Protein 5VOL (pdb70)

Structure (mmCIF, N/CA/C/O backbone):
data_5VOL
#
_entry.id   5VOL
#
_cell.length_a   127.920
_cell.length_b   135.790
_cell.length_c   172.590
_cell.angle_alpha   90.000
_cell.angle_beta   90.000
_cell.angle_gamma   90.000
#
_symmetry.space_group_name_H-M   'P 21 21 21'
#
loop_
_entity.id
_entity.type
_entity.pdbx_description
1 polymer 'Putative esterase'
2 non-polymer 'CALCIUM ION'
3 non-polymer 'ISOPROPYL ALCOHOL'
4 water water
#
loop_
_atom_site.group_PDB
_atom_site.id
_atom_site.type_symbol
_atom_site.label_atom_id
_atom_site.label_alt_id
_atom_site.label_comp_id
_atom_site.label_asym_id
_atom_site.label_entity_id
_atom_site.label_seq_id
_atom_site.pdbx_PDB_ins_code
_atom_site.Cartn_x
_atom_site.Cartn_y
_atom_site.Cartn_z
_atom_site.occupancy
_atom_site.B_iso_or_equiv
_atom_site.auth_seq_id
_atom_site.auth_comp_id
_atom_site.auth_asym_id
_atom_site.auth_atom_id
_atom_site.pdbx_PDB_model_num
ATOM 1 N N . ASN A 1 7 ? 4.848 7.728 31.573 1.00 65.24 20 ASN A N 1
ATOM 2 C CA . ASN A 1 7 ? 5.802 6.827 32.212 1.00 68.66 20 ASN A CA 1
ATOM 3 C C . ASN A 1 7 ? 7.027 6.573 31.333 1.00 65.53 20 ASN A C 1
ATOM 4 O O . ASN A 1 7 ? 6.903 6.117 30.191 1.00 68.31 20 ASN A O 1
ATOM 9 N N . PHE A 1 8 ? 8.209 6.844 31.880 1.00 55.80 21 PHE A N 1
ATOM 10 C CA . PHE A 1 8 ? 9.427 6.855 31.078 1.00 50.27 21 PHE A CA 1
ATOM 11 C C . PHE A 1 8 ? 10.139 5.501 31.021 1.00 45.38 21 PHE A C 1
ATOM 12 O O . PHE A 1 8 ? 10.219 4.784 32.013 1.00 45.26 21 PHE A O 1
ATOM 20 N N . GLN A 1 9 ? 10.651 5.168 29.840 1.00 39.82 22 GLN A N 1
ATOM 21 C CA . GLN A 1 9 ? 11.365 3.918 29.606 1.00 37.87 22 GLN A CA 1
ATOM 22 C C . GLN A 1 9 ? 12.549 4.152 28.670 1.00 39.15 22 GLN A C 1
ATOM 23 O O . GLN A 1 9 ? 12.490 5.011 27.778 1.00 31.18 22 GLN A O 1
ATOM 29 N N . SER A 1 10 ? 13.627 3.401 28.875 1.00 31.54 23 SER A N 1
ATOM 30 C CA . SER A 1 10 ? 14.732 3.418 27.926 1.00 28.01 23 SER A CA 1
ATOM 31 C C . SER A 1 10 ? 14.230 2.837 26.624 1.00 28.35 23 SER A C 1
ATOM 32 O O . SER A 1 10 ? 13.314 2.021 26.619 1.00 29.26 23 SER A O 1
ATOM 35 N N . LYS A 1 11 ? 14.828 3.231 25.512 1.00 27.00 24 LYS A N 1
ATOM 36 C CA . LYS A 1 11 ? 14.392 2.656 24.253 1.00 30.23 24 LYS A CA 1
ATOM 37 C C . LYS A 1 11 ? 15.521 2.530 23.255 1.00 25.22 24 LYS A C 1
ATOM 38 O O . LYS A 1 11 ? 16.568 3.158 23.394 1.00 27.52 24 LYS A O 1
ATOM 44 N N . VAL A 1 12 ? 15.299 1.681 22.266 1.00 24.94 25 VAL A N 1
ATOM 45 C CA . VAL A 1 12 ? 16.248 1.480 21.177 1.00 26.93 25 VAL A CA 1
ATOM 46 C C . VAL A 1 12 ? 15.648 2.068 19.908 1.00 29.77 25 VAL A C 1
ATOM 47 O O . VAL A 1 12 ? 14.495 1.798 19.583 1.00 27.73 25 VAL A O 1
ATOM 51 N N . VAL A 1 13 ? 16.429 2.882 19.208 1.00 27.36 26 VAL A N 1
ATOM 52 C CA . VAL A 1 13 ? 15.953 3.549 18.001 1.00 29.91 26 VAL A CA 1
ATOM 53 C C . VAL A 1 13 ? 16.868 3.220 16.850 1.00 28.47 26 VAL A C 1
ATOM 54 O O . VAL A 1 13 ? 18.081 3.156 17.022 1.00 25.70 26 VAL A O 1
ATOM 58 N N . THR A 1 14 ? 16.277 3.016 15.676 1.00 30.16 27 THR A N 1
ATOM 59 C CA . THR A 1 14 ? 17.032 2.742 14.469 1.00 28.81 27 THR A CA 1
ATOM 60 C C . THR A 1 14 ? 16.679 3.809 13.432 1.00 29.92 27 THR A C 1
ATOM 61 O O . THR A 1 14 ? 15.510 4.097 13.217 1.00 31.57 27 THR A O 1
ATOM 65 N N . ASP A 1 15 ? 17.697 4.425 12.838 1.00 29.40 28 ASP A N 1
ATOM 66 C CA . ASP A 1 15 ? 17.504 5.502 11.866 1.00 27.94 28 ASP A CA 1
ATOM 67 C C . ASP A 1 15 ? 18.661 5.426 10.879 1.00 30.06 28 ASP A C 1
ATOM 68 O O . ASP A 1 15 ? 19.480 4.502 10.951 1.00 27.13 28 ASP A O 1
ATOM 73 N N . THR A 1 16 ? 18.735 6.380 9.956 1.00 30.91 29 THR A N 1
ATOM 74 C CA A THR A 1 16 ? 19.764 6.371 8.925 0.25 30.17 29 THR A CA 1
ATOM 75 C CA B THR A 1 16 ? 19.785 6.366 8.941 0.75 30.20 29 THR A CA 1
ATOM 76 C C . THR A 1 16 ? 20.374 7.760 8.747 1.00 31.37 29 THR A C 1
ATOM 77 O O . THR A 1 16 ? 19.703 8.769 8.940 1.00 31.67 29 THR A O 1
ATOM 84 N N . LEU A 1 17 ? 21.650 7.798 8.398 1.00 28.67 30 LEU A N 1
ATOM 85 C CA . LEU A 1 17 ? 22.349 9.038 8.115 1.00 29.98 30 LEU A CA 1
ATOM 86 C C . LEU A 1 17 ? 22.867 8.939 6.684 1.00 31.12 30 LEU A C 1
ATOM 87 O O . LEU A 1 17 ? 23.375 7.886 6.293 1.00 29.68 30 LEU A O 1
ATOM 92 N N . PHE A 1 18 ? 22.742 9.994 5.883 1.00 31.61 31 PHE A N 1
ATOM 93 C CA . PHE A 1 18 ? 23.357 9.908 4.562 1.00 26.48 31 PHE A CA 1
ATOM 94 C C . PHE A 1 18 ? 24.797 10.383 4.630 1.00 26.00 31 PHE A C 1
ATOM 95 O O . PHE A 1 18 ? 25.069 11.481 5.090 1.00 29.74 31 PHE A O 1
ATOM 103 N N . SER A 1 19 ? 25.717 9.550 4.169 1.00 28.10 32 SER A N 1
ATOM 104 C CA . SER A 1 19 ? 27.128 9.910 4.154 1.00 29.80 32 SER A CA 1
ATOM 105 C C . SER A 1 19 ? 27.555 10.517 2.821 1.00 32.11 32 SER A C 1
ATOM 106 O O . SER A 1 19 ? 27.543 9.830 1.808 1.00 29.42 32 SER A O 1
ATOM 109 N N . LYS A 1 20 ? 27.979 11.775 2.830 1.00 33.32 33 LYS A N 1
ATOM 110 C CA . LYS A 1 20 ? 28.553 12.355 1.618 1.00 37.22 33 LYS A CA 1
ATOM 111 C C . LYS A 1 20 ? 29.882 11.675 1.315 1.00 34.52 33 LYS A C 1
ATOM 112 O O . LYS A 1 20 ? 30.172 11.348 0.166 1.00 34.07 33 LYS A O 1
ATOM 118 N N . VAL A 1 21 ? 30.675 11.446 2.364 1.00 34.58 34 VAL A N 1
ATOM 119 C CA . VAL A 1 21 ? 31.974 10.779 2.238 1.00 30.88 34 VAL A CA 1
ATOM 120 C C . VAL A 1 21 ? 31.871 9.413 1.556 1.00 29.88 34 VAL A C 1
ATOM 121 O O . VAL A 1 21 ? 32.722 9.033 0.743 1.00 30.47 34 VAL A O 1
ATOM 125 N N . LEU A 1 22 ? 30.831 8.661 1.891 1.00 30.75 35 LEU A N 1
ATOM 126 C CA . LEU A 1 22 ? 30.666 7.330 1.316 1.00 29.64 35 LEU A CA 1
ATOM 127 C C . LEU A 1 22 ? 29.711 7.330 0.124 1.00 29.06 35 LEU A C 1
ATOM 128 O O . LEU A 1 22 ? 29.634 6.353 -0.605 1.00 29.27 35 LEU A O 1
ATOM 133 N N . ASN A 1 23 ? 28.970 8.419 -0.048 1.00 33.12 36 ASN A N 1
ATOM 134 C CA . ASN A 1 23 ? 27.845 8.421 -0.976 1.00 35.26 36 ASN A CA 1
ATOM 135 C C . ASN A 1 23 ? 26.931 7.236 -0.700 1.00 40.28 36 ASN A C 1
ATOM 136 O O . ASN A 1 23 ? 26.619 6.455 -1.595 1.00 39.96 36 ASN A O 1
ATOM 141 N N . SER A 1 24 ? 26.520 7.081 0.555 1.00 36.04 37 SER A N 1
ATOM 142 C CA . SER A 1 24 ? 25.677 5.953 0.914 1.00 31.81 37 SER A CA 1
ATOM 143 C C . SER A 1 24 ? 24.912 6.237 2.197 1.00 31.56 37 SER A C 1
ATOM 144 O O . SER A 1 24 ? 25.390 6.960 3.074 1.00 31.91 37 SER A O 1
ATOM 147 N N . LYS A 1 25 ? 23.701 5.703 2.273 1.00 32.58 38 LYS A N 1
ATOM 148 C CA . LYS A 1 25 ? 22.926 5.764 3.492 1.00 35.36 38 LYS A CA 1
ATOM 149 C C . LYS A 1 25 ? 23.628 4.876 4.510 1.00 29.80 38 LYS A C 1
ATOM 150 O O . LYS A 1 25 ? 24.113 3.808 4.160 1.00 31.23 38 LYS A O 1
ATOM 156 N N . ARG A 1 26 ? 23.722 5.325 5.753 1.00 28.84 39 ARG A N 1
ATOM 157 C CA . ARG A 1 26 ? 24.256 4.454 6.797 1.00 26.02 39 ARG A CA 1
ATOM 158 C C . ARG A 1 26 ? 23.235 4.322 7.908 1.00 26.80 39 ARG A C 1
ATOM 159 O O . ARG A 1 26 ? 22.856 5.311 8.533 1.00 26.05 39 ARG A O 1
ATOM 167 N N . ALA A 1 27 ? 22.769 3.098 8.122 1.00 25.83 40 ALA A N 1
ATOM 168 C CA . ALA A 1 27 ? 21.873 2.807 9.227 1.00 26.50 40 ALA A CA 1
ATOM 169 C C . ALA A 1 27 ? 22.667 2.765 10.526 1.00 24.13 40 ALA A C 1
ATOM 170 O O . ALA A 1 27 ? 23.870 2.502 10.527 1.00 24.11 40 ALA A O 1
ATOM 172 N N . TYR A 1 28 ? 21.987 3.038 11.628 1.00 23.49 41 TYR A N 1
ATOM 173 C CA . TYR A 1 28 ? 22.599 2.944 12.937 1.00 21.09 41 TYR A CA 1
ATOM 174 C C . TYR A 1 28 ? 21.503 2.655 13.941 1.00 27.13 41 TYR A C 1
ATOM 175 O O . TYR A 1 28 ? 20.336 2.993 13.719 1.00 24.36 41 TYR A O 1
ATOM 184 N N . THR A 1 29 ? 21.892 2.032 15.047 1.00 25.90 42 THR A N 1
ATOM 185 C CA . THR A 1 29 ? 20.976 1.682 16.126 1.00 23.16 42 THR A CA 1
ATOM 186 C C . THR A 1 29 ? 21.521 2.287 17.422 1.00 28.17 42 THR A C 1
ATOM 187 O O . THR A 1 29 ? 22.709 2.129 17.751 1.00 25.14 42 THR A O 1
ATOM 191 N N . VAL A 1 30 ? 20.657 3.002 18.135 1.00 23.83 43 VAL A N 1
ATOM 192 C CA . VAL A 1 30 ? 21.074 3.763 19.298 1.00 21.79 43 VAL A CA 1
ATOM 193 C C . VAL A 1 30 ? 20.204 3.414 20.506 1.00 25.11 43 VAL A C 1
ATOM 194 O O . VAL A 1 30 ? 18.996 3.242 20.375 1.00 26.61 43 VAL A O 1
ATOM 198 N N . PHE A 1 31 ? 20.828 3.296 21.675 1.00 24.76 44 PHE A N 1
ATOM 199 C CA . PHE A 1 31 ? 20.102 3.125 22.937 1.00 26.67 44 PHE A CA 1
ATOM 200 C C . PHE A 1 31 ? 19.913 4.479 23.602 1.00 22.76 44 PHE A C 1
ATOM 201 O O . PHE A 1 31 ? 20.875 5.214 23.801 1.00 23.26 44 PHE A O 1
ATOM 209 N N . LEU A 1 32 ? 18.670 4.820 23.929 1.00 23.41 45 LEU A N 1
ATOM 210 C CA . LEU A 1 32 ? 18.385 6.061 24.644 1.00 29.49 45 LEU A CA 1
ATOM 211 C C . LEU A 1 32 ? 17.955 5.785 26.098 1.00 24.22 45 LEU A C 1
ATOM 212 O O . LEU A 1 32 ? 17.000 5.052 26.331 1.00 24.96 45 LEU A O 1
ATOM 217 N N . PRO A 1 33 ? 18.672 6.367 27.071 1.00 22.64 46 PRO A N 1
ATOM 218 C CA . PRO A 1 33 ? 18.394 6.150 28.500 1.00 27.03 46 PRO A CA 1
ATOM 219 C C . PRO A 1 33 ? 16.960 6.498 28.902 1.00 27.82 46 PRO A C 1
ATOM 220 O O . PRO A 1 33 ? 16.287 7.304 28.262 1.00 27.05 46 PRO A O 1
ATOM 224 N N . LYS A 1 34 ? 16.507 5.885 29.984 1.00 28.11 47 LYS A N 1
ATOM 225 C CA . LYS A 1 34 ? 15.163 6.098 30.494 1.00 31.97 47 LYS A CA 1
ATOM 226 C C . LYS A 1 34 ? 14.846 7.582 30.775 1.00 30.22 47 LYS A C 1
ATOM 227 O O . LYS A 1 34 ? 13.707 8.014 30.623 1.00 31.92 47 LYS A O 1
ATOM 233 N N . SER A 1 35 ? 15.845 8.365 31.166 1.00 26.20 48 SER A N 1
ATOM 234 C CA . SER A 1 35 ? 15.607 9.779 31.450 1.00 31.38 48 SER A CA 1
ATOM 235 C C . SER A 1 35 ? 15.579 10.674 30.200 1.00 33.95 48 SER A C 1
ATOM 236 O O . SER A 1 35 ? 15.349 11.875 30.309 1.00 35.54 48 SER A O 1
ATOM 239 N N . PHE A 1 36 ? 15.796 10.105 29.021 1.00 31.73 49 PHE A N 1
ATOM 240 C CA . PHE A 1 36 ? 15.978 10.932 27.816 1.00 34.37 49 PHE A CA 1
ATOM 241 C C . PHE A 1 36 ? 14.819 11.898 27.548 1.00 37.49 49 PHE A C 1
ATOM 242 O O . PHE A 1 36 ? 15.048 13.083 27.323 1.00 35.66 49 PHE A O 1
ATOM 250 N N . GLU A 1 37 ? 13.588 11.390 27.579 1.00 40.78 50 GLU A N 1
ATOM 251 C CA . GLU A 1 37 ? 12.397 12.214 27.366 1.00 39.55 50 GLU A CA 1
ATOM 252 C C . GLU A 1 37 ? 11.953 12.932 28.638 1.00 44.92 50 GLU A C 1
ATOM 253 O O . GLU A 1 37 ? 11.133 13.847 28.587 1.00 49.10 50 GLU A O 1
ATOM 259 N N . GLN A 1 38 ? 12.489 12.508 29.776 1.00 45.33 51 GLN A N 1
ATOM 260 C CA . GLN A 1 38 ? 12.095 13.050 31.076 1.00 44.15 51 GLN A CA 1
ATOM 261 C C . GLN A 1 38 ? 12.814 14.355 31.374 1.00 45.97 51 GLN A C 1
ATOM 262 O O . GLN A 1 38 ? 12.187 15.365 31.686 1.00 48.14 51 GLN A O 1
ATOM 268 N N . ASN A 1 39 ? 14.139 14.328 31.287 1.00 43.52 52 ASN A N 1
ATOM 269 C CA . ASN A 1 39 ? 14.947 15.525 31.480 1.00 43.63 52 ASN A CA 1
ATOM 270 C C . ASN A 1 39 ? 15.557 15.953 30.148 1.00 47.17 52 ASN A C 1
ATOM 271 O O . ASN A 1 39 ? 16.655 15.522 29.796 1.00 44.87 52 ASN A O 1
ATOM 276 N N . LYS A 1 40 ? 14.844 16.804 29.415 1.00 45.32 53 LYS A N 1
ATOM 277 C CA . LYS A 1 40 ? 15.247 17.169 28.060 1.00 45.88 53 LYS A CA 1
ATOM 278 C C . LYS A 1 40 ? 16.564 17.943 28.005 1.00 41.85 53 LYS A C 1
ATOM 279 O O . LYS A 1 40 ? 17.112 18.166 26.929 1.00 43.84 53 LYS A O 1
ATOM 285 N N . GLU A 1 41 ? 17.082 18.338 29.159 1.00 40.79 54 GLU A N 1
ATOM 286 C CA . GLU A 1 41 ? 18.317 19.107 29.188 1.00 45.77 54 GLU A CA 1
ATOM 287 C C . GLU A 1 41 ? 19.530 18.310 29.661 1.00 40.40 54 GLU A C 1
ATOM 288 O O . GLU A 1 41 ? 20.644 18.829 29.673 1.00 43.45 54 GLU A O 1
ATOM 294 N N . LYS A 1 42 ? 19.323 17.058 30.056 1.00 39.81 55 LYS A N 1
ATOM 295 C CA . LYS A 1 42 ? 20.439 16.229 30.507 1.00 40.20 55 LYS A CA 1
ATOM 296 C C . LYS A 1 42 ? 21.338 15.842 29.330 1.00 36.79 55 LYS A C 1
ATOM 297 O O . LYS A 1 42 ? 20.847 15.545 28.236 1.00 34.06 55 LYS A O 1
ATOM 303 N N . LYS A 1 43 ? 22.649 15.865 29.561 1.00 33.92 56 LYS A N 1
ATOM 304 C CA . LYS A 1 43 ? 23.629 15.354 28.597 1.00 31.99 56 LYS A CA 1
ATOM 305 C C . LYS A 1 43 ? 24.293 14.096 29.150 1.00 28.72 56 LYS A C 1
ATOM 306 O O . LYS A 1 43 ? 24.470 13.974 30.360 1.00 29.17 56 LYS A O 1
ATOM 312 N N . TYR A 1 44 ? 24.700 13.202 28.251 1.00 27.85 57 TYR A N 1
ATOM 313 C CA . TYR A 1 44 ? 25.173 11.868 28.599 1.00 25.24 57 TYR A CA 1
ATOM 314 C C . TYR A 1 44 ? 26.554 11.554 28.034 1.00 22.80 57 TYR A C 1
ATOM 315 O O . TYR A 1 44 ? 26.947 12.103 27.010 1.00 27.36 57 TYR A O 1
ATOM 324 N N . PRO A 1 45 ? 27.291 10.655 28.697 1.00 24.75 58 PRO A N 1
ATOM 325 C CA . PRO A 1 45 ? 28.453 10.037 28.061 1.00 21.95 58 PRO A CA 1
ATOM 326 C C . PRO A 1 45 ? 27.997 9.117 26.935 1.00 20.67 58 PRO A C 1
ATOM 327 O O . PRO A 1 45 ? 26.813 8.801 26.825 1.00 21.87 58 PRO A O 1
ATOM 331 N N . VAL A 1 46 ? 28.927 8.696 26.095 1.00 21.03 59 VAL A N 1
ATOM 332 C CA . VAL A 1 46 ? 28.573 7.848 24.972 1.00 21.70 59 VAL A CA 1
ATOM 333 C C . VAL A 1 46 ? 29.498 6.635 24.876 1.00 20.70 59 VAL A C 1
ATOM 334 O O . VAL A 1 46 ? 30.696 6.706 25.174 1.00 19.92 59 VAL A O 1
ATOM 338 N N . LEU A 1 47 ? 28.918 5.507 24.488 1.00 17.84 60 LEU A N 1
ATOM 339 C CA . LEU A 1 47 ? 29.686 4.323 24.165 1.00 17.14 60 LEU A CA 1
ATOM 340 C C . LEU A 1 47 ? 29.430 3.957 22.705 1.00 19.87 60 LEU A C 1
ATOM 341 O O . LEU A 1 47 ? 28.299 3.648 22.339 1.00 20.93 60 LEU A O 1
ATOM 346 N N . TYR A 1 48 ? 30.466 3.997 21.872 1.00 18.32 61 TYR A N 1
ATOM 347 C CA . TYR A 1 48 ? 30.360 3.439 20.523 1.00 18.93 61 TYR A CA 1
ATOM 348 C C . TYR A 1 48 ? 30.582 1.942 20.601 1.00 20.31 61 TYR A C 1
ATOM 349 O O . TYR A 1 48 ? 31.609 1.493 21.105 1.00 21.44 61 TYR A O 1
ATOM 358 N N . LEU A 1 49 ? 29.600 1.171 20.135 1.00 19.96 62 LEU A N 1
ATOM 359 C CA . LEU A 1 49 ? 29.614 -0.275 20.330 1.00 20.36 62 LEU A CA 1
ATOM 360 C C . LEU A 1 49 ? 29.497 -0.996 18.981 1.00 19.04 62 LEU A C 1
ATOM 361 O O . LEU A 1 49 ? 28.413 -1.068 18.396 1.00 19.61 62 LEU A O 1
ATOM 366 N N . LEU A 1 50 ? 30.621 -1.532 18.511 1.00 18.12 63 LEU A N 1
ATOM 367 C CA . LEU A 1 50 ? 30.770 -1.955 17.107 1.00 19.68 63 LEU A CA 1
ATOM 368 C C . LEU A 1 50 ? 30.469 -3.432 16.894 1.00 23.66 63 LEU A C 1
ATOM 369 O O . LEU A 1 50 ? 30.796 -4.282 17.731 1.00 22.45 63 LEU A O 1
ATOM 374 N N . HIS A 1 51 ? 29.837 -3.740 15.762 1.00 21.09 64 HIS A N 1
ATOM 375 C CA . HIS A 1 51 ? 29.481 -5.117 15.445 1.00 17.98 64 HIS A CA 1
ATOM 376 C C . HIS A 1 51 ? 30.624 -5.806 14.711 1.00 18.82 64 HIS A C 1
ATOM 377 O O . HIS A 1 51 ? 31.621 -5.173 14.384 1.00 19.95 64 HIS A O 1
ATOM 384 N N . GLY A 1 52 ? 30.496 -7.111 14.484 1.00 21.42 65 GLY A N 1
ATOM 385 C CA . GLY A 1 52 ? 31.546 -7.883 13.829 1.00 20.39 65 GLY A CA 1
ATOM 386 C C . GLY A 1 52 ? 31.311 -8.044 12.322 1.00 22.17 65 GLY A C 1
ATOM 387 O O . GLY A 1 52 ? 30.349 -7.501 11.785 1.00 20.67 65 GLY A O 1
ATOM 388 N N . MET A 1 53 ? 32.191 -8.787 11.654 1.00 20.35 66 MET A N 1
ATOM 389 C CA . MET A 1 53 ? 32.081 -9.014 10.210 1.00 24.62 66 MET A CA 1
ATOM 390 C C . MET A 1 53 ? 30.813 -9.787 9.900 1.00 24.53 66 MET A C 1
ATOM 391 O O . MET A 1 53 ? 30.371 -10.601 10.728 1.00 23.30 66 MET A O 1
ATOM 396 N N . TRP A 1 54 ? 30.246 -9.542 8.714 1.00 23.48 67 TRP A N 1
ATOM 397 C CA . TRP A 1 54 ? 28.963 -10.118 8.295 1.00 22.80 67 TRP A CA 1
ATOM 398 C C . TRP A 1 54 ? 27.747 -9.480 8.965 1.00 27.49 67 TRP A C 1
ATOM 399 O O . TRP A 1 54 ? 26.634 -9.570 8.448 1.00 29.70 67 TRP A O 1
ATOM 410 N N . GLU A 1 55 ? 27.938 -8.856 10.126 1.00 25.02 68 GLU A N 1
ATOM 411 C CA . GLU A 1 55 ? 26.808 -8.342 10.894 1.00 22.57 68 GLU A CA 1
ATOM 412 C C . GLU A 1 55 ? 26.434 -6.935 10.453 1.00 24.70 68 GLU A C 1
ATOM 413 O O . GLU A 1 55 ? 27.183 -6.305 9.703 1.00 25.08 68 GLU A O 1
ATOM 419 N N . THR A 1 56 ? 25.283 -6.449 10.918 1.00 19.37 69 THR A N 1
ATOM 420 C CA . THR A 1 56 ? 24.893 -5.059 10.691 1.00 22.13 69 THR A CA 1
ATOM 421 C C . THR A 1 56 ? 24.448 -4.411 12.006 1.00 24.95 69 THR A C 1
ATOM 422 O O . THR A 1 56 ? 24.468 -5.064 13.050 1.00 22.37 69 THR A O 1
ATOM 426 N N . ASN A 1 57 ? 24.031 -3.145 11.952 1.00 24.21 70 ASN A N 1
ATOM 427 C CA . ASN A 1 57 ? 23.842 -2.339 13.167 1.00 23.72 70 ASN A CA 1
ATOM 428 C C . ASN A 1 57 ? 22.872 -2.858 14.263 1.00 23.80 70 ASN A C 1
ATOM 429 O O . ASN A 1 57 ? 23.104 -2.607 15.444 1.00 24.99 70 ASN A O 1
ATOM 434 N N . PRO A 1 58 ? 21.794 -3.574 13.900 1.00 24.61 71 PRO A N 1
ATOM 435 C CA . PRO A 1 58 ? 20.827 -3.936 14.956 1.00 22.42 71 PRO A CA 1
ATOM 436 C C . PRO A 1 58 ? 21.246 -5.091 15.887 1.00 23.61 71 PRO A C 1
ATOM 437 O O . PRO A 1 58 ? 20.526 -5.373 16.854 1.00 24.60 71 PRO A O 1
ATOM 441 N N . VAL A 1 59 ? 22.359 -5.762 15.609 1.00 20.96 72 VAL A N 1
ATOM 442 C CA . VAL A 1 59 ? 22.650 -7.012 16.314 1.00 23.11 72 VAL A CA 1
ATOM 443 C C . VAL A 1 59 ? 22.917 -6.816 17.827 1.00 23.58 72 VAL A C 1
ATOM 444 O O . VAL A 1 59 ? 22.541 -7.668 18.644 1.00 22.56 72 VAL A O 1
ATOM 448 N N . TRP A 1 60 ? 23.511 -5.691 18.212 1.00 21.98 73 TRP A N 1
ATOM 449 C CA . TRP A 1 60 ? 23.772 -5.456 19.637 1.00 23.84 73 TRP A CA 1
ATOM 450 C C . TRP A 1 60 ? 22.481 -5.270 20.442 1.00 26.01 73 TRP A C 1
ATOM 451 O O . TRP A 1 60 ? 22.379 -5.707 21.589 1.00 26.59 73 TRP A O 1
ATOM 462 N N . ALA A 1 61 ? 21.494 -4.623 19.849 1.00 23.21 74 ALA A N 1
ATOM 463 C CA . ALA A 1 61 ? 20.197 -4.516 20.493 1.00 22.23 74 ALA A CA 1
ATOM 464 C C . ALA A 1 61 ? 19.422 -5.839 20.445 1.00 22.96 74 ALA A C 1
ATOM 465 O O . ALA A 1 61 ? 18.825 -6.248 21.451 1.00 24.84 74 ALA A O 1
ATOM 467 N N . GLU A 1 62 ? 19.444 -6.520 19.299 1.00 21.65 75 GLU A N 1
ATOM 468 C CA . GLU A 1 62 ? 18.572 -7.676 19.089 1.00 23.68 75 GLU A CA 1
ATOM 469 C C . GLU A 1 62 ? 19.114 -8.973 19.693 1.00 25.70 75 GLU A C 1
ATOM 470 O O . GLU A 1 62 ? 18.340 -9.774 20.206 1.00 27.30 75 GLU A O 1
ATOM 476 N N . ARG A 1 63 ? 20.422 -9.204 19.609 1.00 22.37 76 ARG A N 1
ATOM 477 C CA . ARG A 1 63 ? 21.002 -10.430 20.181 1.00 24.26 76 ARG A CA 1
ATOM 478 C C . ARG A 1 63 ? 21.857 -10.121 21.417 1.00 23.25 76 ARG A C 1
ATOM 479 O O . ARG A 1 63 ? 22.023 -10.972 22.288 1.00 22.62 76 ARG A O 1
ATOM 487 N N . GLY A 1 64 ? 22.391 -8.906 21.494 1.00 21.18 77 GLY A N 1
ATOM 488 C CA . GLY A 1 64 ? 23.146 -8.495 22.673 1.00 22.43 77 GLY A CA 1
ATOM 489 C C . GLY A 1 64 ? 22.255 -8.068 23.821 1.00 21.77 77 GLY A C 1
ATOM 490 O O . GLY A 1 64 ? 22.711 -7.940 24.964 1.00 23.66 77 GLY A O 1
ATOM 491 N N . HIS A 1 65 ? 20.983 -7.832 23.510 1.00 21.50 78 HIS A N 1
ATOM 492 C CA . HIS A 1 65 ? 20.010 -7.320 24.474 1.00 21.27 78 HIS A CA 1
ATOM 493 C C . HIS A 1 65 ? 20.525 -6.115 25.269 1.00 25.75 78 HIS A C 1
ATOM 494 O O . HIS A 1 65 ? 20.328 -6.025 26.493 1.00 21.87 78 HIS A O 1
ATOM 501 N N . VAL A 1 66 ? 21.154 -5.179 24.563 1.00 22.38 79 VAL A N 1
ATOM 502 C CA . VAL A 1 66 ? 21.736 -4.000 25.187 1.00 22.82 79 VAL A CA 1
ATOM 503 C C . VAL A 1 66 ? 20.775 -3.229 26.079 1.00 23.51 79 VAL A C 1
ATOM 504 O O . VAL A 1 66 ? 21.176 -2.749 27.130 1.00 23.87 79 VAL A O 1
ATOM 508 N N . LYS A 1 67 ? 19.519 -3.093 25.664 1.00 22.59 80 LYS A N 1
ATOM 509 C CA . LYS A 1 67 ? 18.559 -2.359 26.472 1.00 23.41 80 LYS A CA 1
ATOM 510 C C . LYS A 1 67 ? 18.301 -3.079 27.792 1.00 25.03 80 LYS A C 1
ATOM 511 O O . LYS A 1 67 ? 18.253 -2.452 28.846 1.00 24.74 80 LYS A O 1
ATOM 517 N N . ASP A 1 68 ? 18.120 -4.394 27.724 1.00 24.44 81 ASP A N 1
ATOM 518 C CA . ASP A 1 68 ? 17.804 -5.172 28.916 1.00 23.97 81 ASP A CA 1
ATOM 519 C C . ASP A 1 68 ? 18.956 -5.120 29.904 1.00 24.65 81 ASP A C 1
ATOM 520 O O . ASP A 1 68 ? 18.743 -5.006 31.106 1.00 23.50 81 ASP A O 1
ATOM 525 N N . VAL A 1 69 ? 20.181 -5.231 29.402 1.00 21.64 82 VAL A N 1
ATOM 526 C CA . VAL A 1 69 ? 21.346 -5.196 30.275 1.00 20.90 82 VAL A CA 1
ATOM 527 C C . VAL A 1 69 ? 21.493 -3.823 30.918 1.00 24.76 82 VAL A C 1
ATOM 528 O O . VAL A 1 69 ? 21.741 -3.722 32.126 1.00 22.79 82 VAL A O 1
ATOM 532 N N . MET A 1 70 ? 21.328 -2.764 30.123 1.00 23.52 83 MET A N 1
ATOM 533 C CA . MET A 1 70 ? 21.412 -1.409 30.655 1.00 23.05 83 MET A CA 1
ATOM 534 C C . MET A 1 70 ? 20.345 -1.188 31.718 1.00 22.39 83 MET A C 1
ATOM 535 O O . MET A 1 70 ? 20.626 -0.590 32.745 1.00 24.12 83 MET A O 1
ATOM 540 N N . ASP A 1 71 ? 19.127 -1.661 31.470 1.00 21.97 84 ASP A N 1
ATOM 541 C CA . ASP A 1 71 ? 18.034 -1.448 32.420 1.00 25.04 84 ASP A CA 1
ATOM 542 C C . ASP A 1 71 ? 18.383 -2.066 33.780 1.00 24.51 84 ASP A C 1
ATOM 543 O O . ASP A 1 71 ? 18.105 -1.484 34.840 1.00 23.58 84 ASP A O 1
ATOM 548 N N . ARG A 1 72 ? 19.014 -3.234 33.739 1.00 23.97 85 ARG A N 1
ATOM 549 C CA . ARG A 1 72 ? 19.483 -3.894 34.952 1.00 22.22 85 ARG A CA 1
ATOM 550 C C . ARG A 1 72 ? 20.578 -3.076 35.641 1.00 25.15 85 ARG A C 1
ATOM 551 O O . ARG A 1 72 ? 20.483 -2.760 36.830 1.00 22.36 85 ARG A O 1
ATOM 559 N N . LEU A 1 73 ? 21.613 -2.714 34.894 1.00 20.60 86 LEU A N 1
ATOM 560 C CA . LEU A 1 73 ? 22.795 -2.134 35.513 1.00 20.29 86 LEU A CA 1
ATOM 561 C C . LEU A 1 73 ? 22.620 -0.658 35.861 1.00 22.93 86 LEU A C 1
ATOM 562 O O . LEU A 1 73 ? 23.285 -0.157 36.757 1.00 22.59 86 LEU A O 1
ATOM 567 N N . VAL A 1 74 ? 21.721 0.033 35.169 1.00 22.13 87 VAL A N 1
ATOM 568 C CA . VAL A 1 74 ? 21.388 1.394 35.551 1.00 20.70 87 VAL A CA 1
ATOM 569 C C . VAL A 1 74 ? 20.612 1.360 36.879 1.00 24.29 87 VAL A C 1
ATOM 570 O O . VAL A 1 74 ? 20.861 2.164 37.764 1.00 22.95 87 VAL A O 1
ATOM 574 N N . ALA A 1 75 ? 19.702 0.407 37.032 1.00 25.77 88 ALA A N 1
ATOM 575 C CA . ALA A 1 75 ? 18.877 0.357 38.239 1.00 24.70 88 ALA A CA 1
ATOM 576 C C . ALA A 1 75 ? 19.701 0.008 39.491 1.00 25.59 88 ALA A C 1
ATOM 577 O O . ALA A 1 75 ? 19.390 0.486 40.576 1.00 26.03 88 ALA A O 1
ATOM 579 N N . SER A 1 76 ? 20.756 -0.794 39.334 1.00 23.19 89 SER A N 1
ATOM 580 C CA . SER A 1 76 ? 21.619 -1.186 40.458 1.00 23.95 89 SER A CA 1
ATOM 581 C C . SER A 1 76 ? 22.734 -0.172 40.704 1.00 28.21 89 SER A C 1
ATOM 582 O O . SER A 1 76 ? 23.455 -0.255 41.704 1.00 27.73 89 SER A O 1
ATOM 585 N N . GLY A 1 77 ? 22.893 0.767 39.775 1.00 24.12 90 GLY A N 1
ATOM 586 C CA . GLY A 1 77 ? 23.929 1.774 39.879 1.00 23.49 90 GLY A CA 1
ATOM 587 C C . GLY A 1 77 ? 25.271 1.333 39.316 1.00 25.11 90 GLY A C 1
ATOM 588 O O . GLY A 1 77 ? 26.218 2.101 39.333 1.00 25.75 90 GLY A O 1
ATOM 589 N N . GLU A 1 78 ? 25.376 0.101 38.824 1.00 21.71 91 GLU A N 1
ATOM 590 C CA . GLU A 1 78 ? 26.666 -0.378 38.309 1.00 21.42 91 GLU A CA 1
ATOM 591 C C . GLU A 1 78 ? 27.064 0.278 36.974 1.00 23.15 91 GLU A C 1
ATOM 592 O O . GLU A 1 78 ? 28.251 0.369 36.653 1.00 19.85 91 GLU A O 1
ATOM 598 N N . ALA A 1 79 ? 26.075 0.711 36.199 1.00 18.65 92 ALA A N 1
ATOM 599 C CA . ALA A 1 79 ? 26.345 1.493 35.002 1.00 19.74 92 ALA A CA 1
ATOM 600 C C . ALA A 1 79 ? 25.623 2.824 35.120 1.00 22.90 92 ALA A C 1
ATOM 601 O O . ALA A 1 79 ? 24.560 2.897 35.740 1.00 23.18 92 ALA A O 1
ATOM 603 N N . CYS A 1 80 ? 26.204 3.870 34.545 1.00 20.94 93 CYS A N 1
ATOM 604 C CA . CYS A 1 80 ? 25.523 5.156 34.473 1.00 25.53 93 CYS A CA 1
ATOM 605 C C . CYS A 1 80 ? 24.660 5.171 33.219 1.00 26.46 93 CYS A C 1
ATOM 606 O O . CYS A 1 80 ? 24.835 4.338 32.321 1.00 21.68 93 CYS A O 1
ATOM 609 N N . GLU A 1 81 ? 23.708 6.091 33.164 1.00 23.21 94 GLU A N 1
ATOM 610 C CA . GLU A 1 81 ? 22.991 6.306 31.922 1.00 25.06 94 GLU A CA 1
ATOM 611 C C . GLU A 1 81 ? 23.972 6.829 30.875 1.00 22.03 94 GLU A C 1
ATOM 612 O O . GLU A 1 81 ? 24.747 7.746 31.141 1.00 22.33 94 GLU A O 1
ATOM 618 N N . MET A 1 82 ? 23.957 6.217 29.700 1.00 23.48 95 MET A N 1
ATOM 619 C CA . MET A 1 82 ? 24.821 6.633 28.599 1.00 21.07 95 MET A CA 1
ATOM 620 C C . MET A 1 82 ? 24.110 6.367 27.292 1.00 25.35 95 MET A C 1
ATOM 621 O O . MET A 1 82 ? 23.253 5.486 27.219 1.00 22.49 95 MET A O 1
ATOM 626 N N . ILE A 1 83 ? 24.458 7.142 26.266 1.00 23.10 96 ILE A N 1
ATOM 627 C CA . ILE A 1 83 ? 24.081 6.813 24.897 1.00 20.41 96 ILE A CA 1
ATOM 628 C C . ILE A 1 83 ? 24.966 5.671 24.407 1.00 21.41 96 ILE A C 1
ATOM 629 O O . ILE A 1 83 ? 26.187 5.701 24.594 1.00 22.40 96 ILE A O 1
ATOM 634 N N . ILE A 1 84 ? 24.356 4.657 23.799 1.00 20.13 97 ILE A N 1
ATOM 635 C CA . ILE A 1 84 ? 25.103 3.568 23.191 1.00 21.16 97 ILE A CA 1
ATOM 636 C C . ILE A 1 84 ? 24.697 3.505 21.722 1.00 21.44 97 ILE A C 1
ATOM 637 O O . ILE A 1 84 ? 23.513 3.531 21.402 1.00 24.11 97 ILE A O 1
ATOM 642 N N . VAL A 1 85 ? 25.670 3.436 20.827 1.00 20.17 98 VAL A N 1
ATOM 643 C CA . VAL A 1 85 ? 25.345 3.535 19.405 1.00 19.65 98 VAL A CA 1
ATOM 644 C C . VAL A 1 85 ? 26.144 2.558 18.551 1.00 23.10 98 VAL A C 1
ATOM 645 O O . VAL A 1 85 ? 27.348 2.388 18.734 1.00 21.45 98 VAL A O 1
ATOM 649 N N . THR A 1 86 ? 25.452 1.891 17.628 1.00 22.39 99 THR A N 1
ATOM 650 C CA . THR A 1 86 ? 26.093 0.966 16.714 1.00 19.94 99 THR A CA 1
ATOM 651 C C . THR A 1 86 ? 25.804 1.381 15.255 1.00 22.73 99 THR A C 1
ATOM 652 O O . THR A 1 86 ? 24.659 1.302 14.816 1.00 22.58 99 THR A O 1
ATOM 656 N N . PRO A 1 87 ? 26.835 1.814 14.507 1.00 21.38 100 PRO A N 1
ATOM 657 C CA . PRO A 1 87 ? 26.642 2.143 13.082 1.00 21.30 100 PRO A CA 1
ATOM 658 C C . PRO A 1 87 ? 26.708 0.897 12.207 1.00 23.43 100 PRO A C 1
ATOM 659 O O . PRO A 1 87 ? 27.279 -0.114 12.626 1.00 20.26 100 PRO A O 1
ATOM 663 N N . ASN A 1 88 ? 26.156 0.956 11.001 1.00 22.97 101 ASN A N 1
ATOM 664 C CA . ASN A 1 88 ? 26.339 -0.154 10.073 1.00 23.75 101 ASN A CA 1
ATOM 665 C C . ASN A 1 88 ? 27.701 -0.080 9.384 1.00 26.96 101 ASN A C 1
ATOM 666 O O . ASN A 1 88 ? 28.018 0.904 8.694 1.00 24.82 101 ASN A O 1
ATOM 671 N N . ALA A 1 89 ? 28.499 -1.127 9.576 1.00 23.01 102 ALA A N 1
ATOM 672 C CA . ALA A 1 89 ? 29.813 -1.241 8.951 1.00 22.95 102 ALA A CA 1
ATOM 673 C C . ALA A 1 89 ? 29.995 -2.622 8.333 1.00 22.97 102 ALA A C 1
ATOM 674 O O . ALA A 1 89 ? 31.118 -3.095 8.171 1.00 24.08 102 ALA A O 1
ATOM 676 N N . GLY A 1 90 ? 28.891 -3.286 8.011 1.00 22.54 103 GLY A N 1
ATOM 677 C CA . GLY A 1 90 ? 28.989 -4.613 7.438 1.00 22.57 103 GLY A CA 1
ATOM 678 C C . GLY A 1 90 ? 27.823 -5.079 6.588 1.00 26.47 103 GLY A C 1
ATOM 679 O O . GLY A 1 90 ? 27.177 -4.291 5.901 1.00 27.42 103 GLY A O 1
ATOM 680 N N . GLY A 1 91 ? 27.566 -6.384 6.643 1.00 24.16 104 GLY A N 1
ATOM 681 C CA . GLY A 1 91 ? 26.615 -7.044 5.771 1.00 26.35 104 GLY A CA 1
ATOM 682 C C . GLY A 1 91 ? 27.333 -8.205 5.096 1.00 27.46 104 GLY A C 1
ATOM 683 O O . GLY A 1 91 ? 28.507 -8.464 5.392 1.00 25.08 104 GLY A O 1
ATOM 684 N N . ASN A 1 92 ? 26.635 -8.907 4.207 1.00 26.94 105 ASN A N 1
ATOM 685 C CA . ASN A 1 92 ? 27.219 -10.006 3.435 1.00 29.10 105 ASN A CA 1
ATOM 686 C C . ASN A 1 92 ? 28.591 -9.602 2.889 1.00 28.75 105 ASN A C 1
ATOM 687 O O . ASN A 1 92 ? 28.711 -8.595 2.188 1.00 31.64 105 ASN A O 1
ATOM 692 N N . ILE A 1 93 ? 29.630 -10.364 3.213 1.00 26.34 106 ILE A N 1
ATOM 693 C CA . ILE A 1 93 ? 30.985 -9.907 2.912 1.00 27.69 106 ILE A CA 1
ATOM 694 C C . ILE A 1 93 ? 31.328 -9.937 1.415 1.00 34.78 106 ILE A C 1
ATOM 695 O O . ILE A 1 93 ? 32.309 -9.309 0.982 1.00 33.05 106 ILE A O 1
ATOM 700 N N . HIS A 1 94 ? 30.524 -10.654 0.633 1.00 29.69 107 HIS A N 1
ATOM 701 C CA . HIS A 1 94 ? 30.722 -10.706 -0.816 1.00 33.63 107 HIS A CA 1
ATOM 702 C C . HIS A 1 94 ? 30.000 -9.582 -1.546 1.00 33.22 107 HIS A C 1
ATOM 703 O O . HIS A 1 94 ? 30.274 -9.324 -2.718 1.00 35.23 107 HIS A O 1
ATOM 710 N N . LEU A 1 95 ? 29.089 -8.903 -0.859 1.00 31.62 108 LEU A N 1
ATOM 711 C CA . LEU A 1 95 ? 28.313 -7.846 -1.495 1.00 29.32 108 LEU A CA 1
ATOM 712 C C . LEU A 1 95 ? 28.562 -6.483 -0.871 1.00 36.36 108 LEU A C 1
ATOM 713 O O . LEU A 1 95 ? 28.664 -5.481 -1.588 1.00 29.27 108 LEU A O 1
ATOM 718 N N . GLU A 1 96 ? 28.665 -6.455 0.461 1.00 29.63 109 GLU A N 1
ATOM 719 C CA . GLU A 1 96 ? 28.746 -5.202 1.203 1.00 30.32 109 GLU A CA 1
ATOM 720 C C . GLU A 1 96 ? 30.140 -4.933 1.759 1.00 27.47 109 GLU A C 1
ATOM 721 O O . GLU A 1 96 ? 30.885 -5.854 2.069 1.00 26.16 109 GLU A O 1
ATOM 727 N N . TRP A 1 97 ? 30.474 -3.654 1.874 1.00 23.33 110 TRP A N 1
ATOM 728 C CA . TRP A 1 97 ? 31.711 -3.225 2.504 1.00 25.89 110 TRP A CA 1
ATOM 729 C C . TRP A 1 97 ? 31.680 -3.526 4.011 1.00 24.93 110 TRP A C 1
ATOM 730 O O . TRP A 1 97 ? 30.770 -3.086 4.709 1.00 22.98 110 TRP A O 1
ATOM 741 N N . ASN A 1 98 ? 32.672 -4.273 4.482 1.00 22.37 111 ASN A N 1
ATOM 742 C CA . ASN A 1 98 ? 32.841 -4.579 5.906 1.00 21.96 111 ASN A CA 1
ATOM 743 C C . ASN A 1 98 ? 34.092 -3.896 6.408 1.00 21.70 111 ASN A C 1
ATOM 744 O O . ASN A 1 98 ? 35.123 -3.994 5.764 1.00 19.40 111 ASN A O 1
ATOM 749 N N . GLY A 1 99 ? 34.023 -3.194 7.540 1.00 22.79 112 GLY A N 1
ATOM 750 C CA . GLY A 1 99 ? 35.241 -2.610 8.080 1.00 19.69 112 GLY A CA 1
ATOM 751 C C . GLY A 1 99 ? 35.120 -1.203 8.609 1.00 20.93 112 GLY A C 1
ATOM 752 O O . GLY A 1 99 ? 34.139 -0.513 8.321 1.00 21.66 112 GLY A O 1
ATOM 753 N N . TYR A 1 100 ? 36.129 -0.777 9.374 1.00 20.61 113 TYR A N 1
ATOM 754 C CA . TYR A 1 100 ? 36.084 0.499 10.103 1.00 19.27 113 TYR A CA 1
ATOM 755 C C . TYR A 1 100 ? 37.151 1.493 9.679 1.00 19.40 113 TYR A C 1
ATOM 756 O O . TYR A 1 100 ? 37.091 2.652 10.067 1.00 19.98 113 TYR A O 1
ATOM 765 N N . PHE A 1 101 ? 38.134 1.042 8.901 1.00 18.63 114 PHE A N 1
ATOM 766 C CA . PHE A 1 101 ? 39.237 1.910 8.507 1.00 21.47 114 PHE A CA 1
ATOM 767 C C . PHE A 1 101 ? 38.981 2.470 7.094 1.00 23.60 114 PHE A C 1
ATOM 768 O O . PHE A 1 101 ? 38.154 1.935 6.356 1.00 21.27 114 PHE A O 1
ATOM 776 N N . ASP A 1 102 ? 39.647 3.567 6.745 1.00 22.34 115 ASP A N 1
ATOM 777 C CA . ASP A 1 102 ? 39.543 4.100 5.386 1.00 23.17 115 ASP A CA 1
ATOM 778 C C . ASP A 1 102 ? 40.119 3.102 4.384 1.00 23.57 115 ASP A C 1
ATOM 779 O O . ASP A 1 102 ? 41.268 2.672 4.515 1.00 20.88 115 ASP A O 1
ATOM 784 N N . MET A 1 103 ? 39.304 2.725 3.402 1.00 22.33 116 MET A N 1
ATOM 785 C CA . MET A 1 103 ? 39.722 1.809 2.348 1.00 20.46 116 MET A CA 1
ATOM 786 C C . MET A 1 103 ? 39.457 2.456 0.977 1.00 24.34 116 MET A C 1
ATOM 787 O O . MET A 1 103 ? 38.618 3.358 0.857 1.00 23.96 116 MET A O 1
ATOM 792 N N . PRO A 1 104 ? 40.185 2.008 -0.052 1.00 29.51 117 PRO A N 1
ATOM 793 C CA . PRO A 1 104 ? 39.996 2.526 -1.421 1.00 25.10 117 PRO A CA 1
ATOM 794 C C . PRO A 1 104 ? 38.530 2.541 -1.817 1.00 22.57 117 PRO A C 1
ATOM 795 O O . PRO A 1 104 ? 37.943 1.481 -1.950 1.00 28.48 117 PRO A O 1
ATOM 799 N N . GLY A 1 105 ? 37.944 3.713 -1.997 1.00 22.85 118 GLY A N 1
ATOM 800 C CA . GLY A 1 105 ? 36.555 3.788 -2.415 1.00 24.83 118 GLY A CA 1
ATOM 801 C C . GLY A 1 105 ? 35.539 3.736 -1.286 1.00 31.62 118 GLY A C 1
ATOM 802 O O . GLY A 1 105 ? 34.337 3.881 -1.522 1.00 30.24 118 GLY A O 1
ATOM 803 N N . TRP A 1 106 ? 36.015 3.552 -0.053 1.00 29.22 119 TRP A N 1
ATOM 804 C CA . TRP A 1 106 ? 35.124 3.408 1.087 1.00 25.70 119 TRP A CA 1
ATOM 805 C C . TRP A 1 106 ? 35.843 3.907 2.345 1.00 24.81 119 TRP A C 1
ATOM 806 O O . TRP A 1 106 ? 36.451 3.126 3.089 1.00 22.41 119 TRP A O 1
ATOM 817 N N . LYS A 1 107 ? 35.804 5.219 2.543 1.00 19.82 120 LYS A N 1
ATOM 818 C CA . LYS A 1 107 ? 36.549 5.860 3.613 1.00 22.18 120 LYS A CA 1
ATOM 819 C C . LYS A 1 107 ? 35.713 5.843 4.887 1.00 20.73 120 LYS A C 1
ATOM 820 O O . LYS A 1 107 ? 35.237 6.879 5.339 1.00 22.58 120 LYS A O 1
ATOM 826 N N . TYR A 1 108 ? 35.520 4.650 5.450 1.00 21.85 121 TYR A N 1
ATOM 827 C CA . TYR A 1 108 ? 34.590 4.494 6.562 1.00 23.60 121 TYR A CA 1
ATOM 828 C C . TYR A 1 108 ? 35.006 5.317 7.769 1.00 18.39 121 TYR A C 1
ATOM 829 O O . TYR A 1 108 ? 34.172 5.918 8.421 1.00 22.19 121 TYR A O 1
ATOM 838 N N . GLU A 1 109 ? 36.296 5.353 8.062 1.00 19.53 122 GLU A N 1
ATOM 839 C CA . GLU A 1 109 ? 36.781 6.078 9.236 1.00 19.84 122 GLU A CA 1
ATOM 840 C C . GLU A 1 109 ? 36.561 7.588 9.091 1.00 23.96 122 GLU A C 1
ATOM 841 O O . GLU A 1 109 ? 36.245 8.284 10.063 1.00 20.36 122 GLU A O 1
ATOM 847 N N . THR A 1 110 ? 36.734 8.099 7.871 1.00 20.01 123 THR A N 1
ATOM 848 C CA . THR A 1 110 ? 36.484 9.518 7.621 1.00 22.82 123 THR A CA 1
ATOM 849 C C . THR A 1 110 ? 35.003 9.811 7.843 1.00 21.27 123 THR A C 1
ATOM 850 O O . THR A 1 110 ? 34.639 10.819 8.445 1.00 23.63 123 THR A O 1
ATOM 854 N N . PHE A 1 111 ? 34.144 8.910 7.389 1.00 19.69 124 PHE A N 1
ATOM 855 C CA . PHE A 1 111 ? 32.716 9.039 7.661 1.00 22.35 124 PHE A CA 1
ATOM 856 C C . PHE A 1 111 ? 32.433 9.040 9.176 1.00 22.71 124 PHE A C 1
ATOM 857 O O . PHE A 1 111 ? 31.674 9.867 9.684 1.00 23.15 124 PHE A O 1
ATOM 865 N N . PHE A 1 112 ? 33.059 8.118 9.894 1.00 21.31 125 PHE A N 1
ATOM 866 C CA . PHE A 1 112 ? 32.808 7.985 11.336 1.00 20.13 125 PHE A CA 1
ATOM 867 C C . PHE A 1 112 ? 33.145 9.287 12.072 1.00 21.11 125 PHE A C 1
ATOM 868 O O . PHE A 1 112 ? 32.341 9.800 12.852 1.00 21.50 125 PHE A O 1
ATOM 876 N N . TYR A 1 113 ? 34.316 9.850 11.804 1.00 21.20 126 TYR A N 1
ATOM 877 C CA . TYR A 1 113 ? 34.750 11.017 12.574 1.00 20.78 126 TYR A CA 1
ATOM 878 C C . TYR A 1 113 ? 34.246 12.367 12.063 1.00 21.53 126 TYR A C 1
ATOM 879 O O . TYR A 1 113 ? 34.067 13.282 12.867 1.00 24.93 126 TYR A O 1
ATOM 888 N N . THR A 1 114 ? 33.996 12.502 10.761 1.00 24.57 127 THR A N 1
ATOM 889 C CA . THR A 1 114 ? 33.609 13.816 10.231 1.00 27.55 127 THR A CA 1
ATOM 890 C C . THR A 1 114 ? 32.114 13.924 9.987 1.00 26.77 127 THR A C 1
ATOM 891 O O . THR A 1 114 ? 31.595 15.016 9.807 1.00 26.10 127 THR A O 1
ATOM 895 N N . GLU A 1 115 ? 31.412 12.801 10.006 1.00 23.54 128 GLU A N 1
ATOM 896 C CA . GLU A 1 115 ? 29.974 12.844 9.782 1.00 23.94 128 GLU A CA 1
ATOM 897 C C . GLU A 1 115 ? 29.176 12.197 10.912 1.00 26.78 128 GLU A C 1
ATOM 898 O O . GLU A 1 115 ? 28.355 12.856 11.555 1.00 25.26 128 GLU A O 1
ATOM 904 N N . PHE A 1 116 ? 29.416 10.903 11.136 1.00 25.02 129 PHE A N 1
ATOM 905 C CA . PHE A 1 116 ? 28.604 10.118 12.064 1.00 24.00 129 PHE A CA 1
ATOM 906 C C . PHE A 1 116 ? 28.670 10.662 13.491 1.00 25.94 129 PHE A C 1
ATOM 907 O O . PHE A 1 116 ? 27.647 10.987 14.108 1.00 26.26 129 PHE A O 1
ATOM 915 N N . LEU A 1 117 ? 29.884 10.761 14.009 1.00 22.49 130 LEU A N 1
ATOM 916 C CA . LEU A 1 117 ? 30.083 11.145 15.394 1.00 24.82 130 LEU A CA 1
ATOM 917 C C . LEU A 1 117 ? 29.525 12.546 15.695 1.00 28.05 130 LEU A C 1
ATOM 918 O O . LEU A 1 117 ? 28.746 12.706 16.637 1.00 27.59 130 LEU A O 1
ATOM 923 N N . PRO A 1 118 ? 29.879 13.559 14.882 1.00 27.66 131 PRO A N 1
ATOM 924 C CA . PRO A 1 118 ? 29.302 14.883 15.144 1.00 27.75 131 PRO A CA 1
ATOM 925 C C . PRO A 1 118 ? 27.778 14.872 15.108 1.00 27.64 131 PRO A C 1
ATOM 926 O O . PRO A 1 118 ? 27.146 15.509 15.957 1.00 27.37 131 PRO A O 1
ATOM 930 N N . TYR A 1 119 ? 27.202 14.157 14.145 1.00 25.08 132 TYR A N 1
ATOM 931 C CA . TYR A 1 119 ? 25.749 14.062 14.022 1.00 26.27 132 TYR A CA 1
ATOM 932 C C . TYR A 1 119 ? 25.100 13.356 15.222 1.00 27.35 132 TYR A C 1
ATOM 933 O O . TYR A 1 119 ? 24.109 13.844 15.772 1.00 27.39 132 TYR A O 1
ATOM 942 N N . ILE A 1 120 ? 25.651 12.213 15.628 1.00 25.01 133 ILE A N 1
ATOM 943 C CA . ILE A 1 120 ? 25.092 11.468 16.760 1.00 25.09 133 ILE A CA 1
ATOM 944 C C . ILE A 1 120 ? 25.141 12.269 18.056 1.00 23.68 133 ILE A C 1
ATOM 945 O O . ILE A 1 120 ? 24.167 12.323 18.809 1.00 28.54 133 ILE A O 1
ATOM 950 N N . GLU A 1 121 ? 26.274 12.901 18.323 1.00 23.67 134 GLU A N 1
ATOM 951 C CA . GLU A 1 121 ? 26.482 13.510 19.627 1.00 26.49 134 GLU A CA 1
ATOM 952 C C . GLU A 1 121 ? 25.687 14.799 19.777 1.00 29.54 134 GLU A C 1
ATOM 953 O O . GLU A 1 121 ? 25.267 15.148 20.882 1.00 25.71 134 GLU A O 1
ATOM 959 N N . LYS A 1 122 ? 25.436 15.480 18.661 1.00 28.00 135 LYS A N 1
ATOM 960 C CA . LYS A 1 122 ? 24.526 16.609 18.691 1.00 28.70 135 LYS A CA 1
ATOM 961 C C . LYS A 1 122 ? 23.089 16.130 18.887 1.00 30.64 135 LYS A C 1
ATOM 962 O O . LYS A 1 122 ? 22.387 16.592 19.794 1.00 32.17 135 LYS A O 1
ATOM 968 N N . LYS A 1 123 ? 22.668 15.172 18.070 1.00 27.45 136 LYS A N 1
ATOM 969 C CA . LYS A 1 123 ? 21.274 14.754 18.053 1.00 29.58 136 LYS A CA 1
ATOM 970 C C . LYS A 1 123 ? 20.825 14.046 19.330 1.00 32.28 136 LYS A C 1
ATOM 971 O O . LYS A 1 123 ? 19.671 14.178 19.758 1.00 31.03 136 LYS A O 1
ATOM 977 N N . TYR A 1 124 ? 21.721 13.286 19.936 1.00 28.42 137 TYR A N 1
ATOM 978 C CA . TYR A 1 124 ? 21.322 12.477 21.081 1.00 29.38 137 TYR A CA 1
ATOM 979 C C . TYR A 1 124 ? 21.931 12.984 22.380 1.00 27.59 137 TYR A C 1
ATOM 980 O O . TYR A 1 124 ? 22.012 12.250 23.356 1.00 29.20 137 TYR A O 1
ATOM 989 N N . ARG A 1 125 ? 22.334 14.256 22.378 1.00 29.51 138 ARG A N 1
ATOM 990 C CA . ARG A 1 125 ? 22.716 15.004 23.583 1.00 28.75 138 ARG A CA 1
ATOM 991 C C . ARG A 1 125 ? 23.897 14.397 24.343 1.00 29.21 138 ARG A C 1
ATOM 992 O O . ARG A 1 125 ? 23.875 14.254 25.573 1.00 27.66 138 ARG A O 1
ATOM 1000 N N . VAL A 1 126 ? 24.938 14.062 23.598 1.00 28.56 139 VAL A N 1
ATOM 1001 C CA . VAL A 1 126 ? 26.163 13.527 24.170 1.00 25.71 139 VAL A CA 1
ATOM 1002 C C . VAL A 1 126 ? 27.010 14.672 24.702 1.00 29.16 139 VAL A C 1
ATOM 1003 O O . VAL A 1 126 ? 27.093 15.727 24.073 1.00 28.13 139 VAL A O 1
ATOM 1007 N N . ILE A 1 127 ? 27.631 14.463 25.861 1.00 26.34 140 ILE A N 1
ATOM 1008 C CA . ILE A 1 127 ? 28.403 15.511 26.522 1.00 24.71 140 ILE A CA 1
ATOM 1009 C C . ILE A 1 127 ? 29.450 16.098 25.579 1.00 29.48 140 ILE A C 1
ATOM 1010 O O . ILE A 1 127 ? 29.528 17.320 25.414 1.00 27.45 140 ILE A O 1
ATOM 1015 N N . GLY A 1 128 ? 30.263 15.243 24.963 1.00 24.78 141 GLY A N 1
ATOM 1016 C CA . GLY A 1 128 ? 31.037 15.677 23.811 1.00 22.94 141 GLY A CA 1
ATOM 1017 C C . GLY A 1 128 ? 32.536 15.757 23.965 1.00 22.37 141 GLY A C 1
ATOM 1018 O O . GLY A 1 128 ? 33.229 16.111 23.015 1.00 25.35 141 GLY A O 1
ATOM 1019 N N . ASP A 1 129 ? 33.051 15.450 25.150 1.00 23.43 142 ASP A N 1
ATOM 1020 C CA . ASP A 1 129 ? 34.497 15.413 25.324 1.00 21.47 142 ASP A CA 1
ATOM 1021 C C . ASP A 1 129 ? 35.022 13.997 25.504 1.00 21.32 142 ASP A C 1
ATOM 1022 O O . ASP A 1 129 ? 34.280 13.034 25.636 1.00 21.31 142 ASP A O 1
ATOM 1027 N N . ARG A 1 130 ? 36.334 13.911 25.490 1.00 20.90 143 ARG A N 1
ATOM 1028 C CA . ARG A 1 130 ? 37.071 12.681 25.559 1.00 22.97 143 ARG A CA 1
ATOM 1029 C C . ARG A 1 130 ? 36.763 11.865 26.834 1.00 26.03 143 ARG A C 1
ATOM 1030 O O . ARG A 1 130 ? 36.558 10.645 26.786 1.00 21.95 143 ARG A O 1
ATOM 1038 N N . GLN A 1 131 ? 36.707 12.563 27.964 1.00 20.44 144 GLN A N 1
ATOM 1039 C CA . GLN A 1 131 ? 36.452 11.930 29.261 1.00 24.31 144 GLN A CA 1
ATOM 1040 C C . GLN A 1 131 ? 35.104 11.238 29.346 1.00 22.41 144 GLN A C 1
ATOM 1041 O O . GLN A 1 131 ? 34.873 10.451 30.266 1.00 25.56 144 GLN A O 1
ATOM 1047 N N . HIS A 1 132 ? 34.212 11.534 28.407 1.00 22.90 145 HIS A N 1
ATOM 1048 C CA . HIS A 1 132 ? 32.879 10.923 28.390 1.00 23.47 145 HIS A CA 1
ATOM 1049 C C . HIS A 1 132 ? 32.569 10.194 27.081 1.00 20.32 145 HIS A C 1
ATOM 1050 O O . HIS A 1 132 ? 31.418 10.086 26.678 1.00 19.88 145 HIS A O 1
ATOM 1057 N N . ARG A 1 133 ? 33.608 9.716 26.415 1.00 21.90 146 ARG A N 1
ATOM 1058 C CA . ARG A 1 133 ? 33.432 8.933 25.191 1.00 19.57 146 ARG A CA 1
ATOM 1059 C C . ARG A 1 133 ? 34.256 7.653 25.273 1.00 18.51 146 ARG A C 1
ATOM 1060 O O . ARG A 1 133 ? 35.457 7.699 25.505 1.00 20.35 146 ARG A O 1
ATOM 1068 N N . ALA A 1 134 ? 33.618 6.507 25.077 1.00 20.19 147 ALA A N 1
ATOM 1069 C CA . ALA A 1 134 ? 34.343 5.237 25.126 1.00 19.46 147 ALA A CA 1
ATOM 1070 C C . ALA A 1 134 ? 34.003 4.452 23.885 1.00 17.38 147 ALA A C 1
ATOM 1071 O O . ALA A 1 134 ? 33.074 4.808 23.155 1.00 19.27 147 ALA A O 1
ATOM 1073 N N . ILE A 1 135 ? 34.745 3.382 23.632 1.00 17.60 148 ILE A N 1
ATOM 1074 C CA . ILE A 1 135 ? 34.447 2.554 22.476 1.00 17.07 148 ILE A CA 1
ATOM 1075 C C . ILE A 1 135 ? 34.717 1.078 22.759 1.00 18.29 148 ILE A C 1
ATOM 1076 O O . ILE A 1 135 ? 35.641 0.714 23.496 1.00 18.01 148 ILE A O 1
ATOM 1081 N N . ALA A 1 136 ? 33.859 0.231 22.212 1.00 16.28 149 ALA A N 1
ATOM 1082 C CA . ALA A 1 136 ? 33.986 -1.208 22.396 1.00 18.53 149 ALA A CA 1
ATOM 1083 C C . ALA A 1 136 ? 33.478 -1.934 21.168 1.00 17.22 149 ALA A C 1
ATOM 1084 O O . ALA A 1 136 ? 32.801 -1.336 20.328 1.00 18.20 149 ALA A O 1
ATOM 1086 N N . GLY A 1 137 ? 33.787 -3.226 21.057 1.00 17.36 150 GLY A N 1
ATOM 1087 C CA . GLY A 1 137 ? 33.272 -3.994 19.935 1.00 21.36 150 GLY A CA 1
ATOM 1088 C C . GLY A 1 137 ? 33.707 -5.442 19.944 1.00 21.58 150 GLY A C 1
ATOM 1089 O O . GLY A 1 137 ? 34.639 -5.802 20.659 1.00 20.08 150 GLY A O 1
ATOM 1090 N N . LEU A 1 138 ? 33.034 -6.264 19.140 1.00 20.47 151 LEU A N 1
ATOM 1091 C CA . LEU A 1 138 ? 33.375 -7.682 19.021 1.00 20.72 151 LEU A CA 1
ATOM 1092 C C . LEU A 1 138 ? 34.000 -7.995 17.667 1.00 23.88 151 LEU A C 1
ATOM 1093 O O . LEU A 1 138 ? 33.595 -7.437 16.640 1.00 20.75 151 LEU A O 1
ATOM 1098 N N . SER A 1 139 ? 34.970 -8.904 17.683 1.00 20.04 152 SER A N 1
ATOM 1099 C CA . SER A 1 139 ? 35.621 -9.401 16.472 1.00 19.01 152 SER A CA 1
ATOM 1100 C C . SER A 1 139 ? 36.183 -8.264 15.617 1.00 20.45 152 SER A C 1
ATOM 1101 O O . SER A 1 139 ? 37.071 -7.520 16.065 1.00 18.49 152 SER A O 1
ATOM 1104 N N . MET A 1 140 ? 35.687 -8.125 14.384 1.00 19.03 153 MET A N 1
ATOM 1105 C CA . MET A 1 140 ? 36.128 -7.013 13.526 1.00 19.25 153 MET A CA 1
ATOM 1106 C C . MET A 1 140 ? 35.943 -5.664 14.233 1.00 17.44 153 MET A C 1
ATOM 1107 O O . MET A 1 140 ? 36.781 -4.761 14.125 1.00 17.51 153 MET A O 1
ATOM 1112 N N . GLY A 1 141 ? 34.842 -5.539 14.960 1.00 17.97 154 GLY A N 1
ATOM 1113 C CA . GLY A 1 141 ? 34.549 -4.342 15.727 1.00 20.00 154 GLY A CA 1
ATOM 1114 C C . GLY A 1 141 ? 35.458 -4.151 16.939 1.00 20.80 154 GLY A C 1
ATOM 1115 O O . GLY A 1 141 ? 35.706 -3.024 17.354 1.00 19.56 154 GLY A O 1
ATOM 1116 N N . GLY A 1 142 ? 35.954 -5.249 17.495 1.00 19.81 155 GLY A N 1
ATOM 1117 C CA . GLY A 1 142 ? 36.940 -5.190 18.559 1.00 18.45 155 GLY A CA 1
ATOM 1118 C C . GLY A 1 142 ? 38.268 -4.646 18.069 1.00 19.77 155 GLY A C 1
ATOM 1119 O O . GLY A 1 142 ? 38.938 -3.885 18.769 1.00 17.74 155 GLY A O 1
ATOM 1120 N N . GLY A 1 143 ? 38.648 -5.040 16.856 1.00 19.34 156 GLY A N 1
ATOM 1121 C CA . GLY A 1 143 ? 39.848 -4.525 16.222 1.00 19.30 156 GLY A CA 1
ATOM 1122 C C . GLY A 1 143 ? 39.673 -3.065 15.856 1.00 16.15 156 GLY A C 1
ATOM 1123 O O . GLY A 1 143 ? 40.580 -2.262 16.036 1.00 18.69 156 GLY A O 1
ATOM 1124 N N . GLY A 1 144 ? 38.492 -2.720 15.359 1.00 17.50 157 GLY A N 1
ATOM 1125 C CA . GLY A 1 144 ? 38.171 -1.337 15.050 1.00 18.85 157 GLY A CA 1
ATOM 1126 C C . GLY A 1 144 ? 38.213 -0.430 16.271 1.00 19.91 157 GLY A C 1
ATOM 1127 O O . GLY A 1 144 ? 38.817 0.645 16.238 1.00 20.31 157 GLY A O 1
ATOM 1128 N N . ALA A 1 145 ? 37.553 -0.854 17.346 1.00 20.02 158 ALA A N 1
ATOM 1129 C CA . ALA A 1 145 ? 37.586 -0.114 18.607 1.00 19.46 158 ALA A CA 1
ATOM 1130 C C . ALA A 1 145 ? 39.015 0.076 19.084 1.00 16.54 158 ALA A C 1
ATOM 1131 O O . ALA A 1 145 ? 39.400 1.161 19.486 1.00 19.40 158 ALA A O 1
ATOM 1133 N N . THR A 1 146 ? 39.806 -0.986 19.048 1.00 18.10 159 THR A N 1
ATOM 1134 C CA . THR A 1 146 ? 41.169 -0.910 19.565 1.00 17.77 159 THR A CA 1
ATOM 1135 C C . THR A 1 146 ? 42.033 0.060 18.747 1.00 20.88 159 THR A C 1
ATOM 1136 O O . THR A 1 146 ? 42.716 0.934 19.305 1.00 19.50 159 THR A O 1
ATOM 1140 N N . ASN A 1 147 ? 42.030 -0.086 17.423 1.00 19.13 160 ASN A N 1
ATOM 1141 C CA . ASN A 1 147 ? 42.894 0.765 16.605 1.00 19.47 160 ASN A CA 1
ATOM 1142 C C . ASN A 1 147 ? 42.362 2.196 16.603 1.00 18.13 160 ASN A C 1
ATOM 1143 O O . ASN A 1 147 ? 43.136 3.123 16.505 1.00 20.88 160 ASN A O 1
ATOM 1148 N N . TYR A 1 148 ? 41.047 2.385 16.738 1.00 18.54 161 TYR A N 1
ATOM 1149 C CA . TYR A 1 148 ? 40.502 3.742 16.894 1.00 20.24 161 TYR A CA 1
ATOM 1150 C C . TYR A 1 148 ? 41.056 4.412 18.160 1.00 23.68 161 TYR A C 1
ATOM 1151 O O . TYR A 1 148 ? 41.432 5.590 18.143 1.00 21.59 161 TYR A O 1
ATOM 1160 N N . GLY A 1 149 ? 41.091 3.655 19.258 1.00 18.93 162 GLY A N 1
ATOM 1161 C CA . GLY A 1 149 ? 41.579 4.169 20.534 1.00 17.77 162 GLY A CA 1
ATOM 1162 C C . GLY A 1 149 ? 43.073 4.403 20.459 1.00 20.97 162 GLY A C 1
ATOM 1163 O O . GLY A 1 149 ? 43.604 5.313 21.099 1.00 23.57 162 GLY A O 1
ATOM 1164 N N . GLN A 1 150 ? 43.752 3.603 19.645 1.00 16.83 163 GLN A N 1
ATOM 1165 C CA . GLN A 1 150 ? 45.191 3.746 19.469 1.00 19.50 163 GLN A CA 1
ATOM 1166 C C . GLN A 1 150 ? 45.539 5.016 18.675 1.00 24.93 163 GLN A C 1
ATOM 1167 O O . GLN A 1 150 ? 46.373 5.819 19.101 1.00 23.12 163 GLN A O 1
ATOM 1173 N N . ARG A 1 151 ? 44.893 5.193 17.526 1.00 18.77 164 ARG A N 1
ATOM 1174 C CA . ARG A 1 151 ? 45.242 6.303 16.631 1.00 23.93 164 ARG A CA 1
ATOM 1175 C C . ARG A 1 151 ? 44.473 7.593 16.954 1.00 27.09 164 ARG A C 1
ATOM 1176 O O . ARG A 1 151 ? 44.821 8.668 16.472 1.00 21.45 164 ARG A O 1
ATOM 1184 N N . HIS A 1 152 ? 43.442 7.487 17.791 1.00 25.30 165 HIS A N 1
ATOM 1185 C CA . HIS A 1 152 ? 42.696 8.658 18.230 1.00 22.30 165 HIS A CA 1
ATOM 1186 C C . HIS A 1 152 ? 42.552 8.677 19.751 1.00 23.63 165 HIS A C 1
ATOM 1187 O O . HIS A 1 152 ? 41.442 8.778 20.276 1.00 23.38 165 HIS A O 1
ATOM 1194 N N . SER A 1 153 ? 43.672 8.583 20.454 1.00 22.84 166 SER A N 1
ATOM 1195 C CA . SER A 1 153 ? 43.646 8.571 21.921 1.00 24.55 166 SER A CA 1
ATOM 1196 C C . SER A 1 153 ? 43.088 9.886 22.464 1.00 27.36 166 SER A C 1
ATOM 1197 O O . SER A 1 153 ? 42.656 9.953 23.614 1.00 26.31 166 SER A O 1
ATOM 1200 N N . ASP A 1 154 ? 43.075 10.921 21.619 1.00 24.14 167 ASP A N 1
ATOM 1201 C CA . ASP A 1 154 ? 42.467 12.206 21.965 1.00 23.26 167 ASP A CA 1
ATOM 1202 C C . ASP A 1 154 ? 40.937 12.151 21.996 1.00 23.91 167 ASP A C 1
ATOM 1203 O O . ASP A 1 154 ? 40.292 13.077 22.487 1.00 23.21 167 ASP A O 1
ATOM 1208 N N . MET A 1 155 ? 40.352 11.083 21.461 1.00 22.00 168 MET A N 1
ATOM 1209 C CA . MET A 1 155 ? 38.896 10.991 21.366 1.00 21.42 168 MET A CA 1
ATOM 1210 C C . MET A 1 155 ? 38.250 10.057 22.399 1.00 21.34 168 MET A C 1
ATOM 1211 O O . MET A 1 155 ? 37.049 10.160 22.640 1.00 21.77 168 MET A O 1
ATOM 1216 N N . PHE A 1 156 ? 39.024 9.129 22.966 1.00 21.40 169 PHE A N 1
ATOM 1217 C CA . PHE A 1 156 ? 38.451 8.061 23.805 1.00 22.32 169 PHE A CA 1
ATOM 1218 C C . PHE A 1 156 ? 39.147 7.917 25.150 1.00 20.50 169 PHE A C 1
ATOM 1219 O O . PHE A 1 156 ? 40.366 7.961 25.221 1.00 22.02 169 PHE A O 1
ATOM 1227 N N . CYS A 1 157 ? 38.381 7.712 26.218 1.00 19.57 170 CYS A N 1
ATOM 1228 C CA . CYS A 1 157 ? 39.007 7.477 27.515 1.00 18.51 170 CYS A CA 1
ATOM 1229 C C . CYS A 1 157 ? 39.177 5.979 27.797 1.00 20.19 170 CYS A C 1
ATOM 1230 O O . CYS A 1 157 ? 40.007 5.589 28.616 1.00 20.37 170 CYS A O 1
ATOM 1233 N N . ALA A 1 158 ? 38.409 5.142 27.099 1.00 20.21 171 ALA A N 1
ATOM 1234 C CA . ALA A 1 158 ? 38.380 3.704 27.391 1.00 19.44 171 ALA A CA 1
ATOM 1235 C C . ALA A 1 158 ? 38.042 2.884 26.152 1.00 20.09 171 ALA A C 1
ATOM 1236 O O . ALA A 1 158 ? 37.277 3.326 25.297 1.00 19.01 171 ALA A O 1
ATOM 1238 N N . VAL A 1 159 ? 38.616 1.686 26.102 1.00 19.71 172 VAL A N 1
ATOM 1239 C CA . VAL A 1 159 ? 38.418 0.716 25.039 1.00 17.82 172 VAL A CA 1
ATOM 1240 C C . VAL A 1 159 ? 38.175 -0.651 25.643 1.00 18.23 172 VAL A C 1
ATOM 1241 O O . VAL A 1 159 ? 38.980 -1.111 26.465 1.00 20.31 172 VAL A O 1
ATOM 1245 N N . TYR A 1 160 ? 37.076 -1.296 25.252 1.00 16.73 173 TYR A N 1
ATOM 1246 C CA . TYR A 1 160 ? 36.791 -2.681 25.660 1.00 17.48 173 TYR A CA 1
ATOM 1247 C C . TYR A 1 160 ? 36.713 -3.546 24.397 1.00 17.38 173 TYR A C 1
ATOM 1248 O O . TYR A 1 160 ? 35.774 -3.430 23.596 1.00 18.17 173 TYR A O 1
ATOM 1257 N N . ALA A 1 161 ? 37.709 -4.409 24.234 1.00 15.66 174 ALA A N 1
ATOM 1258 C CA . ALA A 1 161 ? 37.860 -5.229 23.027 1.00 16.79 174 ALA A CA 1
ATOM 1259 C C . ALA A 1 161 ? 37.420 -6.678 23.266 1.00 19.67 174 ALA A C 1
ATOM 1260 O O . ALA A 1 161 ? 38.058 -7.390 24.040 1.00 20.16 174 ALA A O 1
ATOM 1262 N N . MET A 1 162 ? 36.343 -7.111 22.610 1.00 17.05 175 MET A N 1
ATOM 1263 C CA . MET A 1 162 ? 35.798 -8.471 22.801 1.00 19.81 175 MET A CA 1
ATOM 1264 C C . MET A 1 162 ? 36.164 -9.399 21.649 1.00 21.40 175 MET A C 1
ATOM 1265 O O . MET A 1 162 ? 35.785 -9.117 20.504 1.00 19.81 175 MET A O 1
ATOM 1270 N N . SER A 1 163 ? 36.861 -10.498 21.947 1.00 18.43 176 SER A N 1
ATOM 1271 C CA . SER A 1 163 ? 37.235 -11.483 20.932 1.00 19.03 176 SER A CA 1
ATOM 1272 C C . SER A 1 163 ? 37.748 -10.757 19.687 1.00 21.15 176 SER A C 1
ATOM 1273 O O . SER A 1 163 ? 37.284 -11.016 18.563 1.00 18.74 176 SER A O 1
ATOM 1276 N N . ALA A 1 164 ? 38.684 -9.839 19.903 1.00 18.80 177 ALA A N 1
ATOM 1277 C CA . ALA A 1 164 ? 38.985 -8.799 18.921 1.00 19.45 177 ALA A CA 1
ATOM 1278 C C . ALA A 1 164 ? 39.883 -9.264 17.772 1.00 19.23 177 ALA A C 1
ATOM 1279 O O . ALA A 1 164 ? 40.822 -10.039 17.958 1.00 17.93 177 ALA A O 1
ATOM 1281 N N . LEU A 1 165 ? 39.569 -8.783 16.573 1.00 20.04 178 LEU A N 1
ATOM 1282 C CA . LEU A 1 165 ? 40.429 -8.989 15.406 1.00 19.66 178 LEU A CA 1
ATOM 1283 C C . LEU A 1 165 ? 41.638 -8.069 15.520 1.00 17.66 178 LEU A C 1
ATOM 1284 O O . LEU A 1 165 ? 41.733 -7.067 14.807 1.00 22.31 178 LEU A O 1
ATOM 1289 N N . MET A 1 166 ? 42.537 -8.364 16.458 1.00 20.00 179 MET A N 1
ATOM 1290 C CA . MET A 1 166 ? 43.707 -7.508 16.691 1.00 20.55 179 MET A CA 1
ATOM 1291 C C . MET A 1 166 ? 44.628 -7.529 15.478 1.00 22.94 179 MET A C 1
ATOM 1292 O O . MET A 1 166 ? 45.307 -6.561 15.176 1.00 23.29 179 MET A O 1
ATOM 1297 N N . SER A 1 167 ? 44.664 -8.668 14.811 1.00 22.04 180 SER A N 1
ATOM 1298 C CA . SER A 1 167 ? 45.293 -8.766 13.503 1.00 27.50 180 SER A CA 1
ATOM 1299 C C . SER A 1 167 ? 44.754 -10.028 12.876 1.00 24.61 180 SER A C 1
ATOM 1300 O O . SER A 1 167 ? 43.966 -10.725 13.498 1.00 24.12 180 SER A O 1
ATOM 1303 N N . ILE A 1 168 ? 45.171 -10.326 11.651 1.00 25.24 181 ILE A N 1
ATOM 1304 C CA . ILE A 1 168 ? 44.747 -11.556 10.992 1.00 25.54 181 ILE A CA 1
ATOM 1305 C C . ILE A 1 168 ? 45.396 -12.772 11.656 1.00 26.85 181 ILE A C 1
ATOM 1306 O O . ILE A 1 168 ? 46.614 -12.819 11.829 1.00 30.58 181 ILE A O 1
ATOM 1311 N N . PRO A 1 169 ? 44.576 -13.760 12.036 1.00 26.68 182 PRO A N 1
ATOM 1312 C CA . PRO A 1 169 ? 45.054 -15.001 12.654 1.00 30.67 182 PRO A CA 1
ATOM 1313 C C . PRO A 1 169 ? 45.838 -15.863 11.660 1.00 38.69 182 PRO A C 1
ATOM 1314 O O . PRO A 1 169 ? 45.728 -15.646 10.459 1.00 34.73 182 PRO A O 1
ATOM 1318 N N . GLU A 1 170 ? 46.628 -16.813 12.146 1.00 42.05 183 GLU A N 1
ATOM 1319 C CA . GLU A 1 170 ? 47.383 -17.688 11.245 1.00 46.57 183 GLU A CA 1
ATOM 1320 C C . GLU A 1 170 ? 46.512 -18.791 10.650 1.00 49.53 183 GLU A C 1
ATOM 1321 O O . GLU A 1 170 ? 45.639 -19.333 11.327 1.00 48.22 183 GLU A O 1
ATOM 1327 N N . ASP A 1 178 ? 41.955 -12.908 -4.669 1.00 41.96 191 ASP A N 1
ATOM 1328 C CA . ASP A 1 178 ? 41.120 -11.918 -5.342 1.00 35.69 191 ASP A CA 1
ATOM 1329 C C . ASP A 1 178 ? 41.339 -10.512 -4.772 1.00 35.78 191 ASP A C 1
ATOM 1330 O O . ASP A 1 178 ? 40.510 -10.010 -4.025 1.00 34.35 191 ASP A O 1
ATOM 1335 N N . PRO A 1 179 ? 42.452 -9.861 -5.152 1.00 35.89 192 PRO A N 1
ATOM 1336 C CA . PRO A 1 179 ? 42.896 -8.620 -4.509 1.00 33.86 192 PRO A CA 1
ATOM 1337 C C . PRO A 1 179 ? 41.940 -7.437 -4.650 1.00 34.93 192 PRO A C 1
ATOM 1338 O O . PRO A 1 179 ? 42.073 -6.494 -3.874 1.00 30.80 192 PRO A O 1
ATOM 1342 N N . ASN A 1 180 ? 41.000 -7.478 -5.594 1.00 29.93 193 ASN A N 1
ATOM 1343 C CA . ASN A 1 180 ? 40.053 -6.371 -5.758 1.00 29.34 193 ASN A CA 1
ATOM 1344 C C . ASN A 1 180 ? 38.708 -6.613 -5.076 1.00 30.89 193 ASN A C 1
ATOM 1345 O O . ASN A 1 180 ? 37.828 -5.759 -5.130 1.00 32.21 193 ASN A O 1
ATOM 1350 N N . SER A 1 181 ? 38.555 -7.762 -4.421 1.00 29.69 194 SER A N 1
ATOM 1351 C CA . SER A 1 181 ? 37.348 -8.024 -3.640 1.00 30.21 194 SER A CA 1
ATOM 1352 C C . SER A 1 181 ? 37.347 -7.201 -2.345 1.00 27.30 194 SER A C 1
ATOM 1353 O O . SER A 1 181 ? 38.396 -6.829 -1.835 1.00 24.68 194 SER A O 1
ATOM 1356 N N . LYS A 1 182 ? 36.159 -6.899 -1.842 1.00 26.89 195 LYS A N 1
ATOM 1357 C CA . LYS A 1 182 ? 36.019 -6.143 -0.600 1.00 29.80 195 LYS A CA 1
ATOM 1358 C C . LYS A 1 182 ? 36.580 -6.915 0.587 1.00 25.12 195 LYS A C 1
ATOM 1359 O O . LYS A 1 182 ? 37.115 -6.315 1.515 1.00 28.09 195 LYS A O 1
ATOM 1365 N N . ILE A 1 183 ? 36.495 -8.245 0.541 1.00 25.66 196 ILE A N 1
ATOM 1366 C CA . ILE A 1 183 ? 37.035 -9.059 1.630 1.00 25.81 196 ILE A CA 1
ATOM 1367 C C . ILE A 1 183 ? 38.564 -9.004 1.606 1.00 26.18 196 ILE A C 1
ATOM 1368 O O . ILE A 1 183 ? 39.195 -8.890 2.655 1.00 22.41 196 ILE A O 1
ATOM 1373 N N . ALA A 1 184 ? 39.168 -9.022 0.420 1.00 24.51 197 ALA A N 1
ATOM 1374 C CA . ALA A 1 184 ? 40.626 -8.909 0.334 1.00 21.38 197 ALA A CA 1
ATOM 1375 C C . ALA A 1 184 ? 41.097 -7.526 0.790 1.00 22.82 197 ALA A C 1
ATOM 1376 O O . ALA A 1 184 ? 42.148 -7.387 1.425 1.00 24.44 197 ALA A O 1
ATOM 1378 N N . ILE A 1 185 ? 40.317 -6.502 0.460 1.00 20.57 198 ILE A N 1
ATOM 1379 C CA . ILE A 1 185 ? 40.676 -5.133 0.818 1.00 19.85 198 ILE A CA 1
ATOM 1380 C C . ILE A 1 185 ? 40.621 -4.941 2.348 1.00 23.39 198 ILE A C 1
ATOM 1381 O O . ILE A 1 185 ? 41.517 -4.342 2.926 1.00 21.76 198 ILE A O 1
ATOM 1386 N N . LEU A 1 186 ? 39.570 -5.455 2.981 1.00 20.23 199 LEU A N 1
ATOM 1387 C CA . LEU A 1 186 ? 39.484 -5.500 4.451 1.00 21.80 199 LEU A CA 1
ATOM 1388 C C . LEU A 1 186 ? 40.695 -6.203 5.055 1.00 21.06 199 LEU A C 1
ATOM 1389 O O . LEU A 1 186 ? 41.316 -5.705 5.985 1.00 24.43 199 LEU A O 1
ATOM 1394 N N . THR A 1 187 ? 41.028 -7.374 4.522 1.00 22.25 200 THR A N 1
ATOM 1395 C CA . THR A 1 187 ? 42.173 -8.132 5.016 1.00 21.99 200 THR A CA 1
ATOM 1396 C C . THR A 1 187 ? 43.467 -7.324 4.994 1.00 24.71 200 THR A C 1
ATOM 1397 O O . THR A 1 187 ? 44.209 -7.317 5.977 1.00 22.50 200 THR A O 1
ATOM 1401 N N . ARG A 1 188 ? 43.759 -6.655 3.878 1.00 22.86 201 ARG A N 1
ATOM 1402 C CA . ARG A 1 188 ? 44.968 -5.833 3.816 1.00 24.49 201 ARG A CA 1
ATOM 1403 C C . ARG A 1 188 ? 44.890 -4.682 4.811 1.00 21.51 201 ARG A C 1
ATOM 1404 O O . ARG A 1 188 ? 45.889 -4.309 5.412 1.00 24.76 201 ARG A O 1
ATOM 1412 N N . SER A 1 189 ? 43.710 -4.091 4.942 1.00 21.02 202 SER A N 1
ATOM 1413 C CA . SER A 1 189 ? 43.498 -2.973 5.867 1.00 23.67 202 SER A CA 1
ATOM 1414 C C . SER A 1 189 ? 43.773 -3.378 7.328 1.00 23.92 202 SER A C 1
ATOM 1415 O O . SER A 1 189 ? 44.371 -2.633 8.109 1.00 23.87 202 SER A O 1
ATOM 1418 N N . VAL A 1 190 ? 43.347 -4.578 7.684 1.00 21.70 203 VAL A N 1
ATOM 1419 C CA . VAL A 1 190 ? 43.549 -5.074 9.048 1.00 22.26 203 VAL A CA 1
ATOM 1420 C C . VAL A 1 190 ? 45.034 -5.332 9.320 1.00 24.47 203 VAL A C 1
ATOM 1421 O O . VAL A 1 190 ? 45.543 -4.973 10.369 1.00 22.94 203 VAL A O 1
ATOM 1425 N N . ILE A 1 191 ? 45.732 -5.932 8.360 1.00 23.49 204 ILE A N 1
ATOM 1426 C CA . ILE A 1 191 ? 47.173 -6.151 8.472 1.00 25.64 204 ILE A CA 1
ATOM 1427 C C . ILE A 1 191 ? 47.951 -4.834 8.580 1.00 24.98 204 ILE A C 1
ATOM 1428 O O . ILE A 1 191 ? 48.833 -4.680 9.431 1.00 25.24 204 ILE A O 1
ATOM 1433 N N . GLU A 1 192 ? 47.621 -3.887 7.708 1.00 23.62 205 GLU A N 1
ATOM 1434 C CA . GLU A 1 192 ? 48.268 -2.575 7.705 1.00 25.00 205 GLU A CA 1
ATOM 1435 C C . GLU A 1 192 ? 48.092 -1.868 9.052 1.00 26.14 205 GLU A C 1
ATOM 1436 O O . GLU A 1 192 ? 48.995 -1.194 9.532 1.00 27.63 205 GLU A O 1
ATOM 1442 N N . ASN A 1 193 ? 46.923 -2.046 9.652 1.00 24.24 206 ASN A N 1
ATOM 1443 C CA . ASN A 1 193 ? 46.573 -1.395 10.909 1.00 23.48 206 ASN A CA 1
ATOM 1444 C C . ASN A 1 193 ? 46.591 -2.335 12.118 1.00 26.84 206 ASN A C 1
ATOM 1445 O O . ASN A 1 193 ? 45.855 -2.112 13.094 1.00 26.66 206 ASN A O 1
ATOM 1450 N N . SER A 1 194 ? 47.427 -3.367 12.050 1.00 22.53 207 SER A N 1
ATOM 1451 C CA . SER A 1 194 ? 47.527 -4.369 13.104 1.00 26.32 207 SER A CA 1
ATOM 1452 C C . SER A 1 194 ? 47.603 -3.704 14.477 1.00 22.70 207 SER A C 1
ATOM 1453 O O . SER A 1 194 ? 48.487 -2.887 14.714 1.00 20.15 207 SER A O 1
ATOM 1456 N N . CYS A 1 195 ? 46.665 -4.030 15.363 1.00 19.26 208 CYS A N 1
ATOM 1457 C CA . CYS A 1 195 ? 46.693 -3.474 16.727 1.00 20.19 208 CYS A CA 1
ATOM 1458 C C . CYS A 1 195 ? 47.920 -3.962 17.492 1.00 23.47 208 CYS A C 1
ATOM 1459 O O . CYS A 1 195 ? 48.443 -3.267 18.369 1.00 24.10 208 CYS A O 1
ATOM 1462 N N . VAL A 1 196 ? 48.377 -5.167 17.165 1.00 22.94 209 VAL A N 1
ATOM 1463 C CA . VAL A 1 196 ? 49.569 -5.717 17.807 1.00 21.18 209 VAL A CA 1
ATOM 1464 C C . VAL A 1 196 ? 50.810 -4.947 17.368 1.00 23.19 209 VAL A C 1
ATOM 1465 O O . VAL A 1 196 ? 51.642 -4.534 18.192 1.00 24.33 209 VAL A O 1
ATOM 1469 N N . LYS A 1 197 ? 50.939 -4.761 16.058 1.00 24.58 210 LYS A N 1
ATOM 1470 C CA . LYS A 1 197 ? 52.082 -4.057 15.493 1.00 21.38 210 LYS A CA 1
ATOM 1471 C C . LYS A 1 197 ? 52.157 -2.628 16.031 1.00 22.70 210 LYS A C 1
ATOM 1472 O O . LYS A 1 197 ? 53.236 -2.122 16.335 1.00 25.91 210 LYS A O 1
ATOM 1478 N N . TYR A 1 198 ? 51.010 -1.974 16.154 1.00 21.31 211 TYR A N 1
ATOM 1479 C CA . TYR A 1 198 ? 50.981 -0.602 16.652 1.00 19.46 211 TYR A CA 1
ATOM 1480 C C . TYR A 1 198 ? 51.658 -0.470 18.032 1.00 24.80 211 TYR A C 1
ATOM 1481 O O . TYR A 1 198 ? 52.364 0.506 18.293 1.00 24.33 211 TYR A O 1
ATOM 1490 N N . VAL A 1 199 ? 51.446 -1.451 18.911 1.00 21.38 212 VAL A N 1
ATOM 1491 C CA . VAL A 1 199 ? 52.074 -1.434 20.239 1.00 22.68 212 VAL A CA 1
ATOM 1492 C C . VAL A 1 199 ? 53.554 -1.816 20.153 1.00 24.69 212 VAL A C 1
ATOM 1493 O O . VAL A 1 199 ? 54.406 -1.166 20.761 1.00 24.70 212 VAL A O 1
ATOM 1497 N N . MET A 1 200 ? 53.845 -2.862 19.382 1.00 24.18 213 MET A N 1
ATOM 1498 C CA . MET A 1 200 ? 55.200 -3.393 19.234 1.00 28.22 213 MET A CA 1
ATOM 1499 C C . MET A 1 200 ? 56.210 -2.370 18.701 1.00 30.44 213 MET A C 1
ATOM 1500 O O . MET A 1 200 ? 57.382 -2.372 19.089 1.00 32.29 213 MET A O 1
ATOM 1505 N N . GLU A 1 201 ? 55.759 -1.496 17.813 1.00 29.68 214 GLU A N 1
ATOM 1506 C CA . GLU A 1 201 ? 56.653 -0.517 17.204 1.00 32.44 214 GLU A CA 1
ATOM 1507 C C . GLU A 1 201 ? 56.701 0.796 17.991 1.00 33.41 214 GLU A C 1
ATOM 1508 O O . GLU A 1 201 ? 57.354 1.750 17.569 1.00 33.51 214 GLU A O 1
ATOM 1514 N N . ALA A 1 202 ? 56.033 0.847 19.141 1.00 29.52 215 ALA A N 1
ATOM 1515 C CA . ALA A 1 202 ? 55.862 2.115 19.856 1.00 29.51 215 ALA A CA 1
ATOM 1516 C C . ALA A 1 202 ? 57.167 2.692 20.404 1.00 30.85 215 ALA A C 1
ATOM 1517 O O . ALA A 1 202 ? 58.003 1.967 20.947 1.00 32.98 215 ALA A O 1
ATOM 1519 N N . ASP A 1 203 ? 57.333 4.003 20.245 1.00 32.91 216 ASP A N 1
ATOM 1520 C CA . ASP A 1 203 ? 58.381 4.739 20.938 1.00 33.52 216 ASP A CA 1
ATOM 1521 C C . ASP A 1 203 ? 57.812 5.250 22.252 1.00 31.44 216 ASP A C 1
ATOM 1522 O O . ASP A 1 203 ? 56.648 4.993 22.567 1.00 29.57 216 ASP A O 1
ATOM 1527 N N . GLU A 1 204 ? 58.616 5.990 23.007 1.00 34.31 217 GLU A N 1
ATOM 1528 C CA . GLU A 1 204 ? 58.199 6.446 24.333 1.00 32.69 217 GLU A CA 1
ATOM 1529 C C . GLU A 1 204 ? 56.998 7.370 24.271 1.00 33.92 217 GLU A C 1
ATOM 1530 O O . GLU A 1 204 ? 56.083 7.254 25.090 1.00 30.69 217 GLU A O 1
ATOM 1536 N N . ASP A 1 205 ? 56.987 8.277 23.295 1.00 30.53 218 ASP A N 1
ATOM 1537 C CA . ASP A 1 205 ? 55.853 9.172 23.133 1.00 32.60 218 ASP A CA 1
ATOM 1538 C C . ASP A 1 205 ? 54.562 8.396 22.893 1.00 29.21 218 ASP A C 1
ATOM 1539 O O . ASP A 1 205 ? 53.532 8.696 23.498 1.00 29.72 218 ASP A O 1
ATOM 1544 N N . ARG A 1 206 ? 54.610 7.409 22.005 1.00 30.81 219 ARG A N 1
ATOM 1545 C CA . ARG A 1 206 ? 53.423 6.595 21.747 1.00 30.27 219 ARG A CA 1
ATOM 1546 C C . ARG A 1 206 ? 52.959 5.833 23.000 1.00 27.41 219 ARG A C 1
ATOM 1547 O O . ARG A 1 206 ? 51.766 5.786 23.289 1.00 27.64 219 ARG A O 1
ATOM 1555 N N . LYS A 1 207 ? 53.898 5.252 23.744 1.00 27.57 220 LYS A N 1
ATOM 1556 C CA . LYS A 1 207 ? 53.547 4.551 24.981 1.00 27.19 220 LYS A CA 1
ATOM 1557 C C . LYS A 1 207 ? 52.857 5.491 25.956 1.00 26.46 220 LYS A C 1
ATOM 1558 O O . LYS A 1 207 ? 51.868 5.118 26.584 1.00 27.21 220 LYS A O 1
ATOM 1564 N N . ALA A 1 208 ? 53.349 6.724 26.069 1.00 26.22 221 ALA A N 1
ATOM 1565 C CA . ALA A 1 208 ? 52.702 7.692 26.939 1.00 25.33 221 ALA A CA 1
ATOM 1566 C C . ALA A 1 208 ? 51.274 7.957 26.467 1.00 27.96 221 ALA A C 1
ATOM 1567 O O . ALA A 1 208 ? 50.367 8.098 27.284 1.00 26.78 221 ALA A O 1
ATOM 1569 N N . ASP A 1 209 ? 51.074 8.043 25.151 1.00 27.37 222 ASP A N 1
ATOM 1570 C CA . ASP A 1 209 ? 49.732 8.271 24.604 1.00 26.54 222 ASP A CA 1
ATOM 1571 C C . ASP A 1 209 ? 48.803 7.087 24.875 1.00 22.80 222 ASP A C 1
ATOM 1572 O O . ASP A 1 209 ? 47.641 7.262 25.246 1.00 25.30 222 ASP A O 1
ATOM 1577 N N . LEU A 1 210 ? 49.319 5.887 24.675 1.00 21.76 223 LEU A N 1
ATOM 1578 C CA . LEU A 1 210 ? 48.544 4.673 24.942 1.00 24.27 223 LEU A CA 1
ATOM 1579 C C . LEU A 1 210 ? 48.143 4.582 26.412 1.00 23.07 223 LEU A C 1
ATOM 1580 O O . LEU A 1 210 ? 47.057 4.105 26.727 1.00 22.70 223 LEU A O 1
ATOM 1585 N N . ARG A 1 211 ? 48.998 5.074 27.308 1.00 25.03 224 ARG A N 1
ATOM 1586 C CA . ARG A 1 211 ? 48.691 5.036 28.745 1.00 22.86 224 ARG A CA 1
ATOM 1587 C C . ARG A 1 211 ? 47.579 6.001 29.133 1.00 27.14 224 ARG A C 1
ATOM 1588 O O . ARG A 1 211 ? 47.061 5.923 30.246 1.00 24.33 224 ARG A O 1
ATOM 1596 N N . SER A 1 212 ? 47.209 6.920 28.236 1.00 23.17 225 SER A N 1
ATOM 1597 C CA . SER A 1 212 ? 46.143 7.871 28.548 1.00 21.95 225 SER A CA 1
ATOM 1598 C C . SER A 1 212 ? 44.759 7.244 28.379 1.00 23.18 225 SER A C 1
ATOM 1599 O O . SER A 1 212 ? 43.738 7.853 28.712 1.00 21.95 225 SER A O 1
ATOM 1602 N N . VAL A 1 213 ? 44.739 6.011 27.878 1.00 21.59 226 VAL A N 1
ATOM 1603 C CA . VAL A 1 213 ? 43.498 5.295 27.611 1.00 20.38 226 VAL A CA 1
ATOM 1604 C C . VAL A 1 213 ? 43.397 4.069 28.530 1.00 21.13 226 VAL A C 1
ATOM 1605 O O . VAL A 1 213 ? 44.404 3.445 28.853 1.00 21.53 226 VAL A O 1
ATOM 1609 N N . ALA A 1 214 ? 42.189 3.742 28.972 1.00 21.16 227 ALA A N 1
ATOM 1610 C CA . ALA A 1 214 ? 41.985 2.537 29.771 1.00 20.52 227 ALA A CA 1
ATOM 1611 C C . ALA A 1 214 ? 41.609 1.381 28.851 1.00 19.46 227 ALA A C 1
ATOM 1612 O O . ALA A 1 214 ? 40.705 1.528 28.024 1.00 20.70 227 ALA A O 1
ATOM 1614 N N . TRP A 1 215 ? 42.292 0.241 28.998 1.00 18.19 228 TRP A N 1
ATOM 1615 C CA . TRP A 1 215 ? 42.131 -0.881 28.059 1.00 18.59 228 TRP A CA 1
ATOM 1616 C C . TRP A 1 215 ? 41.631 -2.126 28.781 1.00 19.13 228 TRP A C 1
ATOM 1617 O O . TRP A 1 215 ? 42.098 -2.438 29.868 1.00 18.11 228 TRP A O 1
ATOM 1628 N N . PHE A 1 216 ? 40.705 -2.841 28.152 1.00 18.74 229 PHE A N 1
ATOM 1629 C CA . PHE A 1 216 ? 40.173 -4.098 28.681 1.00 16.28 229 PHE A CA 1
ATOM 1630 C C . PHE A 1 216 ? 40.050 -5.077 27.509 1.00 19.14 229 PHE A C 1
ATOM 1631 O O . PHE A 1 216 ? 39.372 -4.777 26.526 1.00 18.40 229 PHE A O 1
ATOM 1639 N N . VAL A 1 217 ? 40.726 -6.219 27.608 1.00 17.93 230 VAL A N 1
ATOM 1640 C CA . VAL A 1 217 ? 40.753 -7.225 26.543 1.00 20.28 230 VAL A CA 1
ATOM 1641 C C . VAL A 1 217 ? 40.116 -8.498 27.069 1.00 18.52 230 VAL A C 1
ATOM 1642 O O . VAL A 1 217 ? 40.548 -9.030 28.084 1.00 17.83 230 VAL A O 1
ATOM 1646 N N . ASP A 1 218 ? 39.081 -8.970 26.373 1.00 18.95 231 ASP A N 1
ATOM 1647 C CA . ASP A 1 218 ? 38.230 -10.078 26.831 1.00 17.37 231 ASP A CA 1
ATOM 1648 C C . ASP A 1 218 ? 38.034 -11.067 25.676 1.00 20.22 231 ASP A C 1
ATOM 1649 O O . ASP A 1 218 ? 37.367 -10.735 24.696 1.00 19.81 231 ASP A O 1
ATOM 1654 N N . CYS A 1 219 ? 38.612 -12.261 25.779 1.00 18.15 232 CYS A N 1
ATOM 1655 C CA . CYS A 1 219 ? 38.556 -13.240 24.680 1.00 15.86 232 CYS A CA 1
ATOM 1656 C C . CYS A 1 219 ? 38.491 -14.685 25.211 1.00 18.70 232 CYS A C 1
ATOM 1657 O O . CYS A 1 219 ? 39.233 -15.029 26.120 1.00 18.56 232 CYS A O 1
ATOM 1660 N N . GLY A 1 220 ? 37.616 -15.521 24.643 1.00 16.84 233 GLY A N 1
ATOM 1661 C CA . GLY A 1 220 ? 37.373 -16.867 25.168 1.00 15.41 233 GLY A CA 1
ATOM 1662 C C . GLY A 1 220 ? 38.473 -17.889 24.926 1.00 19.03 233 GLY A C 1
ATOM 1663 O O . GLY A 1 220 ? 39.235 -17.770 23.952 1.00 17.56 233 GLY A O 1
ATOM 1664 N N . ASP A 1 221 ? 38.566 -18.916 25.779 1.00 14.95 234 ASP A N 1
ATOM 1665 C CA . ASP A 1 221 ? 39.647 -19.887 25.608 1.00 16.62 234 ASP A CA 1
ATOM 1666 C C . ASP A 1 221 ? 39.490 -20.736 24.321 1.00 18.63 234 ASP A C 1
ATOM 1667 O O . ASP A 1 221 ? 40.470 -21.278 23.798 1.00 16.20 234 ASP A O 1
ATOM 1672 N N . ASP A 1 222 ? 38.282 -20.812 23.779 1.00 18.55 235 ASP A N 1
ATOM 1673 C CA . ASP A 1 222 ? 38.095 -21.610 22.562 1.00 21.06 235 ASP A CA 1
ATOM 1674 C C . ASP A 1 222 ? 37.995 -20.762 21.295 1.00 23.56 235 ASP A C 1
ATOM 1675 O O . ASP A 1 222 ? 37.553 -21.257 20.261 1.00 21.96 235 ASP A O 1
ATOM 1680 N N . ASP A 1 223 ? 38.428 -19.499 21.375 1.00 18.95 236 ASP A N 1
ATOM 1681 C CA . ASP A 1 223 ? 38.302 -18.551 20.267 1.00 20.51 236 ASP A CA 1
ATOM 1682 C C . ASP A 1 223 ? 39.485 -18.598 19.301 1.00 21.53 236 ASP A C 1
ATOM 1683 O O . ASP A 1 223 ? 40.634 -18.575 19.737 1.00 19.09 236 ASP A O 1
ATOM 1688 N N . PHE A 1 224 ? 39.214 -18.641 17.990 1.00 21.52 237 PHE A N 1
ATOM 1689 C CA . PHE A 1 224 ? 40.294 -18.695 17.002 1.00 19.00 237 PHE A CA 1
ATOM 1690 C C . PHE A 1 224 ? 41.129 -17.421 17.023 1.00 18.68 237 PHE A C 1
ATOM 1691 O O . PHE A 1 224 ? 42.251 -17.401 16.523 1.00 21.85 237 PHE A O 1
ATOM 1699 N N . LEU A 1 225 ? 40.597 -16.361 17.620 1.00 19.60 238 LEU A N 1
ATOM 1700 C CA . LEU A 1 225 ? 41.353 -15.111 17.752 1.00 19.15 238 LEU A CA 1
ATOM 1701 C C . LEU A 1 225 ? 42.123 -14.991 19.076 1.00 22.47 238 LEU A C 1
ATOM 1702 O O . LEU A 1 225 ? 42.761 -13.967 19.325 1.00 22.53 238 LEU A O 1
ATOM 1707 N N . LEU A 1 226 ? 42.081 -16.028 19.915 1.00 19.43 239 LEU A N 1
ATOM 1708 C CA . LEU A 1 226 ? 42.741 -15.949 21.230 1.00 17.79 239 LEU A CA 1
ATOM 1709 C C . LEU A 1 226 ? 44.226 -15.632 21.107 1.00 18.85 239 LEU A C 1
ATOM 1710 O O . LEU A 1 226 ? 44.720 -14.722 21.781 1.00 17.48 239 LEU A O 1
ATOM 1715 N N . ASP A 1 227 ? 44.928 -16.325 20.203 1.00 20.35 240 ASP A N 1
ATOM 1716 C CA . ASP A 1 227 ? 46.368 -16.100 20.055 1.00 19.38 240 ASP A CA 1
ATOM 1717 C C . ASP A 1 227 ? 46.746 -14.657 19.698 1.00 19.93 240 ASP A C 1
ATOM 1718 O O . ASP A 1 227 ? 47.730 -14.135 20.234 1.00 22.20 240 ASP A O 1
ATOM 1723 N N . ARG A 1 228 ? 45.987 -14.001 18.824 1.00 18.65 241 ARG A N 1
ATOM 1724 C CA . ARG A 1 228 ? 46.284 -12.596 18.502 1.00 18.93 241 ARG A CA 1
ATOM 1725 C C . ARG A 1 228 ? 46.018 -11.662 19.694 1.00 19.88 241 ARG A C 1
ATOM 1726 O O . ARG A 1 228 ? 46.734 -10.687 19.904 1.00 18.84 241 ARG A O 1
ATOM 1734 N N . ASN A 1 229 ? 44.950 -11.931 20.431 1.00 16.94 242 ASN A N 1
ATOM 1735 C CA . ASN A 1 229 ? 44.646 -11.132 21.616 1.00 18.76 242 ASN A CA 1
ATOM 1736 C C . ASN A 1 229 ? 45.702 -11.310 22.690 1.00 19.57 242 ASN A C 1
ATOM 1737 O O . ASN A 1 229 ? 46.066 -10.353 23.379 1.00 20.34 242 ASN A O 1
ATOM 1742 N N . ILE A 1 230 ? 46.203 -12.535 22.821 1.00 18.85 243 ILE A N 1
ATOM 1743 C CA . ILE A 1 230 ? 47.330 -12.797 23.700 1.00 18.50 243 ILE A CA 1
ATOM 1744 C C . ILE A 1 230 ? 48.548 -11.969 23.283 1.00 20.50 243 ILE A C 1
ATOM 1745 O O . ILE A 1 230 ? 49.229 -11.376 24.126 1.00 21.40 243 ILE A O 1
ATOM 1750 N N . GLU A 1 231 ? 48.827 -11.928 21.983 1.00 19.33 244 GLU A N 1
ATOM 1751 C CA . GLU A 1 231 ? 49.952 -11.142 21.476 1.00 23.17 244 GLU A CA 1
ATOM 1752 C C . GLU A 1 231 ? 49.799 -9.674 21.812 1.00 18.90 244 GLU A C 1
ATOM 1753 O O . GLU A 1 231 ? 50.762 -9.022 22.187 1.00 20.99 244 GLU A O 1
ATOM 1759 N N . PHE A 1 232 ? 48.585 -9.156 21.660 1.00 17.22 245 PHE A N 1
ATOM 1760 C CA . PHE A 1 232 ? 48.305 -7.765 21.972 1.00 18.42 245 PHE A CA 1
ATOM 1761 C C . PHE A 1 232 ? 48.538 -7.485 23.469 1.00 17.76 245 PHE A C 1
ATOM 1762 O O . PHE A 1 232 ? 49.191 -6.513 23.840 1.00 18.64 245 PHE A O 1
ATOM 1770 N N . TYR A 1 233 ? 47.999 -8.339 24.326 1.00 19.93 246 TYR A N 1
ATOM 1771 C CA . TYR A 1 233 ? 48.165 -8.120 25.767 1.00 20.90 246 TYR A CA 1
ATOM 1772 C C . TYR A 1 233 ? 49.630 -8.189 26.196 1.00 17.79 246 TYR A C 1
ATOM 1773 O O . TYR A 1 233 ? 50.099 -7.371 26.980 1.00 22.74 246 TYR A O 1
ATOM 1782 N N . GLN A 1 234 ? 50.363 -9.156 25.677 1.00 19.80 247 GLN A N 1
ATOM 1783 C CA . GLN A 1 234 ? 51.782 -9.273 26.011 1.00 21.67 247 GLN A CA 1
ATOM 1784 C C . GLN A 1 234 ? 52.580 -8.030 25.565 1.00 23.92 247 GLN A C 1
ATOM 1785 O O . GLN A 1 234 ? 53.446 -7.535 26.299 1.00 23.27 247 GLN A O 1
ATOM 1791 N N . ALA A 1 235 ? 52.286 -7.534 24.366 1.00 23.07 248 ALA A N 1
ATOM 1792 C CA . ALA A 1 235 ? 52.899 -6.307 23.861 1.00 22.38 248 ALA A CA 1
ATOM 1793 C C . ALA A 1 235 ? 52.602 -5.124 24.789 1.00 23.46 248 ALA A C 1
ATOM 1794 O O . ALA A 1 235 ? 53.505 -4.357 25.145 1.00 21.50 248 ALA A O 1
ATOM 1796 N N . MET A 1 236 ? 51.339 -4.986 25.188 1.00 19.52 249 MET A N 1
ATOM 1797 C CA . MET A 1 236 ? 50.931 -3.910 26.082 1.00 20.88 249 MET A CA 1
ATOM 1798 C C . MET A 1 236 ? 51.643 -4.020 27.434 1.00 24.22 249 MET A C 1
ATOM 1799 O O . MET A 1 236 ? 52.266 -3.065 27.913 1.00 23.33 249 MET A O 1
ATOM 1804 N N . ARG A 1 237 ? 51.538 -5.200 28.035 1.00 22.60 250 ARG A N 1
ATOM 1805 C CA . ARG A 1 237 ? 52.144 -5.472 29.333 1.00 27.07 250 ARG A CA 1
ATOM 1806 C C . ARG A 1 237 ? 53.642 -5.238 29.261 1.00 27.63 250 ARG A C 1
ATOM 1807 O O . ARG A 1 237 ? 54.202 -4.570 30.115 1.00 30.16 250 ARG A O 1
ATOM 1815 N N . ASN A 1 238 ? 54.290 -5.754 28.223 1.00 26.56 251 ASN A N 1
ATOM 1816 C CA . ASN A 1 238 ? 55.736 -5.581 28.108 1.00 27.77 251 ASN A CA 1
ATOM 1817 C C . ASN A 1 238 ? 56.130 -4.118 27.894 1.00 29.99 251 ASN A C 1
ATOM 1818 O O . ASN A 1 238 ? 57.213 -3.717 28.304 1.00 36.07 251 ASN A O 1
ATOM 1823 N N . ALA A 1 239 ? 55.245 -3.318 27.299 1.00 27.08 252 ALA A N 1
ATOM 1824 C CA . ALA A 1 239 ? 55.510 -1.888 27.103 1.00 28.53 252 ALA A CA 1
ATOM 1825 C C . ALA A 1 239 ? 55.110 -1.012 28.306 1.00 27.90 252 ALA A C 1
ATOM 1826 O O . ALA A 1 239 ? 55.219 0.219 28.255 1.00 30.07 252 ALA A O 1
ATOM 1828 N N . GLY A 1 240 ? 54.619 -1.631 29.369 1.00 25.24 253 GLY A N 1
ATOM 1829 C CA . GLY A 1 240 ? 54.221 -0.882 30.545 1.00 26.70 253 GLY A CA 1
ATOM 1830 C C . GLY A 1 240 ? 52.984 -0.033 30.312 1.00 28.27 253 GLY A C 1
ATOM 1831 O O . GLY A 1 240 ? 52.872 1.074 30.845 1.00 25.04 253 GLY A O 1
ATOM 1832 N N . VAL A 1 241 ? 52.058 -0.552 29.508 1.00 24.14 254 VAL A N 1
ATOM 1833 C CA . VAL A 1 241 ? 50.757 0.075 29.315 1.00 21.74 254 VAL A CA 1
ATOM 1834 C C . VAL A 1 241 ? 49.682 -0.721 30.046 1.00 24.31 254 VAL A C 1
ATOM 1835 O O . VAL A 1 241 ? 49.331 -1.830 29.619 1.00 22.46 254 VAL A O 1
ATOM 1839 N N . PRO A 1 242 ? 49.152 -0.161 31.145 1.00 24.54 255 PRO A N 1
ATOM 1840 C CA . PRO A 1 242 ? 48.121 -0.860 31.919 1.00 27.29 255 PRO A CA 1
ATOM 1841 C C . PRO A 1 242 ? 46.966 -1.359 31.049 1.00 27.16 255 PRO A C 1
ATOM 1842 O O . PRO A 1 242 ? 46.436 -0.631 30.201 1.00 23.96 255 PRO A O 1
ATOM 1846 N N . CYS A 1 243 ? 46.575 -2.604 31.292 1.00 23.60 256 CYS A N 1
ATOM 1847 C CA . CYS A 1 243 ? 45.575 -3.278 30.489 1.00 21.84 256 CYS A CA 1
ATOM 1848 C C . CYS A 1 243 ? 45.030 -4.446 31.285 1.00 21.71 256 CYS A C 1
ATOM 1849 O O . CYS A 1 243 ? 45.804 -5.189 31.869 1.00 20.87 256 CYS A O 1
ATOM 1852 N N . GLN A 1 244 ? 43.713 -4.598 31.320 1.00 19.21 257 GLN A N 1
ATOM 1853 C CA . GLN A 1 244 ? 43.097 -5.801 31.890 1.00 19.44 257 GLN A CA 1
ATOM 1854 C C . GLN A 1 244 ? 42.950 -6.861 30.803 1.00 21.94 257 GLN A C 1
ATOM 1855 O O . GLN A 1 244 ? 42.537 -6.539 29.686 1.00 19.13 257 GLN A O 1
ATOM 1861 N N . PHE A 1 245 ? 43.256 -8.112 31.141 1.00 19.64 258 PHE A N 1
ATOM 1862 C CA . PHE A 1 245 ? 43.078 -9.247 30.216 1.00 17.98 258 PHE A CA 1
ATOM 1863 C C . PHE A 1 245 ? 42.213 -10.301 30.897 1.00 18.28 258 PHE A C 1
ATOM 1864 O O . PHE A 1 245 ? 42.485 -10.668 32.032 1.00 19.77 258 PHE A O 1
ATOM 1872 N N . ARG A 1 246 ? 41.153 -10.751 30.237 1.00 18.76 259 ARG A N 1
ATOM 1873 C CA . ARG A 1 246 ? 40.346 -11.868 30.729 1.00 17.38 259 ARG A CA 1
ATOM 1874 C C . ARG A 1 246 ? 40.197 -12.930 29.643 1.00 18.36 259 ARG A C 1
ATOM 1875 O O . ARG A 1 246 ? 39.849 -12.612 28.509 1.00 17.88 259 ARG A O 1
ATOM 1883 N N . VAL A 1 247 ? 40.470 -14.183 29.992 1.00 16.53 260 VAL A N 1
ATOM 1884 C CA . VAL A 1 247 ? 40.139 -15.307 29.129 1.00 17.83 260 VAL A CA 1
ATOM 1885 C C . VAL A 1 247 ? 39.093 -16.116 29.865 1.00 18.32 260 VAL A C 1
ATOM 1886 O O . VAL A 1 247 ? 39.385 -16.777 30.875 1.00 17.88 260 VAL A O 1
ATOM 1890 N N . ARG A 1 248 ? 37.853 -15.989 29.414 1.00 17.27 261 ARG A N 1
ATOM 1891 C CA . ARG A 1 248 ? 36.753 -16.713 30.032 1.00 18.38 261 ARG A CA 1
ATOM 1892 C C . ARG A 1 248 ? 36.423 -17.939 29.198 1.00 21.24 261 ARG A C 1
ATOM 1893 O O . ARG A 1 248 ? 36.922 -18.080 28.084 1.00 18.77 261 ARG A O 1
ATOM 1901 N N . ASP A 1 249 ? 35.597 -18.827 29.734 1.00 18.76 262 ASP A N 1
ATOM 1902 C CA . ASP A 1 249 ? 35.190 -19.998 28.973 1.00 18.72 262 ASP A CA 1
ATOM 1903 C C . ASP A 1 249 ? 34.430 -19.551 27.729 1.00 20.32 262 ASP A C 1
ATOM 1904 O O . ASP A 1 249 ? 33.557 -18.699 27.815 1.00 18.40 262 ASP A O 1
ATOM 1909 N N . GLY A 1 250 ? 34.731 -20.144 26.579 1.00 20.74 263 GLY A N 1
ATOM 1910 C CA . GLY A 1 250 ? 33.912 -19.872 25.421 1.00 21.55 263 GLY A CA 1
ATOM 1911 C C . GLY A 1 250 ? 34.623 -19.562 24.126 1.00 19.23 263 GLY A C 1
ATOM 1912 O O . GLY A 1 250 ? 35.854 -19.538 24.035 1.00 19.86 263 GLY A O 1
ATOM 1913 N N . GLY A 1 251 ? 33.815 -19.334 23.104 1.00 20.18 264 GLY A N 1
ATOM 1914 C CA . GLY A 1 251 ? 34.325 -19.178 21.758 1.00 18.35 264 GLY A CA 1
ATOM 1915 C C . GLY A 1 251 ? 33.852 -17.898 21.116 1.00 22.46 264 GLY A C 1
ATOM 1916 O O . GLY A 1 251 ? 33.468 -16.943 21.796 1.00 19.30 264 GLY A O 1
ATOM 1917 N N . HIS A 1 252 ? 33.882 -17.890 19.789 1.00 21.73 265 HIS A N 1
ATOM 1918 C CA . HIS A 1 252 ? 33.538 -16.724 19.005 1.00 20.52 265 HIS A CA 1
ATOM 1919 C C . HIS A 1 252 ? 32.030 -16.663 18.850 1.00 22.03 265 HIS A C 1
ATOM 1920 O O . HIS A 1 252 ? 31.523 -16.939 17.774 1.00 18.88 265 HIS A O 1
ATOM 1927 N N . ASP A 1 253 ? 31.309 -16.302 19.908 1.00 20.03 266 ASP A N 1
ATOM 1928 C CA . ASP A 1 253 ? 29.855 -16.417 19.865 1.00 20.00 266 ASP A CA 1
ATOM 1929 C C . ASP A 1 253 ? 29.126 -15.384 20.706 1.00 21.06 266 ASP A C 1
ATOM 1930 O O . ASP A 1 253 ? 29.721 -14.701 21.529 1.00 20.08 266 ASP A O 1
ATOM 1935 N N . TRP A 1 254 ? 27.814 -15.294 20.512 1.00 21.01 267 TRP A N 1
ATOM 1936 C CA . TRP A 1 254 ? 27.044 -14.225 21.124 1.00 19.25 267 TRP A CA 1
ATOM 1937 C C . TRP A 1 254 ? 26.749 -14.424 22.608 1.00 18.83 267 TRP A C 1
ATOM 1938 O O . TRP A 1 254 ? 26.378 -13.468 23.282 1.00 20.79 267 TRP A O 1
ATOM 1949 N N . GLU A 1 255 ? 26.932 -15.627 23.145 1.00 19.92 268 GLU A N 1
ATOM 1950 C CA . GLU A 1 255 ? 26.862 -15.749 24.605 1.00 21.11 268 GLU A CA 1
ATOM 1951 C C . GLU A 1 255 ? 28.079 -15.055 25.210 1.00 16.80 268 GLU A C 1
ATOM 1952 O O . GLU A 1 255 ? 27.986 -14.415 26.248 1.00 19.46 268 GLU A O 1
ATOM 1958 N N . TYR A 1 256 ? 29.220 -15.177 24.549 1.00 16.09 269 TYR A N 1
ATOM 1959 C CA . TYR A 1 256 ? 30.413 -14.494 25.002 1.00 17.08 269 TYR A CA 1
ATOM 1960 C C . TYR A 1 256 ? 30.244 -12.969 24.980 1.00 18.85 269 TYR A C 1
ATOM 1961 O O . TYR A 1 256 ? 30.656 -12.267 25.923 1.00 17.55 269 TYR A O 1
ATOM 1970 N N . TRP A 1 257 ? 29.646 -12.455 23.905 1.00 19.16 270 TRP A N 1
ATOM 1971 C CA . TRP A 1 257 ? 29.571 -11.004 23.695 1.00 15.16 270 TRP A CA 1
ATOM 1972 C C . TRP A 1 257 ? 28.454 -10.378 24.522 1.00 19.52 270 TRP A C 1
ATOM 1973 O O . TRP A 1 257 ? 28.611 -9.278 25.047 1.00 20.13 270 TRP A O 1
ATOM 1984 N N . HIS A 1 258 ? 27.325 -11.069 24.659 1.00 19.70 271 HIS A N 1
ATOM 1985 C CA . HIS A 1 258 ? 26.290 -10.594 25.575 1.00 19.11 271 HIS A CA 1
ATOM 1986 C C . HIS A 1 258 ? 26.818 -10.544 27.016 1.00 20.14 271 HIS A C 1
ATOM 1987 O O . HIS A 1 258 ? 26.647 -9.543 27.717 1.00 18.83 271 HIS A O 1
ATOM 1994 N N . SER A 1 259 ? 27.491 -11.606 27.452 1.00 20.30 272 SER A N 1
ATOM 1995 C CA . SER A 1 259 ? 27.963 -11.642 28.838 1.00 22.64 272 SER A CA 1
ATOM 1996 C C . SER A 1 259 ? 29.069 -10.616 29.071 1.00 20.65 272 SER A C 1
ATOM 1997 O O . SER A 1 259 ? 29.179 -10.069 30.167 1.00 17.44 272 SER A O 1
ATOM 2000 N N . ALA A 1 260 ? 29.862 -10.330 28.037 1.00 19.06 273 ALA A N 1
ATOM 2001 C CA . ALA A 1 260 ? 30.892 -9.295 28.129 1.00 19.15 273 ALA A CA 1
ATOM 2002 C C . ALA A 1 260 ? 30.307 -7.928 28.462 1.00 20.82 273 ALA A C 1
ATOM 2003 O O . ALA A 1 260 ? 30.975 -7.113 29.089 1.00 21.51 273 ALA A O 1
ATOM 2005 N N . LEU A 1 261 ? 29.065 -7.669 28.058 1.00 20.35 274 LEU A N 1
ATOM 2006 C CA . LEU A 1 261 ? 28.404 -6.406 28.432 1.00 22.73 274 LEU A CA 1
ATOM 2007 C C . LEU A 1 261 ? 28.340 -6.164 29.928 1.00 24.44 274 LEU A C 1
ATOM 2008 O O . LEU A 1 261 ? 28.360 -5.017 30.386 1.00 23.97 274 LEU A O 1
ATOM 2013 N N . TYR A 1 262 ? 28.223 -7.239 30.696 1.00 23.12 275 TYR A N 1
ATOM 2014 C CA . TYR A 1 262 ? 28.171 -7.090 32.139 1.00 22.66 275 TYR A CA 1
ATOM 2015 C C . TYR A 1 262 ? 29.536 -6.688 32.715 1.00 22.74 275 TYR A C 1
ATOM 2016 O O . TYR A 1 262 ? 29.616 -6.214 33.846 1.00 23.48 275 TYR A O 1
ATOM 2025 N N . GLN A 1 263 ? 30.615 -6.868 31.956 1.00 21.44 276 GLN A N 1
ATOM 2026 C CA . GLN A 1 263 ? 31.910 -6.355 32.419 1.00 20.07 276 GLN A CA 1
ATOM 2027 C C . GLN A 1 263 ? 32.194 -4.979 31.767 1.00 21.44 276 GLN A C 1
ATOM 2028 O O . GLN A 1 263 ? 32.719 -4.066 32.402 1.00 17.47 276 GLN A O 1
ATOM 2034 N N . CYS A 1 264 ? 31.835 -4.838 30.493 1.00 20.20 277 CYS A N 1
ATOM 2035 C CA . CYS A 1 264 ? 32.113 -3.610 29.740 1.00 17.88 277 CYS A CA 1
ATOM 2036 C C . CYS A 1 264 ? 31.336 -2.367 30.246 1.00 19.08 277 CYS A C 1
ATOM 2037 O O . CYS A 1 264 ? 31.906 -1.286 30.389 1.00 18.25 277 CYS A O 1
ATOM 2040 N N . LEU A 1 265 ? 30.040 -2.496 30.505 1.00 16.68 278 LEU A N 1
ATOM 2041 C CA . LEU A 1 265 ? 29.267 -1.299 30.836 1.00 19.25 278 LEU A CA 1
ATOM 2042 C C . LEU A 1 265 ? 29.665 -0.722 32.206 1.00 18.01 278 LEU A C 1
ATOM 2043 O O . LEU A 1 265 ? 29.793 0.494 32.338 1.00 19.07 278 LEU A O 1
ATOM 2048 N N . PRO A 1 266 ? 29.902 -1.581 33.217 1.00 19.21 279 PRO A N 1
ATOM 2049 C CA . PRO A 1 266 ? 30.445 -1.009 34.460 1.00 19.18 279 PRO A CA 1
ATOM 2050 C C . PRO A 1 266 ? 31.874 -0.479 34.314 1.00 18.89 279 PRO A C 1
ATOM 2051 O O . PRO A 1 266 ? 32.216 0.495 34.980 1.00 19.42 279 PRO A O 1
ATOM 2055 N N . PHE A 1 267 ? 32.683 -1.096 33.462 1.00 20.37 280 PHE A N 1
ATOM 2056 C CA . PHE A 1 267 ? 34.051 -0.630 33.198 1.00 17.14 280 PHE A CA 1
ATOM 2057 C C . PHE A 1 267 ? 34.071 0.800 32.642 1.00 21.48 280 PHE A C 1
ATOM 2058 O O . PHE A 1 267 ? 34.720 1.680 33.232 1.00 19.56 280 PHE A O 1
ATOM 2066 N N . VAL A 1 268 ? 33.356 1.056 31.538 1.00 20.53 281 VAL A N 1
ATOM 2067 C CA . VAL A 1 268 ? 33.417 2.389 30.940 1.00 21.85 281 VAL A CA 1
ATOM 2068 C C . VAL A 1 268 ? 32.787 3.387 31.914 1.00 21.71 281 VAL A C 1
ATOM 2069 O O . VAL A 1 268 ? 33.234 4.521 32.026 1.00 19.66 281 VAL A O 1
ATOM 2073 N N . THR A 1 269 ? 31.780 2.941 32.652 1.00 21.26 282 THR A N 1
ATOM 2074 C CA . THR A 1 269 ? 31.164 3.784 33.670 1.00 21.35 282 THR A CA 1
ATOM 2075 C C . THR A 1 269 ? 32.186 4.248 34.694 1.00 23.03 282 THR A C 1
ATOM 2076 O O . THR A 1 269 ? 32.207 5.423 35.060 1.00 21.74 282 THR A O 1
ATOM 2080 N N . ARG A 1 270 ? 33.049 3.345 35.141 1.00 21.99 283 ARG A N 1
ATOM 2081 C CA . ARG A 1 270 ? 34.090 3.726 36.091 1.00 24.23 283 ARG A CA 1
ATOM 2082 C C . ARG A 1 270 ? 35.053 4.731 35.473 1.00 26.84 283 ARG A C 1
ATOM 2083 O O . ARG A 1 270 ? 35.518 5.634 36.155 1.00 24.30 283 ARG A O 1
ATOM 2091 N N . ILE A 1 271 ? 35.361 4.578 34.185 1.00 21.55 284 ILE A N 1
ATOM 2092 C CA . ILE A 1 271 ? 36.379 5.433 33.578 1.00 20.80 284 ILE A CA 1
ATOM 2093 C C . ILE A 1 271 ? 35.822 6.820 33.275 1.00 23.26 284 ILE A C 1
ATOM 2094 O O . ILE A 1 271 ? 36.546 7.809 33.377 1.00 24.55 284 ILE A O 1
ATOM 2099 N N . PHE A 1 272 ? 34.544 6.895 32.909 1.00 23.84 285 PHE A N 1
ATOM 2100 C CA . PHE A 1 272 ? 33.899 8.173 32.619 1.00 20.39 285 PHE A CA 1
ATOM 2101 C C . PHE A 1 272 ? 34.097 9.144 33.784 1.00 32.07 285 PHE A C 1
ATOM 2102 O O . PHE A 1 272 ? 34.074 8.735 34.936 1.00 33.77 285 PHE A O 1
ATOM 2110 N N . GLY A 1 273 ? 34.279 10.423 33.468 1.00 30.38 286 GLY A N 1
ATOM 2111 C CA . GLY A 1 273 ? 34.531 11.452 34.464 1.00 42.27 286 GLY A CA 1
ATOM 2112 C C . GLY A 1 273 ? 33.314 12.322 34.711 1.00 47.27 286 GLY A C 1
ATOM 2113 O O . GLY A 1 273 ? 33.353 13.254 35.520 1.00 63.25 286 GLY A O 1
ATOM 2114 N N . ASN B 1 7 ? 28.010 -32.341 67.436 1.00 63.09 20 ASN B N 1
ATOM 2115 C CA . ASN B 1 7 ? 27.678 -32.932 66.139 1.00 58.20 20 ASN B CA 1
ATOM 2116 C C . ASN B 1 7 ? 28.912 -33.267 65.304 1.00 52.57 20 ASN B C 1
ATOM 2117 O O . ASN B 1 7 ? 30.020 -32.819 65.600 1.00 48.53 20 ASN B O 1
ATOM 2122 N N . PHE B 1 8 ? 28.711 -34.060 64.257 1.00 44.79 21 PHE B N 1
ATOM 2123 C CA . PHE B 1 8 ? 29.796 -34.411 63.352 1.00 41.32 21 PHE B CA 1
ATOM 2124 C C . PHE B 1 8 ? 30.209 -33.198 62.510 1.00 38.16 21 PHE B C 1
ATOM 2125 O O . PHE B 1 8 ? 29.376 -32.392 62.112 1.00 35.86 21 PHE B O 1
ATOM 2133 N N . GLN B 1 9 ? 31.500 -33.076 62.244 1.00 35.11 22 GLN B N 1
ATOM 2134 C CA . GLN B 1 9 ? 32.016 -31.922 61.522 1.00 33.14 22 GLN B CA 1
ATOM 2135 C C . GLN B 1 9 ? 33.225 -32.312 60.711 1.00 29.26 22 GLN B C 1
ATOM 2136 O O . GLN B 1 9 ? 34.020 -33.157 61.139 1.00 25.38 22 GLN B O 1
ATOM 2142 N N . SER B 1 10 ? 33.364 -31.715 59.531 1.00 25.61 23 SER B N 1
ATOM 2143 C CA . SER B 1 10 ? 34.585 -31.880 58.772 1.00 21.14 23 SER B CA 1
ATOM 2144 C C . SER B 1 10 ? 35.722 -31.351 59.637 1.00 24.63 23 SER B C 1
ATOM 2145 O O . SER B 1 10 ? 35.512 -30.478 60.481 1.00 23.90 23 SER B O 1
ATOM 2148 N N . LYS B 1 11 ? 36.924 -31.874 59.452 1.00 23.57 24 LYS B N 1
ATOM 2149 C CA . LYS B 1 11 ? 38.035 -31.332 60.213 1.00 26.80 24 LYS B CA 1
ATOM 2150 C C . LYS B 1 11 ? 39.341 -31.421 59.452 1.00 25.92 24 LYS B C 1
ATOM 2151 O O . LYS B 1 11 ? 39.473 -32.189 58.496 1.00 24.36 24 LYS B O 1
ATOM 2157 N N . VAL B 1 12 ? 40.290 -30.595 59.873 1.00 22.74 25 VAL B N 1
ATOM 2158 C CA . VAL B 1 12 ? 41.620 -30.594 59.310 1.00 21.42 25 VAL B CA 1
ATOM 2159 C C . VAL B 1 12 ? 42.571 -31.200 60.335 1.00 24.54 25 VAL B C 1
ATOM 2160 O O . VAL B 1 12 ? 42.549 -30.839 61.512 1.00 24.86 25 VAL B O 1
ATOM 2164 N N . VAL B 1 13 ? 43.390 -32.138 59.879 1.00 26.13 26 VAL B N 1
ATOM 2165 C CA . VAL B 1 13 ? 44.320 -32.850 60.748 1.00 29.86 26 VAL B CA 1
ATOM 2166 C C . VAL B 1 13 ? 45.708 -32.718 60.161 1.00 28.29 26 VAL B C 1
ATOM 2167 O O . VAL B 1 13 ? 45.871 -32.827 58.950 1.00 23.74 26 VAL B O 1
ATOM 2171 N N . THR B 1 14 ? 46.701 -32.458 61.006 1.00 26.79 27 THR B N 1
ATOM 2172 C CA . THR B 1 14 ? 48.097 -32.457 60.573 1.00 23.52 27 THR B CA 1
ATOM 2173 C C . THR B 1 14 ? 48.828 -33.584 61.297 1.00 28.90 27 THR B C 1
ATOM 2174 O O . THR B 1 14 ? 48.642 -33.784 62.494 1.00 31.23 27 THR B O 1
ATOM 2178 N N . ASP B 1 15 ? 49.620 -34.351 60.557 1.00 28.47 28 ASP B N 1
ATOM 2179 C CA . ASP B 1 15 ? 50.317 -35.498 61.123 1.00 28.69 28 ASP B CA 1
ATOM 2180 C C . ASP B 1 15 ? 51.603 -35.676 60.339 1.00 29.90 28 ASP B C 1
ATOM 2181 O O . ASP B 1 15 ? 51.958 -34.813 59.539 1.00 26.37 28 ASP B O 1
ATOM 2186 N N . THR B 1 16 ? 52.296 -36.785 60.561 1.00 27.64 29 THR B N 1
ATOM 2187 C CA A THR B 1 16 ? 53.585 -37.018 59.924 0.34 30.32 29 THR B CA 1
ATOM 2188 C CA B THR B 1 16 ? 53.585 -37.019 59.918 0.66 30.32 29 THR B CA 1
ATOM 2189 C C . THR B 1 16 ? 53.776 -38.490 59.573 1.00 33.42 29 THR B C 1
ATOM 2190 O O . THR B 1 16 ? 53.205 -39.371 60.213 1.00 36.54 29 THR B O 1
ATOM 2197 N N . LEU B 1 17 ? 54.589 -38.739 58.556 1.00 29.92 30 LEU B N 1
ATOM 2198 C CA . LEU B 1 17 ? 54.931 -40.077 58.109 1.00 33.97 30 LEU B CA 1
ATOM 2199 C C . LEU B 1 17 ? 56.442 -40.108 57.931 1.00 35.87 30 LEU B C 1
ATOM 2200 O O . LEU B 1 17 ? 57.011 -39.163 57.375 1.00 34.09 30 LEU B O 1
ATOM 2205 N N . PHE B 1 18 ? 57.109 -41.161 58.391 1.00 31.86 31 PHE B N 1
ATOM 2206 C CA . PHE B 1 18 ? 58.541 -41.250 58.123 1.00 34.09 31 PHE B CA 1
ATOM 2207 C C . PHE B 1 18 ? 58.769 -41.828 56.736 1.00 30.38 31 PHE B C 1
ATOM 2208 O O . PHE B 1 18 ? 58.172 -42.829 56.376 1.00 31.67 31 PHE B O 1
ATOM 2216 N N . SER B 1 19 ? 59.617 -41.169 55.953 1.00 31.60 32 SER B N 1
ATOM 2217 C CA . SER B 1 19 ? 59.980 -41.647 54.628 1.00 29.46 32 SER B CA 1
ATOM 2218 C C . SER B 1 19 ? 61.352 -42.318 54.630 1.00 33.19 32 SER B C 1
ATOM 2219 O O . SER B 1 19 ? 62.356 -41.681 54.941 1.00 31.78 32 SER B O 1
ATOM 2222 N N . LYS B 1 20 ? 61.394 -43.603 54.284 1.00 31.52 33 LYS B N 1
ATOM 2223 C CA . LYS B 1 20 ? 62.660 -44.303 54.129 1.00 32.98 33 LYS B CA 1
ATOM 2224 C C . LYS B 1 20 ? 63.364 -43.810 52.874 1.00 34.49 33 LYS B C 1
ATOM 2225 O O . LYS B 1 20 ? 64.591 -43.712 52.839 1.00 34.07 33 LYS B O 1
ATOM 2231 N N . VAL B 1 21 ? 62.588 -43.493 51.839 1.00 30.17 34 VAL B N 1
ATOM 2232 C CA . VAL B 1 21 ? 63.166 -43.011 50.590 1.00 29.87 34 VAL B CA 1
ATOM 2233 C C . VAL B 1 21 ? 63.943 -41.708 50.830 1.00 32.05 34 VAL B C 1
ATOM 2234 O O . VAL B 1 21 ? 65.041 -41.512 50.310 1.00 30.69 34 VAL B O 1
ATOM 2238 N N . LEU B 1 22 ? 63.367 -40.819 51.627 1.00 27.61 35 LEU B N 1
ATOM 2239 C CA . LEU B 1 22 ? 63.985 -39.526 51.875 1.00 30.09 35 LEU B CA 1
ATOM 2240 C C . LEU B 1 22 ? 64.854 -39.550 53.121 1.00 34.29 35 LEU B C 1
ATOM 2241 O O . LEU B 1 22 ? 65.659 -38.645 53.324 1.00 38.00 35 LEU B O 1
ATOM 2246 N N . ASN B 1 23 ? 64.681 -40.589 53.942 1.00 37.14 36 ASN B N 1
ATOM 2247 C CA . ASN B 1 23 ? 65.282 -40.674 55.281 1.00 36.72 36 ASN B CA 1
ATOM 2248 C C . ASN B 1 23 ? 64.940 -39.427 56.077 1.00 38.79 36 ASN B C 1
ATOM 2249 O O . ASN B 1 23 ? 65.799 -38.796 56.691 1.00 42.43 36 ASN B O 1
ATOM 2254 N N . SER B 1 24 ? 63.662 -39.082 56.070 1.00 40.22 37 SER B N 1
ATOM 2255 C CA . SER B 1 24 ? 63.217 -37.812 56.621 1.00 40.98 37 SER B CA 1
ATOM 2256 C C . SER B 1 24 ? 61.769 -37.926 57.057 1.00 38.20 37 SER B C 1
ATOM 2257 O O . SER B 1 24 ? 60.980 -38.636 56.424 1.00 35.95 37 SER B O 1
ATOM 2260 N N . LYS B 1 25 ? 61.430 -37.254 58.150 1.00 35.18 38 LYS B N 1
ATOM 2261 C CA . LYS B 1 25 ? 60.041 -37.086 58.549 1.00 35.59 38 LYS B CA 1
ATOM 2262 C C . LYS B 1 25 ? 59.324 -36.180 57.557 1.00 34.46 38 LYS B C 1
ATOM 2263 O O . LYS B 1 25 ? 59.874 -35.158 57.137 1.00 35.25 38 LYS B O 1
ATOM 2269 N N . ARG B 1 26 ? 58.102 -36.548 57.188 1.00 32.41 39 ARG B N 1
ATOM 2270 C CA . ARG B 1 26 ? 57.311 -35.743 56.255 1.00 26.14 39 ARG B CA 1
ATOM 2271 C C . ARG B 1 26 ? 55.955 -35.396 56.847 1.00 29.04 39 ARG B C 1
ATOM 2272 O O . ARG B 1 26 ? 55.110 -36.274 57.033 1.00 26.51 39 ARG B O 1
ATOM 2280 N N . ALA B 1 27 ? 55.754 -34.119 57.163 1.00 24.20 40 ALA B N 1
ATOM 2281 C CA . ALA B 1 27 ? 54.451 -33.654 57.616 1.00 23.90 40 ALA B CA 1
ATOM 2282 C C . ALA B 1 27 ? 53.481 -33.594 56.454 1.00 23.95 40 ALA B C 1
ATOM 2283 O O . ALA B 1 27 ? 53.886 -33.499 55.303 1.00 22.95 40 ALA B O 1
ATOM 2285 N N . TYR B 1 28 ? 52.196 -33.631 56.772 1.00 22.97 41 TYR B N 1
ATOM 2286 C CA . TYR B 1 28 ? 51.152 -33.467 55.775 1.00 23.17 41 TYR B CA 1
ATOM 2287 C C . TYR B 1 28 ? 49.933 -32.936 56.505 1.00 23.43 41 TYR B C 1
ATOM 2288 O O . TYR B 1 28 ? 49.796 -33.106 57.720 1.00 21.15 41 TYR B O 1
ATOM 2297 N N . THR B 1 29 ? 49.049 -32.288 55.764 1.00 21.35 42 THR B N 1
ATOM 2298 C CA . THR B 1 29 ? 47.808 -31.793 56.328 1.00 19.90 42 THR B CA 1
ATOM 2299 C C . THR B 1 29 ? 46.650 -32.387 55.533 1.00 27.29 42 THR B C 1
ATOM 2300 O O . THR B 1 29 ? 46.680 -32.387 54.295 1.00 25.01 42 THR B O 1
ATOM 2304 N N . VAL B 1 30 ? 45.636 -32.898 56.224 1.00 23.23 43 VAL B N 1
ATOM 2305 C CA . VAL B 1 30 ? 44.539 -33.558 55.523 1.00 22.43 43 VAL B CA 1
ATOM 2306 C C . VAL B 1 30 ? 43.193 -32.969 55.960 1.00 24.84 43 VAL B C 1
ATOM 2307 O O . VAL B 1 30 ? 43.008 -32.588 57.119 1.00 22.78 43 VAL B O 1
ATOM 2311 N N . PHE B 1 31 ? 42.290 -32.839 54.997 1.00 19.87 44 PHE B N 1
ATOM 2312 C CA . PHE B 1 31 ? 40.905 -32.489 55.253 1.00 20.98 44 PHE B CA 1
ATOM 2313 C C . PHE B 1 31 ? 40.066 -33.760 55.275 1.00 23.62 44 PHE B C 1
ATOM 2314 O O . PHE B 1 31 ? 40.107 -34.540 54.310 1.00 21.01 44 PHE B O 1
ATOM 2322 N N . LEU B 1 32 ? 39.292 -33.949 56.345 1.00 21.06 45 LEU B N 1
ATOM 2323 C CA . LEU B 1 32 ? 38.399 -35.100 56.475 1.00 22.67 45 LEU B CA 1
ATOM 2324 C C . LEU B 1 32 ? 36.949 -34.631 56.459 1.00 21.41 45 LEU B C 1
ATOM 2325 O O . LEU B 1 32 ? 36.574 -33.749 57.230 1.00 25.68 45 LEU B O 1
ATOM 2330 N N . PRO B 1 33 ? 36.130 -35.215 55.574 1.00 21.89 46 PRO B N 1
ATOM 2331 C CA . PRO B 1 33 ? 34.704 -34.918 55.423 1.00 21.20 46 PRO B CA 1
ATOM 2332 C C . PRO B 1 33 ? 33.895 -35.123 56.695 1.00 26.69 46 PRO B C 1
ATOM 2333 O O . PRO B 1 33 ? 34.255 -35.943 57.541 1.00 26.55 46 PRO B O 1
ATOM 2337 N N . LYS B 1 34 ? 32.789 -34.395 56.786 1.00 23.94 47 LYS B N 1
ATOM 2338 C CA . LYS B 1 34 ? 31.875 -34.447 57.910 1.00 25.23 47 LYS B CA 1
ATOM 2339 C C . LYS B 1 34 ? 31.472 -35.880 58.271 1.00 29.20 47 LYS B C 1
ATOM 2340 O O . LYS B 1 34 ? 31.318 -36.216 59.443 1.00 29.64 47 LYS B O 1
ATOM 2346 N N . SER B 1 35 ? 31.325 -36.730 57.263 1.00 27.87 48 SER B N 1
ATOM 2347 C CA . SER B 1 35 ? 30.827 -38.083 57.496 1.00 28.32 48 SER B CA 1
ATOM 2348 C C . SER B 1 35 ? 31.912 -39.057 57.932 1.00 32.76 48 SER B C 1
ATOM 2349 O O . SER B 1 35 ? 31.628 -40.227 58.179 1.00 35.28 48 SER B O 1
ATOM 2352 N N . PHE B 1 36 ? 33.150 -38.581 58.043 1.00 29.12 49 PHE B N 1
ATOM 2353 C CA . PHE B 1 36 ? 34.272 -39.491 58.243 1.00 31.20 49 PHE B CA 1
ATOM 2354 C C . PHE B 1 36 ? 34.157 -40.330 59.526 1.00 32.96 49 PHE B C 1
ATOM 2355 O O . PHE B 1 36 ? 34.417 -41.529 59.499 1.00 32.20 49 PHE B O 1
ATOM 2363 N N . GLU B 1 37 ? 33.777 -39.700 60.636 1.00 32.89 50 GLU B N 1
ATOM 2364 C CA . GLU B 1 37 ? 33.634 -40.409 61.914 1.00 37.64 50 GLU B CA 1
ATOM 2365 C C . GLU B 1 37 ? 32.242 -41.019 62.077 1.00 37.21 50 GLU B C 1
ATOM 2366 O O . GLU B 1 37 ? 32.016 -41.817 62.978 1.00 37.82 50 GLU B O 1
ATOM 2372 N N . GLN B 1 38 ? 31.311 -40.619 61.216 1.00 35.79 51 GLN B N 1
ATOM 2373 C CA . GLN B 1 38 ? 29.917 -41.050 61.299 1.00 36.93 51 GLN B CA 1
ATOM 2374 C C . GLN B 1 38 ? 29.668 -42.359 60.545 1.00 40.96 51 GLN B C 1
ATOM 2375 O O . GLN B 1 38 ? 28.995 -43.258 61.045 1.00 40.42 51 GLN B O 1
ATOM 2381 N N . ASN B 1 39 ? 30.214 -42.459 59.339 1.00 35.12 52 ASN B N 1
ATOM 2382 C CA . ASN B 1 39 ? 30.115 -43.676 58.545 1.00 41.13 52 ASN B CA 1
ATOM 2383 C C . ASN B 1 39 ? 31.487 -44.309 58.296 1.00 42.29 52 ASN B C 1
ATOM 2384 O O . ASN B 1 39 ? 32.147 -44.025 57.288 1.00 33.91 52 ASN B O 1
ATOM 2389 N N . LYS B 1 40 ? 31.892 -45.181 59.213 1.00 38.35 53 LYS B N 1
ATOM 2390 C CA . LYS B 1 40 ? 33.226 -45.770 59.210 1.00 38.70 53 LYS B CA 1
ATOM 2391 C C . LYS B 1 40 ? 33.484 -46.671 58.014 1.00 39.63 53 LYS B C 1
ATOM 2392 O O . LYS B 1 40 ? 34.625 -47.063 57.761 1.00 40.79 53 LYS B O 1
ATOM 2398 N N . GLU B 1 41 ? 32.431 -46.999 57.274 1.00 39.07 54 GLU B N 1
ATOM 2399 C CA . GLU B 1 41 ? 32.571 -47.856 56.098 1.00 39.27 54 GLU B CA 1
ATOM 2400 C C . GLU B 1 41 ? 32.686 -47.068 54.786 1.00 37.04 54 GLU B C 1
ATOM 2401 O O . GLU B 1 41 ? 33.074 -47.619 53.755 1.00 36.48 54 GLU B O 1
ATOM 2407 N N . LYS B 1 42 ? 32.344 -45.786 54.818 1.00 35.13 55 LYS B N 1
ATOM 2408 C CA . LYS B 1 42 ? 32.330 -44.993 53.588 1.00 33.70 55 LYS B CA 1
ATOM 2409 C C . LYS B 1 42 ? 33.746 -44.793 53.049 1.00 26.13 55 LYS B C 1
ATOM 2410 O O . LYS B 1 42 ? 34.659 -44.540 53.816 1.00 27.76 55 LYS B O 1
ATOM 2416 N N . LYS B 1 43 ? 33.919 -44.942 51.734 1.00 25.06 56 LYS B N 1
ATOM 2417 C CA . LYS B 1 43 ? 35.175 -44.613 51.043 1.00 27.52 56 LYS B CA 1
ATOM 2418 C C . LYS B 1 43 ? 35.019 -43.323 50.217 1.00 26.42 56 LYS B C 1
ATOM 2419 O O . LYS B 1 43 ? 33.915 -42.983 49.802 1.00 27.09 56 LYS B O 1
ATOM 2425 N N . TYR B 1 44 ? 36.117 -42.617 49.966 1.00 24.18 57 TYR B N 1
ATOM 2426 C CA . TYR B 1 44 ? 36.039 -41.281 49.359 1.00 20.17 57 TYR B CA 1
ATOM 2427 C C . TYR B 1 44 ? 36.967 -41.104 48.175 1.00 19.72 57 TYR B C 1
ATOM 2428 O O . TYR B 1 44 ? 38.032 -41.715 48.138 1.00 22.70 57 TYR B O 1
ATOM 2437 N N . PRO B 1 45 ? 36.592 -40.222 47.225 1.00 20.71 58 PRO B N 1
ATOM 2438 C CA . PRO B 1 45 ? 37.580 -39.767 46.244 1.00 20.38 58 PRO B CA 1
ATOM 2439 C C . PRO B 1 45 ? 38.680 -38.994 46.962 1.00 18.64 58 PRO B C 1
ATOM 2440 O O . PRO B 1 45 ? 38.498 -38.625 48.123 1.00 21.94 58 PRO B O 1
ATOM 2444 N N . VAL B 1 46 ? 39.804 -38.756 46.306 1.00 19.75 59 VAL B N 1
ATOM 2445 C CA . VAL B 1 46 ? 40.864 -37.975 46.933 1.00 19.95 59 VAL B CA 1
ATOM 2446 C C . VAL B 1 46 ? 41.358 -36.883 45.980 1.00 22.09 59 VAL B C 1
ATOM 2447 O O . VAL B 1 46 ? 41.417 -37.077 44.771 1.00 20.96 59 VAL B O 1
ATOM 2451 N N . LEU B 1 47 ? 41.668 -35.721 46.544 1.00 19.09 60 LEU B N 1
ATOM 2452 C CA . LEU B 1 47 ? 42.345 -34.658 45.832 1.00 18.59 60 LEU B CA 1
ATOM 2453 C C . LEU B 1 47 ? 43.693 -34.370 46.490 1.00 19.18 60 LEU B C 1
ATOM 2454 O O . LEU B 1 47 ? 43.747 -33.943 47.657 1.00 18.27 60 LEU B O 1
ATOM 2459 N N . TYR B 1 48 ? 44.779 -34.604 45.759 1.00 17.87 61 TYR B N 1
ATOM 2460 C CA . TYR B 1 48 ? 46.086 -34.168 46.236 1.00 16.97 61 TYR B CA 1
ATOM 2461 C C . TYR B 1 48 ? 46.246 -32.697 45.847 1.00 18.33 61 TYR B C 1
ATOM 2462 O O . TYR B 1 48 ? 46.107 -32.336 44.679 1.00 17.78 61 TYR B O 1
ATOM 2471 N N . LEU B 1 49 ? 46.478 -31.846 46.849 1.00 18.23 62 LEU B N 1
ATOM 2472 C CA . LEU B 1 49 ? 46.450 -30.396 46.681 1.00 16.98 62 LEU B CA 1
ATOM 2473 C C . LEU B 1 49 ? 47.795 -29.813 47.133 1.00 16.69 62 LEU B C 1
ATOM 2474 O O . LEU B 1 49 ? 48.078 -29.730 48.322 1.00 16.50 62 LEU B O 1
ATOM 2479 N N . LEU B 1 50 ? 48.618 -29.424 46.170 1.00 19.03 63 LEU B N 1
ATOM 2480 C CA . LEU B 1 50 ? 50.026 -29.141 46.412 1.00 19.47 63 LEU B CA 1
ATOM 2481 C C . LEU B 1 50 ? 50.289 -27.654 46.648 1.00 20.87 63 LEU B C 1
ATOM 2482 O O . LEU B 1 50 ? 49.671 -26.788 46.009 1.00 18.06 63 LEU B O 1
ATOM 2487 N N . HIS B 1 51 ? 51.222 -27.366 47.557 1.00 19.64 64 HIS B N 1
ATOM 2488 C CA . HIS B 1 51 ? 51.594 -25.987 47.857 1.00 19.72 64 HIS B CA 1
ATOM 2489 C C . HIS B 1 51 ? 52.751 -25.517 46.984 1.00 20.65 64 HIS B C 1
ATOM 2490 O O . HIS B 1 51 ? 53.356 -26.310 46.241 1.00 20.54 64 HIS B O 1
ATOM 2497 N N . GLY B 1 52 ? 53.069 -24.228 47.092 1.00 21.81 65 GLY B N 1
ATOM 2498 C CA . GLY B 1 52 ? 54.099 -23.616 46.273 1.00 21.50 65 GLY B CA 1
ATOM 2499 C C . GLY B 1 52 ? 55.457 -23.533 46.963 1.00 26.01 65 GLY B C 1
ATOM 2500 O O . GLY B 1 52 ? 55.628 -23.998 48.094 1.00 23.68 65 GLY B O 1
ATOM 2501 N N . MET B 1 53 ? 56.428 -22.943 46.269 1.00 25.06 66 MET B N 1
ATOM 2502 C CA . MET B 1 53 ? 57.775 -22.782 46.807 1.00 27.26 66 MET B CA 1
ATOM 2503 C C . MET B 1 53 ? 57.754 -21.907 48.060 1.00 25.74 66 MET B C 1
ATOM 2504 O O . MET B 1 53 ? 56.902 -21.019 48.198 1.00 25.06 66 MET B O 1
ATOM 2509 N N . TRP B 1 54 ? 58.679 -22.185 48.977 1.00 30.48 67 TRP B N 1
ATOM 2510 C CA . TRP B 1 54 ? 58.764 -21.498 50.273 1.00 28.86 67 TRP B CA 1
ATOM 2511 C C . TRP B 1 54 ? 57.705 -21.948 51.278 1.00 31.06 67 TRP B C 1
ATOM 2512 O O . TRP B 1 54 ? 57.876 -21.755 52.476 1.00 38.40 67 TRP B O 1
ATOM 2523 N N . GLU B 1 55 ? 56.615 -22.532 50.796 1.00 27.62 68 GLU B N 1
ATOM 2524 C CA . GLU B 1 55 ? 55.477 -22.859 51.651 1.00 28.75 68 GLU B CA 1
ATOM 2525 C C . GLU B 1 55 ? 55.609 -24.273 52.222 1.00 25.50 68 GLU B C 1
ATOM 2526 O O . GLU B 1 55 ? 56.484 -25.026 51.813 1.00 23.66 68 GLU B O 1
ATOM 2532 N N . THR B 1 56 ? 54.752 -24.623 53.174 1.00 24.81 69 THR B N 1
ATOM 2533 C CA . THR B 1 56 ? 54.718 -25.988 53.705 1.00 24.39 69 THR B CA 1
ATOM 2534 C C . THR B 1 56 ? 53.275 -26.474 53.758 1.00 22.44 69 THR B C 1
ATOM 2535 O O . THR B 1 56 ? 52.361 -25.757 53.352 1.00 23.51 69 THR B O 1
ATOM 2539 N N . ASN B 1 57 ? 53.062 -27.677 54.279 1.00 22.96 70 ASN B N 1
ATOM 2540 C CA . ASN B 1 57 ? 51.757 -28.336 54.170 1.00 22.55 70 ASN B CA 1
ATOM 2541 C C . ASN B 1 57 ? 50.504 -27.616 54.734 1.00 21.12 70 ASN B C 1
ATOM 2542 O O . ASN B 1 57 ? 49.411 -27.785 54.188 1.00 22.74 70 ASN B O 1
ATOM 2547 N N . PRO B 1 58 ? 50.633 -26.827 55.818 1.00 22.46 71 PRO B N 1
ATOM 2548 C CA . PRO B 1 58 ? 49.396 -26.260 56.383 1.00 19.16 71 PRO B CA 1
ATOM 2549 C C . PRO B 1 58 ? 48.766 -25.091 55.601 1.00 22.97 71 PRO B C 1
ATOM 2550 O O . PRO B 1 58 ? 47.678 -24.646 55.965 1.00 22.68 71 PRO B O 1
ATOM 2554 N N . VAL B 1 59 ? 49.416 -24.605 54.551 1.00 22.07 72 VAL B N 1
ATOM 2555 C CA . VAL B 1 59 ? 49.001 -23.336 53.953 1.00 21.11 72 VAL B CA 1
ATOM 2556 C C . VAL B 1 59 ? 47.629 -23.441 53.286 1.00 20.64 72 VAL B C 1
ATOM 2557 O O . VAL B 1 59 ? 46.855 -22.484 53.302 1.00 21.39 72 VAL B O 1
ATOM 2561 N N . TRP B 1 60 ? 47.289 -24.612 52.754 1.00 21.07 73 TRP B N 1
ATOM 2562 C CA . TRP B 1 60 ? 46.010 -24.745 52.062 1.00 21.80 73 TRP B CA 1
ATOM 2563 C C . TRP B 1 60 ? 44.863 -24.701 53.060 1.00 22.24 73 TRP B C 1
ATOM 2564 O O . TRP B 1 60 ? 43.822 -24.108 52.782 1.00 21.93 73 TRP B O 1
ATOM 2575 N N . ALA B 1 61 ? 45.051 -25.308 54.232 1.00 20.08 74 ALA B N 1
ATOM 2576 C CA . ALA B 1 61 ? 44.052 -25.196 55.286 1.00 19.73 74 ALA B CA 1
ATOM 2577 C C . ALA B 1 61 ? 44.019 -23.783 55.879 1.00 22.68 74 ALA B C 1
ATOM 2578 O O . ALA B 1 61 ? 42.949 -23.224 56.092 1.00 21.53 74 ALA B O 1
ATOM 2580 N N . GLU B 1 62 ? 45.184 -23.206 56.158 1.00 20.61 75 GLU B N 1
ATOM 2581 C CA . GLU B 1 62 ? 45.214 -21.970 56.935 1.00 23.50 75 GLU B CA 1
ATOM 2582 C C . GLU B 1 62 ? 44.937 -20.712 56.120 1.00 23.13 75 GLU B C 1
ATOM 2583 O O . GLU B 1 62 ? 44.276 -19.792 56.608 1.00 23.78 75 GLU B O 1
ATOM 2589 N N . ARG B 1 63 ? 45.441 -20.650 54.895 1.00 21.83 76 ARG B N 1
ATOM 2590 C CA . ARG B 1 63 ? 45.241 -19.455 54.083 1.00 22.04 76 ARG B CA 1
ATOM 2591 C C . ARG B 1 63 ? 44.273 -19.744 52.919 1.00 22.63 76 ARG B C 1
ATOM 2592 O O . ARG B 1 63 ? 43.534 -18.859 52.480 1.00 22.16 76 ARG B O 1
ATOM 2600 N N . GLY B 1 64 ? 44.288 -20.981 52.422 1.00 21.69 77 GLY B N 1
ATOM 2601 C CA . GLY B 1 64 ? 43.333 -21.414 51.415 1.00 20.28 77 GLY B CA 1
ATOM 2602 C C . GLY B 1 64 ? 41.933 -21.626 51.978 1.00 21.57 77 GLY B C 1
ATOM 2603 O O . GLY B 1 64 ? 40.959 -21.642 51.228 1.00 20.33 77 GLY B O 1
ATOM 2604 N N . HIS B 1 65 ? 41.835 -21.788 53.297 1.00 19.56 78 HIS B N 1
ATOM 2605 C CA . HIS B 1 65 ? 40.556 -22.041 53.976 1.00 21.30 78 HIS B CA 1
ATOM 2606 C C . HIS B 1 65 ? 39.793 -23.234 53.380 1.00 20.48 78 HIS B C 1
ATOM 2607 O O . HIS B 1 65 ? 38.568 -23.193 53.234 1.00 19.98 78 HIS B O 1
ATOM 2614 N N . VAL B 1 66 ? 40.525 -24.295 53.071 1.00 17.61 79 VAL B N 1
ATOM 2615 C CA . VAL B 1 66 ? 39.957 -25.487 52.446 1.00 22.59 79 VAL B CA 1
ATOM 2616 C C . VAL B 1 66 ? 38.704 -26.003 53.136 1.00 21.15 79 VAL B C 1
ATOM 2617 O O . VAL B 1 66 ? 37.704 -26.279 52.480 1.00 21.52 79 VAL B O 1
ATOM 2621 N N . LYS B 1 67 ? 38.750 -26.119 54.461 1.00 20.35 80 LYS B N 1
ATOM 2622 C CA . LYS B 1 67 ? 37.607 -26.661 55.175 1.00 19.79 80 LYS B CA 1
ATOM 2623 C C . LYS B 1 67 ? 36.361 -25.801 55.002 1.00 21.04 80 LYS B C 1
ATOM 2624 O O . LYS B 1 67 ? 35.273 -26.331 54.809 1.00 19.97 80 LYS B O 1
ATOM 2630 N N . ASP B 1 68 ? 36.513 -24.481 55.096 1.00 20.82 81 ASP B N 1
ATOM 2631 C CA . ASP B 1 68 ? 35.369 -23.575 54.950 1.00 22.08 81 ASP B CA 1
ATOM 2632 C C . ASP B 1 68 ? 34.770 -23.623 53.536 1.00 20.38 81 ASP B C 1
ATOM 2633 O O . ASP B 1 68 ? 33.556 -23.539 53.361 1.00 18.49 81 ASP B O 1
ATOM 2638 N N . VAL B 1 69 ? 35.624 -23.738 52.528 1.00 19.47 82 VAL B N 1
ATOM 2639 C CA . VAL B 1 69 ? 35.144 -23.795 51.151 1.00 17.29 82 VAL B CA 1
ATOM 2640 C C . VAL B 1 69 ? 34.425 -25.133 50.931 1.00 20.03 82 VAL B C 1
ATOM 2641 O O . VAL B 1 69 ? 33.327 -25.185 50.363 1.00 22.23 82 VAL B O 1
ATOM 2645 N N . MET B 1 70 ? 35.027 -26.215 51.409 1.00 18.33 83 MET B N 1
ATOM 2646 C CA . MET B 1 70 ? 34.394 -27.519 51.289 1.00 20.36 83 MET B CA 1
ATOM 2647 C C . MET B 1 70 ? 33.061 -27.565 52.016 1.00 19.28 83 MET B C 1
ATOM 2648 O O . MET B 1 70 ? 32.095 -28.108 51.493 1.00 20.02 83 MET B O 1
ATOM 2653 N N . ASP B 1 71 ? 33.003 -27.011 53.227 1.00 20.63 84 ASP B N 1
ATOM 2654 C CA . ASP B 1 71 ? 31.736 -26.995 53.956 1.00 21.75 84 ASP B CA 1
ATOM 2655 C C . ASP B 1 71 ? 30.646 -26.274 53.143 1.00 24.55 84 ASP B C 1
ATOM 2656 O O . ASP B 1 71 ? 29.499 -26.724 53.096 1.00 21.18 84 ASP B O 1
ATOM 2661 N N . ARG B 1 72 ? 31.007 -25.177 52.479 1.00 20.28 85 ARG B N 1
ATOM 2662 C CA . ARG B 1 72 ? 30.045 -24.484 51.627 1.00 20.88 85 ARG B CA 1
ATOM 2663 C C . ARG B 1 72 ? 29.588 -25.372 50.453 1.00 19.52 85 ARG B C 1
ATOM 2664 O O . ARG B 1 72 ? 28.390 -25.595 50.257 1.00 18.17 85 ARG B O 1
ATOM 2672 N N . LEU B 1 73 ? 30.546 -25.881 49.688 1.00 17.34 86 LEU B N 1
ATOM 2673 C CA . LEU B 1 73 ? 30.252 -26.561 48.427 1.00 19.25 86 LEU B CA 1
ATOM 2674 C C . LEU B 1 73 ? 29.656 -27.957 48.637 1.00 21.51 86 LEU B C 1
ATOM 2675 O O . LEU B 1 73 ? 28.860 -28.429 47.830 1.00 21.39 86 LEU B O 1
ATOM 2680 N N . VAL B 1 74 ? 30.024 -28.608 49.725 1.00 19.88 87 VAL B N 1
ATOM 2681 C CA . VAL B 1 74 ? 29.406 -29.895 50.062 1.00 21.75 87 VAL B CA 1
ATOM 2682 C C . VAL B 1 74 ? 27.937 -29.669 50.408 1.00 22.46 87 VAL B C 1
ATOM 2683 O O . VAL B 1 74 ? 27.076 -30.423 49.964 1.00 21.03 87 VAL B O 1
ATOM 2687 N N . ALA B 1 75 ? 27.643 -28.609 51.164 1.00 20.66 88 ALA B N 1
ATOM 2688 C CA . ALA B 1 75 ? 26.259 -28.335 51.564 1.00 22.65 88 ALA B CA 1
ATOM 2689 C C . ALA B 1 75 ? 25.369 -27.986 50.371 1.00 24.13 88 ALA B C 1
ATOM 2690 O O . ALA B 1 75 ? 24.177 -28.303 50.366 1.00 24.82 88 ALA B O 1
ATOM 2692 N N . SER B 1 76 ? 25.937 -27.348 49.351 1.00 22.26 89 SER B N 1
ATOM 2693 C CA . SER B 1 76 ? 25.134 -26.951 48.192 1.00 21.70 89 SER B CA 1
ATOM 2694 C C . SER B 1 76 ? 25.103 -28.051 47.141 1.00 26.61 89 SER B C 1
ATOM 2695 O O . SER B 1 76 ? 24.368 -27.969 46.156 1.00 26.20 89 SER B O 1
ATOM 2698 N N . GLY B 1 77 ? 25.919 -29.076 47.343 1.00 24.46 90 GLY B N 1
ATOM 2699 C CA . GLY B 1 77 ? 26.002 -30.168 46.403 1.00 25.87 90 GLY B CA 1
ATOM 2700 C C . GLY B 1 77 ? 26.981 -29.956 45.257 1.00 26.15 90 GLY B C 1
ATOM 2701 O O . GLY B 1 77 ? 27.214 -30.870 44.472 1.00 25.15 90 GLY B O 1
ATOM 2702 N N . GLU B 1 78 ? 27.566 -28.766 45.170 1.00 23.47 91 GLU B N 1
ATOM 2703 C CA . GLU B 1 78 ? 28.505 -28.453 44.100 1.00 22.09 91 GLU B CA 1
ATOM 2704 C C . GLU B 1 78 ? 29.788 -29.273 44.163 1.00 21.72 91 GLU B C 1
ATOM 2705 O O . GLU B 1 78 ? 30.454 -29.486 43.149 1.00 22.01 91 GLU B O 1
ATOM 2711 N N . ALA B 1 79 ? 30.149 -29.730 45.354 1.00 20.15 92 ALA B N 1
ATOM 2712 C CA . ALA B 1 79 ? 31.280 -30.628 45.475 1.00 20.08 92 ALA B CA 1
ATOM 2713 C C . ALA B 1 79 ? 30.852 -31.833 46.283 1.00 21.33 92 ALA B C 1
ATOM 2714 O O . ALA B 1 79 ? 29.976 -31.726 47.142 1.00 20.70 92 ALA B O 1
ATOM 2716 N N . CYS B 1 80 ? 31.481 -32.970 46.026 1.00 19.07 93 CYS B N 1
ATOM 2717 C CA . CYS B 1 80 ? 31.221 -34.151 46.838 1.00 23.04 93 CYS B CA 1
ATOM 2718 C C . CYS B 1 80 ? 32.196 -34.210 48.012 1.00 22.81 93 CYS B C 1
ATOM 2719 O O . CYS B 1 80 ? 33.252 -33.565 47.995 1.00 21.03 93 CYS B O 1
ATOM 2722 N N . GLU B 1 81 ? 31.848 -34.990 49.026 1.00 22.12 94 GLU B N 1
ATOM 2723 C CA . GLU B 1 81 ? 32.806 -35.269 50.084 1.00 24.29 94 GLU B CA 1
ATOM 2724 C C . GLU B 1 81 ? 34.015 -35.960 49.487 1.00 24.29 94 GLU B C 1
ATOM 2725 O O . GLU B 1 81 ? 33.888 -36.886 48.680 1.00 23.16 94 GLU B O 1
ATOM 2731 N N . MET B 1 82 ? 35.195 -35.476 49.854 1.00 21.20 95 MET B N 1
ATOM 2732 C CA . MET B 1 82 ? 36.441 -36.054 49.369 1.00 20.91 95 MET B CA 1
ATOM 2733 C C . MET B 1 82 ? 37.532 -35.843 50.402 1.00 19.41 95 MET B C 1
ATOM 2734 O O . MET B 1 82 ? 37.458 -34.919 51.200 1.00 21.16 95 MET B O 1
ATOM 2739 N N . ILE B 1 83 ? 38.528 -36.719 50.396 1.00 21.62 96 ILE B N 1
ATOM 2740 C CA . ILE B 1 83 ? 39.747 -36.502 51.165 1.00 20.14 96 ILE B CA 1
ATOM 2741 C C . ILE B 1 83 ? 40.596 -35.484 50.399 1.00 21.23 96 ILE B C 1
ATOM 2742 O O . ILE B 1 83 ? 40.749 -35.600 49.184 1.00 18.46 96 ILE B O 1
ATOM 2747 N N . ILE B 1 84 ? 41.096 -34.457 51.084 1.00 20.18 97 ILE B N 1
ATOM 2748 C CA . ILE B 1 84 ? 42.010 -33.509 50.447 1.00 18.49 97 ILE B CA 1
ATOM 2749 C C . ILE B 1 84 ? 43.298 -33.523 51.258 1.00 21.06 97 ILE B C 1
ATOM 2750 O O . ILE B 1 84 ? 43.252 -33.417 52.477 1.00 22.94 97 ILE B O 1
ATOM 2755 N N . VAL B 1 85 ? 44.441 -33.695 50.604 1.00 21.03 98 VAL B N 1
ATOM 2756 C CA . VAL B 1 85 ? 45.687 -33.783 51.348 1.00 19.97 98 VAL B CA 1
ATOM 2757 C C . VAL B 1 85 ? 46.828 -32.993 50.714 1.00 21.27 98 VAL B C 1
ATOM 2758 O O . VAL B 1 85 ? 47.010 -32.973 49.488 1.00 20.41 98 VAL B O 1
ATOM 2762 N N . THR B 1 86 ? 47.597 -32.340 51.579 1.00 21.38 99 THR B N 1
ATOM 2763 C CA . THR B 1 86 ? 48.740 -31.544 51.177 1.00 19.15 99 THR B CA 1
ATOM 2764 C C . THR B 1 86 ? 49.988 -32.050 51.890 1.00 20.34 99 THR B C 1
ATOM 2765 O O . THR B 1 86 ? 50.106 -31.895 53.103 1.00 21.90 99 THR B O 1
ATOM 2769 N N . PRO B 1 87 ? 50.922 -32.665 51.143 1.00 22.34 100 PRO B N 1
ATOM 2770 C CA . PRO B 1 87 ? 52.192 -33.096 51.741 1.00 23.63 100 PRO B CA 1
ATOM 2771 C C . PRO B 1 87 ? 53.180 -31.942 51.841 1.00 25.02 100 PRO B C 1
ATOM 2772 O O . PRO B 1 87 ? 53.092 -31.000 51.047 1.00 22.15 100 PRO B O 1
ATOM 2776 N N . ASN B 1 88 ? 54.110 -32.001 52.790 1.00 24.88 101 ASN B N 1
ATOM 2777 C CA . ASN B 1 88 ? 55.169 -30.999 52.818 1.00 24.91 101 ASN B CA 1
ATOM 2778 C C . ASN B 1 88 ? 56.216 -31.283 51.738 1.00 27.33 101 ASN B C 1
ATOM 2779 O O . ASN B 1 88 ? 56.817 -32.359 51.706 1.00 24.81 101 ASN B O 1
ATOM 2784 N N . ALA B 1 89 ? 56.412 -30.310 50.849 1.00 22.26 102 ALA B N 1
ATOM 2785 C CA . ALA B 1 89 ? 57.424 -30.388 49.808 1.00 23.47 102 ALA B CA 1
ATOM 2786 C C . ALA B 1 89 ? 58.209 -29.084 49.779 1.00 24.48 102 ALA B C 1
ATOM 2787 O O . ALA B 1 89 ? 58.795 -28.726 48.760 1.00 23.90 102 ALA B O 1
ATOM 2789 N N . GLY B 1 90 ? 58.205 -28.364 50.894 1.00 23.19 103 GLY B N 1
ATOM 2790 C CA . GLY B 1 90 ? 58.771 -27.027 50.899 1.00 25.88 103 GLY B CA 1
ATOM 2791 C C . GLY B 1 90 ? 59.537 -26.647 52.146 1.00 29.08 103 GLY B C 1
ATOM 2792 O O . GLY B 1 90 ? 60.117 -27.499 52.826 1.00 28.90 103 GLY B O 1
ATOM 2793 N N . GLY B 1 91 ? 59.522 -25.354 52.448 1.00 27.89 104 GLY B N 1
ATOM 2794 C CA . GLY B 1 91 ? 60.298 -24.802 53.540 1.00 31.53 104 GLY B CA 1
ATOM 2795 C C . GLY B 1 91 ? 61.225 -23.727 53.013 1.00 33.35 104 GLY B C 1
ATOM 2796 O O . GLY B 1 91 ? 61.175 -23.383 51.828 1.00 31.79 104 GLY B O 1
ATOM 2797 N N . ASN B 1 92 ? 62.050 -23.185 53.905 1.00 34.22 105 ASN B N 1
ATOM 2798 C CA . ASN B 1 92 ? 63.165 -22.303 53.554 1.00 34.14 105 ASN B CA 1
ATOM 2799 C C . ASN B 1 92 ? 64.085 -22.956 52.522 1.00 35.21 105 ASN B C 1
ATOM 2800 O O . ASN B 1 92 ? 64.814 -23.893 52.851 1.00 36.01 105 ASN B O 1
ATOM 2805 N N . ILE B 1 93 ? 64.062 -22.452 51.287 1.00 35.51 106 ILE B N 1
ATOM 2806 C CA . ILE B 1 93 ? 64.773 -23.083 50.159 1.00 38.63 106 ILE B CA 1
ATOM 2807 C C . ILE B 1 93 ? 66.290 -23.107 50.306 1.00 38.65 106 ILE B C 1
ATOM 2808 O O . ILE B 1 93 ? 66.979 -23.833 49.588 1.00 35.19 106 ILE B O 1
ATOM 2813 N N . HIS B 1 94 ? 66.813 -22.302 51.223 1.00 39.77 107 HIS B N 1
ATOM 2814 C CA . HIS B 1 94 ? 68.251 -22.278 51.455 1.00 38.90 107 HIS B CA 1
ATOM 2815 C C . HIS B 1 94 ? 68.685 -23.490 52.270 1.00 35.85 107 HIS B C 1
ATOM 2816 O O . HIS B 1 94 ? 69.794 -23.982 52.100 1.00 40.82 107 HIS B O 1
ATOM 2823 N N . LEU B 1 95 ? 67.807 -23.986 53.138 1.00 34.13 108 LEU B N 1
ATOM 2824 C CA . LEU B 1 95 ? 68.161 -25.116 53.997 1.00 34.18 108 LEU B CA 1
ATOM 2825 C C . LEU B 1 95 ? 67.352 -26.371 53.683 1.00 36.46 108 LEU B C 1
ATOM 2826 O O . LEU B 1 95 ? 67.797 -27.484 53.952 1.00 39.89 108 LEU B O 1
ATOM 2831 N N . GLU B 1 96 ? 66.158 -26.192 53.132 1.00 32.07 109 GLU B N 1
ATOM 2832 C CA . GLU B 1 96 ? 65.243 -27.308 52.953 1.00 34.07 109 GLU B CA 1
ATOM 2833 C C . GLU B 1 96 ? 64.891 -27.544 51.482 1.00 33.80 109 GLU B C 1
ATOM 2834 O O . GLU B 1 96 ? 64.733 -26.600 50.707 1.00 31.96 109 GLU B O 1
ATOM 2840 N N . TRP B 1 97 ? 64.798 -28.813 51.103 1.00 28.63 110 TRP B N 1
ATOM 2841 C CA . TRP B 1 97 ? 64.452 -29.188 49.737 1.00 27.91 110 TRP B CA 1
ATOM 2842 C C . TRP B 1 97 ? 63.055 -28.719 49.328 1.00 27.35 110 TRP B C 1
ATOM 2843 O O . TRP B 1 97 ? 62.071 -29.018 49.995 1.00 27.40 110 TRP B O 1
ATOM 2854 N N . ASN B 1 98 ? 62.973 -27.984 48.228 1.00 25.37 111 ASN B N 1
ATOM 2855 C CA . ASN B 1 98 ? 61.688 -27.653 47.626 1.00 26.14 111 ASN B CA 1
ATOM 2856 C C . ASN B 1 98 ? 61.511 -28.462 46.344 1.00 26.19 111 ASN B C 1
ATOM 2857 O O . ASN B 1 98 ? 62.453 -28.593 45.561 1.00 26.22 111 ASN B O 1
ATOM 2862 N N . GLY B 1 99 ? 60.319 -28.993 46.105 1.00 23.95 112 GLY B N 1
ATOM 2863 C CA . GLY B 1 99 ? 60.075 -29.628 44.817 1.00 22.86 112 GLY B CA 1
ATOM 2864 C C . GLY B 1 99 ? 59.386 -30.974 44.869 1.00 24.09 112 GLY B C 1
ATOM 2865 O O . GLY B 1 99 ? 59.297 -31.585 45.933 1.00 23.43 112 GLY B O 1
ATOM 2866 N N . TYR B 1 100 ? 58.939 -31.452 43.706 1.00 22.96 113 TYR B N 1
ATOM 2867 C CA . TYR B 1 100 ? 58.055 -32.618 43.647 1.00 23.67 113 TYR B CA 1
ATOM 2868 C C . TYR B 1 100 ? 58.624 -33.776 42.845 1.00 19.10 113 TYR B C 1
ATOM 2869 O O . TYR B 1 100 ? 58.092 -34.882 42.891 1.00 23.38 113 TYR B O 1
ATOM 2878 N N . PHE B 1 101 ? 59.699 -33.529 42.112 1.00 20.97 114 PHE B N 1
ATOM 2879 C CA . PHE B 1 101 ? 60.275 -34.548 41.236 1.00 25.24 114 PHE B CA 1
ATOM 2880 C C . PHE B 1 101 ? 61.491 -35.180 41.913 1.00 25.29 114 PHE B C 1
ATOM 2881 O O . PHE B 1 101 ? 62.006 -34.639 42.894 1.00 25.65 114 PHE B O 1
ATOM 2889 N N . ASP B 1 102 ? 61.946 -36.322 41.407 1.00 26.63 115 ASP B N 1
ATOM 2890 C CA . ASP B 1 102 ? 63.155 -36.951 41.949 1.00 29.04 115 ASP B CA 1
ATOM 2891 C C . ASP B 1 102 ? 64.391 -36.133 41.584 1.00 31.98 115 ASP B C 1
ATOM 2892 O O . ASP B 1 102 ? 64.677 -35.916 40.408 1.00 32.18 115 ASP B O 1
ATOM 2897 N N . MET B 1 103 ? 65.113 -35.667 42.598 1.00 31.74 116 MET B N 1
ATOM 2898 C CA . MET B 1 103 ? 66.320 -34.875 42.392 1.00 32.21 116 MET B CA 1
ATOM 2899 C C . MET B 1 103 ? 67.501 -35.574 43.065 1.00 37.25 116 MET B C 1
ATOM 2900 O O . MET B 1 103 ? 67.315 -36.336 44.015 1.00 36.15 116 MET B O 1
ATOM 2905 N N . PRO B 1 104 ? 68.723 -35.315 42.578 1.00 38.93 117 PRO B N 1
ATOM 2906 C CA . PRO B 1 104 ? 69.923 -35.866 43.212 1.00 36.21 117 PRO B CA 1
ATOM 2907 C C . PRO B 1 104 ? 69.932 -35.584 44.703 1.00 38.37 117 PRO B C 1
ATOM 2908 O O . PRO B 1 104 ? 69.997 -34.423 45.103 1.00 40.41 117 PRO B O 1
ATOM 2912 N N . GLY B 1 105 ? 69.837 -36.636 45.508 1.00 37.04 118 GLY B N 1
ATOM 2913 C CA . GLY B 1 105 ? 69.825 -36.502 46.950 1.00 42.44 118 GLY B CA 1
ATOM 2914 C C . GLY B 1 105 ? 68.445 -36.337 47.557 1.00 35.77 118 GLY B C 1
ATOM 2915 O O . GLY B 1 105 ? 68.316 -36.217 48.765 1.00 30.88 118 GLY B O 1
ATOM 2916 N N . TRP B 1 106 ? 67.405 -36.340 46.730 1.00 34.77 119 TRP B N 1
ATOM 2917 C CA . TRP B 1 106 ? 66.062 -36.072 47.240 1.00 32.09 119 TRP B CA 1
ATOM 2918 C C . TRP B 1 106 ? 65.010 -36.618 46.287 1.00 29.84 119 TRP B C 1
ATOM 2919 O O . TRP B 1 106 ? 64.565 -35.916 45.380 1.00 29.55 119 TRP B O 1
ATOM 2930 N N . LYS B 1 107 ? 64.621 -37.873 46.484 1.00 28.17 120 LYS B N 1
ATOM 2931 C CA . LYS B 1 107 ? 63.730 -38.536 45.534 1.00 30.74 120 LYS B CA 1
ATOM 2932 C C . LYS B 1 107 ? 62.284 -38.356 45.967 1.00 29.51 120 LYS B C 1
ATOM 2933 O O . LYS B 1 107 ? 61.622 -39.309 46.392 1.00 25.97 120 LYS B O 1
ATOM 2939 N N . TYR B 1 108 ? 61.798 -37.119 45.858 1.00 25.44 121 TYR B N 1
ATOM 2940 C CA . TYR B 1 108 ? 60.493 -36.782 46.405 1.00 26.84 121 TYR B CA 1
ATOM 2941 C C . TYR B 1 108 ? 59.379 -37.528 45.693 1.00 22.05 121 TYR B C 1
ATOM 2942 O O . TYR B 1 108 ? 58.421 -37.984 46.316 1.00 23.63 121 TYR B O 1
ATOM 2951 N N . GLU B 1 109 ? 59.501 -37.645 44.379 1.00 24.01 122 GLU B N 1
ATOM 2952 C CA . GLU B 1 109 ? 58.449 -38.286 43.608 1.00 24.61 122 GLU B CA 1
ATOM 2953 C C . GLU B 1 109 ? 58.343 -39.775 43.988 1.00 27.16 122 GLU B C 1
ATOM 2954 O O . GLU B 1 109 ? 57.244 -40.303 44.169 1.00 26.26 122 GLU B O 1
ATOM 2960 N N . THR B 1 110 ? 59.486 -40.444 44.125 1.00 27.30 123 THR B N 1
ATOM 2961 C CA . THR B 1 110 ? 59.480 -41.837 44.567 1.00 25.04 123 THR B CA 1
ATOM 2962 C C . THR B 1 110 ? 58.813 -41.948 45.936 1.00 26.01 123 THR B C 1
ATOM 2963 O O . THR B 1 110 ? 58.010 -42.852 46.165 1.00 25.87 123 THR B O 1
ATOM 2967 N N . PHE B 1 111 ? 59.124 -41.013 46.835 1.00 26.53 124 PHE B N 1
ATOM 2968 C CA . PHE B 1 111 ? 58.438 -40.925 48.123 1.00 23.90 124 PHE B CA 1
ATOM 2969 C C . PHE B 1 111 ? 56.935 -40.803 47.933 1.00 23.39 124 PHE B C 1
ATOM 2970 O O . PHE B 1 111 ? 56.156 -41.495 48.584 1.00 23.50 124 PHE B O 1
ATOM 2978 N N . PHE B 1 112 ? 56.529 -39.895 47.051 1.00 23.05 125 PHE B N 1
ATOM 2979 C CA . PHE B 1 112 ? 55.111 -39.612 46.870 1.00 21.90 125 PHE B CA 1
ATOM 2980 C C . PHE B 1 112 ? 54.333 -40.863 46.451 1.00 23.54 125 PHE B C 1
ATOM 2981 O O . PHE B 1 112 ? 53.281 -41.150 47.006 1.00 24.32 125 PHE B O 1
ATOM 2989 N N . TYR B 1 113 ? 54.850 -41.604 45.478 1.00 23.40 126 TYR B N 1
ATOM 2990 C CA . TYR B 1 113 ? 54.081 -42.702 44.911 1.00 23.78 126 TYR B CA 1
ATOM 2991 C C . TYR B 1 113 ? 54.264 -44.018 45.675 1.00 25.29 126 TYR B C 1
ATOM 2992 O O . TYR B 1 113 ? 53.323 -44.816 45.776 1.00 25.03 126 TYR B O 1
ATOM 3001 N N . THR B 1 114 ? 55.441 -44.252 46.237 1.00 25.68 127 THR B N 1
ATOM 3002 C CA . THR B 1 114 ? 55.665 -45.546 46.884 1.00 26.15 127 THR B CA 1
ATOM 3003 C C . THR B 1 114 ? 55.421 -45.528 48.374 1.00 28.48 127 THR B C 1
ATOM 3004 O O . THR B 1 114 ? 55.278 -46.592 48.984 1.00 30.69 127 THR B O 1
ATOM 3008 N N . GLU B 1 115 ? 55.363 -44.343 48.978 1.00 23.81 128 GLU B N 1
ATOM 3009 C CA . GLU B 1 115 ? 55.164 -44.272 50.422 1.00 27.29 128 GLU B CA 1
ATOM 3010 C C . GLU B 1 115 ? 53.966 -43.423 50.821 1.00 27.02 128 GLU B C 1
ATOM 3011 O O . GLU B 1 115 ? 53.124 -43.859 51.593 1.00 25.48 128 GLU B O 1
ATOM 3017 N N . PHE B 1 116 ? 53.911 -42.196 50.314 1.00 24.48 129 PHE B N 1
ATOM 3018 C CA . PHE B 1 116 ? 52.905 -41.259 50.769 1.00 21.53 129 PHE B CA 1
ATOM 3019 C C . PHE B 1 116 ? 51.508 -41.681 50.323 1.00 24.04 129 PHE B C 1
ATOM 3020 O O . PHE B 1 116 ? 50.597 -41.816 51.143 1.00 24.33 129 PHE B O 1
ATOM 3028 N N . LEU B 1 117 ? 51.337 -41.884 49.020 1.00 22.47 130 LEU B N 1
ATOM 3029 C CA . LEU B 1 117 ? 50.019 -42.216 48.487 1.00 25.06 130 LEU B CA 1
ATOM 3030 C C . LEU B 1 117 ? 49.450 -43.502 49.122 1.00 23.16 130 LEU B C 1
ATOM 3031 O O . LEU B 1 117 ? 48.306 -43.520 49.570 1.00 23.91 130 LEU B O 1
ATOM 3036 N N . PRO B 1 118 ? 50.249 -44.576 49.182 1.00 25.52 131 PRO B N 1
ATOM 3037 C CA . PRO B 1 118 ? 49.749 -45.804 49.818 1.00 26.00 131 PRO B CA 1
ATOM 3038 C C . PRO B 1 118 ? 49.330 -45.597 51.268 1.00 26.43 131 PRO B C 1
ATOM 3039 O O . PRO B 1 118 ? 48.300 -46.107 51.707 1.00 24.57 131 PRO B O 1
ATOM 3043 N N . TYR B 1 119 ? 50.134 -44.845 52.007 1.00 23.07 132 TYR B N 1
ATOM 3044 C CA . TYR B 1 119 ? 49.837 -44.571 53.406 1.00 26.30 132 TYR B CA 1
ATOM 3045 C C . TYR B 1 119 ? 48.519 -43.804 53.553 1.00 25.40 132 TYR B C 1
ATOM 3046 O O . TYR B 1 119 ? 47.653 -44.181 54.335 1.00 25.11 132 TYR B O 1
ATOM 3055 N N . ILE B 1 120 ? 48.363 -42.736 52.773 1.00 24.76 133 ILE B N 1
ATOM 3056 C CA . ILE B 1 120 ? 47.184 -41.884 52.853 1.00 22.63 133 ILE B CA 1
ATOM 3057 C C . ILE B 1 120 ? 45.899 -42.602 52.439 1.00 22.72 133 ILE B C 1
ATOM 3058 O O . ILE B 1 120 ? 44.864 -42.489 53.097 1.00 22.32 133 ILE B O 1
ATOM 3063 N N . GLU B 1 121 ? 45.957 -43.330 51.332 1.00 21.08 134 GLU B N 1
ATOM 3064 C CA . GLU B 1 121 ? 44.744 -43.916 50.783 1.00 23.91 134 GLU B CA 1
ATOM 3065 C C . GLU B 1 121 ? 44.258 -45.077 51.639 1.00 25.19 134 GLU B C 1
ATOM 3066 O O . GLU B 1 121 ? 43.060 -45.331 51.712 1.00 23.55 134 GLU B O 1
ATOM 3072 N N . LYS B 1 122 ? 45.186 -45.743 52.314 1.00 24.76 135 LYS B N 1
ATOM 3073 C CA . LYS B 1 122 ? 44.833 -46.763 53.297 1.00 26.15 135 LYS B CA 1
ATOM 3074 C C . LYS B 1 122 ? 44.247 -46.117 54.546 1.00 25.67 135 LYS B C 1
ATOM 3075 O O . LYS B 1 122 ? 43.127 -46.416 54.946 1.00 21.79 135 LYS B O 1
ATOM 3081 N N . LYS B 1 123 ? 44.996 -45.185 55.130 1.00 23.87 136 LYS B N 1
ATOM 3082 C CA . LYS B 1 123 ? 44.611 -44.580 56.393 1.00 25.58 136 LYS B CA 1
ATOM 3083 C C . LYS B 1 123 ? 43.322 -43.773 56.311 1.00 29.05 136 LYS B C 1
ATOM 3084 O O . LYS B 1 123 ? 42.517 -43.783 57.242 1.00 23.11 136 LYS B O 1
ATOM 3090 N N . TYR B 1 124 ? 43.115 -43.054 55.210 1.00 24.40 137 TYR B N 1
ATOM 3091 C CA . TYR B 1 124 ? 41.963 -42.169 55.181 1.00 22.76 137 TYR B CA 1
ATOM 3092 C C . TYR B 1 124 ? 40.857 -42.653 54.238 1.00 24.48 137 TYR B C 1
ATOM 3093 O O . TYR B 1 124 ? 40.016 -41.867 53.802 1.00 22.60 137 TYR B O 1
ATOM 3102 N N . ARG B 1 125 ? 40.862 -43.955 53.951 1.00 23.97 138 ARG B N 1
ATOM 3103 C CA . ARG B 1 125 ? 39.733 -44.643 53.317 1.00 22.43 138 ARG B CA 1
ATOM 3104 C C . ARG B 1 125 ? 39.402 -44.070 51.951 1.00 25.28 138 ARG B C 1
ATOM 3105 O O . ARG B 1 125 ? 38.253 -43.757 51.632 1.00 23.64 138 ARG B O 1
ATOM 3113 N N . VAL B 1 126 ? 40.430 -43.957 51.132 1.00 21.66 139 VAL B N 1
ATOM 3114 C CA . VAL B 1 126 ? 40.251 -43.484 49.779 1.00 21.75 139 VAL B CA 1
ATOM 3115 C C . VAL B 1 126 ? 39.837 -44.649 48.872 1.00 24.49 139 VAL B C 1
ATOM 3116 O O . VAL B 1 126 ? 40.245 -45.796 49.085 1.00 23.42 139 VAL B O 1
ATOM 3120 N N . ILE B 1 127 ? 38.998 -44.357 47.880 1.00 24.28 140 ILE B N 1
ATOM 3121 C CA . ILE B 1 127 ? 38.455 -45.403 47.022 1.00 25.32 140 ILE B CA 1
ATOM 3122 C C . ILE B 1 127 ? 39.598 -46.143 46.342 1.00 27.70 140 ILE B C 1
ATOM 3123 O O . ILE B 1 127 ? 39.630 -47.370 46.338 1.00 27.19 140 ILE B O 1
ATOM 3128 N N . GLY B 1 128 ? 40.555 -45.401 45.794 1.00 24.16 141 GLY B N 1
ATOM 3129 C CA . GLY B 1 128 ? 41.780 -46.019 45.314 1.00 21.72 141 GLY B CA 1
ATOM 3130 C C . GLY B 1 128 ? 41.907 -46.269 43.824 1.00 22.67 141 GLY B C 1
ATOM 3131 O O . GLY B 1 128 ? 42.957 -46.703 43.370 1.00 26.31 141 GLY B O 1
ATOM 3132 N N . ASP B 1 129 ? 40.862 -45.999 43.050 1.00 25.50 142 ASP B N 1
ATOM 3133 C CA . ASP B 1 129 ? 40.979 -46.127 41.598 1.00 26.78 142 ASP B CA 1
ATOM 3134 C C . ASP B 1 129 ? 41.246 -44.769 40.947 1.00 26.74 142 ASP B C 1
ATOM 3135 O O . ASP B 1 129 ? 41.038 -43.724 41.564 1.00 22.87 142 ASP B O 1
ATOM 3140 N N . ARG B 1 130 ? 41.719 -44.806 39.704 1.00 23.24 143 ARG B N 1
ATOM 3141 C CA . ARG B 1 130 ? 42.097 -43.612 38.952 1.00 23.25 143 ARG B CA 1
ATOM 3142 C C . ARG B 1 130 ? 40.935 -42.634 38.811 1.00 24.77 143 ARG B C 1
ATOM 3143 O O . ARG B 1 130 ? 41.115 -41.410 38.865 1.00 21.87 143 ARG B O 1
ATOM 3151 N N . GLN B 1 131 ? 39.742 -43.188 38.628 1.00 23.23 144 GLN B N 1
ATOM 3152 C CA . GLN B 1 131 ? 38.528 -42.403 38.433 1.00 28.75 144 GLN B CA 1
ATOM 3153 C C . GLN B 1 131 ? 38.210 -41.474 39.619 1.00 23.75 144 GLN B C 1
ATOM 3154 O O . GLN B 1 131 ? 37.529 -40.472 39.453 1.00 25.56 144 GLN B O 1
ATOM 3160 N N . HIS B 1 132 ? 38.685 -41.811 40.812 1.00 22.24 145 HIS B N 1
ATOM 3161 C CA . HIS B 1 132 ? 38.404 -40.983 41.983 1.00 22.40 145 HIS B CA 1
ATOM 3162 C C . HIS B 1 132 ? 39.677 -40.433 42.607 1.00 21.61 145 HIS B C 1
ATOM 3163 O O . HIS B 1 132 ? 39.757 -40.261 43.827 1.00 20.83 145 HIS B O 1
ATOM 3170 N N . ARG B 1 133 ? 40.670 -40.158 41.770 1.00 20.54 146 ARG B N 1
ATOM 3171 C CA . ARG B 1 133 ? 41.924 -39.574 42.244 1.00 22.29 146 ARG B CA 1
ATOM 3172 C C . ARG B 1 133 ? 42.292 -38.394 41.365 1.00 19.13 146 ARG B C 1
ATOM 3173 O O . ARG B 1 133 ? 42.470 -38.538 40.157 1.00 19.67 146 ARG B O 1
ATOM 3181 N N . ALA B 1 134 ? 42.375 -37.212 41.965 1.00 19.57 147 ALA B N 1
ATOM 3182 C CA . ALA B 1 134 ? 42.706 -36.015 41.197 1.00 16.98 147 ALA B CA 1
ATOM 3183 C C . ALA B 1 134 ? 43.848 -35.277 41.875 1.00 21.32 147 ALA B C 1
ATOM 3184 O O . ALA B 1 134 ? 44.198 -35.577 43.023 1.00 17.12 147 ALA B O 1
ATOM 3186 N N . ILE B 1 135 ? 44.420 -34.308 41.165 1.00 19.80 148 ILE B N 1
ATOM 3187 C CA . ILE B 1 135 ? 45.541 -33.563 41.696 1.00 18.93 148 ILE B CA 1
ATOM 3188 C C . ILE B 1 135 ? 45.511 -32.114 41.222 1.00 19.46 148 ILE B C 1
ATOM 3189 O O . ILE B 1 135 ? 45.151 -31.814 40.075 1.00 20.00 148 ILE B O 1
ATOM 3194 N N . ALA B 1 136 ? 45.861 -31.214 42.131 1.00 16.83 149 ALA B N 1
ATOM 3195 C CA . ALA B 1 136 ? 45.839 -29.787 41.850 1.00 16.81 149 ALA B CA 1
ATOM 3196 C C . ALA B 1 136 ? 46.957 -29.126 42.635 1.00 17.78 149 ALA B C 1
ATOM 3197 O O . ALA B 1 136 ? 47.488 -29.712 43.567 1.00 18.04 149 ALA B O 1
ATOM 3199 N N . GLY B 1 137 ? 47.316 -27.897 42.279 1.00 19.50 150 GLY B N 1
ATOM 3200 C CA . GLY B 1 137 ? 48.293 -27.173 43.068 1.00 16.72 150 GLY B CA 1
ATOM 3201 C C . GLY B 1 137 ? 48.562 -25.783 42.515 1.00 22.25 150 GLY B C 1
ATOM 3202 O O . GLY B 1 137 ? 48.184 -25.458 41.377 1.00 17.67 150 GLY B O 1
ATOM 3203 N N . LEU B 1 138 ? 49.245 -24.972 43.315 1.00 19.57 151 LEU B N 1
ATOM 3204 C CA . LEU B 1 138 ? 49.600 -23.610 42.912 1.00 17.78 151 LEU B CA 1
ATOM 3205 C C . LEU B 1 138 ? 51.110 -23.470 42.720 1.00 20.48 151 LEU B C 1
ATOM 3206 O O . LEU B 1 138 ? 51.908 -24.088 43.438 1.00 19.17 151 LEU B O 1
ATOM 3211 N N . SER B 1 139 ? 51.487 -22.689 41.710 1.00 18.73 152 SER B N 1
ATOM 3212 C CA . SER B 1 139 ? 52.874 -22.326 41.470 1.00 22.15 152 SER B CA 1
ATOM 3213 C C . SER B 1 139 ? 53.725 -23.584 41.270 1.00 21.53 152 SER B C 1
ATOM 3214 O O . SER B 1 139 ? 53.399 -24.426 40.428 1.00 19.79 152 SER B O 1
ATOM 3217 N N . MET B 1 140 ? 54.802 -23.733 42.039 1.00 20.87 153 MET B N 1
ATOM 3218 C CA . MET B 1 140 ? 55.604 -24.968 41.972 1.00 20.52 153 MET B CA 1
ATOM 3219 C C . MET B 1 140 ? 54.745 -26.236 42.083 1.00 20.62 153 MET B C 1
ATOM 3220 O O . MET B 1 140 ? 55.030 -27.262 41.450 1.00 21.08 153 MET B O 1
ATOM 3225 N N . GLY B 1 141 ? 53.705 -26.169 42.907 1.00 19.29 154 GLY B N 1
ATOM 3226 C CA . GLY B 1 141 ? 52.781 -27.281 43.058 1.00 18.53 154 GLY B CA 1
ATOM 3227 C C . GLY B 1 141 ? 51.891 -27.453 41.824 1.00 19.76 154 GLY B C 1
ATOM 3228 O O . GLY B 1 141 ? 51.399 -28.542 41.576 1.00 20.35 154 GLY B O 1
ATOM 3229 N N . GLY B 1 142 ? 51.648 -26.367 41.086 1.00 20.53 155 GLY B N 1
ATOM 3230 C CA . GLY B 1 142 ? 50.863 -26.428 39.858 1.00 19.65 155 GLY B CA 1
ATOM 3231 C C . GLY B 1 142 ? 51.640 -27.174 38.790 1.00 18.39 155 GLY B C 1
ATOM 3232 O O . GLY B 1 142 ? 51.081 -27.945 38.015 1.00 21.48 155 GLY B O 1
ATOM 3233 N N . GLY B 1 143 ? 52.942 -26.932 38.749 1.00 18.59 156 GLY B N 1
ATOM 3234 C CA . GLY B 1 143 ? 53.824 -27.643 37.844 1.00 19.77 156 GLY B CA 1
ATOM 3235 C C . GLY B 1 143 ? 53.922 -29.101 38.243 1.00 22.51 156 GLY B C 1
ATOM 3236 O O . GLY B 1 143 ? 53.879 -29.984 37.388 1.00 22.10 156 GLY B O 1
ATOM 3237 N N . GLY B 1 144 ? 54.064 -29.352 39.543 1.00 22.67 157 GLY B N 1
ATOM 3238 C CA . GLY B 1 144 ? 54.144 -30.710 40.044 1.00 20.98 157 GLY B CA 1
ATOM 3239 C C . GLY B 1 144 ? 52.866 -31.462 39.752 1.00 21.35 157 GLY B C 1
ATOM 3240 O O . GLY B 1 144 ? 52.902 -32.615 39.307 1.00 23.94 157 GLY B O 1
ATOM 3241 N N . ALA B 1 145 ? 51.727 -30.815 39.990 1.00 19.10 158 ALA B N 1
ATOM 3242 C CA . ALA B 1 145 ? 50.439 -31.441 39.681 1.00 20.68 158 ALA B CA 1
ATOM 3243 C C . ALA B 1 145 ? 50.361 -31.798 38.199 1.00 22.31 158 ALA B C 1
ATOM 3244 O O . ALA B 1 145 ? 49.940 -32.899 37.827 1.00 20.89 158 ALA B O 1
ATOM 3246 N N . THR B 1 146 ? 50.768 -30.856 37.354 1.00 20.44 159 THR B N 1
ATOM 3247 C CA . THR B 1 146 ? 50.639 -31.044 35.917 1.00 19.47 159 THR B CA 1
ATOM 3248 C C . THR B 1 146 ? 51.548 -32.175 35.417 1.00 22.18 159 THR B C 1
ATOM 3249 O O . THR B 1 146 ? 51.100 -33.064 34.705 1.00 20.05 159 THR B O 1
ATOM 3253 N N . ASN B 1 147 ? 52.817 -32.155 35.799 1.00 20.87 160 ASN B N 1
ATOM 3254 C CA . ASN B 1 147 ? 53.746 -33.172 35.308 1.00 23.47 160 ASN B CA 1
ATOM 3255 C C . ASN B 1 147 ? 53.427 -34.549 35.904 1.00 22.55 160 ASN B C 1
ATOM 3256 O O . ASN B 1 147 ? 53.617 -35.564 35.236 1.00 23.04 160 ASN B O 1
ATOM 3261 N N . TYR B 1 148 ? 52.899 -34.586 37.130 1.00 21.14 161 TYR B N 1
ATOM 3262 C CA . TYR B 1 148 ? 52.434 -35.848 37.712 1.00 22.94 161 TYR B CA 1
ATOM 3263 C C . TYR B 1 148 ? 51.302 -36.429 36.860 1.00 23.05 161 TYR B C 1
ATOM 3264 O O . TYR B 1 148 ? 51.262 -37.635 36.592 1.00 22.09 161 TYR B O 1
ATOM 3273 N N . GLY B 1 149 ? 50.366 -35.570 36.469 1.00 20.02 162 GLY B N 1
ATOM 3274 C CA . GLY B 1 149 ? 49.270 -35.979 35.607 1.00 20.60 162 GLY B CA 1
ATOM 3275 C C . GLY B 1 149 ? 49.807 -36.457 34.267 1.00 23.13 162 GLY B C 1
ATOM 3276 O O . GLY B 1 149 ? 49.336 -37.447 33.719 1.00 22.14 162 GLY B O 1
ATOM 3277 N N . GLN B 1 150 ? 50.811 -35.767 33.745 1.00 19.22 163 GLN B N 1
ATOM 3278 C CA . GLN B 1 150 ? 51.366 -36.131 32.447 1.00 19.65 163 GLN B CA 1
ATOM 3279 C C . GLN B 1 150 ? 52.015 -37.528 32.447 1.00 26.54 163 GLN B C 1
ATOM 3280 O O . GLN B 1 150 ? 51.755 -38.350 31.554 1.00 23.81 163 GLN B O 1
ATOM 3286 N N . ARG B 1 151 ? 52.835 -37.798 33.457 1.00 23.59 164 ARG B N 1
ATOM 3287 C CA . ARG B 1 151 ? 53.653 -39.007 33.468 1.00 24.88 164 ARG B CA 1
ATOM 3288 C C . ARG B 1 151 ? 53.006 -40.152 34.251 1.00 26.31 164 ARG B C 1
ATOM 3289 O O . ARG B 1 151 ? 53.483 -41.287 34.208 1.00 26.42 164 ARG B O 1
ATOM 3297 N N . HIS B 1 152 ? 51.917 -39.856 34.958 1.00 21.85 165 HIS B N 1
ATOM 3298 C CA . HIS B 1 152 ? 51.174 -40.868 35.706 1.00 23.68 165 HIS B CA 1
ATOM 3299 C C . HIS B 1 152 ? 49.698 -40.804 35.353 1.00 23.65 165 HIS B C 1
ATOM 3300 O O . HIS B 1 152 ? 48.837 -40.769 36.231 1.00 23.22 165 HIS B O 1
ATOM 3307 N N . SER B 1 153 ? 49.406 -40.802 34.059 1.00 22.77 166 SER B N 1
ATOM 3308 C CA . SER B 1 153 ? 48.031 -40.674 33.605 1.00 25.04 166 SER B CA 1
ATOM 3309 C C . SER B 1 153 ? 47.179 -41.876 34.046 1.00 26.95 166 SER B C 1
ATOM 3310 O O . SER B 1 153 ? 45.946 -41.798 34.074 1.00 25.92 166 SER B O 1
ATOM 3313 N N . ASP B 1 154 ? 47.829 -42.974 34.437 1.00 24.60 167 ASP B N 1
ATOM 3314 C CA . ASP B 1 154 ? 47.081 -44.122 34.942 1.00 25.64 167 ASP B CA 1
ATOM 3315 C C . ASP B 1 154 ? 46.659 -43.932 36.405 1.00 29.72 167 ASP B C 1
ATOM 3316 O O . ASP B 1 154 ? 45.920 -44.757 36.943 1.00 26.80 167 ASP B O 1
ATOM 3321 N N . MET B 1 155 ? 47.106 -42.846 37.044 1.00 22.50 168 MET B N 1
ATOM 3322 C CA . MET B 1 155 ? 46.774 -42.606 38.453 1.00 22.10 168 MET B CA 1
ATOM 3323 C C . MET B 1 155 ? 45.756 -41.467 38.704 1.00 23.26 168 MET B C 1
ATOM 3324 O O . MET B 1 155 ? 45.111 -41.429 39.764 1.00 22.86 168 MET B O 1
ATOM 3329 N N . PHE B 1 156 ? 45.622 -40.543 37.755 1.00 21.22 169 PHE B N 1
ATOM 3330 C CA . PHE B 1 156 ? 44.830 -39.329 37.969 1.00 22.23 169 PHE B CA 1
ATOM 3331 C C . PHE B 1 156 ? 43.772 -39.138 36.906 1.00 19.71 169 PHE B C 1
ATOM 3332 O O . PHE B 1 156 ? 44.053 -39.286 35.730 1.00 22.61 169 PHE B O 1
ATOM 3340 N N . CYS B 1 157 ? 42.557 -38.801 37.316 1.00 20.24 170 CYS B N 1
ATOM 3341 C CA . CYS B 1 157 ? 41.501 -38.523 36.348 1.00 20.13 170 CYS B CA 1
ATOM 3342 C C . CYS B 1 157 ? 41.483 -37.051 35.935 1.00 22.00 170 CYS B C 1
ATOM 3343 O O . CYS B 1 157 ? 41.002 -36.716 34.854 1.00 20.46 170 CYS B O 1
ATOM 3346 N N . ALA B 1 158 ? 42.022 -36.176 36.783 1.00 18.33 171 ALA B N 1
ATOM 3347 C CA . ALA B 1 158 ? 41.930 -34.735 36.517 1.00 20.59 171 ALA B CA 1
ATOM 3348 C C . ALA B 1 158 ? 43.077 -33.962 37.140 1.00 21.18 171 ALA B C 1
ATOM 3349 O O . ALA B 1 158 ? 43.602 -34.352 38.181 1.00 19.84 171 ALA B O 1
ATOM 3351 N N . VAL B 1 159 ? 43.440 -32.860 36.489 1.00 19.98 172 VAL B N 1
ATOM 3352 C CA . VAL B 1 159 ? 44.487 -31.959 36.953 1.00 15.93 172 VAL B CA 1
ATOM 3353 C C . VAL B 1 159 ? 43.968 -30.530 36.921 1.00 17.67 172 VAL B C 1
ATOM 3354 O O . VAL B 1 159 ? 43.436 -30.094 35.907 1.00 19.77 172 VAL B O 1
ATOM 3358 N N . TYR B 1 160 ? 44.106 -29.810 38.032 1.00 17.45 173 TYR B N 1
ATOM 3359 C CA . TYR B 1 160 ? 43.758 -28.394 38.079 1.00 16.60 173 TYR B CA 1
ATOM 3360 C C . TYR B 1 160 ? 45.020 -27.616 38.430 1.00 19.98 173 TYR B C 1
ATOM 3361 O O . TYR B 1 160 ? 45.520 -27.704 39.556 1.00 19.91 173 TYR B O 1
ATOM 3370 N N . ALA B 1 161 ? 45.534 -26.857 37.462 1.00 16.04 174 ALA B N 1
ATOM 3371 C CA . ALA B 1 161 ? 46.816 -26.163 37.610 1.00 18.97 174 ALA B CA 1
ATOM 3372 C C . ALA B 1 161 ? 46.632 -24.658 37.859 1.00 18.76 174 ALA B C 1
ATOM 3373 O O . ALA B 1 161 ? 46.184 -23.953 36.965 1.00 18.17 174 ALA B O 1
ATOM 3375 N N . MET B 1 162 ? 47.016 -24.172 39.044 1.00 16.75 175 MET B N 1
ATOM 3376 C CA . MET B 1 162 ? 46.851 -22.764 39.404 1.00 18.89 175 MET B CA 1
ATOM 3377 C C . MET B 1 162 ? 48.156 -22.003 39.321 1.00 19.08 175 MET B C 1
ATOM 3378 O O . MET B 1 162 ? 49.108 -22.374 40.006 1.00 19.80 175 MET B O 1
ATOM 3383 N N . SER B 1 163 ? 48.193 -20.939 38.512 1.00 20.07 176 SER B N 1
ATOM 3384 C CA . SER B 1 163 ? 49.375 -20.080 38.412 1.00 18.18 176 SER B CA 1
ATOM 3385 C C . SER B 1 163 ? 50.620 -20.956 38.332 1.00 22.92 176 SER B C 1
ATOM 3386 O O . SER B 1 163 ? 51.598 -20.734 39.063 1.00 19.70 176 SER B O 1
ATOM 3389 N N . ALA B 1 164 ? 50.566 -21.972 37.467 1.00 17.83 177 ALA B N 1
ATOM 3390 C CA . ALA B 1 164 ? 51.475 -23.110 37.567 1.00 18.84 177 ALA B CA 1
ATOM 3391 C C . ALA B 1 164 ? 52.870 -22.817 37.044 1.00 20.21 177 ALA B C 1
ATOM 3392 O O . ALA B 1 164 ? 53.039 -22.129 36.046 1.00 21.17 177 ALA B O 1
ATOM 3394 N N . LEU B 1 165 ? 53.870 -23.371 37.716 1.00 20.07 178 LEU B N 1
ATOM 3395 C CA . LEU B 1 165 ? 55.237 -23.321 37.219 1.00 20.68 178 LEU B CA 1
ATOM 3396 C C . LEU B 1 165 ? 55.396 -24.355 36.113 1.00 21.83 178 LEU B C 1
ATOM 3397 O O . LEU B 1 165 ? 56.062 -25.372 36.304 1.00 21.99 178 LEU B O 1
ATOM 3402 N N . MET B 1 166 ? 54.782 -24.097 34.952 1.00 24.07 179 MET B N 1
ATOM 3403 C CA . MET B 1 166 ? 54.813 -25.044 33.829 1.00 24.95 179 MET B CA 1
ATOM 3404 C C . MET B 1 166 ? 56.239 -25.266 33.325 1.00 26.64 179 MET B C 1
ATOM 3405 O O . MET B 1 166 ? 56.593 -26.359 32.879 1.00 24.65 179 MET B O 1
ATOM 3410 N N . SER B 1 167 ? 57.028 -24.201 33.363 1.00 25.45 180 SER B N 1
ATOM 3411 C CA . SER B 1 167 ? 58.478 -24.267 33.215 1.00 27.96 180 SER B CA 1
ATOM 3412 C C . SER B 1 167 ? 59.035 -22.984 33.836 1.00 30.36 180 SER B C 1
ATOM 3413 O O . SER B 1 167 ? 58.277 -22.188 34.376 1.00 26.11 180 SER B O 1
ATOM 3416 N N . ILE B 1 168 ? 60.347 -22.791 33.769 1.00 33.42 181 ILE B N 1
ATOM 3417 C CA . ILE B 1 168 ? 60.969 -21.580 34.306 1.00 32.08 181 ILE B CA 1
ATOM 3418 C C . ILE B 1 168 ? 60.633 -20.368 33.438 1.00 31.00 181 ILE B C 1
ATOM 3419 O O . ILE B 1 168 ? 60.805 -20.403 32.227 1.00 31.30 181 ILE B O 1
ATOM 3424 N N . PRO B 1 169 ? 60.137 -19.290 34.059 1.00 33.17 182 PRO B N 1
ATOM 3425 C CA . PRO B 1 169 ? 59.822 -18.064 33.307 1.00 34.45 182 PRO B CA 1
ATOM 3426 C C . PRO B 1 169 ? 61.077 -17.422 32.711 1.00 43.87 182 PRO B C 1
ATOM 3427 O O . PRO B 1 169 ? 62.181 -17.800 33.090 1.00 42.84 182 PRO B O 1
ATOM 3431 N N . GLU B 1 170 ? 60.917 -16.476 31.789 1.00 48.03 183 GLU B N 1
ATOM 3432 C CA . GLU B 1 170 ? 62.073 -15.772 31.226 1.00 53.30 183 GLU B CA 1
ATOM 3433 C C . GLU B 1 170 ? 62.437 -14.534 32.038 1.00 53.90 183 GLU B C 1
ATOM 3434 O O . GLU B 1 170 ? 63.436 -13.876 31.761 1.00 65.27 183 GLU B O 1
ATOM 3440 N N . GLN B 1 171 ? 61.627 -14.229 33.043 1.00 48.00 184 GLN B N 1
ATOM 3441 C CA . GLN B 1 171 ? 61.872 -13.092 33.919 1.00 54.18 184 GLN B CA 1
ATOM 3442 C C . GLN B 1 171 ? 61.569 -13.466 35.360 1.00 55.62 184 GLN B C 1
ATOM 3443 O O . GLN B 1 171 ? 60.482 -13.958 35.656 1.00 50.07 184 GLN B O 1
ATOM 3449 N N . PRO B 1 175 ? 68.872 -16.004 39.031 1.00 61.41 188 PRO B N 1
ATOM 3450 C CA . PRO B 1 175 ? 69.747 -17.185 39.002 1.00 61.20 188 PRO B CA 1
ATOM 3451 C C . PRO B 1 175 ? 70.645 -17.254 40.235 1.00 59.76 188 PRO B C 1
ATOM 3452 O O . PRO B 1 175 ? 71.330 -16.276 40.534 1.00 54.37 188 PRO B O 1
ATOM 3456 N N . ALA B 1 176 ? 70.638 -18.382 40.942 1.00 59.58 189 ALA B N 1
ATOM 3457 C CA . ALA B 1 176 ? 71.462 -18.531 42.139 1.00 49.81 189 ALA B CA 1
ATOM 3458 C C . ALA B 1 176 ? 72.939 -18.459 41.774 1.00 43.28 189 ALA B C 1
ATOM 3459 O O . ALA B 1 176 ? 73.343 -18.919 40.709 1.00 38.99 189 ALA B O 1
ATOM 3461 N N . ASP B 1 177 ? 73.740 -17.869 42.655 1.00 40.46 190 ASP B N 1
ATOM 3462 C CA . ASP B 1 177 ? 75.179 -17.814 42.443 1.00 39.70 190 ASP B CA 1
ATOM 3463 C C . ASP B 1 177 ? 75.783 -19.227 42.499 1.00 41.62 190 ASP B C 1
ATOM 3464 O O . ASP B 1 177 ? 76.712 -19.535 41.756 1.00 40.02 190 ASP B O 1
ATOM 3469 N N . ASP B 1 178 ? 75.240 -20.081 43.369 1.00 37.35 191 ASP B N 1
ATOM 3470 C CA . ASP B 1 178 ? 75.745 -21.449 43.546 1.00 33.74 191 ASP B CA 1
ATOM 3471 C C . ASP B 1 178 ? 74.950 -22.451 42.714 1.00 37.82 191 ASP B C 1
ATOM 3472 O O . ASP B 1 178 ? 73.800 -22.752 43.037 1.00 38.27 191 ASP B O 1
ATOM 3477 N N . PRO B 1 179 ? 75.571 -22.989 41.652 1.00 38.20 192 PRO B N 1
ATOM 3478 C CA . PRO B 1 179 ? 74.903 -23.929 40.743 1.00 39.52 192 PRO B CA 1
ATOM 3479 C C . PRO B 1 179 ? 74.602 -25.273 41.394 1.00 40.00 192 PRO B C 1
ATOM 3480 O O . PRO B 1 179 ? 73.886 -26.085 40.809 1.00 42.08 192 PRO B O 1
ATOM 3484 N N . ASN B 1 180 ? 75.127 -25.513 42.587 1.00 37.04 193 ASN B N 1
ATOM 3485 C CA . ASN B 1 180 ? 74.827 -26.766 43.255 1.00 39.81 193 ASN B CA 1
ATOM 3486 C C . ASN B 1 180 ? 73.983 -26.595 44.507 1.00 37.38 193 ASN B C 1
ATOM 3487 O O . ASN B 1 180 ? 73.854 -27.521 45.301 1.00 42.18 193 ASN B O 1
ATOM 3492 N N . SER B 1 181 ? 73.388 -25.416 44.664 1.00 35.02 194 SER B N 1
ATOM 3493 C CA . SER B 1 181 ? 72.435 -25.166 45.746 1.00 36.31 194 SER B CA 1
ATOM 3494 C C . SER B 1 181 ? 71.099 -25.866 45.485 1.00 36.19 194 SER B C 1
ATOM 3495 O O . SER B 1 181 ? 70.797 -26.242 44.350 1.00 37.30 194 SER B O 1
ATOM 3498 N N . LYS B 1 182 ? 70.295 -26.015 46.533 1.00 38.69 195 LYS B N 1
ATOM 3499 C CA . LYS B 1 182 ? 68.995 -26.662 46.410 1.00 34.00 195 LYS B CA 1
ATOM 3500 C C . LYS B 1 182 ? 68.092 -25.959 45.395 1.00 35.63 195 LYS B C 1
ATOM 3501 O O . LYS B 1 182 ? 67.391 -26.621 44.629 1.00 35.13 195 LYS B O 1
ATOM 3507 N N . ILE B 1 183 ? 68.109 -24.627 45.377 1.00 34.56 196 ILE B N 1
ATOM 3508 C CA . ILE B 1 183 ? 67.288 -23.899 44.414 1.00 34.25 196 ILE B CA 1
ATOM 3509 C C . ILE B 1 183 ? 67.801 -24.081 42.988 1.00 33.93 196 ILE B C 1
ATOM 3510 O O . ILE B 1 183 ? 67.007 -24.134 42.055 1.00 35.66 196 ILE B O 1
ATOM 3515 N N . ALA B 1 184 ? 69.117 -24.171 42.813 1.00 31.68 197 ALA B N 1
ATOM 3516 C CA . ALA B 1 184 ? 69.687 -24.416 41.488 1.00 34.57 197 ALA B CA 1
ATOM 3517 C C . ALA B 1 184 ? 69.307 -25.815 40.987 1.00 32.01 197 ALA B C 1
ATOM 3518 O O . ALA B 1 184 ? 68.966 -25.997 39.816 1.00 28.35 197 ALA B O 1
ATOM 3520 N N . ILE B 1 185 ? 69.356 -26.793 41.883 1.00 30.08 198 ILE B N 1
ATOM 3521 C CA . ILE B 1 185 ? 68.960 -28.167 41.553 1.00 33.45 198 ILE B CA 1
ATOM 3522 C C . ILE B 1 185 ? 67.468 -28.239 41.194 1.00 32.04 198 ILE B C 1
ATOM 3523 O O . ILE B 1 185 ? 67.087 -28.911 40.238 1.00 32.26 198 ILE B O 1
ATOM 3528 N N . LEU B 1 186 ? 66.635 -27.534 41.953 1.00 29.59 199 LEU B N 1
ATOM 3529 C CA . LEU B 1 186 ? 65.214 -27.437 41.644 1.00 28.64 199 LEU B CA 1
ATOM 3530 C C . LEU B 1 186 ? 64.999 -26.803 40.263 1.00 31.69 199 LEU B C 1
ATOM 3531 O O . LEU B 1 186 ? 64.186 -27.283 39.468 1.00 25.43 199 LEU B O 1
ATOM 3536 N N . THR B 1 187 ? 65.733 -25.732 39.973 1.00 26.55 200 THR B N 1
ATOM 3537 C CA . THR B 1 187 ? 65.577 -25.048 38.691 1.00 30.40 200 THR B CA 1
ATOM 3538 C C . THR B 1 187 ? 65.839 -25.995 37.532 1.00 31.87 200 THR B C 1
ATOM 3539 O O . THR B 1 187 ? 65.059 -26.047 36.588 1.00 30.70 200 THR B O 1
ATOM 3543 N N . ARG B 1 188 ? 66.924 -26.760 37.608 1.00 30.93 201 ARG B N 1
ATOM 3544 C CA . ARG B 1 188 ? 67.250 -27.692 36.534 1.00 31.35 201 ARG B CA 1
ATOM 3545 C C . ARG B 1 188 ? 66.217 -28.816 36.452 1.00 31.94 201 ARG B C 1
ATOM 3546 O O . ARG B 1 188 ? 65.909 -29.303 35.374 1.00 32.45 201 ARG B O 1
ATOM 3554 N N . SER B 1 189 ? 65.684 -29.226 37.597 1.00 31.64 202 SER B N 1
ATOM 3555 C CA . SER B 1 189 ? 64.653 -30.261 37.634 1.00 30.28 202 SER B CA 1
ATOM 3556 C C . SER B 1 189 ? 63.366 -29.804 36.928 1.00 29.55 202 SER B C 1
ATOM 3557 O O . SER B 1 189 ? 62.748 -30.562 36.181 1.00 25.71 202 SER B O 1
ATOM 3560 N N . VAL B 1 190 ? 62.965 -28.558 37.173 1.00 27.58 203 VAL B N 1
ATOM 3561 C CA . VAL B 1 190 ? 61.758 -28.006 36.561 1.00 24.76 203 VAL B CA 1
ATOM 3562 C C . VAL B 1 190 ? 61.925 -27.882 35.044 1.00 29.57 203 VAL B C 1
ATOM 3563 O O . VAL B 1 190 ? 61.009 -28.203 34.279 1.00 28.90 203 VAL B O 1
ATOM 3567 N N . ILE B 1 191 ? 63.095 -27.420 34.614 1.00 28.83 204 ILE B N 1
ATOM 3568 C CA . ILE B 1 191 ? 63.419 -27.315 33.191 1.00 31.50 204 ILE B CA 1
ATOM 3569 C C . ILE B 1 191 ? 63.408 -28.688 32.527 1.00 32.53 204 ILE B C 1
ATOM 3570 O O . ILE B 1 191 ? 62.828 -28.878 31.457 1.00 30.49 204 ILE B O 1
ATOM 3575 N N . GLU B 1 192 ? 64.061 -29.649 33.169 1.00 30.40 205 GLU B N 1
ATOM 3576 C CA . GLU B 1 192 ? 64.152 -30.995 32.624 1.00 31.04 205 GLU B CA 1
ATOM 3577 C C . GLU B 1 192 ? 62.769 -31.632 32.472 1.00 33.51 205 GLU B C 1
ATOM 3578 O O . GLU B 1 192 ? 62.531 -32.424 31.563 1.00 30.12 205 GLU B O 1
ATOM 3584 N N . ASN B 1 193 ? 61.855 -31.273 33.370 1.00 29.97 206 ASN B N 1
ATOM 3585 C CA . ASN B 1 193 ? 60.507 -31.836 33.370 1.00 26.61 206 ASN B CA 1
ATOM 3586 C C . ASN B 1 193 ? 59.453 -30.836 32.904 1.00 26.88 206 ASN B C 1
ATOM 3587 O O . ASN B 1 193 ? 58.290 -30.932 33.295 1.00 25.11 206 ASN B O 1
ATOM 3592 N N . SER B 1 194 ? 59.864 -29.886 32.070 1.00 28.46 207 SER B N 1
ATOM 3593 C CA . SER B 1 194 ? 58.963 -28.846 31.588 1.00 26.83 207 SER B CA 1
ATOM 3594 C C . SER B 1 194 ? 57.642 -29.436 31.108 1.00 29.67 207 SER B C 1
ATOM 3595 O O . SER B 1 194 ? 57.622 -30.341 30.269 1.00 25.95 207 SER B O 1
ATOM 3598 N N . CYS B 1 195 ? 56.544 -28.923 31.652 1.00 25.79 208 CYS B N 1
ATOM 3599 C CA . CYS B 1 195 ? 55.221 -29.393 31.279 1.00 24.12 208 CYS B CA 1
ATOM 3600 C C . CYS B 1 195 ? 54.910 -28.964 29.839 1.00 23.30 208 CYS B C 1
ATOM 3601 O O . CYS B 1 195 ? 54.138 -29.611 29.130 1.00 22.83 208 CYS B O 1
ATOM 3604 N N . VAL B 1 196 ? 55.511 -27.864 29.412 1.00 21.88 209 VAL B N 1
ATOM 3605 C CA . VAL B 1 196 ? 55.297 -27.391 28.045 1.00 23.65 209 VAL B CA 1
ATOM 3606 C C . VAL B 1 196 ? 56.003 -28.326 27.069 1.00 24.09 209 VAL B C 1
ATOM 3607 O O . VAL B 1 196 ? 55.414 -28.776 26.093 1.00 24.82 209 VAL B O 1
ATOM 3611 N N . LYS B 1 197 ? 57.269 -28.606 27.348 1.00 24.57 210 LYS B N 1
ATOM 3612 C CA . LYS B 1 197 ? 58.071 -29.522 26.535 1.00 25.63 210 LYS B CA 1
ATOM 3613 C C . LYS B 1 197 ? 57.427 -30.897 26.375 1.00 25.17 210 LYS B C 1
ATOM 3614 O O . LYS B 1 197 ? 57.426 -31.473 25.288 1.00 26.27 210 LYS B O 1
ATOM 3620 N N . TYR B 1 198 ? 56.885 -31.421 27.467 1.00 24.44 211 TYR B N 1
ATOM 3621 C CA . TYR B 1 198 ? 56.274 -32.738 27.459 1.00 23.73 211 TYR B CA 1
ATOM 3622 C C . TYR B 1 198 ? 55.151 -32.803 26.429 1.00 26.26 211 TYR B C 1
ATOM 3623 O O . TYR B 1 198 ? 54.980 -33.816 25.753 1.00 24.96 211 TYR B O 1
ATOM 3632 N N . VAL B 1 199 ? 54.395 -31.716 26.297 1.00 21.76 212 VAL B N 1
ATOM 3633 C CA . VAL B 1 199 ? 53.304 -31.692 25.336 1.00 24.08 212 VAL B CA 1
ATOM 3634 C C . VAL B 1 199 ? 53.842 -31.480 23.913 1.00 27.35 212 VAL B C 1
ATOM 3635 O O . VAL B 1 199 ? 53.429 -32.158 22.970 1.00 27.00 212 VAL B O 1
ATOM 3639 N N . MET B 1 200 ? 54.786 -30.561 23.764 1.00 24.73 213 MET B N 1
ATOM 3640 C CA . MET B 1 200 ? 55.293 -30.236 22.432 1.00 30.84 213 MET B CA 1
ATOM 3641 C C . MET B 1 200 ? 55.994 -31.412 21.738 1.00 30.49 213 MET B C 1
ATOM 3642 O O . MET B 1 200 ? 55.970 -31.514 20.518 1.00 33.55 213 MET B O 1
ATOM 3647 N N . GLU B 1 201 ? 56.625 -32.290 22.507 1.00 31.32 214 GLU B N 1
ATOM 3648 C CA . GLU B 1 201 ? 57.382 -33.387 21.912 1.00 29.80 214 GLU B CA 1
ATOM 3649 C C . GLU B 1 201 ? 56.541 -34.658 21.753 1.00 33.80 214 GLU B C 1
ATOM 3650 O O . GLU B 1 201 ? 57.052 -35.695 21.334 1.00 32.43 214 GLU B O 1
ATOM 3656 N N . ALA B 1 202 ? 55.252 -34.582 22.075 1.00 28.77 215 ALA B N 1
ATOM 3657 C CA . ALA B 1 202 ? 54.405 -35.777 22.093 1.00 29.31 215 ALA B CA 1
ATOM 3658 C C . ALA B 1 202 ? 54.244 -36.444 20.723 1.00 33.57 215 ALA B C 1
ATOM 3659 O O . ALA B 1 202 ? 54.073 -35.772 19.707 1.00 28.74 215 ALA B O 1
ATOM 3661 N N . ASP B 1 203 ? 54.297 -37.775 20.715 1.00 33.11 216 ASP B N 1
ATOM 3662 C CA . ASP B 1 203 ? 53.879 -38.540 19.551 1.00 33.92 216 ASP B CA 1
ATOM 3663 C C . ASP B 1 203 ? 52.389 -38.813 19.723 1.00 38.22 216 ASP B C 1
ATOM 3664 O O . ASP B 1 203 ? 51.786 -38.353 20.704 1.00 30.83 216 ASP B O 1
ATOM 3669 N N . GLU B 1 204 ? 51.796 -39.565 18.798 1.00 31.03 217 GLU B N 1
ATOM 3670 C CA . GLU B 1 204 ? 50.356 -39.817 18.838 1.00 30.21 217 GLU B CA 1
ATOM 3671 C C . GLU B 1 204 ? 49.942 -40.632 20.070 1.00 30.47 217 GLU B C 1
ATOM 3672 O O . GLU B 1 204 ? 48.884 -40.382 20.650 1.00 29.51 217 GLU B O 1
ATOM 3678 N N . ASP B 1 205 ? 50.766 -41.598 20.471 1.00 29.93 218 ASP B N 1
ATOM 3679 C CA . ASP B 1 205 ? 50.491 -42.370 21.679 1.00 31.14 218 ASP B CA 1
ATOM 3680 C C . ASP B 1 205 ? 50.464 -41.497 22.938 1.00 31.12 218 ASP B C 1
ATOM 3681 O O . ASP B 1 205 ? 49.638 -41.712 23.824 1.00 29.80 218 ASP B O 1
ATOM 3686 N N . ARG B 1 206 ? 51.380 -40.540 23.034 1.00 29.68 219 ARG B N 1
ATOM 3687 C CA . ARG B 1 206 ? 51.411 -39.678 24.214 1.00 30.25 219 ARG B CA 1
ATOM 3688 C C . ARG B 1 206 ? 50.193 -38.758 24.213 1.00 27.37 219 ARG B C 1
ATOM 3689 O O . ARG B 1 206 ? 49.577 -38.531 25.249 1.00 30.68 219 ARG B O 1
ATOM 3697 N N . LYS B 1 207 ? 49.843 -38.236 23.044 1.00 27.55 220 LYS B N 1
ATOM 3698 C CA . LYS B 1 207 ? 48.666 -37.385 22.925 1.00 29.75 220 LYS B CA 1
ATOM 3699 C C . LYS B 1 207 ? 47.430 -38.140 23.385 1.00 30.23 220 LYS B C 1
ATOM 3700 O O . LYS B 1 207 ? 46.589 -37.589 24.092 1.00 27.23 220 LYS B O 1
ATOM 3706 N N . ALA B 1 208 ? 47.324 -39.413 23.004 1.00 29.44 221 ALA B N 1
ATOM 3707 C CA . ALA B 1 208 ? 46.165 -40.198 23.397 1.00 25.95 221 ALA B CA 1
ATOM 3708 C C . ALA B 1 208 ? 46.111 -40.398 24.911 1.00 25.66 221 ALA B C 1
ATOM 3709 O O . ALA B 1 208 ? 45.028 -40.373 25.503 1.00 29.10 221 ALA B O 1
ATOM 3711 N N . ASP B 1 209 ? 47.259 -40.602 25.550 1.00 24.92 222 ASP B N 1
ATOM 3712 C CA . ASP B 1 209 ? 47.267 -40.725 27.003 1.00 26.90 222 ASP B CA 1
ATOM 3713 C C . ASP B 1 209 ? 46.848 -39.405 27.661 1.00 23.29 222 ASP B C 1
ATOM 3714 O O . ASP B 1 209 ? 46.086 -39.402 28.615 1.00 27.84 222 ASP B O 1
ATOM 3719 N N . LEU B 1 210 ? 47.343 -38.295 27.141 1.00 22.26 223 LEU B N 1
ATOM 3720 C CA . LEU B 1 210 ? 47.028 -36.986 27.729 1.00 24.99 223 LEU B CA 1
ATOM 3721 C C . LEU B 1 210 ? 45.531 -36.732 27.645 1.00 25.82 223 LEU B C 1
ATOM 3722 O O . LEU B 1 210 ? 44.949 -36.158 28.562 1.00 21.63 223 LEU B O 1
ATOM 3727 N N . ARG B 1 211 ? 44.913 -37.193 26.551 1.00 22.23 224 ARG B N 1
ATOM 3728 C CA . ARG B 1 211 ? 43.472 -37.048 26.358 1.00 21.23 224 ARG B CA 1
ATOM 3729 C C . ARG B 1 211 ? 42.631 -37.846 27.353 1.00 21.52 224 ARG B C 1
ATOM 3730 O O . ARG B 1 211 ? 41.446 -37.561 27.524 1.00 22.71 224 ARG B O 1
ATOM 3738 N N . SER B 1 212 ? 43.225 -38.843 28.006 1.00 21.64 225 SER B N 1
ATOM 3739 C CA . SER B 1 212 ? 42.496 -39.626 28.995 1.00 21.89 225 SER B CA 1
ATOM 3740 C C . SER B 1 212 ? 42.368 -38.876 30.328 1.00 22.84 225 SER B C 1
ATOM 3741 O O . SER B 1 212 ? 41.657 -39.322 31.232 1.00 22.67 225 SER B O 1
ATOM 3744 N N . VAL B 1 213 ? 43.047 -37.735 30.431 1.00 23.53 226 VAL B N 1
ATOM 3745 C CA . VAL B 1 213 ? 43.014 -36.900 31.639 1.00 22.13 226 VAL B CA 1
ATOM 3746 C C . VAL B 1 213 ? 42.247 -35.596 31.382 1.00 21.29 226 VAL B C 1
ATOM 3747 O O . VAL B 1 213 ? 42.336 -35.028 30.300 1.00 19.61 226 VAL B O 1
ATOM 3751 N N . ALA B 1 214 ? 41.493 -35.126 32.372 1.00 20.75 227 ALA B N 1
ATOM 3752 C CA . ALA B 1 214 ? 40.797 -33.847 32.259 1.00 22.80 227 ALA B CA 1
ATOM 3753 C C . ALA B 1 214 ? 41.702 -32.731 32.782 1.00 19.70 227 ALA B C 1
ATOM 3754 O O . ALA B 1 214 ? 42.240 -32.857 33.883 1.00 20.77 227 ALA B O 1
ATOM 3756 N N . TRP B 1 215 ? 41.862 -31.647 32.020 1.00 18.93 228 TRP B N 1
ATOM 3757 C CA . TRP B 1 215 ? 42.796 -30.577 32.397 1.00 19.60 228 TRP B CA 1
ATOM 3758 C C . TRP B 1 215 ? 42.122 -29.218 32.533 1.00 19.84 228 TRP B C 1
ATOM 3759 O O . TRP B 1 215 ? 41.278 -28.847 31.717 1.00 18.41 228 TRP B O 1
ATOM 3770 N N . PHE B 1 216 ? 42.543 -28.470 33.548 1.00 18.63 229 PHE B N 1
ATOM 3771 C CA . PHE B 1 216 ? 42.031 -27.135 33.820 1.00 17.56 229 PHE B CA 1
ATOM 3772 C C . PHE B 1 216 ? 43.215 -26.262 34.222 1.00 19.50 229 PHE B C 1
ATOM 3773 O O . PHE B 1 216 ? 43.911 -26.589 35.169 1.00 17.61 229 PHE B O 1
ATOM 3781 N N . VAL B 1 217 ? 43.448 -25.181 33.477 1.00 18.63 230 VAL B N 1
ATOM 3782 C CA . VAL B 1 217 ? 44.563 -24.267 33.700 1.00 16.11 230 VAL B CA 1
ATOM 3783 C C . VAL B 1 217 ? 43.996 -22.882 34.037 1.00 19.09 230 VAL B C 1
ATOM 3784 O O . VAL B 1 217 ? 43.218 -22.315 33.270 1.00 18.83 230 VAL B O 1
ATOM 3788 N N . ASP B 1 218 ? 44.394 -22.346 35.184 1.00 18.89 231 ASP B N 1
ATOM 3789 C CA . ASP B 1 218 ? 43.832 -21.109 35.727 1.00 16.93 231 ASP B CA 1
ATOM 3790 C C . ASP B 1 218 ? 44.989 -20.204 36.167 1.00 18.92 231 ASP B C 1
ATOM 3791 O O . ASP B 1 218 ? 45.702 -20.537 37.117 1.00 20.01 231 ASP B O 1
ATOM 3796 N N . CYS B 1 219 ? 45.201 -19.082 35.475 1.00 15.06 232 CYS B N 1
ATOM 3797 C CA . CYS B 1 219 ? 46.332 -18.205 35.785 1.00 19.08 232 CYS B CA 1
ATOM 3798 C C . CYS B 1 219 ? 45.974 -16.725 35.537 1.00 19.56 232 CYS B C 1
ATOM 3799 O O . CYS B 1 219 ? 45.408 -16.384 34.496 1.00 16.60 232 CYS B O 1
ATOM 3802 N N . GLY B 1 220 ? 46.296 -15.858 36.497 1.00 15.78 233 GLY B N 1
ATOM 3803 C CA . GLY B 1 220 ? 45.887 -14.457 36.448 1.00 16.05 233 GLY B CA 1
ATOM 3804 C C . GLY B 1 220 ? 46.591 -13.551 35.438 1.00 17.54 233 GLY B C 1
ATOM 3805 O O . GLY B 1 220 ? 47.728 -13.799 35.023 1.00 17.53 233 GLY B O 1
ATOM 3806 N N . ASP B 1 221 ? 45.941 -12.458 35.057 1.00 15.95 234 ASP B N 1
ATOM 3807 C CA . ASP B 1 221 ? 46.506 -11.662 33.976 1.00 18.91 234 ASP B CA 1
ATOM 3808 C C . ASP B 1 221 ? 47.762 -10.908 34.418 1.00 24.41 234 ASP B C 1
ATOM 3809 O O . ASP B 1 221 ? 48.560 -10.504 33.574 1.00 19.83 234 ASP B O 1
ATOM 3814 N N . ASP B 1 222 ? 47.966 -10.769 35.734 1.00 20.85 235 ASP B N 1
ATOM 3815 C CA . ASP B 1 222 ? 49.129 -10.042 36.240 1.00 22.59 235 ASP B CA 1
ATOM 3816 C C . ASP B 1 222 ? 50.220 -10.949 36.771 1.00 24.40 235 ASP B C 1
ATOM 3817 O O . ASP B 1 222 ? 51.148 -10.486 37.433 1.00 22.89 235 ASP B O 1
ATOM 3822 N N . ASP B 1 223 ? 50.099 -12.240 36.487 1.00 19.22 236 ASP B N 1
ATOM 3823 C CA . ASP B 1 223 ? 51.006 -13.238 37.025 1.00 19.71 236 ASP B CA 1
ATOM 3824 C C . ASP B 1 223 ? 52.279 -13.347 36.169 1.00 23.86 236 ASP B C 1
ATOM 3825 O O . ASP B 1 223 ? 52.193 -13.449 34.936 1.00 20.07 236 ASP B O 1
ATOM 3830 N N . PHE B 1 224 ? 53.454 -13.347 36.801 1.00 18.88 237 PHE B N 1
ATOM 3831 C CA . PHE B 1 224 ? 54.699 -13.537 36.037 1.00 22.02 237 PHE B CA 1
ATOM 3832 C C . PHE B 1 224 ? 54.817 -14.905 35.344 1.00 21.81 237 PHE B C 1
ATOM 3833 O O . PHE B 1 224 ? 55.689 -15.094 34.493 1.00 24.26 237 PHE B O 1
ATOM 3841 N N . LEU B 1 225 ? 53.958 -15.856 35.699 1.00 19.84 238 LEU B N 1
ATOM 3842 C CA . LEU B 1 225 ? 53.981 -17.167 35.039 1.00 21.00 238 LEU B CA 1
ATOM 3843 C C . LEU B 1 225 ? 52.896 -17.295 33.958 1.00 21.19 238 LEU B C 1
ATOM 3844 O O . LEU B 1 225 ? 52.699 -18.379 33.407 1.00 21.70 238 LEU B O 1
ATOM 3849 N N . LEU B 1 226 ? 52.188 -16.203 33.659 1.00 18.62 239 LEU B N 1
ATOM 3850 C CA . LEU B 1 226 ? 51.120 -16.261 32.665 1.00 19.15 239 LEU B CA 1
ATOM 3851 C C . LEU B 1 226 ? 51.651 -16.749 31.317 1.00 22.36 239 LEU B C 1
ATOM 3852 O O . LEU B 1 226 ? 51.030 -17.590 30.679 1.00 20.34 239 LEU B O 1
ATOM 3857 N N . ASP B 1 227 ? 52.809 -16.241 30.896 1.00 21.38 240 ASP B N 1
ATOM 3858 C CA . ASP B 1 227 ? 53.330 -16.588 29.573 1.00 20.89 240 ASP B CA 1
ATOM 3859 C C . ASP B 1 227 ? 53.596 -18.097 29.434 1.00 24.27 240 ASP B C 1
ATOM 3860 O O . ASP B 1 227 ? 53.274 -18.689 28.399 1.00 21.61 240 ASP B O 1
ATOM 3865 N N . ARG B 1 228 ? 54.155 -18.722 30.472 1.00 20.48 241 ARG B N 1
ATOM 3866 C CA . ARG B 1 228 ? 54.411 -20.160 30.437 1.00 19.66 241 ARG B CA 1
ATOM 3867 C C . ARG B 1 228 ? 53.116 -20.968 30.414 1.00 20.26 241 ARG B C 1
ATOM 3868 O O . ARG B 1 228 ? 53.052 -22.015 29.781 1.00 22.27 241 ARG B O 1
ATOM 3876 N N . ASN B 1 229 ? 52.090 -20.502 31.119 1.00 19.25 242 ASN B N 1
ATOM 3877 C CA . ASN B 1 229 ? 50.794 -21.175 31.083 1.00 17.86 242 ASN B CA 1
ATOM 3878 C C . ASN B 1 229 ? 50.082 -21.019 29.738 1.00 19.55 242 ASN B C 1
ATOM 3879 O O . ASN B 1 229 ? 49.359 -21.911 29.306 1.00 19.90 242 ASN B O 1
ATOM 3884 N N . ILE B 1 230 ? 50.279 -19.877 29.096 1.00 19.70 243 ILE B N 1
ATOM 3885 C CA . ILE B 1 230 ? 49.790 -19.672 27.735 1.00 19.35 243 ILE B CA 1
ATOM 3886 C C . ILE B 1 230 ? 50.459 -20.676 26.788 1.00 19.52 243 ILE B C 1
ATOM 3887 O O . ILE B 1 230 ? 49.791 -21.327 25.989 1.00 20.66 243 ILE B O 1
ATOM 3892 N N . GLU B 1 231 ? 51.773 -20.838 26.905 1.00 20.97 244 GLU B N 1
ATOM 3893 C CA . GLU B 1 231 ? 52.475 -21.799 26.055 1.00 22.83 244 GLU B CA 1
ATOM 3894 C C . GLU B 1 231 ? 51.977 -23.216 26.269 1.00 23.12 244 GLU B C 1
ATOM 3895 O O . GLU B 1 231 ? 51.882 -24.009 25.317 1.00 21.82 244 GLU B O 1
ATOM 3901 N N . PHE B 1 232 ? 51.678 -23.543 27.527 1.00 20.61 245 PHE B N 1
ATOM 3902 C CA . PHE B 1 232 ? 51.155 -24.861 27.853 1.00 21.12 245 PHE B CA 1
ATOM 3903 C C . PHE B 1 232 ? 49.789 -25.045 27.199 1.00 21.18 245 PHE B C 1
ATOM 3904 O O . PHE B 1 232 ? 49.527 -26.063 26.543 1.00 21.15 245 PHE B O 1
ATOM 3912 N N . TYR B 1 233 ? 48.919 -24.052 27.354 1.00 18.75 246 TYR B N 1
ATOM 3913 C CA . TYR B 1 233 ? 47.583 -24.165 26.788 1.00 20.62 246 TYR B CA 1
ATOM 3914 C C . TYR B 1 233 ? 47.645 -24.244 25.250 1.00 21.73 246 TYR B C 1
ATOM 3915 O O . TYR B 1 233 ? 46.972 -25.072 24.631 1.00 20.34 246 TYR B O 1
ATOM 3924 N N . GLN B 1 234 ? 48.462 -23.394 24.643 1.00 19.18 247 GLN B N 1
ATOM 3925 C CA . GLN B 1 234 ? 48.603 -23.404 23.183 1.00 21.80 247 GLN B CA 1
ATOM 3926 C C . GLN B 1 234 ? 49.132 -24.754 22.665 1.00 22.44 247 GLN B C 1
ATOM 3927 O O . GLN B 1 234 ? 48.640 -25.267 21.669 1.00 23.13 247 GLN B O 1
ATOM 3933 N N . ALA B 1 235 ? 50.100 -25.343 23.356 1.00 19.93 248 ALA B N 1
ATOM 3934 C CA . ALA B 1 235 ? 50.609 -26.664 22.977 1.00 22.49 248 ALA B CA 1
ATOM 3935 C C . ALA B 1 235 ? 49.524 -27.739 23.064 1.00 26.22 248 ALA B C 1
ATOM 3936 O O . ALA B 1 235 ? 49.411 -28.599 22.180 1.00 24.95 248 ALA B O 1
ATOM 3938 N N . MET B 1 236 ? 48.738 -27.690 24.137 1.00 22.17 249 MET B N 1
ATOM 3939 C CA . MET B 1 236 ? 47.659 -28.646 24.354 1.00 21.69 249 MET B CA 1
ATOM 3940 C C . MET B 1 236 ? 46.607 -28.495 23.266 1.00 23.13 249 MET B C 1
ATOM 3941 O O . MET B 1 236 ? 46.219 -29.474 22.629 1.00 25.34 249 MET B O 1
ATOM 3946 N N . ARG B 1 237 ? 46.154 -27.262 23.062 1.00 21.96 250 ARG B N 1
ATOM 3947 C CA . ARG B 1 237 ? 45.107 -26.965 22.092 1.00 24.12 250 ARG B CA 1
ATOM 3948 C C . ARG B 1 237 ? 45.577 -27.381 20.704 1.00 26.63 250 ARG B C 1
ATOM 3949 O O . ARG B 1 237 ? 44.820 -27.987 19.939 1.00 29.04 250 ARG B O 1
ATOM 3957 N N . ASN B 1 238 ? 46.838 -27.099 20.396 1.00 23.98 251 ASN B N 1
ATOM 3958 C CA . ASN B 1 238 ? 47.387 -27.457 19.091 1.00 26.64 251 ASN B CA 1
ATOM 3959 C C . ASN B 1 238 ? 47.555 -28.966 18.914 1.00 28.96 251 ASN B C 1
ATOM 3960 O O . ASN B 1 238 ? 47.507 -29.463 17.786 1.00 32.24 251 ASN B O 1
ATOM 3965 N N . ALA B 1 239 ? 47.760 -29.687 20.016 1.00 25.70 252 ALA B N 1
ATOM 3966 C CA . ALA B 1 239 ? 47.924 -31.142 19.976 1.00 25.77 252 ALA B CA 1
ATOM 3967 C C . ALA B 1 239 ? 46.591 -31.879 19.991 1.00 26.02 252 ALA B C 1
ATOM 3968 O O . ALA B 1 239 ? 46.561 -33.106 19.955 1.00 29.03 252 ALA B O 1
ATOM 3970 N N . GLY B 1 240 ? 45.497 -31.133 20.077 1.00 24.51 253 GLY B N 1
ATOM 3971 C CA . GLY B 1 240 ? 44.170 -31.713 20.155 1.00 24.30 253 GLY B CA 1
ATOM 3972 C C . GLY B 1 240 ? 43.875 -32.389 21.481 1.00 28.82 253 GLY B C 1
ATOM 3973 O O . GLY B 1 240 ? 43.146 -33.392 21.535 1.00 25.26 253 GLY B O 1
ATOM 3974 N N . VAL B 1 241 ? 44.450 -31.858 22.560 1.00 23.00 254 VAL B N 1
ATOM 3975 C CA . VAL B 1 241 ? 44.174 -32.376 23.901 1.00 22.47 254 VAL B CA 1
ATOM 3976 C C . VAL B 1 241 ? 43.245 -31.383 24.610 1.00 26.61 254 VAL B C 1
ATOM 3977 O O . VAL B 1 241 ? 43.651 -30.254 24.894 1.00 21.53 254 VAL B O 1
ATOM 3981 N N . PRO B 1 242 ? 41.982 -31.779 24.840 1.00 25.11 255 PRO B N 1
ATOM 3982 C CA . PRO B 1 242 ? 41.006 -30.876 25.453 1.00 23.52 255 PRO B CA 1
ATOM 3983 C C . PRO B 1 242 ? 41.519 -30.319 26.776 1.00 24.62 255 PRO B C 1
ATOM 3984 O O . PRO B 1 242 ? 42.081 -31.060 27.584 1.00 23.34 255 PRO B O 1
ATOM 3988 N N . CYS B 1 243 ? 41.316 -29.024 26.986 1.00 21.90 256 CYS B N 1
ATOM 3989 C CA . CYS B 1 243 ? 41.851 -28.347 28.163 1.00 23.69 256 CYS B CA 1
ATOM 3990 C C . CYS B 1 243 ? 41.074 -27.054 28.391 1.00 21.46 256 CYS B C 1
ATOM 3991 O O . CYS B 1 243 ? 40.856 -26.308 27.445 1.00 21.66 256 CYS B O 1
ATOM 3994 N N . GLN B 1 244 ? 40.629 -26.800 29.621 1.00 18.85 257 GLN B N 1
ATOM 3995 C CA . GLN B 1 244 ? 40.028 -25.498 29.940 1.00 19.94 257 GLN B CA 1
ATOM 3996 C C . GLN B 1 244 ? 41.127 -24.508 30.325 1.00 19.92 257 GLN B C 1
ATOM 3997 O O . GLN B 1 244 ? 42.077 -24.872 31.012 1.00 20.46 257 GLN B O 1
ATOM 4003 N N . PHE B 1 245 ? 40.993 -23.257 29.886 1.00 18.21 258 PHE B N 1
ATOM 4004 C CA . PHE B 1 245 ? 41.966 -22.213 30.207 1.00 17.80 258 PHE B CA 1
ATOM 4005 C C . PHE B 1 245 ? 41.198 -20.993 30.694 1.00 17.43 258 PHE B C 1
ATOM 4006 O O . PHE B 1 245 ? 40.233 -20.581 30.046 1.00 16.63 258 PHE B O 1
ATOM 4014 N N . ARG B 1 246 ? 41.575 -20.475 31.868 1.00 18.22 259 ARG B N 1
ATOM 4015 C CA . ARG B 1 246 ? 40.971 -19.273 32.436 1.00 17.83 259 ARG B CA 1
ATOM 4016 C C . ARG B 1 246 ? 42.075 -18.299 32.801 1.00 17.78 259 ARG B C 1
ATOM 4017 O O . ARG B 1 246 ? 43.059 -18.669 33.448 1.00 18.38 259 ARG B O 1
ATOM 4025 N N . VAL B 1 247 ? 41.916 -17.053 32.372 1.00 16.65 260 VAL B N 1
ATOM 4026 C CA . VAL B 1 247 ? 42.787 -15.984 32.820 1.00 18.78 260 VAL B CA 1
ATOM 4027 C C . VAL B 1 247 ? 41.859 -15.009 33.513 1.00 20.53 260 VAL B C 1
ATOM 4028 O O . VAL B 1 247 ? 41.051 -14.340 32.858 1.00 18.25 260 VAL B O 1
ATOM 4032 N N . ARG B 1 248 ? 41.932 -14.988 34.844 1.00 18.16 261 ARG B N 1
ATOM 4033 C CA . ARG B 1 248 ? 41.107 -14.105 35.645 1.00 17.32 261 ARG B CA 1
ATOM 4034 C C . ARG B 1 248 ? 41.968 -12.941 36.092 1.00 17.80 261 ARG B C 1
ATOM 4035 O O . ARG B 1 248 ? 43.182 -12.948 35.895 1.00 16.84 261 ARG B O 1
ATOM 4043 N N . ASP B 1 249 ? 41.331 -11.932 36.664 1.00 17.41 262 ASP B N 1
ATOM 4044 C CA . ASP B 1 249 ? 42.054 -10.803 37.237 1.00 19.69 262 ASP B CA 1
ATOM 4045 C C . ASP B 1 249 ? 42.944 -11.282 38.376 1.00 20.63 262 ASP B C 1
ATOM 4046 O O . ASP B 1 249 ? 42.493 -12.039 39.231 1.00 18.84 262 ASP B O 1
ATOM 4051 N N . GLY B 1 250 ? 44.201 -10.851 38.389 1.00 20.19 263 GLY B N 1
ATOM 4052 C CA . GLY B 1 250 ? 45.006 -11.016 39.586 1.00 20.25 263 GLY B CA 1
ATOM 4053 C C . GLY B 1 250 ? 46.399 -11.521 39.318 1.00 21.58 263 GLY B C 1
ATOM 4054 O O . GLY B 1 250 ? 46.796 -11.726 38.172 1.00 18.59 263 GLY B O 1
ATOM 4055 N N . GLY B 1 251 ? 47.142 -11.748 40.391 1.00 22.29 264 GLY B N 1
ATOM 4056 C CA . GLY B 1 251 ? 48.519 -12.164 40.259 1.00 21.04 264 GLY B CA 1
ATOM 4057 C C . GLY B 1 251 ? 48.859 -13.403 41.062 1.00 21.18 264 GLY B C 1
ATOM 4058 O O . GLY B 1 251 ? 48.022 -14.286 41.291 1.00 19.87 264 GLY B O 1
ATOM 4059 N N . HIS B 1 252 ? 50.117 -13.471 41.470 1.00 19.44 265 HIS B N 1
ATOM 4060 C CA . HIS B 1 252 ? 50.653 -14.658 42.103 1.00 21.19 265 HIS B CA 1
ATOM 4061 C C . HIS B 1 252 ? 50.391 -14.567 43.591 1.00 21.76 265 HIS B C 1
ATOM 4062 O O . HIS B 1 252 ? 51.304 -14.309 44.352 1.00 22.03 265 HIS B O 1
ATOM 4069 N N . ASP B 1 253 ? 49.142 -14.765 44.001 1.00 20.50 266 ASP B N 1
ATOM 4070 C CA . ASP B 1 253 ? 48.755 -14.475 45.379 1.00 23.07 266 ASP B CA 1
ATOM 4071 C C . ASP B 1 253 ? 47.623 -15.356 45.890 1.00 21.44 266 ASP B C 1
ATOM 4072 O O . ASP B 1 253 ? 46.943 -16.049 45.115 1.00 18.23 266 ASP B O 1
ATOM 4077 N N . TRP B 1 254 ? 47.404 -15.321 47.206 1.00 17.15 267 TRP B N 1
ATOM 4078 C CA . TRP B 1 254 ? 46.473 -16.264 47.807 1.00 19.55 267 TRP B CA 1
ATOM 4079 C C . TRP B 1 254 ? 45.014 -15.920 47.552 1.00 18.42 267 TRP B C 1
ATOM 4080 O O . TRP B 1 254 ? 44.167 -16.783 47.663 1.00 20.33 267 TRP B O 1
ATOM 4091 N N . GLU B 1 255 ? 44.693 -14.690 47.171 1.00 17.15 268 GLU B N 1
ATOM 4092 C CA . GLU B 1 255 ? 43.309 -14.455 46.777 1.00 18.74 268 GLU B CA 1
ATOM 4093 C C . GLU B 1 255 ? 43.005 -15.204 45.470 1.00 19.15 268 GLU B C 1
ATOM 4094 O O . GLU B 1 255 ? 41.883 -15.662 45.259 1.00 16.95 268 GLU B O 1
ATOM 4100 N N . TYR B 1 256 ? 44.008 -15.328 44.610 1.00 16.55 269 TYR B N 1
ATOM 4101 C CA . TYR B 1 256 ? 43.842 -16.078 43.361 1.00 19.83 269 TYR B CA 1
ATOM 4102 C C . TYR B 1 256 ? 43.647 -17.560 43.657 1.00 18.05 269 TYR B C 1
ATOM 4103 O O . TYR B 1 256 ? 42.781 -18.210 43.065 1.00 19.12 269 TYR B O 1
ATOM 4112 N N . TRP B 1 257 ? 44.434 -18.087 44.594 1.00 16.56 270 TRP B N 1
ATOM 4113 C CA . TRP B 1 257 ? 44.436 -19.533 44.827 1.00 19.05 270 TRP B CA 1
ATOM 4114 C C . TRP B 1 257 ? 43.248 -19.959 45.682 1.00 19.54 270 TRP B C 1
ATOM 4115 O O . TRP B 1 257 ? 42.674 -21.025 45.451 1.00 18.88 270 TRP B O 1
ATOM 4126 N N . HIS B 1 258 ? 42.848 -19.121 46.636 1.00 19.55 271 HIS B N 1
ATOM 4127 C CA . HIS B 1 258 ? 41.644 -19.396 47.409 1.00 18.18 271 HIS B CA 1
ATOM 4128 C C . HIS B 1 258 ? 40.417 -19.378 46.505 1.00 17.19 271 HIS B C 1
ATOM 4129 O O . HIS B 1 258 ? 39.581 -20.278 46.571 1.00 19.22 271 HIS B O 1
ATOM 4136 N N . SER B 1 259 ? 40.308 -18.359 45.660 1.00 15.49 272 SER B N 1
ATOM 4137 C CA . SER B 1 259 ? 39.168 -18.271 44.739 1.00 19.98 272 SER B CA 1
ATOM 4138 C C . SER B 1 259 ? 39.201 -19.411 43.714 1.00 18.83 272 SER B C 1
ATOM 4139 O O . SER B 1 259 ? 38.154 -19.863 43.234 1.00 19.92 272 SER B O 1
ATOM 4142 N N . ALA B 1 260 ? 40.391 -19.897 43.388 1.00 17.28 273 ALA B N 1
ATOM 4143 C CA . ALA B 1 260 ? 40.469 -20.986 42.409 1.00 19.23 273 ALA B CA 1
ATOM 4144 C C . ALA B 1 260 ? 39.787 -22.244 42.946 1.00 20.65 273 ALA B C 1
ATOM 4145 O O . ALA B 1 260 ? 39.293 -23.068 42.165 1.00 16.90 273 ALA B O 1
ATOM 4147 N N . LEU B 1 261 ? 39.755 -22.386 44.274 1.00 19.00 274 LEU B N 1
ATOM 4148 C CA . LEU B 1 261 ? 39.143 -23.557 44.894 1.00 19.87 274 LEU B CA 1
ATOM 4149 C C . LEU B 1 261 ? 37.680 -23.691 44.536 1.00 19.14 274 LEU B C 1
ATOM 4150 O O . LEU B 1 261 ? 37.167 -24.808 44.433 1.00 21.31 274 LEU B O 1
ATOM 4155 N N . TYR B 1 262 ? 36.996 -22.559 44.390 1.00 19.07 275 TYR B N 1
ATOM 4156 C CA . TYR B 1 262 ? 35.579 -22.560 44.006 1.00 20.15 275 TYR B CA 1
ATOM 4157 C C . TYR B 1 262 ? 35.329 -23.022 42.569 1.00 23.69 275 TYR B C 1
ATOM 4158 O O . TYR B 1 262 ? 34.187 -23.315 42.198 1.00 25.81 275 TYR B O 1
ATOM 4167 N N . GLN B 1 263 ? 36.378 -23.049 41.747 1.00 21.71 276 GLN B N 1
ATOM 4168 C CA . GLN B 1 263 ? 36.284 -23.661 40.419 1.00 17.29 276 GLN B CA 1
ATOM 4169 C C . GLN B 1 263 ? 36.833 -25.104 40.451 1.00 21.00 276 GLN B C 1
ATOM 4170 O O . GLN B 1 263 ? 36.292 -25.997 39.816 1.00 18.21 276 GLN B O 1
ATOM 4176 N N . CYS B 1 264 ? 37.893 -25.320 41.223 1.00 18.39 277 CYS B N 1
ATOM 4177 C CA . CYS B 1 264 ? 38.569 -26.611 41.278 1.00 19.70 277 CYS B CA 1
ATOM 4178 C C . CYS B 1 264 ? 37.729 -27.732 41.898 1.00 21.75 277 CYS B C 1
ATOM 4179 O O . CYS B 1 264 ? 37.645 -28.832 41.349 1.00 21.58 277 CYS B O 1
ATOM 4182 N N . LEU B 1 265 ? 37.117 -27.466 43.047 1.00 20.48 278 LEU B N 1
ATOM 4183 C CA . LEU B 1 265 ? 36.441 -28.532 43.784 1.00 19.61 278 LEU B CA 1
ATOM 4184 C C . LEU B 1 265 ? 35.201 -29.046 43.015 1.00 20.90 278 LEU B C 1
ATOM 4185 O O . LEU B 1 265 ? 34.973 -30.258 42.943 1.00 21.10 278 LEU B O 1
ATOM 4190 N N . PRO B 1 266 ? 34.412 -28.137 42.415 1.00 18.01 279 PRO B N 1
ATOM 4191 C CA . PRO B 1 266 ? 33.307 -28.599 41.564 1.00 20.75 279 PRO B CA 1
ATOM 4192 C C . PRO B 1 266 ? 33.803 -29.302 40.294 1.00 20.01 279 PRO B C 1
ATOM 4193 O O . PRO B 1 266 ? 33.172 -30.260 39.861 1.00 20.49 279 PRO B O 1
ATOM 4197 N N . PHE B 1 267 ? 34.922 -28.855 39.732 1.00 18.83 280 PHE B N 1
ATOM 4198 C CA . PHE B 1 267 ? 35.495 -29.486 38.534 1.00 21.81 280 PHE B CA 1
ATOM 4199 C C . PHE B 1 267 ? 35.892 -30.944 38.805 1.00 21.85 280 PHE B C 1
ATOM 4200 O O . PHE B 1 267 ? 35.482 -31.842 38.064 1.00 20.22 280 PHE B O 1
ATOM 4208 N N . VAL B 1 268 ? 36.646 -31.199 39.875 1.00 16.85 281 VAL B N 1
ATOM 4209 C CA . VAL B 1 268 ? 37.080 -32.568 40.121 1.00 19.49 281 VAL B CA 1
ATOM 4210 C C . VAL B 1 268 ? 35.893 -33.432 40.516 1.00 20.13 281 VAL B C 1
ATOM 4211 O O . VAL B 1 268 ? 35.845 -34.619 40.182 1.00 20.22 281 VAL B O 1
ATOM 4215 N N . THR B 1 269 ? 34.908 -32.829 41.165 1.00 18.78 282 THR B N 1
ATOM 4216 C CA . THR B 1 269 ? 33.692 -33.552 41.514 1.00 19.18 282 THR B CA 1
ATOM 4217 C C . THR B 1 269 ? 32.999 -34.046 40.253 1.00 22.37 282 THR B C 1
ATOM 4218 O O . THR B 1 269 ? 32.548 -35.196 40.195 1.00 19.24 282 THR B O 1
ATOM 4222 N N . ARG B 1 270 ? 32.948 -33.188 39.230 1.00 18.94 283 ARG B N 1
ATOM 4223 C CA . ARG B 1 270 ? 32.320 -33.560 37.973 1.00 20.52 283 ARG B CA 1
ATOM 4224 C C . ARG B 1 270 ? 33.079 -34.711 37.343 1.00 23.89 283 ARG B C 1
ATOM 4225 O O . ARG B 1 270 ? 32.470 -35.655 36.857 1.00 21.94 283 ARG B O 1
ATOM 4233 N N . ILE B 1 271 ? 34.407 -34.648 37.361 1.00 19.45 284 ILE B N 1
ATOM 4234 C CA . ILE B 1 271 ? 35.185 -35.697 36.717 1.00 22.84 284 ILE B CA 1
ATOM 4235 C C . ILE B 1 271 ? 35.111 -37.015 37.497 1.00 24.83 284 ILE B C 1
ATOM 4236 O O . ILE B 1 271 ? 35.094 -38.095 36.896 1.00 25.85 284 ILE B O 1
ATOM 4241 N N . PHE B 1 272 ? 35.065 -36.932 38.827 1.00 22.93 285 PHE B N 1
ATOM 4242 C CA . PHE B 1 272 ? 34.901 -38.121 39.677 1.00 23.50 285 PHE B CA 1
ATOM 4243 C C . PHE B 1 272 ? 33.661 -38.935 39.300 1.00 31.17 285 PHE B C 1
ATOM 4244 O O . PHE B 1 272 ? 33.678 -40.163 39.369 1.00 32.68 285 PHE B O 1
ATOM 4252 N N . GLY B 1 273 ? 32.585 -38.240 38.935 1.00 28.30 286 GLY B N 1
ATOM 4253 C CA . GLY B 1 273 ? 31.269 -38.851 38.801 1.00 35.18 286 GLY B CA 1
ATOM 4254 C C . GLY B 1 273 ? 31.009 -39.551 37.482 1.00 37.11 286 GLY B C 1
ATOM 4255 O O . GLY B 1 273 ? 31.809 -39.456 36.549 1.00 47.11 286 GLY B O 1
ATOM 4256 N N . PRO C 1 5 ? 61.396 -4.000 49.776 1.00 66.71 18 PRO C N 1
ATOM 4257 C CA . PRO C 1 5 ? 61.834 -2.726 50.364 1.00 66.55 18 PRO C CA 1
ATOM 4258 C C . PRO C 1 5 ? 61.810 -1.599 49.337 1.00 64.94 18 PRO C C 1
ATOM 4259 O O . PRO C 1 5 ? 61.598 -0.430 49.674 1.00 62.59 18 PRO C O 1
ATOM 4263 N N . TRP C 1 6 ? 62.019 -1.979 48.081 1.00 62.57 19 TRP C N 1
ATOM 4264 C CA . TRP C 1 6 ? 62.039 -1.054 46.954 1.00 62.16 19 TRP C CA 1
ATOM 4265 C C . TRP C 1 6 ? 60.639 -0.685 46.453 1.00 62.19 19 TRP C C 1
ATOM 4266 O O . TRP C 1 6 ? 60.503 0.047 45.470 1.00 54.76 19 TRP C O 1
ATOM 4277 N N . ASN C 1 7 ? 59.606 -1.192 47.125 1.00 60.17 20 ASN C N 1
ATOM 4278 C CA . ASN C 1 7 ? 58.225 -0.879 46.760 1.00 56.98 20 ASN C CA 1
ATOM 4279 C C . ASN C 1 7 ? 57.450 -0.215 47.892 1.00 51.67 20 ASN C C 1
ATOM 4280 O O . ASN C 1 7 ? 57.707 -0.476 49.062 1.00 53.13 20 ASN C O 1
ATOM 4285 N N . PHE C 1 8 ? 56.516 0.659 47.527 1.00 44.94 21 PHE C N 1
ATOM 4286 C CA . PHE C 1 8 ? 55.472 1.092 48.443 1.00 44.22 21 PHE C CA 1
ATOM 4287 C C . PHE C 1 8 ? 54.409 0.005 48.495 1.00 46.78 21 PHE C C 1
ATOM 4288 O O . PHE C 1 8 ? 54.154 -0.665 47.489 1.00 48.09 21 PHE C O 1
ATOM 4296 N N . GLN C 1 9 ? 53.795 -0.184 49.658 1.00 39.32 22 GLN C N 1
ATOM 4297 C CA . GLN C 1 9 ? 52.739 -1.181 49.782 1.00 35.48 22 GLN C CA 1
ATOM 4298 C C . GLN C 1 9 ? 51.646 -0.739 50.735 1.00 35.14 22 GLN C C 1
ATOM 4299 O O . GLN C 1 9 ? 51.904 -0.014 51.691 1.00 30.83 22 GLN C O 1
ATOM 4305 N N . SER C 1 10 ? 50.418 -1.165 50.453 1.00 31.45 23 SER C N 1
ATOM 4306 C CA . SER C 1 10 ? 49.322 -0.955 51.377 1.00 26.16 23 SER C CA 1
ATOM 4307 C C . SER C 1 10 ? 49.676 -1.676 52.672 1.00 26.59 23 SER C C 1
ATOM 4308 O O . SER C 1 10 ? 50.449 -2.640 52.671 1.00 26.39 23 SER C O 1
ATOM 4311 N N . LYS C 1 11 ? 49.113 -1.197 53.773 1.00 25.27 24 LYS C N 1
ATOM 4312 C CA . LYS C 1 11 ? 49.501 -1.644 55.106 1.00 28.00 24 LYS C CA 1
ATOM 4313 C C . LYS C 1 11 ? 48.289 -1.799 55.984 1.00 22.31 24 LYS C C 1
ATOM 4314 O O . LYS C 1 11 ? 47.334 -1.030 55.874 1.00 25.35 24 LYS C O 1
ATOM 4320 N N . VAL C 1 12 ? 48.345 -2.772 56.879 1.00 21.60 25 VAL C N 1
ATOM 4321 C CA . VAL C 1 12 ? 47.359 -2.868 57.941 1.00 24.86 25 VAL C CA 1
ATOM 4322 C C . VAL C 1 12 ? 48.065 -2.512 59.243 1.00 25.40 25 VAL C C 1
ATOM 4323 O O . VAL C 1 12 ? 49.105 -3.073 59.566 1.00 25.40 25 VAL C O 1
ATOM 4327 N N . VAL C 1 13 ? 47.514 -1.555 59.971 1.00 29.29 26 VAL C N 1
ATOM 4328 C CA . VAL C 1 13 ? 48.147 -1.090 61.200 1.00 26.50 26 VAL C CA 1
ATOM 4329 C C . VAL C 1 13 ? 47.168 -1.266 62.350 1.00 24.64 26 VAL C C 1
ATOM 4330 O O . VAL C 1 13 ? 45.978 -1.004 62.195 1.00 24.57 26 VAL C O 1
ATOM 4334 N N . THR C 1 14 ? 47.664 -1.736 63.493 1.00 27.80 27 THR C N 1
ATOM 4335 C CA . THR C 1 14 ? 46.832 -1.836 64.688 1.00 29.06 27 THR C CA 1
ATOM 4336 C C . THR C 1 14 ? 47.357 -0.874 65.761 1.00 30.66 27 THR C C 1
ATOM 4337 O O . THR C 1 14 ? 48.540 -0.881 66.082 1.00 31.32 27 THR C O 1
ATOM 4341 N N . ASP C 1 15 ? 46.478 -0.035 66.294 1.00 29.16 28 ASP C N 1
ATOM 4342 C CA . ASP C 1 15 ? 46.873 0.910 67.330 1.00 29.51 28 ASP C CA 1
ATOM 4343 C C . ASP C 1 15 ? 45.754 1.027 68.363 1.00 31.46 28 ASP C C 1
ATOM 4344 O O . ASP C 1 15 ? 44.763 0.282 68.308 1.00 26.48 28 ASP C O 1
ATOM 4349 N N . THR C 1 16 ? 45.909 1.952 69.310 1.00 30.59 29 THR C N 1
ATOM 4350 C CA . THR C 1 16 ? 44.873 2.173 70.317 1.00 30.30 29 THR C CA 1
ATOM 4351 C C . THR C 1 16 ? 44.642 3.654 70.552 1.00 31.52 29 THR C C 1
ATOM 4352 O O . THR C 1 16 ? 45.560 4.460 70.458 1.00 35.15 29 THR C O 1
ATOM 4356 N N . LEU C 1 17 ? 43.393 3.992 70.843 1.00 32.15 30 LEU C N 1
ATOM 4357 C CA . LEU C 1 17 ? 43.002 5.326 71.263 1.00 30.73 30 LEU C CA 1
ATOM 4358 C C . LEU C 1 17 ? 42.424 5.246 72.676 1.00 32.12 30 LEU C C 1
ATOM 4359 O O . LEU C 1 17 ? 41.602 4.374 72.960 1.00 30.13 30 LEU C O 1
ATOM 4364 N N . PHE C 1 18 ? 42.841 6.127 73.577 1.00 33.71 31 PHE C N 1
ATOM 4365 C CA . PHE C 1 18 ? 42.211 6.113 74.896 1.00 31.67 31 PHE C CA 1
ATOM 4366 C C . PHE C 1 18 ? 40.918 6.916 74.896 1.00 27.94 31 PHE C C 1
ATOM 4367 O O . PHE C 1 18 ? 40.908 8.080 74.528 1.00 31.31 31 PHE C O 1
ATOM 4375 N N . SER C 1 19 ? 39.824 6.287 75.312 1.00 29.74 32 SER C N 1
ATOM 4376 C CA . SER C 1 19 ? 38.530 6.962 75.349 1.00 26.34 32 SER C CA 1
ATOM 4377 C C . SER C 1 19 ? 38.191 7.459 76.757 1.00 31.35 32 SER C C 1
ATOM 4378 O O . SER C 1 19 ? 38.122 6.662 77.697 1.00 28.34 32 SER C O 1
ATOM 4381 N N . LYS C 1 20 ? 37.961 8.766 76.880 1.00 32.61 33 LYS C N 1
ATOM 4382 C CA . LYS C 1 20 ? 37.498 9.379 78.121 1.00 33.00 33 LYS C CA 1
ATOM 4383 C C . LYS C 1 20 ? 36.031 9.048 78.349 1.00 36.19 33 LYS C C 1
ATOM 4384 O O . LYS C 1 20 ? 35.611 8.822 79.483 1.00 33.31 33 LYS C O 1
ATOM 4390 N N . VAL C 1 21 ? 35.250 9.032 77.269 1.00 28.36 34 VAL C N 1
ATOM 4391 C CA . VAL C 1 21 ? 33.845 8.630 77.350 1.00 31.66 34 VAL C CA 1
ATOM 4392 C C . VAL C 1 21 ? 33.657 7.232 77.966 1.00 30.38 34 VAL C C 1
ATOM 4393 O O . VAL C 1 21 ? 32.730 7.007 78.753 1.00 31.12 34 VAL C O 1
ATOM 4397 N N . LEU C 1 22 ? 34.536 6.297 77.609 1.00 26.21 35 LEU C N 1
ATOM 4398 C CA . LEU C 1 22 ? 34.409 4.904 78.039 1.00 28.70 35 LEU C CA 1
ATOM 4399 C C . LEU C 1 22 ? 35.344 4.557 79.188 1.00 28.72 35 LEU C C 1
ATOM 4400 O O . LEU C 1 22 ? 35.213 3.496 79.792 1.00 28.15 35 LEU C O 1
ATOM 4405 N N . ASN C 1 23 ? 36.298 5.445 79.455 1.00 31.56 36 ASN C N 1
ATOM 4406 C CA . ASN C 1 23 ? 37.401 5.163 80.369 1.00 31.42 36 ASN C CA 1
ATOM 4407 C C . ASN C 1 23 ? 38.106 3.859 80.000 1.00 34.52 36 ASN C C 1
ATOM 4408 O O . ASN C 1 23 ? 38.294 2.966 80.837 1.00 29.82 36 ASN C O 1
ATOM 4413 N N . SER C 1 24 ? 38.516 3.758 78.740 1.00 30.68 37 SER C N 1
ATOM 4414 C CA . SER C 1 24 ? 39.036 2.501 78.232 1.00 32.00 37 SER C CA 1
ATOM 4415 C C . SER C 1 24 ? 39.938 2.739 77.022 1.00 30.27 37 SER C C 1
ATOM 4416 O O . SER C 1 24 ? 39.631 3.570 76.170 1.00 28.35 37 SER C O 1
ATOM 4419 N N . LYS C 1 25 ? 41.066 2.036 76.978 1.00 35.40 38 LYS C N 1
ATOM 4420 C CA . LYS C 1 25 ? 41.867 1.955 75.764 1.00 35.73 38 LYS C CA 1
ATOM 4421 C C . LYS C 1 25 ? 41.045 1.212 74.713 1.00 31.01 38 LYS C C 1
ATOM 4422 O O . LYS C 1 25 ? 40.545 0.115 74.962 1.00 31.30 38 LYS C O 1
ATOM 4428 N N . ARG C 1 26 ? 40.871 1.822 73.552 1.00 30.18 39 ARG C N 1
ATOM 4429 C CA . ARG C 1 26 ? 40.137 1.162 72.484 1.00 24.50 39 ARG C CA 1
ATOM 4430 C C . ARG C 1 26 ? 41.086 0.858 71.334 1.00 29.41 39 ARG C C 1
ATOM 4431 O O . ARG C 1 26 ? 41.625 1.771 70.697 1.00 25.99 39 ARG C O 1
ATOM 4439 N N . ALA C 1 27 ? 41.320 -0.425 71.092 1.00 26.90 40 ALA C N 1
ATOM 4440 C CA . ALA C 1 27 ? 42.153 -0.827 69.974 1.00 27.52 40 ALA C CA 1
ATOM 4441 C C . ALA C 1 27 ? 41.384 -0.653 68.661 1.00 23.65 40 ALA C C 1
ATOM 4442 O O . ALA C 1 27 ? 40.153 -0.687 68.626 1.00 23.19 40 ALA C O 1
ATOM 4444 N N . TYR C 1 28 ? 42.125 -0.472 67.583 1.00 24.54 41 TYR C N 1
ATOM 4445 C CA . TYR C 1 28 ? 41.526 -0.418 66.257 1.00 22.28 41 TYR C CA 1
ATOM 4446 C C . TYR C 1 28 ? 42.537 -0.922 65.245 1.00 27.37 41 TYR C C 1
ATOM 4447 O O . TYR C 1 28 ? 43.738 -0.940 65.512 1.00 24.34 41 TYR C O 1
ATOM 4456 N N . THR C 1 29 ? 42.039 -1.340 64.085 1.00 24.45 42 THR C N 1
ATOM 4457 C CA . THR C 1 29 ? 42.887 -1.840 63.015 1.00 23.82 42 THR C CA 1
ATOM 4458 C C . THR C 1 29 ? 42.517 -1.080 61.752 1.00 22.96 42 THR C C 1
ATOM 4459 O O . THR C 1 29 ? 41.344 -0.979 61.404 1.00 24.62 42 THR C O 1
ATOM 4463 N N . VAL C 1 30 ? 43.505 -0.522 61.076 1.00 22.85 43 VAL C N 1
ATOM 4464 C CA . VAL C 1 30 ? 43.203 0.322 59.929 1.00 21.76 43 VAL C CA 1
ATOM 4465 C C . VAL C 1 30 ? 43.981 -0.161 58.713 1.00 23.94 43 VAL C C 1
ATOM 4466 O O . VAL C 1 30 ? 45.136 -0.584 58.834 1.00 24.35 43 VAL C O 1
ATOM 4470 N N . PHE C 1 31 ? 43.326 -0.137 57.554 1.00 21.34 44 PHE C N 1
ATOM 4471 C CA . PHE C 1 31 ? 44.003 -0.374 56.282 1.00 21.67 44 PHE C CA 1
ATOM 4472 C C . PHE C 1 31 ? 44.480 0.951 55.684 1.00 21.36 44 PHE C C 1
ATOM 4473 O O . PHE C 1 31 ? 43.693 1.869 55.540 1.00 21.00 44 PHE C O 1
ATOM 4481 N N . LEU C 1 32 ? 45.757 1.032 55.325 1.00 21.12 45 LEU C N 1
ATOM 4482 C CA . LEU C 1 32 ? 46.297 2.228 54.695 1.00 24.13 45 LEU C CA 1
ATOM 4483 C C . LEU C 1 32 ? 46.712 1.940 53.245 1.00 22.86 45 LEU C C 1
ATOM 4484 O O . LEU C 1 32 ? 47.510 1.049 53.000 1.00 23.77 45 LEU C O 1
ATOM 4489 N N . PRO C 1 33 ? 46.184 2.716 52.291 1.00 23.03 46 PRO C N 1
ATOM 4490 C CA . PRO C 1 33 ? 46.489 2.558 50.860 1.00 29.44 46 PRO C CA 1
ATOM 4491 C C . PRO C 1 33 ? 47.989 2.547 50.534 1.00 30.06 46 PRO C C 1
ATOM 4492 O O . PRO C 1 33 ? 48.814 3.081 51.282 1.00 29.72 46 PRO C O 1
ATOM 4496 N N . LYS C 1 34 ? 48.324 1.957 49.391 1.00 28.43 47 LYS C N 1
ATOM 4497 C CA . LYS C 1 34 ? 49.698 1.884 48.913 1.00 28.78 47 LYS C CA 1
ATOM 4498 C C . LYS C 1 34 ? 50.334 3.268 48.751 1.00 29.02 47 LYS C C 1
ATOM 4499 O O . LYS C 1 34 ? 51.540 3.430 48.951 1.00 32.88 47 LYS C O 1
ATOM 4505 N N . SER C 1 35 ? 49.522 4.258 48.394 1.00 26.07 48 SER C N 1
ATOM 4506 C CA . SER C 1 35 ? 50.007 5.624 48.189 1.00 33.20 48 SER C CA 1
ATOM 4507 C C . SER C 1 35 ? 50.153 6.443 49.477 1.00 37.36 48 SER C C 1
ATOM 4508 O O . SER C 1 35 ? 50.561 7.604 49.431 1.00 34.49 48 SER C O 1
ATOM 4511 N N . PHE C 1 36 ? 49.814 5.855 50.621 1.00 31.94 49 PHE C N 1
ATOM 4512 C CA . PHE C 1 36 ? 49.716 6.651 51.846 1.00 33.75 49 PHE C CA 1
ATOM 4513 C C . PHE C 1 36 ? 51.058 7.295 52.209 1.00 32.60 49 PHE C C 1
ATOM 4514 O O . PHE C 1 36 ? 51.110 8.480 52.511 1.00 35.20 49 PHE C O 1
ATOM 4522 N N . GLU C 1 37 ? 52.136 6.519 52.145 1.00 38.34 50 GLU C N 1
ATOM 4523 C CA . GLU C 1 37 ? 53.477 7.010 52.459 1.00 39.04 50 GLU C CA 1
ATOM 4524 C C . GLU C 1 37 ? 54.119 7.754 51.291 1.00 47.99 50 GLU C C 1
ATOM 4525 O O . GLU C 1 37 ? 55.133 8.428 51.452 1.00 46.82 50 GLU C O 1
ATOM 4531 N N . GLN C 1 38 ? 53.524 7.616 50.115 1.00 44.92 51 GLN C N 1
ATOM 4532 C CA . GLN C 1 38 ? 54.126 8.099 48.882 1.00 46.31 51 GLN C CA 1
ATOM 4533 C C . GLN C 1 38 ? 53.638 9.495 48.516 1.00 48.32 51 GLN C C 1
ATOM 4534 O O . GLN C 1 38 ? 54.425 10.355 48.134 1.00 56.57 51 GLN C O 1
ATOM 4540 N N . ASN C 1 39 ? 52.335 9.714 48.630 1.00 46.47 52 ASN C N 1
ATOM 4541 C CA . ASN C 1 39 ? 51.762 11.027 48.395 1.00 43.40 52 ASN C CA 1
ATOM 4542 C C . ASN C 1 39 ? 51.191 11.581 49.691 1.00 47.77 52 ASN C C 1
ATOM 4543 O O . ASN C 1 39 ? 49.984 11.516 49.930 1.00 45.49 52 ASN C O 1
ATOM 4548 N N . LYS C 1 40 ? 52.068 12.146 50.515 1.00 49.61 53 LYS C N 1
ATOM 4549 C CA . LYS C 1 40 ? 51.707 12.592 51.856 1.00 46.01 53 LYS C CA 1
ATOM 4550 C C . LYS C 1 40 ? 50.615 13.669 51.903 1.00 46.63 53 LYS C C 1
ATOM 4551 O O . LYS C 1 40 ? 50.117 14.003 52.977 1.00 47.73 53 LYS C O 1
ATOM 4557 N N . GLU C 1 41 ? 50.226 14.197 50.751 1.00 45.17 54 GLU C N 1
ATOM 4558 C CA . GLU C 1 41 ? 49.178 15.216 50.716 1.00 49.69 54 GLU C CA 1
ATOM 4559 C C . GLU C 1 41 ? 47.824 14.663 50.269 1.00 47.34 54 GLU C C 1
ATOM 4560 O O . GLU C 1 41 ? 46.819 15.369 50.313 1.00 44.52 54 GLU C O 1
ATOM 4566 N N . LYS C 1 42 ? 47.793 13.410 49.826 1.00 43.66 55 LYS C N 1
ATOM 4567 C CA . LYS C 1 42 ? 46.544 12.828 49.351 1.00 39.00 55 LYS C CA 1
ATOM 4568 C C . LYS C 1 42 ? 45.556 12.618 50.497 1.00 33.13 55 LYS C C 1
ATOM 4569 O O . LYS C 1 42 ? 45.923 12.137 51.558 1.00 36.59 55 LYS C O 1
ATOM 4575 N N . LYS C 1 43 ? 44.304 12.999 50.276 1.00 36.16 56 LYS C N 1
ATOM 4576 C CA . LYS C 1 43 ? 43.227 12.708 51.214 1.00 32.20 56 LYS C CA 1
ATOM 4577 C C . LYS C 1 43 ? 42.359 11.593 50.636 1.00 32.66 56 LYS C C 1
ATOM 4578 O O . LYS C 1 43 ? 42.272 11.456 49.421 1.00 28.74 56 LYS C O 1
ATOM 4584 N N . TYR C 1 44 ? 41.704 10.825 51.505 1.00 27.23 57 TYR C N 1
ATOM 4585 C CA . TYR C 1 44 ? 40.999 9.612 51.095 1.00 25.53 57 TYR C CA 1
ATOM 4586 C C . TYR C 1 44 ? 39.564 9.531 51.594 1.00 25.65 57 TYR C C 1
ATOM 4587 O O . TYR C 1 44 ? 39.226 10.100 52.637 1.00 30.73 57 TYR C O 1
ATOM 4596 N N . PRO C 1 45 ? 38.707 8.808 50.859 1.00 26.10 58 PRO C N 1
ATOM 4597 C CA . PRO C 1 45 ? 37.444 8.439 51.490 1.00 23.20 58 PRO C CA 1
ATOM 4598 C C . PRO C 1 45 ? 37.694 7.403 52.587 1.00 22.90 58 PRO C C 1
ATOM 4599 O O . PRO C 1 45 ? 38.805 6.881 52.704 1.00 22.43 58 PRO C O 1
ATOM 4603 N N . VAL C 1 46 ? 36.678 7.130 53.395 1.00 22.41 59 VAL C N 1
ATOM 4604 C CA . VAL C 1 46 ? 36.828 6.164 54.468 1.00 21.52 59 VAL C CA 1
ATOM 4605 C C . VAL C 1 46 ? 35.630 5.232 54.534 1.00 20.97 59 VAL C C 1
ATOM 4606 O O . VAL C 1 46 ? 34.480 5.637 54.316 1.00 20.14 59 VAL C O 1
ATOM 4610 N N . LEU C 1 47 ? 35.932 3.966 54.800 1.00 18.09 60 LEU C N 1
ATOM 4611 C CA . LEU C 1 47 ? 34.928 2.968 55.108 1.00 20.76 60 LEU C CA 1
ATOM 4612 C C . LEU C 1 47 ? 35.131 2.482 56.550 1.00 18.70 60 LEU C C 1
ATOM 4613 O O . LEU C 1 47 ? 36.196 1.957 56.891 1.00 19.12 60 LEU C O 1
ATOM 4618 N N . TYR C 1 48 ? 34.112 2.654 57.388 1.00 19.55 61 TYR C N 1
ATOM 4619 C CA . TYR C 1 48 ? 34.118 2.034 58.711 1.00 18.31 61 TYR C CA 1
ATOM 4620 C C . TYR C 1 48 ? 33.590 0.613 58.559 1.00 18.35 61 TYR C C 1
ATOM 4621 O O . TYR C 1 48 ? 32.479 0.394 58.100 1.00 20.28 61 TYR C O 1
ATOM 4630 N N . LEU C 1 49 ? 34.415 -0.359 58.905 1.00 17.75 62 LEU C N 1
ATOM 4631 C CA . LEU C 1 49 ? 34.051 -1.754 58.693 1.00 20.20 62 LEU C CA 1
ATOM 4632 C C . LEU C 1 49 ? 34.001 -2.501 60.038 1.00 17.47 62 LEU C C 1
ATOM 4633 O O . LEU C 1 49 ? 35.034 -2.806 60.625 1.00 17.92 62 LEU C O 1
ATOM 4638 N N . LEU C 1 50 ? 32.796 -2.826 60.480 1.00 18.05 63 LEU C N 1
ATOM 4639 C CA . LEU C 1 50 ? 32.559 -3.274 61.858 1.00 20.93 63 LEU C CA 1
ATOM 4640 C C . LEU C 1 50 ? 32.507 -4.797 62.018 1.00 23.73 63 LEU C C 1
ATOM 4641 O O . LEU C 1 50 ? 31.962 -5.509 61.154 1.00 20.49 63 LEU C O 1
ATOM 4646 N N . HIS C 1 51 ? 33.062 -5.293 63.130 1.00 20.67 64 HIS C N 1
ATOM 4647 C CA . HIS C 1 51 ? 33.076 -6.735 63.398 1.00 21.98 64 HIS C CA 1
ATOM 4648 C C . HIS C 1 51 ? 31.813 -7.203 64.109 1.00 21.82 64 HIS C C 1
ATOM 4649 O O . HIS C 1 51 ? 30.969 -6.393 64.494 1.00 22.16 64 HIS C O 1
ATOM 4656 N N . GLY C 1 52 ? 31.694 -8.518 64.277 1.00 20.90 65 GLY C N 1
ATOM 4657 C CA . GLY C 1 52 ? 30.516 -9.110 64.884 1.00 20.55 65 GLY C CA 1
ATOM 4658 C C . GLY C 1 52 ? 30.684 -9.334 66.379 1.00 22.97 65 GLY C C 1
ATOM 4659 O O . GLY C 1 52 ? 31.746 -9.060 66.938 1.00 21.45 65 GLY C O 1
ATOM 4660 N N . MET C 1 53 ? 29.638 -9.842 67.018 1.00 23.28 66 MET C N 1
ATOM 4661 C CA . MET C 1 53 ? 29.702 -10.183 68.447 1.00 26.96 66 MET C CA 1
ATOM 4662 C C . MET C 1 53 ? 30.790 -11.231 68.709 1.00 27.15 66 MET C C 1
ATOM 4663 O O . MET C 1 53 ? 31.071 -12.062 67.841 1.00 26.76 66 MET C O 1
ATOM 4668 N N . TRP C 1 54 ? 31.405 -11.164 69.890 1.00 27.84 67 TRP C N 1
ATOM 4669 C CA . TRP C 1 54 ? 32.503 -12.049 70.303 1.00 27.17 67 TRP C CA 1
ATOM 4670 C C . TRP C 1 54 ? 33.847 -11.686 69.674 1.00 30.80 67 TRP C C 1
ATOM 4671 O O . TRP C 1 54 ? 34.898 -12.066 70.189 1.00 31.66 67 TRP C O 1
ATOM 4682 N N . GLU C 1 55 ? 33.815 -10.976 68.548 1.00 27.24 68 GLU C N 1
ATOM 4683 C CA . GLU C 1 55 ? 35.029 -10.647 67.800 1.00 24.28 68 GLU C CA 1
ATOM 4684 C C . GLU C 1 55 ? 35.694 -9.363 68.298 1.00 25.14 68 GLU C C 1
ATOM 4685 O O . GLU C 1 55 ? 35.098 -8.600 69.044 1.00 24.88 68 GLU C O 1
ATOM 4691 N N . THR C 1 56 ? 36.933 -9.137 67.879 1.00 23.61 69 THR C N 1
ATOM 4692 C CA . THR C 1 56 ? 37.604 -7.876 68.131 1.00 22.81 69 THR C CA 1
ATOM 4693 C C . THR C 1 56 ? 38.136 -7.284 66.814 1.00 26.04 69 THR C C 1
ATOM 4694 O O . THR C 1 56 ? 37.958 -7.872 65.739 1.00 23.31 69 THR C O 1
ATOM 4698 N N . ASN C 1 57 ? 38.801 -6.135 66.912 1.00 23.37 70 ASN C N 1
ATOM 4699 C CA . ASN C 1 57 ? 39.151 -5.315 65.744 1.00 22.70 70 ASN C CA 1
ATOM 4700 C C . ASN C 1 57 ? 39.980 -5.976 64.634 1.00 22.07 70 ASN C C 1
ATOM 4701 O O . ASN C 1 57 ? 39.839 -5.590 63.481 1.00 26.36 70 ASN C O 1
ATOM 4706 N N . PRO C 1 58 ? 40.851 -6.955 64.959 1.00 24.02 71 PRO C N 1
ATOM 4707 C CA . PRO C 1 58 ? 41.748 -7.458 63.908 1.00 21.19 71 PRO C CA 1
ATOM 4708 C C . PRO C 1 58 ? 41.128 -8.461 62.931 1.00 25.22 71 PRO C C 1
ATOM 4709 O O . PRO C 1 58 ? 41.819 -8.866 61.998 1.00 23.35 71 PRO C O 1
ATOM 4713 N N . VAL C 1 59 ? 39.878 -8.861 63.137 1.00 21.13 72 VAL C N 1
ATOM 4714 C CA . VAL C 1 59 ? 39.334 -9.988 62.389 1.00 20.03 72 VAL C CA 1
ATOM 4715 C C . VAL C 1 59 ? 39.159 -9.674 60.884 1.00 23.40 72 VAL C C 1
ATOM 4716 O O . VAL C 1 59 ? 39.391 -10.543 60.047 1.00 23.68 72 VAL C O 1
ATOM 4720 N N . TRP C 1 60 ? 38.774 -8.447 60.542 1.00 23.07 73 TRP C N 1
ATOM 4721 C CA . TRP C 1 60 ? 38.575 -8.083 59.137 1.00 21.97 73 TRP C CA 1
ATOM 4722 C C . TRP C 1 60 ? 39.892 -8.160 58.357 1.00 21.59 73 TRP C C 1
ATOM 4723 O O . TRP C 1 60 ? 39.905 -8.571 57.197 1.00 23.94 73 TRP C O 1
ATOM 4734 N N . ALA C 1 61 ? 41.005 -7.803 58.989 1.00 20.44 74 ALA C N 1
ATOM 4735 C CA . ALA C 1 61 ? 42.296 -7.950 58.337 1.00 21.79 74 ALA C CA 1
ATOM 4736 C C . ALA C 1 61 ? 42.772 -9.408 58.335 1.00 25.47 74 ALA C C 1
ATOM 4737 O O . ALA C 1 61 ? 43.278 -9.898 57.331 1.00 25.15 74 ALA C O 1
ATOM 4739 N N . GLU C 1 62 ? 42.601 -10.108 59.449 1.00 22.45 75 GLU C N 1
ATOM 4740 C CA . GLU C 1 62 ? 43.186 -11.440 59.596 1.00 22.20 75 GLU C CA 1
ATOM 4741 C C . GLU C 1 62 ? 42.391 -12.538 58.903 1.00 20.59 75 GLU C C 1
ATOM 4742 O O . GLU C 1 62 ? 42.973 -13.441 58.320 1.00 25.80 75 GLU C O 1
ATOM 4748 N N . ARG C 1 63 ? 41.068 -12.479 58.973 1.00 21.23 76 ARG C N 1
ATOM 4749 C CA . ARG C 1 63 ? 40.238 -13.503 58.345 1.00 22.80 76 ARG C CA 1
ATOM 4750 C C . ARG C 1 63 ? 39.494 -12.944 57.118 1.00 23.72 76 ARG C C 1
ATOM 4751 O O . ARG C 1 63 ? 39.174 -13.684 56.188 1.00 21.07 76 ARG C O 1
ATOM 4759 N N . GLY C 1 64 ? 39.199 -11.650 57.137 1.00 21.78 77 GLY C N 1
ATOM 4760 C CA . GLY C 1 64 ? 38.548 -10.996 56.016 1.00 21.20 77 GLY C CA 1
ATOM 4761 C C . GLY C 1 64 ? 39.532 -10.755 54.889 1.00 19.78 77 GLY C C 1
ATOM 4762 O O . GLY C 1 64 ? 39.126 -10.576 53.746 1.00 23.14 77 GLY C O 1
ATOM 4763 N N . HIS C 1 65 ? 40.821 -10.779 55.215 1.00 19.17 78 HIS C N 1
ATOM 4764 C CA . HIS C 1 65 ? 41.895 -10.473 54.260 1.00 20.69 78 HIS C CA 1
ATOM 4765 C C . HIS C 1 65 ? 41.673 -9.147 53.527 1.00 22.54 78 HIS C C 1
ATOM 4766 O O . HIS C 1 65 ? 41.888 -9.058 52.304 1.00 20.03 78 HIS C O 1
ATOM 4773 N N . VAL C 1 66 ? 41.264 -8.117 54.270 1.00 18.70 79 VAL C N 1
ATOM 4774 C CA . VAL C 1 66 ? 40.930 -6.836 53.653 1.00 20.18 79 VAL C CA 1
ATOM 4775 C C . VAL C 1 66 ? 42.081 -6.281 52.821 1.00 21.50 79 VAL C C 1
ATOM 4776 O O . VAL C 1 66 ? 41.845 -5.743 51.748 1.00 21.43 79 VAL C O 1
ATOM 4780 N N . LYS C 1 67 ? 43.317 -6.409 53.296 1.00 18.36 80 LYS C N 1
ATOM 4781 C CA . LYS C 1 67 ? 44.439 -5.887 52.516 1.00 24.39 80 LYS C CA 1
ATOM 4782 C C . LYS C 1 67 ? 44.528 -6.552 51.127 1.00 22.90 80 LYS C C 1
ATOM 4783 O O . LYS C 1 67 ? 44.712 -5.876 50.115 1.00 20.58 80 LYS C O 1
ATOM 4789 N N . ASP C 1 68 ? 44.400 -7.876 51.090 1.00 21.80 81 ASP C N 1
ATOM 4790 C CA . ASP C 1 68 ? 44.545 -8.617 49.834 1.00 21.66 81 ASP C CA 1
ATOM 4791 C C . ASP C 1 68 ? 43.416 -8.316 48.864 1.00 20.49 81 ASP C C 1
ATOM 4792 O O . ASP C 1 68 ? 43.641 -8.242 47.656 1.00 22.21 81 ASP C O 1
ATOM 4797 N N . VAL C 1 69 ? 42.199 -8.173 49.380 1.00 19.13 82 VAL C N 1
ATOM 4798 C CA . VAL C 1 69 ? 41.064 -7.845 48.533 1.00 19.67 82 VAL C CA 1
ATOM 4799 C C . VAL C 1 69 ? 41.214 -6.422 47.981 1.00 22.53 82 VAL C C 1
ATOM 4800 O O . VAL C 1 69 ? 41.008 -6.197 46.787 1.00 19.66 82 VAL C O 1
ATOM 4804 N N . MET C 1 70 ? 41.592 -5.465 48.836 1.00 20.19 83 MET C N 1
ATOM 4805 C CA . MET C 1 70 ? 41.826 -4.107 48.353 1.00 18.08 83 MET C CA 1
ATOM 4806 C C . MET C 1 70 ? 42.949 -4.034 47.314 1.00 19.71 83 MET C C 1
ATOM 4807 O O . MET C 1 70 ? 42.823 -3.319 46.319 1.00 23.71 83 MET C O 1
ATOM 4812 N N . ASP C 1 71 ? 44.047 -4.746 47.538 1.00 17.78 84 ASP C N 1
ATOM 4813 C CA . ASP C 1 71 ? 45.157 -4.710 46.594 1.00 23.03 84 ASP C CA 1
ATOM 4814 C C . ASP C 1 71 ? 44.713 -5.185 45.202 1.00 24.37 84 ASP C C 1
ATOM 4815 O O . ASP C 1 71 ? 45.096 -4.598 44.195 1.00 23.17 84 ASP C O 1
ATOM 4820 N N . ARG C 1 72 ? 43.888 -6.234 45.168 1.00 21.93 85 ARG C N 1
ATOM 4821 C CA . ARG C 1 72 ? 43.256 -6.695 43.933 1.00 19.32 85 ARG C CA 1
ATOM 4822 C C . ARG C 1 72 ? 42.326 -5.630 43.325 1.00 22.76 85 ARG C C 1
ATOM 4823 O O . ARG C 1 72 ? 42.473 -5.254 42.153 1.00 21.58 85 ARG C O 1
ATOM 4831 N N . LEU C 1 73 ? 41.374 -5.128 44.107 1.00 20.33 86 LEU C N 1
ATOM 4832 C CA . LEU C 1 73 ? 40.351 -4.261 43.547 1.00 18.95 86 LEU C CA 1
ATOM 4833 C C . LEU C 1 73 ? 40.880 -2.851 43.241 1.00 23.04 86 LEU C C 1
ATOM 4834 O O . LEU C 1 73 ? 40.386 -2.182 42.330 1.00 21.40 86 LEU C O 1
ATOM 4839 N N . VAL C 1 74 ? 41.898 -2.401 43.969 1.00 19.97 87 VAL C N 1
ATOM 4840 C CA . VAL C 1 74 ? 42.496 -1.107 43.652 1.00 19.69 87 VAL C CA 1
ATOM 4841 C C . VAL C 1 74 ? 43.238 -1.203 42.311 1.00 21.48 87 VAL C C 1
ATOM 4842 O O . VAL C 1 74 ? 43.135 -0.308 41.481 1.00 23.32 87 VAL C O 1
ATOM 4846 N N . ALA C 1 75 ? 43.954 -2.299 42.090 1.00 23.02 88 ALA C N 1
ATOM 4847 C CA . ALA C 1 75 ? 44.726 -2.476 40.852 1.00 25.40 88 ALA C CA 1
ATOM 4848 C C . ALA C 1 75 ? 43.840 -2.584 39.607 1.00 26.17 88 ALA C C 1
ATOM 4849 O O . ALA C 1 75 ? 44.243 -2.167 38.533 1.00 28.83 88 ALA C O 1
ATOM 4851 N N . SER C 1 76 ? 42.641 -3.140 39.756 1.00 23.98 89 SER C N 1
ATOM 4852 C CA . SER C 1 76 ? 41.714 -3.282 38.636 1.00 23.02 89 SER C CA 1
ATOM 4853 C C . SER C 1 76 ? 40.847 -2.039 38.442 1.00 27.50 89 SER C C 1
ATOM 4854 O O . SER C 1 76 ? 40.120 -1.934 37.459 1.00 24.85 89 SER C O 1
ATOM 4857 N N . GLY C 1 77 ? 40.906 -1.114 39.394 1.00 21.57 90 GLY C N 1
ATOM 4858 C CA . GLY C 1 77 ? 40.072 0.072 39.354 1.00 23.16 90 GLY C CA 1
ATOM 4859 C C . GLY C 1 77 ? 38.659 -0.136 39.881 1.00 25.53 90 GLY C C 1
ATOM 4860 O O . GLY C 1 77 ? 37.868 0.797 39.912 1.00 24.11 90 GLY C O 1
ATOM 4861 N N . GLU C 1 78 ? 38.322 -1.354 40.288 1.00 19.61 91 GLU C N 1
ATOM 4862 C CA . GLU C 1 78 ? 36.984 -1.602 40.808 1.00 20.69 91 GLU C CA 1
ATOM 4863 C C . GLU C 1 78 ? 36.756 -0.950 42.180 1.00 24.44 91 GLU C C 1
ATOM 4864 O O . GLU C 1 78 ? 35.628 -0.586 42.522 1.00 20.75 91 GLU C O 1
ATOM 4870 N N . ALA C 1 79 ? 37.820 -0.814 42.969 1.00 19.47 92 ALA C N 1
ATOM 4871 C CA . ALA C 1 79 ? 37.720 -0.037 44.205 1.00 20.12 92 ALA C CA 1
ATOM 4872 C C . ALA C 1 79 ? 38.691 1.125 44.132 1.00 19.98 92 ALA C C 1
ATOM 4873 O O . ALA C 1 79 ? 39.775 0.982 43.574 1.00 22.17 92 ALA C O 1
ATOM 4875 N N . CYS C 1 80 ? 38.312 2.276 44.681 1.00 21.58 93 CYS C N 1
ATOM 4876 C CA . CYS C 1 80 ? 39.264 3.376 44.818 1.00 22.36 93 CYS C CA 1
ATOM 4877 C C . CYS C 1 80 ? 40.088 3.188 46.094 1.00 26.69 93 CYS C C 1
ATOM 4878 O O . CYS C 1 80 ? 39.702 2.434 46.994 1.00 24.28 93 CYS C O 1
ATOM 4881 N N . GLU C 1 81 ? 41.242 3.837 46.172 1.00 24.62 94 GLU C N 1
ATOM 4882 C CA . GLU C 1 81 ? 41.980 3.815 47.421 1.00 27.61 94 GLU C CA 1
ATOM 4883 C C . GLU C 1 81 ? 41.128 4.482 48.505 1.00 24.20 94 GLU C C 1
ATOM 4884 O O . GLU C 1 81 ? 40.475 5.494 48.270 1.00 24.85 94 GLU C O 1
ATOM 4890 N N . MET C 1 82 ? 41.103 3.883 49.684 1.00 24.18 95 MET C N 1
ATOM 4891 C CA . MET C 1 82 ? 40.296 4.403 50.777 1.00 23.21 95 MET C CA 1
ATOM 4892 C C . MET C 1 82 ? 40.881 3.929 52.097 1.00 24.19 95 MET C C 1
ATOM 4893 O O . MET C 1 82 ? 41.542 2.891 52.154 1.00 22.05 95 MET C O 1
ATOM 4898 N N . ILE C 1 83 ? 40.649 4.708 53.146 1.00 23.60 96 ILE C N 1
ATOM 4899 C CA . ILE C 1 83 ? 40.965 4.285 54.510 1.00 21.83 96 ILE C CA 1
ATOM 4900 C C . ILE C 1 83 ? 39.877 3.310 54.957 1.00 19.27 96 ILE C C 1
ATOM 4901 O O . ILE C 1 83 ? 38.682 3.577 54.777 1.00 21.00 96 ILE C O 1
ATOM 4906 N N . ILE C 1 84 ? 40.279 2.170 55.508 1.00 17.37 97 ILE C N 1
ATOM 4907 C CA . ILE C 1 84 ? 39.312 1.240 56.060 1.00 20.85 97 ILE C CA 1
ATOM 4908 C C . ILE C 1 84 ? 39.660 1.015 57.538 1.00 22.51 97 ILE C C 1
ATOM 4909 O O . ILE C 1 84 ? 40.814 0.750 57.880 1.00 22.24 97 ILE C O 1
ATOM 4914 N N . VAL C 1 85 ? 38.674 1.121 58.416 1.00 21.46 98 VAL C N 1
ATOM 4915 C CA . VAL C 1 85 ? 38.999 1.012 59.844 1.00 18.86 98 VAL C CA 1
ATOM 4916 C C . VAL C 1 85 ? 37.957 0.224 60.624 1.00 20.42 98 VAL C C 1
ATOM 4917 O O . VAL C 1 85 ? 36.750 0.356 60.403 1.00 18.04 98 VAL C O 1
ATOM 4921 N N . THR C 1 86 ? 38.457 -0.604 61.539 1.00 19.25 99 THR C N 1
ATOM 4922 C CA . THR C 1 86 ? 37.630 -1.438 62.394 1.00 20.39 99 THR C CA 1
ATOM 4923 C C . THR C 1 86 ? 37.997 -1.138 63.852 1.00 20.87 99 THR C C 1
ATOM 4924 O O . THR C 1 86 ? 39.120 -1.428 64.269 1.00 19.65 99 THR C O 1
ATOM 4928 N N . PRO C 1 87 ? 37.080 -0.515 64.609 1.00 20.33 100 PRO C N 1
ATOM 4929 C CA . PRO C 1 87 ? 37.358 -0.281 66.036 1.00 21.55 100 PRO C CA 1
ATOM 4930 C C . PRO C 1 87 ? 37.035 -1.526 66.868 1.00 22.37 100 PRO C C 1
ATOM 4931 O O . PRO C 1 87 ? 36.211 -2.333 66.427 1.00 21.99 100 PRO C O 1
ATOM 4935 N N . ASN C 1 88 ? 37.642 -1.691 68.046 1.00 22.11 101 ASN C N 1
ATOM 4936 C CA . ASN C 1 88 ? 37.239 -2.807 68.900 1.00 22.18 101 ASN C CA 1
ATOM 4937 C C . ASN C 1 88 ? 35.922 -2.485 69.578 1.00 25.15 101 ASN C C 1
ATOM 4938 O O . ASN C 1 88 ? 35.817 -1.498 70.313 1.00 26.24 101 ASN C O 1
ATOM 4943 N N . ALA C 1 89 ? 34.923 -3.321 69.333 1.00 22.50 102 ALA C N 1
ATOM 4944 C CA . ALA C 1 89 ? 33.618 -3.171 69.961 1.00 21.01 102 ALA C CA 1
ATOM 4945 C C . ALA C 1 89 ? 33.173 -4.492 70.557 1.00 22.61 102 ALA C C 1
ATOM 4946 O O . ALA C 1 89 ? 31.977 -4.732 70.725 1.00 23.11 102 ALA C O 1
ATOM 4948 N N . GLY C 1 90 ? 34.127 -5.369 70.848 1.00 22.88 103 GLY C N 1
ATOM 4949 C CA . GLY C 1 90 ? 33.764 -6.709 71.282 1.00 22.90 103 GLY C CA 1
ATOM 4950 C C . GLY C 1 90 ? 34.727 -7.416 72.211 1.00 23.33 103 GLY C C 1
ATOM 4951 O O . GLY C 1 90 ? 35.378 -6.792 73.046 1.00 25.44 103 GLY C O 1
ATOM 4952 N N . GLY C 1 91 ? 34.800 -8.737 72.053 1.00 25.41 104 GLY C N 1
ATOM 4953 C CA . GLY C 1 91 ? 35.518 -9.614 72.957 1.00 25.69 104 GLY C CA 1
ATOM 4954 C C . GLY C 1 91 ? 34.562 -10.623 73.580 1.00 28.45 104 GLY C C 1
ATOM 4955 O O . GLY C 1 91 ? 33.381 -10.657 73.230 1.00 26.63 104 GLY C O 1
ATOM 4956 N N . ASN C 1 92 ? 35.068 -11.449 74.496 1.00 30.24 105 ASN C N 1
ATOM 4957 C CA . ASN C 1 92 ? 34.235 -12.420 75.219 1.00 30.56 105 ASN C CA 1
ATOM 4958 C C . ASN C 1 92 ? 32.999 -11.754 75.826 1.00 27.68 105 ASN C C 1
ATOM 4959 O O . ASN C 1 92 ? 33.109 -10.817 76.606 1.00 30.71 105 ASN C O 1
ATOM 4964 N N . ILE C 1 93 ? 31.817 -12.233 75.463 1.00 28.62 106 ILE C N 1
ATOM 4965 C CA . ILE C 1 93 ? 30.598 -11.519 75.819 1.00 30.93 106 ILE C CA 1
ATOM 4966 C C . ILE C 1 93 ? 30.296 -11.580 77.317 1.00 34.08 106 ILE C C 1
ATOM 4967 O O . ILE C 1 93 ? 29.475 -10.812 77.814 1.00 32.87 106 ILE C O 1
ATOM 4972 N N . HIS C 1 94 ? 30.957 -12.484 78.033 1.00 33.22 107 HIS C N 1
ATOM 4973 C CA . HIS C 1 94 ? 30.736 -12.585 79.476 1.00 40.15 107 HIS C CA 1
ATOM 4974 C C . HIS C 1 94 ? 31.693 -11.678 80.245 1.00 38.27 107 HIS C C 1
ATOM 4975 O O . HIS C 1 94 ? 31.476 -11.400 81.418 1.00 49.72 107 HIS C O 1
ATOM 4982 N N . LEU C 1 95 ? 32.741 -11.204 79.577 1.00 35.43 108 LEU C N 1
ATOM 4983 C CA . LEU C 1 95 ? 33.758 -10.383 80.226 1.00 36.46 108 LEU C CA 1
ATOM 4984 C C . LEU C 1 95 ? 33.777 -8.956 79.701 1.00 39.37 108 LEU C C 1
ATOM 4985 O O . LEU C 1 95 ? 34.012 -8.019 80.464 1.00 36.19 108 LEU C O 1
ATOM 4990 N N . GLU C 1 96 ? 33.555 -8.809 78.391 1.00 35.62 109 GLU C N 1
ATOM 4991 C CA . GLU C 1 96 ? 33.777 -7.545 77.685 1.00 33.83 109 GLU C CA 1
ATOM 4992 C C . GLU C 1 96 ? 32.492 -6.952 77.105 1.00 28.21 109 GLU C C 1
ATOM 4993 O O . GLU C 1 96 ? 31.584 -7.673 76.706 1.00 30.58 109 GLU C O 1
ATOM 4999 N N . TRP C 1 97 ? 32.440 -5.633 77.034 1.00 24.81 110 TRP C N 1
ATOM 5000 C CA . TRP C 1 97 ? 31.325 -4.955 76.399 1.00 27.76 110 TRP C CA 1
ATOM 5001 C C . TRP C 1 97 ? 31.277 -5.213 74.889 1.00 28.02 110 TRP C C 1
ATOM 5002 O O . TRP C 1 97 ? 32.239 -4.923 74.177 1.00 28.03 110 TRP C O 1
ATOM 5013 N N . ASN C 1 98 ? 30.152 -5.741 74.422 1.00 25.23 111 ASN C N 1
ATOM 5014 C CA . ASN C 1 98 ? 29.878 -5.889 72.989 1.00 23.57 111 ASN C CA 1
ATOM 5015 C C . ASN C 1 98 ? 28.801 -4.904 72.548 1.00 26.02 111 ASN C C 1
ATOM 5016 O O . ASN C 1 98 ? 27.796 -4.740 73.233 1.00 22.58 111 ASN C O 1
ATOM 5021 N N . GLY C 1 99 ? 28.991 -4.238 71.414 1.00 24.38 112 GLY C N 1
ATOM 5022 C CA . GLY C 1 99 ? 27.915 -3.407 70.900 1.00 22.27 112 GLY C CA 1
ATOM 5023 C C . GLY C 1 99 ? 28.325 -2.027 70.440 1.00 23.31 112 GLY C C 1
ATOM 5024 O O . GLY C 1 99 ? 29.411 -1.561 70.775 1.00 23.61 112 GLY C O 1
ATOM 5025 N N . TYR C 1 100 ? 27.437 -1.368 69.692 1.00 22.88 113 TYR C N 1
ATOM 5026 C CA . TYR C 1 100 ? 27.771 -0.130 68.978 1.00 21.26 113 TYR C CA 1
ATOM 5027 C C . TYR C 1 100 ? 26.956 1.075 69.434 1.00 22.17 113 TYR C C 1
ATOM 5028 O O . TYR C 1 100 ? 27.297 2.206 69.107 1.00 22.63 113 TYR C O 1
ATOM 5037 N N . PHE C 1 101 ? 25.886 0.847 70.191 1.00 25.37 114 PHE C N 1
ATOM 5038 C CA . PHE C 1 101 ? 25.030 1.962 70.592 1.00 22.29 114 PHE C CA 1
ATOM 5039 C C . PHE C 1 101 ? 25.332 2.365 72.041 1.00 26.19 114 PHE C C 1
ATOM 5040 O O . PHE C 1 101 ? 25.980 1.620 72.774 1.00 23.52 114 PHE C O 1
ATOM 5048 N N . ASP C 1 102 ? 24.863 3.540 72.444 1.00 26.72 115 ASP C N 1
ATOM 5049 C CA . ASP C 1 102 ? 25.029 3.989 73.827 1.00 27.75 115 ASP C CA 1
ATOM 5050 C C . ASP C 1 102 ? 24.223 3.126 74.782 1.00 26.83 115 ASP C C 1
ATOM 5051 O O . ASP C 1 102 ? 22.997 3.009 74.665 1.00 28.72 115 ASP C O 1
ATOM 5056 N N . MET C 1 103 ? 24.938 2.501 75.709 1.00 24.49 116 MET C N 1
ATOM 5057 C CA . MET C 1 103 ? 24.336 1.664 76.735 1.00 26.03 116 MET C CA 1
ATOM 5058 C C . MET C 1 103 ? 24.709 2.187 78.133 1.00 26.85 116 MET C C 1
ATOM 5059 O O . MET C 1 103 ? 25.686 2.919 78.287 1.00 26.18 116 MET C O 1
ATOM 5064 N N . PRO C 1 104 ? 23.929 1.813 79.156 1.00 33.22 117 PRO C N 1
ATOM 5065 C CA . PRO C 1 104 ? 24.235 2.260 80.534 1.00 29.71 117 PRO C CA 1
ATOM 5066 C C . PRO C 1 104 ? 25.616 1.793 80.994 1.00 22.76 117 PRO C C 1
ATOM 5067 O O . PRO C 1 104 ? 25.846 0.588 81.094 1.00 29.41 117 PRO C O 1
ATOM 5071 N N . GLY C 1 105 ? 26.527 2.728 81.235 1.00 27.08 118 GLY C N 1
ATOM 5072 C CA . GLY C 1 105 ? 27.887 2.385 81.618 1.00 28.77 118 GLY C CA 1
ATOM 5073 C C . GLY C 1 105 ? 28.897 2.215 80.481 1.00 32.22 118 GLY C C 1
ATOM 5074 O O . GLY C 1 105 ? 30.073 1.930 80.724 1.00 28.70 118 GLY C O 1
ATOM 5075 N N . TRP C 1 106 ? 28.449 2.408 79.242 1.00 29.88 119 TRP C N 1
ATOM 5076 C CA . TRP C 1 106 ? 29.278 2.136 78.071 1.00 26.92 119 TRP C CA 1
ATOM 5077 C C . TRP C 1 106 ? 28.680 2.857 76.858 1.00 25.95 119 TRP C C 1
ATOM 5078 O O . TRP C 1 106 ? 27.901 2.287 76.097 1.00 26.41 119 TRP C O 1
ATOM 5089 N N . LYS C 1 107 ? 29.035 4.125 76.706 1.00 22.19 120 LYS C N 1
ATOM 5090 C CA . LYS C 1 107 ? 28.430 4.970 75.704 1.00 24.22 120 LYS C CA 1
ATOM 5091 C C . LYS C 1 107 ? 29.273 4.874 74.427 1.00 23.53 120 LYS C C 1
ATOM 5092 O O . LYS C 1 107 ? 30.006 5.799 74.081 1.00 20.52 120 LYS C O 1
ATOM 5098 N N . TYR C 1 108 ? 29.188 3.729 73.756 1.00 24.88 121 TYR C N 1
ATOM 5099 C CA . TYR C 1 108 ? 30.098 3.449 72.649 1.00 23.96 121 TYR C CA 1
ATOM 5100 C C . TYR C 1 108 ? 29.844 4.381 71.475 1.00 20.54 121 TYR C C 1
ATOM 5101 O O . TYR C 1 108 ? 30.780 4.831 70.816 1.00 24.83 121 TYR C O 1
ATOM 5110 N N . GLU C 1 109 ? 28.586 4.695 71.213 1.00 21.49 122 GLU C N 1
ATOM 5111 C CA . GLU C 1 109 ? 28.277 5.552 70.077 1.00 22.16 122 GLU C CA 1
ATOM 5112 C C . GLU C 1 109 ? 28.851 6.953 70.303 1.00 28.53 122 GLU C C 1
ATOM 5113 O O . GLU C 1 109 ? 29.387 7.594 69.381 1.00 24.48 122 GLU C O 1
ATOM 5119 N N . THR C 1 110 ? 28.759 7.432 71.542 1.00 24.67 123 THR C N 1
ATOM 5120 C CA . THR C 1 110 ? 29.295 8.744 71.857 1.00 23.29 123 THR C CA 1
ATOM 5121 C C . THR C 1 110 ? 30.807 8.717 71.675 1.00 22.17 123 THR C C 1
ATOM 5122 O O . THR C 1 110 ? 31.396 9.675 71.177 1.00 23.37 123 THR C O 1
ATOM 5126 N N . PHE C 1 111 ? 31.430 7.604 72.061 1.00 21.90 124 PHE C N 1
ATOM 5127 C CA . PHE C 1 111 ? 32.858 7.417 71.814 1.00 23.80 124 PHE C CA 1
ATOM 5128 C C . PHE C 1 111 ? 33.141 7.449 70.302 1.00 26.52 124 PHE C C 1
ATOM 5129 O O . PHE C 1 111 ? 34.094 8.081 69.844 1.00 25.59 124 PHE C O 1
ATOM 5137 N N . PHE C 1 112 ? 32.311 6.746 69.539 1.00 26.40 125 PHE C N 1
ATOM 5138 C CA . PHE C 1 112 ? 32.531 6.623 68.092 1.00 25.98 125 PHE C CA 1
ATOM 5139 C C . PHE C 1 112 ? 32.518 7.998 67.415 1.00 22.06 125 PHE C C 1
ATOM 5140 O O . PHE C 1 112 ? 33.445 8.360 66.692 1.00 26.79 125 PHE C O 1
ATOM 5148 N N . TYR C 1 113 ? 31.470 8.768 67.672 1.00 27.24 126 TYR C N 1
ATOM 5149 C CA . TYR C 1 113 ? 31.264 10.050 66.990 1.00 27.82 126 TYR C CA 1
ATOM 5150 C C . TYR C 1 113 ? 32.000 11.258 67.555 1.00 33.19 126 TYR C C 1
ATOM 5151 O O . TYR C 1 113 ? 32.260 12.206 66.805 1.00 28.10 126 TYR C O 1
ATOM 5160 N N . THR C 1 114 ? 32.334 11.256 68.849 1.00 26.12 127 THR C N 1
ATOM 5161 C CA . THR C 1 114 ? 32.965 12.461 69.403 1.00 27.93 127 THR C CA 1
ATOM 5162 C C . THR C 1 114 ? 34.444 12.256 69.654 1.00 27.02 127 THR C C 1
ATOM 5163 O O . THR C 1 114 ? 35.172 13.226 69.832 1.00 28.51 127 THR C O 1
ATOM 5167 N N . GLU C 1 115 ? 34.895 11.003 69.678 1.00 24.63 128 GLU C N 1
ATOM 5168 C CA . GLU C 1 115 ? 36.312 10.716 69.926 1.00 25.67 128 GLU C CA 1
ATOM 5169 C C . GLU C 1 115 ? 36.976 9.931 68.779 1.00 28.87 128 GLU C C 1
ATOM 5170 O O . GLU C 1 115 ? 38.013 10.340 68.243 1.00 28.12 128 GLU C O 1
ATOM 5176 N N . PHE C 1 116 ? 36.392 8.791 68.421 1.00 26.57 129 PHE C N 1
ATOM 5177 C CA . PHE C 1 116 ? 37.038 7.896 67.455 1.00 24.32 129 PHE C CA 1
ATOM 5178 C C . PHE C 1 116 ? 37.080 8.506 66.060 1.00 22.99 129 PHE C C 1
ATOM 5179 O O . PHE C 1 116 ? 38.148 8.631 65.476 1.00 23.66 129 PHE C O 1
ATOM 5187 N N . LEU C 1 117 ? 35.922 8.896 65.539 1.00 24.64 130 LEU C N 1
ATOM 5188 C CA . LEU C 1 117 ? 35.842 9.390 64.160 1.00 24.06 130 LEU C CA 1
ATOM 5189 C C . LEU C 1 117 ? 36.721 10.632 63.925 1.00 26.87 130 LEU C C 1
ATOM 5190 O O . LEU C 1 117 ? 37.488 10.670 62.968 1.00 27.40 130 LEU C O 1
ATOM 5195 N N . PRO C 1 118 ? 36.644 11.648 64.812 1.00 30.61 131 PRO C N 1
ATOM 5196 C CA . PRO C 1 118 ? 37.526 12.803 64.587 1.00 27.33 131 PRO C CA 1
ATOM 5197 C C . PRO C 1 118 ? 39.012 12.455 64.633 1.00 24.88 131 PRO C C 1
ATOM 5198 O O . PRO C 1 118 ? 39.783 12.977 63.830 1.00 29.94 131 PRO C O 1
ATOM 5202 N N . TYR C 1 119 ? 39.409 11.588 65.553 1.00 26.76 132 TYR C N 1
ATOM 5203 C CA . TYR C 1 119 ? 40.809 11.201 65.685 1.00 27.41 132 TYR C CA 1
ATOM 5204 C C . TYR C 1 119 ? 41.307 10.441 64.451 1.00 29.80 132 TYR C C 1
ATOM 5205 O O . TYR C 1 119 ? 42.401 10.702 63.952 1.00 28.60 132 TYR C O 1
ATOM 5214 N N . ILE C 1 120 ? 40.508 9.485 63.985 1.00 27.43 133 ILE C N 1
ATOM 5215 C CA . ILE C 1 120 ? 40.870 8.672 62.832 1.00 26.39 133 ILE C CA 1
ATOM 5216 C C . ILE C 1 120 ? 40.985 9.530 61.576 1.00 25.44 133 ILE C C 1
ATOM 5217 O O . ILE C 1 120 ? 41.962 9.435 60.823 1.00 25.87 133 ILE C O 1
ATOM 5222 N N . GLU C 1 121 ? 39.985 10.373 61.355 1.00 26.01 134 GLU C N 1
ATOM 5223 C CA . GLU C 1 121 ? 39.881 11.077 60.083 1.00 27.76 134 GLU C CA 1
ATOM 5224 C C . GLU C 1 121 ? 40.907 12.187 59.955 1.00 31.69 134 GLU C C 1
ATOM 5225 O O . GLU C 1 121 ? 41.257 12.575 58.845 1.00 29.77 134 GLU C O 1
ATOM 5231 N N . LYS C 1 122 ? 41.416 12.664 61.090 1.00 31.15 135 LYS C N 1
ATOM 5232 C CA . LYS C 1 122 ? 42.550 13.577 61.096 1.00 28.37 135 LYS C CA 1
ATOM 5233 C C . LYS C 1 122 ? 43.872 12.829 60.925 1.00 27.29 135 LYS C C 1
ATOM 5234 O O . LYS C 1 122 ? 44.703 13.194 60.103 1.00 30.10 135 LYS C O 1
ATOM 5240 N N . LYS C 1 123 ? 44.061 11.763 61.689 1.00 26.60 136 LYS C N 1
ATOM 5241 C CA . LYS C 1 123 ? 45.334 11.056 61.677 1.00 26.00 136 LYS C CA 1
ATOM 5242 C C . LYS C 1 123 ? 45.614 10.382 60.338 1.00 28.08 136 LYS C C 1
ATOM 5243 O O . LYS C 1 123 ? 46.758 10.328 59.891 1.00 24.95 136 LYS C O 1
ATOM 5249 N N . TYR C 1 124 ? 44.573 9.855 59.705 1.00 28.60 137 TYR C N 1
ATOM 5250 C CA . TYR C 1 124 ? 44.777 9.067 58.485 1.00 30.18 137 TYR C CA 1
ATOM 5251 C C . TYR C 1 124 ? 44.256 9.793 57.249 1.00 28.21 137 TYR C C 1
ATOM 5252 O O . TYR C 1 124 ? 43.952 9.166 56.227 1.00 29.21 137 TYR C O 1
ATOM 5261 N N . ARG C 1 125 ? 44.176 11.120 57.350 1.00 29.79 138 ARG C N 1
ATOM 5262 C CA . ARG C 1 125 ? 43.938 12.008 56.205 1.00 27.60 138 ARG C CA 1
ATOM 5263 C C . ARG C 1 125 ? 42.691 11.664 55.392 1.00 31.30 138 ARG C C 1
ATOM 5264 O O . ARG C 1 125 ? 42.751 11.493 54.170 1.00 29.44 138 ARG C O 1
ATOM 5272 N N . VAL C 1 126 ? 41.565 11.568 56.084 1.00 28.80 139 VAL C N 1
ATOM 5273 C CA . VAL C 1 126 ? 40.284 11.304 55.454 1.00 25.08 139 VAL C CA 1
ATOM 5274 C C . VAL C 1 126 ? 39.684 12.621 54.970 1.00 33.11 139 VAL C C 1
ATOM 5275 O O . VAL C 1 126 ? 39.828 13.641 55.634 1.00 29.78 139 VAL C O 1
ATOM 5279 N N . ILE C 1 127 ? 39.037 12.604 53.805 1.00 29.07 140 ILE C N 1
ATOM 5280 C CA . ILE C 1 127 ? 38.477 13.821 53.225 1.00 33.22 140 ILE C CA 1
ATOM 5281 C C . ILE C 1 127 ? 37.569 14.534 54.227 1.00 33.45 140 ILE C C 1
ATOM 5282 O O . ILE C 1 127 ? 37.647 15.750 54.388 1.00 32.69 140 ILE C O 1
ATOM 5287 N N . GLY C 1 128 ? 36.731 13.773 54.920 1.00 30.99 141 GLY C N 1
ATOM 5288 C CA . GLY C 1 128 ? 36.030 14.300 56.075 1.00 29.26 141 GLY C CA 1
ATOM 5289 C C . GLY C 1 128 ? 34.599 14.728 55.842 1.00 33.16 141 GLY C C 1
ATOM 5290 O O . GLY C 1 128 ? 33.968 15.279 56.746 1.00 30.05 141 GLY C O 1
ATOM 5291 N N . ASP C 1 129 ? 34.071 14.491 54.646 1.00 27.49 142 ASP C N 1
ATOM 5292 C CA . ASP C 1 129 ? 32.667 14.789 54.424 1.00 26.21 142 ASP C CA 1
ATOM 5293 C C . ASP C 1 129 ? 31.846 13.522 54.174 1.00 27.26 142 ASP C C 1
ATOM 5294 O O . ASP C 1 129 ? 32.383 12.424 53.981 1.00 26.14 142 ASP C O 1
ATOM 5299 N N . ARG C 1 130 ? 30.535 13.709 54.198 1.00 25.12 143 ARG C N 1
ATOM 5300 C CA . ARG C 1 130 ? 29.542 12.659 54.026 1.00 27.57 143 ARG C CA 1
ATOM 5301 C C . ARG C 1 130 ? 29.693 11.893 52.712 1.00 31.66 143 ARG C C 1
ATOM 5302 O O . ARG C 1 130 ? 29.536 10.671 52.650 1.00 27.00 143 ARG C O 1
ATOM 5310 N N . GLN C 1 131 ? 30.007 12.642 51.667 1.00 27.21 144 GLN C N 1
ATOM 5311 C CA . GLN C 1 131 ? 30.128 12.113 50.321 1.00 27.41 144 GLN C CA 1
ATOM 5312 C C . GLN C 1 131 ? 31.279 11.123 50.190 1.00 27.07 144 GLN C C 1
ATOM 5313 O O . GLN C 1 131 ? 31.341 10.361 49.222 1.00 29.35 144 GLN C O 1
ATOM 5319 N N . HIS C 1 132 ? 32.195 11.137 51.154 1.00 25.85 145 HIS C N 1
ATOM 5320 C CA . HIS C 1 132 ? 33.324 10.212 51.154 1.00 25.17 145 HIS C CA 1
ATOM 5321 C C . HIS C 1 132 ? 33.435 9.399 52.452 1.00 25.09 145 HIS C C 1
ATOM 5322 O O . HIS C 1 132 ? 34.533 9.038 52.895 1.00 23.14 145 HIS C O 1
ATOM 5329 N N . ARG C 1 133 ? 32.290 9.098 53.047 1.00 23.49 146 ARG C N 1
ATOM 5330 C CA . ARG C 1 133 ? 32.272 8.307 54.271 1.00 22.36 146 ARG C CA 1
ATOM 5331 C C . ARG C 1 133 ? 31.215 7.230 54.178 1.00 23.03 146 ARG C C 1
ATOM 5332 O O . ARG C 1 133 ? 30.046 7.529 53.955 1.00 25.62 146 ARG C O 1
ATOM 5340 N N . ALA C 1 134 ? 31.621 5.972 54.353 1.00 21.22 147 ALA C N 1
ATOM 5341 C CA . ALA C 1 134 ? 30.678 4.865 54.246 1.00 21.49 147 ALA C CA 1
ATOM 5342 C C . ALA C 1 134 ? 30.816 3.946 55.456 1.00 18.30 147 ALA C C 1
ATOM 5343 O O . ALA C 1 134 ? 31.789 4.028 56.197 1.00 20.32 147 ALA C O 1
ATOM 5345 N N . ILE C 1 135 ? 29.845 3.068 55.656 1.00 19.62 148 ILE C N 1
ATOM 5346 C CA . ILE C 1 135 ? 29.923 2.147 56.776 1.00 20.09 148 ILE C CA 1
ATOM 5347 C C . ILE C 1 135 ? 29.318 0.791 56.416 1.00 23.12 148 ILE C C 1
ATOM 5348 O O . ILE C 1 135 ? 28.348 0.703 55.661 1.00 24.75 148 ILE C O 1
ATOM 5353 N N . ALA C 1 136 ? 29.934 -0.267 56.927 1.00 20.94 149 ALA C N 1
ATOM 5354 C CA . ALA C 1 136 ? 29.499 -1.638 56.662 1.00 19.31 149 ALA C CA 1
ATOM 5355 C C . ALA C 1 136 ? 29.880 -2.490 57.858 1.00 19.41 149 ALA C C 1
ATOM 5356 O O . ALA C 1 136 ? 30.736 -2.094 58.646 1.00 21.98 149 ALA C O 1
ATOM 5358 N N . GLY C 1 137 ? 29.273 -3.662 57.996 1.00 22.58 150 GLY C N 1
ATOM 5359 C CA . GLY C 1 137 ? 29.692 -4.583 59.036 1.00 19.52 150 GLY C CA 1
ATOM 5360 C C . GLY C 1 137 ? 28.952 -5.892 58.942 1.00 21.60 150 GLY C C 1
ATOM 5361 O O . GLY C 1 137 ? 27.955 -5.979 58.221 1.00 19.70 150 GLY C O 1
ATOM 5362 N N . LEU C 1 138 ? 29.425 -6.897 59.686 1.00 17.93 151 LEU C N 1
ATOM 5363 C CA . LEU C 1 138 ? 28.767 -8.195 59.742 1.00 20.42 151 LEU C CA 1
ATOM 5364 C C . LEU C 1 138 ? 28.078 -8.435 61.084 1.00 22.65 151 LEU C C 1
ATOM 5365 O O . LEU C 1 138 ? 28.551 -7.982 62.133 1.00 19.57 151 LEU C O 1
ATOM 5370 N N . SER C 1 139 ? 26.949 -9.142 61.033 1.00 22.91 152 SER C N 1
ATOM 5371 C CA . SER C 1 139 ? 26.209 -9.538 62.233 1.00 22.02 152 SER C CA 1
ATOM 5372 C C . SER C 1 139 ? 25.858 -8.349 63.121 1.00 22.52 152 SER C C 1
ATOM 5373 O O . SER C 1 139 ? 25.139 -7.444 62.698 1.00 20.60 152 SER C O 1
ATOM 5376 N N . MET C 1 140 ? 26.341 -8.373 64.366 1.00 21.61 153 MET C N 1
ATOM 5377 C CA . MET C 1 140 ? 26.190 -7.231 65.261 1.00 21.19 153 MET C CA 1
ATOM 5378 C C . MET C 1 140 ? 26.676 -5.959 64.581 1.00 20.93 153 MET C C 1
ATOM 5379 O O . MET C 1 140 ? 26.036 -4.912 64.674 1.00 22.38 153 MET C O 1
ATOM 5384 N N . GLY C 1 141 ? 27.822 -6.057 63.912 1.00 22.23 154 GLY C N 1
ATOM 5385 C CA . GLY C 1 141 ? 28.378 -4.944 63.155 1.00 20.19 154 GLY C CA 1
ATOM 5386 C C . GLY C 1 141 ? 27.523 -4.491 61.975 1.00 21.76 154 GLY C C 1
ATOM 5387 O O . GLY C 1 141 ? 27.562 -3.320 61.597 1.00 23.40 154 GLY C O 1
ATOM 5388 N N . GLY C 1 142 ? 26.755 -5.413 61.398 1.00 22.31 155 GLY C N 1
ATOM 5389 C CA . GLY C 1 142 ? 25.807 -5.090 60.344 1.00 21.20 155 GLY C CA 1
ATOM 5390 C C . GLY C 1 142 ? 24.629 -4.297 60.882 1.00 26.24 155 GLY C C 1
ATOM 5391 O O . GLY C 1 142 ? 24.116 -3.400 60.217 1.00 23.24 155 GLY C O 1
ATOM 5392 N N . GLY C 1 143 ? 24.181 -4.634 62.091 1.00 23.24 156 GLY C N 1
ATOM 5393 C CA . GLY C 1 143 ? 23.113 -3.873 62.715 1.00 21.24 156 GLY C CA 1
ATOM 5394 C C . GLY C 1 143 ? 23.622 -2.505 63.131 1.00 20.94 156 GLY C C 1
ATOM 5395 O O . GLY C 1 143 ? 22.930 -1.500 62.979 1.00 22.19 156 GLY C O 1
ATOM 5396 N N . GLY C 1 144 ? 24.842 -2.467 63.657 1.00 20.31 157 GLY C N 1
ATOM 5397 C CA . GLY C 1 144 ? 25.478 -1.213 64.006 1.00 20.52 157 GLY C CA 1
ATOM 5398 C C . GLY C 1 144 ? 25.589 -0.283 62.803 1.00 24.69 157 GLY C C 1
ATOM 5399 O O . GLY C 1 144 ? 25.257 0.900 62.870 1.00 21.31 157 GLY C O 1
ATOM 5400 N N . ALA C 1 145 ? 26.061 -0.830 61.693 1.00 24.18 158 ALA C N 1
ATOM 5401 C CA . ALA C 1 145 ? 26.226 -0.056 60.472 1.00 22.91 158 ALA C CA 1
ATOM 5402 C C . ALA C 1 145 ? 24.885 0.520 60.008 1.00 17.48 158 ALA C C 1
ATOM 5403 O O . ALA C 1 145 ? 24.773 1.690 59.691 1.00 22.55 158 ALA C O 1
ATOM 5405 N N . THR C 1 146 ? 23.866 -0.321 59.992 1.00 21.95 159 THR C N 1
ATOM 5406 C CA . THR C 1 146 ? 22.560 0.063 59.497 1.00 21.11 159 THR C CA 1
ATOM 5407 C C . THR C 1 146 ? 21.918 1.149 60.369 1.00 24.55 159 THR C C 1
ATOM 5408 O O . THR C 1 146 ? 21.435 2.152 59.850 1.00 24.37 159 THR C O 1
ATOM 5412 N N . ASN C 1 147 ? 21.924 0.966 61.690 1.00 23.58 160 ASN C N 1
ATOM 5413 C CA . ASN C 1 147 ? 21.270 1.938 62.568 1.00 22.45 160 ASN C CA 1
ATOM 5414 C C . ASN C 1 147 ? 22.058 3.250 62.636 1.00 19.66 160 ASN C C 1
ATOM 5415 O O . ASN C 1 147 ? 21.467 4.314 62.756 1.00 22.99 160 ASN C O 1
ATOM 5420 N N . TYR C 1 148 ? 23.381 3.185 62.522 1.00 21.20 161 TYR C N 1
ATOM 5421 C CA . TYR C 1 148 ? 24.181 4.401 62.402 1.00 18.65 161 TYR C CA 1
ATOM 5422 C C . TYR C 1 148 ? 23.769 5.181 61.155 1.00 26.97 161 TYR C C 1
ATOM 5423 O O . TYR C 1 148 ? 23.650 6.419 61.171 1.00 23.42 161 TYR C O 1
ATOM 5432 N N . GLY C 1 149 ? 23.578 4.451 60.059 1.00 24.51 162 GLY C N 1
ATOM 5433 C CA . GLY C 1 149 ? 23.193 5.082 58.808 1.00 23.59 162 GLY C CA 1
ATOM 5434 C C . GLY C 1 149 ? 21.795 5.657 58.918 1.00 23.46 162 GLY C C 1
ATOM 5435 O O . GLY C 1 149 ? 21.489 6.694 58.336 1.00 26.73 162 GLY C O 1
ATOM 5436 N N . GLN C 1 150 ? 20.948 4.985 59.688 1.00 23.84 163 GLN C N 1
ATOM 5437 C CA . GLN C 1 150 ? 19.576 5.417 59.881 1.00 23.29 163 GLN C CA 1
ATOM 5438 C C . GLN C 1 150 ? 19.503 6.701 60.728 1.00 29.47 163 GLN C C 1
ATOM 5439 O O . GLN C 1 150 ? 18.766 7.637 60.398 1.00 28.26 163 GLN C O 1
ATOM 5445 N N . ARG C 1 151 ? 20.272 6.753 61.812 1.00 24.25 164 ARG C N 1
ATOM 5446 C CA . ARG C 1 151 ? 20.176 7.888 62.731 1.00 26.72 164 ARG C CA 1
ATOM 5447 C C . ARG C 1 151 ? 21.235 8.959 62.439 1.00 30.18 164 ARG C C 1
ATOM 5448 O O . ARG C 1 151 ? 21.157 10.070 62.959 1.00 30.47 164 ARG C O 1
ATOM 5456 N N . HIS C 1 152 ? 22.211 8.642 61.590 1.00 25.41 165 HIS C N 1
ATOM 5457 C CA . HIS C 1 152 ? 23.232 9.617 61.216 1.00 25.52 165 HIS C CA 1
ATOM 5458 C C . HIS C 1 152 ? 23.386 9.742 59.703 1.00 26.86 165 HIS C C 1
ATOM 5459 O O . HIS C 1 152 ? 24.506 9.744 59.183 1.00 27.09 165 HIS C O 1
ATOM 5466 N N . SER C 1 153 ? 22.259 9.875 59.014 1.00 28.10 166 SER C N 1
ATOM 5467 C CA . SER C 1 153 ? 22.258 9.961 57.556 1.00 29.68 166 SER C CA 1
ATOM 5468 C C . SER C 1 153 ? 23.049 11.174 57.051 1.00 33.43 166 SER C C 1
ATOM 5469 O O . SER C 1 153 ? 23.485 11.200 55.894 1.00 33.46 166 SER C O 1
ATOM 5472 N N . ASP C 1 154 ? 23.275 12.163 57.913 1.00 29.52 167 ASP C N 1
ATOM 5473 C CA . ASP C 1 154 ? 24.094 13.310 57.517 1.00 29.16 167 ASP C CA 1
ATOM 5474 C C . ASP C 1 154 ? 25.583 12.975 57.561 1.00 30.65 167 ASP C C 1
ATOM 5475 O O . ASP C 1 154 ? 26.421 13.781 57.159 1.00 30.20 167 ASP C O 1
ATOM 5480 N N . MET C 1 155 ? 25.919 11.778 58.037 1.00 29.72 168 MET C N 1
ATOM 5481 C CA . MET C 1 155 ? 27.323 11.382 58.137 1.00 24.53 168 MET C CA 1
ATOM 5482 C C . MET C 1 155 ? 27.738 10.346 57.081 1.00 24.75 168 MET C C 1
ATOM 5483 O O . MET C 1 155 ? 28.909 10.239 56.760 1.00 26.79 168 MET C O 1
ATOM 5488 N N . PHE C 1 156 ? 26.788 9.572 56.566 1.00 23.92 169 PHE C N 1
ATOM 5489 C CA . PHE C 1 156 ? 27.125 8.463 55.663 1.00 28.47 169 PHE C CA 1
ATOM 5490 C C . PHE C 1 156 ? 26.385 8.504 54.330 1.00 25.85 169 PHE C C 1
ATOM 5491 O O . PHE C 1 156 ? 25.177 8.736 54.290 1.00 27.65 169 PHE C O 1
ATOM 5499 N N . CYS C 1 157 ? 27.110 8.245 53.243 1.00 27.04 170 CYS C N 1
ATOM 5500 C CA . CYS C 1 157 ? 26.488 8.187 51.920 1.00 26.98 170 CYS C CA 1
ATOM 5501 C C . CYS C 1 157 ? 25.992 6.785 51.582 1.00 25.48 170 CYS C C 1
ATOM 5502 O O . CYS C 1 157 ? 25.107 6.622 50.729 1.00 26.09 170 CYS C O 1
ATOM 5505 N N . ALA C 1 158 ? 26.552 5.773 52.251 1.00 25.17 171 ALA C N 1
ATOM 5506 C CA . ALA C 1 158 ? 26.268 4.384 51.901 1.00 22.96 171 ALA C CA 1
ATOM 5507 C C . ALA C 1 158 ? 26.418 3.426 53.086 1.00 23.46 171 ALA C C 1
ATOM 5508 O O . ALA C 1 158 ? 27.330 3.579 53.889 1.00 20.68 171 ALA C O 1
ATOM 5510 N N . VAL C 1 159 ? 25.542 2.424 53.140 1.00 23.87 172 VAL C N 1
ATOM 5511 C CA . VAL C 1 159 ? 25.587 1.360 54.142 1.00 23.97 172 VAL C CA 1
ATOM 5512 C C . VAL C 1 159 ? 25.574 -0.013 53.462 1.00 21.47 172 VAL C C 1
ATOM 5513 O O . VAL C 1 159 ? 24.712 -0.286 52.633 1.00 19.47 172 VAL C O 1
ATOM 5517 N N . TYR C 1 160 ? 26.522 -0.874 53.824 1.00 19.61 173 TYR C N 1
ATOM 5518 C CA . TYR C 1 160 ? 26.531 -2.250 53.334 1.00 20.26 173 TYR C CA 1
ATOM 5519 C C . TYR C 1 160 ? 26.406 -3.180 54.542 1.00 19.08 173 TYR C C 1
ATOM 5520 O O . TYR C 1 160 ? 27.345 -3.334 55.305 1.00 19.71 173 TYR C O 1
ATOM 5529 N N . ALA C 1 161 ? 25.250 -3.804 54.689 1.00 17.04 174 ALA C N 1
ATOM 5530 C CA . ALA C 1 161 ? 24.927 -4.622 55.853 1.00 21.11 174 ALA C CA 1
ATOM 5531 C C . ALA C 1 161 ? 25.072 -6.119 55.552 1.00 22.68 174 ALA C C 1
ATOM 5532 O O . ALA C 1 161 ? 24.304 -6.641 54.750 1.00 22.63 174 ALA C O 1
ATOM 5534 N N . MET C 1 162 ? 26.035 -6.803 56.187 1.00 19.09 175 MET C N 1
ATOM 5535 C CA . MET C 1 162 ? 26.262 -8.240 55.948 1.00 19.82 175 MET C CA 1
ATOM 5536 C C . MET C 1 162 ? 25.687 -9.103 57.054 1.00 22.59 175 MET C C 1
ATOM 5537 O O . MET C 1 162 ? 26.073 -8.924 58.209 1.00 22.92 175 MET C O 1
ATOM 5542 N N . SER C 1 163 ? 24.807 -10.042 56.699 1.00 21.20 176 SER C N 1
ATOM 5543 C CA . SER C 1 163 ? 24.239 -10.986 57.661 1.00 23.06 176 SER C CA 1
ATOM 5544 C C . SER C 1 163 ? 23.819 -10.254 58.935 1.00 22.75 176 SER C C 1
ATOM 5545 O O . SER C 1 163 ? 24.155 -10.683 60.046 1.00 21.76 176 SER C O 1
ATOM 5548 N N . ALA C 1 164 ? 23.123 -9.133 58.762 1.00 20.02 177 ALA C N 1
ATOM 5549 C CA . ALA C 1 164 ? 23.056 -8.103 59.800 1.00 22.25 177 ALA C CA 1
ATOM 5550 C C . ALA C 1 164 ? 22.117 -8.464 60.939 1.00 21.66 177 ALA C C 1
ATOM 5551 O O . ALA C 1 164 ? 21.095 -9.100 60.730 1.00 19.14 177 ALA C O 1
ATOM 5553 N N . LEU C 1 165 ? 22.477 -8.043 62.146 1.00 21.81 178 LEU C N 1
ATOM 5554 C CA . LEU C 1 165 ? 21.571 -8.156 63.288 1.00 22.26 178 LEU C CA 1
ATOM 5555 C C . LEU C 1 165 ? 20.601 -6.976 63.252 1.00 25.39 178 LEU C C 1
ATOM 5556 O O . LEU C 1 165 ? 20.763 -6.009 63.992 1.00 26.34 178 LEU C O 1
ATOM 5561 N N . MET C 1 166 ? 19.626 -7.043 62.346 1.00 27.35 179 MET C N 1
ATOM 5562 C CA . MET C 1 166 ? 18.685 -5.945 62.130 1.00 24.91 179 MET C CA 1
ATOM 5563 C C . MET C 1 166 ? 17.755 -5.809 63.333 1.00 23.31 179 MET C C 1
ATOM 5564 O O . MET C 1 166 ? 17.261 -4.730 63.638 1.00 24.70 179 MET C O 1
ATOM 5569 N N . SER C 1 167 ? 17.493 -6.942 63.969 1.00 29.51 180 SER C N 1
ATOM 5570 C CA . SER C 1 167 ? 16.746 -7.011 65.223 1.00 30.10 180 SER C CA 1
ATOM 5571 C C . SER C 1 167 ? 16.997 -8.392 65.796 1.00 29.97 180 SER C C 1
ATOM 5572 O O . SER C 1 167 ? 17.576 -9.237 65.117 1.00 27.87 180 SER C O 1
ATOM 5575 N N . ILE C 1 168 ? 16.559 -8.635 67.030 1.00 29.69 181 ILE C N 1
ATOM 5576 C CA . ILE C 1 168 ? 16.713 -9.959 67.632 1.00 28.55 181 ILE C CA 1
ATOM 5577 C C . ILE C 1 168 ? 15.894 -10.994 66.887 1.00 27.81 181 ILE C C 1
ATOM 5578 O O . ILE C 1 168 ? 14.695 -10.807 66.700 1.00 32.75 181 ILE C O 1
ATOM 5583 N N . PRO C 1 169 ? 16.535 -12.097 66.464 1.00 28.71 182 PRO C N 1
ATOM 5584 C CA . PRO C 1 169 ? 15.833 -13.176 65.754 1.00 31.09 182 PRO C CA 1
ATOM 5585 C C . PRO C 1 169 ? 14.819 -13.871 66.654 1.00 40.73 182 PRO C C 1
ATOM 5586 O O . PRO C 1 169 ? 15.029 -13.915 67.862 1.00 39.75 182 PRO C O 1
ATOM 5590 N N . GLU C 1 170 ? 13.738 -14.396 66.087 1.00 39.99 183 GLU C N 1
ATOM 5591 C CA . GLU C 1 170 ? 12.759 -15.130 66.888 1.00 46.10 183 GLU C CA 1
ATOM 5592 C C . GLU C 1 170 ? 13.375 -16.389 67.497 1.00 51.16 183 GLU C C 1
ATOM 5593 O O . GLU C 1 170 ? 12.932 -16.867 68.545 1.00 59.39 183 GLU C O 1
ATOM 5599 N N . GLN C 1 171 ? 14.403 -16.920 66.838 1.00 52.97 184 GLN C N 1
ATOM 5600 C CA . GLN C 1 171 ? 15.140 -18.067 67.362 1.00 59.35 184 GLN C CA 1
ATOM 5601 C C . GLN C 1 171 ? 16.645 -17.907 67.142 1.00 55.65 184 GLN C C 1
ATOM 5602 O O . GLN C 1 171 ? 17.073 -17.370 66.124 1.00 46.71 184 GLN C O 1
ATOM 5608 N N . GLY C 1 172 ? 17.442 -18.366 68.104 1.00 56.78 185 GLY C N 1
ATOM 5609 C CA . GLY C 1 172 ? 18.891 -18.334 67.972 1.00 54.56 185 GLY C CA 1
ATOM 5610 C C . GLY C 1 172 ? 19.598 -17.295 68.825 1.00 52.78 185 GLY C C 1
ATOM 5611 O O . GLY C 1 172 ? 20.826 -17.203 68.811 1.00 55.14 185 GLY C O 1
ATOM 5612 N N . ALA C 1 173 ? 18.827 -16.514 69.575 1.00 51.98 186 ALA C N 1
ATOM 5613 C CA . ALA C 1 173 ? 19.392 -15.453 70.404 1.00 56.49 186 ALA C CA 1
ATOM 5614 C C . ALA C 1 173 ? 20.126 -16.012 71.624 1.00 61.43 186 ALA C C 1
ATOM 5615 O O . ALA C 1 173 ? 19.716 -17.027 72.195 1.00 59.01 186 ALA C O 1
ATOM 5617 N N . VAL C 1 174 ? 21.210 -15.345 72.021 1.00 61.67 187 VAL C N 1
ATOM 5618 C CA . VAL C 1 174 ? 21.954 -15.734 73.220 1.00 63.97 187 VAL C CA 1
ATOM 5619 C C . VAL C 1 174 ? 21.147 -15.412 74.481 1.00 64.93 187 VAL C C 1
ATOM 5620 O O . VAL C 1 174 ? 20.702 -14.273 74.666 1.00 60.52 187 VAL C O 1
ATOM 5624 N N . PRO C 1 175 ? 20.942 -16.425 75.344 1.00 64.23 188 PRO C N 1
ATOM 5625 C CA . PRO C 1 175 ? 20.221 -16.257 76.614 1.00 64.62 188 PRO C CA 1
ATOM 5626 C C . PRO C 1 175 ? 20.791 -15.117 77.464 1.00 62.25 188 PRO C C 1
ATOM 5627 O O . PRO C 1 175 ? 22.002 -15.035 77.666 1.00 61.56 188 PRO C O 1
ATOM 5631 N N . ALA C 1 176 ? 19.916 -14.241 77.946 1.00 58.74 189 ALA C N 1
ATOM 5632 C CA . ALA C 1 176 ? 20.342 -13.072 78.705 1.00 52.48 189 ALA C CA 1
ATOM 5633 C C . ALA C 1 176 ? 19.343 -12.741 79.805 1.00 45.82 189 ALA C C 1
ATOM 5634 O O . ALA C 1 176 ? 18.731 -11.676 79.788 1.00 46.43 189 ALA C O 1
ATOM 5636 N N . ASP C 1 177 ? 19.184 -13.653 80.758 1.00 39.44 190 ASP C N 1
ATOM 5637 C CA . ASP C 1 177 ? 18.202 -13.485 81.821 1.00 43.36 190 ASP C CA 1
ATOM 5638 C C . ASP C 1 177 ? 18.695 -12.592 82.975 1.00 38.82 190 ASP C C 1
ATOM 5639 O O . ASP C 1 177 ? 17.881 -12.066 83.736 1.00 32.80 190 ASP C O 1
ATOM 5644 N N . ASP C 1 178 ? 20.010 -12.432 83.120 1.00 33.08 191 ASP C N 1
ATOM 5645 C CA . ASP C 1 178 ? 20.540 -11.550 84.167 1.00 31.90 191 ASP C CA 1
ATOM 5646 C C . ASP C 1 178 ? 20.541 -10.099 83.675 1.00 27.97 191 ASP C C 1
ATOM 5647 O O . ASP C 1 178 ? 21.398 -9.719 82.895 1.00 27.26 191 ASP C O 1
ATOM 5652 N N . PRO C 1 179 ? 19.598 -9.280 84.166 1.00 27.90 192 PRO C N 1
ATOM 5653 C CA . PRO C 1 179 ? 19.375 -7.924 83.635 1.00 28.25 192 PRO C CA 1
ATOM 5654 C C . PRO C 1 179 ? 20.584 -6.985 83.772 1.00 33.01 192 PRO C C 1
ATOM 5655 O O . PRO C 1 179 ? 20.661 -5.979 83.053 1.00 28.39 192 PRO C O 1
ATOM 5659 N N . ASN C 1 180 ? 21.505 -7.302 84.680 1.00 26.05 193 ASN C N 1
ATOM 5660 C CA . ASN C 1 180 ? 22.698 -6.486 84.882 1.00 22.49 193 ASN C CA 1
ATOM 5661 C C . ASN C 1 180 ? 23.919 -7.013 84.125 1.00 25.85 193 ASN C C 1
ATOM 5662 O O . ASN C 1 180 ? 25.007 -6.437 84.217 1.00 25.63 193 ASN C O 1
ATOM 5667 N N . SER C 1 181 ? 23.743 -8.106 83.379 1.00 24.11 194 SER C N 1
ATOM 5668 C CA . SER C 1 181 ? 24.824 -8.658 82.561 1.00 24.11 194 SER C CA 1
ATOM 5669 C C . SER C 1 181 ? 25.019 -7.826 81.294 1.00 25.88 194 SER C C 1
ATOM 5670 O O . SER C 1 181 ? 24.067 -7.260 80.766 1.00 23.53 194 SER C O 1
ATOM 5673 N N . LYS C 1 182 ? 26.248 -7.766 80.802 1.00 23.94 195 LYS C N 1
ATOM 5674 C CA . LYS C 1 182 ? 26.519 -6.999 79.591 1.00 29.19 195 LYS C CA 1
ATOM 5675 C C . LYS C 1 182 ? 25.755 -7.574 78.394 1.00 25.51 195 LYS C C 1
ATOM 5676 O O . LYS C 1 182 ? 25.311 -6.826 77.536 1.00 26.23 195 LYS C O 1
ATOM 5682 N N . ILE C 1 183 ? 25.560 -8.889 78.359 1.00 25.52 196 ILE C N 1
ATOM 5683 C CA . ILE C 1 183 ? 24.861 -9.501 77.219 1.00 26.81 196 ILE C CA 1
ATOM 5684 C C . ILE C 1 183 ? 23.381 -9.109 77.241 1.00 32.22 196 ILE C C 1
ATOM 5685 O O . ILE C 1 183 ? 22.809 -8.764 76.200 1.00 28.53 196 ILE C O 1
ATOM 5690 N N . ALA C 1 184 ? 22.779 -9.083 78.431 1.00 31.64 197 ALA C N 1
ATOM 5691 C CA . ALA C 1 184 ? 21.399 -8.602 78.586 1.00 26.92 197 ALA C CA 1
ATOM 5692 C C . ALA C 1 184 ? 21.264 -7.144 78.207 1.00 26.00 197 ALA C C 1
ATOM 5693 O O . ALA C 1 184 ? 20.254 -6.734 77.648 1.00 29.11 197 ALA C O 1
ATOM 5695 N N . ILE C 1 185 ? 22.269 -6.348 78.541 1.00 22.48 198 ILE C N 1
ATOM 5696 C CA . ILE C 1 185 ? 22.226 -4.933 78.238 1.00 23.57 198 ILE C CA 1
ATOM 5697 C C . ILE C 1 185 ? 22.286 -4.740 76.706 1.00 28.15 198 ILE C C 1
ATOM 5698 O O . ILE C 1 185 ? 21.545 -3.936 76.133 1.00 23.98 198 ILE C O 1
ATOM 5703 N N . LEU C 1 186 ? 23.168 -5.491 76.057 1.00 26.06 199 LEU C N 1
ATOM 5704 C CA . LEU C 1 186 ? 23.270 -5.451 74.593 1.00 24.52 199 LEU C CA 1
ATOM 5705 C C . LEU C 1 186 ? 21.941 -5.842 73.968 1.00 26.28 199 LEU C C 1
ATOM 5706 O O . LEU C 1 186 ? 21.458 -5.186 73.044 1.00 27.57 199 LEU C O 1
ATOM 5711 N N . THR C 1 187 ? 21.344 -6.905 74.492 1.00 27.52 200 THR C N 1
ATOM 5712 C CA . THR C 1 187 ? 20.094 -7.424 73.953 1.00 28.53 200 THR C CA 1
ATOM 5713 C C . THR C 1 187 ? 19.016 -6.349 73.976 1.00 28.78 200 THR C C 1
ATOM 5714 O O . THR C 1 187 ? 18.371 -6.091 72.954 1.00 29.82 200 THR C O 1
ATOM 5718 N N . ARG C 1 188 ? 18.851 -5.684 75.116 1.00 29.75 201 ARG C N 1
ATOM 5719 C CA . ARG C 1 188 ? 17.881 -4.593 75.215 1.00 29.37 201 ARG C CA 1
ATOM 5720 C C . ARG C 1 188 ? 18.188 -3.467 74.238 1.00 28.19 201 ARG C C 1
ATOM 5721 O O . ARG C 1 188 ? 17.277 -2.909 73.635 1.00 31.10 201 ARG C O 1
ATOM 5729 N N . SER C 1 189 ? 19.467 -3.127 74.105 1.00 25.56 202 SER C N 1
ATOM 5730 C CA . SER C 1 189 ? 19.909 -2.053 73.212 1.00 30.15 202 SER C CA 1
ATOM 5731 C C . SER C 1 189 ? 19.557 -2.349 71.744 1.00 28.14 202 SER C C 1
ATOM 5732 O O . SER C 1 189 ? 19.166 -1.456 70.995 1.00 27.61 202 SER C O 1
ATOM 5735 N N . VAL C 1 190 ? 19.697 -3.609 71.353 1.00 26.61 203 VAL C N 1
ATOM 5736 C CA . VAL C 1 190 ? 19.408 -4.029 69.982 1.00 27.72 203 VAL C CA 1
ATOM 5737 C C . VAL C 1 190 ? 17.916 -3.933 69.720 1.00 31.20 203 VAL C C 1
ATOM 5738 O O . VAL C 1 190 ? 17.484 -3.480 68.662 1.00 28.87 203 VAL C O 1
ATOM 5742 N N . ILE C 1 191 ? 17.126 -4.324 70.712 1.00 30.86 204 ILE C N 1
ATOM 5743 C CA . ILE C 1 191 ? 15.678 -4.237 70.605 1.00 32.46 204 ILE C CA 1
ATOM 5744 C C . ILE C 1 191 ? 15.197 -2.795 70.501 1.00 31.32 204 ILE C C 1
ATOM 5745 O O . ILE C 1 191 ? 14.356 -2.475 69.655 1.00 34.97 204 ILE C O 1
ATOM 5750 N N . GLU C 1 192 ? 15.729 -1.924 71.357 1.00 30.82 205 GLU C N 1
ATOM 5751 C CA . GLU C 1 192 ? 15.314 -0.528 71.366 1.00 33.35 205 GLU C CA 1
ATOM 5752 C C . GLU C 1 192 ? 15.715 0.154 70.067 1.00 35.53 205 GLU C C 1
ATOM 5753 O O . GLU C 1 192 ? 15.059 1.093 69.617 1.00 34.28 205 GLU C O 1
ATOM 5759 N N . ASN C 1 193 ? 16.797 -0.320 69.460 1.00 33.72 206 ASN C N 1
ATOM 5760 C CA . ASN C 1 193 ? 17.290 0.325 68.247 1.00 30.00 206 ASN C CA 1
ATOM 5761 C C . ASN C 1 193 ? 17.066 -0.531 66.998 1.00 30.08 206 ASN C C 1
ATOM 5762 O O . ASN C 1 193 ? 17.853 -0.475 66.047 1.00 28.92 206 ASN C O 1
ATOM 5767 N N . SER C 1 194 ? 15.992 -1.318 67.019 1.00 25.31 207 SER C N 1
ATOM 5768 C CA . SER C 1 194 ? 15.641 -2.197 65.913 1.00 27.31 207 SER C CA 1
ATOM 5769 C C . SER C 1 194 ? 15.728 -1.457 64.580 1.00 28.19 207 SER C C 1
ATOM 5770 O O . SER C 1 194 ? 15.167 -0.370 64.424 1.00 24.01 207 SER C O 1
ATOM 5773 N N . CYS C 1 195 ? 16.467 -2.040 63.644 1.00 25.38 208 CYS C N 1
ATOM 5774 C CA . CYS C 1 195 ? 16.634 -1.439 62.327 1.00 25.43 208 CYS C CA 1
ATOM 5775 C C . CYS C 1 195 ? 15.333 -1.561 61.568 1.00 25.12 208 CYS C C 1
ATOM 5776 O O . CYS C 1 195 ? 14.973 -0.682 60.796 1.00 29.75 208 CYS C O 1
ATOM 5779 N N . VAL C 1 196 ? 14.636 -2.666 61.797 1.00 23.10 209 VAL C N 1
ATOM 5780 C CA . VAL C 1 196 ? 13.347 -2.911 61.178 1.00 23.55 209 VAL C CA 1
ATOM 5781 C C . VAL C 1 196 ? 12.315 -1.911 61.674 1.00 30.50 209 VAL C C 1
ATOM 5782 O O . VAL C 1 196 ? 11.683 -1.223 60.871 1.00 29.60 209 VAL C O 1
ATOM 5786 N N . LYS C 1 197 ? 12.165 -1.806 62.997 1.00 32.29 210 LYS C N 1
ATOM 5787 C CA . LYS C 1 197 ? 11.196 -0.880 63.580 1.00 30.39 210 LYS C CA 1
ATOM 5788 C C . LYS C 1 197 ? 11.429 0.542 63.096 1.00 30.72 210 LYS C C 1
ATOM 5789 O O . LYS C 1 197 ? 10.477 1.275 62.833 1.00 34.64 210 LYS C O 1
ATOM 5795 N N . TYR C 1 198 ? 12.697 0.925 62.971 1.00 30.12 211 TYR C N 1
ATOM 5796 C CA . TYR C 1 198 ? 13.046 2.282 62.579 1.00 26.50 211 TYR C CA 1
ATOM 5797 C C . TYR C 1 198 ? 12.437 2.653 61.234 1.00 32.18 211 TYR C C 1
ATOM 5798 O O . TYR C 1 198 ? 11.982 3.780 61.037 1.00 32.01 211 TYR C O 1
ATOM 5807 N N . VAL C 1 199 ? 12.423 1.696 60.310 1.00 29.14 212 VAL C N 1
ATOM 5808 C CA . VAL C 1 199 ? 11.807 1.922 59.006 1.00 31.95 212 VAL C CA 1
ATOM 5809 C C . VAL C 1 199 ? 10.289 1.813 59.092 1.00 29.15 212 VAL C C 1
ATOM 5810 O O . VAL C 1 199 ? 9.580 2.631 58.529 1.00 31.99 212 VAL C O 1
ATOM 5814 N N . MET C 1 200 ? 9.798 0.813 59.815 1.00 31.17 213 MET C N 1
ATOM 5815 C CA . MET C 1 200 ? 8.356 0.561 59.909 1.00 35.53 213 MET C CA 1
ATOM 5816 C C . MET C 1 200 ? 7.572 1.751 60.447 1.00 35.21 213 MET C C 1
ATOM 5817 O O . MET C 1 200 ? 6.454 2.005 60.012 1.00 33.80 213 MET C O 1
ATOM 5822 N N . GLU C 1 201 ? 8.165 2.463 61.400 1.00 34.27 214 GLU C N 1
ATOM 5823 C CA . GLU C 1 201 ? 7.498 3.578 62.062 1.00 37.23 214 GLU C CA 1
ATOM 5824 C C . GLU C 1 201 ? 7.811 4.911 61.394 1.00 38.74 214 GLU C C 1
ATOM 5825 O O . GLU C 1 201 ? 7.444 5.967 61.899 1.00 39.35 214 GLU C O 1
ATOM 5831 N N . ALA C 1 202 ? 8.483 4.869 60.250 1.00 39.21 215 ALA C N 1
ATOM 5832 C CA . ALA C 1 202 ? 8.920 6.098 59.591 1.00 38.45 215 ALA C CA 1
ATOM 5833 C C . ALA C 1 202 ? 7.756 6.977 59.118 1.00 39.19 215 ALA C C 1
ATOM 5834 O O . ALA C 1 202 ? 6.774 6.478 58.563 1.00 39.68 215 ALA C O 1
ATOM 5836 N N . ASP C 1 203 ? 7.869 8.285 59.332 1.00 37.65 216 ASP C N 1
ATOM 5837 C CA . ASP C 1 203 ? 6.966 9.228 58.672 1.00 41.36 216 ASP C CA 1
ATOM 5838 C C . ASP C 1 203 ? 7.603 9.683 57.364 1.00 42.77 216 ASP C C 1
ATOM 5839 O O . ASP C 1 203 ? 8.701 9.246 57.021 1.00 41.01 216 ASP C O 1
ATOM 5844 N N . GLU C 1 204 ? 6.930 10.572 56.643 1.00 39.14 217 GLU C N 1
ATOM 5845 C CA . GLU C 1 204 ? 7.417 10.989 55.340 1.00 40.61 217 GLU C CA 1
ATOM 5846 C C . GLU C 1 204 ? 8.785 11.673 55.444 1.00 39.56 217 GLU C C 1
ATOM 5847 O O . GLU C 1 204 ? 9.653 11.469 54.592 1.00 39.29 217 GLU C O 1
ATOM 5853 N N . ASP C 1 205 ? 8.993 12.460 56.494 1.00 39.10 218 ASP C N 1
ATOM 5854 C CA . ASP C 1 205 ? 10.278 13.133 56.681 1.00 38.10 218 ASP C CA 1
ATOM 5855 C C . ASP C 1 205 ? 11.406 12.120 56.854 1.00 36.77 218 ASP C C 1
ATOM 5856 O O . ASP C 1 205 ? 12.498 12.291 56.318 1.00 34.18 218 ASP C O 1
ATOM 5861 N N . ARG C 1 206 ? 11.141 11.072 57.625 1.00 34.76 219 ARG C N 1
ATOM 5862 C CA . ARG C 1 206 ? 12.171 10.079 57.891 1.00 37.11 219 ARG C CA 1
ATOM 5863 C C . ARG C 1 206 ? 12.523 9.323 56.610 1.00 33.80 219 ARG C C 1
ATOM 5864 O O . ARG C 1 206 ? 13.695 9.129 56.307 1.00 33.81 219 ARG C O 1
ATOM 5872 N N . LYS C 1 207 ? 11.500 8.922 55.861 1.00 30.58 220 LYS C N 1
ATOM 5873 C CA . LYS C 1 207 ? 11.690 8.258 54.579 1.00 35.50 220 LYS C CA 1
ATOM 5874 C C . LYS C 1 207 ? 12.583 9.057 53.635 1.00 32.48 220 LYS C C 1
ATOM 5875 O O . LYS C 1 207 ? 13.463 8.488 52.994 1.00 33.66 220 LYS C O 1
ATOM 5881 N N . ALA C 1 208 ? 12.376 10.370 53.569 1.00 31.42 221 ALA C N 1
ATOM 5882 C CA . ALA C 1 208 ? 13.208 11.234 52.738 1.00 32.54 221 ALA C CA 1
ATOM 5883 C C . ALA C 1 208 ? 14.652 11.224 53.200 1.00 34.15 221 ALA C C 1
ATOM 5884 O O . ALA C 1 208 ? 15.577 11.220 52.378 1.00 29.91 221 ALA C O 1
ATOM 5886 N N . ASP C 1 209 ? 14.851 11.244 54.516 1.00 31.75 222 ASP C N 1
ATOM 5887 C CA . ASP C 1 209 ? 16.198 11.147 55.064 1.00 31.21 222 ASP C CA 1
ATOM 5888 C C . ASP C 1 209 ? 16.859 9.821 54.678 1.00 28.28 222 ASP C C 1
ATOM 5889 O O . ASP C 1 209 ? 18.024 9.789 54.298 1.00 31.02 222 ASP C O 1
ATOM 5894 N N . LEU C 1 210 ? 16.109 8.734 54.787 1.00 27.04 223 LEU C N 1
ATOM 5895 C CA . LEU C 1 210 ? 16.637 7.405 54.478 1.00 27.06 223 LEU C CA 1
ATOM 5896 C C . LEU C 1 210 ? 17.029 7.265 52.997 1.00 29.05 223 LEU C C 1
ATOM 5897 O O . LEU C 1 210 ? 18.021 6.615 52.673 1.00 27.17 223 LEU C O 1
ATOM 5902 N N . ARG C 1 211 ? 16.262 7.897 52.110 1.00 29.70 224 ARG C N 1
ATOM 5903 C CA . ARG C 1 211 ? 16.556 7.879 50.668 1.00 29.34 224 ARG C CA 1
ATOM 5904 C C . ARG C 1 211 ? 17.834 8.647 50.298 1.00 29.81 224 ARG C C 1
ATOM 5905 O O . ARG C 1 211 ? 18.323 8.525 49.176 1.00 28.31 224 ARG C O 1
ATOM 5913 N N . SER C 1 212 ? 18.388 9.426 51.224 1.00 27.15 225 SER C N 1
ATOM 5914 C CA . SER C 1 212 ? 19.635 10.135 50.924 1.00 29.72 225 SER C CA 1
ATOM 5915 C C . SER C 1 212 ? 20.847 9.227 51.118 1.00 24.73 225 SER C C 1
ATOM 5916 O O . SER C 1 212 ? 21.992 9.624 50.880 1.00 28.07 225 SER C O 1
ATOM 5919 N N . VAL C 1 213 ? 20.588 8.002 51.551 1.00 25.76 226 VAL C N 1
ATOM 5920 C CA . VAL C 1 213 ? 21.641 7.024 51.773 1.00 24.37 226 VAL C CA 1
ATOM 5921 C C . VAL C 1 213 ? 21.471 5.848 50.803 1.00 25.17 226 VAL C C 1
ATOM 5922 O O . VAL C 1 213 ? 20.354 5.432 50.519 1.00 22.30 226 VAL C O 1
ATOM 5926 N N . ALA C 1 214 ? 22.580 5.328 50.286 1.00 22.58 227 ALA C N 1
ATOM 5927 C CA . ALA C 1 214 ? 22.538 4.129 49.457 1.00 24.60 227 ALA C CA 1
ATOM 5928 C C . ALA C 1 214 ? 22.639 2.901 50.354 1.00 22.44 227 ALA C C 1
ATOM 5929 O O . ALA C 1 214 ? 23.536 2.843 51.187 1.00 23.69 227 ALA C O 1
ATOM 5931 N N . TRP C 1 215 ? 21.740 1.937 50.170 1.00 20.10 228 TRP C N 1
ATOM 5932 C CA . TRP C 1 215 ? 21.675 0.746 51.027 1.00 23.59 228 TRP C CA 1
ATOM 5933 C C . TRP C 1 215 ? 21.904 -0.559 50.267 1.00 22.26 228 TRP C C 1
ATOM 5934 O O . TRP C 1 215 ? 21.372 -0.751 49.178 1.00 24.06 228 TRP C O 1
ATOM 5945 N N . PHE C 1 216 ? 22.679 -1.461 50.857 1.00 22.69 229 PHE C N 1
ATOM 5946 C CA . PHE C 1 216 ? 22.928 -2.782 50.273 1.00 18.96 229 PHE C CA 1
ATOM 5947 C C . PHE C 1 216 ? 22.813 -3.815 51.398 1.00 20.15 229 PHE C C 1
ATOM 5948 O O . PHE C 1 216 ? 23.541 -3.737 52.383 1.00 21.62 229 PHE C O 1
ATOM 5956 N N . VAL C 1 217 ? 21.884 -4.755 51.261 1.00 21.44 230 VAL C N 1
ATOM 5957 C CA . VAL C 1 217 ? 21.674 -5.804 52.257 1.00 21.71 230 VAL C CA 1
ATOM 5958 C C . VAL C 1 217 ? 22.021 -7.176 51.675 1.00 22.50 230 VAL C C 1
ATOM 5959 O O . VAL C 1 217 ? 21.490 -7.578 50.632 1.00 21.84 230 VAL C O 1
ATOM 5963 N N . ASP C 1 218 ? 22.906 -7.896 52.360 1.00 19.93 231 ASP C N 1
ATOM 5964 C CA . ASP C 1 218 ? 23.506 -9.128 51.832 1.00 19.23 231 ASP C CA 1
ATOM 5965 C C . ASP C 1 218 ? 23.501 -10.205 52.917 1.00 22.22 231 ASP C C 1
ATOM 5966 O O . ASP C 1 218 ? 24.209 -10.052 53.908 1.00 21.25 231 ASP C O 1
ATOM 5971 N N . CYS C 1 219 ? 22.715 -11.275 52.736 1.00 19.33 232 CYS C N 1
ATOM 5972 C CA . CYS C 1 219 ? 22.529 -12.300 53.788 1.00 18.07 232 CYS C CA 1
ATOM 5973 C C . CYS C 1 219 ? 22.239 -13.682 53.196 1.00 22.45 232 CYS C C 1
ATOM 5974 O O . CYS C 1 219 ? 21.429 -13.808 52.274 1.00 23.28 232 CYS C O 1
ATOM 5977 N N . GLY C 1 220 ? 22.903 -14.710 53.723 1.00 18.68 233 GLY C N 1
ATOM 5978 C CA . GLY C 1 220 ? 22.883 -16.037 53.129 1.00 18.96 233 GLY C CA 1
ATOM 5979 C C . GLY C 1 220 ? 21.595 -16.808 53.329 1.00 20.71 233 GLY C C 1
ATOM 5980 O O . GLY C 1 220 ? 20.882 -16.596 54.309 1.00 21.80 233 GLY C O 1
ATOM 5981 N N . ASP C 1 221 ? 21.311 -17.745 52.430 1.00 17.36 234 ASP C N 1
ATOM 5982 C CA . ASP C 1 221 ? 20.054 -18.477 52.514 1.00 21.67 234 ASP C CA 1
ATOM 5983 C C . ASP C 1 221 ? 19.996 -19.383 53.750 1.00 24.17 234 ASP C C 1
ATOM 5984 O O . ASP C 1 221 ? 18.905 -19.719 54.213 1.00 24.85 234 ASP C O 1
ATOM 5989 N N . ASP C 1 222 ? 21.147 -19.738 54.312 1.00 22.61 235 ASP C N 1
ATOM 5990 C CA . ASP C 1 222 ? 21.160 -20.619 55.479 1.00 24.79 235 ASP C CA 1
ATOM 5991 C C . ASP C 1 222 ? 21.456 -19.879 56.794 1.00 26.29 235 ASP C C 1
ATOM 5992 O O . ASP C 1 222 ? 21.732 -20.505 57.812 1.00 24.34 235 ASP C O 1
ATOM 5997 N N . ASP C 1 223 ? 21.375 -18.555 56.767 1.00 21.02 236 ASP C N 1
ATOM 5998 C CA . ASP C 1 223 ? 21.653 -17.730 57.936 1.00 23.86 236 ASP C CA 1
ATOM 5999 C C . ASP C 1 223 ? 20.460 -17.610 58.885 1.00 22.90 236 ASP C C 1
ATOM 6000 O O . ASP C 1 223 ? 19.338 -17.380 58.442 1.00 23.29 236 ASP C O 1
ATOM 6005 N N . PHE C 1 224 ? 20.706 -17.735 60.190 1.00 24.62 237 PHE C N 1
ATOM 6006 C CA . PHE C 1 224 ? 19.631 -17.604 61.179 1.00 21.46 237 PHE C CA 1
ATOM 6007 C C . PHE C 1 224 ? 19.098 -16.173 61.242 1.00 24.39 237 PHE C C 1
ATOM 6008 O O . PHE C 1 224 ? 18.012 -15.945 61.757 1.00 25.18 237 PHE C O 1
ATOM 6016 N N . LEU C 1 225 ? 19.833 -15.213 60.675 1.00 23.14 238 LEU C N 1
ATOM 6017 C CA . LEU C 1 225 ? 19.351 -13.837 60.622 1.00 23.47 238 LEU C CA 1
ATOM 6018 C C . LEU C 1 225 ? 18.679 -13.472 59.288 1.00 21.84 238 LEU C C 1
ATOM 6019 O O . LEU C 1 225 ? 18.333 -12.310 59.073 1.00 22.43 238 LEU C O 1
ATOM 6024 N N . LEU C 1 226 ? 18.475 -14.451 58.410 1.00 23.00 239 LEU C N 1
ATOM 6025 C CA . LEU C 1 226 ? 17.846 -14.186 57.114 1.00 23.94 239 LEU C CA 1
ATOM 6026 C C . LEU C 1 226 ? 16.454 -13.572 57.284 1.00 25.11 239 LEU C C 1
ATOM 6027 O O . LEU C 1 226 ? 16.113 -12.596 56.623 1.00 22.82 239 LEU C O 1
ATOM 6032 N N . ASP C 1 227 ? 15.655 -14.128 58.188 1.00 25.78 240 ASP C N 1
ATOM 6033 C CA . ASP C 1 227 ? 14.274 -13.677 58.319 1.00 25.76 240 ASP C CA 1
ATOM 6034 C C . ASP C 1 227 ? 14.169 -12.203 58.727 1.00 25.87 240 ASP C C 1
ATOM 6035 O O . ASP C 1 227 ? 13.301 -11.479 58.219 1.00 27.32 240 ASP C O 1
ATOM 6040 N N . ARG C 1 228 ? 15.046 -11.743 59.617 1.00 24.32 241 ARG C N 1
ATOM 6041 C CA . ARG C 1 228 ? 15.030 -10.334 60.013 1.00 22.83 241 ARG C CA 1
ATOM 6042 C C . ARG C 1 228 ? 15.531 -9.410 58.900 1.00 25.26 241 ARG C C 1
ATOM 6043 O O . ARG C 1 228 ? 15.099 -8.262 58.797 1.00 22.54 241 ARG C O 1
ATOM 6051 N N . ASN C 1 229 ? 16.481 -9.889 58.103 1.00 24.63 242 ASN C N 1
ATOM 6052 C CA . ASN C 1 229 ? 16.996 -9.066 57.004 1.00 25.14 242 ASN C CA 1
ATOM 6053 C C . ASN C 1 229 ? 15.930 -8.935 55.929 1.00 22.42 242 ASN C C 1
ATOM 6054 O O . ASN C 1 229 ? 15.811 -7.900 55.274 1.00 24.37 242 ASN C O 1
ATOM 6059 N N . ILE C 1 230 ? 15.140 -9.989 55.773 1.00 23.68 243 ILE C N 1
ATOM 6060 C CA . ILE C 1 230 ? 14.019 -9.967 54.857 1.00 24.45 243 ILE C CA 1
ATOM 6061 C C . ILE C 1 230 ? 13.003 -8.924 55.304 1.00 29.35 243 ILE C C 1
ATOM 6062 O O . ILE C 1 230 ? 12.505 -8.138 54.488 1.00 26.49 243 ILE C O 1
ATOM 6067 N N . GLU C 1 231 ? 12.696 -8.902 56.601 1.00 26.08 244 GLU C N 1
ATOM 6068 C CA . GLU C 1 231 ? 11.747 -7.923 57.119 1.00 23.75 244 GLU C CA 1
ATOM 6069 C C . GLU C 1 231 ? 12.259 -6.509 56.909 1.00 22.75 244 GLU C C 1
ATOM 6070 O O . GLU C 1 231 ? 11.492 -5.597 56.597 1.00 26.91 244 GLU C O 1
ATOM 6076 N N . PHE C 1 232 ? 13.553 -6.309 57.114 1.00 20.62 245 PHE C N 1
ATOM 6077 C CA . PHE C 1 232 ? 14.126 -4.998 56.875 1.00 21.82 245 PHE C CA 1
ATOM 6078 C C . PHE C 1 232 ? 13.964 -4.607 55.405 1.00 23.68 245 PHE C C 1
ATOM 6079 O O . PHE C 1 232 ? 13.537 -3.493 55.084 1.00 24.53 245 PHE C O 1
ATOM 6087 N N . TYR C 1 233 ? 14.306 -5.524 54.507 1.00 23.21 246 TYR C N 1
ATOM 6088 C CA . TYR C 1 233 ? 14.212 -5.211 53.085 1.00 23.41 246 TYR C CA 1
ATOM 6089 C C . TYR C 1 233 ? 12.761 -4.924 52.689 1.00 26.99 246 TYR C C 1
ATOM 6090 O O . TYR C 1 233 ? 12.478 -3.924 52.030 1.00 27.46 246 TYR C O 1
ATOM 6099 N N . GLN C 1 234 ? 11.844 -5.798 53.094 1.00 26.59 247 GLN C N 1
ATOM 6100 C CA . GLN C 1 234 ? 10.429 -5.597 52.799 1.00 27.85 247 GLN C CA 1
ATOM 6101 C C . GLN C 1 234 ? 9.937 -4.232 53.307 1.00 30.36 247 GLN C C 1
ATOM 6102 O O . GLN C 1 234 ? 9.255 -3.510 52.573 1.00 28.98 247 GLN C O 1
ATOM 6108 N N . ALA C 1 235 ? 10.319 -3.856 54.527 1.00 26.10 248 ALA C N 1
ATOM 6109 C CA . ALA C 1 235 ? 9.950 -2.534 55.056 1.00 29.31 248 ALA C CA 1
ATOM 6110 C C . ALA C 1 235 ? 10.525 -1.395 54.204 1.00 30.35 248 ALA C C 1
ATOM 6111 O O . ALA C 1 235 ? 9.834 -0.425 53.907 1.00 29.93 248 ALA C O 1
ATOM 6113 N N . MET C 1 236 ? 11.792 -1.513 53.819 1.00 30.53 249 MET C N 1
ATOM 6114 C CA . MET C 1 236 ? 12.427 -0.514 52.962 1.00 27.15 249 MET C CA 1
ATOM 6115 C C . MET C 1 236 ? 11.693 -0.379 51.615 1.00 30.27 249 MET C C 1
ATOM 6116 O O . MET C 1 236 ? 11.292 0.717 51.217 1.00 29.02 249 MET C O 1
ATOM 6121 N N . ARG C 1 237 ? 11.530 -1.503 50.925 1.00 28.42 250 ARG C N 1
ATOM 6122 C CA . ARG C 1 237 ? 10.863 -1.533 49.630 1.00 30.16 250 ARG C CA 1
ATOM 6123 C C . ARG C 1 237 ? 9.452 -0.963 49.746 1.00 34.37 250 ARG C C 1
ATOM 6124 O O . ARG C 1 237 ? 9.061 -0.098 48.966 1.00 34.74 250 ARG C O 1
ATOM 6132 N N . ASN C 1 238 ? 8.693 -1.437 50.731 1.00 34.64 251 ASN C N 1
ATOM 6133 C CA . ASN C 1 238 ? 7.320 -0.981 50.916 1.00 37.30 251 ASN C CA 1
ATOM 6134 C C . ASN C 1 238 ? 7.240 0.501 51.230 1.00 39.62 251 ASN C C 1
ATOM 6135 O O . ASN C 1 238 ? 6.211 1.135 50.997 1.00 38.52 251 ASN C O 1
ATOM 6140 N N . ALA C 1 239 ? 8.328 1.042 51.769 1.00 35.41 252 ALA C N 1
ATOM 6141 C CA . ALA C 1 239 ? 8.388 2.444 52.142 1.00 35.37 252 ALA C CA 1
ATOM 6142 C C . ALA C 1 239 ? 8.910 3.306 50.990 1.00 34.79 252 ALA C C 1
ATOM 6143 O O . ALA C 1 239 ? 8.984 4.529 51.103 1.00 35.09 252 ALA C O 1
ATOM 6145 N N . GLY C 1 240 ? 9.283 2.668 49.886 1.00 31.27 253 GLY C N 1
ATOM 6146 C CA . GLY C 1 240 ? 9.808 3.396 48.743 1.00 30.82 253 GLY C CA 1
ATOM 6147 C C . GLY C 1 240 ? 11.196 3.955 48.992 1.00 30.71 253 GLY C C 1
ATOM 6148 O O . GLY C 1 240 ? 11.525 5.049 48.537 1.00 28.92 253 GLY C O 1
ATOM 6149 N N . VAL C 1 241 ? 12.002 3.209 49.742 1.00 29.50 254 VAL C N 1
ATOM 6150 C CA . VAL C 1 241 ? 13.398 3.556 49.974 1.00 26.25 254 VAL C CA 1
ATOM 6151 C C . VAL C 1 241 ? 14.278 2.586 49.182 1.00 29.09 254 VAL C C 1
ATOM 6152 O O . VAL C 1 241 ? 14.318 1.393 49.488 1.00 29.40 254 VAL C O 1
ATOM 6156 N N . PRO C 1 242 ? 14.960 3.086 48.141 1.00 30.27 255 PRO C N 1
ATOM 6157 C CA . PRO C 1 242 ? 15.784 2.205 47.298 1.00 29.49 255 PRO C CA 1
ATOM 6158 C C . PRO C 1 242 ? 16.825 1.426 48.102 1.00 28.69 255 PRO C C 1
ATOM 6159 O O . PRO C 1 242 ? 17.535 2.006 48.927 1.00 28.30 255 PRO C O 1
ATOM 6163 N N . CYS C 1 243 ? 16.899 0.125 47.845 1.00 24.82 256 CYS C N 1
ATOM 6164 C CA . CYS C 1 243 ? 17.759 -0.778 48.594 1.00 26.48 256 CYS C CA 1
ATOM 6165 C C . CYS C 1 243 ? 18.086 -2.010 47.736 1.00 25.39 256 CYS C C 1
ATOM 6166 O O . CYS C 1 243 ? 17.185 -2.588 47.146 1.00 24.25 256 CYS C O 1
ATOM 6169 N N . GLN C 1 244 ? 19.358 -2.397 47.648 1.00 21.70 257 GLN C N 1
ATOM 6170 C CA . GLN C 1 244 ? 19.699 -3.672 47.015 1.00 21.65 257 GLN C CA 1
ATOM 6171 C C . GLN C 1 244 ? 19.603 -4.788 48.051 1.00 24.61 257 GLN C C 1
ATOM 6172 O O . GLN C 1 244 ? 19.998 -4.599 49.203 1.00 22.37 257 GLN C O 1
ATOM 6178 N N . PHE C 1 245 ? 19.101 -5.945 47.635 1.00 22.31 258 PHE C N 1
ATOM 6179 C CA . PHE C 1 245 ? 19.009 -7.111 48.518 1.00 21.56 258 PHE C CA 1
ATOM 6180 C C . PHE C 1 245 ? 19.599 -8.313 47.780 1.00 20.24 258 PHE C C 1
ATOM 6181 O O . PHE C 1 245 ? 19.221 -8.579 46.643 1.00 20.26 258 PHE C O 1
ATOM 6189 N N . ARG C 1 246 ? 20.561 -8.998 48.397 1.00 19.41 259 ARG C N 1
ATOM 6190 C CA . ARG C 1 246 ? 21.073 -10.253 47.851 1.00 18.50 259 ARG C CA 1
ATOM 6191 C C . ARG C 1 246 ? 20.978 -11.355 48.879 1.00 21.34 259 ARG C C 1
ATOM 6192 O O . ARG C 1 246 ? 21.363 -11.168 50.019 1.00 18.70 259 ARG C O 1
ATOM 6200 N N . VAL C 1 247 ? 20.492 -12.512 48.454 1.00 18.44 260 VAL C N 1
ATOM 6201 C CA . VAL C 1 247 ? 20.557 -13.700 49.284 1.00 20.57 260 VAL C CA 1
ATOM 6202 C C . VAL C 1 247 ? 21.422 -14.663 48.490 1.00 21.90 260 VAL C C 1
ATOM 6203 O O . VAL C 1 247 ? 20.999 -15.154 47.448 1.00 17.93 260 VAL C O 1
ATOM 6207 N N . ARG C 1 248 ? 22.655 -14.861 48.947 1.00 19.36 261 ARG C N 1
ATOM 6208 C CA . ARG C 1 248 ? 23.576 -15.776 48.291 1.00 20.21 261 ARG C CA 1
ATOM 6209 C C . ARG C 1 248 ? 23.638 -17.094 49.052 1.00 21.50 261 ARG C C 1
ATOM 6210 O O . ARG C 1 248 ? 23.092 -17.197 50.152 1.00 20.92 261 ARG C O 1
ATOM 6218 N N . ASP C 1 249 ? 24.285 -18.101 48.471 1.00 19.59 262 ASP C N 1
ATOM 6219 C CA . ASP C 1 249 ? 24.494 -19.358 49.187 1.00 21.36 262 ASP C CA 1
ATOM 6220 C C . ASP C 1 249 ? 25.356 -19.135 50.445 1.00 23.01 262 ASP C C 1
ATOM 6221 O O . ASP C 1 249 ? 26.403 -18.496 50.389 1.00 19.69 262 ASP C O 1
ATOM 6226 N N . GLY C 1 250 ? 24.916 -19.678 51.573 1.00 22.33 263 GLY C N 1
ATOM 6227 C CA . GLY C 1 250 ? 25.767 -19.717 52.744 1.00 21.56 263 GLY C CA 1
ATOM 6228 C C . GLY C 1 250 ? 25.111 -19.333 54.054 1.00 22.23 263 GLY C C 1
ATOM 6229 O O . GLY C 1 250 ? 23.938 -18.983 54.111 1.00 20.21 263 GLY C O 1
ATOM 6230 N N . GLY C 1 251 ? 25.900 -19.379 55.119 1.00 23.24 264 GLY C N 1
ATOM 6231 C CA . GLY C 1 251 ? 25.396 -19.047 56.436 1.00 24.59 264 GLY C CA 1
ATOM 6232 C C . GLY C 1 251 ? 26.172 -17.947 57.129 1.00 23.92 264 GLY C C 1
ATOM 6233 O O . GLY C 1 251 ? 26.763 -17.073 56.493 1.00 21.88 264 GLY C O 1
ATOM 6234 N N . HIS C 1 252 ? 26.154 -18.000 58.457 1.00 23.73 265 HIS C N 1
ATOM 6235 C CA . HIS C 1 252 ? 26.732 -16.966 59.297 1.00 22.52 265 HIS C CA 1
ATOM 6236 C C . HIS C 1 252 ? 28.209 -17.273 59.430 1.00 23.37 265 HIS C C 1
ATOM 6237 O O . HIS C 1 252 ? 28.657 -17.702 60.491 1.00 20.49 265 HIS C O 1
ATOM 6244 N N . ASP C 1 253 ? 28.977 -17.062 58.364 1.00 19.90 266 ASP C N 1
ATOM 6245 C CA . ASP C 1 253 ? 30.365 -17.508 58.379 1.00 20.31 266 ASP C CA 1
ATOM 6246 C C . ASP C 1 253 ? 31.288 -16.592 57.589 1.00 19.99 266 ASP C C 1
ATOM 6247 O O . ASP C 1 253 ? 30.830 -15.740 56.819 1.00 20.25 266 ASP C O 1
ATOM 6252 N N . TRP C 1 254 ? 32.591 -16.772 57.783 1.00 18.68 267 TRP C N 1
ATOM 6253 C CA . TRP C 1 254 ? 33.566 -15.850 57.212 1.00 20.62 267 TRP C CA 1
ATOM 6254 C C . TRP C 1 254 ? 33.770 -16.011 55.709 1.00 21.47 267 TRP C C 1
ATOM 6255 O O . TRP C 1 254 ? 34.234 -15.076 55.049 1.00 21.53 267 TRP C O 1
ATOM 6266 N N . GLU C 1 255 ? 33.398 -17.151 55.139 1.00 19.18 268 GLU C N 1
ATOM 6267 C CA . GLU C 1 255 ? 33.419 -17.216 53.679 1.00 20.54 268 GLU C CA 1
ATOM 6268 C C . GLU C 1 255 ? 32.374 -16.259 53.128 1.00 20.64 268 GLU C C 1
ATOM 6269 O O . GLU C 1 255 ? 32.587 -15.629 52.097 1.00 20.86 268 GLU C O 1
ATOM 6275 N N . TYR C 1 256 ? 31.241 -16.140 53.814 1.00 17.95 269 TYR C N 1
ATOM 6276 C CA . TYR C 1 256 ? 30.216 -15.203 53.382 1.00 20.31 269 TYR C CA 1
ATOM 6277 C C . TYR C 1 256 ? 30.695 -13.741 53.481 1.00 20.67 269 TYR C C 1
ATOM 6278 O O . TYR C 1 256 ? 30.391 -12.925 52.621 1.00 19.46 269 TYR C O 1
ATOM 6287 N N . TRP C 1 257 ? 31.446 -13.426 54.528 1.00 18.39 270 TRP C N 1
ATOM 6288 C CA . TRP C 1 257 ? 31.786 -12.034 54.832 1.00 17.51 270 TRP C CA 1
ATOM 6289 C C . TRP C 1 257 ? 33.009 -11.612 54.032 1.00 18.95 270 TRP C C 1
ATOM 6290 O O . TRP C 1 257 ? 33.073 -10.492 53.541 1.00 18.68 270 TRP C O 1
ATOM 6301 N N . HIS C 1 258 ? 33.956 -12.524 53.842 1.00 18.84 271 HIS C N 1
ATOM 6302 C CA . HIS C 1 258 ? 35.067 -12.228 52.935 1.00 22.75 271 HIS C CA 1
ATOM 6303 C C . HIS C 1 258 ? 34.584 -12.007 51.480 1.00 21.61 271 HIS C C 1
ATOM 6304 O O . HIS C 1 258 ? 34.966 -11.037 50.818 1.00 19.28 271 HIS C O 1
ATOM 6311 N N . SER C 1 259 ? 33.745 -12.907 50.980 1.00 21.04 272 SER C N 1
ATOM 6312 C CA . SER C 1 259 ? 33.239 -12.765 49.622 1.00 21.10 272 SER C CA 1
ATOM 6313 C C . SER C 1 259 ? 32.357 -11.508 49.499 1.00 23.57 272 SER C C 1
ATOM 6314 O O . SER C 1 259 ? 32.306 -10.886 48.442 1.00 21.15 272 SER C O 1
ATOM 6317 N N . ALA C 1 260 ? 31.702 -11.109 50.594 1.00 19.29 273 ALA C N 1
ATOM 6318 C CA . ALA C 1 260 ? 30.893 -9.894 50.595 1.00 18.98 273 ALA C CA 1
ATOM 6319 C C . ALA C 1 260 ? 31.728 -8.651 50.283 1.00 19.98 273 ALA C C 1
ATOM 6320 O O . ALA C 1 260 ? 31.241 -7.697 49.670 1.00 21.83 273 ALA C O 1
ATOM 6322 N N . LEU C 1 261 ? 32.988 -8.654 50.698 1.00 20.15 274 LEU C N 1
ATOM 6323 C CA . LEU C 1 261 ? 33.881 -7.531 50.404 1.00 21.69 274 LEU C CA 1
ATOM 6324 C C . LEU C 1 261 ? 33.988 -7.222 48.928 1.00 25.19 274 LEU C C 1
ATOM 6325 O O . LEU C 1 261 ? 34.142 -6.066 48.546 1.00 23.11 274 LEU C O 1
ATOM 6330 N N . TYR C 1 262 ? 33.934 -8.264 48.099 1.00 24.01 275 TYR C N 1
ATOM 6331 C CA . TYR C 1 262 ? 34.060 -8.097 46.662 1.00 23.06 275 TYR C CA 1
ATOM 6332 C C . TYR C 1 262 ? 32.849 -7.391 46.062 1.00 22.82 275 TYR C C 1
ATOM 6333 O O . TYR C 1 262 ? 32.919 -6.861 44.953 1.00 26.21 275 TYR C O 1
ATOM 6342 N N . GLN C 1 263 ? 31.742 -7.356 46.791 1.00 22.13 276 GLN C N 1
ATOM 6343 C CA . GLN C 1 263 ? 30.602 -6.534 46.376 1.00 20.50 276 GLN C CA 1
ATOM 6344 C C . GLN C 1 263 ? 30.594 -5.185 47.102 1.00 22.33 276 GLN C C 1
ATOM 6345 O O . GLN C 1 263 ? 30.254 -4.136 46.520 1.00 20.29 276 GLN C O 1
ATOM 6351 N N . CYS C 1 264 ? 30.974 -5.221 48.376 1.00 19.85 277 CYS C N 1
ATOM 6352 C CA . CYS C 1 264 ? 30.946 -4.029 49.230 1.00 17.41 277 CYS C CA 1
ATOM 6353 C C . CYS C 1 264 ? 31.915 -2.947 48.781 1.00 18.68 277 CYS C C 1
ATOM 6354 O O . CYS C 1 264 ? 31.541 -1.791 48.674 1.00 18.96 277 CYS C O 1
ATOM 6357 N N . LEU C 1 265 ? 33.164 -3.313 48.532 1.00 17.72 278 LEU C N 1
ATOM 6358 C CA . LEU C 1 265 ? 34.163 -2.302 48.214 1.00 18.55 278 LEU C CA 1
ATOM 6359 C C . LEU C 1 265 ? 33.890 -1.585 46.880 1.00 20.77 278 LEU C C 1
ATOM 6360 O O . LEU C 1 265 ? 33.981 -0.344 46.810 1.00 20.28 278 LEU C O 1
ATOM 6365 N N . PRO C 1 266 ? 33.520 -2.335 45.827 1.00 22.09 279 PRO C N 1
ATOM 6366 C CA . PRO C 1 266 ? 33.124 -1.606 44.604 1.00 20.88 279 PRO C CA 1
ATOM 6367 C C . PRO C 1 266 ? 31.851 -0.780 44.781 1.00 19.04 279 PRO C C 1
ATOM 6368 O O . PRO C 1 266 ? 31.717 0.278 44.167 1.00 21.32 279 PRO C O 1
ATOM 6372 N N . PHE C 1 267 ? 30.926 -1.265 45.605 1.00 21.63 280 PHE C N 1
ATOM 6373 C CA . PHE C 1 267 ? 29.676 -0.565 45.878 1.00 22.11 280 PHE C CA 1
ATOM 6374 C C . PHE C 1 267 ? 29.907 0.813 46.497 1.00 24.99 280 PHE C C 1
ATOM 6375 O O . PHE C 1 267 ? 29.419 1.809 45.971 1.00 21.40 280 PHE C O 1
ATOM 6383 N N . VAL C 1 268 ? 30.639 0.890 47.610 1.00 22.30 281 VAL C N 1
ATOM 6384 C CA . VAL C 1 268 ? 30.858 2.207 48.222 1.00 24.40 281 VAL C CA 1
ATOM 6385 C C . VAL C 1 268 ? 31.692 3.096 47.294 1.00 23.80 281 VAL C C 1
ATOM 6386 O O . VAL C 1 268 ? 31.501 4.315 47.244 1.00 24.09 281 VAL C O 1
ATOM 6390 N N . THR C 1 269 ? 32.602 2.489 46.537 1.00 23.49 282 THR C N 1
ATOM 6391 C CA . THR C 1 269 ? 33.403 3.256 45.587 1.00 22.64 282 THR C CA 1
ATOM 6392 C C . THR C 1 269 ? 32.500 3.962 44.578 1.00 24.03 282 THR C C 1
ATOM 6393 O O . THR C 1 269 ? 32.718 5.126 44.250 1.00 24.73 282 THR C O 1
ATOM 6397 N N . ARG C 1 270 ? 31.472 3.265 44.110 1.00 23.57 283 ARG C N 1
ATOM 6398 C CA . ARG C 1 270 ? 30.480 3.868 43.227 1.00 23.88 283 ARG C CA 1
ATOM 6399 C C . ARG C 1 270 ? 29.780 5.056 43.881 1.00 28.59 283 ARG C C 1
ATOM 6400 O O . ARG C 1 270 ? 29.635 6.113 43.264 1.00 23.49 283 ARG C O 1
ATOM 6408 N N . ILE C 1 271 ? 29.350 4.889 45.134 1.00 22.81 284 ILE C N 1
ATOM 6409 C CA . ILE C 1 271 ? 28.602 5.946 45.803 1.00 22.33 284 ILE C CA 1
ATOM 6410 C C . ILE C 1 271 ? 29.478 7.157 46.146 1.00 25.35 284 ILE C C 1
ATOM 6411 O O . ILE C 1 271 ? 29.000 8.289 46.113 1.00 30.05 284 ILE C O 1
ATOM 6416 N N . PHE C 1 272 ? 30.746 6.933 46.482 1.00 23.44 285 PHE C N 1
ATOM 6417 C CA . PHE C 1 272 ? 31.643 8.036 46.833 1.00 23.79 285 PHE C CA 1
ATOM 6418 C C . PHE C 1 272 ? 31.632 9.094 45.722 1.00 30.92 285 PHE C C 1
ATOM 6419 O O . PHE C 1 272 ? 31.651 8.720 44.532 1.00 31.98 285 PHE C O 1
ATOM 6427 N N . ASN D 1 7 ? 32.013 43.599 -17.138 1.00 63.13 20 ASN D N 1
ATOM 6428 C CA . ASN D 1 7 ? 31.601 43.694 -15.740 1.00 67.08 20 ASN D CA 1
ATOM 6429 C C . ASN D 1 7 ? 32.215 42.608 -14.854 1.00 62.07 20 ASN D C 1
ATOM 6430 O O . ASN D 1 7 ? 31.504 41.780 -14.284 1.00 62.20 20 ASN D O 1
ATOM 6435 N N . PHE D 1 8 ? 33.539 42.618 -14.743 1.00 52.31 21 PHE D N 1
ATOM 6436 C CA . PHE D 1 8 ? 34.235 41.705 -13.848 1.00 50.66 21 PHE D CA 1
ATOM 6437 C C . PHE D 1 8 ? 33.990 42.120 -12.391 1.00 49.15 21 PHE D C 1
ATOM 6438 O O . PHE D 1 8 ? 33.864 43.307 -12.093 1.00 47.69 21 PHE D O 1
ATOM 6446 N N . GLN D 1 9 ? 33.914 41.146 -11.492 1.00 42.56 22 GLN D N 1
ATOM 6447 C CA . GLN D 1 9 ? 33.752 41.441 -10.068 1.00 40.58 22 GLN D CA 1
ATOM 6448 C C . GLN D 1 9 ? 34.716 40.596 -9.244 1.00 36.17 22 GLN D C 1
ATOM 6449 O O . GLN D 1 9 ? 35.094 39.502 -9.655 1.00 29.62 22 GLN D O 1
ATOM 6455 N N . SER D 1 10 ? 35.131 41.115 -8.095 1.00 29.45 23 SER D N 1
ATOM 6456 C CA . SER D 1 10 ? 35.900 40.312 -7.160 1.00 26.47 23 SER D CA 1
ATOM 6457 C C . SER D 1 10 ? 35.001 39.185 -6.675 1.00 27.95 23 SER D C 1
ATOM 6458 O O . SER D 1 10 ? 33.777 39.329 -6.632 1.00 27.87 23 SER D O 1
ATOM 6461 N N . LYS D 1 11 ? 35.614 38.062 -6.324 1.00 26.95 24 LYS D N 1
ATOM 6462 C CA . LYS D 1 11 ? 34.887 36.859 -5.932 1.00 31.51 24 LYS D CA 1
ATOM 6463 C C . LYS D 1 11 ? 35.500 36.222 -4.697 1.00 27.64 24 LYS D C 1
ATOM 6464 O O . LYS 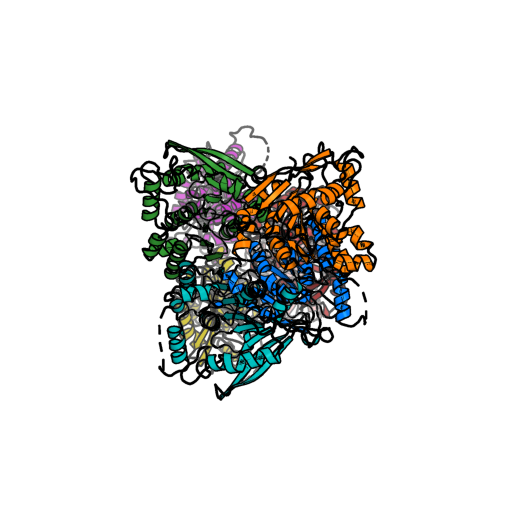D 1 11 ? 36.712 36.302 -4.482 1.00 27.92 24 LYS D O 1
ATOM 6470 N N . VAL D 1 12 ? 34.662 35.546 -3.922 1.00 25.33 25 VAL D N 1
ATOM 6471 C CA . VAL D 1 12 ? 35.127 34.672 -2.868 1.00 23.73 25 VAL D CA 1
ATOM 6472 C C . VAL D 1 12 ? 34.860 33.228 -3.270 1.00 28.79 25 VAL D C 1
ATOM 6473 O O . VAL D 1 12 ? 33.742 32.875 -3.648 1.00 28.51 25 VAL D O 1
ATOM 6477 N N . VAL D 1 13 ? 35.901 32.407 -3.191 1.00 25.04 26 VAL D N 1
ATOM 6478 C CA . VAL D 1 13 ? 35.851 31.021 -3.609 1.00 27.33 26 VAL D CA 1
ATOM 6479 C C . VAL D 1 13 ? 36.233 30.105 -2.447 1.00 26.86 26 VAL D C 1
ATOM 6480 O O . VAL D 1 13 ? 37.136 30.407 -1.679 1.00 23.75 26 VAL D O 1
ATOM 6484 N N . THR D 1 14 ? 35.525 28.993 -2.311 1.00 28.16 27 THR D N 1
ATOM 6485 C CA . THR D 1 14 ? 35.841 28.014 -1.281 1.00 25.71 27 THR D CA 1
ATOM 6486 C C . THR D 1 14 ? 36.159 26.702 -1.986 1.00 31.79 27 THR D C 1
ATOM 6487 O O . THR D 1 14 ? 35.441 26.284 -2.900 1.00 28.61 27 THR D O 1
ATOM 6491 N N . ASP D 1 15 ? 37.273 26.087 -1.614 1.00 23.45 28 ASP D N 1
ATOM 6492 C CA . ASP D 1 15 ? 37.669 24.841 -2.254 1.00 26.73 28 ASP D CA 1
ATOM 6493 C C . ASP D 1 15 ? 38.443 23.985 -1.263 1.00 30.84 28 ASP D C 1
ATOM 6494 O O . ASP D 1 15 ? 38.500 24.301 -0.055 1.00 25.56 28 ASP D O 1
ATOM 6499 N N . THR D 1 16 ? 39.028 22.896 -1.753 1.00 27.78 29 THR D N 1
ATOM 6500 C CA . THR D 1 16 ? 39.777 22.001 -0.880 1.00 30.75 29 THR D CA 1
ATOM 6501 C C . THR D 1 16 ? 41.051 21.506 -1.556 1.00 32.19 29 THR D C 1
ATOM 6502 O O . THR D 1 16 ? 41.170 21.533 -2.779 1.00 28.07 29 THR D O 1
ATOM 6506 N N . LEU D 1 17 ? 42.013 21.080 -0.750 1.00 25.86 30 LEU D N 1
ATOM 6507 C CA . LEU D 1 17 ? 43.101 20.265 -1.268 1.00 29.25 30 LEU D CA 1
ATOM 6508 C C . LEU D 1 17 ? 43.341 19.120 -0.305 1.00 28.40 30 LEU D C 1
ATOM 6509 O O . LEU D 1 17 ? 43.002 19.212 0.879 1.00 27.24 30 LEU D O 1
ATOM 6514 N N . PHE D 1 18 ? 43.929 18.043 -0.808 1.00 27.66 31 PHE D N 1
ATOM 6515 C CA . PHE D 1 18 ? 44.268 16.932 0.053 1.00 26.17 31 PHE D CA 1
ATOM 6516 C C . PHE D 1 18 ? 45.657 17.114 0.638 1.00 26.88 31 PHE D C 1
ATOM 6517 O O . PHE D 1 18 ? 46.623 17.370 -0.077 1.00 27.19 31 PHE D O 1
ATOM 6525 N N . SER D 1 19 ? 45.751 16.975 1.952 1.00 24.49 32 SER D N 1
ATOM 6526 C CA . SER D 1 19 ? 47.031 17.044 2.627 1.00 24.77 32 SER D CA 1
ATOM 6527 C C . SER D 1 19 ? 47.539 15.656 2.986 1.00 27.49 32 SER D C 1
ATOM 6528 O O . SER D 1 19 ? 46.902 14.954 3.777 1.00 26.95 32 SER D O 1
ATOM 6531 N N . LYS D 1 20 ? 48.687 15.276 2.420 1.00 27.60 33 LYS D N 1
ATOM 6532 C CA . LYS D 1 20 ? 49.387 14.049 2.813 1.00 32.74 33 LYS D CA 1
ATOM 6533 C C . LYS D 1 20 ? 49.871 14.133 4.257 1.00 30.86 33 LYS D C 1
ATOM 6534 O O . LYS D 1 20 ? 49.784 13.165 5.005 1.00 28.39 33 LYS D O 1
ATOM 6540 N N . VAL D 1 21 ? 50.401 15.295 4.636 1.00 27.46 34 VAL D N 1
ATOM 6541 C CA . VAL D 1 21 ? 50.920 15.500 5.985 1.00 27.19 34 VAL D CA 1
ATOM 6542 C C . VAL D 1 21 ? 49.840 15.264 7.044 1.00 25.10 34 VAL D C 1
ATOM 6543 O O . VAL D 1 21 ? 50.089 14.666 8.083 1.00 27.03 34 VAL D O 1
ATOM 6547 N N . LEU D 1 22 ? 48.633 15.739 6.775 1.00 28.38 35 LEU D N 1
ATOM 6548 C CA . LEU D 1 22 ? 47.560 15.668 7.753 1.00 27.09 35 LEU D CA 1
ATOM 6549 C C . LEU D 1 22 ? 46.652 14.487 7.464 1.00 30.39 35 LEU D C 1
ATOM 6550 O O . LEU D 1 22 ? 45.757 14.180 8.253 1.00 27.57 35 LEU D O 1
ATOM 6555 N N . ASN D 1 23 ? 46.885 13.840 6.322 1.00 32.69 36 ASN D N 1
ATOM 6556 C CA . ASN D 1 23 ? 46.032 12.747 5.862 1.00 29.16 36 ASN D CA 1
ATOM 6557 C C . ASN D 1 23 ? 44.582 13.184 5.913 1.00 33.16 36 ASN D C 1
ATOM 6558 O O . ASN D 1 23 ? 43.743 12.546 6.547 1.00 35.63 36 ASN D O 1
ATOM 6563 N N . SER D 1 24 ? 44.295 14.305 5.270 1.00 31.56 37 SER D N 1
ATOM 6564 C CA . SER D 1 24 ? 43.035 14.985 5.496 1.00 29.49 37 SER D CA 1
ATOM 6565 C C . SER D 1 24 ? 42.730 15.915 4.330 1.00 32.45 37 SER D C 1
ATOM 6566 O O . SER D 1 24 ? 43.625 16.571 3.796 1.00 28.44 37 SER D O 1
ATOM 6569 N N . LYS D 1 25 ? 41.466 15.958 3.929 1.00 30.86 38 LYS D N 1
ATOM 6570 C CA . LYS D 1 25 ? 41.016 16.911 2.929 1.00 29.97 38 LYS D CA 1
ATOM 6571 C C . LYS D 1 25 ? 40.859 18.281 3.612 1.00 30.61 38 LYS D C 1
ATOM 6572 O O . LYS D 1 25 ? 40.053 18.430 4.524 1.00 36.02 38 LYS D O 1
ATOM 6578 N N . ARG D 1 26 ? 41.661 19.267 3.211 1.00 25.56 39 ARG D N 1
ATOM 6579 C CA . ARG D 1 26 ? 41.674 20.561 3.902 1.00 23.24 39 ARG D CA 1
ATOM 6580 C C . ARG D 1 26 ? 40.963 21.645 3.100 1.00 26.65 39 ARG D C 1
ATOM 6581 O O . ARG D 1 26 ? 41.305 21.897 1.944 1.00 23.58 39 ARG D O 1
ATOM 6589 N N . ALA D 1 27 ? 39.977 22.282 3.726 1.00 25.24 40 ALA D N 1
ATOM 6590 C CA . ALA D 1 27 ? 39.222 23.345 3.067 1.00 25.72 40 ALA D CA 1
ATOM 6591 C C . ALA D 1 27 ? 39.907 24.703 3.215 1.00 24.83 40 ALA D C 1
ATOM 6592 O O . ALA D 1 27 ? 40.662 24.934 4.156 1.00 22.84 40 ALA D O 1
ATOM 6594 N N . TYR D 1 28 ? 39.631 25.604 2.285 1.00 21.48 41 TYR D N 1
ATOM 6595 C CA . TYR D 1 28 ? 40.103 26.979 2.412 1.00 21.56 41 TYR D CA 1
ATOM 6596 C C . TYR D 1 28 ? 39.159 27.923 1.672 1.00 22.54 41 TYR D C 1
ATOM 6597 O O . TYR D 1 28 ? 38.341 27.511 0.834 1.00 22.70 41 TYR D O 1
ATOM 6606 N N . THR D 1 29 ? 39.267 29.199 1.993 1.00 22.77 42 THR D N 1
ATOM 6607 C CA . THR D 1 29 ? 38.436 30.201 1.355 1.00 21.79 42 THR D CA 1
ATOM 6608 C C . THR D 1 29 ? 39.349 31.295 0.835 1.00 23.94 42 THR D C 1
ATOM 6609 O O . THR D 1 29 ? 40.243 31.758 1.558 1.00 23.83 42 THR D O 1
ATOM 6613 N N . VAL D 1 30 ? 39.145 31.714 -0.412 1.00 22.31 43 VAL D N 1
ATOM 6614 C CA . VAL D 1 30 ? 40.052 32.698 -1.001 1.00 22.34 43 VAL D CA 1
ATOM 6615 C C . VAL D 1 30 ? 39.298 33.866 -1.638 1.00 22.58 43 VAL D C 1
ATOM 6616 O O . VAL D 1 30 ? 38.251 33.666 -2.251 1.00 24.75 43 VAL D O 1
ATOM 6620 N N . PHE D 1 31 ? 39.815 35.085 -1.455 1.00 24.78 44 PHE D N 1
ATOM 6621 C CA . PHE D 1 31 ? 39.309 36.274 -2.150 1.00 23.77 44 PHE D CA 1
ATOM 6622 C C . PHE D 1 31 ? 40.127 36.519 -3.403 1.00 24.53 44 PHE D C 1
ATOM 6623 O O . PHE D 1 31 ? 41.350 36.561 -3.340 1.00 23.64 44 PHE D O 1
ATOM 6631 N N . LEU D 1 32 ? 39.443 36.700 -4.528 1.00 21.42 45 LEU D N 1
ATOM 6632 C CA . LEU D 1 32 ? 40.102 36.967 -5.804 1.00 26.34 45 LEU D CA 1
ATOM 6633 C C . LEU D 1 32 ? 39.716 38.352 -6.311 1.00 24.88 45 LEU D C 1
ATOM 6634 O O . LEU D 1 32 ? 38.531 38.662 -6.419 1.00 25.83 45 LEU D O 1
ATOM 6639 N N . PRO D 1 33 ? 40.718 39.189 -6.624 1.00 26.25 46 PRO D N 1
ATOM 6640 C CA . PRO D 1 33 ? 40.479 40.576 -7.041 1.00 26.93 46 PRO D CA 1
ATOM 6641 C C . PRO D 1 33 ? 39.634 40.691 -8.311 1.00 31.10 46 PRO D C 1
ATOM 6642 O O . PRO D 1 33 ? 39.555 39.747 -9.104 1.00 26.59 46 PRO D O 1
ATOM 6646 N N . LYS D 1 34 ? 39.022 41.856 -8.489 1.00 27.49 47 LYS D N 1
ATOM 6647 C CA . LYS D 1 34 ? 38.160 42.134 -9.633 1.00 33.18 47 LYS D CA 1
ATOM 6648 C C . LYS D 1 34 ? 38.847 41.833 -10.966 1.00 33.83 47 LYS D C 1
ATOM 6649 O O . LYS D 1 34 ? 38.216 41.364 -11.909 1.00 37.44 47 LYS D O 1
ATOM 6655 N N . SER D 1 35 ? 40.147 42.082 -11.041 1.00 32.03 48 SER D N 1
ATOM 6656 C CA . SER D 1 35 ? 40.854 41.933 -12.303 1.00 34.99 48 SER D CA 1
ATOM 6657 C C . SER D 1 35 ? 41.336 40.500 -12.559 1.00 39.58 48 SER D C 1
ATOM 6658 O O . SER D 1 35 ? 41.911 40.222 -13.614 1.00 37.77 48 SER D O 1
ATOM 6661 N N . PHE D 1 36 ? 41.087 39.593 -11.614 1.00 31.63 49 PHE D N 1
ATOM 6662 C CA . PHE D 1 36 ? 41.648 38.237 -11.696 1.00 33.77 49 PHE D CA 1
ATOM 6663 C C . PHE D 1 36 ? 41.313 37.494 -12.994 1.00 33.36 49 PHE D C 1
ATOM 6664 O O . PHE D 1 36 ? 42.199 36.909 -13.612 1.00 32.97 49 PHE D O 1
ATOM 6672 N N . GLU D 1 37 ? 40.041 37.509 -13.386 1.00 32.19 50 GLU D N 1
ATOM 6673 C CA . GLU D 1 37 ? 39.597 36.846 -14.620 1.00 40.36 50 GLU D CA 1
ATOM 6674 C C . GLU D 1 37 ? 39.796 37.719 -15.863 1.00 43.66 50 GLU D C 1
ATOM 6675 O O . GLU D 1 37 ? 39.758 37.231 -16.993 1.00 42.25 50 GLU D O 1
ATOM 6681 N N . GLN D 1 38 ? 40.006 39.011 -15.651 1.00 42.23 51 GLN D N 1
ATOM 6682 C CA . GLN D 1 38 ? 40.099 39.960 -16.755 1.00 43.97 51 GLN D CA 1
ATOM 6683 C C . GLN D 1 38 ? 41.503 40.020 -17.347 1.00 48.54 51 GLN D C 1
ATOM 6684 O O . GLN D 1 38 ? 41.674 40.084 -18.559 1.00 43.43 51 GLN D O 1
ATOM 6690 N N . ASN D 1 39 ? 42.503 40.019 -16.475 1.00 43.58 52 ASN D N 1
ATOM 6691 C CA . ASN D 1 39 ? 43.894 40.028 -16.888 1.00 42.65 52 ASN D CA 1
ATOM 6692 C C . ASN D 1 39 ? 44.563 38.752 -16.406 1.00 44.26 52 ASN D C 1
ATOM 6693 O O . ASN D 1 39 ? 45.079 38.689 -15.286 1.00 42.01 52 ASN D O 1
ATOM 6698 N N . LYS D 1 40 ? 44.546 37.732 -17.257 1.00 43.87 53 LYS D N 1
ATOM 6699 C CA . LYS D 1 40 ? 45.006 36.401 -16.882 1.00 43.04 53 LYS D CA 1
ATOM 6700 C C . LYS D 1 40 ? 46.514 36.324 -16.631 1.00 42.31 53 LYS D C 1
ATOM 6701 O O . LYS D 1 40 ? 47.016 35.298 -16.177 1.00 46.29 53 LYS D O 1
ATOM 6707 N N . GLU D 1 41 ? 47.234 37.400 -16.927 1.00 43.42 54 GLU D N 1
ATOM 6708 C CA . GLU D 1 41 ? 48.684 37.404 -16.744 1.00 47.11 54 GLU D CA 1
ATOM 6709 C C . GLU D 1 41 ? 49.128 38.151 -15.482 1.00 45.82 54 GLU D C 1
ATOM 6710 O O . GLU D 1 41 ? 50.285 38.044 -15.071 1.00 44.05 54 GLU D O 1
ATOM 6716 N N . LYS D 1 42 ? 48.223 38.910 -14.874 1.00 35.25 55 LYS D N 1
ATOM 6717 C CA . LYS D 1 42 ? 48.573 39.661 -13.675 1.00 35.38 55 LYS D CA 1
ATOM 6718 C C . LYS D 1 42 ? 48.895 38.737 -12.492 1.00 35.30 55 LYS D C 1
ATOM 6719 O O . LYS D 1 42 ? 48.187 37.750 -12.254 1.00 33.62 55 LYS D O 1
ATOM 6725 N N . LYS D 1 43 ? 49.982 39.053 -11.782 1.00 34.94 56 LYS D N 1
ATOM 6726 C CA . LYS D 1 43 ? 50.311 38.431 -10.492 1.00 31.93 56 LYS D CA 1
ATOM 6727 C C . LYS D 1 43 ? 49.959 39.401 -9.351 1.00 33.63 56 LYS D C 1
ATOM 6728 O O . LYS D 1 43 ? 49.890 40.617 -9.560 1.00 29.05 56 LYS D O 1
ATOM 6734 N N . TYR D 1 44 ? 49.767 38.858 -8.149 1.00 26.58 57 TYR D N 1
ATOM 6735 C CA . TYR D 1 44 ? 49.271 39.628 -7.014 1.00 24.39 57 TYR D CA 1
ATOM 6736 C C . TYR D 1 44 ? 50.043 39.377 -5.722 1.00 24.50 57 TYR D C 1
ATOM 6737 O O . TYR D 1 44 ? 50.559 38.284 -5.506 1.00 24.78 57 TYR D O 1
ATOM 6746 N N . PRO D 1 45 ? 50.096 40.386 -4.840 1.00 26.41 58 PRO D N 1
ATOM 6747 C CA . PRO D 1 45 ? 50.534 40.072 -3.474 1.00 25.48 58 PRO D CA 1
ATOM 6748 C C . PRO D 1 45 ? 49.484 39.200 -2.779 1.00 24.79 58 PRO D C 1
ATOM 6749 O O . PRO D 1 45 ? 48.366 39.055 -3.287 1.00 23.98 58 PRO D O 1
ATOM 6753 N N . VAL D 1 46 ? 49.849 38.613 -1.647 1.00 21.56 59 VAL D N 1
ATOM 6754 C CA . VAL D 1 46 ? 48.932 37.763 -0.915 1.00 19.93 59 VAL D CA 1
ATOM 6755 C C . VAL D 1 46 ? 48.947 38.131 0.567 1.00 22.30 59 VAL D C 1
ATOM 6756 O O . VAL D 1 46 ? 49.988 38.485 1.130 1.00 21.41 59 VAL D O 1
ATOM 6760 N N . LEU D 1 47 ? 47.766 38.084 1.168 1.00 23.77 60 LEU D N 1
ATOM 6761 C CA . LEU D 1 47 ? 47.597 38.175 2.614 1.00 21.07 60 LEU D CA 1
ATOM 6762 C C . LEU D 1 47 ? 46.995 36.865 3.120 1.00 20.85 60 LEU D C 1
ATOM 6763 O O . LEU D 1 47 ? 45.894 36.522 2.715 1.00 17.88 60 LEU D O 1
ATOM 6768 N N . TYR D 1 48 ? 47.703 36.144 3.990 1.00 19.08 61 TYR D N 1
ATOM 6769 C CA . TYR D 1 48 ? 47.105 35.024 4.707 1.00 21.52 61 TYR D CA 1
ATOM 6770 C C . TYR D 1 48 ? 46.348 35.584 5.915 1.00 22.80 61 TYR D C 1
ATOM 6771 O O . TYR D 1 48 ? 46.917 36.312 6.723 1.00 20.37 61 TYR D O 1
ATOM 6780 N N . LEU D 1 49 ? 45.055 35.285 5.992 1.00 20.64 62 LEU D N 1
ATOM 6781 C CA . LEU D 1 49 ? 44.170 35.903 6.979 1.00 21.80 62 LEU D CA 1
ATOM 6782 C C . LEU D 1 49 ? 43.519 34.816 7.820 1.00 20.72 62 LEU D C 1
ATOM 6783 O O . LEU D 1 49 ? 42.549 34.178 7.392 1.00 20.48 62 LEU D O 1
ATOM 6788 N N . LEU D 1 50 ? 44.074 34.601 9.009 1.00 19.89 63 LEU D N 1
ATOM 6789 C CA . LEU D 1 50 ? 43.776 33.413 9.822 1.00 19.40 63 LEU D CA 1
ATOM 6790 C C . LEU D 1 50 ? 42.602 33.599 10.779 1.00 18.36 63 LEU D C 1
ATOM 6791 O O . LEU D 1 50 ? 42.461 34.651 11.392 1.00 18.59 63 LEU D O 1
ATOM 6796 N N . HIS D 1 51 ? 41.787 32.556 10.941 1.00 19.24 64 HIS D N 1
ATOM 6797 C CA . HIS D 1 51 ? 40.626 32.621 11.827 1.00 19.54 64 HIS D CA 1
ATOM 6798 C C . HIS D 1 51 ? 40.952 32.190 13.270 1.00 20.42 64 HIS D C 1
ATOM 6799 O O . HIS D 1 51 ? 42.067 31.753 13.567 1.00 20.01 64 HIS D O 1
ATOM 6806 N N . GLY D 1 52 ? 39.980 32.326 14.164 1.00 19.25 65 GLY D N 1
ATOM 6807 C CA . GLY D 1 52 ? 40.178 31.961 15.562 1.00 18.46 65 GLY D CA 1
ATOM 6808 C C . GLY D 1 52 ? 39.755 30.536 15.922 1.00 19.75 65 GLY D C 1
ATOM 6809 O O . GLY D 1 52 ? 39.296 29.767 15.072 1.00 19.10 65 GLY D O 1
ATOM 6810 N N . MET D 1 53 ? 39.911 30.178 17.196 1.00 20.52 66 MET D N 1
ATOM 6811 C CA . MET D 1 53 ? 39.477 28.872 17.684 1.00 24.29 66 MET D CA 1
ATOM 6812 C C . MET D 1 53 ? 37.974 28.678 17.483 1.00 24.76 66 MET D C 1
ATOM 6813 O O . MET D 1 53 ? 37.229 29.650 17.510 1.00 23.49 66 MET D O 1
ATOM 6818 N N . TRP D 1 54 ? 37.544 27.424 17.299 1.00 21.53 67 TRP D N 1
ATOM 6819 C CA . TRP D 1 54 ? 36.137 27.057 17.041 1.00 25.12 67 TRP D CA 1
ATOM 6820 C C . TRP D 1 54 ? 35.674 27.389 15.613 1.00 28.65 67 TRP D C 1
ATOM 6821 O O . TRP D 1 54 ? 34.886 26.639 15.027 1.00 30.19 67 TRP D O 1
ATOM 6832 N N . GLU D 1 55 ? 36.169 28.490 15.050 1.00 22.82 68 GLU D N 1
ATOM 6833 C CA . GLU D 1 55 ? 35.767 28.922 13.703 1.00 20.16 68 GLU D CA 1
ATOM 6834 C C . GLU D 1 55 ? 36.386 28.053 12.609 1.00 21.35 68 GLU D C 1
ATOM 6835 O O . GLU D 1 55 ? 37.305 27.288 12.878 1.00 22.42 68 GLU D O 1
ATOM 6841 N N . THR D 1 56 ? 35.884 28.184 11.379 1.00 21.73 69 THR D N 1
ATOM 6842 C CA . THR D 1 56 ? 36.498 27.557 10.209 1.00 21.30 69 THR D CA 1
ATOM 6843 C C . THR D 1 56 ? 36.692 28.576 9.064 1.00 23.60 69 THR D C 1
ATOM 6844 O O . THR D 1 56 ? 36.407 29.768 9.226 1.00 22.16 69 THR D O 1
ATOM 6848 N N . ASN D 1 57 ? 37.177 28.106 7.910 1.00 21.40 70 ASN D N 1
ATOM 6849 C CA . ASN D 1 57 ? 37.689 29.004 6.871 1.00 21.77 70 ASN D CA 1
ATOM 6850 C C . ASN D 1 57 ? 36.729 30.088 6.337 1.00 20.61 70 ASN D C 1
ATOM 6851 O O . ASN D 1 57 ? 37.181 31.159 5.956 1.00 23.34 70 ASN D O 1
ATOM 6856 N N . PRO D 1 58 ? 35.413 29.828 6.302 1.00 23.25 71 PRO D N 1
ATOM 6857 C CA . PRO D 1 58 ? 34.544 30.827 5.650 1.00 21.83 71 PRO D CA 1
ATOM 6858 C C . PRO D 1 58 ? 34.270 32.092 6.475 1.00 23.18 71 PRO D C 1
ATOM 6859 O O . PRO D 1 58 ? 33.649 33.024 5.965 1.00 23.72 71 PRO D O 1
ATOM 6863 N N . VAL D 1 59 ? 34.700 32.124 7.730 1.00 20.49 72 VAL D N 1
ATOM 6864 C CA . VAL D 1 59 ? 34.198 33.146 8.641 1.00 19.99 72 VAL D CA 1
ATOM 6865 C C . VAL D 1 59 ? 34.667 34.564 8.267 1.00 24.69 72 VAL D C 1
ATOM 6866 O O . VAL D 1 59 ? 33.922 35.527 8.452 1.00 22.71 72 VAL D O 1
ATOM 6870 N N . TRP D 1 60 ? 35.870 34.690 7.708 1.00 21.44 73 TRP D N 1
ATOM 6871 C CA . TRP D 1 60 ? 36.374 35.999 7.308 1.00 24.32 73 TRP D CA 1
ATOM 6872 C C . TRP D 1 60 ? 35.546 36.582 6.163 1.00 25.68 73 TRP D C 1
ATOM 6873 O O . TRP D 1 60 ? 35.239 37.780 6.155 1.00 24.84 73 TRP D O 1
ATOM 6884 N N . ALA D 1 61 ? 35.157 35.738 5.211 1.00 25.75 74 ALA D N 1
ATOM 6885 C CA . ALA D 1 61 ? 34.306 36.190 4.112 1.00 22.31 74 ALA D CA 1
ATOM 6886 C C . ALA D 1 61 ? 32.901 36.514 4.615 1.00 21.18 74 ALA D C 1
ATOM 6887 O O . ALA D 1 61 ? 32.349 37.565 4.298 1.00 24.36 74 ALA D O 1
ATOM 6889 N N . GLU D 1 62 ? 32.326 35.615 5.408 1.00 21.92 75 GLU D N 1
ATOM 6890 C CA . GLU D 1 62 ? 30.912 35.720 5.768 1.00 26.23 75 GLU D CA 1
ATOM 6891 C C . GLU D 1 62 ? 30.589 36.677 6.927 1.00 27.84 75 GLU D C 1
ATOM 6892 O O . GLU D 1 62 ? 29.525 37.294 6.920 1.00 28.61 75 GLU D O 1
ATOM 6898 N N . ARG D 1 63 ? 31.480 36.794 7.915 1.00 24.88 76 ARG D N 1
ATOM 6899 C CA . ARG D 1 63 ? 31.264 37.725 9.031 1.00 23.89 76 ARG D CA 1
ATOM 6900 C C . ARG D 1 63 ? 32.224 38.912 8.970 1.00 24.82 76 ARG D C 1
ATOM 6901 O O . ARG D 1 63 ? 31.888 40.021 9.393 1.00 24.35 76 ARG D O 1
ATOM 6909 N N . GLY D 1 64 ? 33.423 38.683 8.449 1.00 23.85 77 GLY D N 1
ATOM 6910 C CA . GLY D 1 64 ? 34.365 39.768 8.261 1.00 21.68 77 GLY D CA 1
ATOM 6911 C C . GLY D 1 64 ? 34.044 40.631 7.047 1.00 22.04 77 GLY D C 1
ATOM 6912 O O . GLY D 1 64 ? 34.533 41.755 6.943 1.00 23.45 77 GLY D O 1
ATOM 6913 N N . HIS D 1 65 ? 33.221 40.113 6.135 1.00 22.60 78 HIS D N 1
ATOM 6914 C CA . HIS D 1 65 ? 32.850 40.825 4.895 1.00 25.15 78 HIS D CA 1
ATOM 6915 C C . HIS D 1 65 ? 34.056 41.304 4.077 1.00 25.39 78 HIS D C 1
ATOM 6916 O O . HIS D 1 65 ? 34.052 42.411 3.525 1.00 24.20 78 HIS D O 1
ATOM 6923 N N . VAL D 1 66 ? 35.067 40.446 3.978 1.00 25.10 79 VAL D N 1
ATOM 6924 C CA . VAL D 1 66 ? 36.327 40.772 3.305 1.00 24.80 79 VAL D CA 1
ATOM 6925 C C . VAL D 1 66 ? 36.134 41.298 1.885 1.00 23.31 79 VAL D C 1
ATOM 6926 O O . VAL D 1 66 ? 36.804 42.245 1.472 1.00 23.72 79 VAL D O 1
ATOM 6930 N N . LYS D 1 67 ? 35.230 40.679 1.130 1.00 25.20 80 LYS D N 1
ATOM 6931 C CA . LYS D 1 67 ? 34.985 41.129 -0.240 1.00 29.78 80 LYS D CA 1
ATOM 6932 C C . LYS D 1 67 ? 34.479 42.578 -0.255 1.00 26.25 80 LYS D C 1
ATOM 6933 O O . LYS D 1 67 ? 34.970 43.393 -1.036 1.00 25.26 80 LYS D O 1
ATOM 6939 N N . ASP D 1 68 ? 33.512 42.895 0.607 1.00 24.47 81 ASP D N 1
ATOM 6940 C CA . ASP D 1 68 ? 32.936 44.242 0.642 1.00 26.70 81 ASP D CA 1
ATOM 6941 C C . ASP D 1 68 ? 33.946 45.290 1.094 1.00 27.62 81 ASP D C 1
ATOM 6942 O O . ASP D 1 68 ? 33.950 46.420 0.587 1.00 24.28 81 ASP D O 1
ATOM 6947 N N . VAL D 1 69 ? 34.795 44.928 2.054 1.00 24.86 82 VAL D N 1
ATOM 6948 C CA . VAL D 1 69 ? 35.815 45.858 2.521 1.00 21.99 82 VAL D CA 1
ATOM 6949 C C . VAL D 1 69 ? 36.861 46.083 1.417 1.00 24.29 82 VAL D C 1
ATOM 6950 O O . VAL D 1 69 ? 37.230 47.219 1.127 1.00 24.72 82 VAL D O 1
ATOM 6954 N N . MET D 1 70 ? 37.327 45.006 0.789 1.00 24.46 83 MET D N 1
ATOM 6955 C CA . MET D 1 70 ? 38.269 45.154 -0.319 1.00 25.69 83 MET D CA 1
ATOM 6956 C C . MET D 1 70 ? 37.689 45.971 -1.476 1.00 26.26 83 MET D C 1
ATOM 6957 O O . MET D 1 70 ? 38.385 46.804 -2.040 1.00 25.97 83 MET D O 1
ATOM 6962 N N . ASP D 1 71 ? 36.431 45.732 -1.838 1.00 25.25 84 ASP D N 1
ATOM 6963 C CA . ASP D 1 71 ? 35.853 46.468 -2.962 1.00 25.78 84 ASP D CA 1
ATOM 6964 C C . ASP D 1 71 ? 35.918 47.969 -2.668 1.00 27.37 84 ASP D C 1
ATOM 6965 O O . ASP D 1 71 ? 36.261 48.756 -3.541 1.00 26.81 84 ASP D O 1
ATOM 6970 N N . ARG D 1 72 ? 35.630 48.344 -1.422 1.00 25.35 85 ARG D N 1
ATOM 6971 C CA . ARG D 1 72 ? 35.690 49.744 -0.995 1.00 22.41 85 ARG D CA 1
ATOM 6972 C C . ARG D 1 72 ? 37.107 50.285 -1.083 1.00 24.80 85 ARG D C 1
ATOM 6973 O O . ARG D 1 72 ? 37.352 51.309 -1.720 1.00 26.07 85 ARG D O 1
ATOM 6981 N N . LEU D 1 73 ? 38.049 49.596 -0.448 1.00 23.99 86 LEU D N 1
ATOM 6982 C CA . LEU D 1 73 ? 39.403 50.137 -0.323 1.00 23.92 86 LEU D CA 1
ATOM 6983 C C . LEU D 1 73 ? 40.223 50.024 -1.610 1.00 23.31 86 LEU D C 1
ATOM 6984 O O . LEU D 1 73 ? 41.130 50.821 -1.839 1.00 23.36 86 LEU D O 1
ATOM 6989 N N . VAL D 1 74 ? 39.920 49.037 -2.448 1.00 24.35 87 VAL D N 1
ATOM 6990 C CA . VAL D 1 74 ? 40.552 48.975 -3.773 1.00 24.59 87 VAL D CA 1
ATOM 6991 C C . VAL D 1 74 ? 40.092 50.167 -4.638 1.00 27.18 87 VAL D C 1
ATOM 6992 O O . VAL D 1 74 ? 40.900 50.794 -5.321 1.00 25.78 87 VAL D O 1
ATOM 6996 N N . ALA D 1 75 ? 38.804 50.490 -4.579 1.00 26.05 88 ALA D N 1
ATOM 6997 C CA . ALA D 1 75 ? 38.253 51.594 -5.357 1.00 26.81 88 ALA D CA 1
ATOM 6998 C C . ALA D 1 75 ? 38.816 52.956 -4.944 1.00 29.30 88 ALA D C 1
ATOM 6999 O O . ALA D 1 75 ? 38.996 53.830 -5.788 1.00 29.63 88 ALA D O 1
ATOM 7001 N N . SER D 1 76 ? 39.100 53.148 -3.656 1.00 26.98 89 SER D N 1
ATOM 7002 C CA . SER D 1 76 ? 39.632 54.435 -3.197 1.00 25.62 89 SER D CA 1
ATOM 7003 C C . SER D 1 76 ? 41.152 54.502 -3.288 1.00 27.26 89 SER D C 1
ATOM 7004 O O . SER D 1 76 ? 41.741 55.556 -3.055 1.00 31.44 89 SER D O 1
ATOM 7007 N N . GLY D 1 77 ? 41.787 53.374 -3.589 1.00 25.19 90 GLY D N 1
ATOM 7008 C CA . GLY D 1 77 ? 43.236 53.309 -3.665 1.00 25.52 90 GLY D CA 1
ATOM 7009 C C . GLY D 1 77 ? 43.932 53.013 -2.342 1.00 28.25 90 GLY D C 1
ATOM 7010 O O . GLY D 1 77 ? 45.154 52.873 -2.296 1.00 30.18 90 GLY D O 1
ATOM 7011 N N . GLU D 1 78 ? 43.171 52.917 -1.257 1.00 26.84 91 GLU D N 1
ATOM 7012 C CA . GLU D 1 78 ? 43.776 52.659 0.051 1.00 25.35 91 GLU D CA 1
ATOM 7013 C C . GLU D 1 78 ? 44.372 51.251 0.169 1.00 26.38 91 GLU D C 1
ATOM 7014 O O . GLU D 1 78 ? 45.332 51.032 0.907 1.00 27.52 91 GLU D O 1
ATOM 7020 N N . ALA D 1 79 ? 43.791 50.301 -0.550 1.00 23.24 92 ALA D N 1
ATOM 7021 C CA . ALA D 1 79 ? 44.339 48.953 -0.619 1.00 25.47 92 ALA D CA 1
ATOM 7022 C C . ALA D 1 79 ? 44.632 48.621 -2.068 1.00 26.13 92 ALA D C 1
ATOM 7023 O O . ALA D 1 79 ? 43.923 49.086 -2.957 1.00 26.11 92 ALA D O 1
ATOM 7025 N N . CYS D 1 80 ? 45.680 47.834 -2.297 1.00 28.01 93 CYS D N 1
ATOM 7026 C CA . CYS D 1 80 ? 45.963 47.298 -3.629 1.00 29.58 93 CYS D CA 1
ATOM 7027 C C . CYS D 1 80 ? 45.199 45.991 -3.810 1.00 29.10 93 CYS D C 1
ATOM 7028 O O . CYS D 1 80 ? 44.802 45.356 -2.829 1.00 26.39 93 CYS D O 1
ATOM 7031 N N . GLU D 1 81 ? 44.986 45.580 -5.054 1.00 24.65 94 GLU D N 1
ATOM 7032 C CA . GLU D 1 81 ? 44.410 44.264 -5.289 1.00 24.04 94 GLU D CA 1
ATOM 7033 C C . GLU D 1 81 ? 45.373 43.218 -4.744 1.00 27.05 94 GLU D C 1
ATOM 7034 O O . GLU D 1 81 ? 46.581 43.315 -4.949 1.00 26.25 94 GLU D O 1
ATOM 7040 N N . MET D 1 82 ? 44.842 42.224 -4.035 1.00 24.26 95 MET D N 1
ATOM 7041 C CA . MET D 1 82 ? 45.675 41.171 -3.476 1.00 22.87 95 MET D CA 1
ATOM 7042 C C . MET D 1 82 ? 44.862 39.904 -3.347 1.00 24.59 95 MET D C 1
ATOM 7043 O O . MET D 1 82 ? 43.633 39.962 -3.263 1.00 22.76 95 MET D O 1
ATOM 7048 N N . ILE D 1 83 ? 45.541 38.761 -3.350 1.00 21.14 96 ILE D N 1
ATOM 7049 C CA . ILE D 1 83 ? 44.896 37.509 -2.989 1.00 21.16 96 ILE D CA 1
ATOM 7050 C C . ILE D 1 83 ? 44.783 37.482 -1.464 1.00 23.53 96 ILE D C 1
ATOM 7051 O O . ILE D 1 83 ? 45.741 37.822 -0.773 1.00 22.06 96 ILE D O 1
ATOM 7056 N N . ILE D 1 84 ? 43.623 37.091 -0.942 1.00 21.49 97 ILE D N 1
ATOM 7057 C CA . ILE D 1 84 ? 43.464 36.914 0.510 1.00 20.10 97 ILE D CA 1
ATOM 7058 C C . ILE D 1 84 ? 42.996 35.495 0.761 1.00 21.29 97 ILE D C 1
ATOM 7059 O O . ILE D 1 84 ? 42.053 35.040 0.132 1.00 24.80 97 ILE D O 1
ATOM 7064 N N . VAL D 1 85 ? 43.662 34.780 1.656 1.00 22.46 98 VAL D N 1
ATOM 7065 C CA . VAL D 1 85 ? 43.334 33.365 1.834 1.00 22.62 98 VAL D CA 1
ATOM 7066 C C . VAL D 1 85 ? 43.220 32.954 3.302 1.00 21.76 98 VAL D C 1
ATOM 7067 O O . VAL D 1 85 ? 44.022 33.359 4.152 1.00 19.96 98 VAL D O 1
ATOM 7071 N N . THR D 1 86 ? 42.203 32.146 3.576 1.00 21.78 99 THR D N 1
ATOM 7072 C CA . THR D 1 86 ? 41.922 31.654 4.925 1.00 20.66 99 THR D CA 1
ATOM 7073 C C . THR D 1 86 ? 41.798 30.132 4.884 1.00 21.81 99 THR D C 1
ATOM 7074 O O . THR D 1 86 ? 40.815 29.602 4.369 1.00 20.07 99 THR D O 1
ATOM 7078 N N . PRO D 1 87 ? 42.818 29.425 5.390 1.00 20.92 100 PRO D N 1
ATOM 7079 C CA . PRO D 1 87 ? 42.746 27.963 5.450 1.00 23.84 100 PRO D CA 1
ATOM 7080 C C . PRO D 1 87 ? 41.927 27.530 6.653 1.00 24.77 100 PRO D C 1
ATOM 7081 O O . PRO D 1 87 ? 41.865 28.267 7.643 1.00 19.33 100 PRO D O 1
ATOM 7085 N N . ASN D 1 88 ? 41.301 26.360 6.585 1.00 22.39 101 ASN D N 1
ATOM 7086 C CA . ASN D 1 88 ? 40.662 25.826 7.783 1.00 23.99 101 ASN D CA 1
ATOM 7087 C C . ASN D 1 88 ? 41.716 25.311 8.765 1.00 24.65 101 ASN D C 1
ATOM 7088 O O . ASN D 1 88 ? 42.561 24.481 8.397 1.00 22.71 101 ASN D O 1
ATOM 7093 N N . ALA D 1 89 ? 41.663 25.805 10.006 1.00 23.73 102 ALA D N 1
ATOM 7094 C CA . ALA D 1 89 ? 42.524 25.324 11.085 1.00 20.19 102 ALA D CA 1
ATOM 7095 C C . ALA D 1 89 ? 41.697 25.142 12.350 1.00 21.98 102 ALA D C 1
ATOM 7096 O O . ALA D 1 89 ? 42.233 25.186 13.457 1.00 21.38 102 ALA D O 1
ATOM 7098 N N . GLY D 1 90 ? 40.389 24.961 12.188 1.00 21.43 103 GLY D N 1
ATOM 7099 C CA . GLY D 1 90 ? 39.481 25.005 13.326 1.00 23.60 103 GLY D CA 1
ATOM 7100 C C . GLY D 1 90 ? 38.323 24.027 13.288 1.00 25.61 103 GLY D C 1
ATOM 7101 O O . GLY D 1 90 ? 38.434 22.928 12.752 1.00 25.53 103 GLY D O 1
ATOM 7102 N N . GLY D 1 91 ? 37.200 24.443 13.857 1.00 22.58 104 GLY D N 1
ATOM 7103 C CA . GLY D 1 91 ? 36.040 23.587 13.996 1.00 25.32 104 GLY D CA 1
ATOM 7104 C C . GLY D 1 91 ? 35.867 23.265 15.475 1.00 26.08 104 GLY D C 1
ATOM 7105 O O . GLY D 1 91 ? 36.606 23.782 16.311 1.00 22.19 104 GLY D O 1
ATOM 7106 N N . ASN D 1 92 ? 34.877 22.437 15.788 1.00 22.43 105 ASN D N 1
ATOM 7107 C CA . ASN D 1 92 ? 34.639 21.988 17.154 1.00 25.18 105 ASN D CA 1
ATOM 7108 C C . ASN D 1 92 ? 35.944 21.475 17.777 1.00 24.40 105 ASN D C 1
ATOM 7109 O O . ASN D 1 92 ? 36.508 20.494 17.310 1.00 25.57 105 ASN D O 1
ATOM 7114 N N . ILE D 1 93 ? 36.426 22.146 18.818 1.00 24.15 106 ILE D N 1
ATOM 7115 C CA . ILE D 1 93 ? 37.706 21.791 19.441 1.00 25.82 106 ILE D CA 1
ATOM 7116 C C . ILE D 1 93 ? 37.756 20.356 20.001 1.00 26.99 106 ILE D C 1
ATOM 7117 O O . ILE D 1 93 ? 38.840 19.811 20.223 1.00 25.38 106 ILE D O 1
ATOM 7122 N N . HIS D 1 94 ? 36.599 19.751 20.252 1.00 24.38 107 HIS D N 1
ATOM 7123 C CA . HIS D 1 94 ? 36.590 18.375 20.771 1.00 25.89 107 HIS D CA 1
ATOM 7124 C C . HIS D 1 94 ? 36.662 17.337 19.649 1.00 29.44 107 HIS D C 1
ATOM 7125 O O . HIS D 1 94 ? 37.103 16.203 19.868 1.00 23.67 107 HIS D O 1
ATOM 7132 N N . LEU D 1 95 ? 36.245 17.740 18.451 1.00 26.11 108 LEU D N 1
ATOM 7133 C CA . LEU D 1 95 ? 36.107 16.814 17.320 1.00 25.99 108 LEU D CA 1
ATOM 7134 C C . LEU D 1 95 ? 37.131 17.048 16.210 1.00 28.58 108 LEU D C 1
ATOM 7135 O O . LEU D 1 95 ? 37.417 16.138 15.435 1.00 25.64 108 LEU D O 1
ATOM 7140 N N . GLU D 1 96 ? 37.651 18.275 16.125 1.00 26.22 109 GLU D N 1
ATOM 7141 C CA . GLU D 1 96 ? 38.583 18.678 15.063 1.00 28.52 109 GLU D CA 1
ATOM 7142 C C . GLU D 1 96 ? 39.819 19.357 15.652 1.00 28.10 109 GLU D C 1
ATOM 7143 O O . GLU D 1 96 ? 39.716 20.084 16.635 1.00 26.12 109 GLU D O 1
ATOM 7149 N N . TRP D 1 97 ? 40.982 19.141 15.049 1.00 23.02 110 TRP D N 1
ATOM 7150 C CA . TRP D 1 97 ? 42.203 19.784 15.533 1.00 26.43 110 TRP D CA 1
ATOM 7151 C C . TRP D 1 97 ? 42.227 21.298 15.284 1.00 27.52 110 TRP D C 1
ATOM 7152 O O . TRP D 1 97 ? 42.183 21.743 14.131 1.00 22.62 110 TRP D O 1
ATOM 7163 N N . ASN D 1 98 ? 42.309 22.077 16.360 1.00 23.83 111 ASN D N 1
ATOM 7164 C CA . ASN D 1 98 ? 42.485 23.525 16.257 1.00 22.63 111 ASN D CA 1
ATOM 7165 C C . ASN D 1 98 ? 43.953 23.911 16.376 1.00 22.11 111 ASN D C 1
ATOM 7166 O O . ASN D 1 98 ? 44.667 23.379 17.216 1.00 22.53 111 ASN D O 1
ATOM 7171 N N . GLY D 1 99 ? 44.412 24.855 15.557 1.00 22.56 112 GLY D N 1
ATOM 7172 C CA . GLY D 1 99 ? 45.758 25.377 15.738 1.00 20.12 112 GLY D CA 1
ATOM 7173 C C . GLY D 1 99 ? 46.616 25.482 14.496 1.00 21.13 112 GLY D C 1
ATOM 7174 O O . GLY D 1 99 ? 46.286 24.912 13.451 1.00 22.63 112 GLY D O 1
ATOM 7175 N N . TYR D 1 100 ? 47.741 26.181 14.629 1.00 20.58 113 TYR D N 1
ATOM 7176 C CA . TYR D 1 100 ? 48.588 26.548 13.490 1.00 20.54 113 TYR D CA 1
ATOM 7177 C C . TYR D 1 100 ? 50.002 25.976 13.563 1.00 19.44 113 TYR D C 1
ATOM 7178 O O . TYR D 1 100 ? 50.746 26.043 12.579 1.00 22.45 113 TYR D O 1
ATOM 7187 N N . PHE D 1 101 ? 50.373 25.402 14.704 1.00 20.63 114 PHE D N 1
ATOM 7188 C CA . PHE D 1 101 ? 51.739 24.896 14.885 1.00 23.14 114 PHE D CA 1
ATOM 7189 C C . PHE D 1 101 ? 51.750 23.372 14.777 1.00 25.98 114 PHE D C 1
ATOM 7190 O O . PHE D 1 101 ? 50.698 22.745 14.912 1.00 24.91 114 PHE D O 1
ATOM 7198 N N . ASP D 1 102 ? 52.919 22.780 14.520 1.00 22.23 115 ASP D N 1
ATOM 7199 C CA . ASP D 1 102 ? 53.030 21.315 14.505 1.00 28.05 115 ASP D CA 1
ATOM 7200 C C . ASP D 1 102 ? 52.814 20.780 15.911 1.00 28.34 115 ASP D C 1
ATOM 7201 O O . ASP D 1 102 ? 53.548 21.124 16.833 1.00 27.27 115 ASP D O 1
ATOM 7206 N N . MET D 1 103 ? 51.792 19.954 16.072 1.00 25.90 116 MET D N 1
ATOM 7207 C CA . MET D 1 103 ? 51.506 19.327 17.348 1.00 25.35 116 MET D CA 1
ATOM 7208 C C . MET D 1 103 ? 51.589 17.811 17.168 1.00 28.78 116 MET D C 1
ATOM 7209 O O . MET D 1 103 ? 51.488 17.320 16.048 1.00 30.44 116 MET D O 1
ATOM 7214 N N . PRO D 1 104 ? 51.807 17.066 18.258 1.00 30.41 117 PRO D N 1
ATOM 7215 C CA . PRO D 1 104 ? 51.870 15.607 18.095 1.00 30.99 117 PRO D CA 1
ATOM 7216 C C . PRO D 1 104 ? 50.564 15.055 17.528 1.00 31.74 117 PRO D C 1
ATOM 7217 O O . PRO D 1 104 ? 49.506 15.229 18.124 1.00 37.21 117 PRO D O 1
ATOM 7221 N N . GLY D 1 105 ? 50.641 14.404 16.379 1.00 32.15 118 GLY D N 1
ATOM 7222 C CA . GLY D 1 105 ? 49.457 13.876 15.729 1.00 37.85 118 GLY D CA 1
ATOM 7223 C C . GLY D 1 105 ? 48.759 14.849 14.789 1.00 39.15 118 GLY D C 1
ATOM 7224 O O . GLY D 1 105 ? 47.760 14.491 14.154 1.00 32.39 118 GLY D O 1
ATOM 7225 N N . TRP D 1 106 ? 49.279 16.077 14.689 1.00 35.49 119 TRP D N 1
ATOM 7226 C CA . TRP D 1 106 ? 48.681 17.089 13.817 1.00 28.61 119 TRP D CA 1
ATOM 7227 C C . TRP D 1 106 ? 49.704 18.151 13.408 1.00 29.20 119 TRP D C 1
ATOM 7228 O O . TRP D 1 106 ? 49.853 19.175 14.080 1.00 27.16 119 TRP D O 1
ATOM 7239 N N . LYS D 1 107 ? 50.410 17.900 12.308 1.00 24.55 120 LYS D N 1
ATOM 7240 C CA . LYS D 1 107 ? 51.501 18.761 11.890 1.00 26.03 120 LYS D CA 1
ATOM 7241 C C . LYS D 1 107 ? 50.976 19.848 10.966 1.00 28.89 120 LYS D C 1
ATOM 7242 O O . LYS D 1 107 ? 51.262 19.854 9.765 1.00 24.94 120 LYS D O 1
ATOM 7248 N N . TYR D 1 108 ? 50.206 20.770 11.536 1.00 23.45 121 TYR D N 1
ATOM 7249 C CA . TYR D 1 108 ? 49.544 21.773 10.721 1.00 22.79 121 TYR D CA 1
ATOM 7250 C C . TYR D 1 108 ? 50.537 22.711 10.040 1.00 21.28 121 TYR D C 1
ATOM 7251 O O . TYR D 1 108 ? 50.340 23.094 8.883 1.00 22.83 121 TYR D O 1
ATOM 7260 N N . GLU D 1 109 ? 51.599 23.094 10.742 1.00 21.00 122 GLU D N 1
ATOM 7261 C CA . GLU D 1 109 ? 52.541 24.046 10.168 1.00 23.46 122 GLU D CA 1
ATOM 7262 C C . GLU D 1 109 ? 53.303 23.423 8.992 1.00 22.81 122 GLU D C 1
ATOM 7263 O O . GLU D 1 109 ? 53.548 24.079 7.980 1.00 23.51 122 GLU D O 1
ATOM 7269 N N . THR D 1 110 ? 53.678 22.157 9.128 1.00 24.17 123 THR D N 1
ATOM 7270 C CA . THR D 1 110 ? 54.321 21.449 8.032 1.00 25.52 123 THR D CA 1
ATOM 7271 C C . THR D 1 110 ? 53.375 21.469 6.827 1.00 23.67 123 THR D C 1
ATOM 7272 O O . THR D 1 110 ? 53.798 21.749 5.720 1.00 23.22 123 THR D O 1
ATOM 7276 N N . PHE D 1 111 ? 52.088 21.216 7.060 1.00 22.42 124 PHE D N 1
ATOM 7277 C CA . PHE D 1 111 ? 51.072 21.346 6.004 1.00 22.14 124 PHE D CA 1
ATOM 7278 C C . PHE D 1 111 ? 51.068 22.732 5.353 1.00 25.22 124 PHE D C 1
ATOM 7279 O O . PHE D 1 111 ? 51.090 22.871 4.119 1.00 22.61 124 PHE D O 1
ATOM 7287 N N . PHE D 1 112 ? 51.052 23.759 6.192 1.00 23.11 125 PHE D N 1
ATOM 7288 C CA . PHE D 1 112 ? 50.927 25.131 5.707 1.00 21.85 125 PHE D CA 1
ATOM 7289 C C . PHE D 1 112 ? 52.068 25.518 4.770 1.00 21.88 125 PHE D C 1
ATOM 7290 O O . PHE D 1 112 ? 51.830 26.089 3.696 1.00 22.74 125 PHE D O 1
ATOM 7298 N N . TYR D 1 113 ? 53.302 25.209 5.168 1.00 23.11 126 TYR D N 1
ATOM 7299 C CA . TYR D 1 113 ? 54.471 25.634 4.398 1.00 24.16 126 TYR D CA 1
ATOM 7300 C C . TYR D 1 113 ? 54.845 24.671 3.268 1.00 23.81 126 TYR D C 1
ATOM 7301 O O . TYR D 1 113 ? 55.240 25.122 2.193 1.00 26.45 126 TYR D O 1
ATOM 7310 N N . THR D 1 114 ? 54.695 23.365 3.477 1.00 26.55 127 THR D N 1
ATOM 7311 C CA . THR D 1 114 ? 55.131 22.415 2.436 1.00 26.69 127 THR D CA 1
ATOM 7312 C C . THR D 1 114 ? 54.028 22.027 1.445 1.00 28.06 127 THR D C 1
ATOM 7313 O O . THR D 1 114 ? 54.325 21.619 0.327 1.00 27.94 127 THR D O 1
ATOM 7317 N N . GLU D 1 115 ? 52.762 22.167 1.831 1.00 25.31 128 GLU D N 1
ATOM 7318 C CA . GLU D 1 115 ? 51.668 21.815 0.926 1.00 27.73 128 GLU D CA 1
ATOM 7319 C C . GLU D 1 115 ? 50.778 23.012 0.556 1.00 28.26 128 GLU D C 1
ATOM 7320 O O . GLU D 1 115 ? 50.548 23.293 -0.625 1.00 22.23 128 GLU D O 1
ATOM 7326 N N . PHE D 1 116 ? 50.283 23.718 1.562 1.00 25.10 129 PHE D N 1
ATOM 7327 C CA . PHE D 1 116 ? 49.264 24.739 1.331 1.00 21.76 129 PHE D CA 1
ATOM 7328 C C . PHE D 1 116 ? 49.783 25.946 0.567 1.00 21.03 129 PHE D C 1
ATOM 7329 O O . PHE D 1 116 ? 49.233 26.320 -0.467 1.00 23.12 129 PHE D O 1
ATOM 7337 N N . LEU D 1 117 ? 50.841 26.560 1.077 1.00 23.61 130 LEU D N 1
ATOM 7338 C CA . LEU D 1 117 ? 51.357 27.790 0.482 1.00 22.15 130 LEU D CA 1
ATOM 7339 C C . LEU D 1 117 ? 51.793 27.609 -0.982 1.00 26.18 130 LEU D C 1
ATOM 7340 O O . LEU D 1 117 ? 51.399 28.404 -1.853 1.00 25.09 130 LEU D O 1
ATOM 7345 N N . PRO D 1 118 ? 52.608 26.572 -1.262 1.00 24.26 131 PRO D N 1
ATOM 7346 C CA . PRO D 1 118 ? 53.029 26.368 -2.657 1.00 24.09 131 PRO D CA 1
ATOM 7347 C C . PRO D 1 118 ? 51.847 26.167 -3.607 1.00 27.12 131 PRO D C 1
ATOM 7348 O O . PRO D 1 118 ? 51.865 26.694 -4.714 1.00 28.57 131 PRO D O 1
ATOM 7352 N N . TYR D 1 119 ? 50.843 25.418 -3.165 1.00 25.47 132 TYR D N 1
ATOM 7353 C CA . TYR D 1 119 ? 49.642 25.163 -3.946 1.00 28.86 132 TYR D CA 1
ATOM 7354 C C . TYR D 1 119 ? 48.860 26.430 -4.231 1.00 29.15 132 TYR D C 1
ATOM 7355 O O . TYR D 1 119 ? 48.541 26.742 -5.384 1.00 27.67 132 TYR D O 1
ATOM 7364 N N . ILE D 1 120 ? 48.535 27.142 -3.156 1.00 24.01 133 ILE D N 1
ATOM 7365 C CA . ILE D 1 120 ? 47.799 28.398 -3.252 1.00 22.98 133 ILE D CA 1
ATOM 7366 C C . ILE D 1 120 ? 48.488 29.421 -4.146 1.00 24.19 133 ILE D C 1
ATOM 7367 O O . ILE D 1 120 ? 47.854 30.064 -4.973 1.00 27.43 133 ILE D O 1
ATOM 7372 N N . GLU D 1 121 ? 49.789 29.587 -3.969 1.00 23.06 134 GLU D N 1
ATOM 7373 C CA . GLU D 1 121 ? 50.459 30.696 -4.618 1.00 24.36 134 GLU D CA 1
ATOM 7374 C C . GLU D 1 121 ? 50.649 30.413 -6.110 1.00 28.38 134 GLU D C 1
ATOM 7375 O O . GLU D 1 121 ? 50.652 31.332 -6.926 1.00 29.01 134 GLU D O 1
ATOM 7381 N N . LYS D 1 122 ? 50.751 29.140 -6.473 1.00 26.92 135 LYS D N 1
ATOM 7382 C CA . LYS D 1 122 ? 50.779 28.796 -7.884 1.00 27.98 135 LYS D CA 1
ATOM 7383 C C . LYS D 1 122 ? 49.382 28.947 -8.499 1.00 31.88 135 LYS D C 1
ATOM 7384 O O . LYS D 1 122 ? 49.213 29.575 -9.549 1.00 27.54 135 LYS D O 1
ATOM 7390 N N . LYS D 1 123 ? 48.378 28.384 -7.834 1.00 28.15 136 LYS D N 1
ATOM 7391 C CA . LYS D 1 123 ? 47.025 28.390 -8.375 1.00 26.92 136 LYS D CA 1
ATOM 7392 C C . LYS D 1 123 ? 46.429 29.790 -8.530 1.00 27.46 136 LYS D C 1
ATOM 7393 O O . LYS D 1 123 ? 45.745 30.079 -9.519 1.00 27.16 136 LYS D O 1
ATOM 7399 N N . TYR D 1 124 ? 46.672 30.673 -7.567 1.00 24.20 137 TYR D N 1
ATOM 7400 C CA . TYR D 1 124 ? 46.001 31.968 -7.616 1.00 25.94 137 TYR D CA 1
ATOM 7401 C C . TYR D 1 124 ? 46.940 33.126 -7.979 1.00 29.39 137 TYR D C 1
ATOM 7402 O O . TYR D 1 124 ? 46.675 34.283 -7.656 1.00 27.69 137 TYR D O 1
ATOM 7411 N N . ARG D 1 125 ? 48.021 32.793 -8.683 1.00 29.14 138 ARG D N 1
ATOM 7412 C CA . ARG D 1 125 ? 48.910 33.773 -9.312 1.00 30.17 138 ARG D CA 1
ATOM 7413 C C . ARG D 1 125 ? 49.473 34.802 -8.331 1.00 31.53 138 ARG D C 1
ATOM 7414 O O . ARG D 1 125 ? 49.479 36.012 -8.589 1.00 32.68 138 ARG D O 1
ATOM 7422 N N . VAL D 1 126 ? 49.968 34.299 -7.208 1.00 26.28 139 VAL D N 1
ATOM 7423 C CA . VAL D 1 126 ? 50.657 35.119 -6.223 1.00 26.36 139 VAL D CA 1
ATOM 7424 C C . VAL D 1 126 ? 52.090 35.377 -6.705 1.00 31.38 139 VAL D C 1
ATOM 7425 O O . VAL D 1 126 ? 52.738 34.475 -7.247 1.00 28.19 139 VAL D O 1
ATOM 7429 N N . ILE D 1 127 ? 52.573 36.607 -6.532 1.00 30.57 140 ILE D N 1
ATOM 7430 C CA . ILE D 1 127 ? 53.910 36.979 -6.991 1.00 29.34 140 ILE D CA 1
ATOM 7431 C C . ILE D 1 127 ? 54.956 35.990 -6.460 1.00 32.78 140 ILE D C 1
ATOM 7432 O O . ILE D 1 127 ? 55.768 35.464 -7.229 1.00 27.85 140 ILE D O 1
ATOM 7437 N N . GLY D 1 128 ? 54.928 35.725 -5.153 1.00 30.42 141 GLY D N 1
ATOM 7438 C CA . GLY D 1 128 ? 55.688 34.615 -4.603 1.00 24.43 141 GLY D CA 1
ATOM 7439 C C . GLY D 1 128 ? 56.920 34.960 -3.801 1.00 29.22 141 GLY D C 1
ATOM 7440 O O . GLY D 1 128 ? 57.611 34.067 -3.310 1.00 28.91 141 GLY D O 1
ATOM 7441 N N . ASP D 1 129 ? 57.199 36.250 -3.637 1.00 32.20 142 ASP D N 1
ATOM 7442 C CA . ASP D 1 129 ? 58.312 36.642 -2.781 1.00 30.09 142 ASP D CA 1
ATOM 7443 C C . ASP D 1 129 ? 57.864 37.250 -1.453 1.00 31.37 142 ASP D C 1
ATOM 7444 O O . ASP D 1 129 ? 56.690 37.562 -1.240 1.00 27.08 142 ASP D O 1
ATOM 7449 N N . ARG D 1 130 ? 58.842 37.399 -0.572 1.00 28.00 143 ARG D N 1
ATOM 7450 C CA . ARG D 1 130 ? 58.676 37.953 0.762 1.00 32.19 143 ARG D CA 1
ATOM 7451 C C . ARG D 1 130 ? 58.029 39.340 0.732 1.00 32.06 143 ARG D C 1
ATOM 7452 O O . ARG D 1 130 ? 57.132 39.648 1.517 1.00 29.75 143 ARG D O 1
ATOM 7460 N N . GLN D 1 131 ? 58.498 40.161 -0.199 1.00 29.70 144 GLN D N 1
ATOM 7461 C CA . GLN D 1 131 ? 58.064 41.544 -0.344 1.00 31.02 144 GLN D CA 1
ATOM 7462 C C . GLN D 1 131 ? 56.570 41.673 -0.646 1.00 31.60 144 GLN D C 1
ATOM 7463 O O . GLN D 1 131 ? 55.981 42.738 -0.441 1.00 30.86 144 GLN D O 1
ATOM 7469 N N . HIS D 1 132 ? 55.957 40.598 -1.139 1.00 28.23 145 HIS D N 1
ATOM 7470 C CA . HIS D 1 132 ? 54.533 40.628 -1.476 1.00 27.07 145 HIS D CA 1
ATOM 7471 C C . HIS D 1 132 ? 53.730 39.530 -0.756 1.00 24.07 145 HIS D C 1
ATOM 7472 O O . HIS D 1 132 ? 52.737 39.025 -1.276 1.00 23.77 145 HIS D O 1
ATOM 7479 N N . ARG D 1 133 ? 54.167 39.175 0.450 1.00 24.77 146 ARG D N 1
ATOM 7480 C CA . ARG D 1 133 ? 53.461 38.194 1.269 1.00 23.30 146 ARG D CA 1
ATOM 7481 C C . ARG D 1 133 ? 53.319 38.705 2.704 1.00 24.10 146 ARG D C 1
ATOM 7482 O O . ARG D 1 133 ? 54.312 38.941 3.379 1.00 25.47 146 ARG D O 1
ATOM 7490 N N . ALA D 1 134 ? 52.084 38.837 3.171 1.00 22.82 147 ALA D N 1
ATOM 7491 C CA . ALA D 1 134 ? 51.818 39.298 4.532 1.00 23.06 147 ALA D CA 1
ATOM 7492 C C . ALA D 1 134 ? 50.894 38.310 5.247 1.00 21.83 147 ALA D C 1
ATOM 7493 O O . ALA D 1 134 ? 50.314 37.434 4.617 1.00 23.07 147 ALA D O 1
ATOM 7495 N N . ILE D 1 135 ? 50.758 38.443 6.561 1.00 20.40 148 ILE D N 1
ATOM 7496 C CA . ILE D 1 135 ? 49.931 37.516 7.314 1.00 17.82 148 ILE D CA 1
ATOM 7497 C C . ILE D 1 135 ? 49.287 38.261 8.482 1.00 22.82 148 ILE D C 1
ATOM 7498 O O . ILE D 1 135 ? 49.898 39.162 9.076 1.00 21.79 148 ILE D O 1
ATOM 7503 N N . ALA D 1 136 ? 48.038 37.905 8.770 1.00 21.25 149 ALA D N 1
ATOM 7504 C CA . ALA D 1 136 ? 47.235 38.572 9.787 1.00 19.69 149 ALA D CA 1
ATOM 7505 C C . ALA D 1 136 ? 46.279 37.532 10.341 1.00 20.74 149 ALA D C 1
ATOM 7506 O O . ALA D 1 136 ? 46.112 36.474 9.743 1.00 19.96 149 ALA D O 1
ATOM 7508 N N . GLY D 1 137 ? 45.651 37.810 11.476 1.00 21.71 150 GLY D N 1
ATOM 7509 C CA . GLY D 1 137 ? 44.656 36.887 11.997 1.00 20.38 150 GLY D CA 1
ATOM 7510 C C . GLY D 1 137 ? 44.104 37.339 13.334 1.00 21.63 150 GLY D C 1
ATOM 7511 O O . GLY D 1 137 ? 44.638 38.258 13.963 1.00 18.53 150 GLY D O 1
ATOM 7512 N N . LEU D 1 138 ? 43.033 36.693 13.783 1.00 19.55 151 LEU D N 1
ATOM 7513 C CA . LEU D 1 138 ? 42.437 37.072 15.053 1.00 19.56 151 LEU D CA 1
ATOM 7514 C C . LEU D 1 138 ? 42.511 35.941 16.087 1.00 20.99 151 LEU D C 1
ATOM 7515 O O . LEU D 1 138 ? 42.420 34.752 15.751 1.00 21.74 151 LEU D O 1
ATOM 7520 N N . SER D 1 139 ? 42.721 36.331 17.339 1.00 20.26 152 SER D N 1
ATOM 7521 C CA . SER D 1 139 ? 42.753 35.400 18.464 1.00 20.62 152 SER D CA 1
ATOM 7522 C C . SER D 1 139 ? 43.808 34.317 18.222 1.00 20.40 152 SER D C 1
ATOM 7523 O O . SER D 1 139 ? 44.984 34.642 18.028 1.00 21.99 152 SER D O 1
ATOM 7526 N N . MET D 1 140 ? 43.413 33.043 18.244 1.00 19.33 153 MET D N 1
ATOM 7527 C CA . MET D 1 140 ? 44.336 31.952 17.927 1.00 18.14 153 MET D CA 1
ATOM 7528 C C . MET D 1 140 ? 45.083 32.223 16.608 1.00 19.23 153 MET D C 1
ATOM 7529 O O . MET D 1 140 ? 46.265 31.914 16.474 1.00 18.66 153 MET D O 1
ATOM 7534 N N . GLY D 1 141 ? 44.390 32.813 15.641 1.00 18.03 154 GLY D N 1
ATOM 7535 C CA . GLY D 1 141 ? 44.997 33.134 14.354 1.00 20.00 154 GLY D CA 1
ATOM 7536 C C . GLY D 1 141 ? 45.944 34.331 14.406 1.00 20.98 154 GLY D C 1
ATOM 7537 O O . GLY D 1 141 ? 46.840 34.480 13.566 1.00 19.53 154 GLY D O 1
ATOM 7538 N N . GLY D 1 142 ? 45.745 35.192 15.397 1.00 18.87 155 GLY D N 1
ATOM 7539 C CA . GLY D 1 142 ? 46.624 36.331 15.589 1.00 21.89 155 GLY D CA 1
ATOM 7540 C C . GLY D 1 142 ? 47.943 35.851 16.166 1.00 20.10 155 GLY D C 1
ATOM 7541 O O . GLY D 1 142 ? 49.003 36.361 15.815 1.00 20.88 155 GLY D O 1
ATOM 7542 N N . GLY D 1 143 ? 47.863 34.872 17.063 1.00 21.13 156 GLY D N 1
ATOM 7543 C CA . GLY D 1 143 ? 49.046 34.236 17.618 1.00 20.46 156 GLY D CA 1
ATOM 7544 C C . GLY D 1 143 ? 49.764 33.430 16.546 1.00 19.82 156 GLY D C 1
ATOM 7545 O O . GLY D 1 143 ? 50.994 33.441 16.466 1.00 21.22 156 GLY D O 1
ATOM 7546 N N . GLY D 1 144 ? 48.999 32.725 15.717 1.00 22.50 157 GLY D N 1
ATOM 7547 C CA . GLY D 1 144 ? 49.571 31.980 14.599 1.00 19.78 157 GLY D CA 1
ATOM 7548 C C . GLY D 1 144 ? 50.293 32.904 13.628 1.00 21.95 157 GLY D C 1
ATOM 7549 O O . GLY D 1 144 ? 51.427 32.630 13.225 1.00 22.26 157 GLY D O 1
ATOM 7550 N N . ALA D 1 145 ? 49.642 34.009 13.253 1.00 21.07 158 ALA D N 1
ATOM 7551 C CA . ALA D 1 145 ? 50.237 34.970 12.335 1.00 18.78 158 ALA D CA 1
ATOM 7552 C C . ALA D 1 145 ? 51.546 35.534 12.899 1.00 22.64 158 ALA D C 1
ATOM 7553 O O . ALA D 1 145 ? 52.559 35.627 12.197 1.00 20.20 158 ALA D O 1
ATOM 7555 N N . THR D 1 146 ? 51.516 35.898 14.176 1.00 20.15 159 THR D N 1
ATOM 7556 C CA . THR D 1 146 ? 52.670 36.495 14.826 1.00 21.67 159 THR D CA 1
ATOM 7557 C C . THR D 1 146 ? 53.838 35.509 14.917 1.00 22.34 159 THR D C 1
ATOM 7558 O O . THR D 1 146 ? 54.956 35.844 14.524 1.00 23.85 159 THR D O 1
ATOM 7562 N N . ASN D 1 147 ? 53.591 34.293 15.404 1.00 18.25 160 ASN D N 1
ATOM 7563 C CA . ASN D 1 147 ? 54.694 33.333 15.539 1.00 23.54 160 ASN D CA 1
ATOM 7564 C C . ASN D 1 147 ? 55.212 32.871 14.164 1.00 22.85 160 ASN D C 1
ATOM 7565 O O . ASN D 1 147 ? 56.409 32.623 14.027 1.00 23.37 160 ASN D O 1
ATOM 7570 N N . TYR D 1 148 ? 54.331 32.778 13.155 1.00 22.02 161 TYR D N 1
ATOM 7571 C CA . TYR D 1 148 ? 54.769 32.468 11.780 1.00 21.16 161 TYR D CA 1
ATOM 7572 C C . TYR D 1 148 ? 55.710 33.570 11.297 1.00 25.53 161 TYR D C 1
ATOM 7573 O O . TYR D 1 148 ? 56.750 33.295 10.704 1.00 24.09 161 TYR D O 1
ATOM 7582 N N . GLY D 1 149 ? 55.320 34.825 11.515 1.00 21.19 162 GLY D N 1
ATOM 7583 C CA . GLY D 1 149 ? 56.162 35.944 11.127 1.00 24.01 162 GLY D CA 1
ATOM 7584 C C . GLY D 1 149 ? 57.479 35.970 11.899 1.00 23.27 162 GLY D C 1
ATOM 7585 O O . GLY D 1 149 ? 58.503 36.414 11.388 1.00 26.40 162 GLY D O 1
ATOM 7586 N N . GLN D 1 150 ? 57.459 35.492 13.135 1.00 23.52 163 GLN D N 1
ATOM 7587 C CA . GLN D 1 150 ? 58.672 35.461 13.950 1.00 24.56 163 GLN D CA 1
ATOM 7588 C C . GLN D 1 150 ? 59.657 34.397 13.462 1.00 30.13 163 GLN D C 1
ATOM 7589 O O . GLN D 1 150 ? 60.849 34.674 13.293 1.00 27.42 163 GLN D O 1
ATOM 7595 N N . ARG D 1 151 ? 59.154 33.187 13.227 1.00 25.21 164 ARG D N 1
ATOM 7596 C CA . ARG D 1 151 ? 60.028 32.057 12.903 1.00 28.66 164 ARG D CA 1
ATOM 7597 C C . ARG D 1 151 ? 60.210 31.892 11.402 1.00 29.69 164 ARG D C 1
ATOM 7598 O O . ARG D 1 151 ? 61.075 31.137 10.963 1.00 32.41 164 ARG D O 1
ATOM 7606 N N . HIS D 1 152 ? 59.409 32.609 10.618 1.00 25.34 165 HIS D N 1
ATOM 7607 C CA . HIS D 1 152 ? 59.558 32.612 9.164 1.00 30.10 165 HIS D CA 1
ATOM 7608 C C . HIS D 1 152 ? 59.664 34.044 8.643 1.00 29.10 165 HIS D C 1
ATOM 7609 O O . HIS D 1 152 ? 58.975 34.415 7.696 1.00 28.94 165 HIS D O 1
ATOM 7616 N N . SER D 1 153 ? 60.512 34.855 9.270 1.00 28.56 166 SER D N 1
ATOM 7617 C CA . SER D 1 153 ? 60.640 36.253 8.867 1.00 29.22 166 SER D CA 1
ATOM 7618 C C . SER D 1 153 ? 61.133 36.372 7.429 1.00 30.92 166 SER D C 1
ATOM 7619 O O . SER D 1 153 ? 60.918 37.395 6.779 1.00 32.78 166 SER D O 1
ATOM 7622 N N . ASP D 1 154 ? 61.771 35.320 6.922 1.00 28.12 167 ASP D N 1
ATOM 7623 C CA . ASP D 1 154 ? 62.200 35.299 5.522 1.00 30.49 167 ASP D CA 1
ATOM 7624 C C . ASP D 1 154 ? 61.018 35.127 4.563 1.00 33.59 167 ASP D C 1
ATOM 7625 O O . ASP D 1 154 ? 61.170 35.271 3.346 1.00 31.07 167 ASP D O 1
ATOM 7630 N N . MET D 1 155 ? 59.835 34.832 5.102 1.00 29.22 168 MET D N 1
ATOM 7631 C CA . MET D 1 155 ? 58.662 34.612 4.245 1.00 28.45 168 MET D CA 1
ATOM 7632 C C . MET D 1 155 ? 57.671 35.787 4.236 1.00 24.78 168 MET D C 1
ATOM 7633 O O . MET D 1 155 ? 56.931 35.955 3.270 1.00 27.81 168 MET D O 1
ATOM 7638 N N . PHE D 1 156 ? 57.631 36.578 5.310 1.00 25.41 169 PHE D N 1
ATOM 7639 C CA . PHE D 1 156 ? 56.628 37.642 5.419 1.00 26.06 169 PHE D CA 1
ATOM 7640 C C . PHE D 1 156 ? 57.230 39.034 5.623 1.00 26.25 169 PHE D C 1
ATOM 7641 O O . PHE D 1 156 ? 58.188 39.210 6.373 1.00 26.59 169 PHE D O 1
ATOM 7649 N N . CYS D 1 157 ? 56.637 40.026 4.970 1.00 26.62 170 CYS D N 1
ATOM 7650 C CA . CYS D 1 157 ? 57.085 41.406 5.119 1.00 27.11 170 CYS D CA 1
ATOM 7651 C C . CYS D 1 157 ? 56.294 42.138 6.197 1.00 23.09 170 CYS D C 1
ATOM 7652 O O . CYS D 1 157 ? 56.742 43.161 6.711 1.00 26.31 170 CYS D O 1
ATOM 7655 N N . ALA D 1 158 ? 55.113 41.629 6.531 1.00 23.83 171 ALA D N 1
ATOM 7656 C CA . ALA D 1 158 ? 54.239 42.318 7.479 1.00 23.30 171 ALA D CA 1
ATOM 7657 C C . ALA D 1 158 ? 53.338 41.354 8.243 1.00 25.54 171 ALA D C 1
ATOM 7658 O O . ALA D 1 158 ? 52.869 40.342 7.691 1.00 22.17 171 ALA D O 1
ATOM 7660 N N . VAL D 1 159 ? 53.095 41.690 9.508 1.00 21.62 172 VAL D N 1
ATOM 7661 C CA . VAL D 1 159 ? 52.201 40.939 10.384 1.00 22.27 172 VAL D CA 1
ATOM 7662 C C . VAL D 1 159 ? 51.196 41.904 11.009 1.00 23.12 172 VAL D C 1
ATOM 7663 O O . VAL D 1 159 ? 51.584 42.941 11.544 1.00 22.14 172 VAL D O 1
ATOM 7667 N N . TYR D 1 160 ? 49.912 41.561 10.949 1.00 19.84 173 TYR D N 1
ATOM 7668 C CA . TYR D 1 160 ? 48.890 42.334 11.651 1.00 20.59 173 TYR D CA 1
ATOM 7669 C C . TYR D 1 160 ? 48.141 41.411 12.619 1.00 19.58 173 TYR D C 1
ATOM 7670 O O . TYR D 1 160 ? 47.347 40.571 12.192 1.00 18.79 173 TYR D O 1
ATOM 7679 N N . ALA D 1 161 ? 48.395 41.575 13.916 1.00 19.54 174 ALA D N 1
ATOM 7680 C CA . ALA D 1 161 ? 47.832 40.699 14.945 1.00 21.25 174 ALA D CA 1
ATOM 7681 C C . ALA D 1 161 ? 46.612 41.317 15.643 1.00 23.70 174 ALA D C 1
ATOM 7682 O O . ALA D 1 161 ? 46.751 42.308 16.376 1.00 22.55 174 ALA D O 1
ATOM 7684 N N . MET D 1 162 ? 45.437 40.709 15.446 1.00 18.66 175 MET D N 1
ATOM 7685 C CA . MET D 1 162 ? 44.174 41.197 16.016 1.00 20.44 175 MET D CA 1
ATOM 7686 C C . MET D 1 162 ? 43.756 40.389 17.233 1.00 20.55 175 MET D C 1
ATOM 7687 O O . MET D 1 162 ? 43.563 39.175 17.121 1.00 18.77 175 MET D O 1
ATOM 7692 N N . SER D 1 163 ? 43.606 41.057 18.376 1.00 19.06 176 SER D N 1
ATOM 7693 C CA . SER D 1 163 ? 43.177 40.401 19.604 1.00 19.30 176 SER D CA 1
ATOM 7694 C C . SER D 1 163 ? 43.897 39.069 19.764 1.00 22.05 176 SER D C 1
ATOM 7695 O O . SER D 1 163 ? 43.262 38.033 20.012 1.00 19.45 176 SER D O 1
ATOM 7698 N N . ALA D 1 164 ? 45.217 39.108 19.601 1.00 17.97 177 ALA D N 1
ATOM 7699 C CA . ALA D 1 164 ? 46.004 37.899 19.367 1.00 20.11 177 ALA D CA 1
ATOM 7700 C C . ALA D 1 164 ? 46.297 37.055 20.597 1.00 22.17 177 ALA D C 1
ATOM 7701 O O . ALA D 1 164 ? 46.585 37.557 21.686 1.00 20.00 177 ALA D O 1
ATOM 7703 N N . LEU D 1 165 ? 46.245 35.747 20.391 1.00 20.12 178 LEU D N 1
ATOM 7704 C CA . LEU D 1 165 ? 46.643 34.799 21.406 1.00 20.83 178 LEU D CA 1
ATOM 7705 C C . LEU D 1 165 ? 48.171 34.760 21.476 1.00 21.45 178 LEU D C 1
ATOM 7706 O O . LEU D 1 165 ? 48.789 33.780 21.076 1.00 21.44 178 LEU D O 1
ATOM 7711 N N . MET D 1 166 ? 48.779 35.841 21.960 1.00 23.03 179 MET D N 1
ATOM 7712 C CA . MET D 1 166 ? 50.238 35.941 22.015 1.00 22.27 179 MET D CA 1
ATOM 7713 C C . MET D 1 166 ? 50.796 34.887 22.957 1.00 23.11 179 MET D C 1
ATOM 7714 O O . MET D 1 166 ? 51.914 34.408 22.784 1.00 22.73 179 MET D O 1
ATOM 7719 N N . SER D 1 167 ? 50.010 34.577 23.983 1.00 22.01 180 SER D N 1
ATOM 7720 C CA . SER D 1 167 ? 50.200 33.391 24.801 1.00 25.32 180 SER D CA 1
ATOM 7721 C C . SER D 1 167 ? 48.889 33.106 25.502 1.00 28.91 180 SER D C 1
ATOM 7722 O O . SER D 1 167 ? 47.900 33.821 25.298 1.00 27.59 180 SER D O 1
ATOM 7725 N N . ILE D 1 168 ? 48.881 32.061 26.319 1.00 26.70 181 ILE D N 1
ATOM 7726 C CA . ILE D 1 168 ? 47.719 31.723 27.125 1.00 27.59 181 ILE D CA 1
ATOM 7727 C C . ILE D 1 168 ? 47.525 32.774 28.224 1.00 28.13 181 ILE D C 1
ATOM 7728 O O . ILE D 1 168 ? 48.465 33.101 28.951 1.00 32.13 181 ILE D O 1
ATOM 7733 N N . PRO D 1 169 ? 46.309 33.325 28.339 1.00 27.17 182 PRO D N 1
ATOM 7734 C CA . PRO D 1 169 ? 46.062 34.382 29.331 1.00 32.03 182 PRO D CA 1
ATOM 7735 C C . PRO D 1 169 ? 46.028 33.810 30.737 1.00 36.14 182 PRO D C 1
ATOM 7736 O O . PRO D 1 169 ? 45.659 32.651 30.892 1.00 33.94 182 PRO D O 1
ATOM 7740 N N . GLU D 1 170 ? 46.411 34.591 31.741 1.00 38.94 183 GLU D N 1
ATOM 7741 C CA . GLU D 1 170 ? 46.367 34.098 33.113 1.00 43.60 183 GLU D CA 1
ATOM 7742 C C . GLU D 1 170 ? 44.922 33.874 33.556 1.00 43.05 183 GLU D C 1
ATOM 7743 O O . GLU D 1 170 ? 44.630 32.955 34.317 1.00 54.64 183 GLU D O 1
ATOM 7749 N N . GLN D 1 171 ? 44.016 34.706 33.060 1.00 44.91 184 GLN D N 1
ATOM 7750 C CA . GLN D 1 171 ? 42.603 34.598 33.414 1.00 50.85 184 GLN D CA 1
ATOM 7751 C C . GLN D 1 171 ? 41.748 34.417 32.164 1.00 48.16 184 GLN D C 1
ATOM 7752 O O . GLN D 1 171 ? 41.970 35.076 31.143 1.00 40.56 184 GLN D O 1
ATOM 7758 N N . GLY D 1 172 ? 40.766 33.525 32.251 1.00 49.00 185 GLY D N 1
ATOM 7759 C CA . GLY D 1 172 ? 39.957 33.176 31.098 1.00 51.26 185 GLY D CA 1
ATOM 7760 C C . GLY D 1 172 ? 40.581 32.044 30.304 1.00 44.68 185 GLY D C 1
ATOM 7761 O O . GLY D 1 172 ? 40.246 31.843 29.140 1.00 54.75 185 GLY D O 1
ATOM 7762 N N . PRO D 1 175 ? 39.502 26.303 29.469 1.00 58.96 188 PRO D N 1
ATOM 7763 C CA . PRO D 1 175 ? 39.872 25.269 30.444 1.00 64.20 188 PRO D CA 1
ATOM 7764 C C . PRO D 1 175 ? 40.286 23.959 29.760 1.00 58.16 188 PRO D C 1
ATOM 7765 O O . PRO D 1 175 ? 39.526 23.385 28.977 1.00 52.46 188 PRO D O 1
ATOM 7769 N N . ALA D 1 176 ? 41.499 23.506 30.061 1.00 52.52 189 ALA D N 1
ATOM 7770 C CA . ALA D 1 176 ? 42.099 22.363 29.386 1.00 49.71 189 ALA D CA 1
ATOM 7771 C C . ALA D 1 176 ? 42.687 21.385 30.400 1.00 48.07 189 ALA D C 1
ATOM 7772 O O . ALA D 1 176 ? 43.894 21.143 30.416 1.00 50.67 189 ALA D O 1
ATOM 7774 N N . ASP D 1 177 ? 41.828 20.819 31.240 1.00 47.82 190 ASP D N 1
ATOM 7775 C CA . ASP D 1 177 ? 42.286 19.992 32.350 1.00 52.98 190 ASP D CA 1
ATOM 7776 C C . ASP D 1 177 ? 42.524 18.531 31.978 1.00 48.72 190 ASP D C 1
ATOM 7777 O O . ASP D 1 177 ? 43.119 17.782 32.756 1.00 50.02 190 ASP D O 1
ATOM 7782 N N . ASP D 1 178 ? 42.055 18.116 30.806 1.00 42.32 191 ASP D N 1
ATOM 7783 C CA . ASP D 1 178 ? 42.365 16.774 30.319 1.00 35.14 191 ASP D CA 1
ATOM 7784 C C . ASP D 1 178 ? 43.585 16.874 29.419 1.00 34.38 191 ASP D C 1
ATOM 7785 O O . ASP D 1 178 ? 43.485 17.309 28.269 1.00 36.95 191 ASP D O 1
ATOM 7790 N N . PRO D 1 179 ? 44.744 16.468 29.942 1.00 32.85 192 PRO D N 1
ATOM 7791 C CA . PRO D 1 179 ? 46.047 16.655 29.296 1.00 34.53 192 PRO D CA 1
ATOM 7792 C C . PRO D 1 179 ? 46.187 15.950 27.947 1.00 35.23 192 PRO D C 1
ATOM 7793 O O . PRO D 1 179 ? 47.136 16.244 27.213 1.00 34.34 192 PRO D O 1
ATOM 7797 N N . ASN D 1 180 ? 45.273 15.036 27.626 1.00 31.38 193 ASN D N 1
ATOM 7798 C CA . ASN D 1 180 ? 45.328 14.335 26.345 1.00 29.11 193 ASN D CA 1
ATOM 7799 C C . ASN D 1 180 ? 44.229 14.760 25.384 1.00 30.46 193 ASN D C 1
ATOM 7800 O O . ASN D 1 180 ? 44.012 14.119 24.354 1.00 30.80 193 ASN D O 1
ATOM 7805 N N . SER D 1 181 ? 43.540 15.843 25.723 1.00 27.01 194 SER D N 1
ATOM 7806 C CA . SER D 1 181 ? 42.517 16.400 24.855 1.00 29.07 194 SER D CA 1
ATOM 7807 C C . SER D 1 181 ? 43.174 17.319 23.827 1.00 28.32 194 SER D C 1
ATOM 7808 O O . SER D 1 181 ? 44.281 17.824 24.053 1.00 24.01 194 SER D O 1
ATOM 7811 N N . LYS D 1 182 ? 42.503 17.531 22.697 1.00 27.35 195 LYS D N 1
ATOM 7812 C CA . LYS D 1 182 ? 43.057 18.413 21.673 1.00 24.96 195 LYS D CA 1
ATOM 7813 C C . LYS D 1 182 ? 43.195 19.837 22.208 1.00 25.94 195 LYS D C 1
ATOM 7814 O O . LYS D 1 182 ? 44.148 20.532 21.872 1.00 26.10 195 LYS D O 1
ATOM 7820 N N . ILE D 1 183 ? 42.275 20.263 23.069 1.00 24.41 196 ILE D N 1
ATOM 7821 C CA . ILE D 1 183 ? 42.372 21.620 23.601 1.00 29.23 196 ILE D CA 1
ATOM 7822 C C . ILE D 1 183 ? 43.600 21.778 24.522 1.00 28.54 196 ILE D C 1
ATOM 7823 O O . ILE D 1 183 ? 44.270 22.817 24.499 1.00 25.28 196 ILE D O 1
ATOM 7828 N N . ALA D 1 184 ? 43.931 20.739 25.290 1.00 28.52 197 ALA D N 1
ATOM 7829 C CA . ALA D 1 184 ? 45.113 20.791 26.150 1.00 24.92 197 ALA D CA 1
ATOM 7830 C C . ALA D 1 184 ? 46.378 20.727 25.308 1.00 25.43 197 ALA D C 1
ATOM 7831 O O . ALA D 1 184 ? 47.374 21.377 25.614 1.00 27.57 197 ALA D O 1
ATOM 7833 N N . ILE D 1 185 ? 46.346 19.932 24.250 1.00 25.48 198 ILE D N 1
ATOM 7834 C CA . ILE D 1 185 ? 47.502 19.811 23.372 1.00 23.50 198 ILE D CA 1
ATOM 7835 C C . ILE D 1 185 ? 47.785 21.173 22.708 1.00 28.30 198 ILE D C 1
ATOM 7836 O O . ILE D 1 185 ? 48.935 21.621 22.633 1.00 23.69 198 ILE D O 1
ATOM 7841 N N . LEU D 1 186 ? 46.727 21.835 22.249 1.00 24.90 199 LEU D N 1
ATOM 7842 C CA . LEU D 1 186 ? 46.835 23.189 21.720 1.00 24.99 199 LEU D CA 1
ATOM 7843 C C . LEU D 1 186 ? 47.377 24.158 22.763 1.00 23.79 199 LEU D C 1
ATOM 7844 O O . LEU D 1 186 ? 48.276 24.950 22.477 1.00 25.24 199 LEU D O 1
ATOM 7849 N N . THR D 1 187 ? 46.829 24.096 23.974 1.00 24.91 200 THR D N 1
ATOM 7850 C CA . THR D 1 187 ? 47.263 24.982 25.046 1.00 25.79 200 THR D CA 1
ATOM 7851 C C . THR D 1 187 ? 48.767 24.879 25.280 1.00 26.88 200 THR D C 1
ATOM 7852 O O . THR D 1 187 ? 49.447 25.903 25.375 1.00 26.14 200 THR D O 1
ATOM 7856 N N . ARG D 1 188 ? 49.298 23.660 25.337 1.00 24.72 201 ARG D N 1
ATOM 7857 C CA . ARG D 1 188 ? 50.733 23.476 25.540 1.00 26.20 201 ARG D CA 1
ATOM 7858 C C . ARG D 1 188 ? 51.557 23.970 24.357 1.00 25.09 201 ARG D C 1
ATOM 7859 O O . ARG D 1 188 ? 52.638 24.529 24.538 1.00 27.61 201 ARG D O 1
ATOM 7867 N N . SER D 1 189 ? 51.050 23.733 23.151 1.00 24.22 202 SER D N 1
ATOM 7868 C CA . SER D 1 189 ? 51.659 24.220 21.927 1.00 25.28 202 SER D CA 1
ATOM 7869 C C . SER D 1 189 ? 51.796 25.750 21.926 1.00 23.89 202 SER D C 1
ATOM 7870 O O . SER D 1 189 ? 52.828 26.291 21.541 1.00 25.51 202 SER D O 1
ATOM 7873 N N . VAL D 1 190 ? 50.738 26.429 22.346 1.00 23.18 203 VAL D N 1
ATOM 7874 C CA . VAL D 1 190 ? 50.709 27.898 22.372 1.00 23.59 203 VAL D CA 1
ATOM 7875 C C . VAL D 1 190 ? 51.694 28.444 23.411 1.00 24.17 203 VAL D C 1
ATOM 7876 O O . VAL D 1 190 ? 52.436 29.376 23.129 1.00 26.16 203 VAL D O 1
ATOM 7880 N N . ILE D 1 191 ? 51.714 27.851 24.599 1.00 25.37 204 ILE D N 1
ATOM 7881 C CA . ILE D 1 191 ? 52.676 28.222 25.637 1.00 24.81 204 ILE D CA 1
ATOM 7882 C C . ILE D 1 191 ? 54.108 28.030 25.141 1.00 29.69 204 ILE D C 1
ATOM 7883 O O . ILE D 1 191 ? 54.953 28.926 25.251 1.00 29.06 204 ILE D O 1
ATOM 7888 N N . GLU D 1 192 ? 54.353 26.860 24.564 1.00 26.80 205 GLU D N 1
ATOM 7889 C CA . GLU D 1 192 ? 55.658 26.473 24.051 1.00 30.32 205 GLU D CA 1
ATOM 7890 C C . GLU D 1 192 ? 56.173 27.432 22.975 1.00 30.33 205 GLU D C 1
ATOM 7891 O O . GLU D 1 192 ? 57.371 27.709 22.891 1.00 29.80 205 GLU D O 1
ATOM 7897 N N . ASN D 1 193 ? 55.260 27.938 22.154 1.00 26.67 206 ASN D N 1
ATOM 7898 C CA . ASN D 1 193 ? 55.606 28.895 21.105 1.00 23.80 206 ASN D CA 1
ATOM 7899 C C . ASN D 1 193 ? 55.190 30.335 21.445 1.00 26.70 206 ASN D C 1
ATOM 7900 O O . ASN D 1 193 ? 54.882 31.126 20.549 1.00 23.40 206 ASN D O 1
ATOM 7905 N N . SER D 1 194 ? 55.171 30.662 22.734 1.00 24.86 207 SER D N 1
ATOM 7906 C CA . SER D 1 194 ? 54.764 31.995 23.178 1.00 25.89 207 SER D CA 1
ATOM 7907 C C . SER D 1 194 ? 55.398 33.094 22.338 1.00 24.84 207 SER D C 1
ATOM 7908 O O . SER D 1 194 ? 56.615 33.146 22.172 1.00 25.10 207 SER D O 1
ATOM 7911 N N . CYS D 1 195 ? 54.560 33.964 21.792 1.00 24.31 208 CYS D N 1
ATOM 7912 C CA . CYS D 1 195 ? 55.052 35.085 20.996 1.00 23.81 208 CYS D CA 1
ATOM 7913 C C . CYS D 1 195 ? 55.816 36.085 21.867 1.00 22.88 208 CYS D C 1
ATOM 7914 O O . CYS D 1 195 ? 56.735 36.759 21.397 1.00 23.80 208 CYS D O 1
ATOM 7917 N N . VAL D 1 196 ? 55.427 36.183 23.132 1.00 23.69 209 VAL D N 1
ATOM 7918 C CA . VAL D 1 196 ? 56.113 37.075 24.053 1.00 23.81 209 VAL D CA 1
ATOM 7919 C C . VAL D 1 196 ? 57.520 36.544 24.336 1.00 26.78 209 VAL D C 1
ATOM 7920 O O . VAL D 1 196 ? 58.505 37.278 24.230 1.00 27.20 209 VAL D O 1
ATOM 7924 N N . LYS D 1 197 ? 57.607 35.259 24.674 1.00 25.87 210 LYS D N 1
ATOM 7925 C CA . LYS D 1 197 ? 58.893 34.648 25.015 1.00 27.10 210 LYS D CA 1
ATOM 7926 C C . LYS D 1 197 ? 59.893 34.755 23.876 1.00 27.32 210 LYS D C 1
ATOM 7927 O O . LYS D 1 197 ? 61.059 35.043 24.106 1.00 28.99 210 LYS D O 1
ATOM 7933 N N . TYR D 1 198 ? 59.426 34.552 22.646 1.00 25.51 211 TYR D N 1
ATOM 7934 C CA . TYR D 1 198 ? 60.295 34.599 21.477 1.00 26.22 211 TYR D CA 1
ATOM 7935 C C . TYR D 1 198 ? 61.040 35.933 21.368 1.00 27.48 211 TYR D C 1
ATOM 7936 O O . TYR D 1 198 ? 62.208 35.980 20.975 1.00 29.97 211 TYR D O 1
ATOM 7945 N N . VAL D 1 199 ? 60.358 37.027 21.687 1.00 25.75 212 VAL D N 1
ATOM 7946 C CA . VAL D 1 199 ? 60.995 38.335 21.637 1.00 23.85 212 VAL D CA 1
ATOM 7947 C C . VAL D 1 199 ? 61.876 38.539 22.875 1.00 28.04 212 VAL D C 1
ATOM 7948 O O . VAL D 1 199 ? 62.992 39.041 22.777 1.00 28.58 212 VAL D O 1
ATOM 7952 N N . MET D 1 200 ? 61.352 38.156 24.034 1.00 25.34 213 MET D N 1
ATOM 7953 C CA . MET D 1 200 ? 62.068 38.281 25.306 1.00 30.83 213 MET D CA 1
ATOM 7954 C C . MET D 1 200 ? 63.445 37.616 25.256 1.00 36.46 213 MET D C 1
ATOM 7955 O O . MET D 1 200 ? 64.415 38.137 25.793 1.00 37.49 213 MET D O 1
ATOM 7960 N N . GLU D 1 201 ? 63.517 36.457 24.607 1.00 33.47 214 GLU D N 1
ATOM 7961 C CA . GLU D 1 201 ? 64.750 35.676 24.561 1.00 36.38 214 GLU D CA 1
ATOM 7962 C C . GLU D 1 201 ? 65.625 35.928 23.342 1.00 34.87 214 GLU D C 1
ATOM 7963 O O . GLU D 1 201 ? 66.631 35.251 23.153 1.00 38.76 214 GLU D O 1
ATOM 7969 N N . ALA D 1 202 ? 65.266 36.912 22.526 1.00 32.51 215 ALA D N 1
ATOM 7970 C CA . ALA D 1 202 ? 66.007 37.154 21.293 1.00 35.05 215 ALA D CA 1
ATOM 7971 C C . ALA D 1 202 ? 67.432 37.636 21.553 1.00 41.45 215 ALA D C 1
ATOM 7972 O O . ALA D 1 202 ? 67.654 38.524 22.374 1.00 37.46 215 ALA D O 1
ATOM 7974 N N . ASP D 1 203 ? 68.397 37.044 20.850 1.00 41.45 216 ASP D N 1
ATOM 7975 C CA . ASP D 1 203 ? 69.740 37.616 20.787 1.00 45.00 216 ASP D CA 1
ATOM 7976 C C . ASP D 1 203 ? 69.772 38.664 19.671 1.00 41.85 216 ASP D C 1
ATOM 7977 O O . ASP D 1 203 ? 68.743 38.962 19.066 1.00 41.80 216 ASP D O 1
ATOM 7982 N N . GLU D 1 204 ? 70.944 39.220 19.394 1.00 44.63 217 GLU D N 1
ATOM 7983 C CA . GLU D 1 204 ? 71.038 40.312 18.436 1.00 41.16 217 GLU D CA 1
ATOM 7984 C C . GLU D 1 204 ? 70.656 39.897 17.028 1.00 41.04 217 GLU D C 1
ATOM 7985 O O . GLU D 1 204 ? 70.096 40.698 16.273 1.00 40.34 217 GLU D O 1
ATOM 7991 N N . ASP D 1 205 ? 70.969 38.655 16.665 1.00 43.73 218 ASP D N 1
ATOM 7992 C CA . ASP D 1 205 ? 70.633 38.159 15.331 1.00 46.00 218 ASP D CA 1
ATOM 7993 C C . ASP D 1 205 ? 69.127 38.061 15.162 1.00 38.71 218 ASP D C 1
ATOM 7994 O O . ASP D 1 205 ? 68.590 38.450 14.133 1.00 40.09 218 ASP D O 1
ATOM 7999 N N . ARG D 1 206 ? 68.451 37.535 16.179 1.00 37.51 219 ARG D N 1
ATOM 8000 C CA . ARG D 1 206 ? 67.005 37.405 16.132 1.00 36.13 219 ARG D CA 1
ATOM 8001 C C . ARG D 1 206 ? 66.341 38.777 16.121 1.00 34.96 219 ARG D C 1
ATOM 8002 O O . ARG D 1 206 ? 65.390 39.005 15.374 1.00 35.47 219 ARG D O 1
ATOM 8010 N N . LYS D 1 207 ? 66.859 39.696 16.930 1.00 34.10 220 LYS D N 1
ATOM 8011 C CA . LYS D 1 207 ? 66.341 41.055 16.948 1.00 34.31 220 LYS D CA 1
ATOM 8012 C C . LYS D 1 207 ? 66.441 41.685 15.561 1.00 34.42 220 LYS D C 1
ATOM 8013 O O . LYS D 1 207 ? 65.511 42.334 15.101 1.00 33.22 220 LYS D O 1
ATOM 8019 N N . ALA D 1 208 ? 67.566 41.477 14.884 1.00 36.98 221 ALA D N 1
ATOM 8020 C CA . ALA D 1 208 ? 67.737 41.994 13.530 1.00 36.82 221 ALA D CA 1
ATOM 8021 C C . ALA D 1 208 ? 66.732 41.365 12.562 1.00 33.59 221 ALA D C 1
ATOM 8022 O O . ALA D 1 208 ? 66.163 42.047 11.710 1.00 33.95 221 ALA D O 1
ATOM 8024 N N . ASP D 1 209 ? 66.516 40.064 12.690 1.00 33.89 222 ASP D N 1
ATOM 8025 C CA . ASP D 1 209 ? 65.531 39.389 11.849 1.00 34.76 222 ASP D CA 1
ATOM 8026 C C . ASP D 1 209 ? 64.121 39.922 12.087 1.00 31.06 222 ASP D C 1
ATOM 8027 O O . ASP D 1 209 ? 63.372 40.116 11.132 1.00 31.92 222 ASP D O 1
ATOM 8032 N N . LEU D 1 210 ? 63.766 40.154 13.354 1.00 32.02 223 LEU D N 1
ATOM 8033 C CA . LEU D 1 210 ? 62.441 40.670 13.703 1.00 30.41 223 LEU D CA 1
ATOM 8034 C C . LEU D 1 210 ? 62.239 42.060 13.102 1.00 29.54 223 LEU D C 1
ATOM 8035 O O . LEU D 1 210 ? 61.144 42.402 12.656 1.00 29.06 223 LEU D O 1
ATOM 8040 N N . ARG D 1 211 ? 63.313 42.846 13.060 1.00 31.36 224 ARG D N 1
ATOM 8041 C CA . ARG D 1 211 ? 63.254 44.196 12.513 1.00 29.84 224 ARG D CA 1
ATOM 8042 C C . ARG D 1 211 ? 63.018 44.205 11.006 1.00 32.28 224 ARG D C 1
ATOM 8043 O O . ARG D 1 211 ? 62.628 45.229 10.452 1.00 28.51 224 ARG D O 1
ATOM 8051 N N . SER D 1 212 ? 63.246 43.074 10.337 1.00 29.86 225 SER D N 1
ATOM 8052 C CA . SER D 1 212 ? 63.018 43.026 8.899 1.00 29.52 225 SER D CA 1
ATOM 8053 C C . SER D 1 212 ? 61.518 42.942 8.574 1.00 31.41 225 SER D C 1
ATOM 8054 O O . SER D 1 212 ? 61.110 43.083 7.410 1.00 27.95 225 SER D O 1
ATOM 8057 N N . VAL D 1 213 ? 60.710 42.720 9.606 1.00 27.09 226 VAL D N 1
ATOM 8058 C CA . VAL D 1 213 ? 59.254 42.590 9.461 1.00 25.83 226 VAL D CA 1
ATOM 8059 C C . VAL D 1 213 ? 58.526 43.819 10.029 1.00 23.14 226 VAL D C 1
ATOM 8060 O O . VAL D 1 213 ? 58.939 44.359 1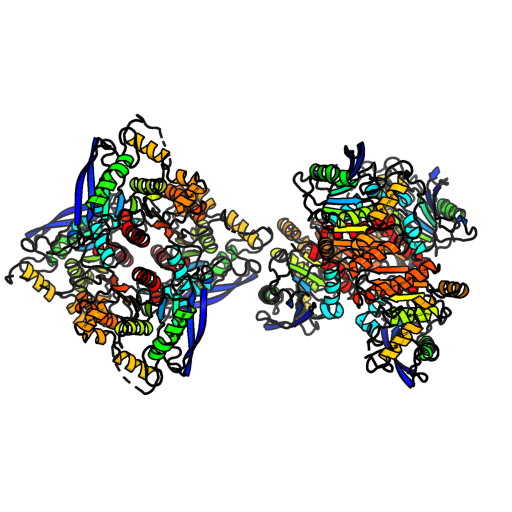1.052 1.00 24.97 226 VAL D O 1
ATOM 8064 N N . ALA D 1 214 ? 57.455 44.262 9.369 1.00 21.97 227 ALA D N 1
ATOM 8065 C CA . ALA D 1 214 ? 56.603 45.328 9.908 1.00 23.27 227 ALA D CA 1
ATOM 8066 C C . ALA D 1 214 ? 55.498 44.727 10.783 1.00 27.35 227 ALA D C 1
ATOM 8067 O O . ALA D 1 214 ? 54.828 43.780 10.364 1.00 25.50 227 ALA D O 1
ATOM 8069 N N . TRP D 1 215 ? 55.325 45.263 11.993 1.00 24.19 228 TRP D N 1
ATOM 8070 C CA . TRP D 1 215 ? 54.404 44.697 12.985 1.00 22.46 228 TRP D CA 1
ATOM 8071 C C . TRP D 1 215 ? 53.303 45.672 13.408 1.00 22.81 228 TRP D C 1
ATOM 8072 O O . TRP D 1 215 ? 53.568 46.839 13.676 1.00 20.38 228 TRP D O 1
ATOM 8083 N N . PHE D 1 216 ? 52.076 45.168 13.495 1.00 22.13 229 PHE D N 1
ATOM 8084 C CA . PHE D 1 216 ? 50.920 45.953 13.913 1.00 21.14 229 PHE D CA 1
ATOM 8085 C C . PHE D 1 216 ? 50.083 45.085 14.859 1.00 24.67 229 PHE D C 1
ATOM 8086 O O . PHE D 1 216 ? 49.688 43.958 14.499 1.00 23.09 229 PHE D O 1
ATOM 8094 N N . VAL D 1 217 ? 49.860 45.590 16.073 1.00 19.59 230 VAL D N 1
ATOM 8095 C CA . VAL D 1 217 ? 49.139 44.875 17.121 1.00 20.84 230 VAL D CA 1
ATOM 8096 C C . VAL D 1 217 ? 47.899 45.676 17.532 1.00 23.63 230 VAL D C 1
ATOM 8097 O O . VAL D 1 217 ? 47.999 46.842 17.921 1.00 22.60 230 VAL D O 1
ATOM 8101 N N . ASP D 1 218 ? 46.734 45.041 17.439 1.00 23.11 231 ASP D N 1
ATOM 8102 C CA . ASP D 1 218 ? 45.447 45.720 17.565 1.00 20.50 231 ASP D CA 1
ATOM 8103 C C . ASP D 1 218 ? 44.570 44.895 18.508 1.00 20.21 231 ASP D C 1
ATOM 8104 O O . ASP D 1 218 ? 44.188 43.772 18.175 1.00 21.94 231 ASP D O 1
ATOM 8109 N N . CYS D 1 219 ? 44.269 45.428 19.690 1.00 17.75 232 CYS D N 1
ATOM 8110 C CA . CYS D 1 219 ? 43.536 44.652 20.700 1.00 18.65 232 CYS D CA 1
ATOM 8111 C C . CYS D 1 219 ? 42.655 45.560 21.568 1.00 20.16 232 CYS D C 1
ATOM 8112 O O . CYS D 1 219 ? 43.116 46.608 22.037 1.00 20.29 232 CYS D O 1
ATOM 8115 N N . GLY D 1 220 ? 41.394 45.160 21.770 1.00 20.96 233 GLY D N 1
ATOM 8116 C CA . GLY D 1 220 ? 40.401 45.996 22.433 1.00 17.72 233 GLY D CA 1
ATOM 8117 C C . GLY D 1 220 ? 40.595 46.125 23.941 1.00 21.81 233 GLY D C 1
ATOM 8118 O O . GLY D 1 220 ? 41.149 45.214 24.578 1.00 22.39 233 GLY D O 1
ATOM 8119 N N . ASP D 1 221 ? 40.115 47.225 24.532 1.00 17.83 234 ASP D N 1
ATOM 8120 C CA . ASP D 1 221 ? 40.392 47.481 25.944 1.00 18.64 234 ASP D CA 1
ATOM 8121 C C . ASP D 1 221 ? 39.624 46.512 26.850 1.00 21.39 234 ASP D C 1
ATOM 8122 O O . ASP D 1 221 ? 39.976 46.328 28.023 1.00 19.35 234 ASP D O 1
ATOM 8127 N N . ASP D 1 222 ? 38.591 45.880 26.302 1.00 20.32 235 ASP D N 1
ATOM 8128 C CA . ASP D 1 222 ? 37.788 44.926 27.076 1.00 23.78 235 ASP D CA 1
ATOM 8129 C C . ASP D 1 222 ? 38.139 43.471 26.772 1.00 22.39 235 ASP D C 1
ATOM 8130 O O . ASP D 1 222 ? 37.434 42.560 27.185 1.00 23.89 235 ASP D O 1
ATOM 8135 N N . ASP D 1 223 ? 39.241 43.258 26.072 1.00 20.96 236 ASP D N 1
ATOM 8136 C CA . ASP D 1 223 ? 39.616 41.912 25.647 1.00 21.96 236 ASP D CA 1
ATOM 8137 C C . ASP D 1 223 ? 40.392 41.138 26.726 1.00 23.36 236 ASP D C 1
ATOM 8138 O O . ASP D 1 223 ? 41.365 41.647 27.282 1.00 22.15 236 ASP D O 1
ATOM 8143 N N . PHE D 1 224 ? 39.997 39.891 26.995 1.00 23.62 237 PHE D N 1
ATOM 8144 C CA . PHE D 1 224 ? 40.723 39.087 27.969 1.00 23.27 237 PHE D CA 1
ATOM 8145 C C . PHE D 1 224 ? 42.158 38.791 27.516 1.00 23.85 237 PHE D C 1
ATOM 8146 O O . PHE D 1 224 ? 42.990 38.398 28.322 1.00 23.80 237 PHE D O 1
ATOM 8154 N N . LEU D 1 225 ? 42.466 39.001 26.239 1.00 20.36 238 LEU D N 1
ATOM 8155 C CA . LEU D 1 225 ? 43.840 38.814 25.796 1.00 19.41 238 LEU D CA 1
ATOM 8156 C C . LEU D 1 225 ? 44.645 40.114 25.794 1.00 20.52 238 LEU D C 1
ATOM 8157 O O . LEU D 1 225 ? 45.786 40.127 25.351 1.00 19.93 238 LEU D O 1
ATOM 8162 N N . LEU D 1 226 ? 44.064 41.209 26.282 1.00 20.80 239 LEU D N 1
ATOM 8163 C CA . LEU D 1 226 ? 44.788 42.482 26.262 1.00 19.45 239 LEU D CA 1
ATOM 8164 C C . LEU D 1 226 ? 46.139 42.404 26.980 1.00 19.82 239 LEU D C 1
ATOM 8165 O O . LEU D 1 226 ? 47.136 42.880 26.453 1.00 17.67 239 LEU D O 1
ATOM 8170 N N . ASP D 1 227 ? 46.185 41.796 28.169 1.00 20.53 240 ASP D N 1
ATOM 8171 C CA . ASP D 1 227 ? 47.421 41.790 28.948 1.00 20.51 240 ASP D CA 1
ATOM 8172 C C . ASP D 1 227 ? 48.579 41.097 28.221 1.00 24.26 240 ASP D C 1
ATOM 8173 O O . ASP D 1 227 ? 49.717 41.574 28.283 1.00 21.95 240 ASP D O 1
ATOM 8178 N N . ARG D 1 228 ? 48.295 39.991 27.523 1.00 21.79 241 ARG D N 1
ATOM 8179 C CA . ARG D 1 228 ? 49.332 39.296 26.750 1.00 19.37 241 ARG D CA 1
ATOM 8180 C C . ARG D 1 228 ? 49.810 40.126 25.569 1.00 21.21 241 ARG D C 1
ATOM 8181 O O . ARG D 1 228 ? 50.985 40.080 25.205 1.00 20.77 241 ARG D O 1
ATOM 8189 N N . ASN D 1 229 ? 48.899 40.877 24.957 1.00 18.78 242 ASN D N 1
ATOM 8190 C CA . ASN D 1 229 ? 49.300 41.771 23.863 1.00 19.95 242 ASN D CA 1
ATOM 8191 C C . ASN D 1 229 ? 50.116 42.958 24.353 1.00 20.53 242 ASN D C 1
ATOM 8192 O O . ASN D 1 229 ? 51.076 43.389 23.703 1.00 19.91 242 ASN D O 1
ATOM 8197 N N . ILE D 1 230 ? 49.747 43.473 25.518 1.00 21.12 243 ILE D N 1
ATOM 8198 C CA . ILE D 1 230 ? 50.569 44.484 26.178 1.00 24.22 243 ILE D CA 1
ATOM 8199 C C . ILE D 1 230 ? 51.979 43.932 26.430 1.00 21.56 243 ILE D C 1
ATOM 8200 O O . ILE D 1 230 ? 52.970 44.585 26.100 1.00 22.96 243 ILE D O 1
ATOM 8205 N N . GLU D 1 231 ? 52.069 42.717 26.971 1.00 22.01 244 GLU D N 1
ATOM 8206 C CA . GLU D 1 231 ? 53.373 42.099 27.232 1.00 23.88 244 GLU D CA 1
ATOM 8207 C C . GLU D 1 231 ? 54.182 41.940 25.935 1.00 23.12 244 GLU D C 1
ATOM 8208 O O . GLU D 1 231 ? 55.379 42.212 25.903 1.00 22.04 244 GLU D O 1
ATOM 8214 N N . PHE D 1 232 ? 53.527 41.528 24.855 1.00 20.84 245 PHE D N 1
ATOM 8215 C CA . PHE D 1 232 ? 54.209 41.445 23.572 1.00 20.92 245 PHE D CA 1
ATOM 8216 C C . PHE D 1 232 ? 54.767 42.806 23.151 1.00 22.03 245 PHE D C 1
ATOM 8217 O O . PHE D 1 232 ? 55.929 42.911 22.765 1.00 21.14 245 PHE D O 1
ATOM 8225 N N . TYR D 1 233 ? 53.935 43.843 23.212 1.00 21.08 246 TYR D N 1
ATOM 8226 C CA . TYR D 1 233 ? 54.361 45.172 22.770 1.00 21.32 246 TYR D CA 1
ATOM 8227 C C . TYR D 1 233 ? 55.535 45.691 23.612 1.00 21.93 246 TYR D C 1
ATOM 8228 O O . TYR D 1 233 ? 56.510 46.230 23.078 1.00 23.21 246 TYR D O 1
ATOM 8237 N N . GLN D 1 234 ? 55.445 45.509 24.922 1.00 21.50 247 GLN D N 1
ATOM 8238 C CA . GLN D 1 234 ? 56.516 45.947 25.816 1.00 24.31 247 GLN D CA 1
ATOM 8239 C C . GLN D 1 234 ? 57.813 45.187 25.550 1.00 26.12 247 GLN D C 1
ATOM 8240 O O . GLN D 1 234 ? 58.905 45.757 25.641 1.00 23.93 247 GLN D O 1
ATOM 8246 N N . ALA D 1 235 ? 57.691 43.903 25.202 1.00 24.26 248 ALA D N 1
ATOM 8247 C CA . ALA D 1 235 ? 58.860 43.102 24.870 1.00 22.31 248 ALA D CA 1
ATOM 8248 C C . ALA D 1 235 ? 59.493 43.627 23.598 1.00 27.24 248 ALA D C 1
ATOM 8249 O O . ALA D 1 235 ? 60.713 43.738 23.520 1.00 28.70 248 ALA D O 1
ATOM 8251 N N . MET D 1 236 ? 58.661 43.954 22.604 1.00 23.63 249 MET D N 1
ATOM 8252 C CA . MET D 1 236 ? 59.147 44.513 21.347 1.00 22.67 249 MET D CA 1
ATOM 8253 C C . MET D 1 236 ? 59.836 45.869 21.556 1.00 27.58 249 MET D C 1
ATOM 8254 O O . MET D 1 236 ? 60.924 46.101 21.031 1.00 27.74 249 MET D O 1
ATOM 8259 N N . ARG D 1 237 ? 59.199 46.767 22.303 1.00 24.58 250 ARG D N 1
ATOM 8260 C CA . ARG D 1 237 ? 59.832 48.048 22.630 1.00 33.10 250 ARG D CA 1
ATOM 8261 C C . ARG D 1 237 ? 61.188 47.820 23.298 1.00 29.34 250 ARG D C 1
ATOM 8262 O O . ARG D 1 237 ? 62.196 48.378 22.873 1.00 33.62 250 ARG D O 1
ATOM 8270 N N . ASN D 1 238 ? 61.203 46.985 24.333 1.00 32.14 251 ASN D N 1
ATOM 8271 C CA . ASN D 1 238 ? 62.427 46.667 25.073 1.00 31.83 251 ASN D CA 1
ATOM 8272 C C . ASN D 1 238 ? 63.501 46.015 24.176 1.00 39.97 251 ASN D C 1
ATOM 8273 O O . ASN D 1 238 ? 64.697 46.095 24.467 1.00 42.37 251 ASN D O 1
ATOM 8278 N N . ALA D 1 239 ? 63.082 45.397 23.073 1.00 34.25 252 ALA D N 1
ATOM 8279 C CA . ALA D 1 239 ? 64.019 44.784 22.134 1.00 31.02 252 ALA D CA 1
ATOM 8280 C C . ALA D 1 239 ? 64.401 45.728 20.993 1.00 31.75 252 ALA D C 1
ATOM 8281 O O . ALA D 1 239 ? 65.154 45.354 20.096 1.00 37.19 252 ALA D O 1
ATOM 8283 N N . GLY D 1 240 ? 63.885 46.950 21.022 1.00 29.52 253 GLY D N 1
ATOM 8284 C CA . GLY D 1 240 ? 64.127 47.892 19.941 1.00 27.66 253 GLY D CA 1
ATOM 8285 C C . GLY D 1 240 ? 63.641 47.379 18.592 1.00 30.77 253 GLY D C 1
ATOM 8286 O O . GLY D 1 240 ? 64.296 47.581 17.569 1.00 30.19 253 GLY D O 1
ATOM 8287 N N . VAL D 1 241 ? 62.497 46.698 18.584 1.00 29.26 254 VAL D N 1
ATOM 8288 C CA . VAL D 1 241 ? 61.872 46.267 17.328 1.00 28.78 254 VAL D CA 1
ATOM 8289 C C . VAL D 1 241 ? 60.624 47.099 17.095 1.00 26.36 254 VAL D C 1
ATOM 8290 O O . VAL D 1 241 ? 59.655 46.966 17.844 1.00 30.88 254 VAL D O 1
ATOM 8294 N N . PRO D 1 242 ? 60.646 47.981 16.083 1.00 28.90 255 PRO D N 1
ATOM 8295 C CA . PRO D 1 242 ? 59.508 48.872 15.818 1.00 30.05 255 PRO D CA 1
ATOM 8296 C C . PRO D 1 242 ? 58.183 48.124 15.684 1.00 30.74 255 PRO D C 1
ATOM 8297 O O . PRO D 1 242 ? 58.115 47.066 15.043 1.00 27.34 255 PRO D O 1
ATOM 8301 N N . CYS D 1 243 ? 57.128 48.690 16.251 1.00 23.43 256 CYS D N 1
ATOM 8302 C CA . CYS D 1 243 ? 55.839 48.014 16.262 1.00 25.11 256 CYS D CA 1
ATOM 8303 C C . CYS D 1 243 ? 54.732 49.032 16.505 1.00 26.24 256 CYS D C 1
ATOM 8304 O O . CYS D 1 243 ? 54.879 49.901 17.362 1.00 29.07 256 CYS D O 1
ATOM 8307 N N . GLN D 1 244 ? 53.641 48.952 15.743 1.00 23.69 257 GLN D N 1
ATOM 8308 C CA . GLN D 1 244 ? 52.479 49.788 16.035 1.00 24.97 257 GLN D CA 1
ATOM 8309 C C . GLN D 1 244 ? 51.566 49.069 17.033 1.00 23.12 257 GLN D C 1
ATOM 8310 O O . GLN D 1 244 ? 51.348 47.866 16.924 1.00 21.38 257 GLN D O 1
ATOM 8316 N N . PHE D 1 245 ? 51.028 49.812 17.996 1.00 19.17 258 PHE D N 1
ATOM 8317 C CA . PHE D 1 245 ? 50.122 49.254 18.992 1.00 20.94 258 PHE D CA 1
ATOM 8318 C C . PHE D 1 245 ? 48.861 50.124 19.059 1.00 22.77 258 PHE D C 1
ATOM 8319 O O . PHE D 1 245 ? 48.943 51.337 19.188 1.00 21.74 258 PHE D O 1
ATOM 8327 N N . ARG D 1 246 ? 47.695 49.507 18.912 1.00 22.09 259 ARG D N 1
ATOM 8328 C CA . ARG D 1 246 ? 46.433 50.219 19.083 1.00 18.83 259 ARG D CA 1
ATOM 8329 C C . ARG D 1 246 ? 45.584 49.469 20.082 1.00 22.42 259 ARG D C 1
ATOM 8330 O O . ARG D 1 246 ? 45.434 48.239 20.001 1.00 19.63 259 ARG D O 1
ATOM 8338 N N . VAL D 1 247 ? 45.028 50.209 21.026 1.00 18.29 260 VAL D N 1
ATOM 8339 C CA . VAL D 1 247 ? 43.998 49.665 21.873 1.00 19.12 260 VAL D CA 1
ATOM 8340 C C . VAL D 1 247 ? 42.751 50.478 21.599 1.00 21.58 260 VAL D C 1
ATOM 8341 O O . VAL D 1 247 ? 42.676 51.649 21.963 1.00 19.79 260 VAL D O 1
ATOM 8345 N N . ARG D 1 248 ? 41.774 49.853 20.954 1.00 19.30 261 ARG D N 1
ATOM 8346 C CA . ARG D 1 248 ? 40.537 50.537 20.627 1.00 18.95 261 ARG D CA 1
ATOM 8347 C C . ARG D 1 248 ? 39.444 50.047 21.545 1.00 22.48 261 ARG D C 1
ATOM 8348 O O . ARG D 1 248 ? 39.639 49.092 22.300 1.00 20.37 261 ARG D O 1
ATOM 8356 N N . ASP D 1 249 ? 38.289 50.699 21.481 1.00 21.68 262 ASP D N 1
ATOM 8357 C CA . ASP D 1 249 ? 37.161 50.263 22.282 1.00 22.07 262 ASP D CA 1
ATOM 8358 C C . ASP D 1 249 ? 36.695 48.881 21.826 1.00 21.98 262 ASP D C 1
ATOM 8359 O O . ASP D 1 249 ? 36.603 48.625 20.634 1.00 21.08 262 ASP D O 1
ATOM 8364 N N . GLY D 1 250 ? 36.434 47.981 22.768 1.00 23.79 263 GLY D N 1
ATOM 8365 C CA . GLY D 1 250 ? 35.772 46.734 22.431 1.00 20.41 263 GLY D CA 1
ATOM 8366 C C . GLY D 1 250 ? 36.424 45.475 22.980 1.00 21.38 263 GLY D C 1
ATOM 8367 O O . GLY D 1 250 ? 37.400 45.514 23.721 1.00 20.74 263 GLY D O 1
ATOM 8368 N N . GLY D 1 251 ? 35.874 44.335 22.595 1.00 23.62 264 GLY D N 1
ATOM 8369 C CA . GLY D 1 251 ? 36.290 43.077 23.179 1.00 21.07 264 GLY D CA 1
ATOM 8370 C C . GLY D 1 251 ? 36.606 42.047 22.124 1.00 22.72 264 GLY D C 1
ATOM 8371 O O . GLY D 1 251 ? 37.006 42.380 20.992 1.00 20.94 264 GLY D O 1
ATOM 8372 N N . HIS D 1 252 ? 36.425 40.787 22.506 1.00 20.09 265 HIS D N 1
ATOM 8373 C CA . HIS D 1 252 ? 36.802 39.659 21.671 1.00 20.97 265 HIS D CA 1
ATOM 8374 C C . HIS D 1 252 ? 35.640 39.339 20.756 1.00 22.80 265 HIS D C 1
ATOM 8375 O O . HIS D 1 252 ? 34.959 38.348 20.967 1.00 23.93 265 HIS D O 1
ATOM 8382 N N . ASP D 1 253 ? 35.392 40.191 19.760 1.00 22.31 266 ASP D N 1
ATOM 8383 C CA . ASP D 1 253 ? 34.191 40.074 18.932 1.00 22.24 266 ASP D CA 1
ATOM 8384 C C . ASP D 1 253 ? 34.427 40.504 17.487 1.00 23.12 266 ASP D C 1
ATOM 8385 O O . ASP D 1 253 ? 35.440 41.124 17.175 1.00 20.66 266 ASP D O 1
ATOM 8390 N N . TRP D 1 254 ? 33.463 40.187 16.620 1.00 20.38 267 TRP D N 1
ATOM 8391 C CA . TRP D 1 254 ? 33.619 40.381 15.184 1.00 21.65 267 TRP D CA 1
ATOM 8392 C C . TRP D 1 254 ? 33.446 41.831 14.703 1.00 22.66 267 TRP D C 1
ATOM 8393 O O . TRP D 1 254 ? 33.879 42.177 13.591 1.00 22.24 267 TRP D O 1
ATOM 8404 N N . GLU D 1 255 ? 32.863 42.701 15.525 1.00 23.65 268 GLU D N 1
ATOM 8405 C CA . GLU D 1 255 ? 32.953 44.126 15.203 1.00 20.80 268 GLU D CA 1
ATOM 8406 C C . GLU D 1 255 ? 34.404 44.580 15.327 1.00 20.63 268 GLU D C 1
ATOM 8407 O O . GLU D 1 255 ? 34.861 45.430 14.555 1.00 22.18 268 GLU D O 1
ATOM 8413 N N . TYR D 1 256 ? 35.135 44.030 16.294 1.00 19.50 269 TYR D N 1
ATOM 8414 C CA . TYR D 1 256 ? 36.534 44.423 16.464 1.00 21.04 269 TYR D CA 1
ATOM 8415 C C . TYR D 1 256 ? 37.353 43.973 15.246 1.00 20.42 269 TYR D C 1
ATOM 8416 O O . TYR D 1 256 ? 38.186 44.730 14.718 1.00 19.15 269 TYR D O 1
ATOM 8425 N N . TRP D 1 257 ? 37.097 42.743 14.801 1.00 19.50 270 TRP D N 1
ATOM 8426 C CA . TRP D 1 257 ? 37.891 42.119 13.740 1.00 20.60 270 TRP D CA 1
ATOM 8427 C C . TRP D 1 257 ? 37.500 42.634 12.360 1.00 21.33 270 TRP D C 1
ATOM 8428 O O . TRP D 1 257 ? 38.366 42.861 11.509 1.00 19.66 270 TRP D O 1
ATOM 8439 N N . HIS D 1 258 ? 36.209 42.859 12.141 1.00 19.62 271 HIS D N 1
ATOM 8440 C CA . HIS D 1 258 ? 35.776 43.496 10.889 1.00 24.16 271 HIS D CA 1
ATOM 8441 C C . HIS D 1 258 ? 36.386 44.897 10.776 1.00 21.96 271 HIS D C 1
ATOM 8442 O O . HIS D 1 258 ? 36.921 45.275 9.725 1.00 22.21 271 HIS D O 1
ATOM 8449 N N . SER D 1 259 ? 36.315 45.674 11.851 1.00 21.87 272 SER D N 1
ATOM 8450 C CA . SER D 1 259 ? 36.780 47.058 11.761 1.00 23.74 272 SER D CA 1
ATOM 8451 C C . SER D 1 259 ? 38.306 47.080 11.634 1.00 22.77 272 SER D C 1
ATOM 8452 O O . SER D 1 259 ? 38.869 47.999 11.043 1.00 20.52 272 SER D O 1
ATOM 8455 N N . ALA D 1 260 ? 38.968 46.041 12.142 1.00 21.81 273 ALA D N 1
ATOM 8456 C CA . ALA D 1 260 ? 40.425 45.959 12.050 1.00 21.71 273 ALA D CA 1
ATOM 8457 C C . ALA D 1 260 ? 40.879 45.836 10.594 1.00 22.95 273 ALA D C 1
ATOM 8458 O O . ALA D 1 260 ? 42.010 46.205 10.256 1.00 22.69 273 ALA D O 1
ATOM 8460 N N . LEU D 1 261 ? 39.997 45.343 9.723 1.00 22.87 274 LEU D N 1
ATOM 8461 C CA . LEU D 1 261 ? 40.356 45.187 8.313 1.00 21.94 274 LEU D CA 1
ATOM 8462 C C . LEU D 1 261 ? 40.671 46.518 7.667 1.00 26.56 274 LEU D C 1
ATOM 8463 O O . LEU D 1 261 ? 41.513 46.597 6.760 1.00 25.91 274 LEU D O 1
ATOM 8468 N N . TYR D 1 262 ? 39.976 47.561 8.120 1.00 21.98 275 TYR D N 1
ATOM 8469 C CA . TYR D 1 262 ? 40.136 48.886 7.536 1.00 24.69 275 TYR D CA 1
ATOM 8470 C C . TYR D 1 262 ? 41.488 49.498 7.879 1.00 27.20 275 TYR D C 1
ATOM 8471 O O . TYR D 1 262 ? 41.934 50.434 7.227 1.00 29.69 275 TYR D O 1
ATOM 8480 N N . GLN D 1 263 ? 42.135 48.971 8.911 1.00 24.43 276 GLN D N 1
ATOM 8481 C CA . GLN D 1 263 ? 43.496 49.373 9.226 1.00 22.97 276 GLN D CA 1
ATOM 8482 C C . GLN D 1 263 ? 44.491 48.386 8.617 1.00 23.31 276 GLN D C 1
ATOM 8483 O O . GLN D 1 263 ? 45.551 48.784 8.133 1.00 23.49 276 GLN D O 1
ATOM 8489 N N . CYS D 1 264 ? 44.129 47.102 8.627 1.00 21.52 277 CYS D N 1
ATOM 8490 C CA . CYS D 1 264 ? 45.021 46.019 8.191 1.00 22.58 277 CYS D CA 1
ATOM 8491 C C . CYS D 1 264 ? 45.308 46.053 6.689 1.00 22.51 277 CYS D C 1
ATOM 8492 O O . CYS D 1 264 ? 46.460 45.991 6.272 1.00 21.44 277 CYS D O 1
ATOM 8495 N N . LEU D 1 265 ? 44.257 46.144 5.881 1.00 20.61 278 LEU D N 1
ATOM 8496 C CA . LEU D 1 265 ? 44.432 46.092 4.426 1.00 21.76 278 LEU D CA 1
ATOM 8497 C C . LEU D 1 265 ? 45.261 47.284 3.895 1.00 24.58 278 LEU D C 1
ATOM 8498 O O . LEU D 1 265 ? 46.126 47.097 3.031 1.00 21.93 278 LEU D O 1
ATOM 8503 N N . PRO D 1 266 ? 45.011 48.511 4.402 1.00 22.92 279 PRO D N 1
ATOM 8504 C CA . PRO D 1 266 ? 45.897 49.596 3.936 1.00 22.12 279 PRO D CA 1
ATOM 8505 C C . PRO D 1 266 ? 47.325 49.456 4.471 1.00 22.65 279 PRO D C 1
ATOM 8506 O O . PRO D 1 266 ? 48.276 49.801 3.775 1.00 25.00 279 PRO D O 1
ATOM 8510 N N . PHE D 1 267 ? 47.469 48.932 5.684 1.00 22.38 280 PHE D N 1
ATOM 8511 C CA . PHE D 1 267 ? 48.780 48.685 6.273 1.00 21.98 280 PHE D CA 1
ATOM 8512 C C . PHE D 1 267 ? 49.646 47.755 5.422 1.00 25.83 280 PHE D C 1
ATOM 8513 O O . PHE D 1 267 ? 50.783 48.091 5.092 1.00 23.56 280 PHE D O 1
ATOM 8521 N N . VAL D 1 268 ? 49.119 46.585 5.066 1.00 21.13 281 VAL D N 1
ATOM 8522 C CA . VAL D 1 268 ? 49.929 45.636 4.315 1.00 23.15 281 VAL D CA 1
ATOM 8523 C C . VAL D 1 268 ? 50.165 46.169 2.899 1.00 22.69 281 VAL D C 1
ATOM 8524 O O . VAL D 1 268 ? 51.214 45.924 2.307 1.00 23.38 281 VAL D O 1
ATOM 8528 N N . THR D 1 269 ? 49.213 46.933 2.373 1.00 23.12 282 THR D N 1
ATOM 8529 C CA . THR D 1 269 ? 49.404 47.595 1.080 1.00 23.97 282 THR D CA 1
ATOM 8530 C C . THR D 1 269 ? 50.612 48.548 1.095 1.00 27.24 282 THR D C 1
ATOM 8531 O O . THR D 1 269 ? 51.416 48.572 0.155 1.00 24.31 282 THR D O 1
ATOM 8535 N N . ARG D 1 270 ? 50.752 49.325 2.166 1.00 24.22 283 ARG D N 1
ATOM 8536 C CA . ARG D 1 270 ? 51.918 50.192 2.312 1.00 27.25 283 ARG D CA 1
ATOM 8537 C C . ARG D 1 270 ? 53.216 49.381 2.360 1.00 28.33 283 ARG D C 1
ATOM 8538 O O . ARG D 1 270 ? 54.199 49.757 1.731 1.00 28.21 283 ARG D O 1
ATOM 8546 N N . ILE D 1 271 ? 53.221 48.268 3.093 1.00 25.12 284 ILE D N 1
ATOM 8547 C CA . ILE D 1 271 ? 54.453 47.489 3.248 1.00 23.41 284 ILE D CA 1
ATOM 8548 C C . ILE D 1 271 ? 54.846 46.747 1.950 1.00 27.52 284 ILE D C 1
ATOM 8549 O O . ILE D 1 271 ? 56.031 46.664 1.633 1.00 31.46 284 ILE D O 1
ATOM 8554 N N . PHE D 1 272 ? 53.867 46.224 1.209 1.00 26.94 285 PHE D N 1
ATOM 8555 C CA . PHE D 1 272 ? 54.112 45.506 -0.063 1.00 29.37 285 PHE D CA 1
ATOM 8556 C C . PHE D 1 272 ? 55.023 46.271 -1.035 1.00 31.82 285 PHE D C 1
ATOM 8557 O O . PHE D 1 272 ? 54.847 47.479 -1.218 1.00 38.17 285 PHE D O 1
ATOM 8565 N N . TRP E 1 6 ? 28.424 92.919 14.463 1.00 63.03 19 TRP E N 1
ATOM 8566 C CA . TRP E 1 6 ? 28.837 91.590 14.920 1.00 70.40 19 TRP E CA 1
ATOM 8567 C C . TRP E 1 6 ? 27.686 90.781 15.528 1.00 69.37 19 TRP E C 1
ATOM 8568 O O . TRP E 1 6 ? 26.515 90.992 15.201 1.00 69.23 19 TRP E O 1
ATOM 8579 N N . ASN E 1 7 ? 28.035 89.847 16.410 1.00 65.59 20 ASN E N 1
ATOM 8580 C CA . ASN E 1 7 ? 27.044 89.019 17.090 1.00 63.83 20 ASN E CA 1
ATOM 8581 C C . ASN E 1 7 ? 27.671 88.214 18.235 1.00 57.70 20 ASN E C 1
ATOM 8582 O O . ASN E 1 7 ? 28.894 88.183 18.382 1.00 55.98 20 ASN E O 1
ATOM 8587 N N . PHE E 1 8 ? 26.837 87.574 19.052 1.00 50.60 21 PHE E N 1
ATOM 8588 C CA . PHE E 1 8 ? 27.337 86.810 20.192 1.00 50.21 21 PHE E CA 1
ATOM 8589 C C . PHE E 1 8 ? 28.085 85.563 19.749 1.00 45.45 21 PHE E C 1
ATOM 8590 O O . PHE E 1 8 ? 27.627 84.832 18.878 1.00 44.92 21 PHE E O 1
ATOM 8598 N N . GLN E 1 9 ? 29.250 85.340 20.345 1.00 45.01 22 GLN E N 1
ATOM 8599 C CA . GLN E 1 9 ? 30.034 84.144 20.065 1.00 43.94 22 GLN E CA 1
ATOM 8600 C C . GLN E 1 9 ? 30.819 83.684 21.290 1.00 41.42 22 GLN E C 1
ATOM 8601 O O . GLN E 1 9 ? 30.945 84.419 22.277 1.00 33.84 22 GLN E O 1
ATOM 8607 N N . SER E 1 10 ? 31.328 82.457 21.221 1.00 29.93 23 SER E N 1
ATOM 8608 C CA . SER E 1 10 ? 32.190 81.924 22.260 1.00 32.23 23 SER E CA 1
ATOM 8609 C C . SER E 1 10 ? 33.479 82.729 22.317 1.00 27.18 23 SER E C 1
ATOM 8610 O O . SER E 1 10 ? 33.943 83.226 21.301 1.00 28.60 23 SER E O 1
ATOM 8613 N N . LYS E 1 11 ? 34.060 82.844 23.505 1.00 26.91 24 LYS E N 1
ATOM 8614 C CA . LYS E 1 11 ? 35.300 83.604 23.677 1.00 33.40 24 LYS E CA 1
ATOM 8615 C C . LYS E 1 11 ? 36.239 82.871 24.599 1.00 28.57 24 LYS E C 1
ATOM 8616 O O . LYS E 1 11 ? 35.793 82.135 25.467 1.00 30.74 24 LYS E O 1
ATOM 8622 N N . VAL E 1 12 ? 37.535 83.110 24.441 1.00 26.70 25 VAL E N 1
ATOM 8623 C CA . VAL E 1 12 ? 38.499 82.699 25.454 1.00 29.90 25 VAL E CA 1
ATOM 8624 C C . VAL E 1 12 ? 38.974 83.931 26.230 1.00 30.90 25 VAL E C 1
ATOM 8625 O O . VAL E 1 12 ? 39.421 84.906 25.629 1.00 30.32 25 VAL E O 1
ATOM 8629 N N . VAL E 1 13 ? 38.853 83.891 27.553 1.00 29.03 26 VAL E N 1
ATOM 8630 C CA . VAL E 1 13 ? 39.305 84.989 28.405 1.00 31.64 26 VAL E CA 1
ATOM 8631 C C . VAL E 1 13 ? 40.414 84.527 29.348 1.00 32.36 26 VAL E C 1
ATOM 8632 O O . VAL E 1 13 ? 40.382 83.396 29.848 1.00 30.05 26 VAL E O 1
ATOM 8636 N N . THR E 1 14 ? 41.393 85.397 29.584 1.00 27.32 27 THR E N 1
ATOM 8637 C CA . THR E 1 14 ? 42.425 85.145 30.589 1.00 27.94 27 THR E CA 1
ATOM 8638 C C . THR E 1 14 ? 42.367 86.215 31.676 1.00 31.38 27 THR E C 1
ATOM 8639 O O . THR E 1 14 ? 42.266 87.393 31.379 1.00 30.15 27 THR E O 1
ATOM 8643 N N . ASP E 1 15 ? 42.422 85.803 32.935 1.00 32.00 28 ASP E N 1
ATOM 8644 C CA . ASP E 1 15 ? 42.345 86.756 34.034 1.00 28.91 28 ASP E CA 1
ATOM 8645 C C . ASP E 1 15 ? 43.183 86.230 35.194 1.00 33.14 28 ASP E C 1
ATOM 8646 O O . ASP E 1 15 ? 43.726 85.115 35.134 1.00 28.04 28 ASP E O 1
ATOM 8651 N N . THR E 1 16 ? 43.269 87.020 36.257 1.00 29.32 29 THR E N 1
ATOM 8652 C CA . THR E 1 16 ? 44.164 86.718 37.364 1.00 30.93 29 THR E CA 1
ATOM 8653 C C . THR E 1 16 ? 43.522 86.966 38.723 1.00 33.04 29 THR E C 1
ATOM 8654 O O . THR E 1 16 ? 42.864 87.982 38.942 1.00 31.28 29 THR E O 1
ATOM 8658 N N . LEU E 1 17 ? 43.730 86.011 39.619 1.00 29.49 30 LEU E N 1
ATOM 8659 C CA . LEU E 1 17 ? 43.212 86.038 40.975 1.00 32.07 30 LEU E CA 1
ATOM 8660 C C . LEU E 1 17 ? 44.382 85.889 41.927 1.00 34.87 30 LEU E C 1
ATOM 8661 O O . LEU E 1 17 ? 45.202 84.983 41.754 1.00 35.71 30 LEU E O 1
ATOM 8666 N N . PHE E 1 18 ? 44.469 86.758 42.929 1.00 28.89 31 PHE E N 1
ATOM 8667 C CA . PHE E 1 18 ? 45.495 86.590 43.943 1.00 29.24 31 PHE E CA 1
ATOM 8668 C C . PHE E 1 18 ? 45.083 85.510 44.945 1.00 31.73 31 PHE E C 1
ATOM 8669 O O . PHE E 1 18 ? 44.019 85.589 45.559 1.00 31.52 31 PHE E O 1
ATOM 8677 N N . SER E 1 19 ? 45.938 84.511 45.128 1.00 32.60 32 SER E N 1
ATOM 8678 C CA . SER E 1 19 ? 45.637 83.428 46.054 1.00 28.73 32 SER E CA 1
ATOM 8679 C C . SER E 1 19 ? 46.184 83.724 47.436 1.00 26.91 32 SER E C 1
ATOM 8680 O O . SER E 1 19 ? 47.388 83.899 47.608 1.00 28.36 32 SER E O 1
ATOM 8683 N N . LYS E 1 20 ? 45.304 83.753 48.425 1.00 27.03 33 LYS E N 1
ATOM 8684 C CA . LYS E 1 20 ? 45.734 83.977 49.801 1.00 26.42 33 LYS E CA 1
ATOM 8685 C C . LYS E 1 20 ? 46.338 82.694 50.380 1.00 32.32 33 LYS E C 1
ATOM 8686 O O . LYS E 1 20 ? 47.207 82.747 51.240 1.00 32.04 33 LYS E O 1
ATOM 8692 N N . VAL E 1 21 ? 45.894 81.543 49.875 1.00 31.28 34 VAL E N 1
ATOM 8693 C CA . VAL E 1 21 ? 46.443 80.260 50.308 1.00 31.35 34 VAL E CA 1
ATOM 8694 C C . VAL E 1 21 ? 47.897 80.097 49.861 1.00 29.99 34 VAL E C 1
ATOM 8695 O O . VAL E 1 21 ? 48.743 79.615 50.614 1.00 28.69 34 VAL E O 1
ATOM 8699 N N . LEU E 1 22 ? 48.182 80.514 48.634 1.00 27.21 35 LEU E N 1
ATOM 8700 C CA . LEU E 1 22 ? 49.504 80.336 48.044 1.00 27.64 35 LEU E CA 1
ATOM 8701 C C . LEU E 1 22 ? 50.380 81.558 48.246 1.00 33.22 35 LEU E C 1
ATOM 8702 O O . LEU E 1 22 ? 51.595 81.492 48.055 1.00 34.45 35 LEU E O 1
ATOM 8707 N N . ASN E 1 23 ? 49.755 82.676 48.605 1.00 31.27 36 ASN E N 1
ATOM 8708 C CA . ASN E 1 23 ? 50.465 83.945 48.691 1.00 33.69 36 ASN E CA 1
ATOM 8709 C C . ASN E 1 23 ? 51.064 84.311 47.341 1.00 35.84 36 ASN E C 1
ATOM 8710 O O . ASN E 1 23 ? 52.234 84.690 47.240 1.00 37.65 36 ASN E O 1
ATOM 8715 N N . SER E 1 24 ? 50.259 84.188 46.294 1.00 33.82 37 SER E N 1
ATOM 8716 C CA . SER E 1 24 ? 50.757 84.365 44.936 1.00 27.39 37 SER E CA 1
ATOM 8717 C C . SER E 1 24 ? 49.594 84.583 43.982 1.00 30.31 37 SER E C 1
ATOM 8718 O O . SER E 1 24 ? 48.496 84.055 44.195 1.00 29.08 37 SER E O 1
ATOM 8721 N N . LYS E 1 25 ? 49.823 85.369 42.939 1.00 26.06 38 LYS E N 1
ATOM 8722 C CA . LYS E 1 25 ? 48.802 85.553 41.928 1.00 34.63 38 LYS E CA 1
ATOM 8723 C C . LYS E 1 25 ? 48.682 84.269 41.108 1.00 34.55 38 LYS E C 1
ATOM 8724 O O . LYS E 1 25 ? 49.677 83.570 40.895 1.00 31.73 38 LYS E O 1
ATOM 8730 N N . ARG E 1 26 ? 47.463 83.963 40.674 1.00 28.30 39 ARG E N 1
ATOM 8731 C CA . ARG E 1 26 ? 47.208 82.807 39.818 1.00 31.24 39 ARG E CA 1
ATOM 8732 C C . ARG E 1 26 ? 46.383 83.242 38.627 1.00 29.58 39 ARG E C 1
ATOM 8733 O O . ARG E 1 26 ? 45.211 83.616 38.783 1.00 28.43 39 ARG E O 1
ATOM 8741 N N . ALA E 1 27 ? 46.988 83.217 37.442 1.00 27.21 40 ALA E N 1
ATOM 8742 C CA . ALA E 1 27 ? 46.235 83.436 36.220 1.00 27.29 40 ALA E CA 1
ATOM 8743 C C . ALA E 1 27 ? 45.460 82.167 35.863 1.00 29.26 40 ALA E C 1
ATOM 8744 O O . ALA E 1 27 ? 45.810 81.060 36.297 1.00 25.71 40 ALA E O 1
ATOM 8746 N N . TYR E 1 28 ? 44.414 82.340 35.066 1.00 26.27 41 TYR E N 1
ATOM 8747 C CA . TYR E 1 28 ? 43.644 81.218 34.553 1.00 24.93 41 TYR E CA 1
ATOM 8748 C C . TYR E 1 28 ? 43.089 81.622 33.201 1.00 31.14 41 TYR E C 1
ATOM 8749 O O . TYR E 1 28 ? 42.975 82.815 32.898 1.00 28.27 41 TYR E O 1
ATOM 8758 N N . THR E 1 29 ? 42.740 80.625 32.401 1.00 24.79 42 THR E N 1
ATOM 8759 C CA . THR E 1 29 ? 42.181 80.842 31.083 1.00 25.66 42 THR E CA 1
ATOM 8760 C C . THR E 1 29 ? 40.866 80.080 30.949 1.00 28.24 42 THR E C 1
ATOM 8761 O O . THR E 1 29 ? 40.793 78.877 31.229 1.00 27.28 42 THR E O 1
ATOM 8765 N N . VAL E 1 30 ? 39.823 80.773 30.518 1.00 26.10 43 VAL E N 1
ATOM 8766 C CA . VAL E 1 30 ? 38.493 80.186 30.542 1.00 26.77 43 VAL E CA 1
ATOM 8767 C C . VAL E 1 30 ? 37.800 80.290 29.185 1.00 30.38 43 VAL E C 1
ATOM 8768 O O . VAL E 1 30 ? 37.888 81.321 28.503 1.00 30.07 43 VAL E O 1
ATOM 8772 N N . PHE E 1 31 ? 37.137 79.206 28.780 1.00 26.67 44 PHE E N 1
ATOM 8773 C CA . PHE E 1 31 ? 36.300 79.210 27.584 1.00 25.68 44 PHE E CA 1
ATOM 8774 C C . PHE E 1 31 ? 34.879 79.552 27.985 1.00 27.79 44 PHE E C 1
ATOM 8775 O O . PHE E 1 31 ? 34.323 78.914 28.880 1.00 26.00 44 PHE E O 1
ATOM 8783 N N . LEU E 1 32 ? 34.292 80.545 27.319 1.00 26.04 45 LEU E N 1
ATOM 8784 C CA . LEU E 1 32 ? 32.910 80.934 27.581 1.00 27.25 45 LEU E CA 1
ATOM 8785 C C . LEU E 1 32 ? 32.032 80.655 26.357 1.00 27.73 45 LEU E C 1
ATOM 8786 O O . LEU E 1 32 ? 32.336 81.113 25.267 1.00 29.03 45 LEU E O 1
ATOM 8791 N N . PRO E 1 33 ? 30.934 79.910 26.542 1.00 27.69 46 PRO E N 1
ATOM 8792 C CA . PRO E 1 33 ? 30.045 79.535 25.436 1.00 30.01 46 PRO E CA 1
ATOM 8793 C C . PRO E 1 33 ? 29.417 80.750 24.752 1.00 35.24 46 PRO E C 1
ATOM 8794 O O . PRO E 1 33 ? 29.379 81.847 25.328 1.00 31.75 46 PRO E O 1
ATOM 8798 N N . LYS E 1 34 ? 28.905 80.530 23.546 1.00 33.45 47 LYS E N 1
ATOM 8799 C CA . LYS E 1 34 ? 28.315 81.586 22.729 1.00 36.97 47 LYS E CA 1
ATOM 8800 C C . LYS E 1 34 ? 27.170 82.289 23.451 1.00 38.43 47 LYS E C 1
ATOM 8801 O O . LYS E 1 34 ? 26.993 83.501 23.333 1.00 38.30 47 LYS E O 1
ATOM 8807 N N . SER E 1 35 ? 26.400 81.517 24.208 1.00 39.41 48 SER E N 1
ATOM 8808 C CA . SER E 1 35 ? 25.215 82.034 24.876 1.00 37.42 48 SER E CA 1
ATOM 8809 C C . SER E 1 35 ? 25.513 82.790 26.160 1.00 36.62 48 SER E C 1
ATOM 8810 O O . SER E 1 35 ? 24.592 83.284 26.804 1.00 36.57 48 SER E O 1
ATOM 8813 N N . PHE E 1 36 ? 26.783 82.869 26.547 1.00 34.32 49 PHE E N 1
ATOM 8814 C CA . PHE E 1 36 ? 27.125 83.418 27.864 1.00 34.12 49 PHE E CA 1
ATOM 8815 C C . PHE E 1 36 ? 26.631 84.864 28.039 1.00 41.35 49 PHE E C 1
ATOM 8816 O O . PHE E 1 36 ? 26.002 85.186 29.050 1.00 38.38 49 PHE E O 1
ATOM 8824 N N . GLU E 1 37 ? 26.904 85.718 27.052 1.00 38.96 50 GLU E N 1
ATOM 8825 C CA . GLU E 1 37 ? 26.497 87.129 27.105 1.00 44.73 50 GLU E CA 1
ATOM 8826 C C . GLU E 1 37 ? 25.039 87.334 26.710 1.00 48.81 50 GLU E C 1
ATOM 8827 O O . GLU E 1 37 ? 24.460 88.383 26.979 1.00 56.67 50 GLU E O 1
ATOM 8833 N N . GLN E 1 38 ? 24.455 86.330 26.068 1.00 46.79 51 GLN E N 1
ATOM 8834 C CA . GLN E 1 38 ? 23.116 86.445 25.501 1.00 52.56 51 GLN E CA 1
ATOM 8835 C C . GLN E 1 38 ? 22.014 86.028 26.468 1.00 52.40 51 GLN E C 1
ATOM 8836 O O . GLN E 1 38 ? 20.980 86.687 26.571 1.00 55.46 51 GLN E O 1
ATOM 8842 N N . ASN E 1 39 ? 22.239 84.918 27.158 1.00 51.00 52 ASN E N 1
ATOM 8843 C CA . ASN E 1 39 ? 21.291 84.402 28.131 1.00 44.07 52 ASN E CA 1
ATOM 8844 C C . ASN E 1 39 ? 21.913 84.462 29.519 1.00 49.23 52 ASN E C 1
ATOM 8845 O O . ASN E 1 39 ? 22.486 83.486 29.997 1.00 47.32 52 ASN E O 1
ATOM 8850 N N . LYS E 1 40 ? 21.803 85.615 30.166 1.00 47.38 53 LYS E N 1
ATOM 8851 C CA . LYS E 1 40 ? 22.476 85.837 31.437 1.00 46.21 53 LYS E CA 1
ATOM 8852 C C . LYS E 1 40 ? 21.888 85.006 32.570 1.00 43.10 53 LYS E C 1
ATOM 8853 O O . LYS E 1 40 ? 22.412 85.008 33.682 1.00 46.69 53 LYS E O 1
ATOM 8859 N N . GLU E 1 41 ? 20.807 84.287 32.290 1.00 46.42 54 GLU E N 1
ATOM 8860 C CA . GLU E 1 41 ? 20.182 83.438 33.307 1.00 50.82 54 GLU E CA 1
ATOM 8861 C C . GLU E 1 41 ? 20.640 81.982 33.208 1.00 46.39 54 GLU E C 1
ATOM 8862 O O . GLU E 1 41 ? 20.398 81.187 34.117 1.00 43.43 54 GLU E O 1
ATOM 8868 N N . LYS E 1 42 ? 21.289 81.632 32.101 1.00 41.59 55 LYS E N 1
ATOM 8869 C CA . LYS E 1 42 ? 21.721 80.254 31.900 1.00 39.99 55 LYS E CA 1
ATOM 8870 C C . LYS E 1 42 ? 22.870 79.881 32.840 1.00 39.26 55 LYS E C 1
ATOM 8871 O O . LYS E 1 42 ? 23.763 80.686 33.108 1.00 39.11 55 LYS E O 1
ATOM 8877 N N . LYS E 1 43 ? 22.816 78.660 33.362 1.00 39.61 56 LYS E N 1
ATOM 8878 C CA . LYS E 1 43 ? 23.924 78.086 34.114 1.00 33.88 56 LYS E CA 1
ATOM 8879 C C . LYS E 1 43 ? 24.496 76.885 33.350 1.00 33.10 56 LYS E C 1
ATOM 8880 O O . LYS E 1 43 ? 23.803 76.272 32.531 1.00 32.25 56 LYS E O 1
ATOM 8886 N N . TYR E 1 44 ? 25.759 76.562 33.607 1.00 30.25 57 TYR E N 1
ATOM 8887 C CA . TYR E 1 44 ? 26.486 75.613 32.759 1.00 29.38 57 TYR E CA 1
ATOM 8888 C C . TYR E 1 44 ? 27.237 74.547 33.552 1.00 26.86 57 TYR E C 1
ATOM 8889 O O . TYR E 1 44 ? 27.702 74.803 34.666 1.00 26.36 57 TYR E O 1
ATOM 8898 N N . PRO E 1 45 ? 27.399 73.358 32.960 1.00 27.37 58 PRO E N 1
ATOM 8899 C CA . PRO E 1 45 ? 28.351 72.415 33.550 1.00 24.09 58 PRO E CA 1
ATOM 8900 C C . PRO E 1 45 ? 29.762 72.962 33.339 1.00 25.06 58 PRO E C 1
ATOM 8901 O O . PRO E 1 45 ? 29.924 73.890 32.546 1.00 25.46 58 PRO E O 1
ATOM 8905 N N . VAL E 1 46 ? 30.753 72.414 34.037 1.00 27.81 59 VAL E N 1
ATOM 8906 C CA . VAL E 1 46 ? 32.121 72.895 33.912 1.00 25.50 59 VAL E CA 1
ATOM 8907 C C . VAL E 1 46 ? 33.129 71.748 33.729 1.00 24.34 59 VAL E C 1
ATOM 8908 O O . VAL E 1 46 ? 32.996 70.677 34.315 1.00 25.59 59 VAL E O 1
ATOM 8912 N N . LEU E 1 47 ? 34.122 71.989 32.886 1.00 26.05 60 LEU E N 1
ATOM 8913 C CA . LEU E 1 47 ? 35.255 71.095 32.729 1.00 21.40 60 LEU E CA 1
ATOM 8914 C C . LEU E 1 47 ? 36.521 71.808 33.176 1.00 22.44 60 LEU E C 1
ATOM 8915 O O . LEU E 1 47 ? 36.905 72.817 32.577 1.00 22.80 60 LEU E O 1
ATOM 8920 N N . TYR E 1 48 ? 37.164 71.300 34.226 1.00 22.10 61 TYR E N 1
ATOM 8921 C CA . TYR E 1 48 ? 38.504 71.761 34.573 1.00 22.17 61 TYR E CA 1
ATOM 8922 C C . TYR E 1 48 ? 39.499 70.985 33.711 1.00 24.44 61 TYR E C 1
ATOM 8923 O O . TYR E 1 48 ? 39.497 69.754 33.693 1.00 26.30 61 TYR E O 1
ATOM 8932 N N . LEU E 1 49 ? 40.330 71.719 32.980 1.00 24.39 62 LEU E N 1
ATOM 8933 C CA . LEU E 1 49 ? 41.184 71.138 31.954 1.00 22.50 62 LEU E CA 1
ATOM 8934 C C . LEU E 1 49 ? 42.628 71.552 32.220 1.00 24.62 62 LEU E C 1
ATOM 8935 O O . LEU E 1 49 ? 43.016 72.701 31.978 1.00 23.26 62 LEU E O 1
ATOM 8940 N N . LEU E 1 50 ? 43.413 70.614 32.749 1.00 22.53 63 LEU E N 1
ATOM 8941 C CA . LEU E 1 50 ? 44.714 70.935 33.333 1.00 23.47 63 LEU E CA 1
ATOM 8942 C C . LEU E 1 50 ? 45.871 70.771 32.343 1.00 24.27 63 LEU E C 1
ATOM 8943 O O . LEU E 1 50 ? 45.857 69.877 31.489 1.00 23.41 63 LEU E O 1
ATOM 8948 N N . HIS E 1 51 ? 46.876 71.638 32.465 1.00 21.71 64 HIS E N 1
ATOM 8949 C CA . HIS E 1 51 ? 48.049 71.604 31.589 1.00 21.06 64 HIS E CA 1
ATOM 8950 C C . HIS E 1 51 ? 49.136 70.725 32.196 1.00 22.61 64 HIS E C 1
ATOM 8951 O O . HIS E 1 51 ? 48.998 70.250 33.334 1.00 22.05 64 HIS E O 1
ATOM 8958 N N . GLY E 1 52 ? 50.220 70.528 31.446 1.00 23.01 65 GLY E N 1
ATOM 8959 C CA . GLY E 1 52 ? 51.306 69.678 31.893 1.00 25.64 65 GLY E CA 1
ATOM 8960 C C . GLY E 1 52 ? 52.449 70.443 32.541 1.00 32.05 65 GLY E C 1
ATOM 8961 O O . GLY E 1 52 ? 52.391 71.673 32.695 1.00 30.31 65 GLY E O 1
ATOM 8962 N N . MET E 1 53 ? 53.488 69.710 32.938 1.00 27.28 66 MET E N 1
ATOM 8963 C CA . MET E 1 53 ? 54.679 70.324 33.523 1.00 31.35 66 MET E CA 1
ATOM 8964 C C . MET E 1 53 ? 55.351 71.284 32.537 1.00 31.34 66 MET E C 1
ATOM 8965 O O . MET E 1 53 ? 55.304 71.068 31.328 1.00 28.44 66 MET E O 1
ATOM 8970 N N . TRP E 1 54 ? 55.959 72.346 33.066 1.00 31.31 67 TRP E N 1
ATOM 8971 C CA . TRP E 1 54 ? 56.589 73.398 32.262 1.00 33.61 67 TRP E CA 1
ATOM 8972 C C . TRP E 1 54 ? 55.594 74.385 31.641 1.00 35.86 67 TRP E C 1
ATOM 8973 O O . TRP E 1 54 ? 55.966 75.496 31.279 1.00 39.49 67 TRP E O 1
ATOM 8984 N N . GLU E 1 55 ? 54.335 73.994 31.504 1.00 28.15 68 GLU E N 1
ATOM 8985 C CA . GLU E 1 55 ? 53.377 74.852 30.811 1.00 29.64 68 GLU E CA 1
ATOM 8986 C C . GLU E 1 55 ? 52.658 75.815 31.766 1.00 28.24 68 GLU E C 1
ATOM 8987 O O . GLU E 1 55 ? 52.836 75.756 32.980 1.00 29.21 68 GLU E O 1
ATOM 8993 N N . THR E 1 56 ? 51.856 76.715 31.204 1.00 30.28 69 THR E N 1
ATOM 8994 C CA . THR E 1 56 ? 51.028 77.610 32.004 1.00 30.93 69 THR E CA 1
ATOM 8995 C C . THR E 1 56 ? 49.621 77.667 31.407 1.00 29.66 69 THR E C 1
ATOM 8996 O O . THR E 1 56 ? 49.345 77.058 30.373 1.00 27.65 69 THR E O 1
ATOM 9000 N N . ASN E 1 57 ? 48.743 78.422 32.054 1.00 27.00 70 ASN E N 1
ATOM 9001 C CA . ASN E 1 57 ? 47.316 78.383 31.756 1.00 26.46 70 ASN E CA 1
ATOM 9002 C C . ASN E 1 57 ? 46.859 78.587 30.301 1.00 25.21 70 ASN E C 1
ATOM 9003 O O . ASN E 1 57 ? 45.849 78.003 29.915 1.00 27.56 70 ASN E O 1
ATOM 9008 N N . PRO E 1 58 ? 47.577 79.393 29.486 1.00 26.95 71 PRO E N 1
ATOM 9009 C CA . PRO E 1 58 ? 47.062 79.668 28.126 1.00 25.68 71 PRO E CA 1
ATOM 9010 C C . PRO E 1 58 ? 47.202 78.527 27.095 1.00 27.73 71 PRO E C 1
ATOM 9011 O O . PRO E 1 58 ? 46.687 78.638 25.973 1.00 26.08 71 PRO E O 1
ATOM 9015 N N . VAL E 1 59 ? 47.891 77.454 27.453 1.00 26.03 72 VAL E N 1
ATOM 9016 C CA . VAL E 1 59 ? 48.309 76.465 26.448 1.00 26.43 72 VAL E CA 1
ATOM 9017 C C . VAL E 1 59 ? 47.139 75.689 25.812 1.00 25.14 72 VAL E C 1
ATOM 9018 O O . VAL E 1 59 ? 47.165 75.392 24.616 1.00 25.87 72 VAL E O 1
ATOM 9022 N N . TRP E 1 60 ? 46.103 75.378 26.589 1.00 26.21 73 TRP E N 1
ATOM 9023 C CA . TRP E 1 60 ? 44.953 74.662 26.038 1.00 25.55 73 TRP E CA 1
ATOM 9024 C C . TRP E 1 60 ? 44.197 75.493 25.004 1.00 28.25 73 TRP E C 1
ATOM 9025 O O . TRP E 1 60 ? 43.738 74.965 23.986 1.00 27.19 73 TRP E O 1
ATOM 9036 N N . ALA E 1 61 ? 44.074 76.793 25.246 1.00 24.36 74 ALA E N 1
ATOM 9037 C CA . ALA E 1 61 ? 43.461 77.671 24.254 1.00 27.41 74 ALA E CA 1
ATOM 9038 C C . ALA E 1 61 ? 44.351 77.874 23.023 1.00 27.60 74 ALA E C 1
ATOM 9039 O O . ALA E 1 61 ? 43.855 77.865 21.889 1.00 26.72 74 ALA E O 1
ATOM 9041 N N . GLU E 1 62 ? 45.657 78.048 23.231 1.00 25.53 75 GLU E N 1
ATOM 9042 C CA . GLU E 1 62 ? 46.546 78.458 22.135 1.00 28.91 75 GLU E CA 1
ATOM 9043 C C . GLU E 1 62 ? 47.057 77.310 21.251 1.00 28.26 75 GLU E C 1
ATOM 9044 O O . GLU E 1 62 ? 47.154 77.448 20.027 1.00 30.60 75 GLU E O 1
ATOM 9050 N N . ARG E 1 63 ? 47.406 76.192 21.872 1.00 28.87 76 ARG E N 1
ATOM 9051 C CA . ARG E 1 63 ? 47.906 75.039 21.130 1.00 28.61 76 ARG E CA 1
ATOM 9052 C C . ARG E 1 63 ? 46.821 73.949 21.048 1.00 30.39 76 ARG E C 1
ATOM 9053 O O . ARG E 1 63 ? 46.726 73.222 20.061 1.00 27.03 76 ARG E O 1
ATOM 9061 N N . GLY E 1 64 ? 45.972 73.868 22.067 1.00 26.36 77 GLY E N 1
ATOM 9062 C CA . GLY E 1 64 ? 44.872 72.915 22.041 1.00 28.58 77 GLY E CA 1
ATOM 9063 C C . GLY E 1 64 ? 43.681 73.357 21.195 1.00 27.89 77 GLY E C 1
ATOM 9064 O O . GLY E 1 64 ? 42.798 72.561 20.900 1.00 25.13 77 GLY E O 1
ATOM 9065 N N . HIS E 1 65 ? 43.651 74.633 20.823 1.00 25.85 78 HIS E N 1
ATOM 9066 C CA . HIS E 1 65 ? 42.561 75.198 20.027 1.00 27.09 78 HIS E CA 1
ATOM 9067 C C . HIS E 1 65 ? 41.178 74.896 20.602 1.00 25.36 78 HIS E C 1
ATOM 9068 O O . HIS E 1 65 ? 40.244 74.611 19.862 1.00 25.03 78 HIS E O 1
ATOM 9075 N N . VAL E 1 66 ? 41.059 74.987 21.926 1.00 27.24 79 VAL E N 1
ATOM 9076 C CA . VAL E 1 66 ? 39.826 74.637 22.626 1.00 26.05 79 VAL E CA 1
ATOM 9077 C C . VAL E 1 66 ? 38.603 75.330 22.046 1.00 26.45 79 VAL E C 1
ATOM 9078 O O . VAL E 1 66 ? 37.572 74.695 21.832 1.00 24.15 79 VAL E O 1
ATOM 9082 N N . LYS E 1 67 ? 38.711 76.634 21.792 1.00 24.32 80 LYS E N 1
ATOM 9083 C CA . LYS E 1 67 ? 37.582 77.376 21.251 1.00 25.05 80 LYS E CA 1
ATOM 9084 C C . LYS E 1 67 ? 37.130 76.803 19.913 1.00 22.87 80 LYS E C 1
ATOM 9085 O O . LYS E 1 67 ? 35.937 76.625 19.677 1.00 25.87 80 LYS E O 1
ATOM 9091 N N . ASP E 1 68 ? 38.079 76.526 19.030 1.00 24.38 81 ASP E N 1
ATOM 9092 C CA . ASP E 1 68 ? 37.737 76.013 17.702 1.00 29.30 81 ASP E CA 1
ATOM 9093 C C . ASP E 1 68 ? 37.062 74.643 17.781 1.00 28.67 81 ASP E C 1
ATOM 9094 O O . ASP E 1 68 ? 36.115 74.361 17.041 1.00 25.15 81 ASP E O 1
ATOM 9099 N N . VAL E 1 69 ? 37.552 73.795 18.680 1.00 25.75 82 VAL E N 1
ATOM 9100 C CA . VAL E 1 69 ? 36.992 72.455 18.823 1.00 27.94 82 VAL E CA 1
ATOM 9101 C C . VAL E 1 69 ? 35.581 72.521 19.396 1.00 27.47 82 VAL E C 1
ATOM 9102 O O . VAL E 1 69 ? 34.653 71.896 18.864 1.00 23.45 82 VAL E O 1
ATOM 9106 N N . MET E 1 70 ? 35.410 73.298 20.462 1.00 25.07 83 MET E N 1
ATOM 9107 C CA . MET E 1 70 ? 34.072 73.529 21.011 1.00 24.87 83 MET E CA 1
ATOM 9108 C C . MET E 1 70 ? 33.101 74.088 19.965 1.00 25.24 83 MET E C 1
ATOM 9109 O O . MET E 1 70 ? 31.973 73.604 19.848 1.00 25.87 83 MET E O 1
ATOM 9114 N N . ASP E 1 71 ? 33.532 75.098 19.209 1.00 24.77 84 ASP E N 1
ATOM 9115 C CA . ASP E 1 71 ? 32.666 75.706 18.198 1.00 26.15 84 ASP E CA 1
ATOM 9116 C C . ASP E 1 71 ? 32.161 74.639 17.225 1.00 29.58 84 ASP E C 1
ATOM 9117 O O . ASP E 1 71 ? 30.989 74.628 16.862 1.00 28.80 84 ASP E O 1
ATOM 9122 N N . ARG E 1 72 ? 33.044 73.726 16.828 1.00 28.54 85 ARG E N 1
ATOM 9123 C CA . ARG E 1 72 ? 32.652 72.608 15.973 1.00 28.28 85 ARG E CA 1
ATOM 9124 C C . ARG E 1 72 ? 31.674 71.670 16.689 1.00 25.92 85 ARG E C 1
ATOM 9125 O O . ARG E 1 72 ? 30.586 71.414 16.194 1.00 28.48 85 ARG E O 1
ATOM 9133 N N . LEU E 1 73 ? 32.054 71.170 17.860 1.00 24.47 86 LEU E N 1
ATOM 9134 C CA . LEU E 1 73 ? 31.257 70.132 18.514 1.00 25.56 86 LEU E CA 1
ATOM 9135 C C . LEU E 1 73 ? 29.941 70.654 19.099 1.00 25.55 86 LEU E C 1
ATOM 9136 O O . LEU E 1 73 ? 28.951 69.923 19.178 1.00 25.70 86 LEU E O 1
ATOM 9141 N N . VAL E 1 74 ? 29.913 71.921 19.498 1.00 24.99 87 VAL E N 1
ATOM 9142 C CA . VAL E 1 74 ? 28.666 72.497 19.981 1.00 24.81 87 VAL E CA 1
ATOM 9143 C C . VAL E 1 74 ? 27.674 72.598 18.822 1.00 25.46 87 VAL E C 1
ATOM 9144 O O . VAL E 1 74 ? 26.488 72.317 18.975 1.00 29.39 87 VAL E O 1
ATOM 9148 N N . ALA E 1 75 ? 28.163 72.993 17.656 1.00 27.42 88 ALA E N 1
ATOM 9149 C CA . ALA E 1 75 ? 27.277 73.196 16.512 1.00 30.00 88 ALA E CA 1
ATOM 9150 C C . ALA E 1 75 ? 26.704 71.861 16.014 1.00 31.52 88 ALA E C 1
ATOM 9151 O O . ALA E 1 75 ? 25.585 71.808 15.504 1.00 27.45 88 ALA E O 1
ATOM 9153 N N . SER E 1 76 ? 27.460 70.780 16.194 1.00 31.35 89 SER E N 1
ATOM 9154 C CA . SER E 1 76 ? 27.020 69.464 15.730 1.00 29.52 89 SER E CA 1
ATOM 9155 C C . SER E 1 76 ? 26.206 68.768 16.806 1.00 31.07 89 SER E C 1
ATOM 9156 O O . SER E 1 76 ? 25.587 67.744 16.556 1.00 35.69 89 SER E O 1
ATOM 9159 N N . GLY E 1 77 ? 26.233 69.320 18.014 1.00 29.69 90 GLY E N 1
ATOM 9160 C CA . GLY E 1 77 ? 25.530 68.739 19.138 1.00 27.59 90 GLY E CA 1
ATOM 9161 C C . GLY E 1 77 ? 26.314 67.682 19.909 1.00 28.01 90 GLY E C 1
ATOM 9162 O O . GLY E 1 77 ? 25.824 67.174 20.906 1.00 28.24 90 GLY E O 1
ATOM 9163 N N . GLU E 1 78 ? 27.521 67.343 19.461 1.00 26.60 91 GLU E N 1
ATOM 9164 C CA . GLU E 1 78 ? 28.301 66.290 20.131 1.00 26.87 91 GLU E CA 1
ATOM 9165 C C . GLU E 1 78 ? 28.820 66.751 21.492 1.00 27.27 91 GLU E C 1
ATOM 9166 O O . GLU E 1 78 ? 29.071 65.942 22.383 1.00 25.89 91 GLU E O 1
ATOM 9172 N N . ALA E 1 79 ? 28.998 68.056 21.645 1.00 27.09 92 ALA E N 1
ATOM 9173 C CA . ALA E 1 79 ? 29.287 68.615 22.961 1.00 28.01 92 ALA E CA 1
ATOM 9174 C C . ALA E 1 79 ? 28.207 69.625 23.328 1.00 29.11 92 ALA E C 1
ATOM 9175 O O . ALA E 1 79 ? 27.629 70.278 22.448 1.00 25.62 92 ALA E O 1
ATOM 9177 N N . CYS E 1 80 ? 27.925 69.731 24.623 1.00 28.97 93 CYS E N 1
ATOM 9178 C CA . CYS E 1 80 ? 27.031 70.767 25.132 1.00 27.67 93 CYS E CA 1
ATOM 9179 C C . CYS E 1 80 ? 27.823 72.037 25.439 1.00 27.29 93 CYS E C 1
ATOM 9180 O O . CYS E 1 80 ? 29.052 72.013 25.528 1.00 26.01 93 CYS E O 1
ATOM 9183 N N . GLU E 1 81 ? 27.129 73.154 25.601 1.00 27.45 94 GLU E N 1
ATOM 9184 C CA . GLU E 1 81 ? 27.817 74.341 26.070 1.00 28.78 94 GLU E CA 1
ATOM 9185 C C . GLU E 1 81 ? 28.279 74.097 27.498 1.00 26.59 94 GLU E C 1
ATOM 9186 O O . GLU E 1 81 ? 27.530 73.602 28.333 1.00 26.39 94 GLU E O 1
ATOM 9192 N N . MET E 1 82 ? 29.529 74.431 27.769 1.00 26.57 95 MET E N 1
ATOM 9193 C CA . MET E 1 82 ? 30.066 74.302 29.110 1.00 26.14 95 MET E CA 1
ATOM 9194 C C . MET E 1 82 ? 31.140 75.342 29.313 1.00 23.69 95 MET E C 1
ATOM 9195 O O . MET E 1 82 ? 31.709 75.842 28.346 1.00 24.23 95 MET E O 1
ATOM 9200 N N . ILE E 1 83 ? 31.395 75.671 30.574 1.00 24.39 96 ILE E N 1
ATOM 9201 C CA . ILE E 1 83 ? 32.576 76.432 30.958 1.00 25.74 96 ILE E CA 1
ATOM 9202 C C . ILE E 1 83 ? 33.797 75.509 30.975 1.00 23.21 96 ILE E C 1
ATOM 9203 O O . ILE E 1 83 ? 33.747 74.419 31.557 1.00 24.13 96 ILE E O 1
ATOM 9208 N N . ILE E 1 84 ? 34.889 75.937 30.349 1.00 25.70 97 ILE E N 1
ATOM 9209 C CA . ILE E 1 84 ? 36.139 75.184 30.413 1.00 26.14 97 ILE E CA 1
ATOM 9210 C C . ILE E 1 84 ? 37.229 76.062 31.022 1.00 26.87 97 ILE E C 1
ATOM 9211 O O . ILE E 1 84 ? 37.459 77.185 30.572 1.00 24.96 97 ILE E O 1
ATOM 9216 N N . VAL E 1 85 ? 37.905 75.522 32.030 1.00 24.08 98 VAL E N 1
ATOM 9217 C CA . VAL E 1 85 ? 38.768 76.297 32.910 1.00 24.61 98 VAL E CA 1
ATOM 9218 C C . VAL E 1 85 ? 40.164 75.711 33.042 1.00 25.92 98 VAL E C 1
ATOM 9219 O O . VAL E 1 85 ? 40.322 74.568 33.466 1.00 23.76 98 VAL E O 1
ATOM 9223 N N . THR E 1 86 ? 41.182 76.487 32.704 1.00 24.12 99 THR E N 1
ATOM 9224 C CA . THR E 1 86 ? 42.554 76.042 32.940 1.00 26.45 99 THR E CA 1
ATOM 9225 C C . THR E 1 86 ? 43.290 77.003 33.885 1.00 24.17 99 THR E C 1
ATOM 9226 O O . THR E 1 86 ? 43.576 78.140 33.514 1.00 25.35 99 THR E O 1
ATOM 9230 N N . PRO E 1 87 ? 43.590 76.550 35.111 1.00 25.38 100 PRO E N 1
ATOM 9231 C CA . PRO E 1 87 ? 44.347 77.374 36.067 1.00 26.42 100 PRO E CA 1
ATOM 9232 C C . PRO E 1 87 ? 45.837 77.289 35.800 1.00 30.41 100 PRO E C 1
ATOM 9233 O O . PRO E 1 87 ? 46.294 76.275 35.259 1.00 27.02 100 PRO E O 1
ATOM 9237 N N . ASN E 1 88 ? 46.595 78.318 36.169 1.00 27.45 101 ASN E N 1
ATOM 9238 C CA . ASN E 1 88 ? 48.046 78.204 36.075 1.00 26.45 101 ASN E CA 1
ATOM 9239 C C . ASN E 1 88 ? 48.576 77.338 37.209 1.00 29.55 101 ASN E C 1
ATOM 9240 O O . ASN E 1 88 ? 48.319 77.620 38.384 1.00 26.82 101 ASN E O 1
ATOM 9245 N N . ALA E 1 89 ? 49.288 76.268 36.853 1.00 29.21 102 ALA E N 1
ATOM 9246 C CA . ALA E 1 89 ? 49.918 75.408 37.850 1.00 28.36 102 ALA E CA 1
ATOM 9247 C C . ALA E 1 89 ? 51.351 75.043 37.454 1.00 28.16 102 ALA E C 1
ATOM 9248 O O . ALA E 1 89 ? 51.885 74.023 37.889 1.00 29.85 102 ALA E O 1
ATOM 9250 N N . GLY E 1 90 ? 51.979 75.871 36.632 1.00 27.43 103 GLY E N 1
ATOM 9251 C CA . GLY E 1 90 ? 53.320 75.562 36.175 1.00 28.96 103 GLY E CA 1
ATOM 9252 C C . GLY E 1 90 ? 54.183 76.751 35.798 1.00 35.45 103 GLY E C 1
ATOM 9253 O O . GLY E 1 90 ? 54.154 77.799 36.460 1.00 35.74 103 GLY E O 1
ATOM 9254 N N . GLY E 1 91 ? 54.945 76.578 34.722 1.00 32.22 104 GLY E N 1
ATOM 9255 C CA . GLY E 1 91 ? 56.019 77.486 34.362 1.00 36.42 104 GLY E CA 1
ATOM 9256 C C . GLY E 1 91 ? 57.358 76.770 34.479 1.00 40.60 104 GLY E C 1
ATOM 9257 O O . GLY E 1 91 ? 57.401 75.568 34.758 1.00 35.27 104 GLY E O 1
ATOM 9258 N N . ASN E 1 92 ? 58.446 77.505 34.257 1.00 43.82 105 ASN E N 1
ATOM 9259 C CA . ASN E 1 92 ? 59.806 76.982 34.412 1.00 43.98 105 ASN E CA 1
ATOM 9260 C C . ASN E 1 92 ? 59.974 76.253 35.742 1.00 41.30 105 ASN E C 1
ATOM 9261 O O . ASN E 1 92 ? 59.860 76.855 36.805 1.00 44.59 105 ASN E O 1
ATOM 9266 N N . ILE E 1 93 ? 60.249 74.955 35.673 1.00 44.28 106 ILE E N 1
ATOM 9267 C CA . ILE E 1 93 ? 60.294 74.104 36.863 1.00 45.18 106 ILE E CA 1
ATOM 9268 C C . ILE E 1 93 ? 61.366 74.519 37.881 1.00 45.45 106 ILE E C 1
ATOM 9269 O O . ILE E 1 93 ? 61.265 74.193 39.065 1.00 44.91 106 ILE E O 1
ATOM 9274 N N . HIS E 1 94 ? 62.390 75.232 37.423 1.00 43.95 107 HIS E N 1
ATOM 9275 C CA . HIS E 1 94 ? 63.465 75.660 38.314 1.00 46.09 107 HIS E CA 1
ATOM 9276 C C . HIS E 1 94 ? 63.094 76.929 39.080 1.00 47.83 107 HIS E C 1
ATOM 9277 O O . HIS E 1 94 ? 63.616 77.180 40.162 1.00 49.75 107 HIS E O 1
ATOM 9284 N N . LEU E 1 95 ? 62.187 77.721 38.516 1.00 46.54 108 LEU E N 1
ATOM 9285 C CA . LEU E 1 95 ? 61.832 79.016 39.089 1.00 44.82 108 LEU E CA 1
ATOM 9286 C C . LEU E 1 95 ? 60.399 79.088 39.602 1.00 44.45 108 LEU E C 1
ATOM 9287 O O . LEU E 1 95 ? 60.105 79.878 40.491 1.00 47.08 108 LEU E O 1
ATOM 9292 N N . GLU E 1 96 ? 59.509 78.278 39.034 1.00 44.70 109 GLU E N 1
ATOM 9293 C CA . GLU E 1 96 ? 58.087 78.338 39.371 1.00 39.65 109 GLU E CA 1
ATOM 9294 C C . GLU E 1 96 ? 57.582 77.003 39.899 1.00 41.67 109 GLU E C 1
ATOM 9295 O O . GLU E 1 96 ? 58.089 75.943 39.523 1.00 40.36 109 GLU E O 1
ATOM 9301 N N . TRP E 1 97 ? 56.582 77.056 40.771 1.00 36.57 110 TRP E N 1
ATOM 9302 C CA . TRP E 1 97 ? 56.004 75.840 41.326 1.00 35.42 110 TRP E CA 1
ATOM 9303 C C . TRP E 1 97 ? 55.152 75.083 40.294 1.00 33.70 110 TRP E C 1
ATOM 9304 O O . TRP E 1 97 ? 54.215 75.642 39.727 1.00 31.08 110 TRP E O 1
ATOM 9315 N N . ASN E 1 98 ? 55.490 73.817 40.056 1.00 35.24 111 ASN E N 1
ATOM 9316 C CA . ASN E 1 98 ? 54.659 72.929 39.239 1.00 29.32 111 ASN E CA 1
ATOM 9317 C C . ASN E 1 98 ? 53.959 71.903 40.112 1.00 28.77 111 ASN E C 1
ATOM 9318 O O . ASN E 1 98 ? 54.560 71.351 41.032 1.00 31.11 111 ASN E O 1
ATOM 9323 N N . GLY E 1 99 ? 52.686 71.644 39.836 1.00 30.41 112 GLY E N 1
ATOM 9324 C CA . GLY E 1 99 ? 51.993 70.553 40.505 1.00 29.53 112 GLY E CA 1
ATOM 9325 C C . GLY E 1 99 ? 50.606 70.912 40.986 1.00 30.25 112 GLY E C 1
ATOM 9326 O O . GLY E 1 99 ? 50.261 72.093 41.080 1.00 28.91 112 GLY E O 1
ATOM 9327 N N . TYR E 1 100 ? 49.814 69.892 41.309 1.00 29.19 113 TYR E N 1
ATOM 9328 C CA . TYR E 1 100 ? 48.412 70.096 41.653 1.00 25.36 113 TYR E CA 1
ATOM 9329 C C . TYR E 1 100 ? 48.059 69.712 43.077 1.00 24.39 113 TYR E C 1
ATOM 9330 O O . TYR E 1 100 ? 46.956 69.996 43.534 1.00 26.79 113 TYR E O 1
ATOM 9339 N N . PHE E 1 101 ? 48.978 69.069 43.783 1.00 24.50 114 PHE E N 1
ATOM 9340 C CA . PHE E 1 101 ? 48.685 68.616 45.147 1.00 24.34 114 PHE E CA 1
ATOM 9341 C C . PHE E 1 101 ? 49.279 69.587 46.178 1.00 25.94 114 PHE E C 1
ATOM 9342 O O . PHE E 1 101 ? 50.012 70.510 45.812 1.00 28.70 114 PHE E O 1
ATOM 9350 N N . ASP E 1 102 ? 48.927 69.403 47.451 1.00 29.97 115 ASP E N 1
ATOM 9351 C CA . ASP E 1 102 ? 49.499 70.206 48.529 1.00 28.04 115 ASP E CA 1
ATOM 9352 C C . ASP E 1 102 ? 50.925 69.772 48.807 1.00 30.73 115 ASP E C 1
ATOM 9353 O O . ASP E 1 102 ? 51.176 68.633 49.208 1.00 30.05 115 ASP E O 1
ATOM 9358 N N . MET E 1 103 ? 51.854 70.681 48.548 1.00 30.82 116 MET E N 1
ATOM 9359 C CA . MET E 1 103 ? 53.269 70.442 48.778 1.00 34.03 116 MET E CA 1
ATOM 9360 C C . MET E 1 103 ? 53.800 71.424 49.820 1.00 37.02 116 MET E C 1
ATOM 9361 O O . MET E 1 103 ? 53.182 72.465 50.064 1.00 35.92 116 MET E O 1
ATOM 9366 N N . PRO E 1 104 ? 54.941 71.093 50.450 1.00 38.79 117 PRO E N 1
ATOM 9367 C CA . PRO E 1 104 ? 55.494 71.991 51.470 1.00 37.26 117 PRO E CA 1
ATOM 9368 C C . PRO E 1 104 ? 55.862 73.343 50.870 1.00 37.78 117 PRO E C 1
ATOM 9369 O O . PRO E 1 104 ? 56.704 73.405 49.974 1.00 40.32 117 PRO E O 1
ATOM 9373 N N . GLY E 1 105 ? 55.218 74.407 51.345 1.00 42.86 118 GLY E N 1
ATOM 9374 C CA . GLY E 1 105 ? 55.452 75.741 50.821 1.00 35.38 118 GLY E CA 1
ATOM 9375 C C . GLY E 1 105 ? 54.542 76.107 49.663 1.00 38.63 118 GLY E C 1
ATOM 9376 O O . GLY E 1 105 ? 54.626 77.216 49.131 1.00 37.02 118 GLY E O 1
ATOM 9377 N N . TRP E 1 106 ? 53.663 75.189 49.264 1.00 35.66 119 TRP E N 1
ATOM 9378 C CA . TRP E 1 106 ? 52.820 75.432 48.093 1.00 30.51 119 TRP E CA 1
ATOM 9379 C C . TRP E 1 106 ? 51.595 74.532 48.102 1.00 33.17 119 TRP E C 1
ATOM 9380 O O . TRP E 1 106 ? 51.620 73.420 47.555 1.00 33.99 119 TRP E O 1
ATOM 9391 N N . LYS E 1 107 ? 50.526 75.013 48.729 1.00 26.82 120 LYS E N 1
ATOM 9392 C CA . LYS E 1 107 ? 49.347 74.190 48.946 1.00 27.41 120 LYS E CA 1
ATOM 9393 C C . LYS E 1 107 ? 48.358 74.365 47.802 1.00 28.82 120 LYS E C 1
ATOM 9394 O O . LYS E 1 107 ? 47.285 74.934 47.979 1.00 25.41 120 LYS E O 1
ATOM 9400 N N . TYR E 1 108 ? 48.732 73.868 46.625 1.00 26.87 121 TYR E N 1
ATOM 9401 C CA . TYR E 1 108 ? 47.935 74.117 45.427 1.00 29.77 121 TYR E CA 1
ATOM 9402 C C . TYR E 1 108 ? 46.532 73.539 45.534 1.00 27.56 121 TYR E C 1
ATOM 9403 O O . TYR E 1 108 ? 45.578 74.142 45.045 1.00 25.85 121 TYR E O 1
ATOM 9412 N N . GLU E 1 109 ? 46.401 72.377 46.172 1.00 27.18 122 GLU E N 1
ATOM 9413 C CA . GLU E 1 109 ? 45.108 71.705 46.202 1.00 28.56 122 GLU E CA 1
ATOM 9414 C C . GLU E 1 109 ? 44.139 72.462 47.109 1.00 28.86 122 GLU E C 1
ATOM 9415 O O . GLU E 1 109 ? 42.943 72.562 46.830 1.00 25.34 122 GLU E O 1
ATOM 9421 N N . THR E 1 110 ? 44.662 73.003 48.199 1.00 27.55 123 THR E N 1
ATOM 9422 C CA . THR E 1 110 ? 43.827 73.802 49.087 1.00 30.46 123 THR E CA 1
ATOM 9423 C C . THR E 1 110 ? 43.381 75.076 48.370 1.00 25.69 123 THR E C 1
ATOM 9424 O O . THR E 1 110 ? 42.230 75.478 48.484 1.00 25.70 123 THR E O 1
ATOM 9428 N N . PHE E 1 111 ? 44.287 75.674 47.604 1.00 24.91 124 PHE E N 1
ATOM 9429 C CA . PHE E 1 111 ? 43.947 76.789 46.727 1.00 26.97 124 PHE E CA 1
ATOM 9430 C C . PHE E 1 111 ? 42.855 76.394 45.742 1.00 27.34 124 PHE E C 1
ATOM 9431 O O . PHE E 1 111 ? 41.895 77.137 45.532 1.00 27.12 124 PHE E O 1
ATOM 9439 N N . PHE E 1 112 ? 43.002 75.223 45.134 1.00 25.56 125 PHE E N 1
ATOM 9440 C CA . PHE E 1 112 ? 42.048 74.805 44.111 1.00 24.23 125 PHE E CA 1
ATOM 9441 C C . PHE E 1 112 ? 40.638 74.658 44.680 1.00 22.59 125 PHE E C 1
ATOM 9442 O O . PHE E 1 112 ? 39.688 75.180 44.115 1.00 25.69 125 PHE E O 1
ATOM 9450 N N . TYR E 1 113 ? 40.505 73.975 45.812 1.00 24.19 126 TYR E N 1
ATOM 9451 C CA . TYR E 1 113 ? 39.178 73.679 46.344 1.00 26.96 126 TYR E CA 1
ATOM 9452 C C . TYR E 1 113 ? 38.588 74.773 47.235 1.00 27.47 126 TYR E C 1
ATOM 9453 O O . TYR E 1 113 ? 37.372 74.951 47.241 1.00 28.34 126 TYR E O 1
ATOM 9462 N N . THR E 1 114 ? 39.419 75.510 47.971 1.00 27.67 127 THR E N 1
ATOM 9463 C CA . THR E 1 114 ? 38.875 76.509 48.902 1.00 30.31 127 THR E CA 1
ATOM 9464 C C . THR E 1 114 ? 38.823 77.919 48.294 1.00 31.44 127 THR E C 1
ATOM 9465 O O . THR E 1 114 ? 38.033 78.750 48.746 1.00 31.77 127 THR E O 1
ATOM 9469 N N . GLU E 1 115 ? 39.646 78.191 47.280 1.00 28.64 128 GLU E N 1
ATOM 9470 C CA . GLU E 1 115 ? 39.652 79.511 46.626 1.00 29.15 128 GLU E CA 1
ATOM 9471 C C . GLU E 1 115 ? 39.173 79.507 45.172 1.00 30.93 128 GLU E C 1
ATOM 9472 O O . GLU E 1 115 ? 38.202 80.185 44.826 1.00 26.64 128 GLU E O 1
ATOM 9478 N N . PHE E 1 116 ? 39.873 78.750 44.323 1.00 29.19 129 PHE E N 1
ATOM 9479 C CA . PHE E 1 116 ? 39.689 78.831 42.877 1.00 27.28 129 PHE E CA 1
ATOM 9480 C C . PHE E 1 116 ? 38.312 78.366 42.414 1.00 27.58 129 PHE E C 1
ATOM 9481 O O . PHE E 1 116 ? 37.603 79.101 41.705 1.00 28.18 129 PHE E O 1
ATOM 9489 N N . LEU E 1 117 ? 37.938 77.150 42.805 1.00 25.05 130 LEU E N 1
ATOM 9490 C CA . LEU E 1 117 ? 36.693 76.553 42.345 1.00 24.72 130 LEU E CA 1
ATOM 9491 C C . LEU E 1 117 ? 35.473 77.386 42.762 1.00 26.54 130 LEU E C 1
ATOM 9492 O O . LEU E 1 117 ? 34.604 77.651 41.931 1.00 26.63 130 LEU E O 1
ATOM 9497 N N . PRO E 1 118 ? 35.405 77.814 44.042 1.00 28.68 131 PRO E N 1
ATOM 9498 C CA . PRO E 1 118 ? 34.278 78.666 44.454 1.00 31.17 131 PRO E CA 1
ATOM 9499 C C . PRO E 1 118 ? 34.213 79.984 43.660 1.00 28.00 131 PRO E C 1
ATOM 9500 O O . PRO E 1 118 ? 33.148 80.373 43.178 1.00 27.60 131 PRO E O 1
ATOM 9504 N N . TYR E 1 119 ? 35.354 80.636 43.498 1.00 28.86 132 TYR E N 1
ATOM 9505 C CA . TYR E 1 119 ? 35.435 81.860 42.712 1.00 28.32 132 TYR E CA 1
ATOM 9506 C C . TYR E 1 119 ? 34.961 81.644 41.275 1.00 30.94 132 TYR E C 1
ATOM 9507 O O . TYR E 1 119 ? 34.060 82.349 40.791 1.00 23.99 132 TYR E O 1
ATOM 9516 N N . ILE E 1 120 ? 35.579 80.672 40.604 1.00 26.41 133 ILE E N 1
ATOM 9517 C CA . ILE E 1 120 ? 35.253 80.350 39.217 1.00 25.91 133 ILE E CA 1
ATOM 9518 C C . ILE E 1 120 ? 33.771 80.043 39.028 1.00 27.25 133 ILE E C 1
ATOM 9519 O O . ILE E 1 120 ? 33.132 80.571 38.113 1.00 26.70 133 ILE E O 1
ATOM 9524 N N . GLU E 1 121 ? 33.220 79.184 39.883 1.00 26.41 134 GLU E N 1
ATOM 9525 C CA . GLU E 1 121 ? 31.880 78.659 39.630 1.00 28.18 134 GLU E CA 1
ATOM 9526 C C . GLU E 1 121 ? 30.787 79.718 39.866 1.00 30.43 134 GLU E C 1
ATOM 9527 O O . GLU E 1 121 ? 29.804 79.780 39.123 1.00 27.21 134 GLU E O 1
ATOM 9533 N N . LYS E 1 122 ? 30.991 80.576 40.862 1.00 30.00 135 LYS E N 1
ATOM 9534 C CA . LYS E 1 122 ? 30.143 81.758 41.043 1.00 32.36 135 LYS E CA 1
ATOM 9535 C C . LYS E 1 122 ? 30.262 82.715 39.859 1.00 28.22 135 LYS E C 1
ATOM 9536 O O . LYS E 1 122 ? 29.263 83.125 39.275 1.00 31.46 135 LYS E O 1
ATOM 9542 N N . LYS E 1 123 ? 31.491 83.060 39.500 1.00 27.95 136 LYS E N 1
ATOM 9543 C CA . LYS E 1 123 ? 31.735 84.073 38.481 1.00 28.22 136 LYS E CA 1
ATOM 9544 C C . LYS E 1 123 ? 31.198 83.695 37.099 1.00 31.31 136 LYS E C 1
ATOM 9545 O O . LYS E 1 123 ? 30.669 84.546 36.379 1.00 26.34 136 LYS E O 1
ATOM 9551 N N . TYR E 1 124 ? 31.335 82.425 36.723 1.00 27.59 137 TYR E N 1
ATOM 9552 C CA . TYR E 1 124 ? 30.945 82.011 35.376 1.00 26.86 137 TYR E CA 1
ATOM 9553 C C . TYR E 1 124 ? 29.700 81.126 35.371 1.00 28.53 137 TYR E C 1
ATOM 9554 O O . TYR E 1 124 ? 29.489 80.332 34.443 1.00 30.17 137 TYR E O 1
ATOM 9563 N N . ARG E 1 125 ? 28.883 81.273 36.412 1.00 25.77 138 ARG E N 1
ATOM 9564 C CA . ARG E 1 125 ? 27.530 80.722 36.439 1.00 28.73 138 ARG E CA 1
ATOM 9565 C C . ARG E 1 125 ? 27.529 79.205 36.237 1.00 33.87 138 ARG E C 1
ATOM 9566 O O . ARG E 1 125 ? 26.757 78.666 35.443 1.00 31.51 138 ARG E O 1
ATOM 9574 N N . VAL E 1 126 ? 28.405 78.525 36.965 1.00 31.79 139 VAL E N 1
ATOM 9575 C CA . VAL E 1 126 ? 28.466 77.075 36.904 1.00 29.11 139 VAL E CA 1
ATOM 9576 C C . VAL E 1 126 ? 27.367 76.494 37.795 1.00 31.20 139 VAL E C 1
ATOM 9577 O O . VAL E 1 126 ? 27.135 76.981 38.904 1.00 28.10 139 VAL E O 1
ATOM 9581 N N . ILE E 1 127 ? 26.688 75.462 37.300 1.00 27.60 140 ILE E N 1
ATOM 9582 C CA . ILE E 1 127 ? 25.563 74.867 38.015 1.00 28.61 140 ILE E CA 1
ATOM 9583 C C . ILE E 1 127 ? 25.959 74.501 39.437 1.00 31.25 140 ILE E C 1
ATOM 9584 O O . ILE E 1 127 ? 25.243 74.827 40.386 1.00 35.46 140 ILE E O 1
ATOM 9589 N N . GLY E 1 128 ? 27.106 73.850 39.596 1.00 30.25 141 GLY E N 1
ATOM 9590 C CA . GLY E 1 128 ? 27.687 73.677 40.917 1.00 27.53 141 GLY E CA 1
ATOM 9591 C C . GLY E 1 128 ? 27.538 72.343 41.631 1.00 33.59 141 GLY E C 1
ATOM 9592 O O . GLY E 1 128 ? 27.985 72.202 42.776 1.00 30.74 141 GLY E O 1
ATOM 9593 N N . ASP E 1 129 ? 26.915 71.357 40.992 1.00 30.58 142 ASP E N 1
ATOM 9594 C CA . ASP E 1 129 ? 26.884 70.019 41.592 1.00 32.16 142 ASP E CA 1
ATOM 9595 C C . ASP E 1 129 ? 27.838 69.057 40.861 1.00 30.19 142 ASP E C 1
ATOM 9596 O O . ASP E 1 129 ? 28.344 69.374 39.770 1.00 27.05 142 ASP E O 1
ATOM 9601 N N . ARG E 1 130 ? 28.090 67.889 41.453 1.00 31.97 143 ARG E N 1
ATOM 9602 C CA . ARG E 1 130 ? 29.067 66.962 40.871 1.00 30.60 143 ARG E CA 1
ATOM 9603 C C . ARG E 1 130 ? 28.599 66.446 39.506 1.00 29.95 143 ARG E C 1
ATOM 9604 O O . ARG E 1 130 ? 29.414 66.188 38.617 1.00 28.23 143 ARG E O 1
ATOM 9612 N N . GLN E 1 131 ? 27.286 66.327 39.342 1.00 28.69 144 GLN E N 1
ATOM 9613 C CA . GLN E 1 131 ? 26.680 65.890 38.083 1.00 30.29 144 GLN E CA 1
ATOM 9614 C C . GLN E 1 131 ? 27.052 66.774 36.903 1.00 30.60 144 GLN E C 1
ATOM 9615 O O . GLN E 1 131 ? 26.945 66.350 35.750 1.00 27.98 144 GLN E O 1
ATOM 9621 N N . HIS E 1 132 ? 27.464 68.012 37.178 1.00 28.22 145 HIS E N 1
ATOM 9622 C CA . HIS E 1 132 ? 27.827 68.918 36.102 1.00 26.76 145 HIS E CA 1
ATOM 9623 C C . HIS E 1 132 ? 29.236 69.449 36.255 1.00 27.44 145 HIS E C 1
ATOM 9624 O O . HIS E 1 132 ? 29.540 70.551 35.806 1.00 25.93 145 HIS E O 1
ATOM 9631 N N . ARG E 1 133 ? 30.092 68.653 36.890 1.00 26.61 146 ARG E N 1
ATOM 9632 C CA . ARG E 1 133 ? 31.497 69.004 37.056 1.00 25.75 146 ARG E CA 1
ATOM 9633 C C . ARG E 1 133 ? 32.400 67.848 36.631 1.00 26.80 146 ARG E C 1
ATOM 9634 O O . ARG E 1 133 ? 32.282 66.748 37.153 1.00 25.51 146 ARG E O 1
ATOM 9642 N N . ALA E 1 134 ? 33.296 68.103 35.683 1.00 24.29 147 ALA E N 1
ATOM 9643 C CA . ALA E 1 134 ? 34.224 67.083 35.210 1.00 23.02 147 ALA E CA 1
ATOM 9644 C C . ALA E 1 134 ? 35.642 67.642 35.214 1.00 24.38 147 ALA E C 1
ATOM 9645 O O . ALA E 1 134 ? 35.844 68.848 35.364 1.00 22.81 147 ALA E O 1
ATOM 9647 N N . ILE E 1 135 ? 36.627 66.764 35.073 1.00 23.75 148 ILE E N 1
ATOM 9648 C CA . ILE E 1 135 ? 38.017 67.190 35.098 1.00 22.16 148 ILE E CA 1
ATOM 9649 C C . ILE E 1 135 ? 38.842 66.345 34.135 1.00 24.27 148 ILE E C 1
ATOM 9650 O O . ILE E 1 135 ? 38.594 65.145 33.964 1.00 23.14 148 ILE E O 1
ATOM 9655 N N . ALA E 1 136 ? 39.799 66.986 33.480 1.00 20.82 149 ALA E N 1
ATOM 9656 C CA . ALA E 1 136 ? 40.631 66.323 32.491 1.00 20.47 149 ALA E CA 1
ATOM 9657 C C . ALA E 1 136 ? 42.007 66.953 32.526 1.00 22.27 149 ALA E C 1
ATOM 9658 O O . ALA E 1 136 ? 42.167 68.034 33.073 1.00 22.14 149 ALA E O 1
ATOM 9660 N N . GLY E 1 137 ? 43.003 66.302 31.935 1.00 21.32 150 GLY E N 1
ATOM 9661 C CA . GLY E 1 137 ? 44.313 66.920 31.843 1.00 22.84 150 GLY E CA 1
ATOM 9662 C C . GLY E 1 137 ? 45.345 66.075 31.123 1.00 27.59 150 GLY E C 1
ATOM 9663 O O . GLY E 1 137 ? 45.156 64.855 30.943 1.00 22.58 150 GLY E O 1
ATOM 9664 N N . LEU E 1 138 ? 46.436 66.723 30.712 1.00 20.88 151 LEU E N 1
ATOM 9665 C CA . LEU E 1 138 ? 47.539 66.019 30.064 1.00 21.70 151 LEU E CA 1
ATOM 9666 C C . LEU E 1 138 ? 48.754 65.915 30.987 1.00 25.50 151 LEU E C 1
ATOM 9667 O O . LEU E 1 138 ? 49.064 66.853 31.740 1.00 24.07 151 LEU E O 1
ATOM 9672 N N . SER E 1 139 ? 49.415 64.758 30.950 1.00 26.09 152 SER E N 1
ATOM 9673 C CA . SER E 1 139 ? 50.689 64.573 31.644 1.00 25.76 152 SER E CA 1
ATOM 9674 C C . SER E 1 139 ? 50.538 64.851 33.144 1.00 24.53 152 SER E C 1
ATOM 9675 O O . SER E 1 139 ? 49.715 64.225 33.808 1.00 23.44 152 SER E O 1
ATOM 9678 N N . MET E 1 140 ? 51.309 65.796 33.680 1.00 23.78 153 MET E N 1
ATOM 9679 C CA . MET E 1 140 ? 51.160 66.178 35.088 1.00 24.36 153 MET E CA 1
ATOM 9680 C C . MET E 1 140 ? 49.699 66.493 35.427 1.00 21.32 153 MET E C 1
ATOM 9681 O O . MET E 1 140 ? 49.207 66.135 36.484 1.00 24.44 153 MET E O 1
ATOM 9686 N N . GLY E 1 141 ? 49.011 67.175 34.519 1.00 23.07 154 GLY E N 1
ATOM 9687 C CA . GLY E 1 141 ? 47.618 67.517 34.725 1.00 23.07 154 GLY E CA 1
ATOM 9688 C C . GLY E 1 141 ? 46.682 66.331 34.548 1.00 24.23 154 GLY E C 1
ATOM 9689 O O . GLY E 1 141 ? 45.559 66.363 35.035 1.00 24.85 154 GLY E O 1
ATOM 9690 N N . GLY E 1 142 ? 47.142 65.289 33.856 1.00 21.78 155 GLY E N 1
ATOM 9691 C CA . GLY E 1 142 ? 46.378 64.050 33.744 1.00 22.04 155 GLY E CA 1
ATOM 9692 C C . GLY E 1 142 ? 46.389 63.282 35.058 1.00 23.38 155 GLY E C 1
ATOM 9693 O O . GLY E 1 142 ? 45.381 62.697 35.464 1.00 22.90 155 GLY E O 1
ATOM 9694 N N . GLY E 1 143 ? 47.534 63.290 35.733 1.00 24.05 156 GLY E N 1
ATOM 9695 C CA . GLY E 1 143 ? 47.641 62.685 37.047 1.00 21.67 156 GLY E CA 1
ATOM 9696 C C . GLY E 1 143 ? 46.904 63.519 38.077 1.00 23.45 156 GLY E C 1
ATOM 9697 O O . GLY E 1 143 ? 46.268 62.991 38.993 1.00 22.05 156 GLY E O 1
ATOM 9698 N N . GLY E 1 144 ? 46.990 64.840 37.921 1.00 25.27 157 GLY E N 1
ATOM 9699 C CA . GLY E 1 144 ? 46.243 65.741 38.772 1.00 24.31 157 GLY E CA 1
ATOM 9700 C C . GLY E 1 144 ? 44.753 65.485 38.654 1.00 21.46 157 GLY E C 1
ATOM 9701 O O . GLY E 1 144 ? 44.066 65.355 39.660 1.00 22.80 157 GLY E O 1
ATOM 9702 N N . ALA E 1 145 ? 44.250 65.414 37.426 1.00 21.84 158 ALA E N 1
ATOM 9703 C CA . ALA E 1 145 ? 42.823 65.158 37.216 1.00 22.17 158 ALA E CA 1
ATOM 9704 C C . ALA E 1 145 ? 42.408 63.826 37.812 1.00 23.86 158 ALA E C 1
ATOM 9705 O O . ALA E 1 145 ? 41.358 63.723 38.447 1.00 23.65 158 ALA E O 1
ATOM 9707 N N . THR E 1 146 ? 43.243 62.804 37.622 1.00 24.76 159 THR E N 1
ATOM 9708 C CA . THR E 1 146 ? 42.917 61.456 38.099 1.00 19.63 159 THR E CA 1
ATOM 9709 C C . THR E 1 146 ? 42.870 61.374 39.629 1.00 21.32 159 THR E C 1
ATOM 9710 O O . THR E 1 146 ? 41.905 60.871 40.198 1.00 22.01 159 THR E O 1
ATOM 9714 N N . ASN E 1 147 ? 43.896 61.884 40.298 1.00 22.85 160 ASN E N 1
ATOM 9715 C CA . ASN E 1 147 ? 43.948 61.791 41.757 1.00 24.19 160 ASN E CA 1
ATOM 9716 C C . ASN E 1 147 ? 42.929 62.728 42.420 1.00 25.24 160 ASN E C 1
ATOM 9717 O O . ASN E 1 147 ? 42.382 62.394 43.478 1.00 25.19 160 ASN E O 1
ATOM 9722 N N . TYR E 1 148 ? 42.645 63.869 41.789 1.00 22.91 161 TYR E N 1
ATOM 9723 C CA . TYR E 1 148 ? 41.526 64.720 42.229 1.00 24.28 161 TYR E CA 1
ATOM 9724 C C . TYR E 1 148 ? 40.207 63.959 42.182 1.00 23.91 161 TYR E C 1
ATOM 9725 O O . TYR E 1 148 ? 39.408 64.011 43.119 1.00 23.42 161 TYR E O 1
ATOM 9734 N N . GLY E 1 149 ? 39.975 63.254 41.077 1.00 23.72 162 GLY E N 1
ATOM 9735 C CA . GLY E 1 149 ? 38.781 62.434 40.948 1.00 21.57 162 GLY E CA 1
ATOM 9736 C C . GLY E 1 149 ? 38.728 61.317 41.975 1.00 24.13 162 GLY E C 1
ATOM 9737 O O . GLY E 1 149 ? 37.666 60.995 42.506 1.00 24.99 162 GLY E O 1
ATOM 9738 N N . GLN E 1 150 ? 39.882 60.720 42.252 1.00 22.41 163 GLN E N 1
ATOM 9739 C CA . GLN E 1 150 ? 39.968 59.642 43.229 1.00 25.09 163 GLN E CA 1
ATOM 9740 C C . GLN E 1 150 ? 39.624 60.116 44.643 1.00 29.04 163 GLN E C 1
ATOM 9741 O O . GLN E 1 150 ? 38.795 59.518 45.328 1.00 27.71 163 GLN E O 1
ATOM 9747 N N . ARG E 1 151 ? 40.252 61.206 45.066 1.00 24.20 164 ARG E N 1
ATOM 9748 C CA . ARG E 1 151 ? 40.102 61.655 46.446 1.00 26.42 164 ARG E CA 1
ATOM 9749 C C . ARG E 1 151 ? 38.946 62.638 46.617 1.00 29.25 164 ARG E C 1
ATOM 9750 O O . ARG E 1 151 ? 38.530 62.899 47.738 1.00 27.27 164 ARG E O 1
ATOM 9758 N N . HIS E 1 152 ? 38.418 63.160 45.508 1.00 26.05 165 HIS E N 1
ATOM 9759 C CA . HIS E 1 152 ? 37.220 64.009 45.549 1.00 29.70 165 HIS E CA 1
ATOM 9760 C C . HIS E 1 152 ? 36.106 63.500 44.639 1.00 29.99 165 HIS E C 1
ATOM 9761 O O . HIS E 1 152 ? 35.576 64.238 43.798 1.00 27.08 165 HIS E O 1
ATOM 9768 N N . SER E 1 153 ? 35.731 62.236 44.825 1.00 29.18 166 SER E N 1
ATOM 9769 C CA . SER E 1 153 ? 34.726 61.623 43.964 1.00 30.31 166 SER E CA 1
ATOM 9770 C C . SER E 1 153 ? 33.366 62.277 44.176 1.00 32.27 166 SER E C 1
ATOM 9771 O O . SER E 1 153 ? 32.509 62.233 43.285 1.00 32.64 166 SER E O 1
ATOM 9774 N N . ASP E 1 154 ? 33.168 62.903 45.336 1.00 28.23 167 ASP E N 1
ATOM 9775 C CA . ASP E 1 154 ? 31.931 63.643 45.576 1.00 29.00 167 ASP E CA 1
ATOM 9776 C C . ASP E 1 154 ? 31.871 64.971 44.795 1.00 31.44 167 ASP E C 1
ATOM 9777 O O . ASP E 1 154 ? 30.814 65.606 44.731 1.00 30.52 167 ASP E O 1
ATOM 9782 N N . MET E 1 155 ? 32.984 65.369 44.176 1.00 29.63 168 MET E N 1
ATOM 9783 C CA . MET E 1 155 ? 33.028 66.612 43.389 1.00 29.00 168 MET E CA 1
ATOM 9784 C C . MET E 1 155 ? 32.941 66.416 41.864 1.00 27.39 168 MET E C 1
ATOM 9785 O O . MET E 1 155 ? 32.573 67.337 41.142 1.00 24.96 168 MET E O 1
ATOM 9790 N N . PHE E 1 156 ? 33.307 65.241 41.364 1.00 23.34 169 PHE E N 1
ATOM 9791 C CA . PHE E 1 156 ? 33.406 65.069 39.910 1.00 22.90 169 PHE E CA 1
ATOM 9792 C C . PHE E 1 156 ? 32.640 63.855 39.414 1.00 26.57 169 PHE E C 1
ATOM 9793 O O . PHE E 1 156 ? 32.676 62.789 40.045 1.00 24.49 169 PHE E O 1
ATOM 9801 N N . CYS E 1 157 ? 31.969 64.013 38.275 1.00 26.26 170 CYS E N 1
ATOM 9802 C CA . CYS E 1 157 ? 31.231 62.912 37.664 1.00 26.16 170 CYS E CA 1
ATOM 9803 C C . CYS E 1 157 ? 32.064 62.159 36.623 1.00 25.92 170 CYS E C 1
ATOM 9804 O O . CYS E 1 157 ? 31.731 61.031 36.244 1.00 27.51 170 CYS E O 1
ATOM 9807 N N . ALA E 1 158 ? 33.129 62.796 36.144 1.00 22.95 171 ALA E N 1
ATOM 9808 C CA . ALA E 1 158 ? 33.916 62.245 35.047 1.00 24.33 171 ALA E CA 1
ATOM 9809 C C . ALA E 1 158 ? 35.358 62.741 35.080 1.00 25.23 171 ALA E C 1
ATOM 9810 O O . ALA E 1 158 ? 35.620 63.900 35.413 1.00 25.59 171 ALA E O 1
ATOM 9812 N N . VAL E 1 159 ? 36.273 61.850 34.713 1.00 21.81 172 VAL E N 1
ATOM 9813 C CA . VAL E 1 159 ? 37.695 62.136 34.604 1.00 20.38 172 VAL E CA 1
ATOM 9814 C C . VAL E 1 159 ? 38.219 61.670 33.262 1.00 20.87 172 VAL E C 1
ATOM 9815 O O . VAL E 1 159 ? 38.001 60.512 32.879 1.00 22.52 172 VAL E O 1
ATOM 9819 N N . TYR E 1 160 ? 38.941 62.534 32.556 1.00 20.33 173 TYR E N 1
ATOM 9820 C CA . TYR E 1 160 ? 39.554 62.141 31.283 1.00 22.02 173 TYR E CA 1
ATOM 9821 C C . TYR E 1 160 ? 41.059 62.383 31.373 1.00 24.30 173 TYR E C 1
ATOM 9822 O O . TYR E 1 160 ? 41.521 63.533 31.306 1.00 21.65 173 TYR E O 1
ATOM 9831 N N . ALA E 1 161 ? 41.814 61.300 31.538 1.00 20.19 174 ALA E N 1
ATOM 9832 C CA . ALA E 1 161 ? 43.260 61.387 31.713 1.00 22.34 174 ALA E CA 1
ATOM 9833 C C . ALA E 1 161 ? 44.021 61.168 30.396 1.00 23.11 174 ALA E C 1
ATOM 9834 O O . ALA E 1 161 ? 43.954 60.086 29.814 1.00 22.56 174 ALA E O 1
ATOM 9836 N N . MET E 1 162 ? 44.746 62.190 29.941 1.00 20.82 175 MET E N 1
ATOM 9837 C CA . MET E 1 162 ? 45.545 62.122 28.713 1.00 19.61 175 MET E CA 1
ATOM 9838 C C . MET E 1 162 ? 47.028 61.966 28.988 1.00 22.90 175 MET E C 1
ATOM 9839 O O . MET E 1 162 ? 47.626 62.848 29.608 1.00 24.26 175 MET E O 1
ATOM 9844 N N . SER E 1 163 ? 47.627 60.890 28.496 1.00 22.57 176 SER E N 1
ATOM 9845 C CA . SER E 1 163 ? 49.070 60.696 28.622 1.00 25.00 176 SER E CA 1
ATOM 9846 C C . SER E 1 163 ? 49.509 61.019 30.046 1.00 20.97 176 SER E C 1
ATOM 9847 O O . SER E 1 163 ? 50.490 61.729 30.260 1.00 21.34 176 SER E O 1
ATOM 9850 N N . ALA E 1 164 ? 48.742 60.520 31.001 1.00 20.69 177 ALA E N 1
ATOM 9851 C CA . ALA E 1 164 ? 48.794 60.986 32.384 1.00 23.28 177 ALA E CA 1
ATOM 9852 C C . ALA E 1 164 ? 49.997 60.497 33.196 1.00 26.29 177 ALA E C 1
ATOM 9853 O O . ALA E 1 164 ? 50.434 59.343 33.086 1.00 23.59 177 ALA E O 1
ATOM 9855 N N . LEU E 1 165 ? 50.518 61.398 34.024 1.00 25.78 178 LEU E N 1
ATOM 9856 C CA . LEU E 1 165 ? 51.548 61.068 35.002 1.00 23.77 178 LEU E CA 1
ATOM 9857 C C . LEU E 1 165 ? 50.899 60.331 36.174 1.00 26.39 178 LEU E C 1
ATOM 9858 O O . LEU E 1 165 ? 50.711 60.901 37.248 1.00 25.32 178 LEU E O 1
ATOM 9863 N N . MET E 1 166 ? 50.539 59.063 35.955 1.00 24.26 179 MET E N 1
ATOM 9864 C CA . MET E 1 166 ? 49.816 58.282 36.962 1.00 25.48 179 MET E CA 1
ATOM 9865 C C . MET E 1 166 ? 50.708 57.986 38.155 1.00 27.40 179 MET E C 1
ATOM 9866 O O . MET E 1 166 ? 50.235 57.855 39.274 1.00 27.67 179 MET E O 1
ATOM 9871 N N . SER E 1 167 ? 52.006 57.888 37.902 1.00 29.88 180 SER E N 1
ATOM 9872 C CA . SER E 1 167 ? 52.992 57.716 38.958 1.00 30.10 180 SER E CA 1
ATOM 9873 C C . SER E 1 167 ? 54.369 57.988 38.369 1.00 33.15 180 SER E C 1
ATOM 9874 O O . SER E 1 167 ? 54.478 58.394 37.215 1.00 36.85 180 SER E O 1
ATOM 9877 N N . ILE E 1 168 ? 55.420 57.780 39.149 1.00 34.39 181 ILE E N 1
ATOM 9878 C CA . ILE E 1 168 ? 56.761 57.980 38.617 1.00 46.33 181 ILE E CA 1
ATOM 9879 C C . ILE E 1 168 ? 57.260 56.679 37.961 1.00 50.44 181 ILE E C 1
ATOM 9880 O O . ILE E 1 168 ? 57.295 55.624 38.600 1.00 46.25 181 ILE E O 1
ATOM 9885 N N . PRO E 1 169 ? 57.594 56.756 36.657 1.00 55.23 182 PRO E N 1
ATOM 9886 C CA . PRO E 1 169 ? 58.163 55.665 35.845 1.00 59.17 182 PRO E CA 1
ATOM 9887 C C . PRO E 1 169 ? 59.663 55.426 36.091 1.00 69.34 182 PRO E C 1
ATOM 9888 O O . PRO E 1 169 ? 60.392 56.380 36.389 1.00 66.54 182 PRO E O 1
ATOM 9892 N N . GLU E 1 170 ? 60.105 54.171 35.967 1.00 70.54 183 GLU E N 1
ATOM 9893 C CA . GLU E 1 170 ? 61.525 53.804 36.071 1.00 69.82 183 GLU E CA 1
ATOM 9894 C C . GLU E 1 170 ? 62.104 54.008 37.473 1.00 70.96 183 GLU E C 1
ATOM 9895 O O . GLU E 1 170 ? 62.464 53.047 38.158 1.00 66.85 183 GLU E O 1
ATOM 9901 N N . VAL E 1 174 ? 69.013 58.056 40.415 1.00 65.59 187 VAL E N 1
ATOM 9902 C CA . VAL E 1 174 ? 69.721 58.825 41.437 1.00 68.96 187 VAL E CA 1
ATOM 9903 C C . VAL E 1 174 ? 68.755 59.671 42.269 1.00 68.54 187 VAL E C 1
ATOM 9904 O O . VAL E 1 174 ? 67.914 60.378 41.713 1.00 70.40 187 VAL E O 1
ATOM 9908 N N . PRO E 1 175 ? 68.866 59.597 43.606 1.00 66.17 188 PRO E N 1
ATOM 9909 C CA . PRO E 1 175 ? 68.083 60.478 44.479 1.00 64.94 188 PRO E CA 1
ATOM 9910 C C . PRO E 1 175 ? 68.450 61.946 44.265 1.00 71.01 188 PRO E C 1
ATOM 9911 O O . PRO E 1 175 ? 69.453 62.246 43.610 1.00 70.07 188 PRO E O 1
ATOM 9915 N N . ALA E 1 176 ? 67.651 62.848 44.822 1.00 68.62 189 ALA E N 1
ATOM 9916 C CA . ALA E 1 176 ? 67.791 64.271 44.543 1.00 63.48 189 ALA E CA 1
ATOM 9917 C C . ALA E 1 176 ? 68.871 64.950 45.378 1.00 60.68 189 ALA E C 1
ATOM 9918 O O . ALA E 1 176 ? 68.865 64.857 46.604 1.00 57.13 189 ALA E O 1
ATOM 9920 N N . ASP E 1 177 ? 69.803 65.622 44.703 1.00 60.31 190 ASP E N 1
ATOM 9921 C CA . ASP E 1 177 ? 70.635 66.616 45.363 1.00 57.22 190 ASP E CA 1
ATOM 9922 C C . ASP E 1 177 ? 69.685 67.735 45.747 1.00 63.02 190 ASP E C 1
ATOM 9923 O O . ASP E 1 177 ? 69.020 68.311 44.878 1.00 67.47 190 ASP E O 1
ATOM 9928 N N . ASP E 1 178 ? 69.614 68.038 47.036 1.00 58.19 191 ASP E N 1
ATOM 9929 C CA . ASP E 1 178 ? 68.666 69.030 47.535 1.00 57.96 191 ASP E CA 1
ATOM 9930 C C . ASP E 1 178 ? 67.234 68.540 47.351 1.00 52.84 191 ASP E C 1
ATOM 9931 O O . ASP E 1 178 ? 66.595 68.817 46.337 1.00 51.22 191 ASP E O 1
ATOM 9936 N N . PRO E 1 179 ? 66.722 67.813 48.348 1.00 52.86 192 PRO E N 1
ATOM 9937 C CA . PRO E 1 179 ? 65.350 67.312 48.316 1.00 52.33 192 PRO E CA 1
ATOM 9938 C C . PRO E 1 179 ? 64.327 68.426 48.503 1.00 49.01 192 PRO E C 1
ATOM 9939 O O . PRO E 1 179 ? 63.127 68.146 48.550 1.00 48.34 192 PRO E O 1
ATOM 9943 N N . ASN E 1 180 ? 64.791 69.668 48.610 1.00 48.27 193 ASN E N 1
ATOM 9944 C CA . ASN E 1 180 ? 63.887 70.789 48.850 1.00 49.77 193 ASN E CA 1
ATOM 9945 C C . ASN E 1 180 ? 63.730 71.692 47.634 1.00 47.58 193 ASN E C 1
ATOM 9946 O O . ASN E 1 180 ? 63.181 72.787 47.734 1.00 47.13 193 ASN E O 1
ATOM 9951 N N . SER E 1 181 ? 64.208 71.235 46.482 1.00 43.86 194 SER E N 1
ATOM 9952 C CA . SER E 1 181 ? 63.932 71.943 45.244 1.00 42.64 194 SER E CA 1
ATOM 9953 C C . SER E 1 181 ? 62.466 71.740 44.855 1.00 38.36 194 SER E C 1
ATOM 9954 O O . SER E 1 181 ? 61.830 70.775 45.279 1.00 35.66 194 SER E O 1
ATOM 9957 N N . LYS E 1 182 ? 61.930 72.658 44.060 1.00 38.26 195 LYS E N 1
ATOM 9958 C CA . LYS E 1 182 ? 60.546 72.552 43.616 1.00 38.00 195 LYS E CA 1
ATOM 9959 C C . LYS E 1 182 ? 60.332 71.259 42.831 1.00 37.98 195 LYS E C 1
ATOM 9960 O O . LYS E 1 182 ? 59.290 70.623 42.950 1.00 37.20 195 LYS E O 1
ATOM 9966 N N . ILE E 1 183 ? 61.332 70.869 42.047 1.00 37.17 196 ILE E N 1
ATOM 9967 C CA . ILE E 1 183 ? 61.219 69.693 41.190 1.00 41.26 196 ILE E CA 1
ATOM 9968 C C . ILE E 1 183 ? 61.263 68.398 42.009 1.00 39.05 196 ILE E C 1
ATOM 9969 O O . ILE E 1 183 ? 60.510 67.461 41.736 1.00 37.37 196 ILE E O 1
ATOM 9974 N N . ALA E 1 184 ? 62.115 68.351 43.029 1.00 36.27 197 ALA E N 1
ATOM 9975 C CA . ALA E 1 184 ? 62.204 67.163 43.874 1.00 34.88 197 ALA E CA 1
ATOM 9976 C C . ALA E 1 184 ? 60.959 67.027 44.728 1.00 35.22 197 ALA E C 1
ATOM 9977 O O . ALA E 1 184 ? 60.517 65.919 45.044 1.00 34.28 197 ALA E O 1
ATOM 9979 N N . ILE E 1 185 ? 60.400 68.171 45.106 1.00 37.02 198 ILE E N 1
ATOM 9980 C CA . ILE E 1 185 ? 59.222 68.208 45.958 1.00 37.98 198 ILE E CA 1
ATOM 9981 C C . ILE E 1 185 ? 57.998 67.721 45.171 1.00 32.61 198 ILE E C 1
ATOM 9982 O O . ILE E 1 185 ? 57.195 66.948 45.689 1.00 34.48 198 ILE E O 1
ATOM 9987 N N . LEU E 1 186 ? 57.870 68.163 43.922 1.00 32.61 199 LEU E N 1
ATOM 9988 C CA . LEU E 1 186 ? 56.831 67.654 43.029 1.00 33.00 199 LEU E CA 1
ATOM 9989 C C . LEU E 1 186 ? 56.956 66.134 42.880 1.00 34.05 199 LEU E C 1
ATOM 9990 O O . LEU E 1 186 ? 55.980 65.400 43.014 1.00 31.78 199 LEU E O 1
ATOM 9995 N N . THR E 1 187 ? 58.174 65.671 42.623 1.00 33.53 200 THR E N 1
ATOM 9996 C CA . THR E 1 187 ? 58.432 64.248 42.438 1.00 33.76 200 THR E CA 1
ATOM 9997 C C . THR E 1 187 ? 57.934 63.426 43.622 1.00 34.51 200 THR E C 1
ATOM 9998 O O . THR E 1 187 ? 57.173 62.478 43.442 1.00 32.58 200 THR E O 1
ATOM 10002 N N . ARG E 1 188 ? 58.319 63.805 44.837 1.00 34.25 201 ARG E N 1
ATOM 10003 C CA . ARG E 1 188 ? 57.855 63.078 46.012 1.00 31.73 201 ARG E CA 1
ATOM 10004 C C . ARG E 1 188 ? 56.341 63.137 46.147 1.00 31.71 201 ARG E C 1
ATOM 10005 O O . ARG E 1 188 ? 55.715 62.174 46.587 1.00 33.33 201 ARG E O 1
ATOM 10013 N N . SER E 1 189 ? 55.756 64.274 45.783 1.00 32.48 202 SER E N 1
ATOM 10014 C CA . SER E 1 189 ? 54.306 64.455 45.858 1.00 31.10 202 SER E CA 1
ATOM 10015 C C . SER E 1 189 ? 53.555 63.472 44.944 1.00 28.82 202 SER E C 1
ATOM 10016 O O . SER E 1 189 ? 52.542 62.893 45.330 1.00 26.40 202 SER E O 1
ATOM 10019 N N . VAL E 1 190 ? 54.063 63.308 43.727 1.00 28.68 203 VAL E N 1
ATOM 10020 C CA . VAL E 1 190 ? 53.490 62.378 42.753 1.00 30.89 203 VAL E CA 1
ATOM 10021 C C . VAL E 1 190 ? 53.631 60.930 43.232 1.00 31.56 203 VAL E C 1
ATOM 10022 O O . VAL E 1 190 ? 52.716 60.120 43.084 1.00 31.62 203 VAL E O 1
ATOM 10026 N N . ILE E 1 191 ? 54.766 60.619 43.848 1.00 32.84 204 ILE E N 1
ATOM 10027 C CA . ILE E 1 191 ? 54.983 59.291 44.412 1.00 33.18 204 ILE E CA 1
ATOM 10028 C C . ILE E 1 191 ? 54.021 59.001 45.568 1.00 34.70 204 ILE E C 1
ATOM 10029 O O . ILE E 1 191 ? 53.375 57.951 45.595 1.00 31.22 204 ILE E O 1
ATOM 10034 N N . GLU E 1 192 ? 53.910 59.942 46.505 1.00 31.52 205 GLU E N 1
ATOM 10035 C CA . GLU E 1 192 ? 52.988 59.808 47.631 1.00 31.85 205 GLU E CA 1
ATOM 10036 C C . GLU E 1 192 ? 51.538 59.658 47.182 1.00 31.95 205 GLU E C 1
ATOM 10037 O O . GLU E 1 192 ? 50.740 58.983 47.833 1.00 32.32 205 GLU E O 1
ATOM 10043 N N . ASN E 1 193 ? 51.192 60.326 46.086 1.00 29.05 206 ASN E N 1
ATOM 10044 C CA . ASN E 1 193 ? 49.819 60.333 45.611 1.00 28.18 206 ASN E CA 1
ATOM 10045 C C . ASN E 1 193 ? 49.642 59.508 44.337 1.00 31.71 206 ASN E C 1
ATOM 10046 O O . ASN E 1 193 ? 48.793 59.830 43.503 1.00 25.77 206 ASN E O 1
ATOM 10051 N N . SER E 1 194 ? 50.437 58.448 44.195 1.00 29.16 207 SER E N 1
ATOM 10052 C CA . SER E 1 194 ? 50.320 57.558 43.044 1.00 28.81 207 SER E CA 1
ATOM 10053 C C . SER E 1 194 ? 48.872 57.197 42.736 1.00 25.85 207 SER E C 1
ATOM 10054 O O . SER E 1 194 ? 48.161 56.677 43.590 1.00 24.12 207 SER E O 1
ATOM 10057 N N . CYS E 1 195 ? 48.438 57.457 41.509 1.00 23.51 208 CYS E N 1
ATOM 10058 C CA . CYS E 1 195 ? 47.092 57.064 41.100 1.00 22.37 208 CYS E CA 1
ATOM 10059 C C . CYS E 1 195 ? 46.955 55.548 41.007 1.00 22.58 208 CYS E C 1
ATOM 10060 O O . CYS E 1 195 ? 45.878 55.001 41.233 1.00 21.12 208 CYS E O 1
ATOM 10063 N N . VAL E 1 196 ? 48.042 54.878 40.632 1.00 23.45 209 VAL E N 1
ATOM 10064 C CA . VAL E 1 196 ? 48.038 53.418 40.568 1.00 24.19 209 VAL E CA 1
ATOM 10065 C C . VAL E 1 196 ? 47.891 52.849 41.982 1.00 25.66 209 VAL E C 1
ATOM 10066 O O . VAL E 1 196 ? 47.069 51.962 42.224 1.00 30.07 209 VAL E O 1
ATOM 10070 N N . LYS E 1 197 ? 48.692 53.356 42.916 1.00 26.12 210 LYS E N 1
ATOM 10071 C CA . LYS E 1 197 ? 48.637 52.878 44.301 1.00 25.24 210 LYS E CA 1
ATOM 10072 C C . LYS E 1 197 ? 47.229 53.022 44.903 1.00 25.01 210 LYS E C 1
ATOM 10073 O O . LYS E 1 197 ? 46.717 52.097 45.539 1.00 29.16 210 LYS E O 1
ATOM 10079 N N . TYR E 1 198 ? 46.595 54.169 44.674 1.00 24.24 211 TYR E N 1
ATOM 10080 C CA . TYR E 1 198 ? 45.269 54.457 45.225 1.00 23.71 211 TYR E CA 1
ATOM 10081 C C . TYR E 1 198 ? 44.260 53.382 44.862 1.00 26.63 211 TYR E C 1
ATOM 10082 O O . TYR E 1 198 ? 43.436 52.988 45.686 1.00 27.19 211 TYR E O 1
ATOM 10091 N N . VAL E 1 199 ? 44.301 52.928 43.611 1.00 23.14 212 VAL E N 1
ATOM 10092 C CA . VAL E 1 199 ? 43.411 51.853 43.189 1.00 26.01 212 VAL E CA 1
ATOM 10093 C C . VAL E 1 199 ? 43.848 50.513 43.770 1.00 25.87 212 VAL E C 1
ATOM 10094 O O . VAL E 1 199 ? 43.026 49.745 44.253 1.00 26.33 212 VAL E O 1
ATOM 10098 N N . MET E 1 200 ? 45.145 50.235 43.733 1.00 27.47 213 MET E N 1
ATOM 10099 C CA . MET E 1 200 ? 45.628 48.912 44.122 1.00 33.09 213 MET E CA 1
ATOM 10100 C C . MET E 1 200 ? 45.463 48.629 45.610 1.00 33.60 213 MET E C 1
ATOM 10101 O O . MET E 1 200 ? 45.323 47.480 46.004 1.00 32.12 213 MET E O 1
ATOM 10106 N N . GLU E 1 201 ? 45.460 49.674 46.429 1.00 29.23 214 GLU E N 1
ATOM 10107 C CA . GLU E 1 201 ? 45.296 49.486 47.867 1.00 30.42 214 GLU E CA 1
ATOM 10108 C C . GLU E 1 201 ? 43.822 49.548 48.284 1.00 33.87 214 GLU E C 1
ATOM 10109 O O . GLU E 1 201 ? 43.506 49.444 49.465 1.00 37.85 214 GLU E O 1
ATOM 10115 N N . ALA E 1 202 ? 42.922 49.705 47.316 1.00 31.29 215 ALA E N 1
ATOM 10116 C CA . ALA E 1 202 ? 41.516 49.976 47.621 1.00 33.39 215 ALA E CA 1
ATOM 10117 C C . ALA E 1 202 ? 40.796 48.832 48.354 1.00 34.30 215 ALA E C 1
ATOM 10118 O O . ALA E 1 202 ? 40.950 47.660 48.008 1.00 32.27 215 ALA E O 1
ATOM 10120 N N . ASP E 1 203 ? 40.003 49.189 49.363 1.00 32.46 216 ASP E N 1
ATOM 10121 C CA . ASP E 1 203 ? 39.091 48.236 49.987 1.00 36.75 216 ASP E CA 1
ATOM 10122 C C . ASP E 1 203 ? 37.754 48.352 49.265 1.00 41.95 216 ASP E C 1
ATOM 10123 O O . ASP E 1 203 ? 37.632 49.120 48.303 1.00 35.85 216 ASP E O 1
ATOM 10128 N N . GLU E 1 204 ? 36.754 47.598 49.708 1.00 37.40 217 GLU E N 1
ATOM 10129 C CA . GLU E 1 204 ? 35.479 47.593 49.004 1.00 39.70 217 GLU E CA 1
ATOM 10130 C C . GLU E 1 204 ? 34.806 48.978 49.017 1.00 39.81 217 GLU E C 1
ATOM 10131 O O . GLU E 1 204 ? 34.218 49.392 48.014 1.00 38.78 217 GLU E O 1
ATOM 10137 N N . ASP E 1 205 ? 34.904 49.697 50.135 1.00 39.68 218 ASP E N 1
ATOM 10138 C CA . ASP E 1 205 ? 34.309 51.033 50.241 1.00 41.27 218 ASP E CA 1
ATOM 10139 C C . ASP E 1 205 ? 34.911 51.991 49.226 1.00 33.83 218 ASP E C 1
ATOM 10140 O O . ASP E 1 205 ? 34.204 52.796 48.637 1.00 31.63 218 ASP E O 1
ATOM 10145 N N . ARG E 1 206 ? 36.223 51.918 49.046 1.00 30.91 219 ARG E N 1
ATOM 10146 C CA . ARG E 1 206 ? 36.882 52.789 48.092 1.00 36.70 219 ARG E CA 1
ATOM 10147 C C . ARG E 1 206 ? 36.529 52.410 46.645 1.00 32.90 219 ARG E C 1
ATOM 10148 O O . ARG E 1 206 ? 36.354 53.286 45.802 1.00 29.88 219 ARG E O 1
ATOM 10156 N N . LYS E 1 207 ? 36.415 51.115 46.365 1.00 30.93 220 LYS E N 1
ATOM 10157 C CA . LYS E 1 207 ? 36.014 50.666 45.034 1.00 31.29 220 LYS E CA 1
ATOM 10158 C C . LYS E 1 207 ? 34.635 51.200 44.685 1.00 32.24 220 LYS E C 1
ATOM 10159 O O . LYS E 1 207 ? 34.418 51.680 43.580 1.00 28.21 220 LYS E O 1
ATOM 10165 N N . ALA E 1 208 ? 33.701 51.112 45.628 1.00 32.97 221 ALA E N 1
ATOM 10166 C CA . ALA E 1 208 ? 32.357 51.633 45.400 1.00 30.33 221 ALA E CA 1
ATOM 10167 C C . ALA E 1 208 ? 32.382 53.144 45.132 1.00 30.53 221 ALA E C 1
ATOM 10168 O O . ALA E 1 208 ? 31.603 53.644 44.317 1.00 31.98 221 ALA E O 1
ATOM 10170 N N . ASP E 1 209 ? 33.272 53.877 45.796 1.00 31.99 222 ASP E N 1
ATOM 10171 C CA . ASP E 1 209 ? 33.373 55.318 45.533 1.00 31.75 222 ASP E CA 1
ATOM 10172 C C . ASP E 1 209 ? 33.917 55.589 44.132 1.00 29.22 222 ASP E C 1
ATOM 10173 O O . ASP E 1 209 ? 33.426 56.470 43.424 1.00 30.74 222 ASP E O 1
ATOM 10178 N N . LEU E 1 210 ? 34.943 54.841 43.736 1.00 28.19 223 LEU E N 1
ATOM 10179 C CA . LEU E 1 210 ? 35.549 55.033 42.413 1.00 27.35 223 LEU E CA 1
ATOM 10180 C C . LEU E 1 210 ? 34.539 54.725 41.310 1.00 25.12 223 LEU E C 1
ATOM 10181 O O . LEU E 1 210 ? 34.550 55.353 40.249 1.00 24.94 223 LEU E O 1
ATOM 10186 N N . ARG E 1 211 ? 33.651 53.770 41.574 1.00 25.56 224 ARG E N 1
ATOM 10187 C CA . ARG E 1 211 ? 32.629 53.388 40.608 1.00 25.00 224 ARG E CA 1
ATOM 10188 C C . ARG E 1 211 ? 31.585 54.489 40.383 1.00 27.73 224 ARG E C 1
ATOM 10189 O O . ARG E 1 211 ? 30.839 54.448 39.401 1.00 25.40 224 ARG E O 1
ATOM 10197 N N . SER E 1 212 ? 31.541 55.483 41.270 1.00 26.10 225 SER E N 1
ATOM 10198 C CA . SER E 1 212 ? 30.604 56.596 41.093 1.00 28.66 225 SER E CA 1
ATOM 10199 C C . SER E 1 212 ? 31.114 57.603 40.058 1.00 28.44 225 SER E C 1
ATOM 10200 O O . SER E 1 212 ? 30.384 58.499 39.636 1.00 27.72 225 SER E O 1
ATOM 10203 N N . VAL E 1 213 ? 32.372 57.439 39.652 1.00 28.70 226 VAL E N 1
ATOM 10204 C CA . VAL E 1 213 ? 33.010 58.321 38.679 1.00 23.57 226 VAL E CA 1
ATOM 10205 C C . VAL E 1 213 ? 33.175 57.613 37.332 1.00 24.35 226 VAL E C 1
ATOM 10206 O O . VAL E 1 213 ? 33.439 56.410 37.291 1.00 23.62 226 VAL E O 1
ATOM 10210 N N . ALA E 1 214 ? 33.000 58.348 36.236 1.00 23.43 227 ALA E N 1
ATOM 10211 C CA . ALA E 1 214 ? 33.268 57.820 34.893 1.00 24.12 227 ALA E CA 1
ATOM 10212 C C . ALA E 1 214 ? 34.727 58.073 34.517 1.00 25.06 227 ALA E C 1
ATOM 10213 O O . ALA E 1 214 ? 35.204 59.205 34.630 1.00 25.34 227 ALA E O 1
ATOM 10215 N N . TRP E 1 215 ? 35.436 57.040 34.057 1.00 22.01 228 TRP E N 1
ATOM 10216 C CA . TRP E 1 215 ? 36.876 57.172 33.799 1.00 21.96 228 TRP E CA 1
ATOM 10217 C C . TRP E 1 215 ? 37.221 56.885 32.346 1.00 22.18 228 TRP E C 1
ATOM 10218 O O . TRP E 1 215 ? 36.707 55.938 31.761 1.00 21.52 228 TRP E O 1
ATOM 10229 N N . PHE E 1 216 ? 38.103 57.709 31.789 1.00 20.46 229 PHE E N 1
ATOM 10230 C CA . PHE E 1 216 ? 38.575 57.577 30.419 1.00 22.14 229 PHE E CA 1
ATOM 10231 C C . PHE E 1 216 ? 40.081 57.844 30.439 1.00 23.07 229 PHE E C 1
ATOM 10232 O O . PHE E 1 216 ? 40.523 58.919 30.851 1.00 22.83 229 PHE E O 1
ATOM 10240 N N . VAL E 1 217 ? 40.857 56.852 30.020 1.00 19.46 230 VAL E N 1
ATOM 10241 C CA . VAL E 1 217 ? 42.311 56.929 29.998 1.00 18.63 230 VAL E CA 1
ATOM 10242 C C . VAL E 1 217 ? 42.785 56.822 28.537 1.00 22.61 230 VAL E C 1
ATOM 10243 O O . VAL E 1 217 ? 42.402 55.888 27.834 1.00 22.15 230 VAL E O 1
ATOM 10247 N N . ASP E 1 218 ? 43.605 57.773 28.090 1.00 19.18 231 ASP E N 1
ATOM 10248 C CA . ASP E 1 218 ? 43.948 57.931 26.672 1.00 21.55 231 ASP E CA 1
ATOM 10249 C C . ASP E 1 218 ? 45.445 58.248 26.569 1.00 22.84 231 ASP E C 1
ATOM 10250 O O . ASP E 1 218 ? 45.885 59.322 26.985 1.00 23.69 231 ASP E O 1
ATOM 10255 N N . CYS E 1 219 ? 46.228 57.315 26.031 1.00 19.52 232 CYS E N 1
ATOM 10256 C CA . CYS E 1 219 ? 47.691 57.448 26.003 1.00 20.83 232 CYS E CA 1
ATOM 10257 C C . CYS E 1 219 ? 48.310 56.781 24.748 1.00 24.51 232 CYS E C 1
ATOM 10258 O O . CYS E 1 219 ? 47.927 55.666 24.390 1.00 21.28 232 CYS E O 1
ATOM 10261 N N . GLY E 1 220 ? 49.258 57.458 24.090 1.00 22.08 233 GLY E N 1
ATOM 10262 C CA . GLY E 1 220 ? 49.808 57.011 22.811 1.00 18.84 233 GLY E CA 1
ATOM 10263 C C . GLY E 1 220 ? 50.756 55.821 22.887 1.00 21.35 233 GLY E C 1
ATOM 10264 O O . GLY E 1 220 ? 51.393 55.586 23.919 1.00 23.08 233 GLY E O 1
ATOM 10265 N N . ASP E 1 221 ? 50.881 55.065 21.795 1.00 22.56 234 ASP E N 1
ATOM 10266 C CA . ASP E 1 221 ? 51.695 53.844 21.853 1.00 23.33 234 ASP E CA 1
ATOM 10267 C C . ASP E 1 221 ? 53.192 54.164 21.945 1.00 22.30 234 ASP E C 1
ATOM 10268 O O . ASP E 1 221 ? 53.979 53.331 22.396 1.00 25.53 234 ASP E O 1
ATOM 10273 N N . ASP E 1 222 ? 53.580 55.383 21.582 1.00 23.06 235 ASP E N 1
ATOM 10274 C CA . ASP E 1 222 ? 54.979 55.794 21.707 1.00 24.71 235 ASP E CA 1
ATOM 10275 C C . ASP E 1 222 ? 55.243 56.706 22.898 1.00 27.51 235 ASP E C 1
ATOM 10276 O O . ASP E 1 222 ? 56.314 57.302 22.992 1.00 29.91 235 ASP E O 1
ATOM 10281 N N . ASP E 1 223 ? 54.276 56.823 23.801 1.00 25.20 236 ASP E N 1
ATOM 10282 C CA . ASP E 1 223 ? 54.438 57.690 24.973 1.00 24.89 236 ASP E CA 1
ATOM 10283 C C . ASP E 1 223 ? 55.280 57.024 26.054 1.00 26.88 236 ASP E C 1
ATOM 10284 O O . ASP E 1 223 ? 55.061 55.855 26.389 1.00 26.61 236 ASP E O 1
ATOM 10289 N N . PHE E 1 224 ? 56.231 57.762 26.629 1.00 25.72 237 PHE E N 1
ATOM 10290 C CA . PHE E 1 224 ? 57.055 57.178 27.688 1.00 24.48 237 PHE E CA 1
ATOM 10291 C C . PHE E 1 224 ? 56.248 56.917 28.951 1.00 24.82 237 PHE E C 1
ATOM 10292 O O . PHE E 1 224 ? 56.686 56.182 29.835 1.00 26.99 237 PHE E O 1
ATOM 10300 N N . LEU E 1 225 ? 55.053 57.490 29.033 1.00 26.11 238 LEU E N 1
ATOM 10301 C CA . LEU E 1 225 ? 54.207 57.260 30.202 1.00 24.69 238 LEU E CA 1
ATOM 10302 C C . LEU E 1 225 ? 53.188 56.130 29.976 1.00 26.59 238 LEU E C 1
ATOM 10303 O O . LEU E 1 225 ? 52.335 55.873 30.833 1.00 22.74 238 LEU E O 1
ATOM 10308 N N . LEU E 1 226 ? 53.287 55.453 28.831 1.00 24.41 239 LEU E N 1
ATOM 10309 C CA . LEU E 1 226 ? 52.338 54.390 28.494 1.00 24.52 239 LEU E CA 1
ATOM 10310 C C . LEU E 1 226 ? 52.284 53.267 29.538 1.00 19.99 239 LEU E C 1
ATOM 10311 O O . LEU E 1 226 ? 51.209 52.847 29.932 1.00 23.54 239 LEU E O 1
ATOM 10316 N N . ASP E 1 227 ? 53.428 52.787 30.003 1.00 22.79 240 ASP E N 1
ATOM 10317 C CA . ASP E 1 227 ? 53.430 51.655 30.926 1.00 25.51 240 ASP E CA 1
ATOM 10318 C C . ASP E 1 227 ? 52.726 51.947 32.244 1.00 27.23 240 ASP E C 1
ATOM 10319 O O . ASP E 1 227 ? 52.103 51.058 32.827 1.00 23.88 240 ASP E O 1
ATOM 10324 N N . ARG E 1 228 ? 52.810 53.190 32.708 1.00 26.27 241 ARG E N 1
ATOM 10325 C CA . ARG E 1 228 ? 52.166 53.557 33.962 1.00 26.41 241 ARG E CA 1
ATOM 10326 C C . ARG E 1 228 ? 50.657 53.728 33.761 1.00 23.19 241 ARG E C 1
ATOM 10327 O O . ARG E 1 228 ? 49.861 53.444 34.658 1.00 26.15 241 ARG E O 1
ATOM 10335 N N . ASN E 1 229 ? 50.252 54.171 32.576 1.00 20.97 242 ASN E N 1
ATOM 10336 C CA . ASN E 1 229 ? 48.830 54.247 32.275 1.00 19.82 242 ASN E CA 1
ATOM 10337 C C . ASN E 1 229 ? 48.233 52.850 32.086 1.00 20.66 242 ASN E C 1
ATOM 10338 O O . ASN E 1 229 ? 47.109 52.595 32.485 1.00 21.65 242 ASN E O 1
ATOM 10343 N N . ILE E 1 230 ? 48.991 51.951 31.469 1.00 22.10 243 ILE E N 1
ATOM 10344 C CA . ILE E 1 230 ? 48.580 50.547 31.407 1.00 21.68 243 ILE E CA 1
ATOM 10345 C C . ILE E 1 230 ? 48.367 49.971 32.819 1.00 22.60 243 ILE E C 1
ATOM 10346 O O . ILE E 1 230 ? 47.345 49.333 33.084 1.00 23.74 243 ILE E O 1
ATOM 10351 N N . GLU E 1 231 ? 49.313 50.208 33.728 1.00 23.52 244 GLU E N 1
ATOM 10352 C CA . GLU E 1 231 ? 49.168 49.732 35.109 1.00 22.60 244 GLU E CA 1
ATOM 10353 C C . GLU E 1 231 ? 47.895 50.246 35.770 1.00 26.01 244 GLU E C 1
ATOM 10354 O O . GLU E 1 231 ? 47.186 49.495 36.444 1.00 23.39 244 GLU E O 1
ATOM 10360 N N . PHE E 1 232 ? 47.637 51.543 35.603 1.00 24.15 245 PHE E N 1
ATOM 10361 C CA . PHE E 1 232 ? 46.434 52.163 36.142 1.00 21.47 245 PHE E CA 1
ATOM 10362 C C . PHE E 1 232 ? 45.190 51.464 35.619 1.00 19.11 245 PHE E C 1
ATOM 10363 O O . PHE E 1 232 ? 44.295 51.129 36.389 1.00 21.45 245 PHE E O 1
ATOM 10371 N N . TYR E 1 233 ? 45.125 51.255 34.304 1.00 20.11 246 TYR E N 1
ATOM 10372 C CA . TYR E 1 233 ? 43.958 50.605 33.724 1.00 18.57 246 TYR E CA 1
ATOM 10373 C C . TYR E 1 233 ? 43.810 49.158 34.207 1.00 22.28 246 TYR E C 1
ATOM 10374 O O . TYR E 1 233 ? 42.711 48.723 34.563 1.00 21.39 246 TYR E O 1
ATOM 10383 N N . GLN E 1 234 ? 44.902 48.402 34.215 1.00 22.50 247 GLN E N 1
ATOM 10384 C CA . GLN E 1 234 ? 44.828 47.027 34.716 1.00 27.19 247 GLN E CA 1
ATOM 10385 C C . GLN E 1 234 ? 44.327 46.993 36.166 1.00 27.47 247 GLN E C 1
ATOM 10386 O O . GLN E 1 234 ? 43.509 46.146 36.525 1.00 25.32 247 GLN E O 1
ATOM 10392 N N . ALA E 1 235 ? 44.792 47.933 36.988 1.00 25.69 248 ALA E N 1
ATOM 10393 C CA . ALA E 1 235 ? 44.351 47.977 38.378 1.00 24.29 248 ALA E CA 1
ATOM 10394 C C . ALA E 1 235 ? 42.852 48.253 38.439 1.00 26.16 248 ALA E C 1
ATOM 10395 O O . ALA E 1 235 ? 42.120 47.597 39.194 1.00 25.10 248 ALA E O 1
ATOM 10397 N N . MET E 1 236 ? 42.396 49.205 37.626 1.00 21.22 249 MET E N 1
ATOM 10398 C CA . MET E 1 236 ? 40.980 49.557 37.565 1.00 21.61 249 MET E CA 1
ATOM 10399 C C . MET E 1 236 ? 40.129 48.366 37.104 1.00 24.86 249 MET E C 1
ATOM 10400 O O . MET E 1 236 ? 39.139 47.994 37.749 1.00 21.70 249 MET E O 1
ATOM 10405 N N . ARG E 1 237 ? 40.510 47.796 35.967 1.00 23.85 250 ARG E N 1
ATOM 10406 C CA . ARG E 1 237 ? 39.805 46.645 35.403 1.00 26.96 250 ARG E CA 1
ATOM 10407 C C . ARG E 1 237 ? 39.743 45.508 36.426 1.00 25.27 250 ARG E C 1
ATOM 10408 O O . ARG E 1 237 ? 38.676 44.962 36.690 1.00 28.86 250 ARG E O 1
ATOM 10416 N N . ASN E 1 238 ? 40.877 45.172 37.030 1.00 26.76 251 ASN E N 1
ATOM 10417 C CA . ASN E 1 238 ? 40.915 44.074 37.998 1.00 29.92 251 ASN E CA 1
ATOM 10418 C C . ASN E 1 238 ? 40.094 44.364 39.255 1.00 30.78 251 ASN E C 1
ATOM 10419 O O . ASN E 1 238 ? 39.616 43.446 39.902 1.00 31.05 251 ASN E O 1
ATOM 10424 N N . ALA E 1 239 ? 39.920 45.638 39.595 1.00 29.99 252 ALA E N 1
ATOM 10425 C CA . ALA E 1 239 ? 39.134 46.006 40.774 1.00 25.95 252 ALA E CA 1
ATOM 10426 C C . ALA E 1 239 ? 37.648 46.119 40.443 1.00 27.83 252 ALA E C 1
ATOM 10427 O O . ALA E 1 239 ? 36.846 46.502 41.290 1.00 28.86 252 ALA E O 1
ATOM 10429 N N . GLY E 1 240 ? 37.279 45.808 39.203 1.00 28.10 253 GLY E N 1
ATOM 10430 C CA . GLY E 1 240 ? 35.899 45.967 38.769 1.00 27.88 253 GLY E CA 1
ATOM 10431 C C . GLY E 1 240 ? 35.388 47.411 38.782 1.00 27.81 253 GLY E C 1
ATOM 10432 O O . GLY E 1 240 ? 34.218 47.671 39.067 1.00 28.04 253 GLY E O 1
ATOM 10433 N N . VAL E 1 241 ? 36.270 48.357 38.476 1.00 27.99 254 VAL E N 1
ATOM 10434 C CA . VAL E 1 241 ? 35.868 49.752 38.304 1.00 25.55 254 VAL E CA 1
ATOM 10435 C C . VAL E 1 241 ? 35.835 50.099 36.816 1.00 24.39 254 VAL E C 1
ATOM 10436 O O . VAL E 1 241 ? 36.878 50.201 36.186 1.00 23.19 254 VAL E O 1
ATOM 10440 N N . PRO E 1 242 ? 34.635 50.268 36.249 1.00 25.64 255 PRO E N 1
ATOM 10441 C CA . PRO E 1 242 ? 34.544 50.539 34.806 1.00 24.54 255 PRO E CA 1
ATOM 10442 C C . PRO E 1 242 ? 35.416 51.727 34.369 1.00 29.95 255 PRO E C 1
ATOM 10443 O O . PRO E 1 242 ? 35.489 52.764 35.045 1.00 23.92 255 PRO E O 1
ATOM 10447 N N . CYS E 1 243 ? 36.092 51.556 33.237 1.00 23.00 256 CYS E N 1
ATOM 10448 C CA . CYS E 1 243 ? 37.045 52.547 32.760 1.00 24.01 256 CYS E CA 1
ATOM 10449 C C . CYS E 1 243 ? 37.269 52.311 31.268 1.00 22.10 256 CYS E C 1
ATOM 10450 O O . CYS E 1 243 ? 37.452 51.173 30.838 1.00 22.14 256 CYS E O 1
ATOM 10453 N N . GLN E 1 244 ? 37.206 53.372 30.476 1.00 18.80 257 GLN E N 1
ATOM 10454 C CA . GLN E 1 244 ? 37.565 53.271 29.066 1.00 20.20 257 GLN E CA 1
ATOM 10455 C C . GLN E 1 244 ? 39.077 53.444 28.915 1.00 23.47 257 GLN E C 1
ATOM 10456 O O . GLN E 1 244 ? 39.681 54.299 29.578 1.00 22.03 257 GLN E O 1
ATOM 10462 N N . PHE E 1 245 ? 39.681 52.653 28.027 1.00 21.86 258 PHE E N 1
ATOM 10463 C CA . PHE E 1 245 ? 41.117 52.745 27.765 1.00 23.66 258 PHE E CA 1
ATOM 10464 C C . PHE E 1 245 ? 41.361 52.793 26.261 1.00 22.70 258 PHE E C 1
ATOM 10465 O O . PHE E 1 245 ? 40.891 51.932 25.521 1.00 21.70 258 PHE E O 1
ATOM 10473 N N . ARG E 1 246 ? 42.051 53.832 25.808 1.00 21.94 259 ARG E N 1
ATOM 10474 C CA . ARG E 1 246 ? 42.435 53.936 24.404 1.00 19.82 259 ARG E CA 1
ATOM 10475 C C . ARG E 1 246 ? 43.932 54.159 24.288 1.00 23.40 259 ARG E C 1
ATOM 10476 O O . ARG E 1 246 ? 44.513 55.011 24.991 1.00 21.26 259 ARG E O 1
ATOM 10484 N N . VAL E 1 247 ? 44.549 53.391 23.402 1.00 20.30 260 VAL E N 1
ATOM 10485 C CA . VAL E 1 247 ? 45.942 53.583 23.048 1.00 19.46 260 VAL E CA 1
ATOM 10486 C C . VAL E 1 247 ? 45.956 53.892 21.566 1.00 22.27 260 VAL E C 1
ATOM 10487 O O . VAL E 1 247 ? 45.742 53.001 20.738 1.00 20.27 260 VAL E O 1
ATOM 10491 N N . ARG E 1 248 ? 46.162 55.167 21.242 1.00 20.25 261 ARG E N 1
ATOM 10492 C CA . ARG E 1 248 ? 46.178 55.621 19.859 1.00 23.12 261 ARG E CA 1
ATOM 10493 C C . ARG E 1 248 ? 47.604 55.804 19.371 1.00 19.97 261 ARG E C 1
ATOM 10494 O O . ARG E 1 248 ? 48.538 55.770 20.160 1.00 21.07 261 ARG E O 1
ATOM 10502 N N . ASP E 1 249 ? 47.773 55.983 18.065 1.00 20.85 262 ASP E N 1
ATOM 10503 C CA . ASP E 1 249 ? 49.088 56.276 17.516 1.00 21.42 262 ASP E CA 1
ATOM 10504 C C . ASP E 1 249 ? 49.608 57.606 18.068 1.00 27.06 262 ASP E C 1
ATOM 10505 O O . ASP E 1 249 ? 48.879 58.599 18.092 1.00 23.88 262 ASP E O 1
ATOM 10510 N N . GLY E 1 250 ? 50.858 57.626 18.518 1.00 25.01 263 GLY E N 1
ATOM 10511 C CA . GLY E 1 250 ? 51.497 58.895 18.812 1.00 25.67 263 GLY E CA 1
ATOM 10512 C C . GLY E 1 250 ? 52.201 58.922 20.145 1.00 26.80 263 GLY E C 1
ATOM 10513 O O . GLY E 1 250 ? 52.255 57.912 20.845 1.00 23.66 263 GLY E O 1
ATOM 10514 N N . GLY E 1 251 ? 52.735 60.087 20.498 1.00 23.85 264 GLY E N 1
ATOM 10515 C CA . GLY E 1 251 ? 53.555 60.203 21.684 1.00 23.97 264 GLY E CA 1
ATOM 10516 C C . GLY E 1 251 ? 53.099 61.317 22.604 1.00 27.19 264 GLY E C 1
ATOM 10517 O O . GLY E 1 251 ? 51.921 61.696 22.633 1.00 24.56 264 GLY E O 1
ATOM 10518 N N . HIS E 1 252 ? 54.057 61.843 23.351 1.00 24.34 265 HIS E N 1
ATOM 10519 C CA . HIS E 1 252 ? 53.814 62.852 24.368 1.00 26.28 265 HIS E CA 1
ATOM 10520 C C . HIS E 1 252 ? 53.861 64.225 23.709 1.00 27.92 265 HIS E C 1
ATOM 10521 O O . HIS E 1 252 ? 54.808 64.969 23.912 1.00 27.93 265 HIS E O 1
ATOM 10528 N N . ASP E 1 253 ? 52.851 64.543 22.900 1.00 25.75 266 ASP E N 1
ATOM 10529 C CA . ASP E 1 253 ? 52.868 65.744 22.082 1.00 26.74 266 ASP E CA 1
ATOM 10530 C C . ASP E 1 253 ? 51.475 66.341 21.947 1.00 28.98 266 ASP E C 1
ATOM 10531 O O . ASP E 1 253 ? 50.470 65.698 22.291 1.00 23.03 266 ASP E O 1
ATOM 10536 N N . TRP E 1 254 ? 51.417 67.562 21.409 1.00 24.16 267 TRP E N 1
ATOM 10537 C CA . TRP E 1 254 ? 50.165 68.311 21.378 1.00 24.05 267 TRP E CA 1
ATOM 10538 C C . TRP E 1 254 ? 49.204 67.878 20.283 1.00 22.15 267 TRP E C 1
ATOM 10539 O O . TRP E 1 254 ? 48.013 68.150 20.394 1.00 26.18 267 TRP E O 1
ATOM 10550 N N . GLU E 1 255 ? 49.684 67.197 19.241 1.00 23.44 268 GLU E N 1
ATOM 10551 C CA . GLU E 1 255 ? 48.752 66.557 18.313 1.00 24.40 268 GLU E CA 1
ATOM 10552 C C . GLU E 1 255 ? 47.914 65.510 19.058 1.00 24.03 268 GLU E C 1
ATOM 10553 O O . GLU E 1 255 ? 46.718 65.363 18.805 1.00 24.55 268 GLU E O 1
ATOM 10559 N N . TYR E 1 256 ? 48.540 64.797 19.985 1.00 21.75 269 TYR E N 1
ATOM 10560 C CA . TYR E 1 256 ? 47.813 63.804 20.777 1.00 22.17 269 TYR E CA 1
ATOM 10561 C C . TYR E 1 256 ? 46.774 64.492 21.668 1.00 22.96 269 TYR E C 1
ATOM 10562 O O . TYR E 1 256 ? 45.642 64.030 21.786 1.00 22.95 269 TYR E O 1
ATOM 10571 N N . TRP E 1 257 ? 47.149 65.619 22.273 1.00 23.09 270 TRP E N 1
ATOM 10572 C CA . TRP E 1 257 ? 46.273 66.268 23.246 1.00 20.87 270 TRP E CA 1
ATOM 10573 C C . TRP E 1 257 ? 45.171 67.069 22.570 1.00 23.32 270 TRP E C 1
ATOM 10574 O O . TRP E 1 257 ? 44.039 67.077 23.050 1.00 23.55 270 TRP E O 1
ATOM 10585 N N . HIS E 1 258 ? 45.475 67.702 21.436 1.00 24.45 271 HIS E N 1
ATOM 10586 C CA . HIS E 1 258 ? 44.434 68.351 20.646 1.00 23.20 271 HIS E CA 1
ATOM 10587 C C . HIS E 1 258 ? 43.418 67.328 20.131 1.00 25.40 271 HIS E C 1
ATOM 10588 O O . HIS E 1 258 ? 42.209 67.534 20.261 1.00 24.03 271 HIS E O 1
ATOM 10595 N N . SER E 1 259 ? 43.885 66.226 19.546 1.00 23.20 272 SER E N 1
ATOM 10596 C CA . SER E 1 259 ? 42.926 65.230 19.055 1.00 27.24 272 SER E CA 1
ATOM 10597 C C . SER E 1 259 ? 42.143 64.602 20.214 1.00 23.55 272 SER E C 1
ATOM 10598 O O . SER E 1 259 ? 40.978 64.236 20.035 1.00 24.43 272 SER E O 1
ATOM 10601 N N . ALA E 1 260 ? 42.751 64.487 21.397 1.00 20.17 273 ALA E N 1
ATOM 10602 C CA . ALA E 1 260 ? 42.033 63.891 22.529 1.00 23.83 273 ALA E CA 1
ATOM 10603 C C . ALA E 1 260 ? 40.763 64.686 22.859 1.00 24.96 273 ALA E C 1
ATOM 10604 O O . ALA E 1 260 ? 39.794 64.123 23.352 1.00 22.51 273 ALA E O 1
ATOM 10606 N N . LEU E 1 261 ? 40.769 65.993 22.588 1.00 23.86 274 LEU E N 1
ATOM 10607 C CA . LEU E 1 261 ? 39.611 66.841 22.911 1.00 24.49 274 LEU E CA 1
ATOM 10608 C C . LEU E 1 261 ? 38.353 66.366 22.191 1.00 25.55 274 LEU E C 1
ATOM 10609 O O . LEU E 1 261 ? 37.239 66.499 22.707 1.00 24.95 274 LEU E O 1
ATOM 10614 N N . TYR E 1 262 ? 38.539 65.812 20.999 1.00 23.78 275 TYR E N 1
ATOM 10615 C CA . TYR E 1 262 ? 37.416 65.333 20.196 1.00 24.98 275 TYR E CA 1
ATOM 10616 C C . TYR E 1 262 ? 36.757 64.094 20.800 1.00 26.62 275 TYR E C 1
ATOM 10617 O O . TYR E 1 262 ? 35.614 63.773 20.479 1.00 27.71 275 TYR E O 1
ATOM 10626 N N . GLN E 1 263 ? 37.472 63.405 21.685 1.00 23.04 276 GLN E N 1
ATOM 10627 C CA . GLN E 1 263 ? 36.879 62.318 22.456 1.00 24.02 276 GLN E CA 1
ATOM 10628 C C . GLN E 1 263 ? 36.456 62.804 23.841 1.00 22.74 276 GLN E C 1
ATOM 10629 O O . GLN E 1 263 ? 35.413 62.412 24.360 1.00 23.30 276 GLN E O 1
ATOM 10635 N N . CYS E 1 264 ? 37.256 63.688 24.428 1.00 21.42 277 CYS E N 1
ATOM 10636 C CA . CYS E 1 264 ? 36.993 64.144 25.781 1.00 21.53 277 CYS E CA 1
ATOM 10637 C C . CYS E 1 264 ? 35.721 65.001 25.885 1.00 21.74 277 CYS E C 1
ATOM 10638 O O . CYS E 1 264 ? 34.917 64.791 26.783 1.00 20.65 277 CYS E O 1
ATOM 10641 N N . LEU E 1 265 ? 35.528 65.957 24.975 1.00 22.39 278 LEU E N 1
ATOM 10642 C CA . LEU E 1 265 ? 34.397 66.885 25.110 1.00 19.97 278 LEU E CA 1
ATOM 10643 C C . LEU E 1 265 ? 33.041 66.161 24.918 1.00 22.08 278 LEU E C 1
ATOM 10644 O O . LEU E 1 265 ? 32.103 66.392 25.673 1.00 22.64 278 LEU E O 1
ATOM 10649 N N . PRO E 1 266 ? 32.936 65.261 23.926 1.00 23.82 279 PRO E N 1
ATOM 10650 C CA . PRO E 1 266 ? 31.691 64.479 23.852 1.00 20.98 279 PRO E CA 1
ATOM 10651 C C . PRO E 1 266 ? 31.509 63.525 25.018 1.00 21.93 279 PRO E C 1
ATOM 10652 O O . PRO E 1 266 ? 30.369 63.316 25.429 1.00 24.51 279 PRO E O 1
ATOM 10656 N N . PHE E 1 267 ? 32.601 62.960 25.543 1.00 22.83 280 PHE E N 1
ATOM 10657 C CA . PHE E 1 267 ? 32.538 62.073 26.708 1.00 22.20 280 PHE E CA 1
ATOM 10658 C C . PHE E 1 267 ? 31.947 62.760 27.945 1.00 22.22 280 PHE E C 1
ATOM 10659 O O . PHE E 1 267 ? 30.970 62.272 28.511 1.00 21.57 280 PHE E O 1
ATOM 10667 N N . VAL E 1 268 ? 32.516 63.891 28.374 1.00 24.32 281 VAL E N 1
ATOM 10668 C CA . VAL E 1 268 ? 31.981 64.543 29.575 1.00 23.90 281 VAL E CA 1
ATOM 10669 C C . VAL E 1 268 ? 30.563 65.053 29.297 1.00 22.47 281 VAL E C 1
ATOM 10670 O O . VAL E 1 268 ? 29.714 65.013 30.178 1.00 23.38 281 VAL E O 1
ATOM 10674 N N . THR E 1 269 ? 30.289 65.469 28.061 1.00 23.02 282 THR E N 1
ATOM 10675 C CA . THR E 1 269 ? 28.922 65.850 27.698 1.00 23.37 282 THR E CA 1
ATOM 10676 C C . THR E 1 269 ? 27.909 64.731 27.970 1.00 25.85 282 THR E C 1
ATOM 10677 O O . THR E 1 269 ? 26.847 64.979 28.550 1.00 24.83 282 THR E O 1
ATOM 10681 N N . ARG E 1 270 ? 28.231 63.499 27.568 1.00 22.53 283 ARG E N 1
ATOM 10682 C CA . ARG E 1 270 ? 27.354 62.362 27.869 1.00 26.85 283 ARG E CA 1
ATOM 10683 C C . ARG E 1 270 ? 27.185 62.123 29.369 1.00 26.66 283 ARG E C 1
ATOM 10684 O O . ARG E 1 270 ? 26.107 61.742 29.816 1.00 29.92 283 ARG E O 1
ATOM 10692 N N . ILE E 1 271 ? 28.249 62.300 30.149 1.00 22.02 284 ILE E N 1
ATOM 10693 C CA . ILE E 1 271 ? 28.139 62.017 31.575 1.00 21.89 284 ILE E CA 1
ATOM 10694 C C . ILE E 1 271 ? 27.334 63.118 32.288 1.00 24.78 284 ILE E C 1
ATOM 10695 O O . ILE E 1 271 ? 26.595 62.827 33.221 1.00 29.69 284 ILE E O 1
ATOM 10700 N N . PHE E 1 272 ? 27.461 64.369 31.841 1.00 25.32 285 PHE E N 1
ATOM 10701 C CA . PHE E 1 272 ? 26.732 65.488 32.462 1.00 29.16 285 PHE E CA 1
ATOM 10702 C C . PHE E 1 272 ? 25.233 65.215 32.526 1.00 31.58 285 PHE E C 1
ATOM 10703 O O . PHE E 1 272 ? 24.650 64.781 31.524 1.00 36.31 285 PHE E O 1
ATOM 10711 N N . ASN F 1 7 ? 30.181 -33.129 11.147 1.00 66.22 20 ASN F N 1
ATOM 10712 C CA . ASN F 1 7 ? 29.688 -31.873 11.712 1.00 68.76 20 ASN F CA 1
ATOM 10713 C C . ASN F 1 7 ? 28.273 -31.998 12.280 1.00 62.24 20 ASN F C 1
ATOM 10714 O O . ASN F 1 7 ? 27.303 -31.492 11.704 1.00 61.48 20 ASN F O 1
ATOM 10719 N N . PHE F 1 8 ? 28.156 -32.677 13.414 1.00 53.70 21 PHE F N 1
ATOM 10720 C CA . PHE F 1 8 ? 26.879 -32.752 14.107 1.00 45.07 21 PHE F CA 1
ATOM 10721 C C . PHE F 1 8 ? 26.663 -31.497 14.946 1.00 44.32 21 PHE F C 1
ATOM 10722 O O . PHE F 1 8 ? 27.610 -30.937 15.501 1.00 43.03 21 PHE F O 1
ATOM 10730 N N . GLN F 1 9 ? 25.416 -31.053 15.035 1.00 36.88 22 GLN F N 1
ATOM 10731 C CA . GLN F 1 9 ? 25.100 -29.857 15.809 1.00 37.32 22 GLN F CA 1
ATOM 10732 C C . GLN F 1 9 ? 23.872 -30.082 16.671 1.00 31.71 22 GLN F C 1
ATOM 10733 O O . GLN F 1 9 ? 22.942 -30.782 16.266 1.00 31.89 22 GLN F O 1
ATOM 10739 N N . SER F 1 10 ? 23.857 -29.498 17.858 1.00 25.50 23 SER F N 1
ATOM 10740 C CA . SER F 1 10 ? 22.638 -29.501 18.646 1.00 28.36 23 SER F CA 1
ATOM 10741 C C . SER F 1 10 ? 21.598 -28.691 17.886 1.00 27.38 23 SER F C 1
ATOM 10742 O O . SER F 1 10 ? 21.950 -27.806 17.117 1.00 23.72 23 SER F O 1
ATOM 10745 N N . LYS F 1 11 ? 20.322 -28.984 18.096 1.00 25.69 24 LYS F N 1
ATOM 10746 C CA . LYS F 1 11 ? 19.285 -28.306 17.335 1.00 29.54 24 LYS F CA 1
ATOM 10747 C C . LYS F 1 11 ? 18.075 -28.049 18.183 1.00 28.31 24 LYS F C 1
ATOM 10748 O O . LYS F 1 11 ? 17.825 -28.751 19.155 1.00 26.87 24 LYS F O 1
ATOM 10754 N N . VAL F 1 12 ? 17.299 -27.059 17.770 1.00 27.99 25 VAL F N 1
ATOM 10755 C CA . VAL F 1 12 ? 16.008 -26.785 18.356 1.00 26.33 25 VAL F CA 1
ATOM 10756 C C . VAL F 1 12 ? 14.942 -27.108 17.314 1.00 34.57 25 VAL F C 1
ATOM 10757 O O . VAL F 1 12 ? 15.036 -26.670 16.162 1.00 31.92 25 VAL F O 1
ATOM 10761 N N . VAL F 1 13 ? 13.942 -27.886 17.714 1.00 32.57 26 VAL F N 1
ATOM 10762 C CA . VAL F 1 13 ? 12.884 -28.327 16.807 1.00 32.86 26 VAL F CA 1
ATOM 10763 C C . VAL F 1 13 ? 11.536 -27.943 17.401 1.00 35.02 26 VAL F C 1
ATOM 10764 O O . VAL F 1 13 ? 11.319 -28.113 18.606 1.00 33.53 26 VAL F O 1
ATOM 10768 N N . THR F 1 14 ? 10.649 -27.392 16.575 1.00 28.46 27 THR F N 1
ATOM 10769 C CA . THR F 1 14 ? 9.281 -27.121 16.997 1.00 27.32 27 THR F CA 1
ATOM 10770 C C . THR F 1 14 ? 8.337 -28.047 16.240 1.00 37.01 27 THR F C 1
ATOM 10771 O O . THR F 1 14 ? 8.445 -28.203 15.031 1.00 38.48 27 THR F O 1
ATOM 10775 N N . ASP F 1 15 ? 7.435 -28.692 16.965 1.00 36.20 28 ASP F N 1
ATOM 10776 C CA . ASP F 1 15 ? 6.522 -29.644 16.351 1.00 35.76 28 ASP F CA 1
ATOM 10777 C C . ASP F 1 15 ? 5.204 -29.601 17.108 1.00 36.43 28 ASP F C 1
ATOM 10778 O O . ASP F 1 15 ? 4.987 -28.740 17.956 1.00 34.78 28 ASP F O 1
ATOM 10783 N N . THR F 1 16 ? 4.324 -30.540 16.810 1.00 40.00 29 THR F N 1
ATOM 10784 C CA . THR F 1 16 ? 2.967 -30.464 17.309 1.00 38.00 29 THR F CA 1
ATOM 10785 C C . THR F 1 16 ? 2.453 -31.860 17.656 1.00 43.09 29 THR F C 1
ATOM 10786 O O . THR F 1 16 ? 2.877 -32.858 17.074 1.00 40.23 29 THR F O 1
ATOM 10790 N N . LEU F 1 17 ? 1.554 -31.919 18.627 1.00 40.08 30 LEU F N 1
ATOM 10791 C CA . LEU F 1 17 ? 0.958 -33.169 19.047 1.00 41.43 30 LEU F CA 1
ATOM 10792 C C . LEU F 1 17 ? -0.518 -32.926 19.259 1.00 45.68 30 LEU F C 1
ATOM 10793 O O . LEU F 1 17 ? -0.901 -31.878 19.781 1.00 44.65 30 LEU F O 1
ATOM 10798 N N . PHE F 1 18 ? -1.358 -33.869 18.848 1.00 47.40 31 PHE F N 1
ATOM 10799 C CA . PHE F 1 18 ? -2.783 -33.684 19.076 1.00 45.28 31 PHE F CA 1
ATOM 10800 C C . PHE F 1 18 ? -3.213 -34.306 20.394 1.00 41.43 31 PHE F C 1
ATOM 10801 O O . PHE F 1 18 ? -2.918 -35.466 20.668 1.00 43.61 31 PHE F O 1
ATOM 10809 N N . SER F 1 19 ? -3.910 -33.523 21.211 1.00 42.23 32 SER F N 1
ATOM 10810 C CA . SER F 1 19 ? -4.363 -33.998 22.509 1.00 44.75 32 SER F CA 1
ATOM 10811 C C . SER F 1 19 ? -5.859 -34.287 22.511 1.00 46.36 32 SER F C 1
ATOM 10812 O O . SER F 1 19 ? -6.675 -33.391 22.280 1.00 44.07 32 SER F O 1
ATOM 10815 N N . LYS F 1 20 ? -6.201 -35.544 22.782 1.00 45.78 33 LYS F N 1
ATOM 10816 C CA . LYS F 1 20 ? -7.587 -35.957 22.949 1.00 44.02 33 LYS F CA 1
ATOM 10817 C C . LYS F 1 20 ? -8.169 -35.362 24.230 1.00 46.49 33 LYS F C 1
ATOM 10818 O O . LYS F 1 20 ? -9.313 -34.908 24.249 1.00 45.50 33 LYS F O 1
ATOM 10824 N N . VAL F 1 21 ? -7.375 -35.364 25.297 1.00 43.04 34 VAL F N 1
ATOM 10825 C CA . VAL F 1 21 ? -7.801 -34.796 26.572 1.00 40.99 34 VAL F CA 1
ATOM 10826 C C . VAL F 1 21 ? -8.263 -33.344 26.426 1.00 41.87 34 VAL F C 1
ATOM 10827 O O . VAL F 1 21 ? -9.245 -32.931 27.040 1.00 41.81 34 VAL F O 1
ATOM 10831 N N . LEU F 1 22 ? -7.559 -32.575 25.602 1.00 41.21 35 LEU F N 1
ATOM 10832 C CA . LEU F 1 22 ? -7.887 -31.166 25.423 1.00 42.01 35 LEU F CA 1
ATOM 10833 C C . LEU F 1 22 ? -8.683 -30.913 24.147 1.00 43.67 35 LEU F C 1
ATOM 10834 O O . LEU F 1 22 ? -9.272 -29.844 23.991 1.00 45.23 35 LEU F O 1
ATOM 10839 N N . ASN F 1 23 ? -8.690 -31.888 23.241 1.00 42.83 36 ASN F N 1
ATOM 10840 C CA . ASN F 1 23 ? -9.340 -31.725 21.938 1.00 50.11 36 ASN F CA 1
ATOM 10841 C C . ASN F 1 23 ? -8.726 -30.539 21.196 1.00 50.15 36 ASN F C 1
ATOM 10842 O O . ASN F 1 23 ? -9.425 -29.738 20.575 1.00 50.95 36 ASN F O 1
ATOM 10847 N N . SER F 1 24 ? -7.407 -30.433 21.285 1.00 49.98 37 SER F N 1
ATOM 10848 C CA . SER F 1 24 ? -6.684 -29.301 20.730 1.00 46.95 37 SER F CA 1
ATOM 10849 C C . SER F 1 24 ? -5.302 -29.729 20.262 1.00 48.55 37 SER F C 1
ATOM 10850 O O . SER F 1 24 ? -4.705 -30.659 20.811 1.00 44.88 37 SER F O 1
ATOM 10853 N N . LYS F 1 25 ? -4.808 -29.056 19.230 1.00 49.67 38 LYS F N 1
ATOM 10854 C CA . LYS F 1 25 ? -3.444 -29.255 18.773 1.00 49.25 38 LYS F CA 1
ATOM 10855 C C . LYS F 1 25 ? -2.492 -28.566 19.757 1.00 49.41 38 LYS F C 1
ATOM 10856 O O . LYS F 1 25 ? -2.704 -27.412 20.136 1.00 50.14 38 LYS F O 1
ATOM 10862 N N . ARG F 1 26 ? -1.459 -29.282 20.192 1.00 46.88 39 ARG F N 1
ATOM 10863 C CA . ARG F 1 26 ? -0.520 -28.734 21.172 1.00 44.23 39 ARG F CA 1
ATOM 10864 C C . ARG F 1 26 ? 0.881 -28.633 20.605 1.00 37.93 39 ARG F C 1
ATOM 10865 O O . ARG F 1 26 ? 1.510 -29.641 20.282 1.00 39.02 39 ARG F O 1
ATOM 10873 N N . ALA F 1 27 ? 1.355 -27.402 20.470 1.00 34.15 40 ALA F N 1
ATOM 10874 C CA . ALA F 1 27 ? 2.699 -27.148 19.997 1.00 32.16 40 ALA F CA 1
ATOM 10875 C C . ALA F 1 27 ? 3.704 -27.366 21.126 1.00 32.37 40 ALA F C 1
ATOM 10876 O O . ALA F 1 27 ? 3.375 -27.223 22.300 1.00 31.27 40 ALA F O 1
ATOM 10878 N N . TYR F 1 28 ? 4.927 -27.721 20.758 1.00 33.57 41 TYR F N 1
ATOM 10879 C CA . TYR F 1 28 ? 6.007 -27.852 21.721 1.00 32.85 41 TYR F CA 1
ATOM 10880 C C . TYR F 1 28 ? 7.316 -27.553 21.018 1.00 33.03 41 TYR F C 1
ATOM 10881 O O . TYR F 1 28 ? 7.417 -27.690 19.799 1.00 30.61 41 TYR F O 1
ATOM 10890 N N . THR F 1 29 ? 8.312 -27.132 21.789 1.00 30.25 42 THR F N 1
ATOM 10891 C CA . THR F 1 29 ? 9.632 -26.839 21.253 1.00 27.45 42 THR F CA 1
ATOM 10892 C C . THR F 1 29 ? 10.653 -27.664 22.032 1.00 31.35 42 THR F C 1
ATOM 10893 O O . THR F 1 29 ? 10.630 -27.677 23.260 1.00 28.87 42 THR F O 1
ATOM 10897 N N . VAL F 1 30 ? 11.539 -28.371 21.340 1.00 28.53 43 VAL F N 1
ATOM 10898 C CA . VAL F 1 30 ? 12.469 -29.253 22.040 1.00 24.25 43 VAL F CA 1
ATOM 10899 C 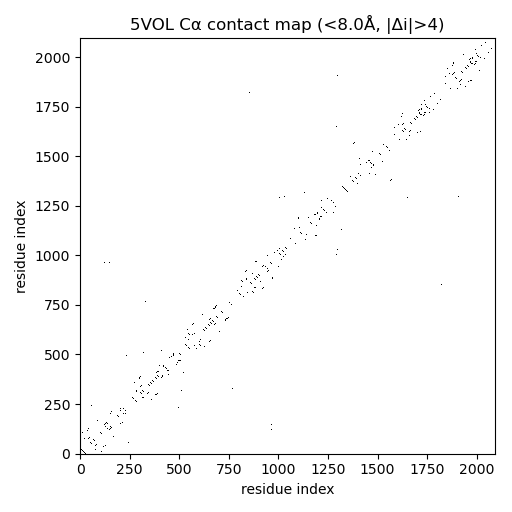C . VAL F 1 30 ? 13.900 -28.945 21.625 1.00 30.94 43 VAL F C 1
ATOM 10900 O O . VAL F 1 30 ? 14.155 -28.609 20.459 1.00 27.13 43 VAL F O 1
ATOM 10904 N N . PHE F 1 31 ? 14.821 -29.032 22.586 1.00 27.30 44 PHE F N 1
ATOM 10905 C CA . PHE F 1 31 ? 16.250 -28.963 22.308 1.00 25.64 44 PHE F CA 1
ATOM 10906 C C . PHE F 1 31 ? 16.820 -30.382 22.160 1.00 24.67 44 PHE F C 1
ATOM 10907 O O . PHE F 1 31 ? 16.618 -31.226 23.026 1.00 26.82 44 PHE F O 1
ATOM 10915 N N . LEU F 1 32 ? 17.554 -30.632 21.079 1.00 25.49 45 LEU F N 1
ATOM 10916 C CA . LEU F 1 32 ? 18.162 -31.933 20.846 1.00 25.97 45 LEU F CA 1
ATOM 10917 C C . LEU F 1 32 ? 19.680 -31.821 20.847 1.00 25.49 45 LEU F C 1
ATOM 10918 O O . LEU F 1 32 ? 20.243 -31.000 20.129 1.00 26.96 45 LEU F O 1
ATOM 10923 N N . PRO F 1 33 ? 20.346 -32.662 21.652 1.00 25.42 46 PRO F N 1
ATOM 10924 C CA . PRO F 1 33 ? 21.802 -32.636 21.859 1.00 28.30 46 PRO F CA 1
ATOM 10925 C C . PRO F 1 33 ? 22.595 -32.829 20.584 1.00 30.95 46 PRO F C 1
ATOM 10926 O O . PRO F 1 33 ? 22.102 -33.412 19.608 1.00 28.52 46 PRO F O 1
ATOM 10930 N N . LYS F 1 34 ? 23.842 -32.383 20.618 1.00 26.15 47 LYS F N 1
ATOM 10931 C CA . LYS F 1 34 ? 24.714 -32.507 19.468 1.00 30.18 47 LYS F CA 1
ATOM 10932 C C . LYS F 1 34 ? 24.833 -33.959 18.984 1.00 34.97 47 LYS F C 1
ATOM 10933 O O . LYS F 1 34 ? 24.922 -34.221 17.778 1.00 31.19 47 LYS F O 1
ATOM 10939 N N . SER F 1 35 ? 24.806 -34.902 19.923 1.00 31.96 48 SER F N 1
ATOM 10940 C CA . SER F 1 35 ? 25.007 -36.309 19.602 1.00 30.79 48 SER F CA 1
ATOM 10941 C C . SER F 1 35 ? 23.738 -37.032 19.147 1.00 31.46 48 SER F C 1
ATOM 10942 O O . SER F 1 35 ? 23.800 -38.199 18.783 1.00 32.86 48 SER F O 1
ATOM 10945 N N . PHE F 1 36 ? 22.600 -36.346 19.166 1.00 30.97 49 PHE F N 1
ATOM 10946 C CA . PHE F 1 36 ? 21.306 -36.984 18.915 1.00 33.15 49 PHE F CA 1
ATOM 10947 C C . PHE F 1 36 ? 21.223 -37.752 17.585 1.00 35.42 49 PHE F C 1
ATOM 10948 O O . PHE F 1 36 ? 20.707 -38.867 17.549 1.00 33.38 49 PHE F O 1
ATOM 10956 N N . GLU F 1 37 ? 21.732 -37.159 16.506 1.00 33.22 50 GLU F N 1
ATOM 10957 C CA . GLU F 1 37 ? 21.684 -37.804 15.187 1.00 38.18 50 GLU F CA 1
ATOM 10958 C C . GLU F 1 37 ? 22.921 -38.669 14.951 1.00 42.38 50 GLU F C 1
ATOM 10959 O O . GLU F 1 37 ? 23.051 -39.329 13.918 1.00 39.93 50 GLU F O 1
ATOM 10965 N N . GLN F 1 38 ? 23.835 -38.653 15.912 1.00 41.59 51 GLN F N 1
ATOM 10966 C CA . GLN F 1 38 ? 25.136 -39.290 15.744 1.00 43.17 51 GLN F CA 1
ATOM 10967 C C . GLN F 1 38 ? 25.119 -40.744 16.196 1.00 46.84 51 GLN F C 1
ATOM 10968 O O . GLN F 1 38 ? 25.639 -41.627 15.521 1.00 50.97 51 GLN F O 1
ATOM 10974 N N . ASN F 1 39 ? 24.536 -40.986 17.356 1.00 41.91 52 ASN F N 1
ATOM 10975 C CA . ASN F 1 39 ? 24.265 -42.342 17.784 1.00 42.79 52 ASN F CA 1
ATOM 10976 C C . ASN F 1 39 ? 22.792 -42.426 18.107 1.00 41.76 52 ASN F C 1
ATOM 10977 O O . ASN F 1 39 ? 22.334 -41.934 19.141 1.00 36.03 52 ASN F O 1
ATOM 10982 N N . LYS F 1 40 ? 22.051 -43.051 17.203 1.00 41.19 53 LYS F N 1
ATOM 10983 C CA . LYS F 1 40 ? 20.606 -42.987 17.250 1.00 38.83 53 LYS F CA 1
ATOM 10984 C C . LYS F 1 40 ? 20.056 -43.977 18.257 1.00 39.77 53 LYS F C 1
ATOM 10985 O O . LYS F 1 40 ? 18.845 -44.100 18.424 1.00 44.79 53 LYS F O 1
ATOM 10991 N N . GLU F 1 41 ? 20.953 -44.654 18.966 1.00 39.04 54 GLU F N 1
ATOM 10992 C CA . GLU F 1 41 ? 20.528 -45.515 20.057 1.00 44.27 54 GLU F CA 1
ATOM 10993 C C . GLU F 1 41 ? 20.839 -44.928 21.440 1.00 41.11 54 GLU F C 1
ATOM 10994 O O . GLU F 1 41 ? 20.515 -45.537 22.457 1.00 42.42 54 GLU F O 1
ATOM 11000 N N . LYS F 1 42 ? 21.457 -43.750 21.487 1.00 38.29 55 LYS F N 1
ATOM 11001 C CA . LYS F 1 42 ? 21.740 -43.117 22.780 1.00 35.60 55 LYS F CA 1
ATOM 11002 C C . LYS F 1 42 ? 20.471 -42.544 23.417 1.00 31.83 55 LYS F C 1
ATOM 11003 O O . LYS F 1 42 ? 19.666 -41.925 22.728 1.00 32.60 55 LYS F O 1
ATOM 11009 N N . LYS F 1 43 ? 20.300 -42.765 24.723 1.00 30.52 56 LYS F N 1
ATOM 11010 C CA . LYS F 1 43 ? 19.189 -42.199 25.497 1.00 31.97 56 LYS F CA 1
ATOM 11011 C C . LYS F 1 43 ? 19.680 -41.051 26.392 1.00 29.43 56 LYS F C 1
ATOM 11012 O O . LYS F 1 43 ? 20.856 -41.008 26.729 1.00 28.30 56 LYS F O 1
ATOM 11018 N N . TYR F 1 44 ? 18.780 -40.141 26.774 1.00 28.39 57 TYR F N 1
ATOM 11019 C CA . TYR F 1 44 ? 19.152 -38.901 27.470 1.00 27.55 57 TYR F CA 1
ATOM 11020 C C . TYR F 1 44 ? 18.277 -38.614 28.683 1.00 27.38 57 TYR F C 1
ATOM 11021 O O . TYR F 1 44 ? 17.119 -39.023 28.727 1.00 28.75 57 TYR F O 1
ATOM 11030 N N . PRO F 1 45 ? 18.818 -37.883 29.674 1.00 27.43 58 PRO F N 1
ATOM 11031 C CA . PRO F 1 45 ? 17.883 -37.365 30.670 1.00 22.11 58 PRO F CA 1
ATOM 11032 C C . PRO F 1 45 ? 17.066 -36.225 30.053 1.00 23.70 58 PRO F C 1
ATOM 11033 O O . PRO F 1 45 ? 17.378 -35.769 28.950 1.00 26.29 58 PRO F O 1
ATOM 11037 N N . VAL F 1 46 ? 16.018 -35.788 30.732 1.00 26.44 59 VAL F N 1
ATOM 11038 C CA . VAL F 1 46 ? 15.176 -34.722 30.204 1.00 24.88 59 VAL F CA 1
ATOM 11039 C C . VAL F 1 46 ? 14.905 -33.641 31.241 1.00 27.99 59 VAL F C 1
ATOM 11040 O O . VAL F 1 46 ? 14.728 -33.919 32.433 1.00 27.00 59 VAL F O 1
ATOM 11044 N N . LEU F 1 47 ? 14.896 -32.396 30.773 1.00 24.97 60 LEU F N 1
ATOM 11045 C CA . LEU F 1 47 ? 14.423 -31.278 31.560 1.00 23.11 60 LEU F CA 1
ATOM 11046 C C . LEU F 1 47 ? 13.185 -30.700 30.914 1.00 24.18 60 LEU F C 1
ATOM 11047 O O . LEU F 1 47 ? 13.229 -30.278 29.756 1.00 26.61 60 LEU F O 1
ATOM 11052 N N . TYR F 1 48 ? 12.084 -30.671 31.657 1.00 25.19 61 TYR F N 1
ATOM 11053 C CA . TYR F 1 48 ? 10.900 -29.945 31.224 1.00 24.27 61 TYR F CA 1
ATOM 11054 C C . TYR F 1 48 ? 11.074 -28.506 31.677 1.00 25.58 61 TYR F C 1
ATOM 11055 O O . TYR F 1 48 ? 11.338 -28.246 32.845 1.00 25.26 61 TYR F O 1
ATOM 11064 N N . LEU F 1 49 ? 10.995 -27.584 30.722 1.00 26.90 62 LEU F N 1
ATOM 11065 C CA . LEU F 1 49 ? 11.322 -26.183 30.961 1.00 26.41 62 LEU F CA 1
ATOM 11066 C C . LEU F 1 49 ? 10.139 -25.313 30.540 1.00 28.15 62 LEU F C 1
ATOM 11067 O O . LEU F 1 49 ? 9.910 -25.078 29.348 1.00 25.01 62 LEU F O 1
ATOM 11072 N N . LEU F 1 50 ? 9.400 -24.839 31.539 1.00 26.77 63 LEU F N 1
ATOM 11073 C CA . LEU F 1 50 ? 8.086 -24.229 31.346 1.00 27.34 63 LEU F CA 1
ATOM 11074 C C . LEU F 1 50 ? 8.115 -22.710 31.177 1.00 26.92 63 LEU F C 1
ATOM 11075 O O . LEU F 1 50 ? 8.906 -22.014 31.819 1.00 27.21 63 LEU F O 1
ATOM 11080 N N . HIS F 1 51 ? 7.230 -22.186 30.335 1.00 26.60 64 HIS F N 1
ATOM 11081 C CA . HIS F 1 51 ? 7.189 -20.743 30.103 1.00 27.55 64 HIS F CA 1
ATOM 11082 C C . HIS F 1 51 ? 6.170 -20.062 31.019 1.00 26.59 64 HIS F C 1
ATOM 11083 O O . HIS F 1 51 ? 5.433 -20.728 31.749 1.00 26.92 64 HIS F O 1
ATOM 11090 N N . GLY F 1 52 ? 6.135 -18.733 30.984 1.00 28.07 65 GLY F N 1
ATOM 11091 C CA . GLY F 1 52 ? 5.220 -17.977 31.819 1.00 29.15 65 GLY F CA 1
ATOM 11092 C C . GLY F 1 52 ? 3.930 -17.598 31.107 1.00 33.02 65 GLY F C 1
ATOM 11093 O O . GLY F 1 52 ? 3.713 -17.937 29.939 1.00 31.20 65 GLY F O 1
ATOM 11094 N N . MET F 1 53 ? 3.066 -16.893 31.824 1.00 34.66 66 MET F N 1
ATOM 11095 C CA . MET F 1 53 ? 1.796 -16.426 31.279 1.00 36.82 66 MET F CA 1
ATOM 11096 C C . MET F 1 53 ? 2.010 -15.498 30.084 1.00 37.00 66 MET F C 1
ATOM 11097 O O . MET F 1 53 ? 2.973 -14.743 30.062 1.00 34.49 66 MET F O 1
ATOM 11102 N N . TRP F 1 54 ? 1.104 -15.574 29.104 1.00 37.77 67 TRP F N 1
ATOM 11103 C CA . TRP F 1 54 ? 1.155 -14.796 27.859 1.00 36.66 67 TRP F CA 1
ATOM 11104 C C . TRP F 1 54 ? 2.094 -15.421 26.833 1.00 40.10 67 TRP F C 1
ATOM 11105 O O . TRP F 1 54 ? 1.898 -15.258 25.630 1.00 40.72 67 TRP F O 1
ATOM 11116 N N . GLU F 1 55 ? 3.103 -16.147 27.302 1.00 34.77 68 GLU F N 1
ATOM 11117 C CA . GLU F 1 55 ? 4.099 -16.718 26.399 1.00 32.65 68 GLU F CA 1
ATOM 11118 C C . GLU F 1 55 ? 3.619 -18.030 25.793 1.00 32.15 68 GLU F C 1
ATOM 11119 O O . GLU F 1 55 ? 2.605 -18.585 26.215 1.00 31.80 68 GLU F O 1
ATOM 11125 N N . THR F 1 56 ? 4.358 -18.510 24.799 1.00 29.42 69 THR F N 1
ATOM 11126 C CA . THR F 1 56 ? 4.102 -19.805 24.181 1.00 32.37 69 THR F CA 1
ATOM 11127 C C . THR F 1 56 ? 5.411 -20.571 24.089 1.00 30.83 69 THR F C 1
ATOM 11128 O O . THR F 1 56 ? 6.461 -20.049 24.445 1.00 32.89 69 THR F O 1
ATOM 11132 N N . ASN F 1 57 ? 5.347 -21.788 23.572 1.00 28.64 70 ASN F N 1
ATOM 11133 C CA . ASN F 1 57 ? 6.462 -22.725 23.635 1.00 29.16 70 ASN F CA 1
ATOM 11134 C C . ASN F 1 57 ? 7.835 -22.260 23.105 1.00 28.28 70 ASN F C 1
ATOM 11135 O O . ASN F 1 57 ? 8.855 -22.679 23.639 1.00 28.54 70 ASN F O 1
ATOM 11140 N N . PRO F 1 58 ? 7.883 -21.410 22.058 1.00 28.28 71 PRO F N 1
ATOM 11141 C CA . PRO F 1 58 ? 9.231 -21.149 21.527 1.00 26.54 71 PRO F CA 1
ATOM 11142 C C . PRO F 1 58 ? 10.072 -20.110 22.295 1.00 29.72 71 PRO F C 1
ATOM 11143 O O . PRO F 1 58 ? 11.239 -19.911 21.945 1.00 28.19 71 PRO F O 1
ATOM 11147 N N . VAL F 1 59 ? 9.521 -19.491 23.335 1.00 27.74 72 VAL F N 1
ATOM 11148 C CA . VAL F 1 59 ? 10.200 -18.367 23.976 1.00 31.41 72 VAL F CA 1
ATOM 11149 C C . VAL F 1 59 ? 11.527 -18.768 24.660 1.00 27.58 72 VAL F C 1
ATOM 11150 O O . VAL F 1 59 ? 12.471 -17.973 24.681 1.00 28.26 72 VAL F O 1
ATOM 11154 N N . TRP F 1 60 ? 11.623 -19.990 25.185 1.00 23.61 73 TRP F N 1
ATOM 11155 C CA . TRP F 1 60 ? 12.868 -20.421 25.831 1.00 24.95 73 TRP F CA 1
ATOM 11156 C C . TRP F 1 60 ? 14.028 -20.576 24.837 1.00 28.46 73 TRP F C 1
ATOM 11157 O O . TRP F 1 60 ? 15.165 -20.228 25.158 1.00 25.42 73 TRP F O 1
ATOM 11168 N N . ALA F 1 61 ? 13.760 -21.101 23.641 1.00 24.75 74 ALA F N 1
ATOM 11169 C CA . ALA F 1 61 ? 14.798 -21.164 22.613 1.00 24.54 74 ALA F CA 1
ATOM 11170 C C . ALA F 1 61 ? 15.137 -19.771 22.073 1.00 24.83 74 ALA F C 1
ATOM 11171 O O . ALA F 1 61 ? 16.299 -19.460 21.840 1.00 24.88 74 ALA F O 1
ATOM 11173 N N . GLU F 1 62 ? 14.122 -18.934 21.875 1.00 25.18 75 GLU F N 1
ATOM 11174 C CA . GLU F 1 62 ? 14.308 -17.676 21.159 1.00 26.26 75 GLU F CA 1
ATOM 11175 C C . GLU F 1 62 ? 14.861 -16.538 22.023 1.00 29.76 75 GLU F C 1
ATOM 11176 O O . GLU F 1 62 ? 15.714 -15.779 21.568 1.00 26.75 75 GLU F O 1
ATOM 11182 N N . ARG F 1 63 ? 14.376 -16.415 23.258 1.00 27.37 76 ARG F N 1
ATOM 11183 C CA . ARG F 1 63 ? 14.837 -15.355 24.154 1.00 26.02 76 ARG F CA 1
ATOM 11184 C C . ARG F 1 63 ? 15.727 -15.901 25.278 1.00 25.32 76 ARG F C 1
ATOM 11185 O O . ARG F 1 63 ? 16.576 -15.187 25.804 1.00 25.42 76 ARG F O 1
ATOM 11193 N N . GLY F 1 64 ? 15.520 -17.160 25.647 1.00 26.73 77 GLY F N 1
ATOM 11194 C CA . GLY F 1 64 ? 16.327 -17.805 26.670 1.00 26.40 77 GLY F CA 1
ATOM 11195 C C . GLY F 1 64 ? 17.629 -18.318 26.100 1.00 24.98 77 GLY F C 1
ATOM 11196 O O . GLY F 1 64 ? 18.554 -18.643 26.841 1.00 23.06 77 GLY F O 1
ATOM 11197 N N . HIS F 1 65 ? 17.697 -18.387 24.771 1.00 23.93 78 HIS F N 1
ATOM 11198 C CA . HIS F 1 65 ? 18.877 -18.883 24.057 1.00 23.36 78 HIS F CA 1
ATOM 11199 C C . HIS F 1 65 ? 19.366 -20.230 24.587 1.00 22.76 78 HIS F C 1
ATOM 11200 O O . HIS F 1 65 ? 20.567 -20.455 24.729 1.00 22.63 78 HIS F O 1
ATOM 11207 N N . VAL F 1 66 ? 18.424 -21.132 24.839 1.00 22.77 79 VAL F N 1
ATOM 11208 C CA . VAL F 1 66 ? 18.716 -22.434 25.431 1.00 20.03 79 VAL F CA 1
ATOM 11209 C C . VAL F 1 66 ? 19.795 -23.221 24.698 1.00 23.93 79 VAL F C 1
ATOM 11210 O O . VAL F 1 66 ? 20.656 -23.824 25.344 1.00 22.13 79 VAL F O 1
ATOM 11214 N N . LYS F 1 67 ? 19.762 -23.231 23.363 1.00 20.54 80 LYS F N 1
ATOM 11215 C CA . LYS F 1 67 ? 20.778 -23.964 22.612 1.00 22.78 80 LYS F CA 1
ATOM 11216 C C . LYS F 1 67 ? 22.178 -23.380 22.828 1.00 21.88 80 LYS F C 1
ATOM 11217 O O . LYS F 1 67 ? 23.135 -24.124 22.976 1.00 21.58 80 LYS F O 1
ATOM 11223 N N . ASP F 1 68 ? 22.300 -22.054 22.799 1.00 20.95 81 ASP F N 1
ATOM 11224 C CA . ASP F 1 68 ? 23.608 -21.413 22.942 1.00 21.44 81 ASP F CA 1
ATOM 11225 C C . ASP F 1 68 ? 24.179 -21.666 24.343 1.00 21.98 81 ASP F C 1
ATOM 11226 O O . ASP F 1 68 ? 25.377 -21.891 24.498 1.00 20.50 81 ASP F O 1
ATOM 11231 N N . VAL F 1 69 ? 23.316 -21.632 25.352 1.00 20.46 82 VAL F N 1
ATOM 11232 C CA . VAL F 1 69 ? 23.747 -21.898 26.730 1.00 20.65 82 VAL F CA 1
ATOM 11233 C C . VAL F 1 69 ? 24.146 -23.357 26.912 1.00 23.32 82 VAL F C 1
ATOM 11234 O O . VAL F 1 69 ? 25.222 -23.651 27.456 1.00 22.36 82 VAL F O 1
ATOM 11238 N N . MET F 1 70 ? 23.315 -24.278 26.419 1.00 21.53 83 MET F N 1
ATOM 11239 C CA . MET F 1 70 ? 23.692 -25.686 26.412 1.00 20.63 83 MET F CA 1
ATOM 11240 C C . MET F 1 70 ? 24.999 -25.955 25.658 1.00 22.37 83 MET F C 1
ATOM 11241 O O . MET F 1 70 ? 25.844 -26.713 26.138 1.00 22.34 83 MET F O 1
ATOM 11246 N N . ASP F 1 71 ? 25.179 -25.350 24.484 1.00 21.64 84 ASP F N 1
ATOM 11247 C CA . ASP F 1 71 ? 26.412 -25.592 23.734 1.00 22.92 84 ASP F CA 1
ATOM 11248 C C . ASP F 1 71 ? 27.644 -25.198 24.574 1.00 24.01 84 ASP F C 1
ATOM 11249 O O . ASP F 1 71 ? 28.656 -25.907 24.585 1.00 21.73 84 ASP F O 1
ATOM 11254 N N . ARG F 1 72 ? 27.533 -24.093 25.310 1.00 21.29 85 ARG F N 1
ATOM 11255 C CA . ARG F 1 72 ? 28.589 -23.685 26.226 1.00 21.68 85 ARG F CA 1
ATOM 11256 C C . ARG F 1 72 ? 28.802 -24.710 27.345 1.00 18.68 85 ARG F C 1
ATOM 11257 O O . ARG F 1 72 ? 29.908 -25.210 27.535 1.00 18.72 85 ARG F O 1
ATOM 11265 N N . LEU F 1 73 ? 27.750 -25.021 28.093 1.00 18.28 86 LEU F N 1
ATOM 11266 C CA . LEU F 1 73 ? 27.927 -25.798 29.317 1.00 19.72 86 LEU F CA 1
ATOM 11267 C C . LEU F 1 73 ? 28.210 -27.271 29.024 1.00 24.13 86 LEU F C 1
ATOM 11268 O O . LEU F 1 73 ? 28.868 -27.943 29.819 1.00 22.53 86 LEU F O 1
ATOM 11273 N N . VAL F 1 74 ? 27.740 -27.774 27.879 1.00 20.95 87 VAL F N 1
ATOM 11274 C CA . VAL F 1 74 ? 28.070 -29.142 27.498 1.00 21.73 87 VAL F CA 1
ATOM 11275 C C . VAL F 1 74 ? 29.557 -29.231 27.161 1.00 22.80 87 VAL F C 1
ATOM 11276 O O . VAL F 1 74 ? 30.230 -30.165 27.584 1.00 21.82 87 VAL F O 1
ATOM 11280 N N . ALA F 1 75 ? 30.077 -28.235 26.442 1.00 21.23 88 ALA F N 1
ATOM 11281 C CA . ALA F 1 75 ? 31.489 -28.218 26.065 1.00 21.77 88 ALA F CA 1
ATOM 11282 C C . ALA F 1 75 ? 32.422 -28.172 27.272 1.00 24.24 88 ALA F C 1
ATOM 11283 O O . ALA F 1 75 ? 33.512 -28.726 27.228 1.00 25.73 88 ALA F O 1
ATOM 11285 N N . SER F 1 76 ? 32.006 -27.500 28.342 1.00 21.90 89 SER F N 1
ATOM 11286 C CA . SER F 1 76 ? 32.865 -27.360 29.517 1.00 21.40 89 SER F CA 1
ATOM 11287 C C . SER F 1 76 ? 32.652 -28.494 30.502 1.00 26.44 89 SER F C 1
ATOM 11288 O O . SER F 1 76 ? 33.369 -28.600 31.498 1.00 24.90 89 SER F O 1
ATOM 11291 N N . GLY F 1 77 ? 31.645 -29.324 30.240 1.00 23.01 90 GLY F N 1
ATOM 11292 C CA . GLY F 1 77 ? 31.304 -30.399 31.156 1.00 24.52 90 GLY F CA 1
ATOM 11293 C C . GLY F 1 77 ? 30.383 -29.992 32.305 1.00 23.95 90 GLY F C 1
ATOM 11294 O O . GLY F 1 77 ? 29.984 -30.839 33.091 1.00 27.29 90 GLY F O 1
ATOM 11295 N N . GLU F 1 78 ? 30.003 -28.720 32.396 1.00 21.01 91 GLU F N 1
ATOM 11296 C CA . GLU F 1 78 ? 29.163 -28.280 33.514 1.00 24.41 91 GLU F CA 1
ATOM 11297 C C . GLU F 1 78 ? 27.714 -28.752 33.393 1.00 22.82 91 GLU F C 1
ATOM 11298 O O . GLU F 1 78 ? 27.023 -28.872 34.399 1.00 23.38 91 GLU F O 1
ATOM 11304 N N . ALA F 1 79 ? 27.249 -28.996 32.169 1.00 21.08 92 ALA F N 1
ATOM 11305 C CA . ALA F 1 79 ? 25.963 -29.675 31.966 1.00 22.00 92 ALA F CA 1
ATOM 11306 C C . ALA F 1 79 ? 26.160 -30.938 31.146 1.00 22.01 92 ALA F C 1
ATOM 11307 O O . ALA F 1 79 ? 27.081 -31.020 30.332 1.00 23.98 92 ALA F O 1
ATOM 11309 N N . CYS F 1 80 ? 25.312 -31.936 31.365 1.00 19.56 93 CYS F N 1
ATOM 11310 C CA . CYS F 1 80 ? 25.352 -33.121 30.525 1.00 22.67 93 CYS F CA 1
ATOM 11311 C C . CYS F 1 80 ? 24.423 -32.892 29.342 1.00 24.86 93 CYS F C 1
ATOM 11312 O O . CYS F 1 80 ? 23.585 -31.995 29.372 1.00 24.59 93 CYS F O 1
ATOM 11315 N N . GLU F 1 81 ? 24.569 -33.696 28.299 1.00 24.85 94 GLU F N 1
ATOM 11316 C CA . GLU F 1 81 ? 23.591 -33.671 27.221 1.00 26.99 94 GLU F CA 1
ATOM 11317 C C . GLU F 1 81 ? 22.243 -34.125 27.744 1.00 25.43 94 GLU F C 1
ATOM 11318 O O . GLU F 1 81 ? 22.144 -35.142 28.409 1.00 25.45 94 GLU F O 1
ATOM 11324 N N . MET F 1 82 ? 21.212 -33.337 27.483 1.00 27.51 95 MET F N 1
ATOM 11325 C CA . MET F 1 82 ? 19.872 -33.696 27.907 1.00 23.95 95 MET F CA 1
ATOM 11326 C C . MET F 1 82 ? 18.871 -33.219 26.858 1.00 27.40 95 MET F C 1
ATOM 11327 O O . MET F 1 82 ? 19.161 -32.303 26.087 1.00 24.90 95 MET F O 1
ATOM 11332 N N . ILE F 1 83 ? 17.706 -33.856 26.819 1.00 26.59 96 ILE F N 1
ATOM 11333 C CA . ILE F 1 83 ? 16.575 -33.304 26.081 1.00 26.78 96 ILE F CA 1
ATOM 11334 C C . ILE F 1 83 ? 15.962 -32.183 26.898 1.00 27.55 96 ILE F C 1
ATOM 11335 O O . ILE F 1 83 ? 15.779 -32.318 28.113 1.00 26.41 96 ILE F O 1
ATOM 11340 N N . ILE F 1 84 ? 15.640 -31.074 26.244 1.00 23.76 97 ILE F N 1
ATOM 11341 C CA . ILE F 1 84 ? 14.926 -30.012 26.918 1.00 26.28 97 ILE F CA 1
ATOM 11342 C C . ILE F 1 84 ? 13.662 -29.703 26.145 1.00 27.40 97 ILE F C 1
ATOM 11343 O O . ILE F 1 84 ? 13.703 -29.538 24.925 1.00 29.95 97 ILE F O 1
ATOM 11348 N N . VAL F 1 85 ? 12.535 -29.620 26.841 1.00 27.00 98 VAL F N 1
ATOM 11349 C CA . VAL F 1 85 ? 11.276 -29.444 26.127 1.00 29.85 98 VAL F CA 1
ATOM 11350 C C . VAL F 1 85 ? 10.346 -28.445 26.799 1.00 29.53 98 VAL F C 1
ATOM 11351 O O . VAL F 1 85 ? 10.196 -28.416 28.016 1.00 30.56 98 VAL F O 1
ATOM 11355 N N . THR F 1 86 ? 9.730 -27.613 25.973 1.00 28.42 99 THR F N 1
ATOM 11356 C CA . THR F 1 86 ? 8.787 -26.603 26.422 1.00 27.32 99 THR F CA 1
ATOM 11357 C C . THR F 1 86 ? 7.468 -26.807 25.676 1.00 30.13 99 THR F C 1
ATOM 11358 O O . THR F 1 86 ? 7.408 -26.635 24.458 1.00 29.63 99 THR F O 1
ATOM 11362 N N . PRO F 1 87 ? 6.420 -27.219 26.393 1.00 28.11 100 PRO F N 1
ATOM 11363 C CA . PRO F 1 87 ? 5.106 -27.326 25.764 1.00 30.16 100 PRO F CA 1
ATOM 11364 C C . PRO F 1 87 ? 4.398 -25.980 25.765 1.00 30.73 100 PRO F C 1
ATOM 11365 O O . PRO F 1 87 ? 4.687 -25.132 26.606 1.00 32.03 100 PRO F O 1
ATOM 11369 N N . ASN F 1 88 ? 3.489 -25.774 24.821 1.00 33.73 101 ASN F N 1
ATOM 11370 C CA . ASN F 1 88 ? 2.676 -24.570 24.843 1.00 31.86 101 ASN F CA 1
ATOM 11371 C C . ASN F 1 88 ? 1.622 -24.693 25.928 1.00 32.67 101 ASN F C 1
ATOM 11372 O O . ASN F 1 88 ? 0.846 -25.647 25.941 1.00 36.21 101 ASN F O 1
ATOM 11377 N N . ALA F 1 89 ? 1.601 -23.729 26.841 1.00 32.45 102 ALA F N 1
ATOM 11378 C CA . ALA F 1 89 ? 0.598 -23.688 27.892 1.00 32.98 102 ALA F CA 1
ATOM 11379 C C . ALA F 1 89 ? 0.069 -22.273 28.046 1.00 33.97 102 ALA F C 1
ATOM 11380 O O . ALA F 1 89 ? -0.389 -21.885 29.124 1.00 34.00 102 ALA F O 1
ATOM 11382 N N . GLY F 1 90 ? 0.132 -21.498 26.965 1.00 34.89 103 GLY F N 1
ATOM 11383 C CA . GLY F 1 90 ? -0.233 -20.099 27.040 1.00 31.90 103 GLY F CA 1
ATOM 11384 C C . GLY F 1 90 ? -0.662 -19.460 25.737 1.00 35.27 103 GLY F C 1
ATOM 11385 O O . GLY F 1 90 ? -1.351 -20.066 24.917 1.00 36.19 103 GLY F O 1
ATOM 11386 N N . GLY F 1 91 ? -0.238 -18.214 25.559 1.00 38.88 104 GLY F N 1
ATOM 11387 C CA . GLY F 1 91 ? -0.734 -17.363 24.501 1.00 38.73 104 GLY F CA 1
ATOM 11388 C C . GLY F 1 91 ? -1.493 -16.203 25.114 1.00 40.73 104 GLY F C 1
ATOM 11389 O O . GLY F 1 91 ? -1.459 -15.995 26.332 1.00 39.79 104 GLY F O 1
ATOM 11390 N N . ASN F 1 92 ? -2.175 -15.440 24.269 1.00 40.10 105 ASN F N 1
ATOM 11391 C CA . ASN F 1 92 ? -3.010 -14.339 24.726 1.00 42.51 105 ASN F CA 1
ATOM 11392 C C . ASN F 1 92 ? -4.016 -14.815 25.768 1.00 44.29 105 ASN F C 1
ATOM 11393 O O . ASN F 1 92 ? -4.873 -15.646 25.466 1.00 44.46 105 ASN F O 1
ATOM 11398 N N . ILE F 1 93 ? -3.914 -14.296 26.990 1.00 43.36 106 ILE F N 1
ATOM 11399 C CA . ILE F 1 93 ? -4.734 -14.802 28.092 1.00 45.30 106 ILE F CA 1
ATOM 11400 C C . ILE F 1 93 ? -6.224 -14.563 27.876 1.00 48.62 106 ILE F C 1
ATOM 11401 O O . ILE F 1 93 ? -7.056 -15.240 28.477 1.00 45.69 106 ILE F O 1
ATOM 11406 N N . HIS F 1 94 ? -6.559 -13.591 27.031 1.00 49.45 107 HIS F N 1
ATOM 11407 C CA . HIS F 1 94 ? -7.956 -13.317 26.711 1.00 48.08 107 HIS F CA 1
ATOM 11408 C C . HIS F 1 94 ? -8.520 -14.332 25.703 1.00 47.32 107 HIS F C 1
ATOM 11409 O O . HIS F 1 94 ? -9.722 -14.574 25.665 1.00 48.16 107 HIS F O 1
ATOM 11416 N N . LEU F 1 95 ? -7.655 -14.928 24.890 1.00 46.80 108 LEU F N 1
ATOM 11417 C CA . LEU F 1 95 ? -8.119 -15.822 23.831 1.00 44.81 108 LEU F CA 1
ATOM 11418 C C . LEU F 1 95 ? -7.679 -17.270 24.022 1.00 48.31 108 LEU F C 1
ATOM 11419 O O . LEU F 1 95 ? -8.335 -18.187 23.532 1.00 44.82 108 LEU F O 1
ATOM 11424 N N . GLU F 1 96 ? -6.568 -17.474 24.723 1.00 43.41 109 GLU F N 1
ATOM 11425 C CA . GLU F 1 96 ? -5.970 -18.805 24.822 1.00 43.45 109 GLU F CA 1
ATOM 11426 C C . GLU F 1 96 ? -5.835 -19.253 26.271 1.00 40.42 109 GLU F C 1
ATOM 11427 O O . GLU F 1 96 ? -5.587 -18.440 27.158 1.00 41.37 109 GLU F O 1
ATOM 11433 N N . TRP F 1 97 ? -5.999 -20.549 26.504 1.00 42.90 110 TRP F N 1
ATOM 11434 C CA . TRP F 1 97 ? -5.857 -21.111 27.842 1.00 43.27 110 TRP F CA 1
ATOM 11435 C C . TRP F 1 97 ? -4.425 -21.034 28.358 1.00 37.43 110 TRP F C 1
ATOM 11436 O O . TRP F 1 97 ? -3.503 -21.545 27.721 1.00 38.64 110 TRP F O 1
ATOM 11447 N N . ASN F 1 98 ? -4.260 -20.404 29.519 1.00 40.57 111 ASN F N 1
ATOM 11448 C CA . ASN F 1 98 ? -2.980 -20.334 30.222 1.00 36.82 111 ASN F CA 1
ATOM 11449 C C . ASN F 1 98 ? -3.011 -21.150 31.508 1.00 35.14 111 ASN F C 1
ATOM 11450 O O . ASN F 1 98 ? -3.934 -21.008 32.304 1.00 39.36 111 ASN F O 1
ATOM 11455 N N . GLY F 1 99 ? -2.013 -22.000 31.724 1.00 34.68 112 GLY F N 1
ATOM 11456 C CA . GLY F 1 99 ? -1.937 -22.733 32.978 1.00 31.83 112 GLY F CA 1
ATOM 11457 C C . GLY F 1 99 ? -1.474 -24.164 32.829 1.00 31.29 112 GLY F C 1
ATOM 11458 O O . GLY F 1 99 ? -1.486 -24.711 31.726 1.00 35.13 112 GLY F O 1
ATOM 11459 N N . TYR F 1 100 ? -1.093 -24.781 33.946 1.00 31.14 113 TYR F N 1
ATOM 11460 C CA . TYR F 1 100 ? -0.494 -26.113 33.925 1.00 31.64 113 TYR F CA 1
ATOM 11461 C C . TYR F 1 100 ? -1.314 -27.158 34.681 1.00 34.38 113 TYR F C 1
ATOM 11462 O O . TYR F 1 100 ? -1.036 -28.354 34.587 1.00 33.45 113 TYR F O 1
ATOM 11471 N N . PHE F 1 101 ? -2.321 -26.709 35.424 1.00 33.10 114 PHE F N 1
ATOM 11472 C CA . PHE F 1 101 ? -3.139 -27.618 36.224 1.00 36.93 114 PHE F CA 1
ATOM 11473 C C . PHE F 1 101 ? -4.452 -27.964 35.509 1.00 38.36 114 PHE F C 1
ATOM 11474 O O . PHE F 1 101 ? -4.844 -27.283 34.557 1.00 35.35 114 PHE F O 1
ATOM 11482 N N . ASP F 1 102 ? -5.123 -29.025 35.955 1.00 37.96 115 ASP F N 1
ATOM 11483 C CA . ASP F 1 102 ? -6.436 -29.368 35.403 1.00 39.33 115 ASP F CA 1
ATOM 11484 C C . ASP F 1 102 ? -7.477 -28.330 35.810 1.00 40.22 115 ASP F C 1
ATOM 11485 O O . ASP F 1 102 ? -7.728 -28.112 36.988 1.00 38.56 115 ASP F O 1
ATOM 11490 N N . MET F 1 103 ? -8.070 -27.683 34.817 1.00 41.98 116 MET F N 1
ATOM 11491 C CA . MET F 1 103 ? -9.052 -26.636 35.057 1.00 45.48 116 MET F CA 1
ATOM 11492 C C . MET F 1 103 ? -10.367 -27.009 34.376 1.00 47.31 116 MET F C 1
ATOM 11493 O O . MET F 1 103 ? -10.375 -27.785 33.415 1.00 45.87 116 MET F O 1
ATOM 11498 N N . PRO F 1 104 ? -11.485 -26.468 34.882 1.00 46.70 117 PRO F N 1
ATOM 11499 C CA . PRO F 1 104 ? -12.804 -26.662 34.269 1.00 48.05 117 PRO F CA 1
ATOM 11500 C C . PRO F 1 104 ? -12.810 -26.277 32.801 1.00 47.73 117 PRO F C 1
ATOM 11501 O O . PRO F 1 104 ? -12.770 -25.093 32.484 1.00 52.07 117 PRO F O 1
ATOM 11505 N N . GLY F 1 105 ? -12.840 -27.272 31.920 1.00 48.60 118 GLY F N 1
ATOM 11506 C CA . GLY F 1 105 ? -12.835 -27.030 30.488 1.00 47.95 118 GLY F CA 1
ATOM 11507 C C . GLY F 1 105 ? -11.478 -27.195 29.819 1.00 53.49 118 GLY F C 1
ATOM 11508 O O . GLY F 1 105 ? -11.374 -27.117 28.591 1.00 47.81 118 GLY F O 1
ATOM 11509 N N . TRP F 1 106 ? -10.440 -27.435 30.619 1.00 49.80 119 TRP F N 1
ATOM 11510 C CA . TRP F 1 106 ? -9.068 -27.490 30.113 1.00 42.79 119 TRP F CA 1
ATOM 11511 C C . TRP F 1 106 ? -8.185 -28.309 31.042 1.00 43.78 119 TRP F C 1
ATOM 11512 O O . TRP F 1 106 ? -7.588 -27.764 31.977 1.00 46.25 119 TRP F O 1
ATOM 11523 N N . LYS F 1 107 ? -8.100 -29.611 30.792 1.00 44.19 120 LYS F N 1
ATOM 11524 C CA . LYS F 1 107 ? -7.383 -30.508 31.691 1.00 39.31 120 LYS F CA 1
ATOM 11525 C C . LYS F 1 1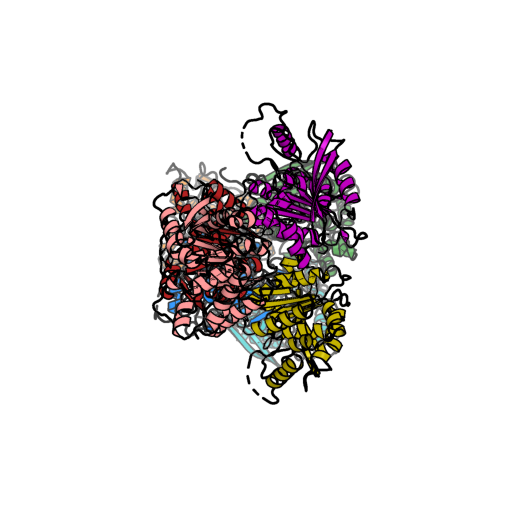07 ? -5.926 -30.673 31.265 1.00 39.25 120 LYS F C 1
ATOM 11526 O O . LYS F 1 107 ? -5.504 -31.742 30.803 1.00 39.95 120 LYS F O 1
ATOM 11532 N N . TYR F 1 108 ? -5.155 -29.607 31.461 1.00 42.23 121 TYR F N 1
ATOM 11533 C CA . TYR F 1 108 ? -3.797 -29.536 30.935 1.00 39.40 121 TYR F CA 1
ATOM 11534 C C . TYR F 1 108 ? -2.862 -30.521 31.620 1.00 34.59 121 TYR F C 1
ATOM 11535 O O . TYR F 1 108 ? -2.051 -31.165 30.959 1.00 34.27 121 TYR F O 1
ATOM 11544 N N . GLU F 1 109 ? -2.970 -30.643 32.940 1.00 35.25 122 GLU F N 1
ATOM 11545 C CA . GLU F 1 109 ? -2.093 -31.560 33.663 1.00 37.34 122 GLU F CA 1
ATOM 11546 C C . GLU F 1 109 ? -2.331 -32.994 33.191 1.00 36.25 122 GLU F C 1
ATOM 11547 O O . GLU F 1 109 ? -1.380 -33.752 32.964 1.00 34.97 122 GLU F O 1
ATOM 11553 N N . THR F 1 110 ? -3.598 -33.359 33.015 1.00 37.85 123 THR F N 1
ATOM 11554 C CA . THR F 1 110 ? -3.925 -34.679 32.482 1.00 35.36 123 THR F CA 1
ATOM 11555 C C . THR F 1 110 ? -3.323 -34.843 31.092 1.00 37.17 123 THR F C 1
ATOM 11556 O O . THR F 1 110 ? -2.778 -35.901 30.758 1.00 38.58 123 THR F O 1
ATOM 11560 N N . PHE F 1 111 ? -3.412 -33.795 30.280 1.00 35.67 124 PHE F N 1
ATOM 11561 C CA . PHE F 1 111 ? -2.723 -33.798 28.997 1.00 35.31 124 PHE F CA 1
ATOM 11562 C C . PHE F 1 111 ? -1.234 -34.078 29.196 1.00 35.33 124 PHE F C 1
ATOM 11563 O O . PHE F 1 111 ? -0.664 -34.930 28.518 1.00 37.14 124 PHE F O 1
ATOM 11571 N N . PHE F 1 112 ? -0.616 -33.374 30.146 1.00 38.65 125 PHE F N 1
ATOM 11572 C CA . PHE F 1 112 ? 0.832 -33.465 30.365 1.00 34.02 125 PHE F CA 1
ATOM 11573 C C . PHE F 1 112 ? 1.307 -34.876 30.705 1.00 30.20 125 PHE F C 1
ATOM 11574 O O . PHE F 1 112 ? 2.238 -35.386 30.089 1.00 34.18 125 PHE F O 1
ATOM 11582 N N . TYR F 1 113 ? 0.677 -35.510 31.689 1.00 34.55 126 TYR F N 1
ATOM 11583 C CA . TYR F 1 113 ? 1.168 -36.796 32.156 1.00 34.44 126 TYR F CA 1
ATOM 11584 C C . TYR F 1 113 ? 0.665 -37.981 31.329 1.00 39.81 126 TYR F C 1
ATOM 11585 O O . TYR F 1 113 ? 1.398 -38.954 31.169 1.00 41.42 126 TYR F O 1
ATOM 11594 N N . THR F 1 114 ? -0.543 -37.906 30.770 1.00 37.02 127 THR F N 1
ATOM 11595 C CA . THR F 1 114 ? -1.078 -39.070 30.044 1.00 36.76 127 THR F CA 1
ATOM 11596 C C . THR F 1 114 ? -0.786 -39.046 28.548 1.00 37.48 127 THR F C 1
ATOM 11597 O O . THR F 1 114 ? -0.730 -40.096 27.909 1.00 39.14 127 THR F O 1
ATOM 11601 N N . GLU F 1 115 ? -0.589 -37.857 27.986 1.00 37.79 128 GLU F N 1
ATOM 11602 C CA . GLU F 1 115 ? -0.345 -37.748 26.555 1.00 37.56 128 GLU F CA 1
ATOM 11603 C C . GLU F 1 115 ? 1.043 -37.198 26.233 1.00 39.04 128 GLU F C 1
ATOM 11604 O O . GLU F 1 115 ? 1.818 -37.834 25.522 1.00 37.78 128 GLU F O 1
ATOM 11610 N N . PHE F 1 116 ? 1.357 -36.018 26.761 1.00 36.86 129 PHE F N 1
ATOM 11611 C CA . PHE F 1 116 ? 2.568 -35.309 26.351 1.00 35.17 129 PHE F CA 1
ATOM 11612 C C . PHE F 1 116 ? 3.854 -36.041 26.742 1.00 34.18 129 PHE F C 1
ATOM 11613 O O . PHE F 1 116 ? 4.688 -36.354 25.889 1.00 33.85 129 PHE F O 1
ATOM 11621 N N . LEU F 1 117 ? 4.006 -36.310 28.032 1.00 33.50 130 LEU F N 1
ATOM 11622 C CA . LEU F 1 117 ? 5.241 -36.876 28.553 1.00 29.48 130 LEU F CA 1
ATOM 11623 C C . LEU F 1 117 ? 5.582 -38.206 27.887 1.00 36.61 130 LEU F C 1
ATOM 11624 O O . LEU F 1 117 ? 6.703 -38.379 27.388 1.00 34.11 130 LEU F O 1
ATOM 11629 N N . PRO F 1 118 ? 4.617 -39.149 27.854 1.00 36.83 131 PRO F N 1
ATOM 11630 C CA . PRO F 1 118 ? 4.889 -40.439 27.210 1.00 32.15 131 PRO F CA 1
ATOM 11631 C C . PRO F 1 118 ? 5.308 -40.273 25.754 1.00 32.58 131 PRO F C 1
ATOM 11632 O O . PRO F 1 118 ? 6.242 -40.936 25.306 1.00 34.02 131 PRO F O 1
ATOM 11636 N N . TYR F 1 119 ? 4.640 -39.378 25.033 1.00 32.14 132 TYR F N 1
ATOM 11637 C CA . TYR F 1 119 ? 4.946 -39.148 23.623 1.00 35.16 132 TYR F CA 1
ATOM 11638 C C . TYR F 1 119 ? 6.362 -38.614 23.439 1.00 33.46 132 TYR F C 1
ATOM 11639 O O . TYR F 1 119 ? 7.155 -39.162 22.671 1.00 32.82 132 TYR F O 1
ATOM 11648 N N . ILE F 1 120 ? 6.669 -37.539 24.158 1.00 33.70 133 ILE F N 1
ATOM 11649 C CA . ILE F 1 120 ? 7.994 -36.927 24.138 1.00 32.29 133 ILE F CA 1
ATOM 11650 C C . ILE F 1 120 ? 9.118 -37.903 24.487 1.00 30.97 133 ILE F C 1
ATOM 11651 O O . ILE F 1 120 ? 10.112 -37.982 23.778 1.00 30.11 133 ILE F O 1
ATOM 11656 N N . GLU F 1 121 ? 8.969 -38.637 25.585 1.00 30.26 134 GLU F N 1
ATOM 11657 C CA . GLU F 1 121 ? 10.077 -39.447 26.083 1.00 31.33 134 GLU F CA 1
ATOM 11658 C C . GLU F 1 121 ? 10.328 -40.664 25.192 1.00 35.03 134 GLU F C 1
ATOM 11659 O O . GLU F 1 121 ? 11.468 -41.117 25.047 1.00 34.77 134 GLU F O 1
ATOM 11665 N N . LYS F 1 122 ? 9.280 -41.170 24.555 1.00 34.06 135 LYS F N 1
ATOM 11666 C CA . LYS F 1 122 ? 9.483 -42.193 23.535 1.00 35.28 135 LYS F CA 1
ATOM 11667 C C . LYS F 1 122 ? 10.121 -41.586 22.283 1.00 32.57 135 LYS F C 1
ATOM 11668 O O . LYS F 1 122 ? 11.149 -42.070 21.799 1.00 35.06 135 LYS F O 1
ATOM 11674 N N . LYS F 1 123 ? 9.528 -40.514 21.764 1.00 33.14 136 LYS F N 1
ATOM 11675 C CA . LYS F 1 123 ? 9.998 -39.949 20.503 1.00 33.28 136 LYS F CA 1
ATOM 11676 C C . LYS F 1 123 ? 11.430 -39.426 20.558 1.00 34.17 136 LYS F C 1
ATOM 11677 O O . LYS F 1 123 ? 12.159 -39.552 19.583 1.00 30.34 136 LYS F O 1
ATOM 11683 N N . TYR F 1 124 ? 11.843 -38.839 21.681 1.00 33.22 137 TYR F N 1
ATOM 11684 C CA . TYR F 1 124 ? 13.166 -38.207 21.715 1.00 29.56 137 TYR F CA 1
ATOM 11685 C C . TYR F 1 124 ? 14.149 -38.922 22.633 1.00 35.92 137 TYR F C 1
ATOM 11686 O O . TYR F 1 124 ? 15.102 -38.310 23.137 1.00 31.86 137 TYR F O 1
ATOM 11695 N N . ARG F 1 125 ? 13.905 -40.218 22.845 1.00 29.27 138 ARG F N 1
ATOM 11696 C CA . ARG F 1 125 ? 14.882 -41.119 23.442 1.00 28.83 138 ARG F CA 1
ATOM 11697 C C . ARG F 1 125 ? 15.324 -40.680 24.842 1.00 30.60 138 ARG F C 1
ATOM 11698 O O . ARG F 1 125 ? 16.515 -40.646 25.157 1.00 28.84 138 ARG F O 1
ATOM 11706 N N . VAL F 1 126 ? 14.339 -40.355 25.670 1.00 30.06 139 VAL F N 1
ATOM 11707 C CA . VAL F 1 126 ? 14.567 -39.982 27.057 1.00 30.15 139 VAL F CA 1
ATOM 11708 C C . VAL F 1 126 ? 14.697 -41.263 27.876 1.00 36.92 139 VAL F C 1
ATOM 11709 O O . VAL F 1 126 ? 13.967 -42.232 27.640 1.00 35.21 139 VAL F O 1
ATOM 11713 N N . ILE F 1 127 ? 15.644 -41.282 28.812 1.00 30.78 140 ILE F N 1
ATOM 11714 C CA . ILE F 1 127 ? 15.961 -42.498 29.558 1.00 31.49 140 ILE F CA 1
ATOM 11715 C C . ILE F 1 127 ? 14.698 -43.068 30.208 1.00 35.73 140 ILE F C 1
ATOM 11716 O O . ILE F 1 127 ? 14.441 -44.270 30.127 1.00 33.98 140 ILE F O 1
ATOM 11721 N N . GLY F 1 128 ? 13.906 -42.202 30.837 1.00 32.77 141 GLY F N 1
ATOM 11722 C CA . GLY F 1 128 ? 12.560 -42.571 31.244 1.00 33.81 141 GLY F CA 1
ATOM 11723 C C . GLY F 1 128 ? 12.284 -42.796 32.719 1.00 33.82 141 GLY F C 1
ATOM 11724 O O . GLY F 1 128 ? 11.135 -43.037 33.099 1.00 33.69 141 GLY F O 1
ATOM 11725 N N . ASP F 1 129 ? 13.313 -42.730 33.560 1.00 33.36 142 ASP F N 1
ATOM 11726 C CA . ASP F 1 129 ? 13.084 -42.866 34.999 1.00 36.39 142 ASP F CA 1
ATOM 11727 C C . ASP F 1 129 ? 13.202 -41.526 35.729 1.00 36.11 142 ASP F C 1
ATOM 11728 O O . ASP F 1 129 ? 13.647 -40.515 35.170 1.00 33.04 142 ASP F O 1
ATOM 11733 N N . ARG F 1 130 ? 12.787 -41.549 36.985 1.00 32.71 143 ARG F N 1
ATOM 11734 C CA . ARG F 1 130 ? 12.778 -40.384 37.857 1.00 36.69 143 ARG F CA 1
ATOM 11735 C C . ARG F 1 130 ? 14.158 -39.747 38.059 1.00 34.52 143 ARG F C 1
ATOM 11736 O O . ARG F 1 130 ? 14.291 -38.520 38.169 1.00 31.81 143 ARG F O 1
ATOM 11744 N N . GLN F 1 131 ? 15.176 -40.597 38.107 1.00 32.66 144 GLN F N 1
ATOM 11745 C CA . GLN F 1 131 ? 16.549 -40.177 38.356 1.00 36.47 144 GLN F CA 1
ATOM 11746 C C . GLN F 1 131 ? 17.136 -39.378 37.191 1.00 32.03 144 GLN F C 1
ATOM 11747 O O . GLN F 1 131 ? 18.235 -38.830 37.294 1.00 27.15 144 GLN F O 1
ATOM 11753 N N . HIS F 1 132 ? 16.414 -39.330 36.078 1.00 27.84 145 HIS F N 1
ATOM 11754 C CA . HIS F 1 132 ? 16.894 -38.611 34.904 1.00 29.28 145 HIS F CA 1
ATOM 11755 C C . HIS F 1 132 ? 15.811 -37.716 34.355 1.00 28.03 145 HIS F C 1
ATOM 11756 O O . HIS F 1 132 ? 15.782 -37.424 33.158 1.00 25.95 145 HIS F O 1
ATOM 11763 N N . ARG F 1 133 ? 14.909 -37.296 35.230 1.00 25.19 146 ARG F N 1
ATOM 11764 C CA . ARG F 1 133 ? 13.866 -36.368 34.834 1.00 29.99 146 ARG F CA 1
ATOM 11765 C C . ARG F 1 133 ? 13.811 -35.187 35.798 1.00 28.99 146 ARG F C 1
ATOM 11766 O O . ARG F 1 133 ? 13.693 -35.371 37.001 1.00 29.94 146 ARG F O 1
ATOM 11774 N N . ALA F 1 134 ? 13.913 -33.970 35.272 1.00 27.61 147 ALA F N 1
ATOM 11775 C CA . ALA F 1 134 ? 13.826 -32.784 36.115 1.00 24.64 147 ALA F CA 1
ATOM 11776 C C . ALA F 1 134 ? 12.872 -31.769 35.505 1.00 27.78 147 ALA F C 1
ATOM 11777 O O . ALA F 1 134 ? 12.467 -31.898 34.349 1.00 27.01 147 ALA F O 1
ATOM 11779 N N . ILE F 1 135 ? 12.508 -30.756 36.279 1.00 25.20 148 ILE F N 1
ATOM 11780 C CA . ILE F 1 135 ? 11.577 -29.762 35.779 1.00 25.18 148 ILE F CA 1
ATOM 11781 C C . ILE F 1 135 ? 11.894 -28.370 36.324 1.00 24.98 148 ILE F C 1
ATOM 11782 O O . ILE F 1 135 ? 12.308 -28.202 37.482 1.00 27.23 148 ILE F O 1
ATOM 11787 N N . ALA F 1 136 ? 11.701 -27.368 35.475 1.00 24.98 149 ALA F N 1
ATOM 11788 C CA . ALA F 1 136 ? 11.961 -25.987 35.845 1.00 22.73 149 ALA F CA 1
ATOM 11789 C C . ALA F 1 136 ? 11.002 -25.081 35.100 1.00 24.95 149 ALA F C 1
ATOM 11790 O O . ALA F 1 136 ? 10.361 -25.515 34.145 1.00 27.19 149 ALA F O 1
ATOM 11792 N N . GLY F 1 137 ? 10.912 -23.822 35.508 1.00 26.67 150 GLY F N 1
ATOM 11793 C CA . GLY F 1 137 ? 10.027 -22.890 34.832 1.00 29.23 150 GLY F CA 1
ATOM 11794 C C . GLY F 1 137 ? 10.119 -21.490 35.390 1.00 26.12 150 GLY F C 1
ATOM 11795 O O . GLY F 1 137 ? 10.629 -21.299 36.494 1.00 25.66 150 GLY F O 1
ATOM 11796 N N . LEU F 1 138 ? 9.637 -20.511 34.627 1.00 25.32 151 LEU F N 1
ATOM 11797 C CA . LEU F 1 138 ? 9.600 -19.129 35.088 1.00 26.00 151 LEU F CA 1
ATOM 11798 C C . LEU F 1 138 ? 8.160 -18.663 35.307 1.00 26.07 151 LEU F C 1
ATOM 11799 O O . LEU F 1 138 ? 7.262 -19.039 34.557 1.00 24.18 151 LEU F O 1
ATOM 11804 N N . SER F 1 139 ? 7.959 -17.857 36.345 1.00 23.98 152 SER F N 1
ATOM 11805 C CA . SER F 1 139 ? 6.665 -17.239 36.639 1.00 27.52 152 SER F CA 1
ATOM 11806 C C . SER F 1 139 ? 5.568 -18.304 36.797 1.00 27.66 152 SER F C 1
ATOM 11807 O O . SER F 1 139 ? 5.703 -19.219 37.615 1.00 27.39 152 SER F O 1
ATOM 11810 N N . MET F 1 140 ? 4.498 -18.202 36.006 1.00 29.18 153 MET F N 1
ATOM 11811 C CA . MET F 1 140 ? 3.472 -19.252 35.953 1.00 29.67 153 MET F CA 1
ATOM 11812 C C . MET F 1 140 ? 4.092 -20.645 35.812 1.00 28.23 153 MET F C 1
ATOM 11813 O O . MET F 1 140 ? 3.619 -21.610 36.413 1.00 28.41 153 MET F O 1
ATOM 11818 N N . GLY F 1 141 ? 5.158 -20.749 35.024 1.00 25.63 154 GLY F N 1
ATOM 11819 C CA . GLY F 1 141 ? 5.811 -22.029 34.808 1.00 24.87 154 GLY F CA 1
ATOM 11820 C C . GLY F 1 141 ? 6.658 -22.470 35.992 1.00 27.58 154 GLY F C 1
ATOM 11821 O O . GLY F 1 141 ? 6.941 -23.656 36.153 1.00 27.34 154 GLY F O 1
ATOM 11822 N N . GLY F 1 142 ? 7.072 -21.513 36.819 1.00 26.65 155 GLY F N 1
ATOM 11823 C CA . GLY F 1 142 ? 7.809 -21.827 38.030 1.00 25.44 155 GLY F CA 1
ATOM 11824 C C . GLY F 1 142 ? 6.878 -22.393 39.080 1.00 26.29 155 GLY F C 1
ATOM 11825 O O . GLY F 1 142 ? 7.231 -23.319 39.807 1.00 25.28 155 GLY F O 1
ATOM 11826 N N . GLY F 1 143 ? 5.673 -21.841 39.149 1.00 28.37 156 GLY F N 1
ATOM 11827 C CA . GLY F 1 143 ? 4.647 -22.390 40.018 1.00 29.01 156 GLY F CA 1
ATOM 11828 C C . GLY F 1 143 ? 4.210 -23.756 39.520 1.00 30.76 156 GLY F C 1
ATOM 11829 O O . GLY F 1 143 ? 4.000 -24.684 40.304 1.00 31.31 156 GLY F O 1
ATOM 11830 N N . GLY F 1 144 ? 4.079 -23.884 38.203 1.00 29.59 157 GLY F N 1
ATOM 11831 C CA . GLY F 1 144 ? 3.736 -25.158 37.606 1.00 28.95 157 GLY F CA 1
ATOM 11832 C C . GLY F 1 144 ? 4.787 -26.218 37.876 1.00 29.72 157 GLY F C 1
ATOM 11833 O O . GLY F 1 144 ? 4.474 -27.349 38.264 1.00 29.92 157 GLY F O 1
ATOM 11834 N N . ALA F 1 145 ? 6.047 -25.861 37.672 1.00 28.25 158 ALA F N 1
ATOM 11835 C CA . ALA F 1 145 ? 7.134 -26.798 37.924 1.00 25.54 158 ALA F CA 1
ATOM 11836 C C . ALA F 1 145 ? 7.152 -27.221 39.394 1.00 24.90 158 ALA F C 1
ATOM 11837 O O . ALA F 1 145 ? 7.373 -28.387 39.707 1.00 28.09 158 ALA F O 1
ATOM 11839 N N . THR F 1 146 ? 6.931 -26.264 40.288 1.00 26.36 159 THR F N 1
ATOM 11840 C CA . THR F 1 146 ? 7.023 -26.525 41.723 1.00 29.36 159 THR F CA 1
ATOM 11841 C C . THR F 1 146 ? 5.909 -27.468 42.181 1.00 29.71 159 THR F C 1
ATOM 11842 O O . THR F 1 146 ? 6.159 -28.445 42.877 1.00 30.42 159 THR F O 1
ATOM 11846 N N . ASN F 1 147 ? 4.679 -27.178 41.778 1.00 32.10 160 ASN F N 1
ATOM 11847 C CA . ASN F 1 147 ? 3.549 -27.999 42.184 1.00 30.98 160 ASN F CA 1
ATOM 11848 C C . ASN F 1 147 ? 3.563 -29.370 41.501 1.00 30.34 160 ASN F C 1
ATOM 11849 O O . ASN F 1 147 ? 3.138 -30.353 42.097 1.00 31.49 160 ASN F O 1
ATOM 11854 N N . TYR F 1 148 ? 4.061 -29.447 40.268 1.00 30.99 161 TYR F N 1
ATOM 11855 C CA . TYR F 1 148 ? 4.251 -30.745 39.616 1.00 27.41 161 TYR F CA 1
ATOM 11856 C C . TYR F 1 148 ? 5.192 -31.604 40.437 1.00 30.61 161 TYR F C 1
ATOM 11857 O O . TYR F 1 148 ? 4.951 -32.797 40.634 1.00 30.19 161 TYR F O 1
ATOM 11866 N N . GLY F 1 149 ? 6.284 -30.994 40.890 1.00 28.54 162 GLY F N 1
ATOM 11867 C CA . GLY F 1 149 ? 7.268 -31.696 41.689 1.00 27.06 162 GLY F CA 1
ATOM 11868 C C . GLY F 1 149 ? 6.706 -32.069 43.044 1.00 29.10 162 GLY F C 1
ATOM 11869 O O . GLY F 1 149 ? 7.043 -33.111 43.597 1.00 28.89 162 GLY F O 1
ATOM 11870 N N . GLN F 1 150 ? 5.830 -31.227 43.576 1.00 27.18 163 GLN F N 1
ATOM 11871 C CA . GLN F 1 150 ? 5.219 -31.512 44.869 1.00 28.88 163 GLN F CA 1
ATOM 11872 C C . GLN F 1 150 ? 4.253 -32.702 44.813 1.00 34.45 163 GLN F C 1
ATOM 11873 O O . GLN F 1 150 ? 4.288 -33.574 45.679 1.00 33.17 163 GLN F O 1
ATOM 11879 N N . ARG F 1 151 ? 3.393 -32.726 43.800 1.00 32.00 164 ARG F N 1
ATOM 11880 C CA . ARG F 1 151 ? 2.339 -33.731 43.721 1.00 31.76 164 ARG F CA 1
ATOM 11881 C C . ARG F 1 151 ? 2.760 -34.943 42.896 1.00 37.49 164 ARG F C 1
ATOM 11882 O O . ARG F 1 151 ? 2.109 -35.993 42.947 1.00 37.75 164 ARG F O 1
ATOM 11890 N N . HIS F 1 152 ? 3.873 -34.816 42.175 1.00 34.00 165 HIS F N 1
ATOM 11891 C CA . HIS F 1 152 ? 4.439 -35.941 41.438 1.00 34.78 165 HIS F CA 1
ATOM 11892 C C . HIS F 1 152 ? 5.914 -36.179 41.768 1.00 36.06 165 HIS F C 1
ATOM 11893 O O . HIS F 1 152 ? 6.755 -36.260 40.870 1.00 33.50 165 HIS F O 1
ATOM 11900 N N . SER F 1 153 ? 6.223 -36.300 43.056 1.00 31.57 166 SER F N 1
ATOM 11901 C CA . SER F 1 153 ? 7.599 -36.500 43.509 1.00 33.44 166 SER F CA 1
ATOM 11902 C C . SER F 1 153 ? 8.181 -37.807 42.996 1.00 33.48 166 SER F C 1
ATOM 11903 O O . SER F 1 153 ? 9.393 -38.008 43.002 1.00 36.24 166 SER F O 1
ATOM 11906 N N . ASP F 1 154 ? 7.312 -38.700 42.550 1.00 35.23 167 ASP F N 1
ATOM 11907 C CA . ASP F 1 154 ? 7.753 -39.988 42.046 1.00 35.20 167 ASP F CA 1
ATOM 11908 C C . ASP F 1 154 ? 8.281 -39.858 40.617 1.00 35.22 167 ASP F C 1
ATOM 11909 O O . ASP F 1 154 ? 8.906 -40.782 40.095 1.00 32.74 167 ASP F O 1
ATOM 11914 N N . MET F 1 155 ? 8.054 -38.695 40.004 1.00 31.10 168 MET F N 1
ATOM 11915 C CA . MET F 1 155 ? 8.414 -38.470 38.601 1.00 33.82 168 MET F CA 1
ATOM 11916 C C . MET F 1 155 ? 9.667 -37.601 38.384 1.00 33.16 168 MET F C 1
ATOM 11917 O O . MET F 1 155 ? 10.335 -37.720 37.351 1.00 31.06 168 MET F O 1
ATOM 11922 N N . PHE F 1 156 ? 9.969 -36.728 39.343 1.00 31.19 169 PHE F N 1
ATOM 11923 C CA . PHE F 1 156 ? 11.032 -35.724 39.189 1.00 31.63 169 PHE F CA 1
ATOM 11924 C C . PHE F 1 156 ? 12.079 -35.767 40.305 1.00 32.39 169 PHE F C 1
ATOM 11925 O O . PHE F 1 156 ? 11.735 -35.779 41.480 1.00 28.44 169 PHE F O 1
ATOM 11933 N N . CYS F 1 157 ? 13.356 -35.755 39.936 1.00 25.72 170 CYS F N 1
ATOM 11934 C CA . CYS F 1 157 ? 14.411 -35.717 40.933 1.00 26.29 170 CYS F CA 1
ATOM 11935 C C . CYS F 1 157 ? 14.760 -34.281 41.339 1.00 25.93 170 CYS F C 1
ATOM 11936 O O . CYS F 1 157 ? 15.255 -34.048 42.438 1.00 25.19 170 CYS F O 1
ATOM 11939 N N . ALA F 1 158 ? 14.506 -33.316 40.457 1.00 29.54 171 ALA F N 1
ATOM 11940 C CA . ALA F 1 158 ? 14.891 -31.938 40.749 1.00 26.97 171 ALA F CA 1
ATOM 11941 C C . ALA F 1 158 ? 13.873 -30.924 40.243 1.00 27.33 171 ALA F C 1
ATOM 11942 O O . ALA F 1 158 ? 13.242 -31.137 39.214 1.00 27.55 171 ALA F O 1
ATOM 11944 N N . VAL F 1 159 ? 13.751 -29.814 40.970 1.00 23.79 172 VAL F N 1
ATOM 11945 C CA . VAL F 1 159 ? 12.895 -28.696 40.603 1.00 20.70 172 VAL F CA 1
ATOM 11946 C C . VAL F 1 159 ? 13.676 -27.374 40.699 1.00 24.76 172 VAL F C 1
ATOM 11947 O O . VAL F 1 159 ? 14.272 -27.084 41.742 1.00 21.27 172 VAL F O 1
ATOM 11951 N N . TYR F 1 160 ? 13.690 -26.591 39.617 1.00 23.08 173 TYR F N 1
ATOM 11952 C CA . TYR F 1 160 ? 14.303 -25.259 39.631 1.00 21.29 173 TYR F CA 1
ATOM 11953 C C . TYR F 1 160 ? 13.242 -24.224 39.291 1.00 23.16 173 TYR F C 1
ATOM 11954 O O . TYR F 1 160 ? 12.765 -24.152 38.158 1.00 24.31 173 TYR F O 1
ATOM 11963 N N . ALA F 1 161 ? 12.877 -23.431 40.295 1.00 23.43 174 ALA F N 1
ATOM 11964 C CA . ALA F 1 161 ? 11.775 -22.485 40.207 1.00 24.05 174 ALA F CA 1
ATOM 11965 C C . ALA F 1 161 ? 12.294 -21.052 40.050 1.00 25.44 174 ALA F C 1
ATOM 11966 O O . ALA F 1 161 ? 12.903 -20.515 40.972 1.00 22.47 174 ALA F O 1
ATOM 11968 N N . MET F 1 162 ? 12.046 -20.438 38.892 1.00 22.90 175 MET F N 1
ATOM 11969 C CA . MET F 1 162 ? 12.488 -19.066 38.616 1.00 23.46 175 MET F CA 1
ATOM 11970 C C . MET F 1 162 ? 11.364 -18.051 38.769 1.00 24.12 175 MET F C 1
ATOM 11971 O O . MET F 1 162 ? 10.352 -18.188 38.094 1.00 26.82 175 MET F O 1
ATOM 11976 N N . SER F 1 163 ? 11.558 -17.025 39.608 1.00 21.71 176 SER F N 1
ATOM 11977 C CA . SER F 1 163 ? 10.575 -15.953 39.797 1.00 24.76 176 SER F CA 1
ATOM 11978 C C . SER F 1 163 ? 9.178 -16.558 39.823 1.00 26.17 176 SER F C 1
ATOM 11979 O O . SER F 1 163 ? 8.269 -16.099 39.126 1.00 27.93 176 SER F O 1
ATOM 11982 N N . ALA F 1 164 ? 9.035 -17.628 40.591 1.00 24.05 177 ALA F N 1
ATOM 11983 C CA . ALA F 1 164 ? 7.897 -18.532 40.460 1.00 29.32 177 ALA F CA 1
ATOM 11984 C C . ALA F 1 164 ? 6.602 -17.950 41.007 1.00 27.26 177 ALA F C 1
ATOM 11985 O O . ALA F 1 164 ? 6.595 -17.263 42.024 1.00 25.61 177 ALA F O 1
ATOM 11987 N N . LEU F 1 165 ? 5.505 -18.264 40.326 1.00 29.51 178 LEU F N 1
ATOM 11988 C CA . LEU F 1 165 ? 4.166 -17.935 40.794 1.00 29.87 178 LEU F CA 1
ATOM 11989 C C . LEU F 1 165 ? 3.750 -18.945 41.868 1.00 28.30 178 LEU F C 1
ATOM 11990 O O . LEU F 1 165 ? 2.840 -19.752 41.642 1.00 28.62 178 LEU F O 1
ATOM 11995 N N . MET F 1 166 ? 4.433 -18.915 43.016 1.00 26.76 179 MET F N 1
ATOM 11996 C CA . MET F 1 166 ? 4.178 -19.872 44.100 1.00 30.41 179 MET F CA 1
ATOM 11997 C C . MET F 1 166 ? 2.731 -19.788 44.570 1.00 32.55 179 MET F C 1
ATOM 11998 O O . MET F 1 166 ? 2.126 -20.789 44.938 1.00 37.81 179 MET F O 1
ATOM 12003 N N . SER F 1 167 ? 2.190 -18.580 44.562 1.00 33.48 180 SER F N 1
ATOM 12004 C CA . SER F 1 167 ? 0.761 -18.374 44.712 1.00 36.38 180 SER F CA 1
ATOM 12005 C C . SER F 1 167 ? 0.468 -16.977 44.213 1.00 38.08 180 SER F C 1
ATOM 12006 O O . SER F 1 167 ? 1.384 -16.257 43.820 1.00 39.74 180 SER F O 1
ATOM 12009 N N . ILE F 1 168 ? -0.800 -16.591 44.224 1.00 40.78 181 ILE F N 1
ATOM 12010 C CA . ILE F 1 168 ? -1.175 -15.236 43.846 1.00 37.58 181 ILE F CA 1
ATOM 12011 C C . ILE F 1 168 ? -0.598 -14.233 44.832 1.00 41.15 181 ILE F C 1
ATOM 12012 O O . ILE F 1 168 ? -0.778 -14.374 46.035 1.00 41.37 181 ILE F O 1
ATOM 12017 N N . PRO F 1 169 ? 0.114 -13.216 44.328 1.00 39.44 182 PRO F N 1
ATOM 12018 C CA . PRO F 1 169 ? 0.653 -12.206 45.244 1.00 44.09 182 PRO F CA 1
ATOM 12019 C C . PRO F 1 169 ? -0.469 -11.331 45.793 1.00 49.58 182 PRO F C 1
ATOM 12020 O O . PRO F 1 169 ? -1.542 -11.315 45.201 1.00 49.58 182 PRO F O 1
ATOM 12024 N N . GLU F 1 170 ? -0.245 -10.636 46.905 1.00 56.42 183 GLU F N 1
ATOM 12025 C CA . GLU F 1 170 ? -1.279 -9.753 47.444 1.00 53.19 183 GLU F CA 1
ATOM 12026 C C . GLU F 1 170 ? -0.814 -8.305 47.469 1.00 54.39 183 GLU F C 1
ATOM 12027 O O . GLU F 1 170 ? -0.951 -7.589 46.472 1.00 63.11 183 GLU F O 1
ATOM 12033 N N . ASP F 1 178 ? -16.642 -12.579 33.530 1.00 63.82 191 ASP F N 1
ATOM 12034 C CA . ASP F 1 178 ? -15.425 -12.299 34.289 1.00 66.14 191 ASP F CA 1
ATOM 12035 C C . ASP F 1 178 ? -15.031 -13.509 35.129 1.00 67.66 191 ASP F C 1
ATOM 12036 O O . ASP F 1 178 ? -13.963 -14.083 34.917 1.00 67.06 191 ASP F O 1
ATOM 12041 N N . PRO F 1 179 ? -15.892 -13.912 36.080 1.00 67.29 192 PRO F N 1
ATOM 12042 C CA . PRO F 1 179 ? -15.571 -15.060 36.934 1.00 65.64 192 PRO F CA 1
ATOM 12043 C C . PRO F 1 179 ? -15.436 -16.357 36.140 1.00 62.25 192 PRO F C 1
ATOM 12044 O O . PRO F 1 179 ? -14.932 -17.343 36.676 1.00 62.69 192 PRO F O 1
ATOM 12048 N N . ASN F 1 180 ? -15.870 -16.350 34.882 1.00 64.40 193 ASN F N 1
ATOM 12049 C CA . ASN F 1 180 ? -15.727 -17.521 34.022 1.00 60.01 193 ASN F CA 1
ATOM 12050 C C . ASN F 1 180 ? -14.776 -17.275 32.855 1.00 59.50 193 ASN F C 1
ATOM 12051 O O . ASN F 1 180 ? -14.756 -18.033 31.887 1.00 56.67 193 ASN F O 1
ATOM 12056 N N . SER F 1 181 ? -13.991 -16.208 32.944 1.00 60.47 194 SER F N 1
ATOM 12057 C CA . SER F 1 181 ? -12.930 -15.976 31.972 1.00 54.70 194 SER F CA 1
ATOM 12058 C C . SER F 1 181 ? -11.779 -16.944 32.228 1.00 53.58 194 SER F C 1
ATOM 12059 O O . SER F 1 181 ? -11.607 -17.434 33.346 1.00 50.41 194 SER F O 1
ATOM 12062 N N . LYS F 1 182 ? -10.998 -17.222 31.190 1.00 53.59 195 LYS F N 1
ATOM 12063 C CA . LYS F 1 182 ? -9.856 -18.116 31.318 1.00 47.22 195 LYS F CA 1
ATOM 12064 C C . LYS F 1 182 ? -8.915 -17.601 32.403 1.00 48.70 195 LYS F C 1
ATOM 12065 O O . LYS F 1 182 ? -8.375 -18.376 33.195 1.00 48.39 195 LYS F O 1
ATOM 12071 N N . ILE F 1 183 ? -8.754 -16.284 32.454 1.00 48.79 196 ILE F N 1
ATOM 12072 C CA . ILE F 1 183 ? -7.884 -15.654 33.437 1.00 46.18 196 ILE F CA 1
ATOM 12073 C C . ILE F 1 183 ? -8.387 -15.864 34.876 1.00 49.09 196 ILE F C 1
ATOM 12074 O O . ILE F 1 183 ? -7.607 -16.161 35.789 1.00 45.65 196 ILE F O 1
ATOM 12079 N N . ALA F 1 184 ? -9.692 -15.722 35.077 1.00 48.48 197 ALA F N 1
ATOM 12080 C CA . ALA F 1 184 ? -10.266 -15.880 36.406 1.00 47.31 197 ALA F CA 1
ATOM 12081 C C . ALA F 1 184 ? -10.159 -17.328 36.861 1.00 47.26 197 ALA F C 1
ATOM 12082 O O . ALA F 1 184 ? -9.883 -17.606 38.029 1.00 43.95 197 ALA F O 1
ATOM 12084 N N . ILE F 1 185 ? -10.374 -18.245 35.923 1.00 48.32 198 ILE F N 1
ATOM 12085 C CA . ILE F 1 185 ? -10.264 -19.677 36.189 1.00 48.92 198 ILE F CA 1
ATOM 12086 C C . ILE F 1 185 ? -8.828 -20.068 36.550 1.00 44.95 198 ILE F C 1
ATOM 12087 O O . ILE F 1 185 ? -8.603 -20.851 37.477 1.00 44.72 198 ILE F O 1
ATOM 12092 N N . LEU F 1 186 ? -7.861 -19.523 35.815 1.00 43.07 199 LEU F N 1
ATOM 12093 C CA . LEU F 1 186 ? -6.452 -19.729 36.138 1.00 44.59 199 LEU F CA 1
ATOM 12094 C C . LEU F 1 186 ? -6.145 -19.218 37.553 1.00 41.41 199 LEU F C 1
ATOM 12095 O O . LEU F 1 186 ? -5.554 -19.930 38.364 1.00 41.70 199 LEU F O 1
ATOM 12100 N N . THR F 1 187 ? -6.562 -17.992 37.843 1.00 40.33 200 THR F N 1
ATOM 12101 C CA . THR F 1 187 ? -6.368 -17.405 39.168 1.00 40.46 200 THR F CA 1
ATOM 12102 C C . THR F 1 187 ? -6.874 -18.301 40.302 1.00 44.18 200 THR F C 1
ATOM 12103 O O . THR F 1 187 ? -6.202 -18.462 41.319 1.00 41.40 200 THR F O 1
ATOM 12107 N N . ARG F 1 188 ? -8.058 -18.880 40.130 1.00 42.88 201 ARG F N 1
ATOM 12108 C CA . ARG F 1 188 ? -8.593 -19.803 41.120 1.00 40.87 201 ARG F CA 1
ATOM 12109 C C . ARG F 1 188 ? -7.724 -21.048 41.198 1.00 40.43 201 ARG F C 1
ATOM 12110 O O . ARG F 1 188 ? -7.467 -21.568 42.283 1.00 42.91 201 ARG F O 1
ATOM 12118 N N . SER F 1 189 ? -7.274 -21.525 40.041 1.00 38.64 202 SER F N 1
ATOM 12119 C CA . SER F 1 189 ? -6.474 -22.742 39.982 1.00 38.64 202 SER F CA 1
ATOM 12120 C C . SER F 1 189 ? -5.157 -22.574 40.738 1.00 37.28 202 SER F C 1
ATOM 12121 O O . SER F 1 189 ? -4.733 -23.467 41.459 1.00 38.31 202 SER F O 1
ATOM 12124 N N . VAL F 1 190 ? -4.515 -21.424 40.569 1.00 38.39 203 VAL F N 1
ATOM 12125 C CA . VAL F 1 190 ? -3.249 -21.151 41.239 1.00 38.46 203 VAL F CA 1
ATOM 12126 C C . VAL F 1 190 ? -3.425 -21.094 42.763 1.00 36.24 203 VAL F C 1
ATOM 12127 O O . VAL F 1 190 ? -2.612 -21.631 43.516 1.00 33.54 203 VAL F O 1
ATOM 12131 N N . ILE F 1 191 ? -4.494 -20.450 43.213 1.00 37.40 204 ILE F N 1
ATOM 12132 C CA . ILE F 1 191 ? -4.792 -20.379 44.635 1.00 38.05 204 ILE F CA 1
ATOM 12133 C C . ILE F 1 191 ? -5.077 -21.769 45.214 1.00 42.29 204 ILE F C 1
ATOM 12134 O O . ILE F 1 191 ? -4.557 -22.133 46.270 1.00 39.22 204 ILE F O 1
ATOM 12139 N N . GLU F 1 192 ? -5.886 -22.552 44.505 1.00 42.17 205 GLU F N 1
ATOM 12140 C CA . GLU F 1 192 ? -6.235 -23.892 44.964 1.00 42.61 205 GLU F CA 1
ATOM 12141 C C . GLU F 1 192 ? -4.987 -24.779 45.089 1.00 43.67 205 GLU F C 1
ATOM 12142 O O . GLU F 1 192 ? -4.919 -25.646 45.961 1.00 40.46 205 GLU F O 1
ATOM 12148 N N . ASN F 1 193 ? -4.000 -24.558 44.221 1.00 39.36 206 ASN F N 1
ATOM 12149 C CA . ASN F 1 193 ? -2.785 -25.366 44.240 1.00 36.10 206 ASN F CA 1
ATOM 12150 C C . ASN F 1 193 ? -1.562 -24.599 44.722 1.00 36.81 206 ASN F C 1
ATOM 12151 O O . ASN F 1 193 ? -0.451 -24.831 44.246 1.00 36.12 206 ASN F O 1
ATOM 12156 N N . SER F 1 194 ? -1.775 -23.683 45.656 1.00 34.72 207 SER F N 1
ATOM 12157 C CA . SER F 1 194 ? -0.696 -22.882 46.215 1.00 35.75 207 SER F CA 1
ATOM 12158 C C . SER F 1 194 ? 0.484 -23.755 46.629 1.00 38.54 207 SER F C 1
ATOM 12159 O O . SER F 1 194 ? 0.326 -24.719 47.388 1.00 34.98 207 SER F O 1
ATOM 12162 N N . CYS F 1 195 ? 1.664 -23.425 46.107 1.00 34.08 208 CYS F N 1
ATOM 12163 C CA . CYS F 1 195 ? 2.885 -24.159 46.428 1.00 31.17 208 CYS F CA 1
ATOM 12164 C C . CYS F 1 195 ? 3.282 -23.946 47.890 1.00 30.97 208 CYS F C 1
ATOM 12165 O O . CYS F 1 195 ? 3.840 -24.837 48.537 1.00 33.03 208 CYS F O 1
ATOM 12168 N N . VAL F 1 196 ? 2.993 -22.753 48.396 1.00 30.74 209 VAL F N 1
ATOM 12169 C CA . VAL F 1 196 ? 3.233 -22.419 49.795 1.00 33.01 209 VAL F CA 1
ATOM 12170 C C . VAL F 1 196 ? 2.350 -23.286 50.690 1.00 36.36 209 VAL F C 1
ATOM 12171 O O . VAL F 1 196 ? 2.842 -23.985 51.580 1.00 34.33 209 VAL F O 1
ATOM 12175 N N . LYS F 1 197 ? 1.047 -23.253 50.422 1.00 37.19 210 LYS F N 1
ATOM 12176 C CA . LYS F 1 197 ? 0.068 -24.043 51.173 1.00 38.58 210 LYS F CA 1
ATOM 12177 C C . LYS F 1 197 ? 0.437 -25.516 51.222 1.00 36.87 210 LYS F C 1
ATOM 12178 O O . LYS F 1 197 ? 0.347 -26.151 52.273 1.00 39.97 210 LYS F O 1
ATOM 12184 N N . TYR F 1 198 ? 0.861 -26.058 50.088 1.00 35.12 211 TYR F N 1
ATOM 12185 C CA . TYR F 1 198 ? 1.164 -27.480 50.007 1.00 34.89 211 TYR F CA 1
ATOM 12186 C C . TYR F 1 198 ? 2.202 -27.875 51.060 1.00 36.48 211 TYR F C 1
ATOM 12187 O O . TYR F 1 198 ? 2.139 -28.969 51.635 1.00 34.82 211 TYR F O 1
ATOM 12196 N N . VAL F 1 199 ? 3.141 -26.968 51.321 1.00 36.04 212 VAL F N 1
ATOM 12197 C CA . VAL F 1 199 ? 4.205 -27.207 52.287 1.00 31.83 212 VAL F CA 1
ATOM 12198 C C . VAL F 1 199 ? 3.761 -26.918 53.729 1.00 37.51 212 VAL F C 1
ATOM 12199 O O . VAL F 1 199 ? 4.099 -27.673 54.642 1.00 35.49 212 VAL F O 1
ATOM 12203 N N . MET F 1 200 ? 3.024 -25.826 53.932 1.00 34.24 213 MET F N 1
ATOM 12204 C CA A MET F 1 200 ? 2.603 -25.427 55.278 0.55 34.99 213 MET F CA 1
ATOM 12205 C CA B MET F 1 200 ? 2.593 -25.426 55.272 0.45 35.01 213 MET F CA 1
ATOM 12206 C C . MET F 1 200 ? 1.645 -26.441 55.898 1.00 38.63 213 MET F C 1
ATOM 12207 O O . MET F 1 200 ? 1.562 -26.558 57.116 1.00 42.58 213 MET F O 1
ATOM 12216 N N . GLU F 1 201 ? 0.931 -27.182 55.062 1.00 38.46 214 GLU F N 1
ATOM 12217 C CA . GLU F 1 201 ? -0.039 -28.136 55.577 1.00 41.48 214 GLU F CA 1
ATOM 12218 C C . GLU F 1 201 ? 0.492 -29.565 55.578 1.00 41.68 214 GLU F C 1
ATOM 12219 O O . GLU F 1 201 ? -0.244 -30.506 55.868 1.00 43.84 214 GLU F O 1
ATOM 12225 N N . ALA F 1 202 ? 1.771 -29.734 55.265 1.00 39.84 215 ALA F N 1
ATOM 12226 C CA . ALA F 1 202 ? 2.332 -31.076 55.157 1.00 39.55 215 ALA F CA 1
ATOM 12227 C C . ALA F 1 202 ? 2.391 -31.800 56.502 1.00 45.52 215 ALA F C 1
ATOM 12228 O O . ALA F 1 202 ? 2.730 -31.207 57.533 1.00 40.73 215 ALA F O 1
ATOM 12230 N N . ASP F 1 203 ? 2.066 -33.090 56.477 1.00 42.93 216 ASP F N 1
ATOM 12231 C CA . ASP F 1 203 ? 2.304 -33.948 57.627 1.00 44.24 216 ASP F CA 1
ATOM 12232 C C . ASP F 1 203 ? 3.670 -34.597 57.453 1.00 45.29 216 ASP F C 1
ATOM 12233 O O . ASP F 1 203 ? 4.413 -34.256 56.533 1.00 41.87 216 ASP F O 1
ATOM 12238 N N . GLU F 1 204 ? 4.005 -35.528 58.333 1.00 42.72 217 GLU F N 1
ATOM 12239 C CA . GLU F 1 204 ? 5.334 -36.110 58.336 1.00 43.03 217 GLU F CA 1
ATOM 12240 C C . GLU F 1 204 ? 5.616 -36.902 57.060 1.00 42.28 217 GLU F C 1
ATOM 12241 O O . GLU F 1 204 ? 6.739 -36.902 56.558 1.00 41.90 217 GLU F O 1
ATOM 12247 N N . ASP F 1 205 ? 4.600 -37.575 56.532 1.00 40.82 218 ASP F N 1
ATOM 12248 C CA . ASP F 1 205 ? 4.776 -38.364 55.319 1.00 40.95 218 ASP F CA 1
ATOM 12249 C C . ASP F 1 205 ? 4.969 -37.478 54.091 1.00 38.41 218 ASP F C 1
ATOM 12250 O O . ASP F 1 205 ? 5.731 -37.813 53.186 1.00 36.66 218 ASP F O 1
ATOM 12255 N N . ARG F 1 206 ? 4.270 -36.354 54.046 1.00 38.43 219 ARG F N 1
ATOM 12256 C CA . ARG F 1 206 ? 4.449 -35.455 52.917 1.00 44.11 219 ARG F CA 1
ATOM 12257 C C . ARG F 1 206 ? 5.866 -34.877 52.954 1.00 39.06 219 ARG F C 1
ATOM 12258 O O . ARG F 1 206 ? 6.566 -34.878 51.943 1.00 38.72 219 ARG F O 1
ATOM 12266 N N . LYS F 1 207 ? 6.292 -34.415 54.126 1.00 36.69 220 LYS F N 1
ATOM 12267 C CA . LYS F 1 207 ? 7.641 -33.883 54.286 1.00 35.33 220 LYS F CA 1
ATOM 12268 C C . LYS F 1 207 ? 8.706 -34.855 53.765 1.00 39.12 220 LYS F C 1
ATOM 12269 O O . LYS F 1 207 ? 9.641 -34.446 53.074 1.00 33.43 220 LYS F O 1
ATOM 12275 N N . ALA F 1 208 ? 8.552 -36.142 54.067 1.00 37.50 221 ALA F N 1
ATOM 12276 C CA . ALA F 1 208 ? 9.478 -37.153 53.563 1.00 35.12 221 ALA F CA 1
ATOM 12277 C C . ALA F 1 208 ? 9.434 -37.268 52.029 1.00 35.18 221 ALA F C 1
ATOM 12278 O O . ALA F 1 208 ? 10.461 -37.476 51.375 1.00 32.35 221 ALA F O 1
ATOM 12280 N N . ASP F 1 209 ? 8.241 -37.135 51.458 1.00 34.67 222 ASP F N 1
ATOM 12281 C CA . ASP F 1 209 ? 8.083 -37.121 50.008 1.00 37.78 222 ASP F CA 1
ATOM 12282 C C . ASP F 1 209 ? 8.843 -35.952 49.388 1.00 33.90 222 ASP F C 1
ATOM 12283 O O . ASP F 1 209 ? 9.584 -36.112 48.408 1.00 33.71 222 ASP F O 1
ATOM 12288 N N . LEU F 1 210 ? 8.635 -34.779 49.974 1.00 30.19 223 LEU F N 1
ATOM 12289 C CA . LEU F 1 210 ? 9.268 -33.544 49.519 1.00 35.66 223 LEU F CA 1
ATOM 12290 C C . LEU F 1 210 ? 10.796 -33.647 49.565 1.00 34.69 223 LEU F C 1
ATOM 12291 O O . LEU F 1 210 ? 11.483 -33.163 48.664 1.00 30.60 223 LEU F O 1
ATOM 12296 N N . ARG F 1 211 ? 11.317 -34.284 50.610 1.00 29.92 224 ARG F N 1
ATOM 12297 C CA . ARG F 1 211 ? 12.756 -34.425 50.793 1.00 29.43 224 ARG F CA 1
ATOM 12298 C C . ARG F 1 211 ? 13.397 -35.338 49.751 1.00 30.39 224 ARG F C 1
ATOM 12299 O O . ARG F 1 211 ? 14.623 -35.389 49.636 1.00 30.85 224 ARG F O 1
ATOM 12307 N N . SER F 1 212 ? 12.585 -36.068 48.995 1.00 29.28 225 SER F N 1
ATOM 12308 C CA . SER F 1 212 ? 13.145 -36.953 47.984 1.00 30.92 225 SER F CA 1
ATOM 12309 C C . SER F 1 212 ? 13.476 -36.149 46.733 1.00 31.56 225 SER F C 1
ATOM 12310 O O . SER F 1 212 ? 14.088 -36.665 45.798 1.00 30.83 225 SER F O 1
ATOM 12313 N N . VAL F 1 213 ? 13.065 -34.883 46.726 1.00 30.12 226 VAL F N 1
ATOM 12314 C CA . VAL F 1 213 ? 13.296 -33.994 45.590 1.00 28.80 226 VAL F CA 1
ATOM 12315 C C . VAL F 1 213 ? 14.295 -32.891 45.936 1.00 28.17 226 VAL F C 1
ATOM 12316 O O . VAL F 1 213 ? 14.274 -32.367 47.042 1.00 30.13 226 VAL F O 1
ATOM 12320 N N . ALA F 1 214 ? 15.171 -32.548 44.993 1.00 27.23 227 ALA F N 1
ATOM 12321 C CA . ALA F 1 214 ? 16.091 -31.430 45.171 1.00 26.27 227 ALA F CA 1
ATOM 12322 C C . ALA F 1 214 ? 15.425 -30.154 44.680 1.00 26.37 227 ALA F C 1
ATOM 12323 O O . ALA F 1 214 ? 14.908 -30.120 43.567 1.00 25.74 227 ALA F O 1
ATOM 12325 N N . TRP F 1 215 ? 15.447 -29.114 45.508 1.00 25.66 228 TRP F N 1
ATOM 12326 C CA . TRP F 1 215 ? 14.740 -27.864 45.225 1.00 26.14 228 TRP F CA 1
ATOM 12327 C C . TRP F 1 215 ? 15.686 -26.667 45.116 1.00 25.06 228 TRP F C 1
ATOM 12328 O O . TRP F 1 215 ? 16.595 -26.508 45.918 1.00 22.61 228 TRP F O 1
ATOM 12339 N N . PHE F 1 216 ? 15.441 -25.812 44.133 1.00 27.92 229 PHE F N 1
ATOM 12340 C CA . PHE F 1 216 ? 16.242 -24.608 43.925 1.00 21.75 229 PHE F CA 1
ATOM 12341 C C . PHE F 1 216 ? 15.275 -23.484 43.572 1.00 22.20 229 PHE F C 1
ATOM 12342 O O . PHE F 1 216 ? 14.487 -23.616 42.635 1.00 22.43 229 PHE F O 1
ATOM 12350 N N . VAL F 1 217 ? 15.317 -22.400 44.341 1.00 20.45 230 VAL F N 1
ATOM 12351 C CA . VAL F 1 217 ? 14.387 -21.289 44.201 1.00 17.53 230 VAL F CA 1
ATOM 12352 C C . VAL F 1 217 ? 15.186 -20.014 43.986 1.00 21.28 230 VAL F C 1
ATOM 12353 O O . VAL F 1 217 ? 16.032 -19.668 44.806 1.00 24.94 230 VAL F O 1
ATOM 12357 N N . ASP F 1 218 ? 14.914 -19.326 42.878 1.00 20.07 231 ASP F N 1
ATOM 12358 C CA . ASP F 1 218 ? 15.740 -18.227 42.384 1.00 20.39 231 ASP F CA 1
ATOM 12359 C C . ASP F 1 218 ? 14.806 -17.079 41.968 1.00 22.52 231 ASP F C 1
ATOM 12360 O O . ASP F 1 218 ? 14.053 -17.215 41.017 1.00 21.93 231 ASP F O 1
ATOM 12365 N N . CYS F 1 219 ? 14.840 -15.968 42.695 1.00 21.77 232 CYS F N 1
ATOM 12366 C CA . CYS F 1 219 ? 13.908 -14.869 42.457 1.00 23.78 232 CYS F CA 1
ATOM 12367 C C . CYS F 1 219 ? 14.576 -13.542 42.813 1.00 22.75 232 CYS F C 1
ATOM 12368 O O . CYS F 1 219 ? 15.209 -13.427 43.853 1.00 23.00 232 CYS F O 1
ATOM 12371 N N . GLY F 1 220 ? 14.453 -12.544 41.942 1.00 21.61 233 GLY F N 1
ATOM 12372 C CA . GLY F 1 220 ? 15.189 -11.294 42.108 1.00 20.85 233 GLY F CA 1
ATOM 12373 C C . GLY F 1 220 ? 14.655 -10.312 43.136 1.00 23.99 233 GLY F C 1
ATOM 12374 O O . GLY F 1 220 ? 13.476 -10.337 43.481 1.00 22.24 233 GLY F O 1
ATOM 12375 N N . ASP F 1 221 ? 15.516 -9.405 43.596 1.00 22.36 234 ASP F N 1
ATOM 12376 C CA . ASP F 1 221 ? 15.137 -8.523 44.696 1.00 22.68 234 ASP F CA 1
ATOM 12377 C C . ASP F 1 221 ? 14.078 -7.483 44.292 1.00 25.07 234 ASP F C 1
ATOM 12378 O O . ASP F 1 221 ? 13.426 -6.896 45.157 1.00 26.31 234 ASP F O 1
ATOM 12383 N N . ASP F 1 222 ? 13.875 -7.271 42.990 1.00 23.52 235 ASP F N 1
ATOM 12384 C CA . ASP F 1 222 ? 12.880 -6.287 42.551 1.00 27.15 235 ASP F CA 1
ATOM 12385 C C . ASP F 1 222 ? 11.628 -6.941 41.966 1.00 26.10 235 ASP F C 1
ATOM 12386 O O . ASP F 1 222 ? 10.790 -6.273 41.364 1.00 28.28 235 ASP F O 1
ATOM 12391 N N . ASP F 1 223 ? 11.512 -8.248 42.141 1.00 23.51 236 ASP F N 1
ATOM 12392 C CA . ASP F 1 223 ? 10.388 -9.005 41.607 1.00 23.86 236 ASP F CA 1
ATOM 12393 C C . ASP F 1 223 ? 9.117 -8.875 42.460 1.00 30.62 236 ASP F C 1
ATOM 12394 O O . ASP F 1 223 ? 9.167 -8.971 43.695 1.00 27.43 236 ASP F O 1
ATOM 12399 N N . PHE F 1 224 ? 7.974 -8.670 41.806 1.00 29.44 237 PHE F N 1
ATOM 12400 C CA . PHE F 1 224 ? 6.709 -8.574 42.534 1.00 29.47 237 PHE F CA 1
ATOM 12401 C C . PHE F 1 224 ? 6.311 -9.915 43.175 1.00 28.75 237 PHE F C 1
ATOM 12402 O O . PHE F 1 224 ? 5.454 -9.947 44.059 1.00 28.09 237 PHE F O 1
ATOM 12410 N N . LEU F 1 225 ? 6.951 -11.007 42.753 1.00 24.78 238 LEU F N 1
ATOM 12411 C CA . LEU F 1 225 ? 6.682 -12.321 43.333 1.00 28.73 238 LEU F CA 1
ATOM 12412 C C . LEU F 1 225 ? 7.707 -12.742 44.401 1.00 25.02 238 LEU F C 1
ATOM 12413 O O . LEU F 1 225 ? 7.651 -13.858 44.912 1.00 25.88 238 LEU F O 1
ATOM 12418 N N . LEU F 1 226 ? 8.642 -11.858 44.720 1.00 24.47 239 LEU F N 1
ATOM 12419 C CA . LEU F 1 226 ? 9.650 -12.151 45.726 1.00 25.27 239 LEU F CA 1
ATOM 12420 C C . LEU F 1 226 ? 9.016 -12.565 47.056 1.00 27.08 239 LEU F C 1
ATOM 12421 O O . LEU F 1 226 ? 9.464 -13.520 47.671 1.00 25.55 239 LEU F O 1
ATOM 12426 N N . ASP F 1 227 ? 7.980 -11.854 47.498 1.00 24.79 240 ASP F N 1
ATOM 12427 C CA . ASP F 1 227 ? 7.405 -12.156 48.808 1.00 28.20 240 ASP F CA 1
ATOM 12428 C C . ASP F 1 227 ? 6.785 -13.553 48.857 1.00 28.75 240 ASP F C 1
ATOM 12429 O O . ASP F 1 227 ? 6.923 -14.232 49.867 1.00 29.31 240 ASP F O 1
ATOM 12434 N N . ARG F 1 228 ? 6.142 -14.009 47.776 1.00 27.65 241 ARG F N 1
ATOM 12435 C CA . ARG F 1 228 ? 5.586 -15.363 47.770 1.00 26.98 241 ARG F CA 1
ATOM 12436 C C . ARG F 1 228 ? 6.672 -16.443 47.742 1.00 27.40 241 ARG F C 1
ATOM 12437 O O . ARG F 1 228 ? 6.529 -17.514 48.343 1.00 28.05 241 ARG F O 1
ATOM 12445 N N . ASN F 1 229 ? 7.759 -16.169 47.037 1.00 25.13 242 ASN F N 1
ATOM 12446 C CA . ASN F 1 229 ? 8.881 -17.094 47.030 1.00 25.89 242 ASN F CA 1
ATOM 12447 C C . ASN F 1 229 ? 9.584 -17.177 48.382 1.00 24.34 242 ASN F C 1
ATOM 12448 O O . ASN F 1 229 ? 10.023 -18.253 48.788 1.00 24.62 242 ASN F O 1
ATOM 12453 N N . ILE F 1 230 ? 9.688 -16.041 49.060 1.00 23.18 243 ILE F N 1
ATOM 12454 C CA . ILE F 1 230 ? 10.210 -16.011 50.426 1.00 28.74 243 ILE F CA 1
ATOM 12455 C C . ILE F 1 230 ? 9.346 -16.879 51.352 1.00 29.64 243 ILE F C 1
ATOM 12456 O O . ILE F 1 230 ? 9.866 -17.663 52.164 1.00 26.18 243 ILE F O 1
ATOM 12461 N N . GLU F 1 231 ? 8.028 -16.746 51.224 1.00 28.05 244 GLU F N 1
ATOM 12462 C CA . GLU F 1 231 ? 7.112 -17.545 52.039 1.00 31.80 244 GLU F CA 1
ATOM 12463 C C . GLU F 1 231 ? 7.313 -19.020 51.777 1.00 29.94 244 GLU F C 1
ATOM 12464 O O . GLU F 1 231 ? 7.276 -19.831 52.707 1.00 30.55 244 GLU F O 1
ATOM 12470 N N . PHE F 1 232 ? 7.537 -19.365 50.512 1.00 25.59 245 PHE F N 1
ATOM 12471 C CA . PHE F 1 232 ? 7.747 -20.747 50.116 1.00 27.15 245 PHE F CA 1
ATOM 12472 C C . PHE F 1 232 ? 9.040 -21.288 50.708 1.00 26.02 245 PHE F C 1
ATOM 12473 O O . PHE F 1 232 ? 9.082 -22.404 51.230 1.00 28.66 245 PHE F O 1
ATOM 12481 N N . TYR F 1 233 ? 10.103 -20.504 50.614 1.00 24.18 246 TYR F N 1
ATOM 12482 C CA . TYR F 1 233 ? 11.382 -20.950 51.134 1.00 23.15 246 TYR F CA 1
ATOM 12483 C C . TYR F 1 233 ? 11.327 -21.100 52.651 1.00 24.60 246 TYR F C 1
ATOM 12484 O O . TYR F 1 233 ? 11.850 -22.064 53.197 1.00 27.05 246 TYR F O 1
ATOM 12493 N N . GLN F 1 234 ? 10.693 -20.140 53.318 1.00 25.05 247 GLN F N 1
ATOM 12494 C CA . GLN F 1 234 ? 10.579 -20.160 54.773 1.00 28.83 247 GLN F CA 1
ATOM 12495 C C . GLN F 1 234 ? 9.790 -21.386 55.237 1.00 28.45 247 GLN F C 1
ATOM 12496 O O . GLN F 1 234 ? 10.165 -22.046 56.206 1.00 29.41 247 GLN F O 1
ATOM 12502 N N . ALA F 1 235 ? 8.721 -21.711 54.523 1.00 28.10 248 ALA F N 1
ATOM 12503 C CA . ALA F 1 235 ? 7.946 -22.912 54.822 1.00 30.16 248 ALA F CA 1
ATOM 12504 C C . ALA F 1 235 ? 8.784 -24.174 54.650 1.00 30.76 248 ALA F C 1
ATOM 12505 O O . ALA F 1 235 ? 8.746 -25.072 55.493 1.00 27.52 248 ALA F O 1
ATOM 12507 N N . MET F 1 236 ? 9.533 -24.247 53.553 1.00 26.78 249 MET F N 1
ATOM 12508 C CA . MET F 1 236 ? 10.414 -25.380 53.296 1.00 26.89 249 MET F CA 1
ATOM 12509 C C . MET F 1 236 ? 11.468 -25.539 54.391 1.00 29.66 249 MET F C 1
ATOM 12510 O O . MET F 1 236 ? 11.689 -26.633 54.911 1.00 29.20 249 MET F O 1
ATOM 12515 N N . ARG F 1 237 ? 12.135 -24.436 54.706 1.00 29.24 250 ARG F N 1
ATOM 12516 C CA . ARG F 1 237 ? 13.230 -24.431 55.661 1.00 29.32 250 ARG F CA 1
ATOM 12517 C C . ARG F 1 237 ? 12.692 -24.846 57.027 1.00 31.84 250 ARG F C 1
ATOM 12518 O O . ARG F 1 237 ? 13.275 -25.684 57.717 1.00 33.37 250 ARG F O 1
ATOM 12526 N N . ASN F 1 238 ? 11.553 -24.277 57.396 1.00 31.07 251 ASN F N 1
ATOM 12527 C CA . ASN F 1 238 ? 10.944 -24.575 58.676 1.00 31.97 251 ASN F CA 1
ATOM 12528 C C . ASN F 1 238 ? 10.464 -26.031 58.766 1.00 33.16 251 ASN F C 1
ATOM 12529 O O . ASN F 1 238 ? 10.494 -26.625 59.837 1.00 35.89 251 ASN F O 1
ATOM 12534 N N . ALA F 1 239 ? 10.051 -26.612 57.646 1.00 31.32 252 ALA F N 1
ATOM 12535 C CA . ALA F 1 239 ? 9.622 -28.010 57.625 1.00 32.70 252 ALA F CA 1
ATOM 12536 C C . ALA F 1 239 ? 10.799 -28.971 57.504 1.00 33.29 252 ALA F C 1
ATOM 12537 O O . ALA F 1 239 ? 10.611 -30.181 57.361 1.00 36.39 252 ALA F O 1
ATOM 12539 N N . GLY F 1 240 ? 12.013 -28.435 57.537 1.00 31.70 253 GLY F N 1
ATOM 12540 C CA . GLY F 1 240 ? 13.196 -29.258 57.375 1.00 28.44 253 GLY F CA 1
ATOM 12541 C C . GLY F 1 240 ? 13.271 -29.953 56.022 1.00 29.73 253 GLY F C 1
ATOM 12542 O O . GLY F 1 240 ? 13.696 -31.106 55.919 1.00 28.93 253 GLY F O 1
ATOM 12543 N N . VAL F 1 241 ? 12.851 -29.253 54.976 1.00 29.25 254 VAL F N 1
ATOM 12544 C CA . VAL F 1 241 ? 13.011 -29.750 53.619 1.00 30.75 254 VAL F CA 1
ATOM 12545 C C . VAL F 1 241 ? 14.104 -28.935 52.931 1.00 32.55 254 VAL F C 1
ATOM 12546 O O . VAL F 1 241 ? 13.898 -27.757 52.645 1.00 27.77 254 VAL F O 1
ATOM 12550 N N . PRO F 1 242 ? 15.273 -29.558 52.692 1.00 29.97 255 PRO F N 1
ATOM 12551 C CA . PRO F 1 242 ? 16.431 -28.893 52.084 1.00 27.32 255 PRO F CA 1
ATOM 12552 C C . PRO F 1 242 ? 16.040 -28.185 50.796 1.00 30.03 255 PRO F C 1
ATOM 12553 O O . PRO F 1 242 ? 15.298 -28.723 49.983 1.00 28.70 255 PRO F O 1
ATOM 12557 N N . CYS F 1 243 ? 16.548 -26.976 50.629 1.00 27.06 256 CYS F N 1
ATOM 12558 C CA . CYS F 1 243 ? 16.169 -26.137 49.521 1.00 26.67 256 CYS F CA 1
ATOM 12559 C C . CYS F 1 243 ? 17.226 -25.048 49.379 1.00 27.61 256 CYS F C 1
ATOM 12560 O O . CYS F 1 243 ? 17.621 -24.452 50.370 1.00 23.62 256 CYS F O 1
ATOM 12563 N N . GLN F 1 244 ? 17.711 -24.818 48.160 1.00 25.80 257 GLN F N 1
ATOM 12564 C CA . GLN F 1 244 ? 18.559 -23.655 47.901 1.00 23.51 257 GLN F CA 1
ATOM 12565 C C . GLN F 1 244 ? 17.691 -22.446 47.569 1.00 25.28 257 GLN F C 1
ATOM 12566 O O . GLN F 1 244 ? 16.684 -22.579 46.864 1.00 22.69 257 GLN F O 1
ATOM 12572 N N . PHE F 1 245 ? 18.090 -21.274 48.068 1.00 23.02 258 PHE F N 1
ATOM 12573 C CA . PHE F 1 245 ? 17.372 -20.034 47.829 1.00 22.14 258 PHE F CA 1
ATOM 12574 C C . PHE F 1 245 ? 18.373 -18.991 47.361 1.00 21.97 258 PHE F C 1
ATOM 12575 O O . PHE F 1 245 ? 19.403 -18.770 48.010 1.00 21.46 258 PHE F O 1
ATOM 12583 N N . ARG F 1 246 ? 18.105 -18.379 46.210 1.00 21.44 259 ARG F N 1
ATOM 12584 C CA . ARG F 1 246 ? 18.940 -17.264 45.767 1.00 21.57 259 ARG F CA 1
ATOM 12585 C C . ARG F 1 246 ? 18.082 -16.042 45.477 1.00 20.52 259 ARG F C 1
ATOM 12586 O O . ARG F 1 246 ? 17.074 -16.139 44.785 1.00 22.09 259 ARG F O 1
ATOM 12594 N N . VAL F 1 247 ? 18.464 -14.894 46.021 1.00 17.28 260 VAL F N 1
ATOM 12595 C CA . VAL F 1 247 ? 17.855 -13.638 45.586 1.00 21.41 260 VAL F CA 1
ATOM 12596 C C . VAL F 1 247 ? 18.956 -12.847 44.930 1.00 20.73 260 VAL F C 1
ATOM 12597 O O . VAL F 1 247 ? 19.856 -12.351 45.608 1.00 20.60 260 VAL F O 1
ATOM 12601 N N . ARG F 1 248 ? 18.904 -12.775 43.603 1.00 18.20 261 ARG F N 1
ATOM 12602 C CA . ARG F 1 248 ? 19.875 -12.024 42.825 1.00 20.97 261 ARG F CA 1
ATOM 12603 C C . ARG F 1 248 ? 19.293 -10.664 42.423 1.00 21.87 261 ARG F C 1
ATOM 12604 O O . ARG F 1 248 ? 18.108 -10.396 42.625 1.00 22.11 261 ARG F O 1
ATOM 12612 N N . ASP F 1 249 ? 20.137 -9.792 41.887 1.00 20.75 262 ASP F N 1
ATOM 12613 C CA . ASP F 1 249 ? 19.667 -8.494 41.410 1.00 21.89 262 ASP F CA 1
ATOM 12614 C C . ASP F 1 249 ? 18.707 -8.698 40.249 1.00 22.93 262 ASP F C 1
ATOM 12615 O O . ASP F 1 249 ? 18.991 -9.475 39.341 1.00 22.31 262 ASP F O 1
ATOM 12620 N N . GLY F 1 250 ? 17.570 -8.016 40.270 1.00 23.48 263 GLY F N 1
ATOM 12621 C CA . GLY F 1 250 ? 16.762 -7.954 39.068 1.00 23.56 263 GLY F CA 1
ATOM 12622 C C . GLY F 1 250 ? 15.291 -8.184 39.306 1.00 24.15 263 GLY F C 1
ATOM 12623 O O . GLY F 1 250 ? 14.843 -8.357 40.440 1.00 23.13 263 GLY F O 1
ATOM 12624 N N . GLY F 1 251 ? 14.531 -8.191 38.223 1.00 22.22 264 GLY F N 1
ATOM 12625 C CA . GLY F 1 251 ? 13.094 -8.305 38.331 1.00 23.99 264 GLY F CA 1
ATOM 12626 C C . GLY F 1 251 ? 12.483 -9.407 37.496 1.00 25.17 264 GLY F C 1
ATOM 12627 O O . GLY F 1 251 ? 13.102 -10.436 37.218 1.00 24.29 264 GLY F O 1
ATOM 12628 N N . HIS F 1 252 ? 11.236 -9.191 37.110 1.00 23.00 265 HIS F N 1
ATOM 12629 C CA . HIS F 1 252 ? 10.492 -10.201 36.387 1.00 26.06 265 HIS F CA 1
ATOM 12630 C C . HIS F 1 252 ? 10.825 -10.068 34.923 1.00 26.44 265 HIS F C 1
ATOM 12631 O O . HIS F 1 252 ? 10.024 -9.534 34.177 1.00 26.59 265 HIS F O 1
ATOM 12638 N N . ASP F 1 253 ? 12.010 -10.512 34.516 1.00 24.07 266 ASP F N 1
ATOM 12639 C CA . ASP F 1 253 ? 12.464 -10.230 33.154 1.00 24.41 266 ASP F CA 1
ATOM 12640 C C . ASP F 1 253 ? 13.410 -11.297 32.607 1.00 27.17 266 ASP F C 1
ATOM 12641 O O . ASP F 1 253 ? 13.941 -12.127 33.358 1.00 22.52 266 ASP F O 1
ATOM 12646 N N . TRP F 1 254 ? 13.629 -11.262 31.290 1.00 22.71 267 TRP F N 1
ATOM 12647 C CA . TRP F 1 254 ? 14.317 -12.352 30.623 1.00 20.93 267 TRP F CA 1
ATOM 12648 C C . TRP F 1 254 ? 15.819 -12.352 30.862 1.00 18.78 267 TRP F C 1
ATOM 12649 O O . TRP F 1 254 ? 16.468 -13.375 30.683 1.00 22.05 267 TRP F O 1
ATOM 12660 N N . GLU F 1 255 ? 16.386 -11.232 31.284 1.00 19.56 268 GLU F N 1
ATOM 12661 C CA . GLU F 1 255 ? 17.781 -11.285 31.695 1.00 22.55 268 GLU F CA 1
ATOM 12662 C C . GLU F 1 255 ? 17.867 -12.158 32.957 1.00 21.50 268 GLU F C 1
ATOM 12663 O O . GLU F 1 255 ? 18.815 -12.918 33.118 1.00 24.05 268 GLU F O 1
ATOM 12669 N N . TYR F 1 256 ? 16.857 -12.083 33.819 1.00 18.67 269 TYR F N 1
ATOM 12670 C CA . TYR F 1 256 ? 16.842 -12.932 35.022 1.00 19.63 269 TYR F CA 1
ATOM 12671 C C . TYR F 1 256 ? 16.722 -14.419 34.647 1.00 23.37 269 TYR F C 1
ATOM 12672 O O . TYR F 1 256 ? 17.433 -15.278 35.185 1.00 22.71 269 TYR F O 1
ATOM 12681 N N . TRP F 1 257 ? 15.834 -14.717 33.704 1.00 21.37 270 TRP F N 1
ATOM 12682 C CA . TRP F 1 257 ? 15.518 -16.099 33.378 1.00 20.88 270 TRP F CA 1
ATOM 12683 C C . TRP F 1 257 ? 16.605 -16.708 32.503 1.00 20.25 270 TRP F C 1
ATOM 12684 O O . TRP F 1 257 ? 16.985 -17.857 32.699 1.00 23.65 270 TRP F O 1
ATOM 12695 N N . HIS F 1 258 ? 17.148 -15.930 31.571 1.00 23.20 271 HIS F N 1
ATOM 12696 C CA . HIS F 1 258 ? 18.285 -16.409 30.787 1.00 21.33 271 HIS F CA 1
ATOM 12697 C C . HIS F 1 258 ? 19.479 -16.700 31.683 1.00 19.50 271 HIS F C 1
ATOM 12698 O O . HIS F 1 258 ? 20.122 -17.751 31.550 1.00 21.66 271 HIS F O 1
ATOM 12705 N N . SER F 1 259 ? 19.790 -15.788 32.605 1.00 20.49 272 SER F N 1
ATOM 12706 C CA . SER F 1 259 ? 20.948 -16.008 33.478 1.00 22.19 272 SER F CA 1
ATOM 12707 C C . SER F 1 259 ? 20.681 -17.172 34.444 1.00 22.31 272 SER F C 1
ATOM 12708 O O . SER F 1 259 ? 21.597 -17.913 34.790 1.00 20.51 272 SER F O 1
ATOM 12711 N N . ALA F 1 260 ? 19.425 -17.367 34.833 1.00 21.85 273 ALA F N 1
ATOM 12712 C CA . ALA F 1 260 ? 19.082 -18.489 35.708 1.00 21.48 273 ALA F CA 1
ATOM 12713 C C . ALA F 1 260 ? 19.467 -19.817 35.084 1.00 21.96 273 ALA F C 1
ATOM 12714 O O . ALA F 1 260 ? 19.800 -20.761 35.802 1.00 21.77 273 ALA F O 1
ATOM 12716 N N . LEU F 1 261 ? 19.442 -19.896 33.752 1.00 19.76 274 LEU F N 1
ATOM 12717 C CA . LEU F 1 261 ? 19.807 -21.135 33.061 1.00 19.84 274 LEU F CA 1
ATOM 12718 C C . LEU F 1 261 ? 21.206 -21.605 33.393 1.00 22.79 274 LEU F C 1
ATOM 12719 O O . LEU F 1 261 ? 21.465 -22.809 33.455 1.00 22.09 274 LEU F O 1
ATOM 12724 N N . TYR F 1 262 ? 22.121 -20.657 33.558 1.00 20.93 275 TYR F N 1
ATOM 12725 C CA . TYR F 1 262 ? 23.501 -20.996 33.905 1.00 22.81 275 TYR F CA 1
ATOM 12726 C C . TYR F 1 262 ? 23.635 -21.595 35.297 1.00 26.24 275 TYR F C 1
ATOM 12727 O O . TYR F 1 262 ? 24.660 -22.208 35.604 1.00 28.75 275 TYR F O 1
ATOM 12736 N N . GLN F 1 263 ? 22.619 -21.414 36.139 1.00 20.71 276 GLN F N 1
ATOM 12737 C CA . GLN F 1 263 ? 22.605 -22.081 37.436 1.00 21.39 276 GLN F CA 1
ATOM 12738 C C . GLN F 1 263 ? 21.754 -23.352 37.368 1.00 22.76 276 GLN F C 1
ATOM 12739 O O . GLN F 1 263 ? 22.109 -24.384 37.938 1.00 22.05 276 GLN F O 1
ATOM 12745 N N . CYS F 1 264 ? 20.652 -23.277 36.628 1.00 20.79 277 CYS F N 1
ATOM 12746 C CA . CYS F 1 264 ? 19.716 -24.389 36.491 1.00 23.50 277 CYS F CA 1
ATOM 12747 C C . CYS F 1 264 ? 20.304 -25.641 35.811 1.00 26.26 277 CYS F C 1
ATOM 12748 O O . CYS F 1 264 ? 20.139 -26.752 36.308 1.00 21.83 277 CYS F O 1
ATOM 12751 N N . LEU F 1 265 ? 20.977 -25.477 34.676 1.00 22.33 278 LEU F N 1
ATOM 12752 C CA . LEU F 1 265 ? 21.424 -26.640 33.919 1.00 23.89 278 LEU F CA 1
ATOM 12753 C C . LEU F 1 265 ? 22.536 -27.406 34.647 1.00 21.95 278 LEU F C 1
ATOM 12754 O O . LEU F 1 265 ? 22.522 -28.638 34.675 1.00 20.33 278 LEU F O 1
ATOM 12759 N N . PRO F 1 266 ? 23.511 -26.690 35.229 1.00 20.98 279 PRO F N 1
ATOM 12760 C CA . PRO F 1 266 ? 24.490 -27.448 36.023 1.00 22.33 279 PRO F CA 1
ATOM 12761 C C . PRO F 1 266 ? 23.874 -28.099 37.268 1.00 21.52 279 PRO F C 1
ATOM 12762 O O . PRO F 1 266 ? 24.330 -29.171 37.674 1.00 22.09 279 PRO F O 1
ATOM 12766 N N . PHE F 1 267 ? 22.854 -27.468 37.850 1.00 24.07 280 PHE F N 1
ATOM 12767 C CA . PHE F 1 267 ? 22.129 -28.017 39.008 1.00 21.62 280 PHE F CA 1
ATOM 12768 C C . PHE F 1 267 ? 21.445 -29.349 38.664 1.00 26.23 280 PHE F C 1
ATOM 12769 O O . PHE F 1 267 ? 21.687 -30.363 39.334 1.00 22.54 280 PHE F O 1
ATOM 12777 N N . VAL F 1 268 ? 20.597 -29.371 37.630 1.00 21.83 281 VAL F N 1
ATOM 12778 C CA . VAL F 1 268 ? 19.905 -30.627 37.319 1.00 22.72 281 VAL F CA 1
ATOM 12779 C C . VAL F 1 268 ? 20.922 -31.679 36.865 1.00 22.10 281 VAL F C 1
ATOM 12780 O O . VAL F 1 268 ? 20.758 -32.858 37.157 1.00 25.18 281 VAL F O 1
ATOM 12784 N N . THR F 1 269 ? 21.986 -31.261 36.188 1.00 21.80 282 THR F N 1
ATOM 12785 C CA . THR F 1 269 ? 23.053 -32.192 35.837 1.00 21.04 282 THR F CA 1
ATOM 12786 C C . THR F 1 269 ? 23.625 -32.908 37.075 1.00 24.39 282 THR F C 1
ATOM 12787 O O . THR F 1 269 ? 23.858 -34.123 37.051 1.00 24.99 282 THR F O 1
ATOM 12791 N N . ARG F 1 270 ? 23.848 -32.158 38.149 1.00 23.03 283 ARG F N 1
ATOM 12792 C CA . ARG F 1 270 ? 24.372 -32.732 39.385 1.00 25.94 283 ARG F CA 1
ATOM 12793 C C . ARG F 1 270 ? 23.372 -33.693 40.008 1.00 24.95 283 ARG F C 1
ATOM 12794 O O . ARG F 1 270 ? 23.749 -34.709 40.564 1.00 27.17 283 ARG F O 1
ATOM 12802 N N . ILE F 1 271 ? 22.093 -33.359 39.943 1.00 23.59 284 ILE F N 1
ATOM 12803 C CA . ILE F 1 271 ? 21.101 -34.233 40.548 1.00 25.29 284 ILE F CA 1
ATOM 12804 C C . ILE F 1 271 ? 20.867 -35.515 39.718 1.00 28.42 284 ILE F C 1
ATOM 12805 O O . ILE F 1 271 ? 20.660 -36.585 40.290 1.00 27.95 284 ILE F O 1
ATOM 12810 N N . PHE F 1 272 ? 20.922 -35.414 38.389 1.00 24.09 285 PHE F N 1
ATOM 12811 C CA . PHE F 1 272 ? 20.755 -36.583 37.525 1.00 28.36 285 PHE F CA 1
ATOM 12812 C C . PHE F 1 272 ? 21.673 -37.725 37.957 1.00 34.97 285 PHE F C 1
ATOM 12813 O O . PHE F 1 272 ? 22.872 -37.519 38.180 1.00 36.10 285 PHE F O 1
ATOM 12821 N N . GLY F 1 273 ? 21.102 -38.923 38.063 1.00 35.12 286 GLY F N 1
ATOM 12822 C CA . GLY F 1 273 ? 21.820 -40.093 38.543 1.00 42.97 286 GLY F CA 1
ATOM 12823 C C . GLY F 1 273 ? 22.573 -40.797 37.429 1.00 50.67 286 GLY F C 1
ATOM 12824 O O . GLY F 1 273 ? 22.721 -40.251 36.329 1.00 54.35 286 GLY F O 1
ATOM 12825 N N . ASN G 1 7 ? 24.551 36.452 32.649 1.00 61.70 20 ASN G N 1
ATOM 12826 C CA . ASN G 1 7 ? 23.101 36.372 32.803 1.00 67.38 20 ASN G CA 1
ATOM 12827 C C . ASN G 1 7 ? 22.356 36.979 31.609 1.00 62.30 20 ASN G C 1
ATOM 12828 O O . ASN G 1 7 ? 22.035 36.277 30.650 1.00 61.55 20 ASN G O 1
ATOM 12833 N N . PHE G 1 8 ? 22.095 38.283 31.676 1.00 54.73 21 PHE G N 1
ATOM 12834 C CA . PHE G 1 8 ? 21.241 38.967 30.704 1.00 49.57 21 PHE G CA 1
ATOM 12835 C C . PHE G 1 8 ? 21.978 39.342 29.420 1.00 44.23 21 PHE G C 1
ATOM 12836 O O . PHE G 1 8 ? 23.156 39.689 29.452 1.00 45.68 21 PHE G O 1
ATOM 12844 N N . GLN G 1 9 ? 21.268 39.282 28.299 1.00 36.32 22 GLN G N 1
ATOM 12845 C CA . GLN G 1 9 ? 21.836 39.621 26.994 1.00 38.87 22 GLN G CA 1
ATOM 12846 C C . GLN G 1 9 ? 20.822 40.383 26.168 1.00 34.00 22 GLN G C 1
ATOM 12847 O O . GLN G 1 9 ? 19.636 40.099 26.244 1.00 34.38 22 GLN G O 1
ATOM 12853 N N . SER G 1 10 ? 21.281 41.337 25.366 1.00 31.16 23 SER G N 1
ATOM 12854 C CA . SER G 1 10 ? 20.401 41.952 24.390 1.00 29.85 23 SER G CA 1
ATOM 12855 C C . SER G 1 10 ? 20.025 40.871 23.377 1.00 30.29 23 SER G C 1
ATOM 12856 O O . SER G 1 10 ? 20.765 39.905 23.203 1.00 32.48 23 SER G O 1
ATOM 12859 N N . LYS G 1 11 ? 18.877 41.026 22.726 1.00 30.04 24 LYS G N 1
ATOM 12860 C CA . LYS G 1 11 ? 18.373 40.002 21.816 1.00 34.29 24 LYS G CA 1
ATOM 12861 C C . LYS G 1 11 ? 17.737 40.601 20.579 1.00 33.89 24 LYS G C 1
ATOM 12862 O O . LYS G 1 11 ? 17.248 41.730 20.590 1.00 32.34 24 LYS G O 1
ATOM 12868 N N . VAL G 1 12 ? 17.746 39.821 19.511 1.00 30.12 25 VAL G N 1
ATOM 12869 C CA . VAL G 1 12 ? 16.993 40.154 18.321 1.00 32.85 25 VAL G CA 1
ATOM 12870 C C . VAL G 1 12 ? 15.862 39.143 18.178 1.00 37.78 25 VAL G C 1
ATOM 12871 O O . VAL G 1 12 ? 16.086 37.929 18.232 1.00 33.71 25 VAL G O 1
ATOM 12875 N N . VAL G 1 13 ? 14.643 39.646 18.038 1.00 36.45 26 VAL G N 1
ATOM 12876 C CA . VAL G 1 13 ? 13.486 38.777 17.904 1.00 35.43 26 VAL G CA 1
ATOM 12877 C C . VAL G 1 13 ? 12.750 39.121 16.619 1.00 39.50 26 VAL G C 1
ATOM 12878 O O . VAL G 1 13 ? 12.606 40.292 16.268 1.00 35.84 26 VAL G O 1
ATOM 12882 N N . THR G 1 14 ? 12.319 38.092 15.898 1.00 37.34 27 THR G N 1
ATOM 12883 C CA . THR G 1 14 ? 11.468 38.288 14.738 1.00 36.47 27 THR G CA 1
ATOM 12884 C C . THR G 1 14 ? 10.076 37.753 15.070 1.00 42.11 27 THR G C 1
ATOM 12885 O O . THR G 1 14 ? 9.932 36.682 15.661 1.00 40.52 27 THR G O 1
ATOM 12889 N N . ASP G 1 15 ? 9.052 38.521 14.724 1.00 38.66 28 ASP G N 1
ATOM 12890 C CA . ASP G 1 15 ? 7.683 38.084 14.964 1.00 39.96 28 ASP G CA 1
ATOM 12891 C C . ASP G 1 15 ? 6.762 38.632 13.882 1.00 38.05 28 ASP G C 1
ATOM 12892 O O . ASP G 1 15 ? 7.220 39.184 12.876 1.00 35.48 28 ASP G O 1
ATOM 12897 N N . THR G 1 16 ? 5.462 38.486 14.103 1.00 40.87 29 THR G N 1
ATOM 12898 C CA . THR G 1 16 ? 4.476 38.828 13.091 1.00 39.84 29 THR G CA 1
ATOM 12899 C C . THR G 1 16 ? 3.249 39.491 13.699 1.00 39.50 29 THR G C 1
ATOM 12900 O O . THR G 1 16 ? 2.875 39.215 14.837 1.00 39.83 29 THR G O 1
ATOM 12904 N N . LEU G 1 17 ? 2.633 40.364 12.913 1.00 41.96 30 LEU G N 1
ATOM 12905 C CA . LEU G 1 17 ? 1.422 41.079 13.289 1.00 41.61 30 LEU G CA 1
ATOM 12906 C C . LEU G 1 17 ? 0.448 41.045 12.115 1.00 39.61 30 LEU G C 1
ATOM 12907 O O . LEU G 1 17 ? 0.870 41.194 10.971 1.00 43.26 30 LEU G O 1
ATOM 12912 N N . PHE G 1 18 ? -0.842 40.846 12.368 1.00 42.25 31 PHE G N 1
ATOM 12913 C CA . PHE G 1 18 ? -1.795 40.863 11.259 1.00 43.52 31 PHE G CA 1
ATOM 12914 C C . PHE G 1 18 ? -2.369 42.254 11.029 1.00 40.39 31 PHE G C 1
ATOM 12915 O O . PHE G 1 18 ? -3.001 42.827 11.908 1.00 44.96 31 PHE G O 1
ATOM 12923 N N . SER G 1 19 ? -2.150 42.787 9.836 1.00 41.49 32 SER G N 1
ATOM 12924 C CA . SER G 1 19 ? -2.683 44.093 9.474 1.00 42.97 32 SER G CA 1
ATOM 12925 C C . SER G 1 19 ? -4.062 43.980 8.822 1.00 46.05 32 SER G C 1
ATOM 12926 O O . SER G 1 19 ? -4.225 43.326 7.786 1.00 40.66 32 SER G O 1
ATOM 12929 N N . LYS G 1 20 ? -5.052 44.619 9.433 1.00 41.77 33 LYS G N 1
ATOM 12930 C CA . LYS G 1 20 ? -6.380 44.690 8.843 1.00 41.98 33 LYS G CA 1
ATOM 12931 C C . LYS G 1 20 ? -6.362 45.624 7.637 1.00 45.03 33 LYS G C 1
ATOM 12932 O O . LYS G 1 20 ? -7.012 45.361 6.624 1.00 44.47 33 LYS G O 1
ATOM 12938 N N . VAL G 1 21 ? -5.607 46.714 7.751 1.00 40.63 34 VAL G N 1
ATOM 12939 C CA . VAL G 1 21 ? -5.470 47.682 6.664 1.00 38.22 34 VAL G CA 1
ATOM 12940 C C . VAL G 1 21 ? -4.909 47.058 5.387 1.00 39.95 34 VAL G C 1
ATOM 12941 O O . VAL G 1 21 ? -5.277 47.442 4.271 1.00 39.28 34 VAL G O 1
ATOM 12945 N N . LEU G 1 22 ? -4.007 46.098 5.552 1.00 40.39 35 LEU G N 1
ATOM 12946 C CA . LEU G 1 22 ? -3.361 45.469 4.406 1.00 42.78 35 LEU G CA 1
ATOM 12947 C C . LEU G 1 22 ? -3.941 44.079 4.128 1.00 42.04 35 LEU G C 1
ATOM 12948 O O . LEU G 1 22 ? -3.624 43.470 3.108 1.00 44.59 35 LEU G O 1
ATOM 12953 N N . ASN G 1 23 ? -4.810 43.608 5.023 1.00 38.24 36 ASN G N 1
ATOM 12954 C CA . ASN G 1 23 ? -5.369 42.254 4.966 1.00 42.50 36 ASN G CA 1
ATOM 12955 C C . ASN G 1 23 ? -4.259 41.237 4.789 1.00 46.57 36 ASN G C 1
ATOM 12956 O O . ASN G 1 23 ? -4.387 40.278 4.022 1.00 45.09 36 ASN G O 1
ATOM 12961 N N . SER G 1 24 ? -3.159 41.459 5.499 1.00 46.89 37 SER G N 1
ATOM 12962 C CA . SER G 1 24 ? -1.964 40.658 5.306 1.00 46.65 37 SER G CA 1
ATOM 12963 C C . SER G 1 24 ? -1.169 40.563 6.595 1.00 48.85 37 SER G C 1
ATOM 12964 O O . SER G 1 24 ? -1.201 41.481 7.425 1.00 45.58 37 SER G O 1
ATOM 12967 N N . LYS G 1 25 ? -0.477 39.439 6.767 1.00 46.98 38 LYS G N 1
ATOM 12968 C CA . LYS G 1 25 ? 0.451 39.273 7.878 1.00 44.21 38 LYS G CA 1
ATOM 12969 C C . LYS G 1 25 ? 1.709 40.080 7.569 1.00 44.16 38 LYS G C 1
ATOM 12970 O O . LYS G 1 25 ? 2.191 40.097 6.427 1.00 45.82 38 LYS G O 1
ATOM 12976 N N . ARG G 1 26 ? 2.210 40.786 8.576 1.00 42.15 39 ARG G N 1
ATOM 12977 C CA . ARG G 1 26 ? 3.413 41.593 8.424 1.00 38.30 39 ARG G CA 1
ATOM 12978 C C . ARG G 1 26 ? 4.442 41.171 9.462 1.00 38.12 39 ARG G C 1
ATOM 12979 O O . ARG G 1 26 ? 4.176 41.207 10.660 1.00 39.35 39 ARG G O 1
ATOM 12987 N N . ALA G 1 27 ? 5.610 40.751 8.995 1.00 38.99 40 ALA G N 1
ATOM 12988 C CA . ALA G 1 27 ? 6.689 40.360 9.894 1.00 37.46 40 ALA G CA 1
ATOM 12989 C C . ALA G 1 27 ? 7.522 41.580 10.261 1.00 33.58 40 ALA G C 1
ATOM 12990 O O . ALA G 1 27 ? 7.596 42.541 9.505 1.00 32.99 40 ALA G O 1
ATOM 12992 N N . TYR G 1 28 ? 8.151 41.532 11.424 1.00 34.84 41 TYR G N 1
ATOM 12993 C CA . TYR G 1 28 ? 9.040 42.599 11.848 1.00 36.82 41 TYR G CA 1
ATOM 12994 C C . TYR G 1 28 ? 10.190 42.009 12.647 1.00 36.42 41 TYR G C 1
ATOM 12995 O O . TYR G 1 28 ? 10.096 40.889 13.155 1.00 34.66 41 TYR G O 1
ATOM 13004 N N . THR G 1 29 ? 11.268 42.773 12.765 1.00 31.89 42 THR G N 1
ATOM 13005 C CA . THR G 1 29 ? 12.427 42.352 13.540 1.00 34.80 42 THR G CA 1
ATOM 13006 C C . THR G 1 29 ? 12.802 43.437 14.544 1.00 33.14 42 THR G C 1
ATOM 13007 O O . THR G 1 29 ? 13.019 44.588 14.165 1.00 34.06 42 THR G O 1
ATOM 13011 N N . VAL G 1 30 ? 12.862 43.076 15.823 1.00 31.11 43 VAL G N 1
ATOM 13012 C CA . VAL G 1 30 ? 13.127 44.053 16.869 1.00 33.23 43 VAL G CA 1
ATOM 13013 C C . VAL G 1 30 ? 14.385 43.721 17.675 1.00 35.33 43 VAL G C 1
ATOM 13014 O O . VAL G 1 30 ? 14.671 42.553 17.964 1.00 29.41 43 VAL G O 1
ATOM 13018 N N . PHE G 1 31 ? 15.138 44.761 18.024 1.00 31.94 44 PHE G N 1
ATOM 13019 C CA . PHE G 1 31 ? 16.239 44.622 18.969 1.00 30.52 44 PHE G CA 1
ATOM 13020 C C . PHE G 1 31 ? 15.735 44.950 20.370 1.00 29.94 44 PHE G C 1
ATOM 13021 O O . PHE G 1 31 ? 15.102 45.987 20.580 1.00 29.19 44 PHE G O 1
ATOM 13029 N N . LEU G 1 32 ? 16.013 44.067 21.321 1.00 28.29 45 LEU G N 1
ATOM 13030 C CA . LEU G 1 32 ? 15.655 44.303 22.720 1.00 32.31 45 LEU G CA 1
ATOM 13031 C C . LEU G 1 32 ? 16.906 44.428 23.583 1.00 30.83 45 LEU G C 1
ATOM 13032 O O . LEU G 1 32 ? 17.722 43.503 23.632 1.00 29.57 45 LEU G O 1
ATOM 13037 N N . PRO G 1 33 ? 17.043 45.565 24.285 1.00 28.96 46 PRO G N 1
ATOM 13038 C CA . PRO G 1 33 ? 18.193 45.879 25.142 1.00 29.49 46 PRO G CA 1
ATOM 13039 C C . PRO G 1 33 ? 18.500 44.798 26.168 1.00 31.68 46 PRO G C 1
ATOM 13040 O O . PRO G 1 33 ? 17.634 43.996 26.514 1.00 33.49 46 PRO G O 1
ATOM 13044 N N . LYS G 1 34 ? 19.730 44.807 26.663 1.00 28.97 47 LYS G N 1
ATOM 13045 C CA . LYS G 1 34 ? 20.182 43.832 27.634 1.00 31.35 47 LYS G CA 1
ATOM 13046 C C . LYS G 1 34 ? 19.355 43.844 28.926 1.00 36.39 47 LYS G C 1
ATOM 13047 O O . LYS G 1 34 ? 19.215 42.818 29.586 1.00 35.59 47 LYS G O 1
ATOM 13053 N N . SER G 1 35 ? 18.807 45.001 29.288 1.00 34.45 48 SER G N 1
ATOM 13054 C CA . SER G 1 35 ? 18.079 45.110 30.552 1.00 37.10 48 SER G CA 1
ATOM 13055 C C . SER G 1 35 ? 16.598 44.726 30.443 1.00 36.77 48 SER G C 1
ATOM 13056 O O . SER G 1 35 ? 15.892 44.712 31.448 1.00 36.05 48 SER G O 1
ATOM 13059 N N . PHE G 1 36 ? 16.133 44.417 29.234 1.00 31.42 49 PHE G N 1
ATOM 13060 C CA . PHE G 1 36 ? 14.701 44.231 28.976 1.00 35.75 49 PHE G CA 1
ATOM 13061 C C . PHE G 1 36 ? 14.041 43.192 29.895 1.00 41.14 49 PHE G C 1
ATOM 13062 O O . PHE G 1 36 ? 12.944 43.414 30.406 1.00 42.90 49 PHE G O 1
ATOM 13070 N N . GLU G 1 37 ? 14.710 42.066 30.110 1.00 39.83 50 GLU G N 1
ATOM 13071 C CA . GLU G 1 37 ? 14.171 41.026 30.982 1.00 46.23 50 GLU G CA 1
ATOM 13072 C C . GLU G 1 37 ? 14.699 41.145 32.411 1.00 44.72 50 GLU G C 1
ATOM 13073 O O . GLU G 1 37 ? 14.294 40.394 33.293 1.00 44.70 50 GLU G O 1
ATOM 13079 N N . GLN G 1 38 ? 15.598 42.098 32.633 1.00 42.18 51 GLN G N 1
ATOM 13080 C CA . GLN G 1 38 ? 16.211 42.279 33.943 1.00 44.88 51 GLN G CA 1
ATOM 13081 C C . GLN G 1 38 ? 15.423 43.280 34.788 1.00 47.37 51 GLN G C 1
ATOM 13082 O O . GLN G 1 38 ? 15.137 43.032 35.953 1.00 44.00 51 GLN G O 1
ATOM 13088 N N . ASN G 1 39 ? 15.090 44.414 34.187 1.00 44.35 52 ASN G N 1
ATOM 13089 C CA . ASN G 1 39 ? 14.250 45.421 34.817 1.00 46.09 52 ASN G CA 1
ATOM 13090 C C . ASN G 1 39 ? 12.937 45.536 34.049 1.00 48.16 52 ASN G C 1
ATOM 13091 O O . ASN G 1 39 ? 12.844 46.276 33.058 1.00 41.12 52 ASN G O 1
ATOM 13096 N N . LYS G 1 40 ? 11.928 44.801 34.516 1.00 45.66 53 LYS G N 1
ATOM 13097 C CA . LYS G 1 40 ? 10.674 44.636 33.781 1.00 45.35 53 LYS G CA 1
ATOM 13098 C C . LYS G 1 40 ? 9.836 45.909 33.721 1.00 44.11 53 LYS G C 1
ATOM 13099 O O . LYS G 1 40 ? 8.917 46.009 32.907 1.00 43.09 53 LYS G O 1
ATOM 13105 N N . GLU G 1 41 ? 10.160 46.881 34.572 1.00 46.24 54 GLU G N 1
ATOM 13106 C CA . GLU G 1 41 ? 9.409 48.135 34.630 1.00 42.25 54 GLU G CA 1
ATOM 13107 C C . GLU G 1 41 ? 9.985 49.250 33.733 1.00 45.50 54 GLU G C 1
ATOM 13108 O O . GLU G 1 41 ? 9.337 50.286 33.516 1.00 43.77 54 GLU G O 1
ATOM 13114 N N . LYS G 1 42 ? 11.188 49.043 33.203 1.00 42.05 55 LYS G N 1
ATOM 13115 C CA . LYS G 1 42 ? 11.857 50.079 32.406 1.00 41.99 55 LYS G CA 1
ATOM 13116 C C . LYS G 1 42 ? 11.188 50.328 31.048 1.00 38.96 55 LYS G C 1
ATOM 13117 O O . LYS G 1 42 ? 10.818 49.384 30.350 1.00 37.73 55 LYS G O 1
ATOM 13123 N N . LYS G 1 43 ? 11.025 51.603 30.689 1.00 34.43 56 LYS G N 1
ATOM 13124 C CA . LYS G 1 43 ? 10.546 51.983 29.361 1.00 35.68 56 LYS G CA 1
ATOM 13125 C C . LYS G 1 43 ? 11.712 52.553 28.555 1.00 38.05 56 LYS G C 1
ATOM 13126 O O . LYS G 1 43 ? 12.650 53.111 29.131 1.00 36.04 56 LYS G O 1
ATOM 13132 N N . TYR G 1 44 ? 11.647 52.443 27.232 1.00 33.03 57 TYR G N 1
ATOM 13133 C CA . TYR G 1 44 ? 12.780 52.814 26.400 1.00 28.50 57 TYR G CA 1
ATOM 13134 C C . TYR G 1 44 ? 12.399 53.762 25.276 1.00 34.97 57 TYR G C 1
ATOM 13135 O O . TYR G 1 44 ? 11.238 53.812 24.854 1.00 30.84 57 TYR G O 1
ATOM 13144 N N . PRO G 1 45 ? 13.385 54.521 24.776 1.00 29.48 58 PRO G N 1
ATOM 13145 C CA . PRO G 1 45 ? 13.162 55.221 23.512 1.00 29.62 58 PRO G CA 1
ATOM 13146 C C . PRO G 1 45 ? 13.136 54.215 22.361 1.00 30.78 58 PRO G C 1
ATOM 13147 O O . PRO G 1 45 ? 13.530 53.058 22.540 1.00 27.77 58 PRO G O 1
ATOM 13151 N N . VAL G 1 46 ? 12.655 54.639 21.200 1.00 30.49 59 VAL G N 1
ATOM 13152 C CA . VAL G 1 46 ? 12.551 53.722 20.081 1.00 31.62 59 VAL G CA 1
ATOM 13153 C C . VAL G 1 46 ? 13.161 54.318 18.825 1.00 30.54 59 VAL G C 1
ATOM 13154 O O . VAL G 1 46 ? 13.046 55.517 18.567 1.00 30.86 59 VAL G O 1
ATOM 13158 N N . LEU G 1 47 ? 13.825 53.465 18.054 1.00 28.73 60 LEU G N 1
ATOM 13159 C CA . LEU G 1 47 ? 14.284 53.825 16.728 1.00 29.23 60 LEU G CA 1
ATOM 13160 C C . LEU G 1 47 ? 13.637 52.900 15.695 1.00 29.43 60 LEU G C 1
ATOM 13161 O O . LEU G 1 47 ? 13.798 51.682 15.745 1.00 28.63 60 LEU G O 1
ATOM 13166 N N . TYR G 1 48 ? 12.888 53.489 14.777 1.00 28.41 61 TYR G N 1
ATOM 13167 C CA . TYR G 1 48 ? 12.363 52.752 13.639 1.00 26.92 61 TYR G CA 1
ATOM 13168 C C . TYR G 1 48 ? 13.413 52.785 12.541 1.00 29.32 61 TYR G C 1
ATOM 13169 O O . TYR G 1 48 ? 13.804 53.851 12.061 1.00 31.51 61 TYR G O 1
ATOM 13178 N N . LEU G 1 49 ? 13.902 51.605 12.174 1.00 29.15 62 LEU G N 1
ATOM 13179 C CA . LEU G 1 49 ? 15.030 51.502 11.261 1.00 25.95 62 LEU G CA 1
ATOM 13180 C C . LEU G 1 49 ? 14.590 50.760 10.001 1.00 28.58 62 LEU G C 1
ATOM 13181 O O . LEU G 1 49 ? 14.368 49.555 10.035 1.00 29.97 62 LEU G O 1
ATOM 13186 N N . LEU G 1 50 ? 14.474 51.486 8.891 1.00 28.36 63 LEU G N 1
ATOM 13187 C CA . LEU G 1 50 ? 13.812 50.972 7.687 1.00 28.64 63 LEU G CA 1
ATOM 13188 C C . LEU G 1 50 ? 14.782 50.411 6.640 1.00 31.24 63 LEU G C 1
ATOM 13189 O O . LEU G 1 50 ? 15.834 50.995 6.389 1.00 28.18 63 LEU G O 1
ATOM 13194 N N . HIS G 1 51 ? 14.416 49.285 6.022 1.00 29.48 64 HIS G N 1
ATOM 13195 C CA . HIS G 1 51 ? 15.238 48.671 4.976 1.00 28.94 64 HIS G CA 1
ATOM 13196 C C . HIS G 1 51 ? 14.960 49.260 3.592 1.00 28.18 64 HIS G C 1
ATOM 13197 O O . HIS G 1 51 ? 14.078 50.099 3.425 1.00 31.83 64 HIS G O 1
ATOM 13204 N N . GLY G 1 52 ? 15.711 48.804 2.593 1.00 28.97 65 GLY G N 1
ATOM 13205 C CA . GLY G 1 52 ? 15.586 49.329 1.244 1.00 30.61 65 GLY G CA 1
ATOM 13206 C C . GLY G 1 52 ? 14.751 48.439 0.331 1.00 31.16 65 GLY G C 1
ATOM 13207 O O . GLY G 1 52 ? 14.189 47.436 0.764 1.00 31.82 65 GLY G O 1
ATOM 13208 N N . MET G 1 53 ? 14.661 48.817 -0.938 1.00 33.29 66 MET G N 1
ATOM 13209 C CA . MET G 1 53 ? 13.924 48.019 -1.915 1.00 37.53 66 MET G CA 1
ATOM 13210 C C . MET G 1 53 ? 14.528 46.620 -2.084 1.00 37.12 66 MET G C 1
ATOM 13211 O O . MET G 1 53 ? 15.746 46.449 -2.006 1.00 37.47 66 MET G O 1
ATOM 13216 N N . TRP G 1 54 ? 13.660 45.635 -2.315 1.00 38.72 67 TRP G N 1
ATOM 13217 C CA . TRP G 1 54 ? 14.049 44.234 -2.508 1.00 39.18 67 TRP G CA 1
ATOM 13218 C C . TRP G 1 54 ? 14.301 43.540 -1.179 1.00 36.98 67 TRP G C 1
ATOM 13219 O O . TRP G 1 54 ? 14.273 42.317 -1.098 1.00 41.02 67 TRP G O 1
ATOM 13230 N N . GLU G 1 55 ? 14.572 44.318 -0.140 1.00 38.81 68 GLU G N 1
ATOM 13231 C CA . GLU G 1 55 ? 14.922 43.743 1.154 1.00 35.77 68 GLU G CA 1
ATOM 13232 C C . GLU G 1 55 ? 13.693 43.464 2.004 1.00 36.48 68 GLU G C 1
ATOM 13233 O O . GLU G 1 55 ? 12.592 43.917 1.690 1.00 34.49 68 GLU G O 1
ATOM 13239 N N . THR G 1 56 ? 13.882 42.694 3.070 1.00 29.87 69 THR G N 1
ATOM 13240 C CA . THR G 1 56 ? 12.819 42.471 4.038 1.00 32.53 69 THR G CA 1
ATOM 13241 C C . THR G 1 56 ? 13.358 42.755 5.446 1.00 33.77 69 THR G C 1
ATOM 13242 O O . THR G 1 56 ? 14.505 43.169 5.598 1.00 33.74 69 THR G O 1
ATOM 13246 N N . ASN G 1 57 ? 12.528 42.533 6.462 1.00 34.72 70 ASN G N 1
ATOM 13247 C CA . ASN G 1 57 ? 12.783 43.024 7.822 1.00 33.16 70 ASN G CA 1
ATOM 13248 C C . ASN G 1 57 ? 14.050 42.547 8.558 1.00 34.89 70 ASN G C 1
ATOM 13249 O O . ASN G 1 57 ? 14.570 43.272 9.415 1.00 33.19 70 ASN G O 1
ATOM 13254 N N . PRO G 1 58 ? 14.547 41.334 8.261 1.00 36.00 71 PRO G N 1
ATOM 13255 C CA . PRO G 1 58 ? 15.685 40.918 9.099 1.00 37.17 71 PRO G CA 1
ATOM 13256 C C . PRO G 1 58 ? 17.057 41.448 8.642 1.00 34.09 71 PRO G C 1
ATOM 13257 O O . PRO G 1 58 ? 18.061 41.155 9.294 1.00 34.40 71 PRO G O 1
ATOM 13261 N N . VAL G 1 59 ? 17.100 42.243 7.576 1.00 29.24 72 VAL G N 1
ATOM 13262 C CA . VAL G 1 59 ? 18.381 42.620 6.985 1.00 27.59 72 VAL G CA 1
ATOM 13263 C C . VAL G 1 59 ? 19.241 43.513 7.916 1.00 33.67 72 VAL G C 1
ATOM 13264 O O . VAL G 1 59 ? 20.468 43.397 7.938 1.00 28.86 72 VAL G O 1
ATOM 13268 N N . TRP G 1 60 ? 18.604 44.380 8.699 1.00 32.33 73 TRP G N 1
ATOM 13269 C CA . TRP G 1 60 ? 19.349 45.255 9.602 1.00 30.45 73 TRP G CA 1
ATOM 13270 C C . TRP G 1 60 ? 20.034 44.465 10.720 1.00 31.34 73 TRP G C 1
ATOM 13271 O O . TRP G 1 60 ? 21.126 44.819 11.155 1.00 29.70 73 TRP G O 1
ATOM 13282 N N . ALA G 1 61 ? 19.405 43.385 11.170 1.00 28.70 74 ALA G N 1
ATOM 13283 C CA . ALA G 1 61 ? 20.019 42.545 12.189 1.00 27.89 74 ALA G CA 1
ATOM 13284 C C . ALA G 1 61 ? 21.088 41.634 11.594 1.00 29.25 74 ALA G C 1
ATOM 13285 O O . ALA G 1 61 ? 22.135 41.403 12.198 1.00 29.24 74 ALA G O 1
ATOM 13287 N N . GLU G 1 62 ? 20.816 41.114 10.405 1.00 29.57 75 GLU G N 1
ATOM 13288 C CA . GLU G 1 62 ? 21.642 40.067 9.835 1.00 28.46 75 GLU G CA 1
ATOM 13289 C C . GLU G 1 62 ? 22.863 40.610 9.111 1.00 29.02 75 GLU G C 1
ATOM 13290 O O . GLU G 1 62 ? 23.949 40.038 9.203 1.00 33.97 75 GLU G O 1
ATOM 13296 N N . ARG G 1 63 ? 22.684 41.693 8.367 1.00 27.89 76 ARG G N 1
ATOM 13297 C CA . ARG G 1 63 ? 23.786 42.281 7.621 1.00 27.49 76 ARG G CA 1
ATOM 13298 C C . ARG G 1 63 ? 24.265 43.590 8.273 1.00 27.35 76 ARG G C 1
ATOM 13299 O O . ARG G 1 63 ? 25.438 43.944 8.176 1.00 25.66 76 ARG G O 1
ATOM 13307 N N . GLY G 1 64 ? 23.360 44.305 8.932 1.00 25.71 77 GLY G N 1
ATOM 13308 C CA . GLY G 1 64 ? 23.730 45.544 9.593 1.00 25.23 77 GLY G CA 1
ATOM 13309 C C . GLY G 1 64 ? 24.367 45.273 10.950 1.00 27.02 77 GLY G C 1
ATOM 13310 O O . GLY G 1 64 ? 25.044 46.136 11.513 1.00 28.44 77 GLY G O 1
ATOM 13311 N N . HIS G 1 65 ? 24.155 44.062 11.466 1.00 24.70 78 HIS G N 1
ATOM 13312 C CA . HIS G 1 65 ? 24.717 43.630 12.747 1.00 25.41 78 HIS G CA 1
ATOM 13313 C C . HIS G 1 65 ? 24.313 44.575 13.871 1.00 26.28 78 HIS G C 1
ATOM 13314 O O . HIS G 1 65 ? 25.119 44.888 14.739 1.00 27.32 78 HIS G O 1
ATOM 13321 N N . VAL G 1 66 ? 23.051 44.993 13.859 1.00 26.93 79 VAL G N 1
ATOM 13322 C CA . VAL G 1 66 ? 22.535 45.944 14.837 1.00 26.79 79 VAL G CA 1
ATOM 13323 C C . VAL G 1 66 ? 22.813 45.533 16.280 1.00 29.13 79 VAL G C 1
ATOM 13324 O O . VAL G 1 66 ? 23.201 46.376 17.078 1.00 25.90 79 VAL G O 1
ATOM 13328 N N . LYS G 1 67 ? 22.624 44.257 16.626 1.00 25.64 80 LYS G N 1
ATOM 13329 C CA . LYS G 1 67 ? 22.862 43.839 18.008 1.00 25.92 80 LYS G CA 1
ATOM 13330 C C . LYS G 1 67 ? 24.319 44.049 18.402 1.00 27.61 80 LYS G C 1
ATOM 13331 O O . LYS G 1 67 ? 24.605 44.495 19.509 1.00 24.53 80 LYS G O 1
ATOM 13337 N N . ASP G 1 68 ? 25.240 43.702 17.509 1.00 26.27 81 ASP G N 1
ATOM 13338 C CA . ASP G 1 68 ? 26.661 43.825 17.821 1.00 29.06 81 ASP G CA 1
ATOM 13339 C C . ASP G 1 68 ? 27.069 45.295 17.936 1.00 23.81 81 ASP G C 1
ATOM 13340 O O . ASP G 1 68 ? 27.886 45.641 18.778 1.00 26.48 81 ASP G O 1
ATOM 13345 N N . VAL G 1 69 ? 26.503 46.150 17.090 1.00 24.45 82 VAL G N 1
ATOM 13346 C CA . VAL G 1 69 ? 26.796 47.573 17.160 1.00 24.25 82 VAL G CA 1
ATOM 13347 C C . VAL G 1 69 ? 26.231 48.172 18.452 1.00 27.01 82 VAL G C 1
ATOM 13348 O O . VAL G 1 69 ? 26.920 48.917 19.160 1.00 25.02 82 VAL G O 1
ATOM 13352 N N . MET G 1 70 ? 24.985 47.832 18.772 1.00 24.53 83 MET G N 1
ATOM 13353 C CA . MET G 1 70 ? 24.377 48.295 20.019 1.00 26.32 83 MET G CA 1
ATOM 13354 C C . MET G 1 70 ? 25.114 47.782 21.255 1.00 26.72 83 MET G C 1
ATOM 13355 O O . MET G 1 70 ? 25.252 48.512 22.232 1.00 26.03 83 MET G O 1
ATOM 13360 N N . ASP G 1 71 ? 25.597 46.544 21.226 1.00 25.26 84 ASP G N 1
ATOM 13361 C CA . ASP G 1 71 ? 26.314 46.027 22.394 1.00 26.82 84 ASP G CA 1
ATOM 13362 C C . ASP G 1 71 ? 27.608 46.826 22.635 1.00 28.62 84 ASP G C 1
ATOM 13363 O O . ASP G 1 71 ? 27.961 47.108 23.779 1.00 24.93 84 ASP G O 1
ATOM 13368 N N . ARG G 1 72 ? 28.316 47.159 21.556 1.00 23.68 85 ARG G N 1
ATOM 13369 C CA . ARG G 1 72 ? 29.489 48.038 21.637 1.00 25.46 85 ARG G CA 1
ATOM 13370 C C . ARG G 1 72 ? 29.129 49.414 22.206 1.00 24.56 85 ARG G C 1
ATOM 13371 O O . ARG G 1 72 ? 29.703 49.863 23.195 1.00 25.01 85 ARG G O 1
ATOM 13379 N N . LEU G 1 73 ? 28.165 50.084 21.585 1.00 23.55 86 LEU G N 1
ATOM 13380 C CA . LEU G 1 73 ? 27.898 51.485 21.904 1.00 22.43 86 LEU G CA 1
ATOM 13381 C C . LEU G 1 73 ? 27.176 51.689 23.252 1.00 26.85 86 LEU G C 1
ATOM 13382 O O . LEU G 1 73 ? 27.381 52.702 23.929 1.00 24.33 86 LEU G O 1
ATOM 13387 N N . VAL G 1 74 ? 26.338 50.734 23.645 1.00 26.90 87 VAL G N 1
ATOM 13388 C CA . VAL G 1 74 ? 25.713 50.802 24.959 1.00 26.05 87 VAL G CA 1
ATOM 13389 C C . VAL G 1 74 ? 26.779 50.666 26.046 1.00 26.41 87 VAL G C 1
ATOM 13390 O O . VAL G 1 74 ? 26.746 51.389 27.042 1.00 29.42 87 VAL G O 1
ATOM 13394 N N . ALA G 1 75 ? 27.741 49.767 25.842 1.00 27.06 88 ALA G N 1
ATOM 13395 C CA . ALA G 1 75 ? 28.784 49.525 26.844 1.00 27.84 88 ALA G CA 1
ATOM 13396 C C . ALA G 1 75 ? 29.703 50.733 27.022 1.00 26.51 88 ALA G C 1
ATOM 13397 O O . ALA G 1 75 ? 30.222 50.958 28.103 1.00 26.55 88 ALA G O 1
ATOM 13399 N N . SER G 1 76 ? 29.916 51.507 25.962 1.00 24.54 89 SER G N 1
ATOM 13400 C CA . SER G 1 76 ? 30.776 52.686 26.079 1.00 29.06 89 SER G CA 1
ATOM 13401 C C . SER G 1 76 ? 29.991 53.948 26.445 1.00 30.18 89 SER G C 1
ATOM 13402 O O . SER G 1 76 ? 30.582 55.010 26.680 1.00 27.35 89 SER G O 1
ATOM 13405 N N . GLY G 1 77 ? 28.664 53.839 26.449 1.00 28.11 90 GLY G N 1
ATOM 13406 C CA . GLY G 1 77 ? 27.797 54.974 26.730 1.00 28.38 90 GLY G CA 1
ATOM 13407 C C . GLY G 1 77 ? 27.508 55.875 25.539 1.00 30.37 90 GLY G C 1
ATOM 13408 O O . GLY G 1 77 ? 26.758 56.841 25.653 1.00 28.39 90 GLY G O 1
ATOM 13409 N N . GLU G 1 78 ? 28.089 55.571 24.386 1.00 26.80 91 GLU G N 1
ATOM 13410 C CA . GLU G 1 78 ? 27.825 56.383 23.207 1.00 26.61 91 GLU G CA 1
ATOM 13411 C C . GLU G 1 78 ? 26.386 56.238 22.713 1.00 27.11 91 GLU G C 1
ATOM 13412 O O . GLU G 1 78 ? 25.869 57.126 22.045 1.00 29.84 91 GLU G O 1
ATOM 13418 N N . ALA G 1 79 ? 25.742 55.120 23.036 1.00 27.96 92 ALA G N 1
ATOM 13419 C CA . ALA G 1 79 ? 24.315 54.967 22.766 1.00 28.59 92 ALA G CA 1
ATOM 13420 C C . ALA G 1 79 ? 23.570 54.575 24.037 1.00 25.25 92 ALA G C 1
ATOM 13421 O O . ALA G 1 79 ? 24.108 53.880 24.905 1.00 25.48 92 ALA G O 1
ATOM 13423 N N . CYS G 1 80 ? 22.333 55.039 24.166 1.00 25.54 93 CYS G N 1
ATOM 13424 C CA . CYS G 1 80 ? 21.494 54.574 25.264 1.00 26.92 93 CYS G CA 1
ATOM 13425 C C . CYS G 1 80 ? 20.800 53.286 24.846 1.00 28.07 93 CYS G C 1
ATOM 13426 O O . CYS G 1 80 ? 20.706 52.983 23.660 1.00 29.14 93 CYS G O 1
ATOM 13429 N N . GLU G 1 81 ? 20.311 52.528 25.816 1.00 29.22 94 GLU G N 1
ATOM 13430 C CA . GLU G 1 81 ? 19.459 51.395 25.489 1.00 30.07 94 GLU G CA 1
ATOM 13431 C C . GLU G 1 81 ? 18.184 51.909 24.849 1.00 32.65 94 GLU G C 1
ATOM 13432 O O . GLU G 1 81 ? 17.558 52.850 25.339 1.00 30.52 94 GLU G O 1
ATOM 13438 N N . MET G 1 82 ? 17.815 51.296 23.735 1.00 31.42 95 MET G N 1
ATOM 13439 C CA . MET G 1 82 ? 16.643 51.708 22.986 1.00 26.97 95 MET G CA 1
ATOM 13440 C C . MET G 1 82 ? 16.061 50.489 22.290 1.00 33.07 95 MET G C 1
ATOM 13441 O O . MET G 1 82 ? 16.763 49.497 22.076 1.00 30.09 95 MET G O 1
ATOM 13446 N N . ILE G 1 83 ? 14.772 50.553 21.975 1.00 29.97 96 ILE G N 1
ATOM 13447 C CA . ILE G 1 83 ? 14.149 49.540 21.146 1.00 29.23 96 ILE G CA 1
ATOM 13448 C C . ILE G 1 83 ? 14.452 49.936 19.713 1.00 29.54 96 ILE G C 1
ATOM 13449 O O . ILE G 1 83 ? 14.304 51.109 19.361 1.00 30.15 96 ILE G O 1
ATOM 13454 N N . ILE G 1 84 ? 14.888 48.979 18.895 1.00 25.95 97 ILE G N 1
ATOM 13455 C CA . ILE G 1 84 ? 15.084 49.228 17.464 1.00 27.67 97 ILE G CA 1
ATOM 13456 C C . ILE G 1 84 ? 14.238 48.225 16.685 1.00 31.82 97 ILE G C 1
ATOM 13457 O O . ILE G 1 84 ? 14.286 47.030 16.953 1.00 30.19 97 ILE G O 1
ATOM 13462 N N . VAL G 1 85 ? 13.455 48.714 15.731 1.00 32.11 98 VAL G N 1
ATOM 13463 C CA . VAL G 1 85 ? 12.504 47.856 15.037 1.00 33.39 98 VAL G CA 1
ATOM 13464 C C . VAL G 1 85 ? 12.511 48.102 13.535 1.00 34.79 98 VAL G C 1
ATOM 13465 O O . VAL G 1 85 ? 12.602 49.246 13.066 1.00 31.74 98 VAL G O 1
ATOM 13469 N N . THR G 1 86 ? 12.442 47.006 12.786 1.00 31.74 99 THR G N 1
ATOM 13470 C CA . THR G 1 86 ? 12.375 47.063 11.336 1.00 33.53 99 THR G CA 1
ATOM 13471 C C . THR G 1 86 ? 11.178 46.252 10.859 1.00 34.47 99 THR G C 1
ATOM 13472 O O . THR G 1 86 ? 11.168 45.031 10.995 1.00 32.33 99 THR G O 1
ATOM 13476 N N . PRO G 1 87 ? 10.157 46.935 10.321 1.00 33.94 100 PRO G N 1
ATOM 13477 C CA . PRO G 1 87 ? 8.996 46.252 9.741 1.00 32.98 100 PRO G CA 1
ATOM 13478 C C . PRO G 1 87 ? 9.301 45.772 8.329 1.00 31.49 100 PRO G C 1
ATOM 13479 O O . PRO G 1 87 ? 10.129 46.384 7.651 1.00 32.86 100 PRO G O 1
ATOM 13483 N N . ASN G 1 88 ? 8.645 44.707 7.881 1.00 36.25 101 ASN G N 1
ATOM 13484 C CA . ASN G 1 88 ? 8.780 44.297 6.484 1.00 32.29 101 ASN G CA 1
ATOM 13485 C C . ASN G 1 88 ? 7.982 45.222 5.566 1.00 33.05 101 ASN G C 1
ATOM 13486 O O . ASN G 1 88 ? 6.780 45.392 5.730 1.00 37.36 101 ASN G O 1
ATOM 13491 N N . ALA G 1 89 ? 8.666 45.832 4.612 1.00 32.53 102 ALA G N 1
ATOM 13492 C CA . ALA G 1 89 ? 8.017 46.681 3.621 1.00 34.76 102 ALA G CA 1
ATOM 13493 C C . ALA G 1 89 ? 8.522 46.345 2.226 1.00 33.83 102 ALA G C 1
ATOM 13494 O O . ALA G 1 89 ? 8.499 47.189 1.322 1.00 36.18 102 ALA G O 1
ATOM 13496 N N . GLY G 1 90 ? 8.999 45.118 2.048 1.00 37.24 103 GLY G N 1
ATOM 13497 C CA . GLY G 1 90 ? 9.609 44.753 0.781 1.00 34.96 103 GLY G CA 1
ATOM 13498 C C . GLY G 1 90 ? 9.522 43.292 0.395 1.00 39.38 103 GLY G C 1
ATOM 13499 O O . GLY G 1 90 ? 8.554 42.606 0.718 1.00 39.58 103 GLY G O 1
ATOM 13500 N N . GLY G 1 91 ? 10.563 42.827 -0.294 1.00 41.24 104 GLY G N 1
ATOM 13501 C CA . GLY G 1 91 ? 10.596 41.510 -0.899 1.00 38.16 104 GLY G CA 1
ATOM 13502 C C . GLY G 1 91 ? 10.805 41.694 -2.389 1.00 41.37 104 GLY G C 1
ATOM 13503 O O . GLY G 1 91 ? 11.033 42.819 -2.846 1.00 40.82 104 GLY G O 1
ATOM 13504 N N . ASN G 1 92 ? 10.733 40.598 -3.141 1.00 42.26 105 ASN G N 1
ATOM 13505 C CA . ASN G 1 92 ? 10.822 40.638 -4.596 1.00 44.53 105 ASN G CA 1
ATOM 13506 C C . ASN G 1 92 ? 9.839 41.649 -5.190 1.00 45.57 105 ASN G C 1
ATOM 13507 O O . ASN G 1 92 ? 8.625 41.485 -5.068 1.00 46.60 105 ASN G O 1
ATOM 13512 N N . ILE G 1 93 ? 10.367 42.690 -5.830 1.00 43.97 106 ILE G N 1
ATOM 13513 C CA . ILE G 1 93 ? 9.544 43.802 -6.318 1.00 46.33 106 ILE G CA 1
ATOM 13514 C C . ILE G 1 93 ? 8.533 43.392 -7.393 1.00 52.68 106 ILE G C 1
ATOM 13515 O O . ILE G 1 93 ? 7.636 44.166 -7.734 1.00 48.98 106 ILE G O 1
ATOM 13520 N N . HIS G 1 94 ? 8.684 42.187 -7.938 1.00 49.54 107 HIS G N 1
ATOM 13521 C CA . HIS G 1 94 ? 7.739 41.693 -8.934 1.00 52.81 107 HIS G CA 1
ATOM 13522 C C . HIS G 1 94 ? 6.551 41.005 -8.269 1.00 51.63 107 HIS G C 1
ATOM 13523 O O . HIS G 1 94 ? 5.456 40.965 -8.828 1.00 56.32 107 HIS G O 1
ATOM 13530 N N . LEU G 1 95 ? 6.772 40.479 -7.068 1.00 48.89 108 LEU G N 1
ATOM 13531 C CA . LEU G 1 95 ? 5.780 39.654 -6.385 1.00 47.63 108 LEU G CA 1
ATOM 13532 C C . LEU G 1 95 ? 5.254 40.293 -5.099 1.00 50.46 108 LEU G C 1
ATOM 13533 O O . LEU G 1 95 ? 4.156 39.975 -4.641 1.00 52.63 108 LEU G O 1
ATOM 13538 N N . GLU G 1 96 ? 6.044 41.188 -4.515 1.00 48.92 109 GLU G N 1
ATOM 13539 C CA . GLU G 1 96 ? 5.723 41.757 -3.209 1.00 47.74 109 GLU G CA 1
ATOM 13540 C C . GLU G 1 96 ? 5.704 43.288 -3.230 1.00 45.52 109 GLU G C 1
ATOM 13541 O O . GLU G 1 96 ? 6.441 43.918 -3.988 1.00 43.59 109 GLU G O 1
ATOM 13547 N N . TRP G 1 97 ? 4.858 43.880 -2.391 1.00 46.30 110 TRP G N 1
ATOM 13548 C CA . TRP G 1 97 ? 4.755 45.335 -2.314 1.00 46.99 110 TRP G CA 1
ATOM 13549 C C . TRP G 1 97 ? 5.988 45.946 -1.651 1.00 42.99 110 TRP G C 1
ATOM 13550 O O . TRP G 1 97 ? 6.382 45.543 -0.555 1.00 41.34 110 TRP G O 1
ATOM 13561 N N . ASN G 1 98 ? 6.594 46.909 -2.339 1.00 41.89 111 ASN G N 1
ATOM 13562 C CA . ASN G 1 98 ? 7.680 47.707 -1.783 1.00 38.54 111 ASN G CA 1
ATOM 13563 C C . ASN G 1 98 ? 7.232 49.153 -1.594 1.00 37.55 111 ASN G C 1
ATOM 13564 O O . ASN G 1 98 ? 6.657 49.750 -2.507 1.00 35.43 111 ASN G O 1
ATOM 13569 N N . GLY G 1 99 ? 7.491 49.716 -0.416 1.00 37.29 112 GLY G N 1
ATOM 13570 C CA . GLY G 1 99 ? 7.194 51.121 -0.179 1.00 36.67 112 GLY G CA 1
ATOM 13571 C C . GLY G 1 99 ? 6.647 51.423 1.204 1.00 34.17 112 GLY G C 1
ATOM 13572 O O . GLY G 1 99 ? 6.139 50.537 1.890 1.00 33.47 112 GLY G O 1
ATOM 13573 N N . TYR G 1 100 ? 6.735 52.686 1.609 1.00 33.93 113 TYR G N 1
ATOM 13574 C CA . TYR G 1 100 ? 6.290 53.072 2.947 1.00 36.39 113 TYR G CA 1
ATOM 13575 C C . TYR G 1 100 ? 5.071 54.001 2.931 1.00 35.23 113 TYR G C 1
ATOM 13576 O O . TYR G 1 100 ? 4.425 54.209 3.955 1.00 34.06 113 TYR G O 1
ATOM 13585 N N . PHE G 1 101 ? 4.743 54.539 1.763 1.00 36.36 114 PHE G N 1
ATOM 13586 C CA . PHE G 1 101 ? 3.614 55.459 1.654 1.00 40.54 114 PHE G CA 1
ATOM 13587 C C . PHE G 1 101 ? 2.338 54.715 1.258 1.00 41.89 114 PHE G C 1
ATOM 13588 O O . PHE G 1 101 ? 2.402 53.581 0.790 1.00 44.54 114 PHE G O 1
ATOM 13596 N N . ASP G 1 102 ? 1.182 55.341 1.465 1.00 41.11 115 ASP G N 1
ATOM 13597 C CA . ASP G 1 102 ? -0.086 54.753 1.036 1.00 40.27 115 ASP G CA 1
ATOM 13598 C C . ASP G 1 102 ? -0.177 54.731 -0.487 1.00 42.73 115 ASP G C 1
ATOM 13599 O O . ASP G 1 102 ? -0.069 55.765 -1.149 1.00 40.52 115 ASP G O 1
ATOM 13604 N N . MET G 1 103 ? -0.359 53.538 -1.037 1.00 42.73 116 MET G N 1
ATOM 13605 C CA . MET G 1 103 ? -0.468 53.378 -2.481 1.00 46.03 116 MET G CA 1
ATOM 13606 C C . MET G 1 103 ? -1.793 52.703 -2.835 1.00 43.19 116 MET G C 1
ATOM 13607 O O . MET G 1 103 ? -2.398 52.043 -1.991 1.00 42.35 116 MET G O 1
ATOM 13612 N N . PRO G 1 104 ? -2.256 52.879 -4.083 1.00 45.63 117 PRO G N 1
ATOM 13613 C CA . PRO G 1 104 ? -3.460 52.184 -4.552 1.00 44.64 117 PRO G CA 1
ATOM 13614 C C . PRO G 1 104 ? -3.352 50.678 -4.336 1.00 41.22 117 PRO G C 1
ATOM 13615 O O . PRO G 1 104 ? -2.529 50.033 -4.977 1.00 45.49 117 PRO G O 1
ATOM 13619 N N . GLY G 1 105 ? -4.153 50.138 -3.424 1.00 43.39 118 GLY G N 1
ATOM 13620 C CA . GLY G 1 105 ? -4.143 48.713 -3.149 1.00 36.29 118 GLY G CA 1
ATOM 13621 C C . GLY G 1 105 ? -3.215 48.302 -2.020 1.00 41.94 118 GLY G C 1
ATOM 13622 O O . GLY G 1 105 ? -3.171 47.130 -1.651 1.00 41.80 118 GLY G O 1
ATOM 13623 N N . TRP G 1 106 ? -2.473 49.259 -1.464 1.00 43.54 119 TRP G N 1
ATOM 13624 C CA . TRP G 1 106 ? -1.508 48.954 -0.404 1.00 43.99 119 TRP G CA 1
ATOM 13625 C C . TRP G 1 106 ? -1.226 50.190 0.455 1.00 40.88 119 TRP G C 1
ATOM 13626 O O . TRP G 1 106 ? -0.302 50.958 0.173 1.00 40.85 119 TRP G O 1
ATOM 13637 N N . LYS G 1 107 ? -2.031 50.372 1.498 1.00 37.55 120 LYS G N 1
ATOM 13638 C CA . LYS G 1 107 ? -1.937 51.559 2.344 1.00 39.23 120 LYS G CA 1
ATOM 13639 C C . LYS G 1 107 ? -0.959 51.323 3.491 1.00 36.66 120 LYS G C 1
ATOM 13640 O O . LYS G 1 107 ? -1.343 51.241 4.661 1.00 34.15 120 LYS G O 1
ATOM 13646 N N . TYR G 1 108 ? 0.316 51.226 3.144 1.00 37.39 121 TYR G N 1
ATOM 13647 C CA . TYR G 1 108 ? 1.331 50.857 4.120 1.00 37.59 121 TYR G CA 1
ATOM 13648 C C . TYR G 1 108 ? 1.442 51.894 5.238 1.00 36.58 121 TYR G C 1
ATOM 13649 O O . TYR G 1 108 ? 1.567 51.535 6.405 1.00 32.66 121 TYR G O 1
ATOM 13658 N N . GLU G 1 109 ? 1.373 53.173 4.886 1.00 35.22 122 GLU G N 1
ATOM 13659 C CA . GLU G 1 109 ? 1.554 54.221 5.887 1.00 37.09 122 GLU G CA 1
ATOM 13660 C C . GLU G 1 109 ? 0.427 54.206 6.908 1.00 36.72 122 GLU G C 1
ATOM 13661 O O . GLU G 1 109 ? 0.653 54.441 8.093 1.00 36.97 122 GLU G O 1
ATOM 13667 N N . THR G 1 110 ? -0.790 53.933 6.454 1.00 37.76 123 THR G N 1
ATOM 13668 C CA . THR G 1 110 ? -1.907 53.794 7.382 1.00 35.81 123 THR G CA 1
ATOM 13669 C C . THR G 1 110 ? -1.667 52.598 8.297 1.00 36.40 123 THR G C 1
ATOM 13670 O O . THR G 1 110 ? -1.962 52.647 9.497 1.00 32.08 123 THR G O 1
ATOM 13674 N N . PHE G 1 111 ? -1.121 51.524 7.728 1.00 34.77 124 PHE G N 1
ATOM 13675 C CA . PHE G 1 111 ? -0.725 50.369 8.527 1.00 34.54 124 PHE G CA 1
ATOM 13676 C C . PHE G 1 111 ? 0.286 50.795 9.586 1.00 33.17 124 PHE G C 1
ATOM 13677 O O . PHE G 1 111 ? 0.135 50.479 10.769 1.00 34.19 124 PHE G O 1
ATOM 13685 N N . PHE G 1 112 ? 1.312 51.523 9.152 1.00 34.34 125 PHE G N 1
ATOM 13686 C CA . PHE G 1 112 ? 2.392 51.919 10.052 1.00 37.45 125 PHE G CA 1
ATOM 13687 C C . PHE G 1 112 ? 1.877 52.686 11.271 1.00 36.64 125 PHE G C 1
ATOM 13688 O O . PHE G 1 112 ? 2.138 52.284 12.406 1.00 33.39 125 PHE G O 1
ATOM 13696 N N . TYR G 1 113 ? 1.132 53.769 11.042 1.00 34.03 126 TYR G N 1
ATOM 13697 C CA . TYR G 1 113 ? 0.753 54.664 12.144 1.00 36.80 126 TYR G CA 1
ATOM 13698 C C . TYR G 1 113 ? -0.471 54.203 12.940 1.00 36.79 126 TYR G C 1
ATOM 13699 O O . TYR G 1 113 ? -0.528 54.402 14.153 1.00 36.73 126 TYR G O 1
ATOM 13708 N N . THR G 1 114 ? -1.435 53.560 12.289 1.00 33.37 127 THR G N 1
ATOM 13709 C CA . THR G 1 114 ? -2.647 53.161 13.009 1.00 36.70 127 THR G CA 1
ATOM 13710 C C . THR G 1 114 ? -2.593 51.753 13.598 1.00 37.06 127 THR G C 1
ATOM 13711 O O . THR G 1 114 ? -3.344 51.445 14.523 1.00 38.62 127 THR G O 1
ATOM 13715 N N . GLU G 1 115 ? -1.709 50.905 13.075 1.00 37.33 128 GLU G N 1
ATOM 13716 C CA . GLU G 1 115 ? -1.634 49.517 13.533 1.00 37.04 128 GLU G CA 1
ATOM 13717 C C . GLU G 1 115 ? -0.272 49.131 14.120 1.00 39.02 128 GLU G C 1
ATOM 13718 O O . GLU G 1 115 ? -0.188 48.618 15.239 1.00 35.66 128 GLU G O 1
ATOM 13724 N N . PHE G 1 116 ? 0.789 49.364 13.352 1.00 36.31 129 PHE G N 1
ATOM 13725 C CA . PHE G 1 116 ? 2.113 48.876 13.720 1.00 36.57 129 PHE G CA 1
ATOM 13726 C C . PHE G 1 116 ? 2.706 49.629 14.907 1.00 36.38 129 PHE G C 1
ATOM 13727 O O . PHE G 1 116 ? 3.089 49.023 15.909 1.00 33.94 129 PHE G O 1
ATOM 13735 N N . LEU G 1 117 ? 2.783 50.948 14.787 1.00 35.83 130 LEU G N 1
ATOM 13736 C CA . LEU G 1 117 ? 3.407 51.755 15.826 1.00 38.21 130 LEU G CA 1
ATOM 13737 C C . LEU G 1 117 ? 2.768 51.495 17.196 1.00 37.29 130 LEU G C 1
ATOM 13738 O O . LEU G 1 117 ? 3.468 51.157 18.152 1.00 37.57 130 LEU G O 1
ATOM 13743 N N . PRO G 1 118 ? 1.434 51.625 17.294 1.00 42.69 131 PRO G N 1
ATOM 13744 C CA . PRO G 1 118 ? 0.786 51.388 18.592 1.00 37.09 131 PRO G CA 1
ATOM 13745 C C . PRO G 1 118 ? 1.056 49.985 19.124 1.00 37.85 131 PRO G C 1
ATOM 13746 O O . PRO G 1 118 ? 1.281 49.824 20.317 1.00 37.62 131 PRO G O 1
ATOM 13750 N N . TYR G 1 119 ? 1.049 48.989 18.239 1.00 38.81 132 TYR G N 1
ATOM 13751 C CA . TYR G 1 119 ? 1.312 47.603 18.633 1.00 38.49 132 TYR G CA 1
ATOM 13752 C C . TYR G 1 119 ? 2.703 47.443 19.240 1.00 37.37 132 TYR G C 1
ATOM 13753 O O . TYR G 1 119 ? 2.854 46.932 20.348 1.00 37.21 132 TYR G O 1
ATOM 13762 N N . ILE G 1 120 ? 3.713 47.875 18.495 1.00 35.61 133 ILE G N 1
ATOM 13763 C CA . ILE G 1 120 ? 5.104 47.783 18.928 1.00 36.37 133 ILE G CA 1
ATOM 13764 C C . ILE G 1 120 ? 5.356 48.516 20.255 1.00 33.96 133 ILE G C 1
ATOM 13765 O O . ILE G 1 120 ? 5.876 47.938 21.213 1.00 32.85 133 ILE G O 1
ATOM 13770 N N . GLU G 1 121 ? 4.967 49.782 20.318 1.00 37.62 134 GLU G N 1
ATOM 13771 C CA . GLU G 1 121 ? 5.310 50.614 21.470 1.00 35.29 134 GLU G CA 1
ATOM 13772 C C . GLU G 1 121 ? 4.667 50.103 22.766 1.00 35.39 134 GLU G C 1
ATOM 13773 O O . GLU G 1 121 ? 5.241 50.240 23.841 1.00 36.20 134 GLU G O 1
ATOM 13779 N N . LYS G 1 122 ? 3.511 49.459 22.663 1.00 36.15 135 LYS G N 1
ATOM 13780 C CA . LYS G 1 122 ? 2.903 48.837 23.837 1.00 38.73 135 LYS G CA 1
ATOM 13781 C C . LYS G 1 122 ? 3.579 47.514 24.220 1.00 40.01 135 LYS G C 1
ATOM 13782 O O . LYS G 1 122 ? 3.850 47.258 25.395 1.00 42.24 135 LYS G O 1
ATOM 13788 N N . LYS G 1 123 ? 3.849 46.670 23.229 1.00 40.19 136 LYS G N 1
ATOM 13789 C CA . LYS G 1 123 ? 4.404 45.350 23.509 1.00 38.17 136 LYS G CA 1
ATOM 13790 C C . LYS G 1 123 ? 5.844 45.428 24.006 1.00 38.15 136 LYS G C 1
ATOM 13791 O O . LYS G 1 123 ? 6.259 44.627 24.836 1.00 35.42 136 LYS G O 1
ATOM 13797 N N . TYR G 1 124 ? 6.611 46.388 23.491 1.00 38.42 137 TYR G N 1
ATOM 13798 C CA . TYR G 1 124 ? 8.042 46.431 23.788 1.00 36.04 137 TYR G CA 1
ATOM 13799 C C . TYR G 1 124 ? 8.422 47.617 24.673 1.00 35.99 137 TYR G C 1
ATOM 13800 O O . TYR G 1 124 ? 9.586 48.012 24.732 1.00 35.66 137 TYR G O 1
ATOM 13809 N N . ARG G 1 125 ? 7.426 48.155 25.375 1.00 35.45 138 ARG G N 1
ATOM 13810 C CA . ARG G 1 125 ? 7.638 49.119 26.454 1.00 33.74 138 ARG G CA 1
ATOM 13811 C C . ARG G 1 125 ? 8.374 50.373 25.991 1.00 32.93 138 ARG G C 1
ATOM 13812 O O . ARG G 1 125 ? 9.346 50.808 26.602 1.00 33.91 138 ARG G O 1
ATOM 13820 N N . VAL G 1 126 ? 7.897 50.942 24.893 1.00 32.26 139 VAL G N 1
ATOM 13821 C CA . VAL G 1 126 ? 8.439 52.180 24.380 1.00 32.77 139 VAL G CA 1
ATOM 13822 C C . VAL G 1 126 ? 7.794 53.321 25.166 1.00 39.99 139 VAL G C 1
ATOM 13823 O O . VAL G 1 126 ? 6.602 53.265 25.473 1.00 37.61 139 VAL G O 1
ATOM 13827 N N . ILE G 1 127 ? 8.586 54.331 25.517 1.00 35.77 140 ILE G N 1
ATOM 13828 C CA . ILE G 1 127 ? 8.100 55.446 26.331 1.00 37.01 140 ILE G CA 1
ATOM 13829 C C . ILE G 1 127 ? 6.841 56.082 25.725 1.00 38.16 140 ILE G C 1
ATOM 13830 O O . ILE G 1 127 ? 5.830 56.237 26.405 1.00 41.19 140 ILE G O 1
ATOM 13835 N N . GLY G 1 128 ? 6.899 56.441 24.448 1.00 35.84 141 GLY G N 1
ATOM 13836 C CA . GLY G 1 128 ? 5.692 56.801 23.728 1.00 37.25 141 GLY G CA 1
ATOM 13837 C C . GLY G 1 128 ? 5.524 58.240 23.275 1.00 40.97 141 GLY G C 1
ATOM 13838 O O . GLY G 1 128 ? 4.520 58.562 22.644 1.00 42.75 141 GLY G O 1
ATOM 13839 N N . ASP G 1 129 ? 6.481 59.113 23.573 1.00 38.98 142 ASP G N 1
ATOM 13840 C CA . ASP G 1 129 ? 6.364 60.489 23.096 1.00 38.98 142 ASP G CA 1
ATOM 13841 C C . ASP G 1 129 ? 7.368 60.758 21.982 1.00 39.77 142 ASP G C 1
ATOM 13842 O O . ASP G 1 129 ? 8.244 59.934 21.721 1.00 38.74 142 ASP G O 1
ATOM 13847 N N . ARG G 1 130 ? 7.226 61.901 21.316 1.00 36.90 143 ARG G N 1
ATOM 13848 C CA . ARG G 1 130 ? 8.085 62.228 20.185 1.00 39.15 143 ARG G CA 1
ATOM 13849 C C . ARG G 1 130 ? 9.519 62.452 20.644 1.00 40.36 143 ARG G C 1
ATOM 13850 O O . ARG G 1 130 ? 10.456 62.235 19.875 1.00 35.76 143 ARG G O 1
ATOM 13858 N N . GLN G 1 131 ? 9.679 62.881 21.896 1.00 35.79 144 GLN G N 1
ATOM 13859 C CA . GLN G 1 131 ? 10.998 63.145 22.463 1.00 36.38 144 GLN G CA 1
ATOM 13860 C C . GLN G 1 131 ? 11.850 61.881 22.507 1.00 38.87 144 GLN G C 1
ATOM 13861 O O . GLN G 1 131 ? 13.075 61.956 22.507 1.00 37.82 144 GLN G O 1
ATOM 13867 N N . HIS G 1 132 ? 11.196 60.722 22.558 1.00 38.24 145 HIS G N 1
ATOM 13868 C CA . HIS G 1 132 ? 11.903 59.446 22.590 1.00 35.66 145 HIS G CA 1
ATOM 13869 C C . HIS G 1 132 ? 11.539 58.545 21.399 1.00 34.85 145 HIS G C 1
ATOM 13870 O O . HIS G 1 132 ? 11.592 57.322 21.498 1.00 32.39 145 HIS G O 1
ATOM 13877 N N . ARG G 1 133 ? 11.185 59.160 20.272 1.00 33.69 146 ARG G N 1
ATOM 13878 C CA . ARG G 1 133 ? 10.928 58.415 19.041 1.00 33.48 146 ARG G CA 1
ATOM 13879 C C . ARG G 1 133 ? 11.730 58.979 17.869 1.00 34.85 146 ARG G C 1
ATOM 13880 O O . ARG G 1 133 ? 11.621 60.164 17.539 1.00 33.76 146 ARG G O 1
ATOM 13888 N N . ALA G 1 134 ? 12.531 58.125 17.239 1.00 30.65 147 ALA G N 1
ATOM 13889 C CA . ALA G 1 134 ? 13.341 58.545 16.101 1.00 28.75 147 ALA G CA 1
ATOM 13890 C C . ALA G 1 134 ? 13.172 57.574 14.916 1.00 28.93 147 ALA G C 1
ATOM 13891 O O . ALA G 1 134 ? 12.666 56.468 15.078 1.00 29.60 147 ALA G O 1
ATOM 13893 N N . ILE G 1 135 ? 13.575 57.987 13.723 1.00 30.78 148 ILE G N 1
ATOM 13894 C CA . ILE G 1 135 ? 13.419 57.109 12.568 1.00 30.15 148 ILE G CA 1
ATOM 13895 C C . ILE G 1 135 ? 14.610 57.265 11.638 1.00 32.16 148 ILE G C 1
ATOM 13896 O O . ILE G 1 135 ? 15.208 58.343 11.545 1.00 32.49 148 ILE G O 1
ATOM 13901 N N . ALA G 1 136 ? 14.972 56.169 10.979 1.00 29.21 149 ALA G N 1
ATOM 13902 C CA . ALA G 1 136 ? 16.119 56.140 10.095 1.00 26.63 149 ALA G CA 1
ATOM 13903 C C . ALA G 1 136 ? 15.929 55.047 9.051 1.00 30.36 149 ALA G C 1
ATOM 13904 O O . ALA G 1 136 ? 15.132 54.118 9.244 1.00 29.83 149 ALA G O 1
ATOM 13906 N N . GLY G 1 137 ? 16.661 55.139 7.949 1.00 28.63 150 GLY G N 1
ATOM 13907 C CA . GLY G 1 137 ? 16.602 54.071 6.962 1.00 29.67 150 GLY G CA 1
ATOM 13908 C C . GLY G 1 137 ? 17.567 54.249 5.817 1.00 30.32 150 GLY G C 1
ATOM 13909 O O . GLY G 1 137 ? 18.166 55.314 5.660 1.00 29.20 150 GLY G O 1
ATOM 13910 N N . LEU G 1 138 ? 17.713 53.196 5.015 1.00 30.38 151 LEU G N 1
ATOM 13911 C CA . LEU G 1 138 ? 18.598 53.221 3.865 1.00 29.46 151 LEU G CA 1
ATOM 13912 C C . LEU G 1 138 ? 17.795 53.164 2.562 1.00 30.09 151 LEU G C 1
ATOM 13913 O O . LEU G 1 138 ? 16.797 52.450 2.466 1.00 28.14 151 LEU G O 1
ATOM 13918 N N . SER G 1 139 ? 18.241 53.926 1.571 1.00 30.82 152 SER G N 1
ATOM 13919 C CA . SER G 1 139 ? 17.664 53.874 0.235 1.00 34.37 152 SER G CA 1
ATOM 13920 C C . SER G 1 139 ? 16.175 54.221 0.278 1.00 34.77 152 SER G C 1
ATOM 13921 O O . SER G 1 139 ? 15.794 55.293 0.755 1.00 33.15 152 SER G O 1
ATOM 13924 N N . MET G 1 140 ? 15.340 53.308 -0.210 1.00 31.59 153 MET G N 1
ATOM 13925 C CA . MET G 1 140 ? 13.888 53.464 -0.105 1.00 33.31 153 MET G CA 1
ATOM 13926 C C . MET G 1 140 ? 13.462 53.743 1.343 1.00 34.27 153 MET G C 1
ATOM 13927 O O . MET G 1 140 ? 12.560 54.547 1.591 1.00 33.68 153 MET G O 1
ATOM 13932 N N . GLY G 1 141 ? 14.122 53.082 2.291 1.00 29.69 154 GLY G N 1
ATOM 13933 C CA . GLY G 1 141 ? 13.871 53.311 3.706 1.00 29.01 154 GLY G CA 1
ATOM 13934 C C . GLY G 1 141 ? 14.318 54.689 4.181 1.00 30.42 154 GLY G C 1
ATOM 13935 O O . GLY G 1 141 ? 13.747 55.236 5.124 1.00 31.87 154 GLY G O 1
ATOM 13936 N N . GLY G 1 142 ? 15.351 55.237 3.543 1.00 27.64 155 GLY G N 1
ATOM 13937 C CA . GLY G 1 142 ? 15.820 56.581 3.841 1.00 30.95 155 GLY G CA 1
ATOM 13938 C C . GLY G 1 142 ? 14.829 57.657 3.408 1.00 34.82 155 GLY G C 1
ATOM 13939 O O . GLY G 1 142 ? 14.572 58.622 4.140 1.00 33.66 155 GLY G O 1
ATOM 13940 N N . GLY G 1 143 ? 14.266 57.491 2.213 1.00 32.94 156 GLY G N 1
ATOM 13941 C CA . GLY G 1 143 ? 13.230 58.384 1.728 1.00 33.69 156 GLY G CA 1
ATOM 13942 C C . GLY G 1 143 ? 11.986 58.260 2.587 1.00 29.76 156 GLY G C 1
ATOM 13943 O O . GLY G 1 143 ? 11.329 59.250 2.903 1.00 32.99 156 GLY G O 1
ATOM 13944 N N . GLY G 1 144 ? 11.666 57.028 2.967 1.00 28.60 157 GLY G N 1
ATOM 13945 C CA . GLY G 1 144 ? 10.531 56.766 3.828 1.00 31.09 157 GLY G CA 1
ATOM 13946 C C . GLY G 1 144 ? 10.678 57.459 5.164 1.00 32.17 157 GLY G C 1
ATOM 13947 O O . GLY G 1 144 ? 9.771 58.178 5.598 1.00 33.01 157 GLY G O 1
ATOM 13948 N N . ALA G 1 145 ? 11.818 57.238 5.816 1.00 29.26 158 ALA G N 1
ATOM 13949 C CA . ALA G 1 145 ? 12.131 57.895 7.087 1.00 29.49 158 ALA G CA 1
ATOM 13950 C C . ALA G 1 145 ? 12.019 59.413 6.968 1.00 31.95 158 ALA G C 1
ATOM 13951 O O . ALA G 1 145 ? 11.425 60.067 7.822 1.00 28.77 158 ALA G O 1
ATOM 13953 N N . THR G 1 146 ? 12.596 59.963 5.903 1.00 30.21 159 THR G N 1
ATOM 13954 C CA . THR G 1 146 ? 12.632 61.416 5.728 1.00 33.23 159 THR G CA 1
ATOM 13955 C C . THR G 1 146 ? 11.235 62.007 5.544 1.00 37.31 159 THR G C 1
ATOM 13956 O O . THR G 1 146 ? 10.876 62.977 6.220 1.00 32.76 159 THR G O 1
ATOM 13960 N N . ASN G 1 147 ? 10.445 61.418 4.644 1.00 34.92 160 ASN G N 1
ATOM 13961 C CA . ASN G 1 147 ? 9.095 61.915 4.388 1.00 34.87 160 ASN G CA 1
ATOM 13962 C C . ASN G 1 147 ? 8.168 61.643 5.572 1.00 36.53 160 ASN G C 1
ATOM 13963 O O . ASN G 1 147 ? 7.286 62.445 5.868 1.00 39.35 160 ASN G O 1
ATOM 13968 N N . TYR G 1 148 ? 8.372 60.528 6.266 1.00 32.78 161 TYR G N 1
ATOM 13969 C CA . TYR G 1 148 ? 7.639 60.296 7.508 1.00 35.81 161 TYR G CA 1
ATOM 13970 C C . TYR G 1 148 ? 7.908 61.443 8.484 1.00 36.80 161 TYR G C 1
ATOM 13971 O O . TYR G 1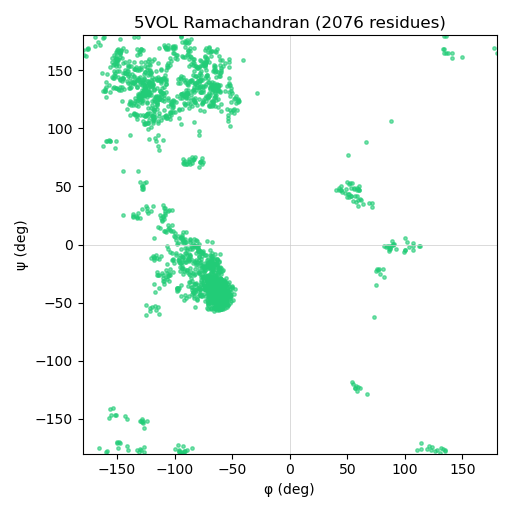 148 ? 7.001 61.927 9.152 1.00 36.12 161 TYR G O 1
ATOM 13980 N N . GLY G 1 149 ? 9.165 61.860 8.580 1.00 32.51 162 GLY G N 1
ATOM 13981 C CA . GLY G 1 149 ? 9.523 62.931 9.496 1.00 36.25 162 GLY G CA 1
ATOM 13982 C C . GLY G 1 149 ? 8.953 64.273 9.068 1.00 33.76 162 GLY G C 1
ATOM 13983 O O . GLY G 1 149 ? 8.565 65.092 9.903 1.00 39.05 162 GLY G O 1
ATOM 13984 N N . GLN G 1 150 ? 8.902 64.494 7.759 1.00 35.55 163 GLN G N 1
ATOM 13985 C CA . GLN G 1 150 ? 8.384 65.735 7.204 1.00 36.10 163 GLN G CA 1
ATOM 13986 C C . GLN G 1 150 ? 6.891 65.905 7.504 1.00 41.57 163 GLN G C 1
ATOM 13987 O O . GLN G 1 150 ? 6.466 66.960 7.962 1.00 41.07 163 GLN G O 1
ATOM 13993 N N . ARG G 1 151 ? 6.101 64.864 7.259 1.00 38.83 164 ARG G N 1
ATOM 13994 C CA . ARG G 1 151 ? 4.649 64.974 7.376 1.00 36.84 164 ARG G CA 1
ATOM 13995 C C . ARG G 1 151 ? 4.137 64.556 8.749 1.00 39.50 164 ARG G C 1
ATOM 13996 O O . ARG G 1 151 ? 2.969 64.766 9.070 1.00 42.85 164 ARG G O 1
ATOM 14004 N N . HIS G 1 152 ? 5.007 63.967 9.562 1.00 37.71 165 HIS G N 1
ATOM 14005 C CA . HIS G 1 152 ? 4.624 63.568 10.912 1.00 34.43 165 HIS G CA 1
ATOM 14006 C C . HIS G 1 152 ? 5.622 64.112 11.920 1.00 40.02 165 HIS G C 1
ATOM 14007 O O . HIS G 1 152 ? 6.125 63.364 12.765 1.00 40.59 165 HIS G O 1
ATOM 14014 N N . SER G 1 153 ? 5.906 65.410 11.832 1.00 36.96 166 SER G N 1
ATOM 14015 C CA . SER G 1 153 ? 6.917 66.033 12.682 1.00 37.32 166 SER G CA 1
ATOM 14016 C C . SER G 1 153 ? 6.527 65.995 14.159 1.00 40.07 166 SER G C 1
ATOM 14017 O O . SER G 1 153 ? 7.378 66.138 15.036 1.00 44.46 166 SER G O 1
ATOM 14020 N N . ASP G 1 154 ? 5.246 65.792 14.440 1.00 37.08 167 ASP G N 1
ATOM 14021 C CA . ASP G 1 154 ? 4.800 65.665 15.827 1.00 40.32 167 ASP G CA 1
ATOM 14022 C C . ASP G 1 154 ? 5.062 64.267 16.398 1.00 38.41 167 ASP G C 1
ATOM 14023 O O . ASP G 1 154 ? 4.785 64.022 17.569 1.00 38.83 167 ASP G O 1
ATOM 14028 N N . MET G 1 155 ? 5.584 63.356 15.575 1.00 37.31 168 MET G N 1
ATOM 14029 C CA . MET G 1 155 ? 5.820 61.968 16.006 1.00 37.32 168 MET G CA 1
ATOM 14030 C C . MET G 1 155 ? 7.304 61.645 16.261 1.00 35.82 168 MET G C 1
ATOM 14031 O O . MET G 1 155 ? 7.624 60.759 17.055 1.00 38.31 168 MET G O 1
ATOM 14036 N N . PHE G 1 156 ? 8.204 62.353 15.581 1.00 36.72 169 PHE G N 1
ATOM 14037 C CA . PHE G 1 156 ? 9.631 62.041 15.643 1.00 33.31 169 PHE G CA 1
ATOM 14038 C C . PHE G 1 156 ? 10.491 63.246 16.028 1.00 39.10 169 PHE G C 1
ATOM 14039 O O . PHE G 1 156 ? 10.231 64.370 15.588 1.00 37.08 169 PHE G O 1
ATOM 14047 N N . CYS G 1 157 ? 11.527 62.999 16.829 1.00 35.04 170 CYS G N 1
ATOM 14048 C CA . CYS G 1 157 ? 12.460 64.051 17.243 1.00 34.34 170 CYS G CA 1
ATOM 14049 C C . CYS G 1 157 ? 13.700 64.109 16.345 1.00 36.73 170 CYS G C 1
ATOM 14050 O O . CYS G 1 157 ? 14.399 65.126 16.300 1.00 34.93 170 CYS G O 1
ATOM 14053 N N . ALA G 1 158 ? 13.965 63.020 15.629 1.00 28.71 171 ALA G N 1
ATOM 14054 C CA . ALA G 1 158 ? 15.183 62.910 14.842 1.00 30.33 171 ALA G CA 1
ATOM 14055 C C . ALA G 1 158 ? 15.009 61.984 13.647 1.00 30.21 171 ALA G C 1
ATOM 14056 O O . ALA G 1 158 ? 14.290 60.991 13.716 1.00 28.25 171 ALA G O 1
ATOM 14058 N N . VAL G 1 159 ? 15.687 62.330 12.560 1.00 30.34 172 VAL G N 1
ATOM 14059 C CA . VAL G 1 159 ? 15.689 61.545 11.340 1.00 31.48 172 VAL G CA 1
ATOM 14060 C C . VAL G 1 159 ? 17.120 61.354 10.866 1.00 33.15 172 VAL G C 1
ATOM 14061 O O . VAL G 1 159 ? 17.880 62.319 10.762 1.00 30.11 172 VAL G O 1
ATOM 14065 N N . TYR G 1 160 ? 17.484 60.109 10.579 1.00 31.30 173 TYR G N 1
ATOM 14066 C CA . TYR G 1 160 ? 18.787 59.818 10.000 1.00 30.45 173 TYR G CA 1
ATOM 14067 C C . TYR G 1 160 ? 18.578 59.109 8.657 1.00 29.13 173 TYR G C 1
ATOM 14068 O O . TYR G 1 160 ? 18.072 57.986 8.606 1.00 29.01 173 TYR G O 1
ATOM 14077 N N . ALA G 1 161 ? 18.956 59.772 7.570 1.00 30.35 174 ALA G N 1
ATOM 14078 C CA . ALA G 1 161 ? 18.666 59.249 6.239 1.00 27.96 174 ALA G CA 1
ATOM 14079 C C . ALA G 1 161 ? 19.933 58.771 5.572 1.00 28.34 174 ALA G C 1
ATOM 14080 O O . ALA G 1 161 ? 20.824 59.569 5.297 1.00 30.10 174 ALA G O 1
ATOM 14082 N N . MET G 1 162 ? 20.011 57.467 5.315 1.00 26.98 175 MET G N 1
ATOM 14083 C CA . MET G 1 162 ? 21.180 56.866 4.687 1.00 28.22 175 MET G CA 1
ATOM 14084 C C . MET G 1 162 ? 20.957 56.610 3.207 1.00 27.39 175 MET G C 1
ATOM 14085 O O . MET G 1 162 ? 20.021 55.894 2.851 1.00 27.89 175 MET G O 1
ATOM 14090 N N . SER G 1 163 ? 21.831 57.159 2.366 1.00 27.97 176 SER G N 1
ATOM 14091 C CA . SER G 1 163 ? 21.792 56.917 0.926 1.00 28.21 176 SER G CA 1
ATOM 14092 C C . SER G 1 163 ? 20.354 56.980 0.421 1.00 31.20 176 SER G C 1
ATOM 14093 O O . SER G 1 163 ? 19.904 56.097 -0.311 1.00 31.10 176 SER G O 1
ATOM 14096 N N . ALA G 1 164 ? 19.639 58.016 0.846 1.00 26.63 177 ALA G N 1
ATOM 14097 C CA . ALA G 1 164 ? 18.183 58.006 0.839 1.00 31.09 177 ALA G CA 1
ATOM 14098 C C . ALA G 1 164 ? 17.571 58.296 -0.535 1.00 31.52 177 ALA G C 1
ATOM 14099 O O . ALA G 1 164 ? 18.083 59.112 -1.307 1.00 31.33 177 ALA G O 1
ATOM 14101 N N . LEU G 1 165 ? 16.468 57.609 -0.820 1.00 33.57 178 LEU G N 1
ATOM 14102 C CA . LEU G 1 165 ? 15.657 57.870 -2.012 1.00 34.16 178 LEU G CA 1
ATOM 14103 C C . LEU G 1 165 ? 14.811 59.137 -1.783 1.00 35.12 178 LEU G C 1
ATOM 14104 O O . LEU G 1 165 ? 13.600 59.060 -1.571 1.00 36.78 178 LEU G O 1
ATOM 14109 N N . MET G 1 166 ? 15.465 60.295 -1.789 1.00 32.80 179 MET G N 1
ATOM 14110 C CA . MET G 1 166 ? 14.788 61.564 -1.522 1.00 35.29 179 MET G CA 1
ATOM 14111 C C . MET G 1 166 ? 13.781 61.857 -2.636 1.00 39.16 179 MET G C 1
ATOM 14112 O O . MET G 1 166 ? 12.741 62.474 -2.416 1.00 39.09 179 MET G O 1
ATOM 14117 N N . SER G 1 167 ? 14.121 61.398 -3.834 1.00 40.04 180 SER G N 1
ATOM 14118 C CA . SER G 1 167 ? 13.236 61.416 -4.987 1.00 42.45 180 SER G CA 1
ATOM 14119 C C . SER G 1 167 ? 13.858 60.513 -6.039 1.00 46.25 180 SER G C 1
ATOM 14120 O O . SER G 1 167 ? 14.971 60.018 -5.853 1.00 42.50 180 SER G O 1
ATOM 14123 N N . ILE G 1 168 ? 13.149 60.293 -7.139 1.00 47.44 181 ILE G N 1
ATOM 14124 C CA . ILE G 1 168 ? 13.691 59.488 -8.223 1.00 44.68 181 ILE G CA 1
ATOM 14125 C C . ILE G 1 168 ? 14.858 60.227 -8.876 1.00 49.54 181 ILE G C 1
ATOM 14126 O O . ILE G 1 168 ? 14.748 61.411 -9.191 1.00 48.61 181 ILE G O 1
ATOM 14131 N N . PRO G 1 169 ? 15.991 59.534 -9.058 1.00 49.44 182 PRO G N 1
ATOM 14132 C CA . PRO G 1 169 ? 17.176 60.125 -9.693 1.00 53.45 182 PRO G CA 1
ATOM 14133 C C . PRO G 1 169 ? 17.058 60.192 -11.224 1.00 58.33 182 PRO G C 1
ATOM 14134 O O . PRO G 1 169 ? 16.343 59.383 -11.815 1.00 58.63 182 PRO G O 1
ATOM 14138 N N . GLU G 1 170 ? 17.751 61.145 -11.847 1.00 58.90 183 GLU G N 1
ATOM 14139 C CA . GLU G 1 170 ? 17.696 61.325 -13.300 1.00 63.40 183 GLU G CA 1
ATOM 14140 C C . GLU G 1 170 ? 18.560 60.312 -14.047 1.00 60.37 183 GLU G C 1
ATOM 14141 O O . GLU G 1 170 ? 18.499 59.107 -13.791 1.00 67.38 183 GLU G O 1
ATOM 14147 N N . PRO G 1 179 ? 3.157 49.400 -15.770 1.00 59.73 192 PRO G N 1
ATOM 14148 C CA . PRO G 1 179 ? 2.172 50.490 -15.762 1.00 61.62 192 PRO G CA 1
ATOM 14149 C C . PRO G 1 179 ? 1.278 50.435 -14.525 1.00 61.78 192 PRO G C 1
ATOM 14150 O O . PRO G 1 179 ? 1.157 51.425 -13.809 1.00 60.49 192 PRO G O 1
ATOM 14154 N N . ASN G 1 180 ? 0.651 49.285 -14.295 1.00 61.58 193 ASN G N 1
ATOM 14155 C CA . ASN G 1 180 ? -0.074 49.038 -13.053 1.00 63.12 193 ASN G CA 1
ATOM 14156 C C . ASN G 1 180 ? 0.706 48.078 -12.164 1.00 57.63 193 ASN G C 1
ATOM 14157 O O . ASN G 1 180 ? 0.150 47.488 -11.238 1.00 57.30 193 ASN G O 1
ATOM 14162 N N . SER G 1 181 ? 1.993 47.920 -12.464 1.00 55.93 194 SER G N 1
ATOM 14163 C CA . SER G 1 181 ? 2.877 47.053 -11.682 1.00 56.11 194 SER G CA 1
ATOM 14164 C C . SER G 1 181 ? 3.195 47.663 -10.320 1.00 52.66 194 SER G C 1
ATOM 14165 O O . SER G 1 181 ? 3.069 48.877 -10.129 1.00 51.38 194 SER G O 1
ATOM 14168 N N . LYS G 1 182 ? 3.614 46.820 -9.380 1.00 48.99 195 LYS G N 1
ATOM 14169 C CA . LYS G 1 182 ? 3.999 47.298 -8.054 1.00 50.19 195 LYS G CA 1
ATOM 14170 C C . LYS G 1 182 ? 5.134 48.318 -8.148 1.00 47.11 195 LYS G C 1
ATOM 14171 O O . LYS G 1 182 ? 5.108 49.350 -7.488 1.00 49.23 195 LYS G O 1
ATOM 14177 N N . ILE G 1 183 ? 6.114 48.038 -8.997 1.00 45.28 196 ILE G N 1
ATOM 14178 C CA . ILE G 1 183 ? 7.262 48.917 -9.139 1.00 47.12 196 ILE G CA 1
ATOM 14179 C C . ILE G 1 183 ? 6.883 50.269 -9.760 1.00 51.49 196 ILE G C 1
ATOM 14180 O O . ILE G 1 183 ? 7.410 51.317 -9.362 1.00 44.06 196 ILE G O 1
ATOM 14185 N N . ALA G 1 184 ? 5.957 50.249 -10.716 1.00 48.73 197 ALA G N 1
ATOM 14186 C CA . ALA G 1 184 ? 5.500 51.483 -11.355 1.00 48.72 197 ALA G CA 1
ATOM 14187 C C . ALA G 1 184 ? 4.683 52.334 -10.385 1.00 46.40 197 ALA G C 1
ATOM 14188 O O . ALA G 1 184 ? 4.752 53.568 -10.410 1.00 45.37 197 ALA G O 1
ATOM 14190 N N . ILE G 1 185 ? 3.914 51.668 -9.528 1.00 44.93 198 ILE G N 1
ATOM 14191 C CA . ILE G 1 185 ? 3.107 52.351 -8.524 1.00 48.47 198 ILE G CA 1
ATOM 14192 C C . ILE G 1 185 ? 3.976 52.992 -7.433 1.00 48.99 198 ILE G C 1
ATOM 14193 O O . ILE G 1 185 ? 3.694 54.103 -6.975 1.00 46.05 198 ILE G O 1
ATOM 14198 N N . LEU G 1 186 ? 5.028 52.286 -7.023 1.00 45.07 199 LEU G N 1
ATOM 14199 C CA . LEU G 1 186 ? 5.992 52.820 -6.065 1.00 43.50 199 LEU G CA 1
ATOM 14200 C C . LEU G 1 186 ? 6.654 54.074 -6.629 1.00 40.62 199 LEU G C 1
ATOM 14201 O O . LEU G 1 186 ? 6.779 55.095 -5.948 1.00 40.70 199 LEU G O 1
ATOM 14206 N N . THR G 1 187 ? 7.070 53.982 -7.885 1.00 41.38 200 THR G N 1
ATOM 14207 C CA . THR G 1 187 ? 7.784 55.061 -8.548 1.00 41.83 200 THR G CA 1
ATOM 14208 C C . THR G 1 187 ? 6.973 56.345 -8.563 1.00 45.20 200 THR G C 1
ATOM 14209 O O . THR G 1 187 ? 7.520 57.417 -8.316 1.00 46.39 200 THR G O 1
ATOM 14213 N N . ARG G 1 188 ? 5.674 56.238 -8.847 1.00 46.36 201 ARG G N 1
ATOM 14214 C CA . ARG G 1 188 ? 4.791 57.411 -8.823 1.00 48.36 201 ARG G CA 1
ATOM 14215 C C . ARG G 1 188 ? 4.606 57.908 -7.391 1.00 46.56 201 ARG G C 1
ATOM 14216 O O . ARG G 1 188 ? 4.534 59.114 -7.148 1.00 45.59 201 ARG G O 1
ATOM 14224 N N . SER G 1 189 ? 4.525 56.967 -6.453 1.00 42.64 202 SER G N 1
ATOM 14225 C CA . SER G 1 189 ? 4.387 57.292 -5.040 1.00 43.82 202 SER G CA 1
ATOM 14226 C C . SER G 1 189 ? 5.588 58.104 -4.541 1.00 45.88 202 SER G C 1
ATOM 14227 O O . SER G 1 189 ? 5.431 59.094 -3.832 1.00 43.13 202 SER G O 1
ATOM 14230 N N . VAL G 1 190 ? 6.785 57.675 -4.928 1.00 44.40 203 VAL G N 1
ATOM 14231 C CA . VAL G 1 190 ? 8.013 58.349 -4.532 1.00 44.14 203 VAL G CA 1
ATOM 14232 C C . VAL G 1 190 ? 8.118 59.744 -5.159 1.00 46.39 203 VAL G C 1
ATOM 14233 O O . VAL G 1 190 ? 8.563 60.693 -4.506 1.00 45.13 203 VAL G O 1
ATOM 14237 N N . ILE G 1 191 ? 7.709 59.872 -6.419 1.00 44.27 204 ILE G N 1
ATOM 14238 C CA . ILE G 1 191 ? 7.697 61.177 -7.087 1.00 46.50 204 ILE G CA 1
ATOM 14239 C C . ILE G 1 191 ? 6.678 62.117 -6.435 1.00 47.70 204 ILE G C 1
ATOM 14240 O O . ILE G 1 191 ? 6.958 63.293 -6.198 1.00 44.97 204 ILE G O 1
ATOM 14245 N N . GLU G 1 192 ? 5.504 61.575 -6.130 1.00 48.23 205 GLU G N 1
ATOM 14246 C CA . GLU G 1 192 ? 4.430 62.336 -5.507 1.00 49.35 205 GLU G CA 1
ATOM 14247 C C . GLU G 1 192 ? 4.817 62.866 -4.130 1.00 48.71 205 GLU G C 1
ATOM 14248 O O . GLU G 1 192 ? 4.400 63.951 -3.729 1.00 47.09 205 GLU G O 1
ATOM 14254 N N . ASN G 1 193 ? 5.614 62.091 -3.403 1.00 45.59 206 ASN G N 1
ATOM 14255 C CA . ASN G 1 193 ? 6.008 62.463 -2.048 1.00 43.47 206 ASN G CA 1
ATOM 14256 C C . ASN G 1 193 ? 7.470 62.877 -1.937 1.00 41.38 206 ASN G C 1
ATOM 14257 O O . ASN G 1 193 ? 8.086 62.715 -0.885 1.00 40.69 206 ASN G O 1
ATOM 14262 N N . SER G 1 194 ? 8.008 63.414 -3.029 1.00 37.09 207 SER G N 1
ATOM 14263 C CA . SER G 1 194 ? 9.395 63.858 -3.082 1.00 39.45 207 SER G CA 1
ATOM 14264 C C . SER G 1 194 ? 9.795 64.660 -1.844 1.00 44.99 207 SER G C 1
ATOM 14265 O O . SER G 1 194 ? 9.164 65.669 -1.507 1.00 43.14 207 SER G O 1
ATOM 14268 N N . CYS G 1 195 ? 10.839 64.189 -1.168 1.00 39.91 208 CYS G N 1
ATOM 14269 C CA . CYS G 1 195 ? 11.374 64.858 0.009 1.00 34.46 208 CYS G CA 1
ATOM 14270 C C . CYS G 1 195 ? 11.966 66.223 -0.351 1.00 37.22 208 CYS G C 1
ATOM 14271 O O . CYS G 1 195 ? 11.898 67.164 0.444 1.00 37.70 208 CYS G O 1
ATOM 14274 N N . VAL G 1 196 ? 12.546 66.323 -1.547 1.00 36.89 209 VAL G N 1
ATOM 14275 C CA . VAL G 1 196 ? 13.089 67.589 -2.037 1.00 41.39 209 VAL G CA 1
ATOM 14276 C C . VAL G 1 196 ? 11.980 68.610 -2.276 1.00 44.85 209 VAL G C 1
ATOM 14277 O O . VAL G 1 196 ? 12.107 69.769 -1.884 1.00 41.37 209 VAL G O 1
ATOM 14281 N N . LYS G 1 197 ? 10.897 68.176 -2.920 1.00 43.46 210 LYS G N 1
ATOM 14282 C CA . LYS G 1 197 ? 9.792 69.080 -3.235 1.00 46.66 210 LYS G CA 1
ATOM 14283 C C . LYS G 1 197 ? 9.119 69.593 -1.961 1.00 47.12 210 LYS G C 1
ATOM 14284 O O . LYS G 1 197 ? 8.791 70.778 -1.861 1.00 45.19 210 LYS G O 1
ATOM 14290 N N . TYR G 1 198 ? 8.923 68.704 -0.991 1.00 41.09 211 TYR G N 1
ATOM 14291 C CA . TYR G 1 198 ? 8.277 69.071 0.265 1.00 40.93 211 TYR G CA 1
ATOM 14292 C C . TYR G 1 198 ? 8.973 70.269 0.917 1.00 43.22 211 TYR G C 1
ATOM 14293 O O . TYR G 1 198 ? 8.334 71.132 1.517 1.00 43.35 211 TYR G O 1
ATOM 14302 N N . VAL G 1 199 ? 10.290 70.320 0.788 1.00 42.16 212 VAL G N 1
ATOM 14303 C CA . VAL G 1 199 ? 11.065 71.378 1.412 1.00 42.13 212 VAL G CA 1
ATOM 14304 C C . VAL G 1 199 ? 11.006 72.651 0.574 1.00 44.79 212 VAL G C 1
ATOM 14305 O O . VAL G 1 199 ? 10.772 73.739 1.092 1.00 40.00 212 VAL G O 1
ATOM 14309 N N . MET G 1 200 ? 11.218 72.497 -0.728 1.00 43.84 213 MET G N 1
ATOM 14310 C CA . MET G 1 200 ? 11.277 73.630 -1.639 1.00 45.90 213 MET G CA 1
ATOM 14311 C C . MET G 1 200 ? 9.957 74.387 -1.712 1.00 49.36 213 MET G C 1
ATOM 14312 O O . MET G 1 200 ? 9.946 75.601 -1.911 1.00 50.28 213 MET G O 1
ATOM 14317 N N . GLU G 1 201 ? 8.849 73.671 -1.537 1.00 47.02 214 GLU G N 1
ATOM 14318 C CA . GLU G 1 201 ? 7.527 74.276 -1.633 1.00 48.40 214 GLU G CA 1
ATOM 14319 C C . GLU G 1 201 ? 7.071 74.797 -0.277 1.00 51.64 214 GLU G C 1
ATOM 14320 O O . GLU G 1 201 ? 5.963 75.316 -0.140 1.00 52.52 214 GLU G O 1
ATOM 14326 N N . ALA G 1 202 ? 7.930 74.663 0.726 1.00 49.30 215 ALA G N 1
ATOM 14327 C CA . ALA G 1 202 ? 7.550 74.999 2.091 1.00 49.84 215 ALA G CA 1
ATOM 14328 C C . ALA G 1 202 ? 7.269 76.488 2.272 1.00 47.69 215 ALA G C 1
ATOM 14329 O O . ALA G 1 202 ? 7.979 77.339 1.737 1.00 47.21 215 ALA G O 1
ATOM 14331 N N . ASP G 1 203 ? 6.217 76.784 3.027 1.00 50.42 216 ASP G N 1
ATOM 14332 C CA . ASP G 1 203 ? 5.949 78.138 3.491 1.00 53.10 216 ASP G CA 1
ATOM 14333 C C . ASP G 1 203 ? 6.554 78.295 4.882 1.00 54.18 216 ASP G C 1
ATOM 14334 O O . ASP G 1 203 ? 7.163 77.357 5.405 1.00 48.87 216 ASP G O 1
ATOM 14339 N N . GLU G 1 204 ? 6.375 79.470 5.481 1.00 50.78 217 GLU G N 1
ATOM 14340 C CA . GLU G 1 204 ? 6.990 79.782 6.768 1.00 50.23 217 GLU G CA 1
ATOM 14341 C C . GLU G 1 204 ? 6.546 78.846 7.891 1.00 52.17 217 GLU G C 1
ATOM 14342 O O . GLU G 1 204 ? 7.333 78.505 8.780 1.00 49.63 217 GLU G O 1
ATOM 14348 N N . ASP G 1 205 ? 5.283 78.441 7.857 1.00 50.07 218 ASP G N 1
ATOM 14349 C CA . ASP G 1 205 ? 4.767 77.533 8.867 1.00 48.32 218 ASP G CA 1
ATOM 14350 C C . ASP G 1 205 ? 5.414 76.150 8.745 1.00 51.92 218 ASP G C 1
ATOM 14351 O O . ASP G 1 205 ? 5.802 75.546 9.750 1.00 51.09 218 ASP G O 1
ATOM 14356 N N . ARG G 1 206 ? 5.527 75.653 7.515 1.00 50.54 219 ARG G N 1
ATOM 14357 C CA . ARG G 1 206 ? 6.133 74.346 7.275 1.00 49.80 219 ARG G CA 1
ATOM 14358 C C . ARG G 1 206 ? 7.581 74.322 7.740 1.00 46.68 219 ARG G C 1
ATOM 14359 O O . ARG G 1 206 ? 8.008 73.383 8.421 1.00 45.89 219 ARG G O 1
ATOM 14367 N N . LYS G 1 207 ? 8.328 75.357 7.365 1.00 43.11 220 LYS G N 1
ATOM 14368 C CA . LYS G 1 207 ? 9.712 75.501 7.788 1.00 43.86 220 LYS G CA 1
ATOM 14369 C C . LYS G 1 207 ? 9.818 75.428 9.312 1.00 48.68 220 LYS G C 1
ATOM 14370 O O . LYS G 1 207 ? 10.711 74.768 9.848 1.00 45.92 220 LYS G O 1
ATOM 14376 N N . ALA G 1 208 ? 8.889 76.082 10.004 1.00 48.46 221 ALA G N 1
ATOM 14377 C CA . ALA G 1 208 ? 8.853 76.039 11.460 1.00 44.95 221 ALA G CA 1
ATOM 14378 C C . ALA G 1 208 ? 8.743 74.607 11.967 1.00 46.58 221 ALA G C 1
ATOM 14379 O O . ALA G 1 208 ? 9.433 74.217 12.911 1.00 42.95 221 ALA G O 1
ATOM 14381 N N . ASP G 1 209 ? 7.872 73.822 11.341 1.00 46.07 222 ASP G N 1
ATOM 14382 C CA . ASP G 1 209 ? 7.657 72.444 11.778 1.00 47.83 222 ASP G CA 1
ATOM 14383 C C . ASP G 1 209 ? 8.881 71.584 11.506 1.00 41.33 222 ASP G C 1
ATOM 14384 O O . ASP G 1 209 ? 9.229 70.717 12.307 1.00 40.99 222 ASP G O 1
ATOM 14389 N N . LEU G 1 210 ? 9.524 71.824 10.370 1.00 39.75 223 LEU G N 1
ATOM 14390 C CA . LEU G 1 210 ? 10.708 71.068 10.005 1.00 39.79 223 LEU G CA 1
ATOM 14391 C C . LEU G 1 210 ? 11.833 71.342 10.998 1.00 39.64 223 LEU G C 1
ATOM 14392 O O . LEU G 1 210 ? 12.617 70.451 11.317 1.00 38.09 223 LEU G O 1
ATOM 14397 N N . ARG G 1 211 ? 11.893 72.573 11.500 1.00 38.51 224 ARG G N 1
ATOM 14398 C CA . ARG G 1 211 ? 12.945 72.969 12.429 1.00 34.88 224 ARG G CA 1
ATOM 14399 C C . ARG G 1 211 ? 12.791 72.271 13.777 1.00 37.99 224 ARG G C 1
ATOM 14400 O O . ARG G 1 211 ? 13.735 72.228 14.567 1.00 38.02 224 ARG G O 1
ATOM 14408 N N . SER G 1 212 ? 11.609 71.714 14.037 1.00 35.05 225 SER G N 1
ATOM 14409 C CA . SER G 1 212 ? 11.375 70.993 15.288 1.00 34.64 225 SER G CA 1
ATOM 14410 C C . SER G 1 212 ? 11.988 69.592 15.269 1.00 33.91 225 SER G C 1
ATOM 14411 O O . SER G 1 212 ? 11.977 68.895 16.275 1.00 33.80 225 SER G O 1
ATOM 14414 N N . VAL G 1 213 ? 12.519 69.188 14.122 1.00 38.23 226 VAL G N 1
ATOM 14415 C CA . VAL G 1 213 ? 13.133 67.868 13.987 1.00 36.82 226 VAL G CA 1
ATOM 14416 C C . VAL G 1 213 ? 14.639 67.995 13.760 1.00 34.25 226 VAL G C 1
ATOM 14417 O O . VAL G 1 213 ? 15.086 68.906 13.063 1.00 32.91 226 VAL G O 1
ATOM 14421 N N . ALA G 1 214 ? 15.419 67.092 14.353 1.00 32.49 227 ALA G N 1
ATOM 14422 C CA . ALA G 1 214 ? 16.847 67.005 14.041 1.00 32.43 227 ALA G CA 1
ATOM 14423 C C . ALA G 1 214 ? 17.083 66.121 12.806 1.00 33.91 227 ALA G C 1
ATOM 14424 O O . ALA G 1 214 ? 16.596 64.986 12.741 1.00 32.35 227 ALA G O 1
ATOM 14426 N N . TRP G 1 215 ? 17.836 66.640 11.835 1.00 30.32 228 TRP G N 1
ATOM 14427 C CA . TRP G 1 215 ? 18.044 65.938 10.562 1.00 32.23 228 TRP G CA 1
ATOM 14428 C C . TRP G 1 215 ? 19.511 65.615 10.296 1.00 32.02 228 TRP G C 1
ATOM 14429 O O . TRP G 1 215 ? 20.392 66.456 10.469 1.00 30.54 228 TRP G O 1
ATOM 14440 N N . PHE G 1 216 ? 19.757 64.393 9.840 1.00 32.55 229 PHE G N 1
ATOM 14441 C CA . PHE G 1 216 ? 21.102 63.946 9.510 1.00 30.58 229 PHE G CA 1
ATOM 14442 C C . PHE G 1 216 ? 21.050 63.213 8.174 1.00 30.97 229 PHE G C 1
ATOM 14443 O O . PHE G 1 216 ? 20.314 62.239 8.034 1.00 28.28 229 PHE G O 1
ATOM 14451 N N . VAL G 1 217 ? 21.822 63.691 7.201 1.00 29.45 230 VAL G N 1
ATOM 14452 C CA . VAL G 1 217 ? 21.844 63.113 5.860 1.00 28.74 230 VAL G CA 1
ATOM 14453 C C . VAL G 1 217 ? 23.236 62.569 5.551 1.00 28.23 230 VAL G C 1
ATOM 14454 O O . VAL G 1 217 ? 24.234 63.296 5.645 1.00 28.29 230 VAL G O 1
ATOM 14458 N N . ASP G 1 218 ? 23.285 61.291 5.174 1.00 26.00 231 ASP G N 1
ATOM 14459 C CA . ASP G 1 218 ? 24.534 60.539 5.024 1.00 25.18 231 ASP G CA 1
ATOM 14460 C C . ASP G 1 218 ? 24.493 59.739 3.71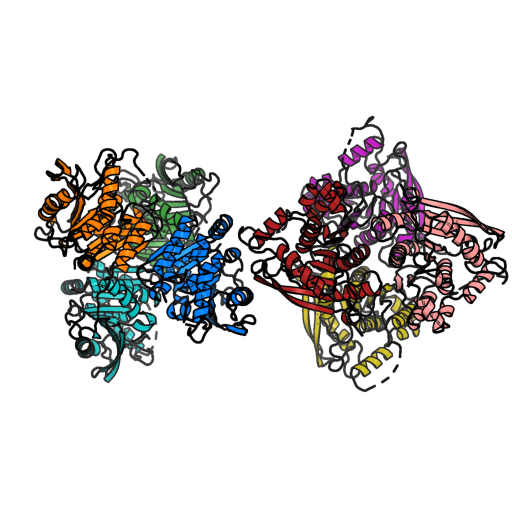5 1.00 25.06 231 ASP G C 1
ATOM 14461 O O . ASP G 1 218 ? 23.695 58.817 3.572 1.00 29.74 231 ASP G O 1
ATOM 14466 N N . CYS G 1 219 ? 25.326 60.111 2.748 1.00 26.27 232 CYS G N 1
ATOM 14467 C CA . CYS G 1 219 ? 25.287 59.489 1.417 1.00 24.94 232 CYS G CA 1
ATOM 14468 C C . CYS G 1 219 ? 26.658 59.518 0.758 1.00 28.31 232 CYS G C 1
ATOM 14469 O O . CYS G 1 219 ? 27.317 60.561 0.747 1.00 30.37 232 CYS G O 1
ATOM 14472 N N . GLY G 1 220 ? 27.066 58.387 0.176 1.00 27.01 233 GLY G N 1
ATOM 14473 C CA . GLY G 1 220 ? 28.418 58.213 -0.344 1.00 24.21 233 GLY G CA 1
ATOM 14474 C C . GLY G 1 220 ? 28.740 58.925 -1.646 1.00 29.48 233 GLY G C 1
ATOM 14475 O O . GLY G 1 220 ? 27.855 59.193 -2.452 1.00 31.13 233 GLY G O 1
ATOM 14476 N N . ASP G 1 221 ? 30.021 59.198 -1.882 1.00 28.27 234 ASP G N 1
ATOM 14477 C CA . ASP G 1 221 ? 30.394 60.000 -3.042 1.00 31.10 234 ASP G CA 1
ATOM 14478 C C . ASP G 1 221 ? 30.195 59.238 -4.354 1.00 32.70 234 ASP G C 1
ATOM 14479 O O . ASP G 1 221 ? 30.067 59.850 -5.413 1.00 29.99 234 ASP G O 1
ATOM 14484 N N . ASP G 1 222 ? 30.140 57.910 -4.273 1.00 32.12 235 ASP G N 1
ATOM 14485 C CA . ASP G 1 222 ? 29.927 57.067 -5.448 1.00 31.59 235 ASP G CA 1
ATOM 14486 C C . ASP G 1 222 ? 28.481 56.605 -5.575 1.00 34.05 235 ASP G C 1
ATOM 14487 O O . ASP G 1 222 ? 28.174 55.738 -6.392 1.00 31.71 235 ASP G O 1
ATOM 14492 N N . ASP G 1 223 ? 27.594 57.176 -4.768 1.00 29.92 236 ASP G N 1
ATOM 14493 C CA . ASP G 1 223 ? 26.198 56.762 -4.773 1.00 31.56 236 ASP G CA 1
ATOM 14494 C C . ASP G 1 223 ? 25.406 57.426 -5.903 1.00 37.35 236 ASP G C 1
ATOM 14495 O O . ASP G 1 223 ? 25.569 58.621 -6.171 1.00 32.87 236 ASP G O 1
ATOM 14500 N N . PHE G 1 224 ? 24.545 56.650 -6.560 1.00 36.13 237 PHE G N 1
ATOM 14501 C CA . PHE G 1 224 ? 23.760 57.189 -7.663 1.00 38.31 237 PHE G CA 1
ATOM 14502 C C . PHE G 1 224 ? 22.650 58.100 -7.131 1.00 37.84 237 PHE G C 1
ATOM 14503 O O . PHE G 1 224 ? 22.087 58.893 -7.875 1.00 34.88 237 PHE G O 1
ATOM 14511 N N . LEU G 1 225 ? 22.353 58.004 -5.837 1.00 32.86 238 LEU G N 1
ATOM 14512 C CA . LEU G 1 225 ? 21.360 58.885 -5.225 1.00 32.85 238 LEU G CA 1
ATOM 14513 C C . LEU G 1 225 ? 21.989 60.138 -4.597 1.00 32.33 238 LEU G C 1
ATOM 14514 O O . LEU G 1 225 ? 21.290 60.926 -3.960 1.00 32.96 238 LEU G O 1
ATOM 14519 N N . LEU G 1 226 ? 23.291 60.339 -4.793 1.00 31.29 239 LEU G N 1
ATOM 14520 C CA . LEU G 1 226 ? 23.978 61.483 -4.183 1.00 30.51 239 LEU G CA 1
ATOM 14521 C C . LEU G 1 226 ? 23.370 62.810 -4.624 1.00 34.42 239 LEU G C 1
ATOM 14522 O O . LEU G 1 226 ? 23.167 63.714 -3.810 1.00 32.19 239 LEU G O 1
ATOM 14527 N N . ASP G 1 227 ? 23.088 62.922 -5.917 1.00 33.86 240 ASP G N 1
ATOM 14528 C CA . ASP G 1 227 ? 22.576 64.169 -6.470 1.00 35.05 240 ASP G CA 1
ATOM 14529 C C . ASP G 1 227 ? 21.261 64.580 -5.813 1.00 32.19 240 ASP G C 1
ATOM 14530 O O . ASP G 1 227 ? 21.092 65.740 -5.445 1.00 35.28 240 ASP G O 1
ATOM 14535 N N . ARG G 1 228 ? 20.345 63.632 -5.631 1.00 32.66 241 ARG G N 1
ATOM 14536 C CA . ARG G 1 228 ? 19.085 63.930 -4.955 1.00 33.34 241 ARG G CA 1
ATOM 14537 C C . ARG G 1 228 ? 19.288 64.346 -3.500 1.00 34.17 241 ARG G C 1
ATOM 14538 O O . ARG G 1 228 ? 18.569 65.210 -2.992 1.00 33.07 241 ARG G O 1
ATOM 14546 N N . ASN G 1 229 ? 20.260 63.733 -2.828 1.00 33.65 242 ASN G N 1
ATOM 14547 C CA . ASN G 1 229 ? 20.521 64.068 -1.429 1.00 32.36 242 ASN G CA 1
ATOM 14548 C C . ASN G 1 229 ? 21.153 65.449 -1.306 1.00 31.00 242 ASN G C 1
ATOM 14549 O O . ASN G 1 229 ? 20.828 66.207 -0.392 1.00 31.54 242 ASN G O 1
ATOM 14554 N N . ILE G 1 230 ? 22.048 65.769 -2.237 1.00 31.69 243 ILE G N 1
ATOM 14555 C CA . ILE G 1 230 ? 22.593 67.117 -2.347 1.00 34.05 243 ILE G CA 1
ATOM 14556 C C . ILE G 1 230 ? 21.480 68.144 -2.529 1.00 34.76 243 ILE G C 1
ATOM 14557 O O . ILE G 1 230 ? 21.481 69.175 -1.868 1.00 34.98 243 ILE G O 1
ATOM 14562 N N . GLU G 1 231 ? 20.540 67.866 -3.432 1.00 37.25 244 GLU G N 1
ATOM 14563 C CA . GLU G 1 231 ? 19.384 68.750 -3.628 1.00 39.55 244 GLU G CA 1
ATOM 14564 C C . GLU G 1 231 ? 18.598 68.925 -2.331 1.00 37.67 244 GLU G C 1
ATOM 14565 O O . GLU G 1 231 ? 18.235 70.043 -1.960 1.00 37.47 244 GLU G O 1
ATOM 14571 N N . PHE G 1 232 ? 18.335 67.816 -1.644 1.00 34.62 245 PHE G N 1
ATOM 14572 C CA . PHE G 1 232 ? 17.603 67.867 -0.380 1.00 34.27 245 PHE G CA 1
ATOM 14573 C C . PHE G 1 232 ? 18.331 68.730 0.644 1.00 36.04 245 PHE G C 1
ATOM 14574 O O . PHE G 1 232 ? 17.705 69.511 1.363 1.00 36.83 245 PHE G O 1
ATOM 14582 N N . TYR G 1 233 ? 19.650 68.592 0.721 1.00 32.39 246 TYR G N 1
ATOM 14583 C CA . TYR G 1 233 ? 20.386 69.329 1.739 1.00 36.23 246 TYR G CA 1
ATOM 14584 C C . TYR G 1 233 ? 20.442 70.814 1.391 1.00 33.87 246 TYR G C 1
ATOM 14585 O O . TYR G 1 233 ? 20.336 71.672 2.269 1.00 34.41 246 TYR G O 1
ATOM 14594 N N . GLN G 1 234 ? 20.615 71.110 0.109 1.00 36.83 247 GLN G N 1
ATOM 14595 C CA . GLN G 1 234 ? 20.682 72.497 -0.332 1.00 39.37 247 GLN G CA 1
ATOM 14596 C C . GLN G 1 234 ? 19.348 73.189 -0.072 1.00 37.06 247 GLN G C 1
ATOM 14597 O O . GLN G 1 234 ? 19.317 74.333 0.369 1.00 37.56 247 GLN G O 1
ATOM 14603 N N . ALA G 1 235 ? 18.253 72.471 -0.307 1.00 38.23 248 ALA G N 1
ATOM 14604 C CA . ALA G 1 235 ? 16.921 72.963 0.028 1.00 35.99 248 ALA G CA 1
ATOM 14605 C C . ALA G 1 235 ? 16.783 73.265 1.521 1.00 42.12 248 ALA G C 1
ATOM 14606 O O . ALA G 1 235 ? 16.313 74.343 1.906 1.00 38.98 248 ALA G O 1
ATOM 14608 N N . MET G 1 236 ? 17.187 72.317 2.363 1.00 34.29 249 MET G N 1
ATOM 14609 C CA . MET G 1 236 ? 17.122 72.518 3.811 1.00 34.62 249 MET G CA 1
ATOM 14610 C C . MET G 1 236 ? 17.973 73.702 4.263 1.00 35.71 249 MET G C 1
ATOM 14611 O O . MET G 1 236 ? 17.489 74.592 4.958 1.00 38.86 249 MET G O 1
ATOM 14616 N N . ARG G 1 237 ? 19.238 73.714 3.863 1.00 35.65 250 ARG G N 1
ATOM 14617 C CA . ARG G 1 237 ? 20.150 74.782 4.259 1.00 39.51 250 ARG G CA 1
ATOM 14618 C C . ARG G 1 237 ? 19.627 76.151 3.811 1.00 43.22 250 ARG G C 1
ATOM 14619 O O . ARG G 1 237 ? 19.618 77.108 4.587 1.00 45.63 250 ARG G O 1
ATOM 14627 N N . ASN G 1 238 ? 19.165 76.236 2.569 1.00 42.34 251 ASN G N 1
ATOM 14628 C CA . ASN G 1 238 ? 18.646 77.492 2.036 1.00 42.77 251 ASN G CA 1
ATOM 14629 C C . ASN G 1 238 ? 17.341 77.943 2.706 1.00 47.06 251 ASN G C 1
ATOM 14630 O O . ASN G 1 238 ? 17.023 79.132 2.708 1.00 48.53 251 ASN G O 1
ATOM 14635 N N . ALA G 1 239 ? 16.592 77.004 3.282 1.00 42.83 252 ALA G N 1
ATOM 14636 C CA . ALA G 1 239 ? 15.355 77.338 3.989 1.00 40.16 252 ALA G CA 1
ATOM 14637 C C . ALA G 1 239 ? 15.595 77.561 5.479 1.00 41.91 252 ALA G C 1
ATOM 14638 O O . ALA G 1 239 ? 14.648 77.647 6.264 1.00 44.79 252 ALA G O 1
ATOM 14640 N N . GLY G 1 240 ? 16.863 77.638 5.870 1.00 41.08 253 GLY G N 1
ATOM 14641 C CA . GLY G 1 240 ? 17.217 77.816 7.265 1.00 36.05 253 GLY G CA 1
ATOM 14642 C C . GLY G 1 240 ? 16.672 76.726 8.176 1.00 40.89 253 GLY G C 1
ATOM 14643 O O . GLY G 1 240 ? 16.275 77.004 9.312 1.00 40.74 253 GLY G O 1
ATOM 14644 N N . VAL G 1 241 ? 16.635 75.489 7.678 1.00 36.60 254 VAL G N 1
ATOM 14645 C CA . VAL G 1 241 ? 16.333 74.328 8.519 1.00 39.25 254 VAL G CA 1
ATOM 14646 C C . VAL G 1 241 ? 17.618 73.559 8.830 1.00 38.18 254 VAL G C 1
ATOM 14647 O O . VAL G 1 241 ? 18.208 72.958 7.931 1.00 36.26 254 VAL G O 1
ATOM 14651 N N . PRO G 1 242 ? 18.057 73.591 10.100 1.00 35.99 255 PRO G N 1
ATOM 14652 C CA . PRO G 1 242 ? 19.300 72.953 10.554 1.00 37.79 255 PRO G CA 1
ATOM 14653 C C . PRO G 1 242 ? 19.392 71.481 10.145 1.00 37.89 255 PRO G C 1
ATOM 14654 O O . PRO G 1 242 ? 18.476 70.693 10.398 1.00 36.84 255 PRO G O 1
ATOM 14658 N N . CYS G 1 243 ? 20.505 71.120 9.518 1.00 34.94 256 CYS G N 1
ATOM 14659 C CA . CYS G 1 243 ? 20.676 69.774 8.973 1.00 35.80 256 CYS G CA 1
ATOM 14660 C C . CYS G 1 243 ? 22.154 69.397 8.912 1.00 31.94 256 CYS G C 1
ATOM 14661 O O . CYS G 1 243 ? 22.989 70.198 8.497 1.00 34.43 256 CYS G O 1
ATOM 14664 N N . GLN G 1 244 ? 22.479 68.188 9.351 1.00 33.33 257 GLN G N 1
ATOM 14665 C CA . GLN G 1 244 ? 23.824 67.661 9.172 1.00 30.66 257 GLN G CA 1
ATOM 14666 C C . GLN G 1 244 ? 23.895 66.925 7.838 1.00 27.83 257 GLN G C 1
ATOM 14667 O O . GLN G 1 244 ? 22.966 66.206 7.478 1.00 31.37 257 GLN G O 1
ATOM 14673 N N . PHE G 1 245 ? 24.990 67.122 7.109 1.00 25.92 258 PHE G N 1
ATOM 14674 C CA . PHE G 1 245 ? 25.234 66.449 5.838 1.00 27.17 258 PHE G CA 1
ATOM 14675 C C . PHE G 1 245 ? 26.638 65.858 5.840 1.00 26.28 258 PHE G C 1
ATOM 14676 O O . PHE G 1 245 ? 27.612 66.557 6.119 1.00 24.68 258 PHE G O 1
ATOM 14684 N N . ARG G 1 246 ? 26.729 64.567 5.533 1.00 26.85 259 ARG G N 1
ATOM 14685 C CA . ARG G 1 246 ? 28.017 63.891 5.402 1.00 28.60 259 ARG G CA 1
ATOM 14686 C C . ARG G 1 246 ? 28.085 63.171 4.079 1.00 25.16 259 ARG G C 1
ATOM 14687 O O . ARG G 1 246 ? 27.187 62.409 3.743 1.00 25.07 259 ARG G O 1
ATOM 14695 N N . VAL G 1 247 ? 29.155 63.409 3.338 1.00 26.06 260 VAL G N 1
ATOM 14696 C CA . VAL G 1 247 ? 29.454 62.595 2.176 1.00 27.15 260 VAL G CA 1
ATOM 14697 C C . VAL G 1 247 ? 30.744 61.833 2.473 1.00 27.88 260 VAL G C 1
ATOM 14698 O O . VAL G 1 247 ? 31.827 62.416 2.572 1.00 26.53 260 VAL G O 1
ATOM 14702 N N . ARG G 1 248 ? 30.611 60.525 2.643 1.00 26.42 261 ARG G N 1
ATOM 14703 C CA . ARG G 1 248 ? 31.741 59.685 3.001 1.00 27.34 261 ARG G CA 1
ATOM 14704 C C . ARG G 1 248 ? 32.113 58.853 1.788 1.00 30.86 261 ARG G C 1
ATOM 14705 O O . ARG G 1 248 ? 31.380 58.838 0.793 1.00 28.97 261 ARG G O 1
ATOM 14713 N N . ASP G 1 249 ? 33.247 58.171 1.855 1.00 26.46 262 ASP G N 1
ATOM 14714 C CA . ASP G 1 249 ? 33.642 57.288 0.760 1.00 29.91 262 ASP G CA 1
ATOM 14715 C C . ASP G 1 249 ? 32.628 56.161 0.596 1.00 30.11 262 ASP G C 1
ATOM 14716 O O . ASP G 1 249 ? 32.182 55.570 1.583 1.00 27.74 262 ASP G O 1
ATOM 14721 N N . GLY G 1 250 ? 32.261 55.860 -0.645 1.00 28.94 263 GLY G N 1
AT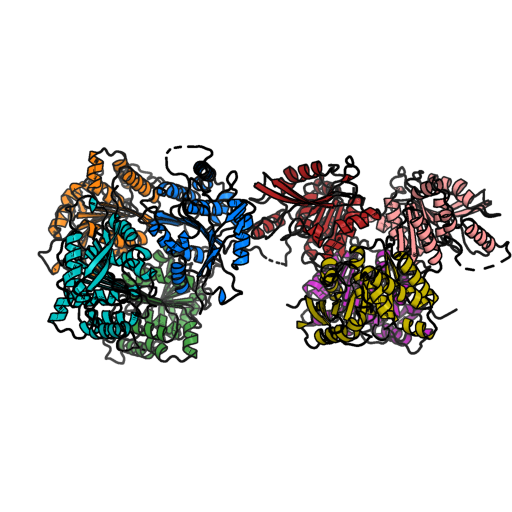OM 14722 C CA . GLY G 1 250 ? 31.491 54.658 -0.912 1.00 31.65 263 GLY G CA 1
ATOM 14723 C C . GLY G 1 250 ? 30.218 54.822 -1.723 1.00 35.43 263 GLY G C 1
ATOM 14724 O O . GLY G 1 250 ? 29.867 55.924 -2.171 1.00 31.64 263 GLY G O 1
ATOM 14725 N N . GLY G 1 251 ? 29.512 53.708 -1.896 1.00 31.61 264 GLY G N 1
ATOM 14726 C CA . GLY G 1 251 ? 28.349 53.669 -2.758 1.00 33.42 264 GLY G CA 1
ATOM 14727 C C . GLY G 1 251 ? 27.132 53.111 -2.061 1.00 31.93 264 GLY G C 1
ATOM 14728 O O . GLY G 1 251 ? 27.015 53.190 -0.839 1.00 28.70 264 GLY G O 1
ATOM 14729 N N . HIS G 1 252 ? 26.231 52.547 -2.860 1.00 30.79 265 HIS G N 1
ATOM 14730 C CA . HIS G 1 252 ? 24.956 52.020 -2.398 1.00 27.42 265 HIS G CA 1
ATOM 14731 C C . HIS G 1 252 ? 25.118 50.591 -1.879 1.00 31.29 265 HIS G C 1
ATOM 14732 O O . HIS G 1 252 ? 24.706 49.633 -2.534 1.00 30.27 265 HIS G O 1
ATOM 14739 N N . ASP G 1 253 ? 25.722 50.440 -0.703 1.00 30.60 266 ASP G N 1
ATOM 14740 C CA . ASP G 1 253 ? 26.123 49.114 -0.236 1.00 28.68 266 ASP G CA 1
ATOM 14741 C C . ASP G 1 253 ? 26.121 49.004 1.290 1.00 30.03 266 ASP G C 1
ATOM 14742 O O . ASP G 1 253 ? 26.191 50.013 1.993 1.00 26.91 266 ASP G O 1
ATOM 14747 N N . TRP G 1 254 ? 26.078 47.773 1.792 1.00 26.16 267 TRP G N 1
ATOM 14748 C CA . TRP G 1 254 ? 25.909 47.539 3.223 1.00 26.86 267 TRP G CA 1
ATOM 14749 C C . TRP G 1 254 ? 27.110 47.912 4.099 1.00 26.85 267 TRP G C 1
ATOM 14750 O O . TRP G 1 254 ? 26.956 48.074 5.312 1.00 29.37 267 TRP G O 1
ATOM 14761 N N . GLU G 1 255 ? 28.294 48.069 3.516 1.00 27.50 268 GLU G N 1
ATOM 14762 C CA . GLU G 1 255 ? 29.394 48.622 4.300 1.00 25.50 268 GLU G CA 1
ATOM 14763 C C . GLU G 1 255 ? 29.059 50.079 4.645 1.00 28.86 268 GLU G C 1
ATOM 14764 O O . GLU G 1 255 ? 29.346 50.544 5.749 1.00 28.16 268 GLU G O 1
ATOM 14770 N N . TYR G 1 256 ? 28.425 50.786 3.709 1.00 23.82 269 TYR G N 1
ATOM 14771 C CA . TYR G 1 256 ? 28.048 52.175 3.952 1.00 24.66 269 TYR G CA 1
ATOM 14772 C C . TYR G 1 256 ? 26.981 52.262 5.041 1.00 24.13 269 TYR G C 1
ATOM 14773 O O . TYR G 1 256 ? 27.001 53.161 5.886 1.00 26.87 269 TYR G O 1
ATOM 14782 N N . TRP G 1 257 ? 26.049 51.316 5.019 1.00 25.39 270 TRP G N 1
ATOM 14783 C CA . TRP G 1 257 ? 24.901 51.354 5.919 1.00 27.59 270 TRP G CA 1
ATOM 14784 C C . TRP G 1 257 ? 25.229 50.786 7.297 1.00 30.89 270 TRP G C 1
ATOM 14785 O O . TRP G 1 257 ? 24.780 51.318 8.317 1.00 28.10 270 TRP G O 1
ATOM 14796 N N . HIS G 1 258 ? 26.026 49.722 7.340 1.00 28.34 271 HIS G N 1
ATOM 14797 C CA . HIS G 1 258 ? 26.536 49.246 8.625 1.00 27.13 271 HIS G CA 1
ATOM 14798 C C . HIS G 1 258 ? 27.360 50.340 9.310 1.00 24.29 271 HIS G C 1
ATOM 14799 O O . HIS G 1 258 ? 27.178 50.600 10.498 1.00 27.41 271 HIS G O 1
ATOM 14806 N N . SER G 1 259 ? 28.250 50.999 8.574 1.00 24.61 272 SER G N 1
ATOM 14807 C CA . SER G 1 259 ? 29.080 52.029 9.207 1.00 26.59 272 SER G CA 1
ATOM 14808 C C . SER G 1 259 ? 28.246 53.239 9.634 1.00 28.58 272 SER G C 1
ATOM 14809 O O . SER G 1 259 ? 28.557 53.884 10.638 1.00 26.72 272 SER G O 1
ATOM 14812 N N . ALA G 1 260 ? 27.170 53.520 8.904 1.00 27.68 273 ALA G N 1
ATOM 14813 C CA . ALA G 1 260 ? 26.292 54.644 9.245 1.00 26.46 273 ALA G CA 1
ATOM 14814 C C . ALA G 1 260 ? 25.680 54.485 10.644 1.00 29.41 273 ALA G C 1
ATOM 14815 O O . ALA G 1 260 ? 25.425 55.475 11.317 1.00 25.00 273 ALA G O 1
ATOM 14817 N N . LEU G 1 261 ? 25.448 53.243 11.077 1.00 26.66 274 LEU G N 1
ATOM 14818 C CA . LEU G 1 261 ? 24.924 52.978 12.418 1.00 27.73 274 LEU G CA 1
ATOM 14819 C C . LEU G 1 261 ? 25.777 53.581 13.513 1.00 30.47 274 LEU G C 1
ATOM 14820 O O . LEU G 1 261 ? 25.266 53.992 14.565 1.00 30.68 274 LEU G O 1
ATOM 14825 N N . TYR G 1 262 ? 27.085 53.615 13.287 1.00 28.94 275 TYR G N 1
ATOM 14826 C CA . TYR G 1 262 ? 27.984 54.123 14.318 1.00 30.10 275 TYR G CA 1
ATOM 14827 C C . TYR G 1 262 ? 27.843 55.639 14.476 1.00 29.61 275 TYR G C 1
ATOM 14828 O O . TYR G 1 262 ? 28.278 56.204 15.478 1.00 32.70 275 TYR G O 1
ATOM 14837 N N . GLN G 1 263 ? 27.233 56.290 13.490 1.00 27.13 276 GLN G N 1
ATOM 14838 C CA . GLN G 1 263 ? 26.922 57.716 13.592 1.00 31.35 276 GLN G CA 1
ATOM 14839 C C . GLN G 1 263 ? 25.471 57.902 14.010 1.00 29.86 276 GLN G C 1
ATOM 14840 O O . GLN G 1 263 ? 25.146 58.768 14.828 1.00 27.51 276 GLN G O 1
ATOM 14846 N N . CYS G 1 264 ? 24.609 57.070 13.440 1.00 27.73 277 CYS G N 1
ATOM 14847 C CA . CYS G 1 264 ? 23.173 57.156 13.671 1.00 29.77 277 CYS G CA 1
ATOM 14848 C C . CYS G 1 264 ? 22.781 56.887 15.124 1.00 29.13 277 CYS G C 1
ATOM 14849 O O . CYS G 1 264 ? 22.020 57.654 15.711 1.00 29.63 277 CYS G O 1
ATOM 14852 N N . LEU G 1 265 ? 23.274 55.795 15.704 1.00 24.59 278 LEU G N 1
ATOM 14853 C CA . LEU G 1 265 ? 22.844 55.425 17.051 1.00 27.13 278 LEU G CA 1
ATOM 14854 C C . LEU G 1 265 ? 23.248 56.475 18.115 1.00 28.63 278 LEU G C 1
ATOM 14855 O O . LEU G 1 265 ? 22.425 56.849 18.949 1.00 25.78 278 LEU G O 1
ATOM 14860 N N . PRO G 1 266 ? 24.499 56.964 18.083 1.00 27.91 279 PRO G N 1
ATOM 14861 C CA . PRO G 1 266 ? 24.855 58.058 19.007 1.00 28.31 279 PRO G CA 1
ATOM 14862 C C . PRO G 1 266 ? 24.088 59.358 18.719 1.00 26.31 279 PRO G C 1
ATOM 14863 O O . PRO G 1 266 ? 23.760 60.112 19.645 1.00 26.58 279 PRO G O 1
ATOM 14867 N N . PHE G 1 267 ? 23.813 59.617 17.444 1.00 25.09 280 PHE G N 1
ATOM 14868 C CA . PHE G 1 267 ? 23.069 60.812 17.059 1.00 28.65 280 PHE G CA 1
ATOM 14869 C C . PHE G 1 267 ? 21.691 60.828 17.718 1.00 29.19 280 PHE G C 1
ATOM 14870 O O . PHE G 1 267 ? 21.333 61.792 18.404 1.00 28.99 280 PHE G O 1
ATOM 14878 N N . VAL G 1 268 ? 20.932 59.746 17.559 1.00 28.43 281 VAL G N 1
ATOM 14879 C CA . VAL G 1 268 ? 19.568 59.742 18.065 1.00 24.80 281 VAL G CA 1
ATOM 14880 C C . VAL G 1 268 ? 19.582 59.728 19.585 1.00 30.18 281 VAL G C 1
ATOM 14881 O O . VAL G 1 268 ? 18.727 60.346 20.220 1.00 28.95 281 VAL G O 1
ATOM 14885 N N . THR G 1 269 ? 20.559 59.030 20.158 1.00 25.80 282 THR G N 1
ATOM 14886 C CA . THR G 1 269 ? 20.788 59.046 21.595 1.00 25.99 282 THR G CA 1
ATOM 14887 C C . THR G 1 269 ? 20.954 60.478 22.143 1.00 30.31 282 THR G C 1
ATOM 14888 O O . THR G 1 269 ? 20.431 60.793 23.218 1.00 29.89 282 THR G O 1
ATOM 14892 N N . ARG G 1 270 ? 21.681 61.331 21.418 1.00 25.78 283 ARG G N 1
ATOM 14893 C CA . ARG G 1 270 ? 21.864 62.733 21.837 1.00 31.30 283 ARG G CA 1
ATOM 14894 C C . ARG G 1 270 ? 20.553 63.508 21.758 1.00 31.65 283 ARG G C 1
ATOM 14895 O O . ARG G 1 270 ? 20.254 64.314 22.626 1.00 27.63 283 ARG G O 1
ATOM 14903 N N . ILE G 1 271 ? 19.766 63.262 20.713 1.00 30.61 284 ILE G N 1
ATOM 14904 C CA . ILE G 1 271 ? 18.520 63.999 20.545 1.00 32.84 284 ILE G CA 1
ATOM 14905 C C . ILE G 1 271 ? 17.476 63.556 21.579 1.00 33.55 284 ILE G C 1
ATOM 14906 O O . ILE G 1 271 ? 16.740 64.390 22.108 1.00 30.89 284 ILE G O 1
ATOM 14911 N N . PHE G 1 272 ? 17.434 62.259 21.886 1.00 28.92 285 PHE G N 1
ATOM 14912 C CA . PHE G 1 272 ? 16.490 61.714 22.867 1.00 31.71 285 PHE G CA 1
ATOM 14913 C C . PHE G 1 272 ? 16.437 62.540 24.163 1.00 37.69 285 PHE G C 1
ATOM 14914 O O . PHE G 1 272 ? 17.472 62.830 24.762 1.00 37.43 285 PHE G O 1
ATOM 14922 N N . PHE H 1 8 ? 68.749 64.220 15.054 1.00 61.59 21 PHE H N 1
ATOM 14923 C CA . PHE H 1 8 ? 68.084 64.568 13.798 1.00 59.94 21 PHE H CA 1
ATOM 14924 C C . PHE H 1 8 ? 66.596 64.841 13.988 1.00 61.27 21 PHE H C 1
ATOM 14925 O O . PHE H 1 8 ? 65.876 64.039 14.589 1.00 59.80 21 PHE H O 1
ATOM 14933 N N . GLN H 1 9 ? 66.147 65.968 13.447 1.00 52.53 22 GLN H N 1
ATOM 14934 C CA . GLN H 1 9 ? 64.765 66.408 13.567 1.00 49.82 22 GLN H CA 1
ATOM 14935 C C . GLN H 1 9 ? 64.296 67.009 12.255 1.00 45.92 22 GLN H C 1
ATOM 14936 O O . GLN H 1 9 ? 65.097 67.571 11.511 1.00 48.72 22 GLN H O 1
ATOM 14942 N N . SER H 1 10 ? 63.005 66.887 11.966 1.00 40.55 23 SER H N 1
ATOM 14943 C CA . SER H 1 10 ? 62.405 67.615 10.857 1.00 41.92 23 SER H CA 1
ATOM 14944 C C . SER H 1 10 ? 62.365 69.102 11.220 1.00 39.16 23 SER H C 1
ATOM 14945 O O . SER H 1 10 ? 62.379 69.449 12.393 1.00 38.87 23 SER H O 1
ATOM 14948 N N . LYS H 1 11 ? 62.306 69.978 10.225 1.00 42.23 24 LYS H N 1
ATOM 14949 C CA . LYS H 1 11 ? 62.358 71.413 10.503 1.00 44.37 24 LYS H CA 1
ATOM 14950 C C . LYS H 1 11 ? 61.414 72.194 9.616 1.00 44.38 24 LYS H C 1
ATOM 14951 O O . LYS H 1 11 ? 61.106 71.784 8.500 1.00 44.20 24 LYS H O 1
ATOM 14957 N N . VAL H 1 12 ? 60.966 73.337 10.116 1.00 39.96 25 VAL H N 1
ATOM 14958 C CA . VAL H 1 12 ? 60.270 74.287 9.271 1.00 41.94 25 VAL H CA 1
ATOM 14959 C C . VAL H 1 12 ? 61.194 75.484 9.098 1.00 45.51 25 VAL H C 1
ATOM 14960 O O . VAL H 1 12 ? 61.754 76.001 10.065 1.00 46.10 25 VAL H O 1
ATOM 14964 N N . VAL H 1 13 ? 61.387 75.892 7.856 1.00 47.85 26 VAL H N 1
ATOM 14965 C CA . VAL H 1 13 ? 62.294 76.986 7.561 1.00 45.96 26 VAL H CA 1
ATOM 14966 C C . VAL H 1 13 ? 61.566 78.015 6.740 1.00 45.69 26 VAL H C 1
ATOM 14967 O O . VAL H 1 13 ? 60.806 77.670 5.834 1.00 47.68 26 VAL H O 1
ATOM 14971 N N . THR H 1 14 ? 61.782 79.280 7.080 1.00 50.94 27 THR H N 1
ATOM 14972 C CA . THR H 1 14 ? 61.249 80.387 6.302 1.00 55.07 27 THR H CA 1
ATOM 14973 C C . THR H 1 14 ? 62.411 81.145 5.679 1.00 52.99 27 THR H C 1
ATOM 14974 O O . THR H 1 14 ? 63.333 81.571 6.376 1.00 54.03 27 THR H O 1
ATOM 14978 N N . ASP H 1 15 ? 62.374 81.292 4.363 1.00 54.58 28 ASP H N 1
ATOM 14979 C CA . ASP H 1 15 ? 63.429 81.994 3.654 1.00 61.18 28 ASP H CA 1
ATOM 14980 C C . ASP H 1 15 ? 62.815 82.843 2.547 1.00 58.51 28 ASP H C 1
ATOM 14981 O O . ASP H 1 15 ? 61.591 82.905 2.404 1.00 53.29 28 ASP H O 1
ATOM 14986 N N . THR H 1 16 ? 63.662 83.501 1.766 1.00 57.58 29 THR H N 1
ATOM 14987 C CA . THR H 1 16 ? 63.167 84.412 0.751 1.00 61.08 29 THR H CA 1
ATOM 14988 C C . THR H 1 16 ? 63.886 84.233 -0.583 1.00 62.01 29 THR H C 1
ATOM 14989 O O . THR H 1 16 ? 65.079 83.933 -0.635 1.00 64.68 29 THR H O 1
ATOM 14993 N N . LEU H 1 17 ? 63.129 84.402 -1.659 1.00 58.90 30 LEU H N 1
ATOM 14994 C CA . LEU H 1 17 ? 63.663 84.378 -3.013 1.00 61.62 30 LEU H CA 1
ATOM 14995 C C . LEU H 1 17 ? 63.281 85.682 -3.715 1.00 65.44 30 LEU H C 1
ATOM 14996 O O . LEU H 1 17 ? 62.242 86.264 -3.401 1.00 67.35 30 LEU H O 1
ATOM 15001 N N . PHE H 1 18 ? 64.104 86.156 -4.649 1.00 66.85 31 PHE H N 1
ATOM 15002 C CA . PHE H 1 18 ? 63.728 87.356 -5.395 1.00 65.76 31 PHE H CA 1
ATOM 15003 C C . PHE H 1 18 ? 63.193 87.039 -6.785 1.00 58.97 31 PHE H C 1
ATOM 15004 O O . PHE H 1 18 ? 63.889 86.472 -7.620 1.00 59.79 31 PHE H O 1
ATOM 15012 N N . SER H 1 19 ? 61.949 87.435 -7.025 1.00 58.95 32 SER H N 1
ATOM 15013 C CA . SER H 1 19 ? 61.312 87.244 -8.319 1.00 59.45 32 SER H CA 1
ATOM 15014 C C . SER H 1 19 ? 61.554 88.439 -9.238 1.00 67.59 32 SER H C 1
ATOM 15015 O O . SER H 1 19 ? 61.279 89.584 -8.870 1.00 65.09 32 SER H O 1
ATOM 15018 N N . LYS H 1 20 ? 62.068 88.162 -10.433 1.00 67.12 33 LYS H N 1
ATOM 15019 C CA . LYS H 1 20 ? 62.214 89.182 -11.463 1.00 68.74 33 LYS H CA 1
ATOM 15020 C C . LYS H 1 20 ? 60.890 89.407 -12.194 1.00 68.78 33 LYS H C 1
ATOM 15021 O O . LYS H 1 20 ? 60.590 90.522 -12.619 1.00 68.95 33 LYS H O 1
ATOM 15027 N N . VAL H 1 21 ? 60.102 88.343 -12.331 1.00 64.32 34 VAL H N 1
ATOM 15028 C CA . VAL H 1 21 ? 58.804 88.413 -12.996 1.00 60.50 34 VAL H CA 1
ATOM 15029 C C . VAL H 1 21 ? 57.836 89.345 -12.274 1.00 61.05 34 VAL H C 1
ATOM 15030 O O . VAL H 1 21 ? 56.952 89.943 -12.889 1.00 64.12 34 VAL H O 1
ATOM 15034 N N . LEU H 1 22 ? 58.005 89.455 -10.963 1.00 62.78 35 LEU H N 1
ATOM 15035 C CA . LEU H 1 22 ? 57.109 90.255 -10.137 1.00 66.63 35 LEU H CA 1
ATOM 15036 C C . LEU H 1 22 ? 57.846 91.471 -9.603 1.00 66.65 35 LEU H C 1
ATOM 15037 O O . LEU H 1 22 ? 57.236 92.380 -9.038 1.00 61.12 35 LEU H O 1
ATOM 15042 N N . ASN H 1 23 ? 59.165 91.473 -9.790 1.00 66.09 36 ASN H N 1
ATOM 15043 C CA . ASN H 1 23 ? 60.013 92.564 -9.327 1.00 71.50 36 ASN H CA 1
ATOM 15044 C C . ASN H 1 23 ? 59.880 92.724 -7.818 1.00 69.63 36 ASN H C 1
ATOM 15045 O O . ASN H 1 23 ? 59.966 93.828 -7.279 1.00 67.68 36 ASN H O 1
ATOM 15050 N N . SER H 1 24 ? 59.662 91.603 -7.141 1.00 71.59 37 SER H N 1
ATOM 15051 C CA . SER H 1 24 ? 59.412 91.615 -5.708 1.00 67.51 37 SER H CA 1
ATOM 15052 C C . SER H 1 24 ? 60.123 90.476 -4.983 1.00 70.15 37 SER H C 1
ATOM 15053 O O . SER H 1 24 ? 60.402 89.425 -5.563 1.00 68.55 37 SER H O 1
ATOM 15056 N N . LYS H 1 25 ? 60.417 90.700 -3.708 1.00 67.19 38 LYS H N 1
ATOM 15057 C CA . LYS H 1 25 ? 60.915 89.642 -2.844 1.00 68.36 38 LYS H CA 1
ATOM 15058 C C . LYS H 1 25 ? 59.744 88.725 -2.479 1.00 66.19 38 LYS H C 1
ATOM 15059 O O . LYS H 1 25 ? 58.651 89.207 -2.171 1.00 67.11 38 LYS H O 1
ATOM 15065 N N . ARG H 1 26 ? 59.962 87.411 -2.533 1.00 64.52 39 ARG H N 1
ATOM 15066 C CA . ARG H 1 26 ? 58.912 86.440 -2.206 1.00 60.45 39 ARG H CA 1
ATOM 15067 C C . ARG H 1 26 ? 59.311 85.529 -1.049 1.00 60.32 39 ARG H C 1
ATOM 15068 O O . ARG H 1 26 ? 60.277 84.761 -1.143 1.00 55.62 39 ARG H O 1
ATOM 15076 N N . ALA H 1 27 ? 58.558 85.619 0.042 1.00 54.39 40 ALA H N 1
ATOM 15077 C CA . ALA H 1 27 ? 58.770 84.747 1.185 1.00 49.16 40 ALA H CA 1
ATOM 15078 C C . ALA H 1 27 ? 58.142 83.377 0.936 1.00 48.69 40 ALA H C 1
ATOM 15079 O O . ALA H 1 27 ? 57.175 83.242 0.186 1.00 46.30 40 ALA H O 1
ATOM 15081 N N . TYR H 1 28 ? 58.702 82.357 1.564 1.00 50.11 41 TYR H N 1
ATOM 15082 C CA . TYR H 1 28 ? 58.121 81.027 1.482 1.00 47.92 41 TYR H CA 1
ATOM 15083 C C . TYR H 1 28 ? 58.472 80.257 2.743 1.00 49.17 41 TYR H C 1
ATOM 15084 O O . TYR H 1 28 ? 59.423 80.600 3.446 1.00 46.89 41 TYR H O 1
ATOM 15093 N N . THR H 1 29 ? 57.689 79.224 3.032 1.00 49.77 42 THR H N 1
ATOM 15094 C CA . THR H 1 29 ? 57.922 78.390 4.202 1.00 46.65 42 THR H CA 1
ATOM 15095 C C . THR H 1 29 ? 58.007 76.937 3.761 1.00 44.90 42 THR H C 1
ATOM 15096 O O . THR H 1 29 ? 57.185 76.467 2.970 1.00 43.49 42 THR H O 1
ATOM 15100 N N . VAL H 1 30 ? 59.016 76.231 4.255 1.00 45.40 43 VAL H N 1
ATOM 15101 C CA . VAL H 1 30 ? 59.284 74.892 3.758 1.00 45.50 43 VAL H CA 1
ATOM 15102 C C . VAL H 1 30 ? 59.506 73.907 4.900 1.00 43.86 43 VAL H C 1
ATOM 15103 O O . VAL H 1 30 ? 60.205 74.207 5.869 1.00 41.46 43 VAL H O 1
ATOM 15107 N N . PHE H 1 31 ? 58.889 72.733 4.780 1.00 42.05 44 PHE H N 1
ATOM 15108 C CA . PHE H 1 31 ? 59.107 71.641 5.722 1.00 41.11 44 PHE H CA 1
ATOM 15109 C C . PHE H 1 31 ? 60.207 70.736 5.189 1.00 40.16 44 PHE H C 1
ATOM 15110 O O . PHE H 1 31 ? 60.139 70.269 4.048 1.00 35.46 44 PHE H O 1
ATOM 15118 N N . LEU H 1 32 ? 61.221 70.500 6.015 1.00 39.86 45 LEU H N 1
ATOM 15119 C CA . LEU H 1 32 ? 62.323 69.617 5.652 1.00 42.36 45 LEU H CA 1
ATOM 15120 C C . LEU H 1 32 ? 62.279 68.348 6.497 1.00 38.65 45 LEU H C 1
ATOM 15121 O O . LEU H 1 32 ? 62.287 68.423 7.718 1.00 37.62 45 LEU H O 1
ATOM 15126 N N . PRO H 1 33 ? 62.234 67.180 5.836 1.00 42.79 46 PRO H N 1
ATOM 15127 C CA . PRO H 1 33 ? 62.202 65.844 6.449 1.00 40.53 46 PRO H CA 1
ATOM 15128 C C . PRO H 1 33 ? 63.325 65.609 7.456 1.00 45.03 46 PRO H C 1
ATOM 15129 O O . PRO H 1 33 ? 64.393 66.211 7.349 1.00 46.65 46 PRO H O 1
ATOM 15133 N N . LYS H 1 34 ? 63.077 64.726 8.419 1.00 43.95 47 LYS H N 1
ATOM 15134 C CA . LYS H 1 34 ? 64.036 64.428 9.478 1.00 48.08 47 LYS H CA 1
ATOM 15135 C C . LYS H 1 34 ? 65.397 63.983 8.943 1.00 46.46 47 LYS H C 1
ATOM 15136 O O . LYS H 1 34 ? 66.426 64.190 9.591 1.00 47.66 47 LYS H O 1
ATOM 15142 N N . SER H 1 35 ? 65.397 63.370 7.764 1.00 45.85 48 SER H N 1
ATOM 15143 C CA . SER H 1 35 ? 66.614 62.793 7.200 1.00 51.74 48 SER H CA 1
ATOM 15144 C C . SER H 1 35 ? 67.372 63.761 6.288 1.00 54.08 48 SER H C 1
ATOM 15145 O O . SER H 1 35 ? 68.408 63.401 5.730 1.00 54.66 48 SER H O 1
ATOM 15148 N N . PHE H 1 36 ? 66.854 64.978 6.143 1.00 49.94 49 PHE H N 1
ATOM 15149 C CA . PHE H 1 36 ? 67.418 65.963 5.217 1.00 55.03 49 PHE H CA 1
ATOM 15150 C C . PHE H 1 36 ? 68.899 66.247 5.493 1.00 57.29 49 PHE H C 1
ATOM 15151 O O . PHE H 1 36 ? 69.700 66.345 4.561 1.00 56.35 49 PHE H O 1
ATOM 15159 N N . GLU H 1 37 ? 69.249 66.367 6.772 1.00 57.40 50 GLU H N 1
ATOM 15160 C CA . GLU H 1 37 ? 70.630 66.606 7.191 1.00 62.54 50 GLU H CA 1
ATOM 15161 C C . GLU H 1 37 ? 71.417 65.308 7.342 1.00 63.89 50 GLU H C 1
ATOM 15162 O O . GLU H 1 37 ? 72.648 65.318 7.331 1.00 67.74 50 GLU H O 1
ATOM 15168 N N . GLN H 1 38 ? 70.702 64.196 7.495 1.00 63.71 51 GLN H N 1
ATOM 15169 C CA . GLN H 1 38 ? 71.321 62.893 7.736 1.00 64.01 51 GLN H CA 1
ATOM 15170 C C . GLN H 1 38 ? 71.851 62.236 6.464 1.00 62.60 51 GLN H C 1
ATOM 15171 O O . GLN H 1 38 ? 72.946 61.679 6.453 1.00 66.04 51 GLN H O 1
ATOM 15177 N N . ASN H 1 39 ? 71.057 62.283 5.402 1.00 65.26 52 ASN H N 1
ATOM 15178 C CA . ASN H 1 39 ? 71.472 61.734 4.120 1.00 63.69 52 ASN H CA 1
ATOM 15179 C C . ASN H 1 39 ? 71.439 62.806 3.044 1.00 62.09 52 ASN H C 1
ATOM 15180 O O . ASN H 1 39 ? 70.419 63.003 2.384 1.00 63.95 52 ASN H O 1
ATOM 15185 N N . LYS H 1 40 ? 72.566 63.488 2.870 1.00 64.56 53 LYS H N 1
ATOM 15186 C CA . LYS H 1 40 ? 72.645 64.669 2.015 1.00 61.63 53 LYS H CA 1
ATOM 15187 C C . LYS H 1 40 ? 72.428 64.363 0.537 1.00 63.17 53 LYS H C 1
ATOM 15188 O O . LYS H 1 40 ? 72.233 65.270 -0.270 1.00 61.12 53 LYS H O 1
ATOM 15194 N N . GLU H 1 41 ? 72.456 63.086 0.180 1.00 66.89 54 GLU H N 1
ATOM 15195 C CA . GLU H 1 41 ? 72.321 62.707 -1.220 1.00 67.95 54 GLU H CA 1
ATOM 15196 C C . GLU H 1 41 ? 70.898 62.272 -1.581 1.00 65.37 54 GLU H C 1
ATOM 15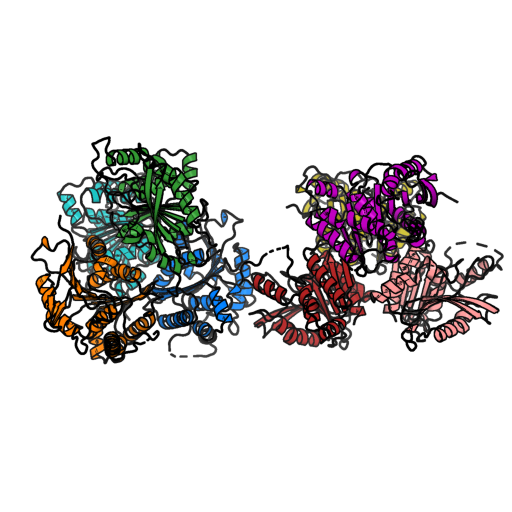197 O O . GLU H 1 41 ? 70.585 62.092 -2.755 1.00 67.68 54 GLU H O 1
ATOM 15203 N N . LYS H 1 42 ? 70.036 62.122 -0.577 1.00 63.25 55 LYS H N 1
ATOM 15204 C CA . LYS H 1 42 ? 68.668 61.657 -0.803 1.00 56.21 55 LYS H CA 1
ATOM 15205 C C . LYS H 1 42 ? 67.779 62.710 -1.466 1.00 50.87 55 LYS H C 1
ATOM 15206 O O . LYS H 1 42 ? 67.827 63.886 -1.116 1.00 52.98 55 LYS H O 1
ATOM 15212 N N . LYS H 1 43 ? 66.970 62.274 -2.427 1.00 51.58 56 LYS H N 1
ATOM 15213 C CA . LYS H 1 43 ? 66.009 63.147 -3.100 1.00 51.64 56 LYS H CA 1
ATOM 15214 C C . LYS H 1 43 ? 64.596 62.871 -2.580 1.00 48.96 56 LYS H C 1
ATOM 15215 O O . LYS H 1 43 ? 64.306 61.769 -2.119 1.00 51.05 56 LYS H O 1
ATOM 15221 N N . TYR H 1 44 ? 63.716 63.863 -2.663 1.00 43.86 57 TYR H N 1
ATOM 15222 C CA . TYR H 1 44 ? 62.388 63.745 -2.064 1.00 44.98 57 TYR H CA 1
ATOM 15223 C C . TYR H 1 44 ? 61.281 64.129 -3.028 1.00 43.56 57 TYR H C 1
ATOM 15224 O O . TYR H 1 44 ? 61.474 64.964 -3.908 1.00 46.70 57 TYR H O 1
ATOM 15233 N N . PRO H 1 45 ? 60.102 63.526 -2.859 1.00 42.06 58 PRO H N 1
ATOM 15234 C CA . PRO H 1 45 ? 58.936 64.059 -3.563 1.00 38.47 58 PRO H CA 1
ATOM 15235 C C . PRO H 1 45 ? 58.543 65.401 -2.951 1.00 36.87 58 PRO H C 1
ATOM 15236 O O . PRO H 1 45 ? 59.069 65.779 -1.904 1.00 35.98 58 PRO H O 1
ATOM 15240 N N . VAL H 1 46 ? 57.638 66.124 -3.591 1.00 37.07 59 VAL H N 1
ATOM 15241 C CA . VAL H 1 46 ? 57.281 67.435 -3.081 1.00 37.88 59 VAL H CA 1
ATOM 15242 C C . VAL H 1 46 ? 55.776 67.641 -3.103 1.00 35.43 59 VAL H C 1
ATOM 15243 O O . VAL H 1 46 ? 55.085 67.214 -4.026 1.00 36.49 59 VAL H O 1
ATOM 15247 N N . LEU H 1 47 ? 55.276 68.273 -2.051 1.00 34.73 60 LEU H N 1
ATOM 15248 C CA . LEU H 1 47 ? 53.902 68.738 -2.019 1.00 35.77 60 LEU H CA 1
ATOM 15249 C C . LEU H 1 47 ? 53.904 70.260 -1.937 1.00 34.19 60 LEU H C 1
ATOM 15250 O O . LEU H 1 47 ? 54.459 70.830 -0.997 1.00 34.37 60 LEU H O 1
ATOM 15255 N N . TYR H 1 48 ? 53.305 70.912 -2.925 1.00 32.94 61 TYR H N 1
ATOM 15256 C CA . TYR H 1 48 ? 53.066 72.343 -2.840 1.00 37.98 61 TYR H CA 1
ATOM 15257 C C . TYR H 1 48 ? 51.745 72.551 -2.115 1.00 35.17 61 TYR H C 1
ATOM 15258 O O . TYR H 1 48 ? 50.706 72.049 -2.550 1.00 33.90 61 TYR H O 1
ATOM 15267 N N . LEU H 1 49 ? 51.806 73.270 -0.994 1.00 37.86 62 LEU H N 1
ATOM 15268 C CA . LEU H 1 49 ? 50.665 73.421 -0.083 1.00 36.78 62 LEU H CA 1
ATOM 15269 C C . LEU H 1 49 ? 50.267 74.894 0.076 1.00 35.85 62 LEU H C 1
ATOM 15270 O O . LEU H 1 49 ? 50.892 75.638 0.830 1.00 34.72 62 LEU H O 1
ATOM 15275 N N . LEU H 1 50 ? 49.208 75.289 -0.626 1.00 38.03 63 LEU H N 1
ATOM 15276 C CA . LEU H 1 50 ? 48.852 76.698 -0.811 1.00 36.44 63 LEU H CA 1
ATOM 15277 C C . LEU H 1 50 ? 47.887 77.221 0.253 1.00 40.50 63 LEU H C 1
ATOM 15278 O O . LEU H 1 50 ? 46.967 76.511 0.669 1.00 36.22 63 LEU H O 1
ATOM 15283 N N . HIS H 1 51 ? 48.093 78.470 0.677 1.00 36.68 64 HIS H N 1
ATOM 15284 C CA . HIS H 1 51 ? 47.216 79.112 1.655 1.00 33.73 64 HIS H CA 1
ATOM 15285 C C . HIS H 1 51 ? 46.051 79.849 0.991 1.00 35.25 64 HIS H C 1
ATOM 15286 O O . HIS H 1 51 ? 45.959 79.928 -0.234 1.00 36.54 64 HIS H O 1
ATOM 15293 N N . GLY H 1 52 ? 45.162 80.396 1.811 1.00 33.29 65 GLY H N 1
ATOM 15294 C CA . GLY H 1 52 ? 44.000 81.098 1.306 1.00 35.05 65 GLY H CA 1
ATOM 15295 C C . GLY H 1 52 ? 44.194 82.607 1.257 1.00 38.53 65 GLY H C 1
ATOM 15296 O O . GLY H 1 52 ? 45.288 83.121 1.492 1.00 36.38 65 GLY H O 1
ATOM 15297 N N . MET H 1 53 ? 43.115 83.315 0.946 1.00 39.91 66 MET H N 1
ATOM 15298 C CA . MET H 1 53 ? 43.132 84.773 0.867 1.00 43.46 66 MET H CA 1
ATOM 15299 C C . MET H 1 53 ? 43.373 85.378 2.250 1.00 48.55 66 MET H C 1
ATOM 15300 O O . MET H 1 53 ? 42.981 84.790 3.263 1.00 44.78 66 MET H O 1
ATOM 15305 N N . TRP H 1 54 ? 44.024 86.541 2.278 1.00 46.36 67 TRP H N 1
ATOM 15306 C CA . TRP H 1 54 ? 44.369 87.247 3.518 1.00 48.51 67 TRP H CA 1
ATOM 15307 C C . TRP H 1 54 ? 45.590 86.654 4.216 1.00 51.89 67 TRP H C 1
ATOM 15308 O O . TRP H 1 54 ? 46.276 87.348 4.967 1.00 52.61 67 TRP H O 1
ATOM 15319 N N . GLU H 1 55 ? 45.858 85.373 3.977 1.00 45.10 68 GLU H N 1
ATOM 15320 C CA . GLU H 1 55 ? 46.942 84.687 4.674 1.00 41.80 68 GLU H CA 1
ATOM 15321 C C . GLU H 1 55 ? 48.275 84.823 3.943 1.00 42.87 68 GLU H C 1
ATOM 15322 O O . GLU H 1 55 ? 48.322 85.240 2.787 1.00 44.65 68 GLU H O 1
ATOM 15328 N N . THR H 1 56 ? 49.355 84.464 4.632 1.00 45.83 69 THR H N 1
ATOM 15329 C CA . THR H 1 56 ? 50.685 84.394 4.036 1.00 43.00 69 THR H CA 1
ATOM 15330 C C . THR H 1 56 ? 51.334 83.022 4.276 1.00 48.42 69 THR H C 1
ATOM 15331 O O . THR H 1 56 ? 50.702 82.111 4.820 1.00 46.92 69 THR H O 1
ATOM 15335 N N . ASN H 1 57 ? 52.599 82.887 3.886 1.00 46.62 70 ASN H N 1
ATOM 15336 C CA . ASN H 1 57 ? 53.253 81.579 3.811 1.00 46.92 70 ASN H CA 1
ATOM 15337 C C . ASN H 1 57 ? 53.371 80.774 5.118 1.00 45.55 70 ASN H C 1
ATOM 15338 O O . ASN H 1 57 ? 53.293 79.549 5.082 1.00 43.42 70 ASN H O 1
ATOM 15343 N N . PRO H 1 58 ? 53.557 81.443 6.270 1.00 48.14 71 PRO H N 1
ATOM 15344 C CA . PRO H 1 58 ? 53.830 80.655 7.482 1.00 45.23 71 PRO H CA 1
ATOM 15345 C C . PRO H 1 58 ? 52.597 80.014 8.139 1.00 38.88 71 PRO H C 1
ATOM 15346 O O . PRO H 1 58 ? 52.749 79.326 9.141 1.00 37.88 71 PRO H O 1
ATOM 15350 N N . VAL H 1 59 ? 51.414 80.202 7.568 1.00 38.93 72 VAL H N 1
ATOM 15351 C CA . VAL H 1 59 ? 50.183 79.783 8.230 1.00 39.83 72 VAL H CA 1
ATOM 15352 C C . VAL H 1 59 ? 50.023 78.248 8.312 1.00 38.75 72 VAL H C 1
ATOM 15353 O O . VAL H 1 59 ? 49.494 77.740 9.299 1.00 35.92 72 VAL H O 1
ATOM 15357 N N . TRP H 1 60 ? 50.486 77.516 7.298 1.00 38.96 73 TRP H N 1
ATOM 15358 C CA . TRP H 1 60 ? 50.409 76.052 7.325 1.00 33.08 73 TRP H CA 1
ATOM 15359 C C . TRP H 1 60 ? 51.291 75.450 8.415 1.00 39.48 73 TRP H C 1
ATOM 15360 O O . TRP H 1 60 ? 50.914 74.462 9.060 1.00 39.46 73 TRP H O 1
ATOM 15371 N N . ALA H 1 61 ? 52.456 76.043 8.645 1.00 33.50 74 ALA H N 1
ATOM 15372 C CA . ALA H 1 61 ? 53.311 75.578 9.727 1.00 35.46 74 ALA H CA 1
ATOM 15373 C C . ALA H 1 61 ? 52.760 75.974 11.101 1.00 37.25 74 ALA H C 1
ATOM 15374 O O . ALA H 1 61 ? 52.841 75.190 12.049 1.00 35.84 74 ALA H O 1
ATOM 15376 N N . GLU H 1 62 ? 52.201 77.180 11.217 1.00 34.05 75 GLU H N 1
ATOM 15377 C CA . GLU H 1 62 ? 51.851 77.724 12.536 1.00 35.52 75 GLU H CA 1
ATOM 15378 C C . GLU H 1 62 ? 50.446 77.364 13.037 1.00 33.68 75 GLU H C 1
ATOM 15379 O O . GLU H 1 62 ? 50.245 77.186 14.241 1.00 34.35 75 GLU H O 1
ATOM 15385 N N . ARG H 1 63 ? 49.475 77.290 12.130 1.00 30.68 76 ARG H N 1
ATOM 15386 C CA . ARG H 1 63 ? 48.103 76.923 12.493 1.00 32.93 76 ARG H CA 1
ATOM 15387 C C . ARG H 1 63 ? 47.760 75.524 11.976 1.00 32.82 76 ARG H C 1
ATOM 15388 O O . ARG H 1 63 ? 47.011 74.793 12.617 1.00 30.06 76 ARG H O 1
ATOM 15396 N N . GLY H 1 64 ? 48.310 75.169 10.816 1.00 32.09 77 GLY H N 1
ATOM 15397 C CA . GLY H 1 64 ? 48.133 73.838 10.249 1.00 32.83 77 GLY H CA 1
ATOM 15398 C C . GLY H 1 64 ? 48.944 72.773 10.972 1.00 31.10 77 GLY H C 1
ATOM 15399 O O . GLY H 1 64 ? 48.618 71.593 10.897 1.00 33.98 77 GLY H O 1
ATOM 15400 N N . HIS H 1 65 ? 50.002 73.198 11.663 1.00 29.46 78 HIS H N 1
ATOM 15401 C CA . HIS H 1 65 ? 50.908 72.305 12.386 1.00 30.76 78 HIS H CA 1
ATOM 15402 C C . HIS H 1 65 ? 51.491 71.210 11.480 1.00 34.58 78 HIS H C 1
ATOM 15403 O O . HIS H 1 65 ? 51.695 70.078 11.920 1.00 27.10 78 HIS H O 1
ATOM 15410 N N . VAL H 1 66 ? 51.788 71.571 10.232 1.00 31.79 79 VAL H N 1
ATOM 15411 C CA . VAL H 1 66 ? 52.289 70.619 9.237 1.00 29.69 79 VAL H CA 1
ATOM 15412 C C . VAL H 1 66 ? 53.436 69.759 9.752 1.00 32.67 79 VAL H C 1
ATOM 15413 O O . VAL H 1 66 ? 53.464 68.560 9.506 1.00 32.00 79 VAL H O 1
ATOM 15417 N N . LYS H 1 67 ? 54.379 70.358 10.469 1.00 28.46 80 LYS H N 1
ATOM 15418 C CA . LYS H 1 67 ? 55.498 69.578 10.988 1.00 31.71 80 LYS H CA 1
ATOM 15419 C C . LYS H 1 67 ? 55.041 68.494 11.970 1.00 35.06 80 LYS H C 1
ATOM 15420 O O . LYS H 1 67 ? 55.516 67.358 11.905 1.00 32.15 80 LYS H O 1
ATOM 15426 N N . ASP H 1 68 ? 54.141 68.849 12.887 1.00 31.60 81 ASP H N 1
ATOM 15427 C CA . ASP H 1 68 ? 53.680 67.896 13.898 1.00 34.65 81 ASP H CA 1
ATOM 15428 C C . ASP H 1 68 ? 52.911 66.749 13.248 1.00 28.62 81 ASP H C 1
ATOM 15429 O O . ASP H 1 68 ? 53.026 65.594 13.673 1.00 29.69 81 ASP H O 1
ATOM 15434 N N . VAL H 1 69 ? 52.112 67.085 12.239 1.00 28.49 82 VAL H N 1
ATOM 15435 C CA . VAL H 1 69 ? 51.330 66.096 11.508 1.00 29.88 82 VAL H CA 1
ATOM 15436 C C . VAL H 1 69 ? 52.256 65.152 10.746 1.00 32.89 82 VAL H C 1
ATOM 15437 O O . VAL H 1 69 ? 52.065 63.930 10.768 1.00 29.20 82 VAL H O 1
ATOM 15441 N N . MET H 1 70 ? 53.272 65.717 10.097 1.00 29.86 83 MET H N 1
ATOM 15442 C CA . MET H 1 70 ? 54.237 64.918 9.341 1.00 32.54 83 MET H CA 1
ATOM 15443 C C . MET H 1 70 ? 55.070 64.013 10.252 1.00 31.21 83 MET H C 1
ATOM 15444 O O . MET H 1 70 ? 55.321 62.853 9.910 1.00 31.74 83 MET H O 1
ATOM 15449 N N . ASP H 1 71 ? 55.493 64.521 11.409 1.00 29.19 84 ASP H N 1
ATOM 15450 C CA . ASP H 1 71 ? 56.264 63.685 12.326 1.00 29.42 84 ASP H CA 1
ATOM 15451 C C . ASP H 1 71 ? 55.439 62.468 12.748 1.00 31.87 84 ASP H C 1
ATOM 15452 O O . ASP H 1 71 ? 55.964 61.364 12.895 1.00 32.57 84 ASP H O 1
ATOM 15457 N N . ARG H 1 72 ? 54.146 62.676 12.947 1.00 29.60 85 ARG H N 1
ATOM 15458 C CA . ARG H 1 72 ? 53.250 61.580 13.305 1.00 28.81 85 ARG H CA 1
ATOM 15459 C C . ARG H 1 72 ? 53.138 60.555 12.164 1.00 28.78 85 ARG H C 1
ATOM 15460 O O . ARG H 1 72 ? 53.386 59.366 12.353 1.00 31.42 85 ARG H O 1
ATOM 15468 N N . LEU H 1 73 ? 52.774 61.027 10.978 1.00 28.00 86 LEU H N 1
ATOM 15469 C CA . LEU H 1 73 ? 52.433 60.130 9.876 1.00 30.60 86 LEU H CA 1
ATOM 15470 C C . LEU H 1 73 ? 53.662 59.478 9.239 1.00 31.44 86 LEU H C 1
ATOM 15471 O O . LEU H 1 73 ? 53.610 58.331 8.786 1.00 29.59 86 LEU H O 1
ATOM 15476 N N . VAL H 1 74 ? 54.778 60.191 9.214 1.00 32.32 87 VAL H N 1
ATOM 15477 C CA . VAL H 1 74 ? 56.016 59.570 8.771 1.00 31.68 87 VAL H CA 1
ATOM 15478 C C . VAL H 1 74 ? 56.384 58.419 9.709 1.00 31.80 87 VAL H C 1
ATOM 15479 O O . VAL H 1 74 ? 56.745 57.331 9.254 1.00 31.61 87 VAL H O 1
ATOM 15483 N N . ALA H 1 75 ? 56.270 58.650 11.015 1.00 29.20 88 ALA H N 1
ATOM 15484 C CA . ALA H 1 75 ? 56.657 57.630 11.990 1.00 29.12 88 ALA H CA 1
ATOM 15485 C C . ALA H 1 75 ? 55.762 56.389 11.924 1.00 30.39 88 ALA H C 1
ATOM 15486 O O . ALA H 1 75 ? 56.220 55.294 12.207 1.00 26.88 88 ALA H O 1
ATOM 15488 N N . SER H 1 76 ? 54.491 56.552 11.567 1.00 28.85 89 SER H N 1
ATOM 15489 C CA . SER H 1 76 ? 53.605 55.392 11.469 1.00 30.68 89 SER H CA 1
ATOM 15490 C C . SER H 1 76 ? 53.694 54.768 10.087 1.00 32.09 89 SER H C 1
ATOM 15491 O O . SER H 1 76 ? 53.222 53.656 9.875 1.00 35.69 89 SER H O 1
ATOM 15494 N N . GLY H 1 77 ? 54.299 55.491 9.151 1.00 30.37 90 GLY H N 1
ATOM 15495 C CA . GLY H 1 77 ? 54.416 55.028 7.782 1.00 28.88 90 GLY H CA 1
ATOM 15496 C C . GLY H 1 77 ? 53.264 55.408 6.864 1.00 30.34 90 GLY H C 1
ATOM 15497 O O . GLY H 1 77 ? 53.249 55.009 5.707 1.00 34.09 90 GLY H O 1
ATOM 15498 N N . GLU H 1 78 ? 52.296 56.175 7.358 1.00 26.68 91 GLU H N 1
ATOM 15499 C CA . GLU H 1 78 ? 51.135 56.519 6.543 1.00 29.13 91 GLU H CA 1
ATOM 15500 C C . GLU H 1 78 ? 51.470 57.592 5.509 1.00 31.39 91 GLU H C 1
ATOM 15501 O O . GLU H 1 78 ? 50.768 57.744 4.503 1.00 31.59 91 GLU H O 1
ATOM 15507 N N . ALA H 1 79 ? 52.537 58.342 5.783 1.00 28.47 92 ALA H N 1
ATOM 15508 C CA . ALA H 1 79 ? 53.065 59.340 4.856 1.00 30.68 92 ALA H CA 1
ATOM 15509 C C . ALA H 1 79 ? 54.535 59.047 4.630 1.00 30.36 92 ALA H C 1
ATOM 15510 O O . ALA H 1 79 ? 55.213 58.523 5.516 1.00 30.72 92 ALA H O 1
ATOM 15512 N N . CYS H 1 80 ? 55.034 59.359 3.444 1.00 29.08 93 CYS H N 1
ATOM 15513 C CA . CYS H 1 80 ? 56.465 59.249 3.211 1.00 33.72 93 CYS H CA 1
ATOM 15514 C C . CYS H 1 80 ? 57.106 60.595 3.500 1.00 36.34 93 CYS H C 1
ATOM 15515 O O . CYS H 1 80 ? 56.423 61.619 3.531 1.00 35.58 93 CYS H O 1
ATOM 15518 N N . GLU H 1 81 ? 58.414 60.599 3.707 1.00 37.92 94 GLU H N 1
ATOM 15519 C CA . GLU H 1 81 ? 59.135 61.858 3.780 1.00 36.93 94 GLU H CA 1
ATOM 15520 C C . GLU H 1 81 ? 58.972 62.607 2.468 1.00 37.67 94 GLU H C 1
ATOM 15521 O O . GLU H 1 81 ? 59.125 62.044 1.388 1.00 37.26 94 GLU H O 1
ATOM 15527 N N . MET H 1 82 ? 58.618 63.879 2.568 1.00 35.88 95 MET H N 1
ATOM 15528 C CA . MET H 1 82 ? 58.482 64.710 1.390 1.00 35.38 95 MET H CA 1
ATOM 15529 C C . MET H 1 82 ? 58.830 66.135 1.758 1.00 39.92 95 MET H C 1
ATOM 15530 O O . MET H 1 82 ? 58.800 66.517 2.934 1.00 37.47 95 MET H O 1
ATOM 15535 N N . ILE H 1 83 ? 59.180 66.909 0.744 1.00 37.95 96 ILE H N 1
ATOM 15536 C CA . ILE H 1 83 ? 59.332 68.337 0.901 1.00 36.87 96 ILE H CA 1
ATOM 15537 C C . ILE H 1 83 ? 57.943 68.935 0.829 1.00 34.14 96 ILE H C 1
ATOM 15538 O O . ILE H 1 83 ? 57.155 68.570 -0.037 1.00 37.34 96 ILE H O 1
ATOM 15543 N N . ILE H 1 84 ? 57.622 69.828 1.755 1.00 36.42 97 ILE H N 1
ATOM 15544 C CA . ILE H 1 84 ? 56.366 70.553 1.668 1.00 34.17 97 ILE H CA 1
ATOM 15545 C C . ILE H 1 84 ? 56.701 72.036 1.656 1.00 37.55 97 ILE H C 1
ATOM 15546 O O . ILE H 1 84 ? 57.537 72.500 2.431 1.00 37.96 97 ILE H O 1
ATOM 15551 N N . VAL H 1 85 ? 56.068 72.774 0.756 1.00 35.77 98 VAL H N 1
ATOM 15552 C CA . VAL H 1 85 ? 56.434 74.167 0.558 1.00 40.20 98 VAL H CA 1
ATOM 15553 C C . VAL H 1 85 ? 55.217 75.053 0.358 1.00 37.79 98 VAL H C 1
ATOM 15554 O O . VAL H 1 85 ? 54.309 74.721 -0.402 1.00 39.27 98 VAL H O 1
ATOM 15558 N N . THR H 1 86 ? 55.214 76.187 1.052 1.00 43.86 99 THR H N 1
ATOM 15559 C CA . THR H 1 86 ? 54.146 77.170 0.939 1.00 39.87 99 THR H CA 1
ATOM 15560 C C . THR H 1 86 ? 54.726 78.535 0.587 1.00 42.54 99 THR H C 1
ATOM 15561 O O . THR H 1 86 ? 55.411 79.149 1.404 1.00 41.51 99 THR H O 1
ATOM 15565 N N . PRO H 1 87 ? 54.468 79.005 -0.640 1.00 43.07 100 PRO H N 1
ATOM 15566 C CA . PRO H 1 87 ? 54.909 80.332 -1.070 1.00 43.37 100 PRO H CA 1
ATOM 15567 C C . PRO H 1 87 ? 53.932 81.412 -0.621 1.00 44.18 100 PRO H C 1
ATOM 15568 O O . PRO H 1 87 ? 52.733 81.143 -0.523 1.00 41.95 100 PRO H O 1
ATOM 15572 N N . ASN H 1 88 ? 54.432 82.615 -0.358 1.00 44.69 101 ASN H N 1
ATOM 15573 C CA . ASN H 1 88 ? 53.554 83.740 -0.083 1.00 46.08 101 ASN H CA 1
ATOM 15574 C C . ASN H 1 88 ? 52.825 84.194 -1.347 1.00 48.86 101 ASN H C 1
ATOM 15575 O O . ASN H 1 88 ? 53.447 84.455 -2.374 1.00 51.66 101 ASN H O 1
ATOM 15580 N N . ALA H 1 89 ? 51.501 84.273 -1.269 1.00 50.31 102 ALA H N 1
ATOM 15581 C CA . ALA H 1 89 ? 50.678 84.693 -2.399 1.00 42.78 102 ALA H CA 1
ATOM 15582 C C . ALA H 1 89 ? 49.479 85.491 -1.902 1.00 42.75 102 ALA H C 1
ATOM 15583 O O . ALA H 1 89 ? 48.441 85.555 -2.561 1.00 46.84 102 ALA H O 1
ATOM 15585 N N . GLY H 1 90 ? 49.631 86.098 -0.732 1.00 45.03 103 GLY H N 1
ATOM 15586 C CA . GLY H 1 90 ? 48.549 86.856 -0.133 1.00 47.76 103 GLY H CA 1
ATOM 15587 C C . GLY H 1 90 ? 48.996 87.909 0.864 1.00 50.01 103 GLY H C 1
ATOM 15588 O O . GLY H 1 90 ? 50.086 88.476 0.760 1.00 51.01 103 GLY H O 1
ATOM 15589 N N . GLY H 1 91 ? 48.139 88.158 1.847 1.00 51.34 104 GLY H N 1
ATOM 15590 C CA . GLY H 1 91 ? 48.332 89.240 2.792 1.00 51.69 104 GLY H CA 1
ATOM 15591 C C . GLY H 1 91 ? 47.098 90.117 2.745 1.00 51.17 104 GLY H C 1
ATOM 15592 O O . GLY H 1 91 ? 46.122 89.772 2.074 1.00 48.21 104 GLY H O 1
ATOM 15593 N N . ASN H 1 92 ? 47.132 91.235 3.465 1.00 53.90 105 ASN H N 1
ATOM 15594 C CA . ASN H 1 92 ? 46.063 92.229 3.404 1.00 57.70 105 ASN H CA 1
ATOM 15595 C C . ASN H 1 92 ? 45.673 92.509 1.952 1.00 54.86 105 ASN H C 1
ATOM 15596 O O . ASN H 1 92 ? 46.487 93.006 1.172 1.00 59.21 105 ASN H O 1
ATOM 15601 N N . ILE H 1 93 ? 44.438 92.175 1.590 1.00 51.33 106 ILE H N 1
ATOM 15602 C CA . ILE H 1 93 ? 44.009 92.253 0.195 1.00 55.69 106 ILE H CA 1
ATOM 15603 C C . ILE H 1 93 ? 43.952 93.691 -0.317 1.00 59.40 106 ILE H C 1
ATOM 15604 O O . ILE H 1 93 ? 43.972 93.930 -1.525 1.00 62.45 106 ILE H O 1
ATOM 15609 N N . HIS H 1 94 ? 43.881 94.645 0.604 1.00 60.33 107 HIS H N 1
ATOM 15610 C CA . HIS H 1 94 ? 43.855 96.053 0.231 1.00 58.67 107 HIS H CA 1
ATOM 15611 C C . HIS H 1 94 ? 45.252 96.567 -0.115 1.00 59.37 107 HIS H C 1
ATOM 15612 O O . HIS H 1 94 ? 45.395 97.545 -0.844 1.00 67.69 107 HIS H O 1
ATOM 15619 N N . LEU H 1 95 ? 46.281 95.902 0.402 1.00 59.07 108 LEU H N 1
ATOM 15620 C CA . LEU H 1 95 ? 47.657 96.364 0.226 1.00 54.81 108 LEU H CA 1
ATOM 15621 C C . LEU H 1 95 ? 48.530 95.377 -0.546 1.00 62.01 108 LEU H C 1
ATOM 15622 O O . LEU H 1 95 ? 49.421 95.783 -1.290 1.00 63.09 108 LEU H O 1
ATOM 15627 N N . GLU H 1 96 ? 48.283 94.083 -0.363 1.00 58.25 109 GLU H N 1
ATOM 15628 C CA . GLU H 1 96 ? 49.106 93.057 -0.997 1.00 54.55 109 GLU H CA 1
ATOM 15629 C C . GLU H 1 96 ? 48.330 92.285 -2.056 1.00 56.00 109 GLU H C 1
ATOM 15630 O O . GLU H 1 96 ? 47.109 92.139 -1.962 1.00 54.62 109 GLU H O 1
ATOM 15636 N N . TRP H 1 97 ? 49.043 91.794 -3.067 1.00 53.22 110 TRP H N 1
ATOM 15637 C CA . TRP H 1 97 ? 48.418 91.002 -4.119 1.00 52.14 110 TRP H CA 1
ATOM 15638 C C . TRP H 1 97 ? 48.032 89.613 -3.608 1.00 49.06 110 TRP H C 1
ATOM 15639 O O . TRP H 1 97 ? 48.865 88.902 -3.047 1.00 46.44 110 TRP H O 1
ATOM 15650 N N . ASN H 1 98 ? 46.772 89.239 -3.813 1.00 49.20 111 ASN H N 1
ATOM 15651 C CA . ASN H 1 98 ? 46.300 87.891 -3.511 1.00 53.84 111 ASN H CA 1
ATOM 15652 C C . ASN H 1 98 ? 45.904 87.145 -4.789 1.00 47.88 111 ASN H C 1
ATOM 15653 O O . ASN H 1 98 ? 45.108 87.646 -5.579 1.00 49.64 111 ASN H O 1
ATOM 15658 N N . GLY H 1 99 ? 46.467 85.954 -4.997 1.00 50.41 112 GLY H N 1
ATOM 15659 C CA . GLY H 1 99 ? 46.117 85.143 -6.157 1.00 44.69 112 GLY H CA 1
ATOM 15660 C C . GLY H 1 99 ? 47.240 84.255 -6.664 1.00 43.81 112 GLY H C 1
ATOM 15661 O O . GLY H 1 99 ? 48.410 84.487 -6.355 1.00 45.19 112 GLY H O 1
ATOM 15662 N N . TYR H 1 100 ? 46.880 83.239 -7.448 1.00 43.57 113 TYR H N 1
ATOM 15663 C CA . TYR H 1 100 ? 47.846 82.257 -7.942 1.00 46.06 113 TYR H CA 1
ATOM 15664 C C . TYR H 1 100 ? 48.000 82.287 -9.462 1.00 46.02 113 TYR H C 1
ATOM 15665 O O . TYR H 1 100 ? 48.931 81.699 -10.009 1.00 44.47 113 TYR H O 1
ATOM 15674 N N . PHE H 1 101 ? 47.103 83.000 -10.135 1.00 50.02 114 PHE H N 1
ATOM 15675 C CA . PHE H 1 101 ? 47.120 83.077 -11.593 1.00 49.93 114 PHE H CA 1
ATOM 15676 C C . PHE H 1 101 ? 47.775 84.370 -12.079 1.00 55.20 114 PHE H C 1
ATOM 15677 O O . PHE H 1 101 ? 47.886 85.345 -11.330 1.00 52.26 114 PHE H O 1
ATOM 15685 N N . ASP H 1 102 ? 48.213 84.377 -13.333 1.00 57.98 115 ASP H N 1
ATOM 15686 C CA . ASP H 1 102 ? 48.807 85.579 -13.908 1.00 58.10 115 ASP H CA 1
ATOM 15687 C C . ASP H 1 102 ? 47.772 86.694 -14.013 1.00 55.44 115 ASP H C 1
ATOM 15688 O O . ASP H 1 102 ? 46.749 86.541 -14.682 1.00 55.83 115 ASP H O 1
ATOM 15693 N N . MET H 1 103 ? 48.037 87.804 -13.328 1.00 54.81 116 MET H N 1
ATOM 15694 C CA . MET H 1 103 ? 47.141 88.957 -13.348 1.00 60.77 116 MET H CA 1
ATOM 15695 C C . MET H 1 103 ? 47.876 90.220 -13.805 1.00 60.27 116 MET H C 1
ATOM 15696 O O . MET H 1 103 ? 49.092 90.332 -13.634 1.00 55.93 116 MET H O 1
ATOM 15701 N N . PRO H 1 104 ? 47.131 91.173 -14.393 1.00 62.08 117 PRO H N 1
ATOM 15702 C CA . PRO H 1 104 ? 47.657 92.454 -14.889 1.00 60.18 117 PRO H CA 1
ATOM 15703 C C . PRO H 1 104 ? 48.471 93.219 -13.842 1.00 62.24 117 PRO H C 1
ATOM 15704 O O . PRO H 1 104 ? 47.895 93.849 -12.949 1.00 61.03 117 PRO H O 1
ATOM 15708 N N . GLY H 1 105 ? 49.796 93.159 -13.959 1.00 58.23 118 GLY H N 1
ATOM 15709 C CA . GLY H 1 105 ? 50.680 93.796 -12.999 1.00 57.03 118 GLY H CA 1
ATOM 15710 C C . GLY H 1 105 ? 51.227 92.818 -11.977 1.00 62.44 118 GLY H C 1
ATOM 15711 O O . GLY H 1 105 ? 52.088 93.165 -11.166 1.00 60.63 118 GLY H O 1
ATOM 15712 N N . TRP H 1 106 ? 50.727 91.586 -12.018 1.00 62.40 119 TRP H N 1
ATOM 15713 C CA . TRP H 1 106 ? 51.148 90.558 -11.074 1.00 61.22 119 TRP H CA 1
ATOM 15714 C C . TRP H 1 106 ? 51.030 89.178 -11.710 1.00 63.84 119 TRP H C 1
ATOM 15715 O O . TRP H 1 106 ? 49.987 88.524 -11.622 1.00 60.75 119 TRP H O 1
ATOM 15726 N N . LYS H 1 107 ? 52.102 88.746 -12.367 1.00 60.74 120 LYS H N 1
ATOM 15727 C CA . LYS H 1 107 ? 52.106 87.461 -13.047 1.00 59.81 120 LYS H CA 1
ATOM 15728 C C . LYS H 1 107 ? 52.648 86.368 -12.122 1.00 59.66 120 LYS H C 1
ATOM 15729 O O . LYS H 1 107 ? 53.773 85.887 -12.294 1.00 57.01 120 LYS H O 1
ATOM 15735 N N . TYR H 1 108 ? 51.829 85.974 -11.149 1.00 60.16 121 TYR H N 1
ATOM 15736 C CA . TYR H 1 108 ? 52.268 85.053 -10.102 1.00 54.97 121 TYR H CA 1
ATOM 15737 C C . TYR H 1 108 ? 52.569 83.667 -10.649 1.00 50.30 121 TYR H C 1
ATOM 15738 O O . TYR H 1 108 ? 53.579 83.060 -10.288 1.00 52.55 121 TYR H O 1
ATOM 15747 N N . GLU H 1 109 ? 51.693 83.166 -11.515 1.00 48.63 122 GLU H N 1
ATOM 15748 C CA . GLU H 1 109 ? 51.875 81.832 -12.080 1.00 51.95 122 GLU H CA 1
ATOM 15749 C C . GLU H 1 109 ? 53.200 81.722 -12.831 1.00 56.97 122 GLU H C 1
ATOM 15750 O O . GLU H 1 109 ? 53.936 80.739 -12.673 1.00 51.84 122 GLU H O 1
ATOM 15756 N N . THR H 1 110 ? 53.504 82.739 -13.636 1.00 54.58 123 THR H N 1
ATOM 15757 C CA . THR H 1 110 ? 54.770 82.787 -14.356 1.00 51.76 123 THR H CA 1
ATOM 15758 C C . THR H 1 110 ? 55.935 82.752 -13.372 1.00 52.78 123 THR H C 1
ATOM 15759 O O . THR H 1 110 ? 56.935 82.075 -13.607 1.00 56.50 123 THR H O 1
ATOM 15763 N N . PHE H 1 111 ? 55.794 83.471 -12.263 1.00 52.84 124 PHE H N 1
ATOM 15764 C CA . PHE H 1 111 ? 56.767 83.398 -11.176 1.00 54.77 124 PHE H CA 1
ATOM 15765 C C . PHE H 1 111 ? 56.869 81.980 -10.614 1.00 53.85 124 PHE H C 1
ATOM 15766 O O . PHE H 1 111 ? 57.969 81.456 -10.415 1.00 52.68 124 PHE H O 1
ATOM 15774 N N . PHE H 1 112 ? 55.715 81.366 -10.369 1.00 50.88 125 PHE H N 1
ATOM 15775 C CA . PHE H 1 112 ? 55.653 80.047 -9.746 1.00 54.30 125 PHE H CA 1
ATOM 15776 C C . PHE H 1 112 ? 56.461 78.998 -10.515 1.00 51.34 125 PHE H C 1
ATOM 15777 O O . PHE H 1 112 ? 57.303 78.304 -9.938 1.00 50.28 125 PHE H O 1
ATOM 15785 N N . TYR H 1 113 ? 56.216 78.906 -11.818 1.00 52.02 126 TYR H N 1
ATOM 15786 C CA . TYR H 1 113 ? 56.840 77.879 -12.652 1.00 55.40 126 TYR H CA 1
ATOM 15787 C C . TYR H 1 113 ? 58.230 78.243 -13.180 1.00 56.49 126 TYR H C 1
ATOM 15788 O O . TYR H 1 113 ? 59.118 77.388 -13.217 1.00 54.14 126 TYR H O 1
ATOM 15797 N N . THR H 1 114 ? 58.430 79.501 -13.571 1.00 56.22 127 THR H N 1
ATOM 15798 C CA . THR H 1 114 ? 59.701 79.896 -14.182 1.00 56.10 127 THR H CA 1
ATOM 15799 C C . THR H 1 114 ? 60.782 80.228 -13.149 1.00 56.03 127 THR H C 1
ATOM 15800 O O . THR H 1 114 ? 61.972 80.134 -13.446 1.00 58.71 127 THR H O 1
ATOM 15804 N N . GLU H 1 115 ? 60.376 80.608 -11.940 1.00 51.98 128 GLU H N 1
ATOM 15805 C CA . GLU H 1 115 ? 61.344 80.986 -10.912 1.00 53.29 128 GLU H CA 1
ATOM 15806 C C . GLU H 1 115 ? 61.260 80.148 -9.633 1.00 51.74 128 GLU H C 1
ATOM 15807 O O . GLU H 1 115 ? 62.250 79.546 -9.211 1.00 51.24 128 GLU H O 1
ATOM 15813 N N . PHE H 1 116 ? 60.085 80.122 -9.011 1.00 53.15 129 PHE H N 1
ATOM 15814 C CA . PHE H 1 116 ? 59.928 79.495 -7.690 1.00 53.09 129 PHE H CA 1
ATOM 15815 C C . PHE H 1 116 ? 60.183 77.985 -7.707 1.00 50.28 129 PHE H C 1
ATOM 15816 O O . PHE H 1 116 ? 61.023 77.484 -6.953 1.00 48.81 129 PHE H O 1
ATOM 15824 N N . LEU H 1 117 ? 59.464 77.274 -8.571 1.00 45.92 130 LEU H N 1
ATOM 15825 C CA . LEU H 1 117 ? 59.554 75.818 -8.630 1.00 49.87 130 LEU H CA 1
ATOM 15826 C C . LEU H 1 117 ? 60.978 75.311 -8.898 1.00 50.95 130 LEU H C 1
ATOM 15827 O O . LEU H 1 117 ? 61.490 74.481 -8.143 1.00 53.00 130 LEU H O 1
ATOM 15832 N N . PRO H 1 118 ? 61.625 75.803 -9.970 1.00 52.51 131 PRO H N 1
ATOM 15833 C CA . PRO H 1 118 ? 62.999 75.366 -10.251 1.00 47.98 131 PRO H CA 1
ATOM 15834 C C . PRO H 1 118 ? 63.961 75.732 -9.121 1.00 52.30 131 PRO H C 1
ATOM 15835 O O . PRO H 1 118 ? 64.885 74.974 -8.817 1.00 54.15 131 PRO H O 1
ATOM 15839 N N . TYR H 1 119 ? 63.738 76.882 -8.499 1.00 47.93 132 TYR H N 1
ATOM 15840 C CA . TYR H 1 119 ? 64.567 77.299 -7.384 1.00 50.14 132 TYR H CA 1
ATOM 15841 C C . TYR H 1 119 ? 64.439 76.321 -6.215 1.00 54.91 132 TYR H C 1
ATOM 15842 O O . TYR H 1 119 ? 65.437 75.789 -5.720 1.00 54.56 132 TYR H O 1
ATOM 15851 N N . ILE H 1 120 ? 63.204 76.081 -5.784 1.00 55.83 133 ILE H N 1
ATOM 15852 C CA . ILE H 1 120 ? 62.935 75.191 -4.650 1.00 53.57 133 ILE H CA 1
ATOM 15853 C C . ILE H 1 120 ? 63.444 73.763 -4.873 1.00 49.17 133 ILE H C 1
ATOM 15854 O O . ILE H 1 120 ? 64.144 73.195 -4.030 1.00 51.62 133 ILE H O 1
ATOM 15859 N N . GLU H 1 121 ? 63.090 73.187 -6.014 1.00 49.21 134 GLU H N 1
ATOM 15860 C CA . GLU H 1 121 ? 63.362 71.777 -6.249 1.00 51.92 134 GLU H CA 1
ATOM 15861 C C . GLU H 1 121 ? 64.848 71.495 -6.429 1.00 53.67 134 GLU H C 1
ATOM 15862 O O . GLU H 1 121 ? 65.291 70.359 -6.256 1.00 51.47 134 GLU H O 1
ATOM 15868 N N . LYS H 1 122 ? 65.622 72.526 -6.751 1.00 51.99 135 LYS H N 1
ATOM 15869 C CA . LYS H 1 122 ? 67.069 72.376 -6.794 1.00 51.77 135 LYS H CA 1
ATOM 15870 C C . LYS H 1 122 ? 67.658 72.524 -5.398 1.00 50.73 135 LYS H C 1
ATOM 15871 O O . LYS H 1 122 ? 68.502 71.730 -4.970 1.00 51.39 135 LYS H O 1
ATOM 15877 N N . LYS H 1 123 ? 67.198 73.543 -4.683 1.00 52.09 136 LYS H N 1
ATOM 15878 C CA . LYS H 1 123 ? 67.746 73.853 -3.371 1.00 53.60 136 LYS H CA 1
ATOM 15879 C C . LYS H 1 123 ? 67.424 72.784 -2.323 1.00 52.76 136 LYS H C 1
ATOM 15880 O O . LYS H 1 123 ? 68.241 72.506 -1.446 1.00 54.44 136 LYS H O 1
ATOM 15886 N N . TYR H 1 124 ? 66.242 72.182 -2.407 1.00 51.28 137 TYR H N 1
ATOM 15887 C CA . TYR H 1 124 ? 65.821 71.262 -1.354 1.00 53.36 137 TYR H CA 1
ATOM 15888 C C . TYR H 1 124 ? 65.755 69.809 -1.831 1.00 54.42 137 TYR H C 1
ATOM 15889 O O . TYR H 1 124 ? 65.074 68.976 -1.233 1.00 51.42 137 TYR H O 1
ATOM 15898 N N . ARG H 1 125 ? 66.495 69.518 -2.897 1.00 51.97 138 ARG H N 1
ATOM 15899 C CA . ARG H 1 125 ? 66.695 68.156 -3.378 1.00 47.84 138 ARG H CA 1
ATOM 15900 C C . ARG H 1 125 ? 65.397 67.417 -3.680 1.00 46.65 138 ARG H C 1
ATOM 15901 O O . ARG H 1 125 ? 65.213 66.279 -3.257 1.00 48.08 138 ARG H O 1
ATOM 15909 N N . VAL H 1 126 ? 64.506 68.069 -4.416 1.00 48.55 139 VAL H N 1
ATOM 15910 C CA . VAL H 1 126 ? 63.304 67.423 -4.920 1.00 45.56 139 VAL H CA 1
ATOM 15911 C C . VAL H 1 126 ? 63.648 66.566 -6.136 1.00 50.79 139 VAL H C 1
ATOM 15912 O O . VAL H 1 126 ? 64.473 66.956 -6.965 1.00 50.91 139 VAL H O 1
ATOM 15916 N N . ILE H 1 127 ? 63.012 65.399 -6.231 1.00 49.88 140 ILE H N 1
ATOM 15917 C CA . ILE H 1 127 ? 63.300 64.422 -7.281 1.00 48.85 140 ILE H CA 1
ATOM 15918 C C . ILE H 1 127 ? 63.152 65.037 -8.667 1.00 48.89 140 ILE H C 1
ATOM 15919 O O . ILE H 1 127 ? 63.997 64.823 -9.538 1.00 51.88 140 ILE H O 1
ATOM 15924 N N . GLY H 1 128 ? 62.084 65.801 -8.868 1.00 46.15 141 GLY H N 1
ATOM 15925 C CA . GLY H 1 128 ? 61.963 66.619 -10.057 1.00 43.21 141 GLY H CA 1
ATOM 15926 C C . GLY H 1 128 ? 61.033 66.147 -11.158 1.00 48.48 141 GLY H C 1
ATOM 15927 O O . GLY H 1 128 ? 60.881 66.842 -12.164 1.00 51.51 141 GLY H O 1
ATOM 15928 N N . ASP H 1 129 ? 60.412 64.980 -10.999 1.00 48.46 142 ASP H N 1
ATOM 15929 C CA . ASP H 1 129 ? 59.456 64.525 -12.008 1.00 48.07 142 ASP H CA 1
ATOM 15930 C C . ASP H 1 129 ? 58.003 64.608 -11.539 1.00 46.83 142 ASP H C 1
ATOM 15931 O O . ASP H 1 129 ? 57.716 64.814 -10.360 1.00 46.38 142 ASP H O 1
ATOM 15936 N N . ARG H 1 130 ? 57.098 64.442 -12.495 1.00 45.93 143 ARG H N 1
ATOM 15937 C CA . ARG H 1 130 ? 55.660 64.520 -12.278 1.00 46.51 143 ARG H CA 1
ATOM 15938 C C . ARG H 1 130 ? 55.142 63.500 -11.256 1.00 49.79 143 ARG H C 1
ATOM 15939 O O . ARG H 1 130 ? 54.248 63.802 -10.453 1.00 43.40 143 ARG H O 1
ATOM 15947 N N . GLN H 1 131 ? 55.708 62.295 -11.294 1.00 48.12 144 GLN H N 1
ATOM 15948 C CA . GLN H 1 131 ? 55.275 61.205 -10.428 1.00 48.42 144 GLN H CA 1
ATOM 15949 C C . GLN H 1 131 ? 55.596 61.454 -8.956 1.00 46.62 144 GLN H C 1
ATOM 15950 O O . GLN H 1 131 ? 55.142 60.712 -8.088 1.00 43.94 144 GLN H O 1
ATOM 15956 N N . HIS H 1 132 ? 56.377 62.491 -8.679 1.00 40.78 145 HIS H N 1
ATOM 15957 C CA . HIS H 1 132 ? 56.725 62.826 -7.307 1.00 43.57 145 HIS H CA 1
ATOM 15958 C C . HIS H 1 132 ? 56.446 64.293 -7.001 1.00 38.60 145 HIS H C 1
ATOM 15959 O O . HIS H 1 132 ? 57.126 64.906 -6.179 1.00 38.65 145 HIS H O 1
ATOM 15966 N N . ARG H 1 133 ? 55.439 64.848 -7.667 1.00 38.91 146 ARG H N 1
ATOM 15967 C CA . ARG H 1 133 ? 55.035 66.227 -7.429 1.00 41.55 146 ARG H CA 1
ATOM 15968 C C . ARG H 1 133 ? 53.519 66.308 -7.264 1.00 41.57 146 ARG H C 1
ATOM 15969 O O . ARG H 1 133 ? 52.763 65.880 -8.136 1.00 38.07 146 ARG H O 1
ATOM 15977 N N . ALA H 1 134 ? 53.081 66.849 -6.133 1.00 39.89 147 ALA H N 1
ATOM 15978 C CA . ALA H 1 134 ? 51.657 66.992 -5.868 1.00 38.17 147 ALA H CA 1
ATOM 15979 C C . ALA H 1 134 ? 51.361 68.394 -5.369 1.00 33.99 147 ALA H C 1
ATOM 15980 O O . ALA H 1 134 ? 52.255 69.108 -4.928 1.00 38.15 147 ALA H O 1
ATOM 15982 N N . ILE H 1 135 ? 50.097 68.779 -5.426 1.00 34.84 148 ILE H N 1
ATOM 15983 C CA . ILE H 1 135 ? 49.715 70.118 -5.028 1.00 37.33 148 ILE H CA 1
ATOM 15984 C C . ILE H 1 135 ? 48.382 70.117 -4.290 1.00 35.64 148 ILE H C 1
ATOM 15985 O O . ILE H 1 135 ? 47.455 69.386 -4.644 1.00 35.01 148 ILE H O 1
ATOM 15990 N N . ALA H 1 136 ? 48.297 70.949 -3.262 1.00 33.06 149 ALA H N 1
ATOM 15991 C CA . ALA H 1 136 ? 47.099 71.025 -2.443 1.00 36.58 149 ALA H CA 1
ATOM 15992 C C . ALA H 1 136 ? 46.948 72.421 -1.859 1.00 33.77 149 ALA H C 1
ATOM 15993 O O . ALA H 1 136 ? 47.919 73.178 -1.768 1.00 40.46 149 ALA H O 1
ATOM 15995 N N . GLY H 1 137 ? 45.732 72.768 -1.457 1.00 31.61 150 GLY H N 1
ATOM 15996 C CA . GLY H 1 137 ? 45.512 74.049 -0.821 1.00 33.25 150 GLY H CA 1
ATOM 15997 C C . GLY H 1 137 ? 44.093 74.254 -0.343 1.00 37.80 150 GLY H C 1
ATOM 15998 O O . GLY H 1 137 ? 43.181 73.490 -0.692 1.00 31.44 150 GLY H O 1
ATOM 15999 N N . LEU H 1 138 ? 43.919 75.302 0.457 1.00 36.44 151 LEU H N 1
ATOM 16000 C CA . LEU H 1 138 ? 42.631 75.636 1.042 1.00 32.90 151 LEU H CA 1
ATOM 16001 C C . LEU H 1 138 ? 42.105 76.937 0.453 1.00 36.72 151 LEU H C 1
ATOM 16002 O O . LEU H 1 138 ? 42.867 77.887 0.245 1.00 34.11 151 LEU H O 1
ATOM 16007 N N . SER H 1 139 ? 40.805 76.963 0.180 1.00 34.07 152 SER H N 1
ATOM 16008 C CA . SER H 1 139 ? 40.128 78.174 -0.255 1.00 36.93 152 SER H CA 1
ATOM 16009 C C . SER H 1 139 ? 40.730 78.674 -1.574 1.00 39.15 152 SER H C 1
ATOM 16010 O O . SER H 1 139 ? 40.770 77.935 -2.561 1.00 35.68 152 SER H O 1
ATOM 16013 N N . MET H 1 140 ? 41.194 79.921 -1.588 1.00 37.80 153 MET H N 1
ATOM 16014 C CA . MET H 1 140 ? 41.880 80.464 -2.758 1.00 38.80 153 MET H CA 1
ATOM 16015 C C . MET H 1 140 ? 42.991 79.520 -3.210 1.00 36.23 153 MET H C 1
ATOM 16016 O O . MET H 1 140 ? 43.141 79.248 -4.400 1.00 38.07 153 MET H O 1
ATOM 16021 N N . GLY H 1 141 ? 43.757 79.015 -2.244 1.00 36.56 154 GLY H N 1
ATOM 16022 C CA . GLY H 1 141 ? 44.812 78.054 -2.518 1.00 35.88 154 GLY H CA 1
ATOM 16023 C C . GLY H 1 141 ? 44.276 76.717 -3.002 1.00 38.21 154 GLY H C 1
ATOM 16024 O O . GLY H 1 141 ? 45.001 75.928 -3.612 1.00 38.09 154 GLY H O 1
ATOM 16025 N N . GLY H 1 142 ? 42.998 76.467 -2.731 1.00 38.75 155 GLY H N 1
ATOM 16026 C CA . GLY H 1 142 ? 42.329 75.272 -3.206 1.00 33.69 155 GLY H CA 1
ATOM 16027 C C . GLY H 1 142 ? 41.990 75.401 -4.678 1.00 39.57 155 GLY H C 1
ATOM 16028 O O . GLY H 1 142 ? 42.061 74.427 -5.437 1.00 37.83 155 GLY H O 1
ATOM 16029 N N . GLY H 1 143 ? 41.615 76.612 -5.082 1.00 39.16 156 GLY H N 1
ATOM 16030 C CA . GLY H 1 143 ? 41.336 76.896 -6.481 1.00 37.09 156 GLY H CA 1
ATOM 16031 C C . GLY H 1 143 ? 42.614 76.901 -7.298 1.00 36.67 156 GLY H C 1
ATOM 16032 O O . GLY H 1 143 ? 42.653 76.376 -8.409 1.00 41.04 156 GLY H O 1
ATOM 16033 N N . GLY H 1 144 ? 43.665 77.494 -6.736 1.00 40.20 157 GLY H N 1
ATOM 16034 C CA . GLY H 1 144 ? 44.968 77.518 -7.375 1.00 41.38 157 GLY H CA 1
ATOM 16035 C C . GLY H 1 144 ? 45.463 76.111 -7.633 1.00 43.72 157 GLY H C 1
ATOM 16036 O O . GLY H 1 144 ? 45.792 75.751 -8.766 1.00 39.88 157 GLY H O 1
ATOM 16037 N N . ALA H 1 145 ? 45.501 75.309 -6.572 1.00 39.08 158 ALA H N 1
ATOM 16038 C CA . ALA H 1 145 ? 45.890 73.910 -6.677 1.00 38.19 158 ALA H CA 1
ATOM 16039 C C . ALA H 1 145 ? 45.109 73.175 -7.768 1.00 36.96 158 ALA H C 1
ATOM 16040 O O . ALA H 1 145 ? 45.706 72.494 -8.595 1.00 39.62 158 ALA H O 1
ATOM 16042 N N . THR H 1 146 ? 43.786 73.322 -7.781 1.00 34.80 159 THR H N 1
ATOM 16043 C CA . THR H 1 146 ? 42.959 72.620 -8.757 1.00 31.74 159 THR H CA 1
ATOM 16044 C C . THR H 1 146 ? 43.242 73.077 -10.198 1.00 41.95 159 THR H C 1
ATOM 16045 O O . THR H 1 146 ? 43.460 72.249 -11.085 1.00 39.82 159 THR H O 1
ATOM 16049 N N . ASN H 1 147 ? 43.248 74.390 -10.432 1.00 41.02 160 ASN H N 1
ATOM 16050 C CA . ASN H 1 147 ? 43.475 74.913 -11.782 1.00 41.56 160 ASN H CA 1
ATOM 16051 C C . ASN H 1 147 ? 44.915 74.643 -12.242 1.00 41.72 160 ASN H C 1
ATOM 16052 O O . ASN H 1 147 ? 45.143 74.324 -13.408 1.00 43.99 160 ASN H O 1
ATOM 16057 N N . TYR H 1 148 ? 45.882 74.748 -11.330 1.00 42.19 161 TYR H N 1
ATOM 16058 C CA . TYR H 1 148 ? 47.258 74.369 -11.648 1.00 39.87 161 TYR H CA 1
ATOM 16059 C C . TYR H 1 148 ? 47.311 72.932 -12.150 1.00 45.74 161 TYR H C 1
ATOM 16060 O O . TYR H 1 148 ? 47.899 72.646 -13.194 1.00 44.83 161 TYR H O 1
ATOM 16069 N N . GLY H 1 149 ? 46.705 72.029 -11.383 1.00 45.12 162 GLY H N 1
ATOM 16070 C CA . GLY H 1 149 ? 46.605 70.635 -11.776 1.00 42.98 162 GLY H CA 1
ATOM 16071 C C . GLY H 1 149 ? 45.905 70.475 -13.112 1.00 43.09 162 GLY H C 1
ATOM 16072 O O . GLY H 1 149 ? 46.304 69.651 -13.934 1.00 45.40 162 GLY H O 1
ATOM 16073 N N . GLN H 1 150 ? 44.858 71.263 -13.329 1.00 40.55 163 GLN H N 1
ATOM 16074 C CA . GLN H 1 150 ? 44.107 71.208 -14.578 1.00 46.63 163 GLN H CA 1
ATOM 16075 C C . GLN H 1 150 ? 44.939 71.672 -15.782 1.00 49.27 163 GLN H C 1
ATOM 16076 O O . GLN H 1 150 ? 44.946 71.023 -16.827 1.00 49.81 163 GLN H O 1
ATOM 16082 N N . ARG H 1 151 ? 45.631 72.799 -15.638 1.00 46.12 164 ARG H N 1
ATOM 16083 C CA . ARG H 1 151 ? 46.360 73.374 -16.766 1.00 49.87 164 ARG H CA 1
ATOM 16084 C C . ARG H 1 151 ? 47.805 72.879 -16.860 1.00 52.62 164 ARG H C 1
ATOM 16085 O O . ARG H 1 151 ? 48.452 73.039 -17.896 1.00 52.23 164 ARG H O 1
ATOM 16093 N N . HIS H 1 152 ? 48.310 72.264 -15.796 1.00 46.20 165 HIS H N 1
ATOM 16094 C CA . HIS H 1 152 ? 49.660 71.708 -15.833 1.00 49.67 165 HIS H CA 1
ATOM 16095 C C . HIS H 1 152 ? 49.654 70.244 -15.402 1.00 47.38 165 HIS H C 1
ATOM 16096 O O . HIS H 1 152 ? 50.449 69.827 -14.554 1.00 44.77 165 HIS H O 1
ATOM 16103 N N . SER H 1 153 ? 48.754 69.471 -16.007 1.00 47.40 166 SER H N 1
ATOM 16104 C CA . SER H 1 153 ? 48.584 68.063 -15.668 1.00 48.51 166 SER H CA 1
ATOM 16105 C C . SER H 1 153 ? 49.870 67.277 -15.883 1.00 50.86 166 SER H C 1
ATOM 16106 O O . SER H 1 153 ? 50.073 66.223 -15.281 1.00 52.56 166 SER H O 1
ATOM 16109 N N . ASP H 1 154 ? 50.749 67.799 -16.729 1.00 50.75 167 ASP H N 1
ATOM 16110 C CA . ASP H 1 154 ? 52.027 67.148 -16.980 1.00 49.44 167 ASP H CA 1
ATOM 16111 C C . ASP H 1 154 ? 53.009 67.389 -15.836 1.00 49.91 167 ASP H C 1
ATOM 16112 O O . ASP H 1 154 ? 54.089 66.800 -15.808 1.00 49.82 167 ASP H O 1
ATOM 16117 N N . MET H 1 155 ? 52.625 68.241 -14.887 1.00 45.36 168 MET H N 1
ATOM 16118 C CA . MET H 1 155 ? 53.516 68.606 -13.791 1.00 44.87 168 MET H CA 1
ATOM 16119 C C . MET H 1 155 ? 53.147 67.938 -12.459 1.00 45.29 168 MET H C 1
ATOM 16120 O O . MET H 1 155 ? 54.006 67.772 -11.590 1.00 41.33 168 MET H O 1
ATOM 16125 N N . PHE H 1 156 ? 51.878 67.562 -12.299 1.00 44.85 169 PHE H N 1
ATOM 16126 C CA . PHE H 1 156 ? 51.388 67.041 -11.016 1.00 45.34 169 PHE H CA 1
ATOM 16127 C C . PHE H 1 156 ? 50.687 65.690 -11.140 1.00 41.40 169 PHE H C 1
ATOM 16128 O O . PHE H 1 156 ? 49.863 65.491 -12.033 1.00 44.35 169 PHE H O 1
ATOM 16136 N N . CYS H 1 157 ? 50.998 64.774 -10.224 1.00 42.25 170 CYS H N 1
ATOM 16137 C CA . CYS H 1 157 ? 50.325 63.472 -10.179 1.00 41.42 170 CYS H CA 1
ATOM 16138 C C . CYS H 1 157 ? 49.067 63.481 -9.302 1.00 39.23 170 CYS H C 1
ATOM 16139 O O . CYS H 1 157 ? 48.187 62.636 -9.475 1.00 39.07 170 CYS H O 1
ATOM 16142 N N . ALA H 1 158 ? 48.979 64.432 -8.371 1.00 36.00 171 ALA H N 1
ATOM 16143 C CA . ALA H 1 158 ? 47.862 64.468 -7.430 1.00 34.75 171 ALA H CA 1
ATOM 16144 C C . ALA H 1 158 ? 47.467 65.883 -7.025 1.00 35.22 171 ALA H C 1
ATOM 16145 O O . ALA H 1 158 ? 48.327 66.740 -6.820 1.00 35.75 171 ALA H O 1
ATOM 16147 N N . VAL H 1 159 ? 46.162 66.107 -6.893 1.00 31.07 172 VAL H N 1
ATOM 16148 C CA . VAL H 1 159 ? 45.631 67.362 -6.377 1.00 34.05 172 VAL H CA 1
ATOM 16149 C C . VAL H 1 159 ? 44.657 67.097 -5.223 1.00 35.63 172 VAL H C 1
ATOM 16150 O O . VAL H 1 159 ? 43.770 66.248 -5.329 1.00 34.19 172 VAL H O 1
ATOM 16154 N N . TYR H 1 160 ? 44.836 67.817 -4.120 1.00 31.74 173 TYR H N 1
ATOM 16155 C CA . TYR H 1 160 ? 43.924 67.722 -2.983 1.00 32.36 173 TYR H CA 1
ATOM 16156 C C . TYR H 1 160 ? 43.377 69.108 -2.668 1.00 28.15 173 TYR H C 1
ATOM 16157 O O . TYR H 1 160 ? 44.112 69.984 -2.199 1.00 31.43 173 TYR H O 1
ATOM 16166 N N . ALA H 1 161 ? 42.083 69.291 -2.905 1.00 28.15 174 ALA H N 1
ATOM 16167 C CA . ALA H 1 161 ? 41.455 70.603 -2.794 1.00 30.36 174 ALA H CA 1
ATOM 16168 C C . ALA H 1 161 ? 40.563 70.726 -1.554 1.00 33.67 174 ALA H C 1
ATOM 16169 O O . ALA H 1 161 ? 39.503 70.100 -1.480 1.00 32.15 174 ALA H O 1
ATOM 16171 N N . MET H 1 162 ? 41.004 71.546 -0.600 1.00 30.33 175 MET H N 1
ATOM 16172 C CA . MET H 1 162 ? 40.294 71.787 0.657 1.00 32.11 175 MET H CA 1
ATOM 16173 C C . MET H 1 162 ? 39.429 73.039 0.635 1.00 33.39 175 MET H C 1
ATOM 16174 O O . MET H 1 162 ? 39.970 74.139 0.557 1.00 33.36 175 MET H O 1
ATOM 16179 N N . SER H 1 163 ? 38.112 72.881 0.758 1.00 28.81 176 SER H N 1
ATOM 16180 C CA . SER H 1 163 ? 37.208 74.024 0.847 1.00 31.08 176 SER H CA 1
ATOM 16181 C C . SER H 1 163 ? 37.532 75.009 -0.269 1.00 37.39 176 SER H C 1
ATOM 16182 O O . SER H 1 163 ? 37.666 76.215 -0.030 1.00 32.99 176 SER H O 1
ATOM 16185 N N . ALA H 1 164 ? 37.668 74.471 -1.478 1.00 32.11 177 ALA H N 1
ATOM 16186 C CA . ALA H 1 164 ? 38.335 75.157 -2.581 1.00 35.97 177 ALA H CA 1
ATOM 16187 C C . ALA H 1 164 ? 37.483 76.229 -3.261 1.00 36.20 177 ALA H C 1
ATOM 16188 O O . ALA H 1 164 ? 36.280 76.055 -3.469 1.00 32.63 177 ALA H O 1
ATOM 16190 N N . LEU H 1 165 ? 38.129 77.339 -3.607 1.00 38.68 178 LEU H N 1
ATOM 16191 C CA . LEU H 1 165 ? 37.497 78.392 -4.400 1.00 35.91 178 LEU H CA 1
ATOM 16192 C C . LEU H 1 165 ? 37.469 77.961 -5.867 1.00 39.58 178 LEU H C 1
ATOM 16193 O O . LEU H 1 165 ? 38.212 78.489 -6.693 1.00 43.57 178 LEU H O 1
ATOM 16198 N N . MET H 1 166 ? 36.628 76.977 -6.176 1.00 40.65 179 MET H N 1
ATOM 16199 C CA . MET H 1 166 ? 36.577 76.387 -7.511 1.00 37.86 179 MET H CA 1
ATOM 16200 C C . MET H 1 166 ? 36.136 77.437 -8.516 1.00 42.82 179 MET H C 1
ATOM 16201 O O . MET H 1 166 ? 36.502 77.401 -9.697 1.00 45.20 179 MET H O 1
ATOM 16206 N N . SER H 1 167 ? 35.335 78.369 -8.020 1.00 44.41 180 SER H N 1
ATOM 16207 C CA . SER H 1 167 ? 34.906 79.541 -8.765 1.00 46.94 180 SER H CA 1
ATOM 16208 C C . SER H 1 167 ? 34.239 80.477 -7.770 1.00 51.79 180 SER H C 1
ATOM 16209 O O . SER H 1 167 ? 34.134 80.147 -6.581 1.00 46.27 180 SER H O 1
ATOM 16212 N N . ILE H 1 168 ? 33.794 81.637 -8.243 1.00 48.98 181 ILE H N 1
ATOM 16213 C CA . ILE H 1 168 ? 33.123 82.596 -7.373 1.00 50.10 181 ILE H CA 1
ATOM 16214 C C . ILE H 1 168 ? 31.744 82.075 -6.974 1.00 48.24 181 ILE H C 1
ATOM 16215 O O . ILE H 1 168 ? 30.977 81.629 -7.831 1.00 49.35 181 ILE H O 1
ATOM 16220 N N . PRO H 1 169 ? 31.438 82.102 -5.666 1.00 47.53 182 PRO H N 1
ATOM 16221 C CA . PRO H 1 169 ? 30.131 81.675 -5.152 1.00 49.11 182 PRO H CA 1
ATOM 16222 C C . PRO H 1 169 ? 29.041 82.736 -5.319 1.00 55.50 182 PRO H C 1
ATOM 16223 O O . PRO H 1 169 ? 27.868 82.365 -5.428 1.00 58.21 182 PRO H O 1
ATOM 16227 N N . ASP H 1 178 ? 36.803 99.671 -6.660 1.00 74.85 191 ASP H N 1
ATOM 16228 C CA . ASP H 1 178 ? 36.865 99.902 -8.101 1.00 76.99 191 ASP H CA 1
ATOM 16229 C C . ASP H 1 178 ? 37.278 98.640 -8.846 1.00 78.19 191 ASP H C 1
ATOM 16230 O O . ASP H 1 178 ? 37.879 97.736 -8.263 1.00 76.15 191 ASP H O 1
ATOM 16235 N N . PRO H 1 179 ? 36.960 98.579 -10.148 1.00 78.77 192 PRO H N 1
ATOM 16236 C CA . PRO H 1 179 ? 37.282 97.420 -10.988 1.00 71.89 192 PRO H CA 1
ATOM 16237 C C . PRO H 1 179 ? 38.786 97.273 -11.196 1.00 73.81 192 PRO H C 1
ATOM 16238 O O . PRO H 1 179 ? 39.228 96.363 -11.902 1.00 71.78 192 PRO H O 1
ATOM 16242 N N . ASN H 1 180 ? 39.560 98.160 -10.579 1.00 69.66 193 ASN H N 1
ATOM 16243 C CA . ASN H 1 180 ? 41.002 98.170 -10.761 1.00 71.54 193 ASN H CA 1
ATOM 16244 C C . ASN H 1 180 ? 41.762 97.904 -9.465 1.00 69.26 193 ASN H C 1
ATOM 16245 O O . ASN H 1 180 ? 42.991 97.984 -9.433 1.00 64.65 193 ASN H O 1
ATOM 16250 N N . SER H 1 181 ? 41.031 97.587 -8.400 1.00 70.48 194 SER H N 1
ATOM 16251 C CA . SER H 1 181 ? 41.655 97.193 -7.139 1.00 65.11 194 SER H CA 1
ATOM 16252 C C . SER H 1 181 ? 42.221 95.782 -7.255 1.00 63.02 194 SER H C 1
ATOM 16253 O O . SER H 1 181 ? 41.840 95.026 -8.154 1.00 60.40 194 SER H O 1
ATOM 16256 N N . LYS H 1 182 ? 43.138 95.436 -6.355 1.00 58.69 195 LYS H N 1
ATOM 16257 C CA . LYS H 1 182 ? 43.743 94.109 -6.362 1.00 60.48 195 LYS H CA 1
ATOM 16258 C C . LYS H 1 182 ? 42.675 93.040 -6.159 1.00 60.54 195 LYS H C 1
ATOM 16259 O O . LYS H 1 182 ? 42.706 91.989 -6.796 1.00 58.82 195 LYS H O 1
ATOM 16265 N N . ILE H 1 183 ? 41.717 93.324 -5.282 1.00 58.77 196 ILE H N 1
ATOM 16266 C CA . ILE H 1 183 ? 40.629 92.390 -5.023 1.00 61.46 196 ILE H CA 1
ATOM 16267 C C . ILE H 1 183 ? 39.746 92.184 -6.260 1.00 60.57 196 ILE H C 1
ATOM 16268 O O . ILE H 1 183 ? 39.330 91.061 -6.553 1.00 56.94 196 ILE H O 1
ATOM 16273 N N . ALA H 1 184 ? 39.468 93.262 -6.987 1.00 59.21 197 ALA H N 1
ATOM 16274 C CA . ALA H 1 184 ? 38.580 93.190 -8.144 1.00 54.64 197 ALA H CA 1
ATOM 16275 C C . ALA H 1 184 ? 39.234 92.430 -9.291 1.00 53.69 197 ALA H C 1
ATOM 16276 O O . ALA H 1 184 ? 38.561 91.740 -10.056 1.00 51.05 197 ALA H O 1
ATOM 16278 N N . ILE H 1 185 ? 40.551 92.557 -9.401 1.00 52.45 198 ILE H N 1
ATOM 16279 C CA . ILE H 1 185 ? 41.308 91.831 -10.418 1.00 60.14 198 ILE H CA 1
ATOM 16280 C C . ILE H 1 185 ? 41.311 90.323 -10.131 1.00 55.37 198 ILE H C 1
ATOM 16281 O O . ILE H 1 185 ? 40.997 89.520 -11.009 1.00 52.22 198 ILE H O 1
ATOM 16286 N N . LEU H 1 186 ? 41.671 89.954 -8.900 1.00 56.29 199 LEU H N 1
ATOM 16287 C CA . LEU H 1 186 ? 41.665 88.554 -8.464 1.00 51.43 199 LEU H CA 1
ATOM 16288 C C . LEU H 1 186 ? 40.316 87.908 -8.745 1.00 50.24 199 LEU H C 1
ATOM 16289 O O . LEU H 1 186 ? 40.251 86.778 -9.231 1.00 52.55 199 LEU H O 1
ATOM 16294 N N . THR H 1 187 ? 39.244 88.639 -8.457 1.00 48.46 200 THR H N 1
ATOM 16295 C CA . THR H 1 187 ? 37.899 88.144 -8.710 1.00 49.22 200 THR H CA 1
ATOM 16296 C C . THR H 1 187 ? 37.711 87.787 -10.182 1.00 53.50 200 THR H C 1
ATOM 16297 O O . THR H 1 187 ? 37.215 86.705 -10.502 1.00 51.97 200 THR H O 1
ATOM 16301 N N . ARG H 1 188 ? 38.116 88.690 -11.075 1.00 52.94 201 ARG H N 1
ATOM 16302 C CA . ARG H 1 188 ? 38.044 88.416 -12.512 1.00 57.12 201 ARG H CA 1
ATOM 16303 C C . ARG H 1 188 ? 38.935 87.233 -12.895 1.00 52.32 201 ARG H C 1
ATOM 16304 O O . ARG H 1 188 ? 38.564 86.420 -13.738 1.00 53.98 201 ARG H O 1
ATOM 16312 N N . SER H 1 189 ? 40.114 87.150 -12.284 1.00 50.88 202 SER H N 1
ATOM 16313 C CA . SER H 1 189 ? 41.037 86.048 -12.549 1.00 55.80 202 SER H CA 1
ATOM 16314 C C . SER H 1 189 ? 40.385 84.702 -12.218 1.00 52.70 202 SER H C 1
ATOM 16315 O O . SER H 1 189 ? 40.443 83.760 -13.012 1.00 52.62 202 SER H O 1
ATOM 16318 N N . VAL H 1 190 ? 39.746 84.635 -11.052 1.00 53.35 203 VAL H N 1
ATOM 16319 C CA . VAL H 1 190 ? 39.112 83.408 -10.574 1.00 51.75 203 VAL H CA 1
ATOM 16320 C C . VAL H 1 190 ? 37.933 82.997 -11.454 1.00 53.54 203 VAL H C 1
ATOM 16321 O O . VAL H 1 190 ? 37.763 81.815 -11.757 1.00 51.59 203 VAL H O 1
ATOM 16325 N N . ILE H 1 191 ? 37.120 83.969 -11.864 1.00 53.51 204 ILE H N 1
ATOM 16326 C CA . ILE H 1 191 ? 35.981 83.682 -12.736 1.00 54.19 204 ILE H CA 1
ATOM 16327 C C . ILE H 1 191 ? 36.450 83.201 -14.106 1.00 56.69 204 ILE H C 1
ATOM 16328 O O . ILE H 1 191 ? 35.863 82.288 -14.698 1.00 54.63 204 ILE H O 1
ATOM 16333 N N . GLU H 1 192 ? 37.513 83.831 -14.598 1.00 56.57 205 GLU H N 1
ATOM 16334 C CA . GLU H 1 192 ? 38.091 83.500 -15.893 1.00 58.18 205 GLU H CA 1
ATOM 16335 C C . GLU H 1 192 ? 38.657 82.080 -15.902 1.00 58.33 205 GLU H C 1
ATOM 16336 O O . GLU H 1 192 ? 38.491 81.341 -16.875 1.00 52.71 205 GLU H O 1
ATOM 16342 N N . ASN H 1 193 ? 39.324 81.706 -14.811 1.00 56.18 206 ASN H N 1
ATOM 16343 C CA . ASN H 1 193 ? 39.916 80.377 -14.694 1.00 51.08 206 ASN H CA 1
ATOM 16344 C C . ASN H 1 193 ? 39.100 79.423 -13.836 1.00 51.14 206 ASN H C 1
ATOM 16345 O O . ASN H 1 193 ? 39.662 78.526 -13.204 1.00 51.20 206 ASN H O 1
ATOM 16350 N N . SER H 1 194 ? 37.784 79.618 -13.821 1.00 49.04 207 SER H N 1
ATOM 16351 C CA . SER H 1 194 ? 36.872 78.760 -13.072 1.00 44.60 207 SER H CA 1
ATOM 16352 C C . SER H 1 194 ? 37.190 77.272 -13.231 1.00 47.63 207 SER H C 1
ATOM 16353 O O . SER H 1 194 ? 37.241 76.745 -14.344 1.00 46.03 207 SER H O 1
ATOM 16356 N N . CYS H 1 195 ? 37.405 76.602 -12.102 1.00 45.93 208 CYS H N 1
ATOM 16357 C CA . CYS H 1 195 ? 37.750 75.187 -12.101 1.00 39.78 208 CYS H CA 1
ATOM 16358 C C . CYS H 1 195 ? 36.596 74.323 -12.601 1.00 40.71 208 CYS H C 1
ATOM 16359 O O . CYS H 1 195 ? 36.817 73.262 -13.184 1.00 42.84 208 CYS H O 1
ATOM 16362 N N . VAL H 1 196 ? 35.368 74.780 -12.372 1.00 39.55 209 VAL H N 1
ATOM 16363 C CA . VAL H 1 196 ? 34.180 74.068 -12.832 1.00 34.63 209 VAL H CA 1
ATOM 16364 C C . VAL H 1 196 ? 34.038 74.147 -14.356 1.00 45.86 209 VAL H C 1
ATOM 16365 O O . VAL H 1 196 ? 33.789 73.138 -15.026 1.00 42.33 209 VAL H O 1
ATOM 16369 N N . LYS H 1 197 ? 34.192 75.355 -14.897 1.00 45.19 210 LYS H N 1
ATOM 16370 C CA . LYS H 1 197 ? 34.049 75.569 -16.336 1.00 45.89 210 LYS H CA 1
ATOM 16371 C C . LYS H 1 197 ? 35.090 74.772 -17.109 1.00 45.66 210 LYS H C 1
ATOM 16372 O O . LYS H 1 197 ? 34.784 74.191 -18.149 1.00 51.14 210 LYS H O 1
ATOM 16378 N N . TYR H 1 198 ? 36.316 74.737 -16.593 1.00 43.76 211 TYR H N 1
ATOM 16379 C CA . TYR H 1 198 ? 37.405 74.035 -17.262 1.00 44.72 211 TYR H CA 1
ATOM 16380 C C . TYR H 1 198 ? 37.054 72.573 -17.516 1.00 51.50 211 TYR H C 1
ATOM 16381 O O . TYR H 1 198 ? 37.480 71.988 -18.515 1.00 51.88 211 TYR H O 1
ATOM 16390 N N . VAL H 1 199 ? 36.270 71.990 -16.609 1.00 47.76 212 VAL H N 1
ATOM 16391 C CA . VAL H 1 199 ? 35.871 70.591 -16.728 1.00 46.98 212 VAL H CA 1
ATOM 16392 C C . VAL H 1 199 ? 34.669 70.441 -17.643 1.00 47.51 212 VAL H C 1
ATOM 16393 O O . VAL H 1 199 ? 34.629 69.553 -18.489 1.00 48.32 212 VAL H O 1
ATOM 16397 N N . MET H 1 200 ? 33.689 71.317 -17.470 1.00 49.89 213 MET H N 1
ATOM 16398 C CA . MET H 1 200 ? 32.435 71.195 -18.201 1.00 54.55 213 MET H CA 1
ATOM 16399 C C . MET H 1 200 ? 32.592 71.433 -19.706 1.00 53.98 213 MET H C 1
ATOM 16400 O O . MET H 1 200 ? 31.848 70.870 -20.505 1.00 52.88 213 MET H O 1
ATOM 16405 N N . GLU H 1 201 ? 33.567 72.250 -20.091 1.00 54.52 214 GLU H N 1
ATOM 16406 C CA . GLU H 1 201 ? 33.812 72.525 -21.506 1.00 56.38 214 GLU H CA 1
ATOM 16407 C C . GLU H 1 201 ? 34.858 71.572 -22.085 1.00 61.07 214 GLU H C 1
ATOM 16408 O O . GLU H 1 201 ? 35.243 71.696 -23.245 1.00 59.88 214 GLU H O 1
ATOM 16414 N N . ALA H 1 202 ? 35.314 70.622 -21.275 1.00 56.80 215 ALA H N 1
ATOM 16415 C CA . ALA H 1 202 ? 36.393 69.728 -21.683 1.00 58.75 215 ALA H CA 1
ATOM 16416 C C . ALA H 1 202 ? 36.008 68.880 -22.894 1.00 60.86 215 ALA H C 1
ATOM 16417 O O . ALA H 1 202 ? 34.888 68.370 -22.981 1.00 58.21 215 ALA H O 1
ATOM 16419 N N . ASP H 1 203 ? 36.940 68.742 -23.831 1.00 62.46 216 ASP H N 1
ATOM 16420 C CA . ASP H 1 203 ? 36.754 67.824 -24.947 1.00 63.82 216 ASP H CA 1
ATOM 16421 C C . ASP H 1 203 ? 37.416 66.500 -24.586 1.00 63.25 216 ASP H C 1
ATOM 16422 O O . ASP H 1 203 ? 37.984 66.362 -23.498 1.00 60.91 216 ASP H O 1
ATOM 16427 N N . GLU H 1 204 ? 37.341 65.532 -25.491 1.00 59.13 217 GLU H N 1
ATOM 16428 C CA . GLU H 1 204 ? 37.840 64.193 -25.211 1.00 56.87 217 GLU H CA 1
ATOM 16429 C C . GLU H 1 204 ? 39.342 64.180 -24.910 1.00 59.82 217 GLU H C 1
ATOM 16430 O O . GLU H 1 204 ? 39.815 63.366 -24.115 1.00 62.43 217 GLU H O 1
ATOM 16436 N N . ASP H 1 205 ? 40.084 65.089 -25.535 1.00 61.60 218 ASP H N 1
ATOM 16437 C CA . ASP H 1 205 ? 41.518 65.207 -25.282 1.00 60.24 218 ASP H CA 1
ATOM 16438 C C . ASP H 1 205 ? 41.805 65.706 -23.871 1.00 56.61 218 ASP H C 1
ATOM 16439 O O . ASP H 1 205 ? 42.708 65.206 -23.202 1.00 54.44 218 ASP H O 1
ATOM 16444 N N . ARG H 1 206 ? 41.048 66.707 -23.431 1.00 54.45 219 ARG H N 1
ATOM 16445 C CA . ARG H 1 206 ? 41.265 67.300 -22.116 1.00 55.69 219 ARG H CA 1
ATOM 16446 C C . ARG H 1 206 ? 40.907 66.302 -21.010 1.00 57.22 219 ARG H C 1
ATOM 16447 O O . ARG H 1 206 ? 41.629 66.178 -20.012 1.00 52.53 219 ARG H O 1
ATOM 16455 N N . LYS H 1 207 ? 39.801 65.585 -21.205 1.00 53.69 220 LYS H N 1
ATOM 16456 C CA . LYS H 1 207 ? 39.385 64.540 -20.278 1.00 52.12 220 LYS H CA 1
ATOM 16457 C C . LYS H 1 207 ? 40.493 63.525 -20.034 1.00 51.95 220 LYS H C 1
ATOM 16458 O O . LYS H 1 207 ? 40.751 63.143 -18.892 1.00 49.78 220 LYS H O 1
ATOM 16464 N N . ALA H 1 208 ? 41.155 63.100 -21.106 1.00 51.90 221 ALA H N 1
ATOM 16465 C CA . ALA H 1 208 ? 42.277 62.179 -20.988 1.00 51.33 221 ALA H CA 1
ATOM 16466 C C . ALA H 1 208 ? 43.399 62.784 -20.142 1.00 50.73 221 ALA H C 1
ATOM 16467 O O . ALA H 1 208 ? 44.004 62.090 -19.332 1.00 52.67 221 ALA H O 1
ATOM 16469 N N . ASP H 1 209 ? 43.674 64.074 -20.328 1.00 49.90 222 ASP H N 1
ATOM 16470 C CA . ASP H 1 209 ? 44.682 64.765 -19.518 1.00 53.67 222 ASP H CA 1
ATOM 16471 C C . ASP H 1 209 ? 44.306 64.778 -18.033 1.00 49.14 222 ASP H C 1
ATOM 16472 O O . ASP H 1 209 ? 45.148 64.515 -17.172 1.00 48.57 222 ASP H O 1
ATOM 16477 N N . LEU H 1 210 ? 43.046 65.090 -17.740 1.00 48.56 223 LEU H N 1
ATOM 16478 C CA . LEU H 1 210 ? 42.581 65.195 -16.356 1.00 45.80 223 LEU H CA 1
ATOM 16479 C C . LEU H 1 210 ? 42.610 63.835 -15.651 1.00 47.99 223 LEU H C 1
ATOM 16480 O O . LEU H 1 210 ? 42.903 63.751 -14.452 1.00 43.15 223 LEU H O 1
ATOM 16485 N N . ARG H 1 211 ? 42.315 62.773 -16.399 1.00 46.86 224 ARG H N 1
ATOM 16486 C CA . ARG H 1 211 ? 42.333 61.419 -15.851 1.00 46.00 224 ARG H CA 1
ATOM 16487 C C . ARG H 1 211 ? 43.744 60.962 -15.498 1.00 45.50 224 ARG H C 1
ATOM 16488 O O . ARG H 1 211 ? 43.921 59.971 -14.789 1.00 45.52 224 ARG H O 1
ATOM 16496 N N . SER H 1 212 ? 44.750 61.678 -15.985 1.00 41.88 225 SER H N 1
ATOM 16497 C CA . SER H 1 212 ? 46.126 61.354 -15.627 1.00 42.08 225 SER H CA 1
ATOM 16498 C C . SER H 1 212 ? 46.466 61.898 -14.242 1.00 38.63 225 SER H C 1
ATOM 16499 O O . SER H 1 212 ? 47.554 61.668 -13.725 1.00 40.11 225 SER H O 1
ATOM 16502 N N . VAL H 1 213 ? 45.534 62.631 -13.650 1.00 37.24 226 VAL H N 1
ATOM 16503 C CA . VAL H 1 213 ? 45.746 63.200 -12.319 1.00 40.66 226 VAL H CA 1
ATOM 16504 C C . VAL H 1 213 ? 44.793 62.565 -11.307 1.00 36.56 226 VAL H C 1
ATOM 16505 O O . VAL H 1 213 ? 43.648 62.272 -11.635 1.00 39.66 226 VAL H O 1
ATOM 16509 N N . ALA H 1 214 ? 45.269 62.344 -10.084 1.00 37.29 227 ALA H N 1
ATOM 16510 C CA . ALA H 1 214 ? 44.407 61.857 -9.004 1.00 40.85 227 ALA H CA 1
ATOM 16511 C C . ALA H 1 214 ? 43.806 63.048 -8.264 1.00 35.59 227 ALA H C 1
ATOM 16512 O O . ALA H 1 214 ? 44.539 63.930 -7.833 1.00 34.56 227 ALA H O 1
ATOM 16514 N N . TRP H 1 215 ? 42.478 63.073 -8.135 1.00 33.68 228 TRP H N 1
ATOM 16515 C CA . TRP H 1 215 ? 41.780 64.214 -7.553 1.00 34.23 228 TRP H CA 1
ATOM 16516 C C . TRP H 1 215 ? 41.101 63.856 -6.229 1.00 35.17 228 TRP H C 1
ATOM 16517 O O . TRP H 1 215 ? 40.537 62.773 -6.067 1.00 37.49 228 TRP H O 1
ATOM 16528 N N . PHE H 1 216 ? 41.157 64.786 -5.291 1.00 34.07 229 PHE H N 1
ATOM 16529 C CA . PHE H 1 216 ? 40.522 64.614 -3.997 1.00 33.09 229 PHE H CA 1
ATOM 16530 C C . PHE H 1 216 ? 39.914 65.960 -3.586 1.00 31.06 229 PHE H C 1
ATOM 16531 O O . PHE H 1 216 ? 40.633 66.946 -3.431 1.00 30.87 229 PHE H O 1
ATOM 16539 N N . VAL H 1 217 ? 38.590 66.003 -3.446 1.00 30.95 230 VAL H N 1
ATOM 16540 C CA . VAL H 1 217 ? 37.892 67.230 -3.048 1.00 31.12 230 VAL H CA 1
ATOM 16541 C C . VAL H 1 217 ? 37.263 67.075 -1.658 1.00 30.73 230 VAL H C 1
ATOM 16542 O O . VAL H 1 217 ? 36.480 66.156 -1.430 1.00 32.48 230 VAL H O 1
ATOM 16546 N N . ASP H 1 218 ? 37.596 67.988 -0.750 1.00 29.14 231 ASP H N 1
ATOM 16547 C CA . ASP H 1 218 ? 37.230 67.883 0.670 1.00 29.86 231 ASP H CA 1
ATOM 16548 C C . ASP H 1 218 ? 36.658 69.222 1.151 1.00 30.75 231 ASP H C 1
ATOM 16549 O O . ASP H 1 218 ? 37.393 70.199 1.277 1.00 30.47 231 ASP H O 1
ATOM 16554 N N . CYS H 1 219 ? 35.348 69.270 1.386 1.00 28.00 232 CYS H N 1
ATOM 16555 C CA . CYS H 1 219 ? 34.672 70.517 1.756 1.00 30.04 232 CYS H CA 1
ATOM 16556 C C . CYS H 1 219 ? 33.547 70.269 2.760 1.00 27.29 232 CYS H C 1
ATOM 16557 O O . CYS H 1 219 ? 32.742 69.353 2.578 1.00 27.21 232 CYS H O 1
ATOM 16560 N N . GLY H 1 220 ? 33.484 71.091 3.809 1.00 28.41 233 GLY H N 1
ATOM 16561 C CA . GLY H 1 220 ? 32.552 70.869 4.909 1.00 27.14 233 GLY H CA 1
ATOM 16562 C C . GLY H 1 220 ? 31.100 71.213 4.620 1.00 29.95 233 GLY H C 1
ATOM 16563 O O . GLY H 1 220 ? 30.814 72.043 3.747 1.00 31.14 233 GLY H O 1
ATOM 16564 N N . ASP H 1 221 ? 30.175 70.602 5.360 1.00 28.24 234 ASP H N 1
ATOM 16565 C CA . ASP H 1 221 ? 28.755 70.766 5.055 1.00 26.44 234 ASP H CA 1
ATOM 16566 C C . ASP H 1 221 ? 28.255 72.186 5.346 1.00 32.61 234 ASP H C 1
ATOM 16567 O O . ASP H 1 221 ? 27.221 72.602 4.819 1.00 30.46 234 ASP H O 1
ATOM 16572 N N . ASP H 1 222 ? 28.993 72.940 6.156 1.00 31.77 235 ASP H N 1
ATOM 16573 C CA . ASP H 1 222 ? 28.586 74.306 6.485 1.00 30.33 235 ASP H CA 1
ATOM 16574 C C . ASP H 1 222 ? 29.427 75.352 5.760 1.00 35.57 235 ASP H C 1
ATOM 16575 O O . ASP H 1 222 ? 29.386 76.534 6.103 1.00 33.85 235 ASP H O 1
ATOM 16580 N N . ASP H 1 223 ? 30.190 74.914 4.762 1.00 30.85 236 ASP H N 1
ATOM 16581 C CA . ASP H 1 223 ? 31.047 75.816 4.009 1.00 34.68 236 ASP H CA 1
ATOM 16582 C C . ASP H 1 223 ? 30.263 76.575 2.939 1.00 36.37 236 ASP H C 1
ATOM 16583 O O . ASP H 1 223 ? 29.454 75.983 2.217 1.00 35.24 236 ASP H O 1
ATOM 16588 N N . PHE H 1 224 ? 30.507 77.878 2.826 1.00 38.14 237 PHE H N 1
ATOM 16589 C CA . PHE H 1 224 ? 29.815 78.670 1.809 1.00 32.15 237 PHE H CA 1
ATOM 16590 C C . PHE H 1 224 ? 30.276 78.283 0.397 1.00 37.64 237 PHE H C 1
ATOM 16591 O O . PHE H 1 224 ? 29.556 78.507 -0.577 1.00 35.48 237 PHE H O 1
ATOM 16599 N N . LEU H 1 225 ? 31.453 77.668 0.285 1.00 31.82 238 LEU H N 1
ATOM 16600 C CA . LEU H 1 225 ? 31.936 77.200 -1.014 1.00 33.19 238 LEU H CA 1
ATOM 16601 C C . LEU H 1 225 ? 31.512 75.759 -1.330 1.00 34.92 238 LEU H C 1
ATOM 16602 O O . LEU H 1 225 ? 31.990 75.170 -2.300 1.00 33.19 238 LEU H O 1
ATOM 16607 N N . LEU H 1 226 ? 30.610 75.200 -0.525 1.00 34.23 239 LEU H N 1
ATOM 16608 C CA . LEU H 1 226 ? 30.188 73.818 -0.725 1.00 34.43 239 LEU H CA 1
ATOM 16609 C C . LEU H 1 226 ? 29.549 73.638 -2.098 1.00 34.91 239 LEU H C 1
ATOM 16610 O O . LEU H 1 226 ? 29.859 72.686 -2.811 1.00 33.55 239 LEU H O 1
ATOM 16615 N N . ASP H 1 227 ? 28.659 74.554 -2.462 1.00 34.89 240 ASP H N 1
ATOM 16616 C CA . ASP H 1 227 ? 27.908 74.421 -3.707 1.00 38.33 240 ASP H CA 1
ATOM 16617 C C . ASP H 1 227 ? 28.826 74.407 -4.926 1.00 36.66 240 ASP H C 1
ATOM 16618 O O . ASP H 1 227 ? 28.594 73.658 -5.866 1.00 41.14 240 ASP H O 1
ATOM 16623 N N . ARG H 1 228 ? 29.879 75.214 -4.905 1.00 34.50 241 ARG H N 1
ATOM 16624 C CA . ARG H 1 228 ? 30.811 75.233 -6.023 1.00 38.94 241 ARG H CA 1
ATOM 16625 C C . ARG H 1 228 ? 31.626 73.944 -6.076 1.00 40.43 241 ARG H C 1
ATOM 16626 O O . ARG H 1 228 ? 31.908 73.423 -7.157 1.00 34.95 241 ARG H O 1
ATOM 16634 N N . ASN H 1 229 ? 32.003 73.427 -4.909 1.00 37.85 242 ASN H N 1
ATOM 16635 C CA . ASN H 1 229 ? 32.751 72.173 -4.864 1.00 38.08 242 ASN H CA 1
ATOM 16636 C C . ASN H 1 229 ? 31.896 71.007 -5.297 1.00 33.72 242 ASN H C 1
ATOM 16637 O O . ASN H 1 229 ? 32.382 70.092 -5.964 1.00 35.87 242 ASN H O 1
ATOM 16642 N N . ILE H 1 230 ? 30.618 71.051 -4.943 1.00 32.27 243 ILE H N 1
ATOM 16643 C CA . ILE H 1 230 ? 29.677 70.056 -5.433 1.00 30.84 243 ILE H CA 1
ATOM 16644 C C . ILE H 1 230 ? 29.610 70.092 -6.962 1.00 38.53 243 ILE H C 1
ATOM 16645 O O . ILE H 1 230 ? 29.667 69.045 -7.615 1.00 36.08 243 ILE H O 1
ATOM 16650 N N . GLU H 1 231 ? 29.513 71.294 -7.534 1.00 36.05 244 GLU H N 1
ATOM 16651 C CA . GLU H 1 231 ? 29.450 71.419 -8.991 1.00 38.22 244 GLU H CA 1
ATOM 16652 C C . GLU H 1 231 ? 30.713 70.876 -9.643 1.00 36.03 244 GLU H C 1
ATOM 16653 O O . GLU H 1 231 ? 30.636 70.223 -10.676 1.00 38.16 244 GLU H O 1
ATOM 16659 N N . PHE H 1 232 ? 31.870 71.141 -9.038 1.00 36.51 245 PHE H N 1
ATOM 16660 C CA . PHE H 1 232 ? 33.127 70.600 -9.546 1.00 36.08 245 PHE H CA 1
ATOM 16661 C C . PHE H 1 232 ? 33.087 69.080 -9.575 1.00 42.29 245 PHE H C 1
ATOM 16662 O O . PHE H 1 232 ? 33.369 68.458 -10.607 1.00 36.93 245 PHE H O 1
ATOM 16670 N N . TYR H 1 233 ? 32.724 68.480 -8.444 1.00 38.17 246 TYR H N 1
ATOM 16671 C CA . TYR H 1 233 ? 32.692 67.026 -8.363 1.00 36.18 246 TYR H CA 1
ATOM 16672 C C . TYR H 1 233 ? 31.680 66.444 -9.342 1.00 36.24 246 TYR H C 1
ATOM 16673 O O . TYR H 1 233 ? 31.965 65.458 -10.028 1.00 36.08 246 TYR H O 1
ATOM 16682 N N . GLN H 1 234 ? 30.500 67.052 -9.409 1.00 38.32 247 GLN H N 1
ATOM 16683 C CA . GLN H 1 234 ? 29.476 66.568 -10.322 1.00 38.84 247 GLN H CA 1
ATOM 16684 C C . GLN H 1 234 ? 29.977 66.631 -11.760 1.00 42.59 247 GLN H C 1
ATOM 16685 O O . GLN H 1 234 ? 29.720 65.719 -12.543 1.00 40.67 247 GLN H O 1
ATOM 16691 N N . ALA H 1 235 ? 30.709 67.696 -12.094 1.00 41.15 248 ALA H N 1
ATOM 16692 C CA . ALA H 1 235 ? 31.247 67.865 -13.447 1.00 41.40 248 ALA H CA 1
ATOM 16693 C C . ALA H 1 235 ? 32.295 66.799 -13.746 1.00 45.38 248 ALA H C 1
ATOM 16694 O O . ALA H 1 235 ? 32.289 66.194 -14.823 1.00 43.69 248 ALA H O 1
ATOM 16696 N N . MET H 1 236 ? 33.183 66.562 -12.782 1.00 41.34 249 MET H N 1
ATOM 16697 C CA . MET H 1 236 ? 34.209 65.536 -12.921 1.00 38.16 249 MET H CA 1
ATOM 16698 C C . MET H 1 236 ? 33.591 64.149 -13.067 1.00 42.83 249 MET H C 1
ATOM 16699 O O . MET H 1 236 ? 33.999 63.363 -13.927 1.00 44.46 249 MET H O 1
ATOM 16704 N N . ARG H 1 237 ? 32.599 63.853 -12.235 1.00 40.56 250 ARG H N 1
ATOM 16705 C CA . ARG H 1 237 ? 32.000 62.521 -12.218 1.00 44.80 250 ARG H CA 1
ATOM 16706 C C . ARG H 1 237 ? 31.236 62.233 -13.509 1.00 46.31 250 ARG H C 1
ATOM 16707 O O . ARG H 1 237 ? 31.314 61.135 -14.055 1.00 49.39 250 ARG H O 1
ATOM 16715 N N . ASN H 1 238 ? 30.493 63.219 -13.995 1.00 46.48 251 ASN H N 1
ATOM 16716 C CA . ASN H 1 238 ? 29.743 63.045 -15.234 1.00 47.65 251 ASN H CA 1
ATOM 16717 C C . ASN H 1 238 ? 30.659 62.936 -16.445 1.00 45.66 251 ASN H C 1
ATOM 16718 O O . ASN H 1 238 ? 30.286 62.356 -17.460 1.00 48.62 251 ASN H O 1
ATOM 16723 N N . ALA H 1 239 ? 31.860 63.489 -16.326 1.00 40.83 252 ALA H N 1
ATOM 16724 C CA . ALA H 1 239 ? 32.848 63.407 -17.389 1.00 41.56 252 ALA H CA 1
ATOM 16725 C C . ALA H 1 239 ? 33.690 62.125 -17.293 1.00 48.64 252 ALA H C 1
ATOM 16726 O O . ALA H 1 239 ? 34.630 61.931 -18.071 1.00 50.96 252 ALA H O 1
ATOM 16728 N N . GLY H 1 240 ? 33.353 61.248 -16.348 1.00 45.92 253 GLY H N 1
ATOM 16729 C CA . GLY H 1 240 ? 34.091 60.007 -16.176 1.00 41.75 253 GLY H CA 1
ATOM 16730 C C . GLY H 1 240 ? 35.555 60.226 -15.831 1.00 45.59 253 GLY H C 1
ATOM 16731 O O . GLY H 1 240 ? 36.435 59.517 -16.319 1.00 45.37 253 GLY H O 1
ATOM 16732 N N . VAL H 1 241 ? 35.821 61.227 -14.997 1.00 42.69 254 VAL H N 1
ATOM 16733 C CA . VAL H 1 241 ? 37.157 61.445 -14.458 1.00 40.71 254 VAL H CA 1
ATOM 16734 C C . VAL H 1 241 ? 37.142 61.103 -12.974 1.00 40.59 254 VAL H C 1
ATOM 16735 O O . VAL H 1 241 ? 36.536 61.828 -12.186 1.00 41.32 254 VAL H O 1
ATOM 16739 N N . PRO H 1 242 ? 37.792 59.992 -12.594 1.00 41.59 255 PRO H N 1
ATOM 16740 C CA . PRO H 1 242 ? 37.818 59.538 -11.196 1.00 40.29 255 PRO H CA 1
ATOM 16741 C C . PRO H 1 242 ? 38.215 60.648 -10.219 1.00 39.45 255 PRO H C 1
ATOM 16742 O O . PRO H 1 242 ? 39.208 61.363 -10.403 1.00 38.50 255 PRO H O 1
ATOM 16746 N N . CYS H 1 243 ? 37.410 60.788 -9.177 1.00 35.20 256 CYS H N 1
ATOM 16747 C CA . CYS H 1 243 ? 37.614 61.829 -8.185 1.00 33.02 256 CYS H CA 1
ATOM 16748 C C . CYS H 1 243 ? 37.033 61.362 -6.849 1.00 32.68 256 CYS H C 1
ATOM 16749 O O . CYS H 1 243 ? 35.934 60.803 -6.818 1.00 30.83 256 CYS H O 1
ATOM 16752 N N . GLN H 1 244 ? 37.772 61.572 -5.759 1.00 30.82 257 GLN H N 1
ATOM 16753 C CA . GLN H 1 244 ? 37.239 61.321 -4.417 1.00 30.37 257 GLN H CA 1
ATOM 16754 C C . GLN H 1 244 ? 36.579 62.597 -3.896 1.00 32.64 257 GLN H C 1
ATOM 16755 O O . GLN H 1 244 ? 37.157 63.691 -3.987 1.00 32.53 257 GLN H O 1
ATOM 16761 N N . PHE H 1 245 ? 35.378 62.456 -3.348 1.00 28.36 258 PHE H N 1
ATOM 16762 C CA . PHE H 1 245 ? 34.661 63.590 -2.770 1.00 30.00 258 PHE H CA 1
ATOM 16763 C C . PHE H 1 245 ? 34.308 63.278 -1.304 1.00 30.84 258 PHE H C 1
ATOM 16764 O O . PHE H 1 245 ? 33.737 62.225 -1.002 1.00 28.91 258 PHE H O 1
ATOM 16772 N N . ARG H 1 246 ? 34.683 64.182 -0.402 1.00 29.94 259 ARG H N 1
ATOM 16773 C CA . ARG H 1 246 ? 34.279 64.084 0.999 1.00 28.86 259 ARG H CA 1
ATOM 16774 C C . ARG H 1 246 ? 33.619 65.367 1.474 1.00 28.17 259 ARG H C 1
ATOM 16775 O O . ARG H 1 246 ? 34.177 66.453 1.316 1.00 29.74 259 ARG H O 1
ATOM 16783 N N . VAL H 1 247 ? 32.435 65.240 2.061 1.00 25.46 260 VAL H N 1
ATOM 16784 C CA . VAL H 1 247 ? 31.855 66.334 2.825 1.00 27.50 260 VAL H CA 1
ATOM 16785 C C . VAL H 1 247 ? 31.830 65.940 4.303 1.00 27.10 260 VAL H C 1
ATOM 16786 O O . VAL H 1 247 ? 31.043 65.087 4.713 1.00 24.45 260 VAL H O 1
ATOM 16790 N N . ARG H 1 248 ? 32.703 66.554 5.088 1.00 24.61 261 ARG H N 1
ATOM 16791 C CA . ARG H 1 248 ? 32.755 66.291 6.523 1.00 27.88 261 ARG H CA 1
ATOM 16792 C C . ARG H 1 248 ? 32.070 67.409 7.286 1.00 28.41 261 ARG H C 1
ATOM 16793 O O . ARG H 1 248 ? 31.746 68.452 6.708 1.00 26.75 261 ARG H O 1
ATOM 16801 N N . ASP H 1 249 ? 31.839 67.195 8.580 1.00 26.24 262 ASP H N 1
ATOM 16802 C CA . ASP H 1 249 ? 31.290 68.248 9.430 1.00 26.81 262 ASP H CA 1
ATOM 16803 C C . ASP H 1 249 ? 32.219 69.449 9.455 1.00 29.76 262 ASP H C 1
ATOM 16804 O O . ASP H 1 249 ? 33.433 69.289 9.552 1.00 28.22 262 ASP H O 1
ATOM 16809 N N . GLY H 1 250 ? 31.655 70.652 9.365 1.00 29.17 263 GLY H N 1
ATOM 16810 C CA . GLY H 1 250 ? 32.440 71.857 9.563 1.00 26.34 263 GLY H CA 1
ATOM 16811 C C . GLY H 1 250 ? 32.294 72.919 8.491 1.00 31.55 263 GLY H C 1
ATOM 16812 O O . GLY H 1 250 ? 31.563 72.771 7.513 1.00 30.66 263 GLY H O 1
ATOM 16813 N N . GLY H 1 251 ? 33.019 74.010 8.678 1.00 36.50 264 GLY H N 1
ATOM 16814 C CA . GLY H 1 251 ? 32.929 75.131 7.771 1.00 36.05 264 GLY H CA 1
ATOM 16815 C C . GLY H 1 251 ? 34.281 75.584 7.283 1.00 37.32 264 GLY H C 1
ATOM 16816 O O . GLY H 1 251 ? 35.227 74.795 7.188 1.00 31.21 264 GLY H O 1
ATOM 16817 N N . HIS H 1 252 ? 34.355 76.871 6.967 1.00 34.15 265 HIS H N 1
ATOM 16818 C CA . HIS H 1 252 ? 35.537 77.465 6.373 1.00 36.21 265 HIS H CA 1
ATOM 16819 C C . HIS H 1 252 ? 36.505 77.855 7.472 1.00 35.58 265 HIS H C 1
ATOM 16820 O O . HIS H 1 252 ? 36.699 79.039 7.743 1.00 33.54 265 HIS H O 1
ATOM 16827 N N . ASP H 1 253 ? 37.105 76.863 8.122 1.00 31.22 266 ASP H N 1
ATOM 16828 C CA . ASP H 1 253 ? 37.904 77.138 9.311 1.00 32.40 266 ASP H CA 1
ATOM 16829 C C . ASP H 1 253 ? 39.129 76.250 9.375 1.00 30.98 266 ASP H C 1
ATOM 16830 O O . ASP H 1 253 ? 39.213 75.244 8.670 1.00 32.35 266 ASP H O 1
ATOM 16835 N N . TRP H 1 254 ? 40.064 76.596 10.251 1.00 30.87 267 TRP H N 1
ATOM 16836 C CA . TRP H 1 254 ? 41.328 75.878 10.286 1.00 30.22 267 TRP H CA 1
ATOM 16837 C C . TRP H 1 254 ? 41.259 74.508 10.975 1.00 29.99 267 TRP H C 1
ATOM 16838 O O . TRP H 1 254 ? 42.197 73.728 10.860 1.00 31.07 267 TRP H O 1
ATOM 16849 N N . GLU H 1 255 ? 40.178 74.196 11.683 1.00 26.82 268 GLU H N 1
ATOM 16850 C CA . GLU H 1 255 ? 40.050 72.822 12.175 1.00 30.49 268 GLU H CA 1
ATOM 16851 C C . GLU H 1 255 ? 39.775 71.908 10.991 1.00 28.13 268 GLU H C 1
ATOM 16852 O O . GLU H 1 255 ? 40.206 70.756 10.966 1.00 29.49 268 GLU H O 1
ATOM 16858 N N . TYR H 1 256 ? 39.077 72.436 9.994 1.00 25.27 269 TYR H N 1
ATOM 16859 C CA . TYR H 1 256 ? 38.786 71.652 8.806 1.00 30.71 269 TYR H CA 1
ATOM 16860 C C . TYR H 1 256 ? 40.065 71.402 8.009 1.00 28.85 269 TYR H C 1
ATOM 16861 O O . TYR H 1 256 ? 40.280 70.304 7.492 1.00 27.95 269 TYR H O 1
ATOM 16870 N N . TRP H 1 257 ? 40.923 72.420 7.940 1.00 30.19 270 TRP H N 1
ATOM 16871 C CA . TRP H 1 257 ? 42.113 72.363 7.101 1.00 30.07 270 TRP H CA 1
ATOM 16872 C C . TRP H 1 257 ? 43.257 71.630 7.786 1.00 29.61 270 TRP H C 1
ATOM 16873 O O . TRP H 1 257 ? 44.032 70.934 7.123 1.00 29.95 270 TRP H O 1
ATOM 16884 N N . HIS H 1 258 ? 43.360 71.761 9.105 1.00 29.31 271 HIS H N 1
ATOM 16885 C CA . HIS H 1 258 ? 44.321 70.957 9.864 1.00 27.21 271 HIS H CA 1
ATOM 16886 C C . HIS H 1 258 ? 43.988 69.469 9.735 1.00 27.99 271 HIS H C 1
ATOM 16887 O O . HIS H 1 258 ? 44.859 68.647 9.425 1.00 28.15 271 HIS H O 1
ATOM 16894 N N . SER H 1 259 ? 42.722 69.125 9.957 1.00 29.36 272 SER H N 1
ATOM 16895 C CA . SER H 1 259 ? 42.313 67.718 9.929 1.00 31.57 272 SER H CA 1
ATOM 16896 C C . SER H 1 259 ? 42.401 67.147 8.513 1.00 30.85 272 SER H C 1
ATOM 16897 O O . SER H 1 259 ? 42.653 65.954 8.343 1.00 28.58 272 SER H O 1
ATOM 16900 N N . ALA H 1 260 ? 42.205 68.002 7.506 1.00 29.25 273 ALA H N 1
ATOM 16901 C CA . ALA H 1 260 ? 42.315 67.590 6.101 1.00 29.62 273 ALA H CA 1
ATOM 16902 C C . ALA H 1 260 ? 43.707 67.080 5.791 1.00 29.14 273 ALA H C 1
ATOM 16903 O O . ALA H 1 260 ? 43.879 66.230 4.915 1.00 31.23 273 ALA H O 1
ATOM 16905 N N . LEU H 1 261 ? 44.701 67.591 6.510 1.00 29.93 274 LEU H N 1
ATOM 16906 C CA . LEU H 1 261 ? 46.073 67.125 6.327 1.00 31.28 274 LEU H CA 1
ATOM 16907 C C . LEU H 1 261 ? 46.231 65.635 6.597 1.00 31.12 274 LEU H C 1
ATOM 16908 O O . LEU H 1 261 ? 47.072 64.975 5.981 1.00 31.93 274 LEU H O 1
ATOM 16913 N N . TYR H 1 262 ? 45.453 65.109 7.538 1.00 30.54 275 TYR H N 1
ATOM 16914 C CA . TYR H 1 262 ? 45.570 63.694 7.891 1.00 30.83 275 TYR H CA 1
ATOM 16915 C C . TYR H 1 262 ? 45.057 62.799 6.776 1.00 29.86 275 TYR H C 1
ATOM 16916 O O . TYR H 1 262 ? 45.404 61.623 6.718 1.00 31.62 275 TYR H O 1
ATOM 16925 N N . GLN H 1 263 ? 44.233 63.359 5.894 1.00 27.81 276 GLN H N 1
ATOM 16926 C CA . GLN H 1 263 ? 43.788 62.648 4.708 1.00 29.86 276 GLN H CA 1
ATOM 16927 C C . GLN H 1 263 ? 44.669 62.967 3.496 1.00 32.06 276 GLN H C 1
ATOM 16928 O O . GLN H 1 263 ? 44.915 62.109 2.644 1.00 29.84 276 GLN H O 1
ATOM 16934 N N . CYS H 1 264 ? 45.138 64.207 3.425 1.00 27.60 277 CYS H N 1
ATOM 16935 C CA . CYS H 1 264 ? 45.925 64.675 2.293 1.00 28.86 277 CYS H CA 1
ATOM 16936 C C . CYS H 1 264 ? 47.311 64.027 2.204 1.00 29.59 277 CYS H C 1
ATOM 16937 O O . CYS H 1 264 ? 47.709 63.559 1.146 1.00 30.23 277 CYS H O 1
ATOM 16940 N N . LEU H 1 265 ? 48.050 64.008 3.306 1.00 27.16 278 LEU H N 1
ATOM 16941 C CA . LEU H 1 265 ? 49.417 63.513 3.265 1.00 28.02 278 LEU H CA 1
ATOM 16942 C C . LEU H 1 265 ? 49.496 62.020 2.897 1.00 31.04 278 LEU H C 1
ATOM 16943 O O . LEU H 1 265 ? 50.344 61.627 2.089 1.00 31.87 278 LEU H O 1
ATOM 16948 N N . PRO H 1 266 ? 48.625 61.180 3.486 1.00 31.81 279 PRO H N 1
ATOM 16949 C CA . PRO H 1 266 ? 48.630 59.768 3.065 1.00 29.12 279 PRO H CA 1
ATOM 16950 C C . PRO H 1 266 ? 48.139 59.569 1.623 1.00 31.29 279 PRO H C 1
ATOM 16951 O O . PRO H 1 266 ? 48.608 58.667 0.924 1.00 30.48 279 PRO H O 1
ATOM 16955 N N . PHE H 1 267 ? 47.207 60.407 1.187 1.00 33.01 280 PHE H N 1
ATOM 16956 C CA . PHE H 1 267 ? 46.705 60.359 -0.185 1.00 31.14 280 PHE H CA 1
ATOM 16957 C C . PHE H 1 267 ? 47.808 60.564 -1.228 1.00 33.54 280 PHE H C 1
ATOM 16958 O O . PHE H 1 267 ? 47.966 59.741 -2.132 1.00 32.40 280 PHE H O 1
ATOM 16966 N N . VAL H 1 268 ? 48.565 61.655 -1.113 1.00 33.38 281 VAL H N 1
ATOM 16967 C CA . VAL H 1 268 ? 49.595 61.937 -2.108 1.00 35.76 281 VAL H CA 1
ATOM 16968 C C . VAL H 1 268 ? 50.725 60.927 -1.953 1.00 34.98 281 VAL H C 1
ATOM 16969 O O . VAL H 1 268 ? 51.392 60.571 -2.928 1.00 30.70 281 VAL H O 1
ATOM 16973 N N . THR H 1 269 ? 50.934 60.452 -0.728 1.00 30.13 282 THR H N 1
ATOM 16974 C CA . THR H 1 269 ? 51.930 59.409 -0.507 1.00 31.78 282 THR H CA 1
ATOM 16975 C C . THR H 1 269 ? 51.600 58.162 -1.336 1.00 35.22 282 THR H C 1
ATOM 16976 O O . THR H 1 269 ? 52.491 57.548 -1.925 1.00 34.12 282 THR H O 1
ATOM 16980 N N . ARG H 1 270 ? 50.320 57.805 -1.394 1.00 30.52 283 ARG H N 1
ATOM 16981 C CA . ARG H 1 270 ? 49.885 56.652 -2.176 1.00 33.13 283 ARG H CA 1
ATOM 16982 C C . ARG H 1 270 ? 50.134 56.873 -3.675 1.00 37.02 283 ARG H C 1
ATOM 16983 O O . ARG H 1 270 ? 50.537 55.951 -4.390 1.00 34.47 283 ARG H O 1
ATOM 16991 N N . ILE H 1 271 ? 49.913 58.100 -4.139 1.00 34.73 284 ILE H N 1
ATOM 16992 C CA . ILE H 1 271 ? 50.060 58.410 -5.562 1.00 35.64 284 ILE H CA 1
ATOM 16993 C C . ILE H 1 271 ? 51.528 58.507 -6.000 1.00 38.90 284 ILE H C 1
ATOM 16994 O O . ILE H 1 271 ? 51.864 58.142 -7.128 1.00 39.76 284 ILE H O 1
ATOM 16999 N N . PHE H 1 272 ? 52.394 59.004 -5.118 1.00 37.69 285 PHE H N 1
ATOM 17000 C CA . PHE H 1 272 ? 53.827 59.103 -5.407 1.00 39.36 285 PHE H CA 1
ATOM 17001 C C . PHE H 1 272 ? 54.411 57.755 -5.852 1.00 38.16 285 PHE H C 1
ATOM 17002 O O . PHE H 1 272 ? 53.956 56.697 -5.406 1.00 43.01 285 PHE H O 1
#

Nearest PDB structures (foldseek):
  5vol-assembly2_H  TM=1.004E+00  e=6.225E-63  Bacteroides intestinalis DSM 17393
  5vol-assembly2_G  TM=9.995E-01  e=4.438E-61  Bacteroides intestinalis DSM 17393
  5vol-assembly1_F  TM=1.003E+00  e=2.893E-60  Bacteroides intestinalis DSM 17393
  5vol-assembly2_D  TM=1.003E+00  e=2.383E-60  Bacteroides intestinalis DSM 17393
  5vol-assembly2_E  TM=1.003E+00  e=2.234E-60  Bacteroides intestinalis DSM 17393

Foldseek 3Di:
DFAKDKDKDWDQFPPLNGIKIKIKIAHRCCVVPVQDAFFEEEEEEAEQDFHCCCVPLLVVRVLCVVCCVVVLFPGHMYMYMTQYHDQQPDAHAQDQFVSGHNVCCVPVPVVVVCCVVRRHPQAALRYAYEYEARRLCNRLLCCLVPVRRHQEYERELYCLADFPPCPGSVNRRNVVRHVSRSLVSLQVDDPVSLVSLLSHEAEYEYEPAESSVVSSVSNVVSCVVSVRDYHYYHHHDYRDSVRVSVVCNVPRSVSRVSRD/DFAKDKDKDWDQFPQLNDIKIKIKIAHSCCVVDVQDAFFEEEEEEAEQDFHCCCVPLLVVRVLCVVCCVVVLFPGHMYMYITQYHDQQPGAHAQDQFVSGHNVCCVPVPVVVVCCVVRRHPQAQLRYAYEYEARRLCNRLLCCLVPVRRHQEYAHELYCLADFPPADPDCPGSVNRRNVVRHVSRSLVSLQVDDPVSLVSLLSHEAEYEYEPAESSVVSSVSNVVSCVVSVRDYHYYYHHDYRDSVRVSVVCNVPRSVSRVSSD/DPAQAKDKDKDWDQFPQQNDTKIKIKIAGSCCVPPVQDAFFEEEEEEAEQDFHCCCVPLLVVRVLCVVCCVVVLFPGHMYMYITQYHDQQPDAHAQDQFVSGHNVCCVPVPVVVVCCVVRRHPQAQLRYAYEYEARRLCNRLLCCLVVVRRHQEYERELYCLADFPDDQDDDPPCPGSSNRRNVVRHVSRSLVSLQPDDPVSLVSLLSHEAEYEAEPAESSVVSSVSNVVSCVVSVRDYHYYYHHDYRDSVRVSVVCNVVRSVSRVSD/DFAKDKDKDWDQFPQLNDIKIKIKIAHSCCVVDVQDAFFEEEEEEAEQDFHCCCVVLLVVRVLCVVCCVVVLFPGHMYMYITQYHDQQPGAHAQDQFVSGHNVCCVPVPNPVVVCVVRRHPQAQQRYAYEYEARRLCNRLLCCLVPVRRHQEYARELYCLADFPDDDDPPCPGSVNRRNVVRNVSRSLVSLQPDDPVSLVSLLSHEAEYEYEPAESSVVSSVSNVVSCVVSVRDYHYDYHHDYRDSVRVSVVCNVVRSVSRVSD/DAFAKDKDKDWDQFPVLNGIKIKIKIAGSCCVPCVPDAFFEEEEEEAEQDFHCCCVPLLVVRVLCVVCCVVVLFPGHMYMYMTAYHDQQPGAHAQDQFVSGHNVCCVPVPVVVVVCVVRRHPQFQLRYAYEYEARRLCNRLLCCLVPVRRHQEYARELYCLADPDPQDDPCPGSVNRRNVVRHVSRSLVSLQVDDPVSLVSLLSHEAEYEFEPAEPSVVSSVSNVVSCVVSVRDYHYYYHHDYRDSVRVSVVCNVVRSVSRVSD/DFAKDKDKDWDQFPQQRDIKIKIKIAHSCCVVDVQDAFFEEEEEEAEQDFHCCCVVLLVVRVLCVVCCVVVLFPGHMYMYITQYHDQQPDAHAQDQFDNGHNVCCVPVPNPVVVCVVRRHVQAQLRYAYEYEARRLCNRLLCCLVPVRRHQEYAHELYCLADFVVCPRSVVRRNVVRHVSRSLVSLQPDDPVSLVSLLSHEAEYEAEPAESSVVSSVSNVVSCVVSVRDYHYYYHHDYRDSVRVSVVVNVVRSVSRVSRD/DFAKDKDKDWDQFPQLNDIKIKIKIAHRCCVVDVQDAFFEEEEEEAEQDFHCCCCPLLVVRVLCVVCCVVVLFPGHMYMYITQYHDQQPGAHAQDQFVSGHNVCCVPVPVVVVCCVVRRHVAFQLRYAYEYEARRLCNRLLCCLVPVRRHAEYAGELYCLADAVPPGSVNRRNVVRNVSRNLCSLQVDDPVSLVSLLSHEAEYEAEPAESSVVSSVSNVVSCVVSVRDYHYDYHHDYRDSVSVSVVCNVVRSVSRVSD/DAKDKDKDWDQFPQLRDIKIKIKIADPCCVVDVQDAFFEEEEEEAEQDFHCCCVPLLVVRVLCVVCCVVVLFPGHMYMYITQYHDQQPGAHAQDQFDSGHNVCCVPVPVVVVVCVVRRHPQAQLRYAYEYEARSLCNRLLCCLVPVRRHQEYAGELYCLAPLVCPGSVNRRNVVRNVSRNLVSLQVDDPVSLVSLLSHEAEYEAEPAESSVVSSVSNVVSCVVSVRDYHYDYHHDYRDSVRVSVVCNVPRSVSRVSD

B-factor: mean 32.62, std 11.66, range [13.66, 95.23]

Sequence (2095 aa):
NFQSKVVTDTTLFSKVLNSKRAYTVFLPKSFEQNKEKKYPVLYLLHGMWETNPVWAERGHVKDVMDRLVASGEACEMIIVTPNAGGNIHLEWNGYFDMPGWKYETFFYTEFLPYIEKKYRVIGDRQHRAIAGLSMGGGGATNYGQRHSDMFCAVYAMSALMSIPEDPNSKIAILTRSVIENSCVKYVMEADEDRKADLRSVAWFVDCGDDDFLLDRNIEFYQAMRNAGVPCQFRVRDGGHDWEYWHSALYQCLPFVTRIFGNFQSKVVTDTTLFSKVLNSKRAYTVFLPKSFEQNKEKKYPVLYLLHGMWETNPVWAERGHVKDVMDRLVASGEACEMIIVTPNAGGNIHLEWNGYFDMPGWKYETFFYTEFLPYIEKKYRVIGDRQHRAIAGLSMGGGGATNYGQRHSDMFCAVYAMSALMSIPEQPADDPNSKIAILTRSVIENSCVKYVMEADEDRKADLRSVAWFVDCGDDDFLLDRNIEFYQAMRNAGVPCQFRVRDGGHDWEYWHSALYQCLPFVTRIFGPWNFQSKVVTDTLFSKVLNSKRAYTVFLPKSFEQNKEKKYPVLYLLHGMWETNPVWAERGHVKDVMDRLVASGEACEMIIVTPNAGGNIHLEWNGYFDMPGWKYETFFYTEFLPYIEKKYRVIGDRQHRAIAGLSMGGGGATNYGQRHSDMFCAVYAMSALMSIPEQGAVPADDPNSKIAILTRSVIENSCVKYVMEADEDRKADLRSVAWFVDCGDDDFLLDRNIEFYQAMRNAGVPCQFRVRDGGHDWEYWHSALYQCLPFVTRIFNFQSKVVTDTLFSKVLNSKRAYTVFLPKSFEQNKEKKYPVLYLLHGMWETNPVWAERGHVKDVMDRLVASGEACEMIIVTPNAGGNIHLEWNGYFDMPGWKYETFFYTEFLPYIEKKYRVIGDRQHRAIAGLSMGGGGATNYGQRHSDMFCAVYAMSALMSIPEQGPADDPNSKIAILTRSVIENSCVKYVMEADEDRKADLRSVAWFVDCGDDDFLLDRNIEFYQAMRNAGVPCQFRVRDGGHDWEYWHSALYQCLPFVTRIFWNFQSKVVTDTLFSKVLNSKRAYTVFLPKSFEQNKEKKYPVLYLLHGMWETNPVWAERGHVKDVMDRLVASGEACEMIIVTPNAGGNIHLEWNGYFDMPGWKYETFFYTEFLPYIEKKYRVIGDRQHRAIAGLSMGGGGATNYGQRHSDMFCAVYAMSALMSIPEVPADDPNSKIAILTRSVIENSCVKYVMEADEDRKADLRSVAWFVDCGDDDFLLDRNIEFYQAMRNAGVPCQFRVRDGGHDWEYWHSALYQCLPFVTRIFNFQSKVVTDTLFSKVLNSKRAYTVFLPKSFEQNKEKKYPVLYLLHGMWETNPVWAERGHVKDVMDRLVASGEACEMIIVTPNAGGNIHLEWNGYFDMPGWKYETFFYTEFLPYIEKKYRVIGDRQHRAIAGLSMGGGGATNYGQRHSDMFCAVYAMSALMSIPEDPNSKIAILTRSVIENSCVKYVMMEADEDRKADLRSVAWFVDCGDDDFLLDRNIEFYQAMRNAGVPCQFRVRDGGHDWEYWHSALYQCLPFVTRIFGNFQSKVVTDTLFSKVLNSKRAYTVFLPKSFEQNKEKKYPVLYLLHGMWETNPVWAERGHVKDVMDRLVASGEACEMIIVTPNAGGNIHLEWNGYFDMPGWKYETFFYTEFLPYIEKKYRVIGDRQHRAIAGLSMGGGGATNYGQRHSDMFCAVYAMSALMSIPEPNSKIAILTRSVIENSCVKYVMEADEDRKADLRSVAWFVDCGDDDFLLDRNIEFYQAMRNAGVPCQFRVRDGGHDWEYWHSALYQCLPFVTRIFFQSKVVTDTLFSKVLNSKRAYTVFLPKSFEQNKEKKYPVLYLLHGMWETNPVWAERGHVKDVMDRLVASGEACEMIIVTPNAGGNIHLEWNGYFDMPGWKYETFFYTEFLPYIEKKYRVIGDRQHRAIAGLSMGGGGATNYGQRHSDMFCAVYAMSALMSIPDPNSKIAILTRSVIENSCVKYVMEADEDRKADLRSVAWFVDCGDDDFLLDRNIEFYQAMRNAGVPCQFRVRDGGHDWEYWHSALYQCLPFVTRIF

Secondary structure (DSSP, 8-state):
----EEEEEEEEETTTTEEEEEEEEE-TTTTT-TT--B-EEEEE--TT--TTHHHHTS-HHHHHHHHHHHTSS---EEEEE---S-TTTS---SSEETTEEHHHHIIIIIHHHHHHHTTB--SGGGEEEEEETHHHHHHHHHHHHTTTT-SEEEEES--SS----TTSHHHHHHHHHHHT-HHHHHHT--HHHHHHHTTSEEEEE--TT-TTHHHHHHHHHHHHHTT---EEEB-S--SSHHHHHHHHHHHHHHHHHH--/----EEEEEEEEETTTTEEEEEEEEE-TTTTT-TT--B-EEEEE--TT--TTHHHHTS-HHHHHHHHHHHTSS---EEEEE---S-TTTS---SSEETTEEHHHHIIIIIHHHHHHHTTB--SGGGEEEEEETHHHHHHHHHHHHTTTT-SEEEEES--SS------S-TTSHHHHHHHHHHHT-HHHHHHT--HHHHHHHHTSEEEEE--TT-TTHHHHHHHHHHHHHTT---EEEB-S--SSHHHHHHHHHHHHHHHHHHH-/--S---EEEEEEEEETTTTEEEEEEEEE-TTTTT-TT--B-EEEEE--TT--TTHHHHTS-HHHHHHHHHHHTSS---EEEEE---S-TTTS---SSEETTEEHHHHIIIIIHHHHHHHTTB--SGGGEEEEEETHHHHHHHHHHHH-TTT-SEEEEES--SS--SS-PPP---TTSHHHHHHHHHHHT-HHHHHHT--HHHHHHHTTSEEEEE--TT-TTHHHHHHHHHHHHHTT---EEEB-S--SSHHHHHHHHHHHHHHHHHH-/----EEEEEEEEETTTTEEEEEEEEE-TTTTT-TT--B-EEEEE--TT--TTHHHHTT-HHHHHHHHHHHTSS---EEEEE---S-TTTS---SSEETTEEHHHHIIIIIHHHHHHHTTB--SGGGEEEEEETHHHHHHHHHHHHTTTT-SEEEEES--SS--S-----STTSHHHHHHHHHHHT-HHHHHHT--HHHHHHHHTSEEEEE--TT-TTHHHHHHHHHHHHHTT---EEEB-S--SSHHHHHHHHHHHHHHHHHH-/-----EEEEEEEEETTTTEEEEEEEEE-TTTTT-TT--B-EEEEE--TT--TTHHHHTS-HHHHHHHHHHHTSS---EEEEE---S-TTTS---SSEETTEEHHHIIIIIIHHHHHHHTTB--SGGGEEEEEETHHHHHHHHHHHHTTTT-SEEEEES---S----PPSSTTSHHHHHHHHHHHT-HHHHHHT--HHHHHHHTTSEEEEE--TT-TTHHHHHHHHHHHHHTT---EEEB-S--SSHHHHHHHHHHHHHHHHHH-/----EEEEEEEEETTTTEEEEEEEEE-TTTTTSTT--B-EEEEE--TT--TTHHHHTS-HHHHHHHHHHHTSS---EEEEE---S-TTTS---SSEETTEEHHHIIIIIIHHHHHHHTTB--SGGGEEEEEETHHHHHHHHHHHHTTTT-SEEEEES--SS----TTSHHHHHHHHHHHT-HHHHHHT--HHHHHHHTTSEEEEE--TT-TTHHHHHHHHHHHHHTT---EEEB-S--SSHHHHHHHHHHHHHHHHHH--/----EEEEEEEEETTTTEEEEEEEEE-TTTTTSTT--B-EEEEE--TT--TTHHHHTS-HHHHHHHHHHHTSS---EEEEE---S-TTTS---SSEETTEEHHHHIIIIIHHHHHHHTTB--SGGGEEEEEETHHHHHHHHHHHHTTTT-SEEEEES--SS-----SHHHHHHHHHHHT-HHHHHHT--HHHHHHHHTSEEEEE--TT-TTHHHHHHHHHHHHHTT--EEEEB-S--SSHHHHHHHHHHHHHHHHHH-/---EEEEEEEEETTTTEEEEEEEEE-TTTTT-TT--B-EEEEE--TT--TTHHHHTS-HHHHHHHHHHHTSS---EEEEE---S-TTTS---SSEETTEEHHHHIIIIIHHHHHHHTTB--SGGGEEEEEETHHHHHHHHHHHHTTTT-SEEEEES--SS---TTSHHHHHHHHHHHT-HHHHHHT--HHHHHHHTTSEEEEE--TT-TTHHHHHHHHHHHHHTT--EEEEB-S--SSHHHHHHHHHHHHHHHHHH-

Radius of gyration: 49.09 Å; Cα contacts (8 Å, |Δi|>4): 4618; chains: 8; bounding box: 92×148×110 Å

Solvent-accessible surface area: 78918 Å² total; per-residue (Å²): 174,86,99,4,71,56,43,83,59,66,28,108,0,173,54,15,120,26,144,24,33,0,8,0,7,6,3,108,12,20,76,109,70,131,160,80,107,0,14,0,0,0,0,0,0,1,63,127,36,50,6,37,28,3,23,129,36,0,19,5,62,52,0,0,55,30,5,48,76,16,41,50,4,44,27,0,0,4,0,4,0,20,0,2,8,64,17,133,124,82,39,4,0,3,16,64,5,100,75,20,72,0,18,35,0,0,23,69,32,1,0,39,60,0,12,182,94,10,36,6,67,12,35,18,78,31,2,0,0,0,0,2,12,7,0,0,4,1,0,1,1,0,0,6,82,42,11,18,5,0,9,0,1,0,1,0,0,0,24,1,13,54,37,197,136,91,131,27,69,54,22,18,8,46,116,11,9,94,127,28,11,2,14,88,35,3,138,100,15,91,116,114,65,44,55,66,1,105,29,7,26,7,11,2,0,0,0,0,83,3,125,0,0,46,38,0,3,60,0,4,39,8,0,75,111,16,43,2,101,14,29,0,20,1,54,26,2,10,63,47,32,6,0,10,8,40,0,0,74,61,0,0,12,12,0,26,88,65,23,79,193,100,128,7,71,56,45,81,57,55,31,104,0,170,50,17,119,27,141,27,34,0,8,0,8,6,2,119,14,20,79,114,68,121,144,80,117,0,15,0,0,0,0,0,0,1,74,129,36,51,6,39,26,3,22,126,38,0,18,5,58,52,0,0,57,30,4,47,77,16,41,53,3,42,28,0,0,4,0,4,0,21,0,3,6,65,12,120,129,90,42,4,1,3,16,65,5,108,72,23,103,0,18,38,0,0,33,85,34,2,15,61,55,0,18,181,101,10,40,8,67,35,64,85,67,42,9,0,0,0,0,2,14,7,0,0,3,1,0,0,1,0,0,5,83,41,20,106,44,0,3,0,1,0,1,0,0,0,27,1,14,52,28,154,192,183,45,151,80,84,116,28,60,39,12,26,12,53,118,8,9,94,129,35,13,2,9,113,37,3,144,96,16,95,116,112,64,44,57,79,1,104,66,6,26,8,11,2,0,0,0,0,82,3,111,0,0,46,38,0,4,64,0,4,39,12,0,80,113,13,43,2,98,13,30,0,25,1,53,24,2,10,63,47,32,5,1,12,8,37,0,0,74,53,0,0,11,11,0,24,73,50,7,96,147,217,93,101,101,4,70,56,48,82,55,60,28,108,0,175,50,13,122,24,143,21,26,0,9,1,7,7,2,121,13,19,73,108,72,113,149,79,118,0,15,0,0,0,0,0,0,1,48,122,35,52,6,37,26,3,22,127,39,0,19,5,65,52,0,0,54,31,5,47,77,18,41,50,2,44,30,0,0,5,0,5,0,20,0,2,8,62,4,126,125,79,43,6,0,4,15,68,8,94,72,17,99,0,17,36,0,0,33,87,35,1,11,64,55,0,17,179,99,12,33,6,70,38,56,52,94,52,9,0,0,0,0,2,13,7,0,0,4,2,0,1,1,0,0,6,85,42,15,108,46,0,8,0,1,0,1,0,0,0,31,2,13,39,12,157,156,52,50,53,114,31,141,86,87,135,29,68,16,4,17,9,32,98,8,9,94,117,39,13,2,12,90,32,3,124,93,16,90,110,115,64,51,56,80,1,97,59,6,26,8,11,1,0,0,0,0,84,4,95,0,0,45,40,0,4,60,0,4,40,4,0,75,112,16,43,2,99,13,27,0,26,1,51,26,2,12,64,48,32,4,0,10,8,38,0,0,72,60,0,0,14,10,0,28,84,65,46,181,96,99,4,76,56,45,83,61,56,19,109,0,174,52,14,120,26,133,12,26,0,8,0,8,5,3,109,15,17,70,112,65,119,146,81,117,1,15,0,0,0,0,0,0,2,64,128,37,51,6,38,27,3,22,130,37,0,17,5,64,52,0,0,52,32,5,47,77,17,40,48,3,45,29,0,0,4,0,4,1,17,0,1,9,62,14,59,30,51,36,5,0,3,15,67,5,112,71,23,103,0,19,35,1,0,34,85,35,0,13,64,79,0,15,183,96,11,36,7,70,37,55,50,96,52,8,0,0,0,0,1,14,7,0,0,4,1,0,1,1,0,0,5,81,40,16,104,45,0,8,0,1,0,1,0,0,0,26,1,11,44,19,150,123,93,163,33,136,17,81,35,12,10,25,4,24,9,30,119,10,8,88,128,41,11,2,21,92,42,2,102,122,13,94,114,113,72,46,55,78,0,104,60,6,27,6,10,2,0,0,0,0,85,2,96,0,0,36,47,0,3,58,0,5,50,2,0,89,122,6,44,3,99,15,30,0,27,1,53,26,2,10,64,47,32,4,0,10,8,39,0,0,72,56,0,0,14,11,0,28,88,66,45,266,112,73,107,4,68,56,52,78,60,68,38,104,0,170,49,14,122,29,145,20,24,0,8,0,6,6,2,118,16,19,65,118,69,122,154,78,119,0,13,0,0,0,0,0,0,1,69,121,35,50,6,40,26,3,24,129,38,0,18,5,56,53,0,0,56,30,5,49,79,17,39,53,3,42,31,0,0,5,0,4,0,21,0,3,8,63,18,130,126,82,44,3,0,3,15,67,6,98,70,17,105,0,18,37,0,0,34,84,34,1,12,61,79,0,14,185,79,9,38,6,68,37,58,54,91,51,9,0,0,0,0,2,13,7,0,0,3,1,0,1,1,0,0,4,83,42,17,107,46,0,8,0,1,0,1,0,0,0,32,1,14,71,24,201,186,122,56,138,86,74,113,34,60,59,7,13,9,50,94,8,9,92,121,42,14,2,9,95,35,3,122,97,16,90,111,114,62,53,56,80,1,98,59,7,24,6,11,1,0,0,0,0,83,2,135,1,0,28,40,0,4,54,0,5,40,11,0,72,101,14,44,3,100,14,30,0,25,1,51,27,3,10,64,48,31,5,1,10,7,39,0,0,73,56,0,0,13,10,0,26,85,67,46,170,92,92,3,68,56,45,85,56,58,29,112,0,173,51,16,123,28,143,19,31,0,8,0,8,6,3,112,18,18,69,106,81,134,156,84,118,1,15,0,0,0,0,0,0,1,68,120,36,48,8,40,28,3,23,126,39,0,20,5,60,55,0,1,55,30,6,48,75,16,41,51,3,42,30,0,0,5,0,5,1,23,0,2,7,60,17,127,122,82,44,4,0,4,16,66,5,101,71,22,104,0,18,36,0,0,35,87,33,1,13,62,64,0,16,181,88,10,36,6,67,38,58,52,86,32,9,0,0,0,0,2,15,8,0,0,4,1,0,0,1,0,0,5,82,41,14,102,42,0,9,0,1,0,1,0,0,0,28,1,8,52,42,199,143,87,123,37,59,58,18,16,9,47,118,8,8,91,122,32,12,2,5,81,38,3,136,102,15,89,113,113,62,47,57,77,0,100,60,7,27,6,12,2,0,0,0,0,83,3,128,0,0,43,43,0,4,61,0,4,41,14,1,76,113,15,43,2,100,14,30,0,24,1,54,24,2,11,62,47,32,6,0,12,9,39,0,0,71,60,0,0,13,10,0,27,84,62,20,76,184,81,106,4,85,57,53,81,52,56,30,108,0,169,45,15,122,31,141,24,35,0,8,0,7,14,3,107,14,26,83,107,70,129,150,76,109,0,15,0,0,0,0,0,0,1,70,126,36,50,9,38,26,3,24,126,36,0,17,5,63,52,0,0,53,31,5,46,78,18,37,56,3,43,29,0,0,5,0,4,1,19,0,3,8,61,17,130,129,83,43,4,1,3,15,63,6,100,73,22,102,0,20,40,1,0,32,88,34,2,12,64,65,0,16,181,93,12,40,6,65,38,60,56,93,52,9,0,0,0,0,2,15,8,0,0,3,1,0,0,1,0,0,5,83,38,18,106,44,0,9,0,1,0,1,0,0,0,30,1,12,52,36,194,134,131,46,58,58,24,15,10,49,124,6,9,94,115,29,13,2,10,91,38,2,133,100,16,89,116,99,58,52,52,67,0,100,58,6,26,6,10,2,0,0,0,0,85,3,130,1,0,42,33,0,3,63,0,4,41,12,0,70,116,14,44,2,95,17,28,0,26,1,52,26,2,11,64,46,30,5,0,12,9,37,0,0,74,55,0,0,13,10,0,27,88,66,46,136,124,5,67,54,47,86,52,57,28,108,0,166,48,16,124,30,131,21,31,0,7,0,8,8,2,105,14,19,73,113,74,124,161,88,112,0,14,0,0,0,0,0,0,1,67,126,36,49,7,40,27,3,24,128,37,0,18,6,58,54,0,0,57,30,5,43,74,18,38,52,4,43,31,0,0,5,0,5,1,19,0,3,6,62,18,129,125,85,44,4,0,4,15,66,3,108,72,22,104,0,16,40,0,0,33,84,34,0,12,66,61,0,17,180,94,11,36,5,66,40,59,64,116,50,9,0,0,0,0,2,14,8,0,0,4,2,0,1,1,0,0,4,81,42,16,103,47,0,8,0,1,0,1,0,0,0,28,1,12,59,86,124,93,120,32,60,60,21,20,7,46,116,8,9,92,129,36,12,2,12,100,37,4,142,96,14,85,118,108,60,49,57,76,0,96,57,6,27,7,11,1,0,0,0,0,84,2,128,1,0,42,66,0,3,64,1,4,42,13,0,75,114,13,44,2,101,14,29,0,26,1,51,26,3,11,63,46,32,5,1,12,9,38,0,0,75,61,0,0,13,11,0,27,89,63,45

InterPro domains:
  IPR000801 Esterase-like [PF00756] (38-285)
  IPR029058 Alpha/Beta hydrolase fold [G3DSA:3.40.50.1820] (13-289)
  IPR029058 Alpha/Beta hydrolase fold [SSF53474] (28-290)
  IPR050583 Mycobacterial A85 antigen [PTHR48098] (37-289)

Organism: NCBI:txid471870